Protein 8UCS (pdb70)

Radius of gyration: 39.64 Å; Cα contacts (8 Å, |Δi|>4): 2298; chains: 10; bounding box: 83×97×110 Å

Organism: Clostridium sporogenes (NCBI:txid1509)

Structure (mmCIF, N/CA/C/O backbone):
data_8UCS
#
_entry.id   8UCS
#
_cell.length_a   1.00
_cell.length_b   1.00
_cell.length_c   1.00
_cell.angle_alpha   90.00
_cell.angle_beta   90.00
_cell.angle_gamma   90.00
#
_symmetry.space_group_name_H-M   'P 1'
#
loop_
_entity.id
_entity.type
_entity.pdbx_description
1 polymer 'OmpA family protein'
2 polymer 'Motility protein A'
3 polymer 'Flagellar motor switch protein FliG'
4 water water
#
loop_
_atom_site.group_PDB
_atom_site.id
_atom_site.type_symbol
_atom_site.label_atom_id
_atom_site.label_alt_id
_atom_site.label_comp_id
_atom_site.label_asym_id
_atom_site.label_entity_id
_atom_site.label_seq_id
_atom_site.pdbx_PDB_ins_code
_atom_site.Cartn_x
_atom_site.Cartn_y
_atom_site.Cartn_z
_atom_site.occupancy
_atom_site.B_iso_or_equiv
_atom_site.auth_seq_id
_atom_site.auth_comp_id
_atom_site.auth_asym_id
_atom_site.auth_atom_id
_atom_site.pdbx_PDB_model_num
ATOM 1 N N . GLY A 1 16 ? 161.993 152.178 170.891 1.00 35.33 16 GLY A N 1
ATOM 2 C CA . GLY A 1 16 ? 162.462 151.431 172.043 1.00 35.00 16 GLY A CA 1
ATOM 3 C C . GLY A 1 16 ? 162.021 152.040 173.358 1.00 36.61 16 GLY A C 1
ATOM 4 O O . GLY A 1 16 ? 162.847 152.461 174.167 1.00 31.58 16 GLY A O 1
ATOM 5 N N . ASP A 1 17 ? 160.703 152.089 173.572 1.00 48.07 17 ASP A N 1
ATOM 6 C CA . ASP A 1 17 ? 160.161 152.681 174.789 1.00 36.83 17 ASP A CA 1
ATOM 7 C C . ASP A 1 17 ? 159.062 151.827 175.412 1.00 32.66 17 ASP A C 1
ATOM 8 O O . ASP A 1 17 ? 158.280 152.339 176.223 1.00 33.21 17 ASP A O 1
ATOM 13 N N . GLU A 1 18 ? 158.975 150.543 175.055 1.00 35.20 18 GLU A N 1
ATOM 14 C CA . GLU A 1 18 ? 158.002 149.661 175.692 1.00 36.77 18 GLU A CA 1
ATOM 15 C C . GLU A 1 18 ? 158.324 149.424 177.160 1.00 29.12 18 GLU A C 1
ATOM 16 O O . GLU A 1 18 ? 157.456 148.963 177.908 1.00 32.11 18 GLU A O 1
ATOM 22 N N . TRP A 1 19 ? 159.549 149.735 177.584 1.00 25.53 19 TRP A N 1
ATOM 23 C CA . TRP A 1 19 ? 159.975 149.482 178.952 1.00 22.20 19 TRP A CA 1
ATOM 24 C C . TRP A 1 19 ? 159.422 150.500 179.943 1.00 21.95 19 TRP A C 1
ATOM 25 O O . TRP A 1 19 ? 159.470 150.252 181.151 1.00 21.35 19 TRP A O 1
ATOM 36 N N . LEU A 1 20 ? 158.904 151.638 179.469 1.00 20.12 20 LEU A N 1
ATOM 37 C CA . LEU A 1 20 ? 158.320 152.612 180.387 1.00 16.39 20 LEU A CA 1
ATOM 38 C C . LEU A 1 20 ? 157.077 152.064 181.075 1.00 16.26 20 LEU A C 1
ATOM 39 O O . LEU A 1 20 ? 156.726 152.521 182.168 1.00 17.37 20 LEU A O 1
ATOM 44 N N . ALA A 1 21 ? 156.394 151.103 180.452 1.00 14.49 21 ALA A N 1
ATOM 45 C CA . ALA A 1 21 ? 155.318 150.403 181.144 1.00 11.18 21 ALA A CA 1
ATOM 46 C C . ALA A 1 21 ? 155.857 149.629 182.339 1.00 13.21 21 ALA A C 1
ATOM 47 O O . ALA A 1 21 ? 155.232 149.600 183.405 1.00 13.03 21 ALA A O 1
ATOM 49 N N . THR A 1 22 ? 157.020 148.995 182.176 1.00 13.86 22 THR A N 1
ATOM 50 C CA . THR A 1 22 ? 157.642 148.274 183.280 1.00 11.21 22 THR A CA 1
ATOM 51 C C . THR A 1 22 ? 158.209 149.231 184.322 1.00 10.80 22 THR A C 1
ATOM 52 O O . THR A 1 22 ? 158.255 148.896 185.510 1.00 12.47 22 THR A O 1
ATOM 56 N N . PHE A 1 23 ? 158.635 150.425 183.902 1.00 10.59 23 PHE A N 1
ATOM 57 C CA . PHE A 1 23 ? 159.156 151.399 184.856 1.00 12.78 23 PHE A CA 1
ATOM 58 C C . PHE A 1 23 ? 158.065 151.877 185.805 1.00 10.74 23 PHE A C 1
ATOM 59 O O . PHE A 1 23 ? 158.254 151.885 187.027 1.00 11.57 23 PHE A O 1
ATOM 67 N N . SER A 1 24 ? 156.915 152.280 185.262 1.00 9.58 24 SER A N 1
ATOM 68 C CA . SER A 1 24 ? 155.786 152.625 186.117 1.00 12.94 24 SER A CA 1
ATOM 69 C C . SER A 1 24 ? 155.343 151.429 186.946 1.00 11.98 24 SER A C 1
ATOM 70 O O . SER A 1 24 ? 154.856 151.596 188.069 1.00 13.11 24 SER A O 1
ATOM 73 N N . ASP A 1 25 ? 155.507 150.220 186.407 1.00 11.18 25 ASP A N 1
ATOM 74 C CA . ASP A 1 25 ? 155.251 149.010 187.179 1.00 13.47 25 ASP A CA 1
ATOM 75 C C . ASP A 1 25 ? 156.236 148.870 188.334 1.00 12.47 25 ASP A C 1
ATOM 76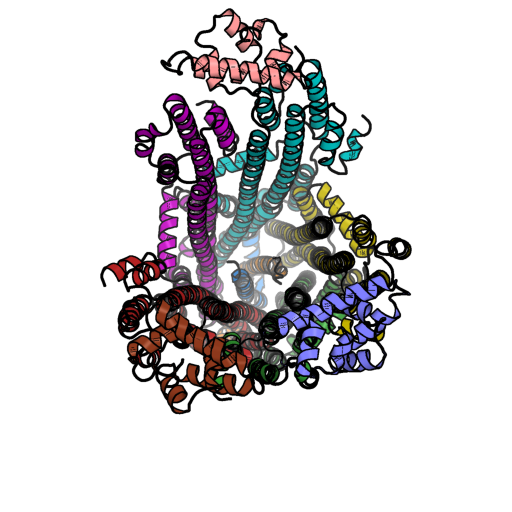 O O . ASP A 1 25 ? 155.842 148.539 189.457 1.00 10.86 25 ASP A O 1
ATOM 81 N N . THR A 1 26 ? 157.522 149.120 188.075 1.00 12.02 26 THR A N 1
ATOM 82 C CA . THR A 1 26 ? 158.532 148.986 189.121 1.00 11.83 26 THR A CA 1
ATOM 83 C C . THR A 1 26 ? 158.436 150.117 190.138 1.00 13.14 26 THR A C 1
ATOM 84 O O . THR A 1 26 ? 158.627 149.894 191.339 1.00 15.77 26 THR A O 1
ATOM 88 N N . ILE A 1 27 ? 158.155 151.339 189.680 1.00 11.23 27 ILE A N 1
ATOM 89 C CA . ILE A 1 27 ? 157.980 152.452 190.610 1.00 10.22 27 ILE A CA 1
ATOM 90 C C . ILE A 1 27 ? 156.761 152.214 191.490 1.00 7.48 27 ILE A C 1
ATOM 91 O O . ILE A 1 27 ? 156.778 152.500 192.693 1.00 9.80 27 ILE A O 1
ATOM 96 N N . THR A 1 28 ? 155.686 151.679 190.908 1.00 8.70 28 THR A N 1
ATOM 97 C CA . THR A 1 28 ? 154.555 151.243 191.719 1.00 7.29 28 THR A CA 1
ATOM 98 C C . THR A 1 28 ? 154.978 150.151 192.691 1.00 10.38 28 THR A C 1
ATOM 99 O O . THR A 1 28 ? 154.530 150.128 193.842 1.00 9.89 28 THR A O 1
ATOM 103 N N . LEU A 1 29 ? 155.849 149.240 192.245 1.00 12.69 29 LEU A N 1
ATOM 104 C CA . LEU A 1 29 ? 156.386 148.222 193.141 1.00 10.50 29 LEU A CA 1
ATOM 105 C C . LEU A 1 29 ? 157.213 148.847 194.257 1.00 10.44 29 LEU A C 1
ATOM 106 O O . LEU A 1 29 ? 157.114 148.432 195.415 1.00 14.67 29 LEU A O 1
ATOM 111 N N . LEU A 1 30 ? 158.035 149.847 193.932 1.00 12.65 30 LEU A N 1
ATOM 112 C CA . LEU A 1 30 ? 158.794 150.538 194.971 1.00 11.42 30 LEU A CA 1
ATOM 113 C C . LEU A 1 30 ? 157.865 151.220 195.965 1.00 11.96 30 LEU A C 1
ATOM 114 O O . LEU A 1 30 ? 158.098 151.177 197.178 1.00 15.45 30 LEU A O 1
ATOM 119 N N . LEU A 1 31 ? 156.804 151.856 195.466 1.00 11.48 31 LEU A N 1
ATOM 120 C CA . LEU A 1 31 ? 155.839 152.514 196.334 1.00 8.99 31 LEU A CA 1
ATOM 121 C C . LEU A 1 31 ? 155.065 151.523 197.195 1.00 16.14 31 LEU A C 1
ATOM 122 O O . LEU A 1 31 ? 154.535 151.916 198.239 1.00 20.99 31 LEU A O 1
ATOM 127 N N . THR A 1 32 ? 155.002 150.249 196.793 1.00 16.54 32 THR A N 1
ATOM 128 C CA . THR A 1 32 ? 154.271 149.255 197.575 1.00 16.87 32 THR A CA 1
ATOM 129 C C . THR A 1 32 ? 154.867 149.106 198.969 1.00 15.76 32 THR A C 1
ATOM 130 O O . THR A 1 32 ? 154.140 149.050 199.966 1.00 18.25 32 THR A O 1
ATOM 134 N N . PHE A 1 33 ? 156.195 149.015 199.055 1.00 16.18 33 PHE A N 1
ATOM 135 C CA A PHE A 1 33 ? 156.846 148.820 200.347 0.63 19.33 33 PHE A CA 1
ATOM 136 C CA B PHE A 1 33 ? 156.819 148.813 200.356 0.37 19.50 33 PHE A CA 1
ATOM 137 C C . PHE A 1 33 ? 156.654 150.030 201.255 1.00 19.92 33 PHE A C 1
ATOM 138 O O . PHE A 1 33 ? 156.414 149.883 202.459 1.00 24.20 33 PHE A O 1
ATOM 153 N N . PHE A 1 34 ? 156.769 151.235 200.697 1.00 16.03 34 PHE A N 1
ATOM 154 C CA . PHE A 1 34 ? 156.739 152.432 201.529 1.00 16.46 34 PHE A CA 1
ATOM 155 C C . PHE A 1 34 ? 155.338 152.761 202.022 1.00 18.27 34 PHE A C 1
ATOM 156 O O . PHE A 1 34 ? 155.187 153.277 203.134 1.00 20.76 34 PHE A O 1
ATOM 164 N N . ILE A 1 35 ? 154.306 152.483 201.224 1.00 18.15 35 ILE A N 1
ATOM 165 C CA . ILE A 1 35 ? 152.951 152.649 201.737 1.00 19.48 35 ILE A CA 1
ATOM 166 C C . ILE A 1 35 ? 152.681 151.629 202.837 1.00 18.44 35 ILE A C 1
ATOM 167 O O . ILE A 1 35 ? 151.962 151.919 203.801 1.00 16.65 35 ILE A O 1
ATOM 172 N N . LEU A 1 36 ? 153.253 150.428 202.719 1.00 16.79 36 LEU A N 1
ATOM 173 C CA . LEU A 1 36 ? 153.136 149.436 203.781 1.00 17.78 36 LEU A CA 1
ATOM 174 C C . LEU A 1 36 ? 153.912 149.859 205.023 1.00 22.02 36 LEU A C 1
ATOM 175 O O . LEU A 1 36 ? 153.417 149.722 206.147 1.00 18.64 36 LEU A O 1
ATOM 180 N N . LEU A 1 37 ? 155.131 150.372 204.838 1.00 24.63 37 LEU A N 1
ATOM 181 C CA . LEU A 1 37 ? 155.931 150.825 205.972 1.00 20.38 37 LEU A CA 1
ATOM 182 C C . LEU A 1 37 ? 155.289 152.024 206.656 1.00 20.34 37 LEU A C 1
ATOM 183 O O . LEU A 1 37 ? 155.342 152.147 207.885 1.00 21.16 37 LEU A O 1
ATOM 188 N N . TYR A 1 38 ? 154.687 152.923 205.874 1.00 17.40 38 TYR A N 1
ATOM 189 C CA . TYR A 1 38 ? 154.066 154.112 206.445 1.00 17.89 38 TYR A CA 1
ATOM 190 C C . TYR A 1 38 ? 152.886 153.757 207.339 1.00 19.98 38 TYR A C 1
ATOM 191 O O . TYR A 1 38 ? 152.577 154.496 208.281 1.00 19.84 38 TYR A O 1
ATOM 200 N N . SER A 1 39 ? 152.216 152.636 207.063 1.00 22.39 39 SER A N 1
ATOM 201 C CA . SER A 1 39 ? 151.092 152.220 207.894 1.00 23.02 39 SER A CA 1
ATOM 202 C C . SER A 1 39 ? 151.544 151.793 209.285 1.00 22.82 39 SER A C 1
ATOM 203 O O . SER A 1 39 ? 150.815 152.003 210.262 1.00 27.74 39 SER A O 1
ATOM 206 N N . PHE A 1 40 ? 152.728 151.193 209.398 1.00 21.50 40 PHE A N 1
ATOM 207 C CA . PHE A 1 40 ? 153.284 150.785 210.682 1.00 23.19 40 PHE A CA 1
ATOM 208 C C . PHE A 1 40 ? 154.161 151.860 211.309 1.00 21.09 40 PHE A C 1
ATOM 209 O O . PHE A 1 40 ? 155.020 151.538 212.137 1.00 26.01 40 PHE A O 1
ATOM 217 N N . SER A 1 41 ? 153.968 153.122 210.941 1.00 17.81 41 SER A N 1
ATOM 218 C CA . SER A 1 41 ? 154.875 154.186 211.335 1.00 20.26 41 SER A CA 1
ATOM 219 C C . SER A 1 41 ? 154.112 155.324 211.994 1.00 24.99 41 SER A C 1
ATOM 220 O O . SER A 1 41 ? 152.919 155.523 211.751 1.00 27.63 41 SER A O 1
ATOM 223 N N . SER A 1 42 ? 154.822 156.066 212.838 1.00 24.58 42 SER A N 1
ATOM 224 C CA . SER A 1 42 ? 154.321 157.292 213.436 1.00 25.52 42 SER A CA 1
ATOM 225 C C . SER A 1 42 ? 155.392 158.364 213.314 1.00 24.48 42 SER A C 1
ATOM 226 O O . SER A 1 42 ? 156.586 158.062 213.237 1.00 27.97 42 SER A O 1
ATOM 229 N N . VAL A 1 43 ? 154.956 159.622 213.286 1.00 24.70 43 VAL A N 1
ATOM 230 C CA . VAL A 1 43 ? 155.888 160.730 213.115 1.00 28.48 43 VAL A CA 1
ATOM 231 C C . VAL A 1 43 ? 156.693 160.917 214.393 1.00 32.77 43 VAL A C 1
ATOM 232 O O . VAL A 1 43 ? 156.133 161.000 215.494 1.00 34.66 43 VAL A O 1
ATOM 236 N N . ASP A 1 44 ? 158.020 160.977 214.251 1.00 31.39 44 ASP A N 1
ATOM 237 C CA . ASP A 1 44 ? 158.886 161.126 215.416 1.00 39.52 44 ASP A CA 1
ATOM 238 C C . ASP A 1 44 ? 158.777 162.515 216.033 1.00 43.83 44 ASP A C 1
ATOM 239 O O . ASP A 1 44 ? 159.071 162.684 217.223 1.00 52.86 44 ASP A O 1
ATOM 244 N N . ALA A 1 45 ? 158.383 163.515 215.244 1.00 39.27 45 ALA A N 1
ATOM 245 C CA . ALA A 1 45 ? 158.216 164.914 215.632 1.00 37.58 45 ALA A CA 1
ATOM 246 C C . ALA A 1 45 ? 159.537 165.597 215.959 1.00 37.92 45 ALA A C 1
ATOM 247 O O . ALA A 1 45 ? 159.544 166.806 216.217 1.00 39.01 45 ALA A O 1
ATOM 249 N N . GLN A 1 46 ? 160.650 164.874 215.953 1.00 38.58 46 GLN A N 1
ATOM 250 C CA . GLN A 1 46 ? 161.983 165.444 216.099 1.00 32.16 46 GLN A CA 1
ATOM 251 C C . GLN A 1 46 ? 162.843 165.223 214.867 1.00 33.58 46 GLN A C 1
ATOM 252 O O . GLN A 1 46 ? 163.544 166.142 214.437 1.00 34.63 46 GLN A O 1
ATOM 258 N N . LYS A 1 47 ? 162.800 164.022 214.284 1.00 34.13 47 LYS A N 1
ATOM 259 C CA . LYS A 1 47 ? 163.401 163.817 212.972 1.00 28.46 47 LYS A CA 1
ATOM 260 C C . LYS A 1 47 ? 162.707 164.661 211.914 1.00 21.42 47 LYS A C 1
ATOM 261 O O . LYS A 1 47 ? 163.337 165.063 210.930 1.00 20.20 47 LYS A O 1
ATOM 267 N N . PHE A 1 48 ? 161.412 164.934 212.096 1.00 20.49 48 PHE A N 1
ATOM 268 C CA . PHE A 1 48 ? 160.705 165.815 211.175 1.00 20.71 48 PHE A CA 1
ATOM 269 C C . PHE A 1 48 ? 161.292 167.219 211.197 1.00 22.83 48 PHE A C 1
ATOM 270 O O . PHE A 1 48 ? 161.469 167.841 210.144 1.00 22.50 48 PHE A O 1
ATOM 278 N N . GLN A 1 49 ? 161.600 167.734 212.389 1.00 27.46 49 GLN A N 1
ATOM 279 C CA . GLN A 1 49 ? 162.203 169.057 212.490 1.00 24.04 49 GLN A CA 1
ATOM 280 C C . GLN A 1 49 ? 163.567 169.092 211.813 1.00 20.14 49 GLN A C 1
ATOM 281 O O . GLN A 1 49 ? 163.918 170.078 211.157 1.00 19.99 49 GLN A O 1
ATOM 287 N N . GLN A 1 50 ? 164.352 168.023 211.966 1.00 23.80 50 GLN A N 1
ATOM 288 C CA . GLN A 1 50 ? 165.643 167.952 211.291 1.00 21.81 50 GLN A CA 1
ATOM 289 C C . GLN A 1 50 ? 165.475 167.930 209.777 1.00 22.23 50 GLN A C 1
ATOM 290 O O . GLN A 1 50 ? 166.212 168.610 209.054 1.00 25.13 50 GLN A O 1
ATOM 296 N N . VAL A 1 51 ? 164.513 167.152 209.279 1.00 18.57 51 VAL A N 1
ATOM 297 C CA . VAL A 1 51 ? 164.277 167.091 207.841 1.00 18.30 51 VAL A CA 1
ATOM 298 C C . VAL A 1 51 ? 163.671 168.397 207.342 1.00 17.15 51 VAL A C 1
ATOM 299 O O . VAL A 1 51 ? 164.053 168.910 206.285 1.00 21.38 51 VAL A O 1
ATOM 303 N N . ALA A 1 52 ? 162.718 168.956 208.093 1.00 16.89 52 ALA A N 1
ATOM 304 C CA . ALA A 1 52 ? 162.092 170.209 207.686 1.00 15.09 52 ALA A CA 1
ATOM 305 C C . ALA A 1 52 ? 163.097 171.353 207.664 1.00 20.72 52 ALA A C 1
ATOM 306 O O . ALA A 1 52 ? 163.095 172.172 206.738 1.00 25.22 52 ALA A O 1
ATOM 308 N N . SER A 1 53 ? 163.958 171.433 208.681 1.00 20.61 53 SER A N 1
ATOM 309 C CA . SER A 1 53 ? 164.958 172.496 208.720 1.00 20.03 53 SER A CA 1
ATOM 310 C C . SER A 1 53 ? 165.962 172.355 207.584 1.00 20.88 53 SER A C 1
ATOM 311 O O . SER A 1 53 ? 166.316 173.344 206.934 1.00 24.00 53 SER A O 1
ATOM 314 N N . ALA A 1 54 ? 166.432 171.133 207.330 1.00 18.97 54 ALA A N 1
ATOM 315 C CA . ALA A 1 54 ? 167.359 170.911 206.229 1.00 19.78 54 ALA A CA 1
ATOM 316 C C . ALA A 1 54 ? 166.681 171.037 204.874 1.00 20.88 54 ALA A C 1
ATOM 317 O O . ALA A 1 54 ? 167.365 171.268 203.872 1.00 22.51 54 ALA A O 1
ATOM 319 N N . MET A 1 55 ? 165.357 170.878 204.821 1.00 22.12 55 MET A N 1
ATOM 320 C CA . MET A 1 55 ? 164.624 171.138 203.588 1.00 18.90 55 MET A CA 1
ATOM 321 C C . MET A 1 55 ? 164.765 172.598 203.178 1.00 22.00 55 MET A C 1
ATOM 322 O O . MET A 1 55 ? 165.014 172.907 202.009 1.00 23.76 55 MET A O 1
ATOM 327 N N . GLN A 1 56 ? 164.607 173.513 204.137 1.00 27.10 56 GLN A N 1
ATOM 328 C CA . GLN A 1 56 ? 164.747 174.935 203.843 1.00 26.73 56 GLN A CA 1
ATOM 329 C C . GLN A 1 56 ? 166.172 175.280 203.430 1.00 27.61 56 GLN A C 1
ATOM 330 O O . GLN A 1 56 ? 166.381 176.076 202.507 1.00 32.76 56 GLN A O 1
ATOM 336 N N . VAL A 1 57 ? 167.163 174.696 204.104 1.00 23.41 57 VAL A N 1
ATOM 337 C CA . VAL A 1 57 ? 168.556 175.031 203.829 1.00 23.78 57 VAL A CA 1
ATOM 338 C C . VAL A 1 57 ? 168.954 174.584 202.427 1.00 26.97 57 VAL A C 1
ATOM 339 O O . VAL A 1 57 ? 169.656 175.304 201.708 1.00 34.45 57 VAL A O 1
ATOM 343 N N . ALA A 1 58 ? 168.517 173.391 202.018 1.00 24.08 58 ALA A N 1
ATOM 344 C CA . ALA A 1 58 ? 168.913 172.862 200.717 1.00 24.58 58 ALA A CA 1
ATOM 345 C C . ALA A 1 58 ? 168.366 173.706 199.572 1.00 29.36 58 ALA A C 1
ATOM 346 O O . ALA A 1 58 ? 169.079 173.976 198.599 1.00 33.38 58 ALA A O 1
ATOM 348 N N . MET A 1 59 ? 167.106 174.134 199.665 1.00 26.75 59 MET A N 1
ATOM 349 C CA . MET A 1 59 ? 166.470 174.848 198.563 1.00 28.20 59 MET A CA 1
ATOM 350 C C . MET A 1 59 ? 166.595 176.362 198.683 1.00 29.73 59 MET A C 1
ATOM 351 O O . MET A 1 59 ? 166.807 177.043 197.675 1.00 33.99 59 MET A O 1
ATOM 356 N N . THR A 1 60 ? 166.467 176.907 199.888 1.00 35.60 60 THR A N 1
ATOM 357 C CA . THR A 1 60 ? 166.591 178.349 200.081 1.00 34.97 60 THR A CA 1
ATOM 358 C C . THR A 1 60 ? 167.986 178.711 200.577 1.00 36.51 60 THR A C 1
ATOM 359 O O . THR A 1 60 ? 168.977 178.101 200.174 1.00 35.60 60 THR A O 1
ATOM 363 N N . GLY B 1 11 ? 149.702 156.164 158.683 1.00 91.92 11 GLY B N 1
ATOM 364 C CA . GLY B 1 11 ? 150.053 155.086 159.589 1.00 92.99 11 GLY B CA 1
ATOM 365 C C . GLY B 1 11 ? 149.886 155.453 161.050 1.00 94.09 11 GLY B C 1
ATOM 366 O O . GLY B 1 11 ? 150.768 155.195 161.870 1.00 92.84 11 GLY B O 1
ATOM 367 N N . ASP B 1 12 ? 148.745 156.057 161.377 1.00 93.62 12 ASP B N 1
ATOM 368 C CA . ASP B 1 12 ? 148.446 156.480 162.745 1.00 88.21 12 ASP B CA 1
ATOM 369 C C . ASP B 1 12 ? 148.041 155.251 163.549 1.00 85.48 12 ASP B C 1
ATOM 370 O O . ASP B 1 12 ? 146.871 154.872 163.605 1.00 83.53 12 ASP B O 1
ATOM 375 N N . GLU B 1 13 ? 149.026 154.616 164.178 1.00 79.22 13 GLU B N 1
ATOM 376 C CA . GLU B 1 13 ? 148.750 153.462 165.021 1.00 72.40 13 GLU B CA 1
ATOM 377 C C . GLU B 1 13 ? 148.092 153.910 166.320 1.00 66.79 13 GLU B C 1
ATOM 378 O O . GLU B 1 13 ? 148.548 154.860 166.963 1.00 66.95 13 GLU B O 1
ATOM 384 N N . ILE B 1 14 ? 147.018 153.228 166.703 1.00 59.97 14 ILE B N 1
ATOM 385 C CA . ILE B 1 14 ? 146.307 153.531 167.939 1.00 53.12 14 ILE B CA 1
ATOM 386 C C . ILE B 1 14 ? 146.940 152.711 169.056 1.00 49.80 14 ILE B C 1
ATOM 387 O O . ILE B 1 14 ? 146.807 151.485 169.092 1.00 47.90 14 ILE B O 1
ATOM 392 N N . ARG B 1 15 ? 147.635 153.386 169.963 1.00 48.75 15 ARG B N 1
ATOM 393 C CA . ARG B 1 15 ? 148.208 152.759 171.144 1.00 48.46 15 ARG B CA 1
ATOM 394 C C . ARG B 1 15 ? 147.520 153.307 172.385 1.00 47.48 15 ARG B C 1
ATOM 395 O O . ARG B 1 15 ? 147.314 154.518 172.510 1.00 52.68 15 ARG B O 1
ATOM 403 N N . GLY B 1 16 ? 147.153 152.411 173.294 1.00 39.97 16 GLY B N 1
ATOM 404 C CA . GLY B 1 16 ? 146.458 152.817 174.497 1.00 36.49 16 GLY B CA 1
ATOM 405 C C . GLY B 1 16 ? 147.384 153.119 175.655 1.00 35.22 16 GLY B C 1
ATOM 406 O O . GLY B 1 16 ? 147.161 152.642 176.771 1.00 33.62 16 GLY B O 1
ATOM 407 N N . ASP B 1 17 ? 148.426 153.915 175.405 1.00 36.47 17 ASP B N 1
ATOM 408 C CA . ASP B 1 17 ? 149.430 154.224 176.417 1.00 29.52 17 ASP B CA 1
ATOM 409 C C . ASP B 1 17 ? 149.500 155.713 176.744 1.00 26.59 17 ASP B C 1
ATOM 410 O O . ASP B 1 17 ? 150.476 156.162 177.352 1.00 30.25 17 ASP B O 1
ATOM 415 N N . GLU B 1 18 ? 148.488 156.491 176.352 1.00 25.72 18 GLU B N 1
ATOM 416 C CA . GLU B 1 18 ? 148.473 157.908 176.704 1.00 26.32 18 GLU B CA 1
ATOM 417 C C . GLU B 1 18 ? 148.349 158.098 178.210 1.00 23.47 18 GLU B C 1
ATOM 418 O O . GLU B 1 18 ? 148.928 159.033 178.775 1.00 26.69 18 GLU B O 1
ATOM 424 N N . TRP B 1 19 ? 147.595 157.219 178.874 1.00 20.33 19 TRP B N 1
ATOM 425 C CA . TRP B 1 19 ? 147.452 157.279 180.324 1.00 16.02 19 TRP B CA 1
ATOM 426 C C . TRP B 1 19 ? 148.768 157.004 181.039 1.00 16.18 19 TRP B C 1
ATOM 427 O O . TRP B 1 19 ? 148.950 157.437 182.182 1.00 15.44 19 TRP B O 1
ATOM 438 N N . LEU B 1 20 ? 149.683 156.282 180.391 1.00 17.71 20 LEU B N 1
ATOM 439 C CA . LEU B 1 20 ? 150.859 155.764 181.083 1.00 15.61 20 LEU B CA 1
ATOM 440 C C . LEU B 1 20 ? 151.765 156.886 181.575 1.00 17.29 20 LEU B C 1
ATOM 441 O O . LEU B 1 20 ? 152.348 156.787 182.661 1.00 17.18 20 LEU B O 1
ATOM 446 N N . ALA B 1 21 ? 151.907 157.954 180.788 1.00 17.29 21 ALA B N 1
ATOM 447 C CA . ALA B 1 21 ? 152.776 159.055 181.191 1.00 15.29 21 ALA B CA 1
ATOM 448 C C . ALA B 1 21 ? 152.269 159.718 182.466 1.00 16.98 21 ALA B C 1
ATOM 449 O O . ALA B 1 21 ? 153.044 159.981 183.392 1.00 17.92 21 ALA B O 1
ATOM 451 N N . THR B 1 22 ? 150.964 159.986 182.537 1.00 16.74 22 THR B N 1
ATOM 452 C CA . THR B 1 22 ? 150.402 160.592 183.740 1.00 15.02 22 THR B CA 1
ATOM 453 C C . THR B 1 22 ? 150.532 159.661 184.939 1.00 15.30 22 THR B C 1
ATOM 454 O O . THR B 1 22 ? 150.903 160.097 186.035 1.00 15.27 22 THR B O 1
ATOM 458 N N . PHE B 1 23 ? 150.241 158.372 184.746 1.00 14.76 23 PHE B N 1
ATOM 459 C CA . PHE B 1 23 ? 150.347 157.413 185.841 1.00 12.44 23 PHE B CA 1
ATOM 460 C C . PHE B 1 23 ? 151.782 157.297 186.337 1.00 12.43 23 PHE B C 1
ATOM 461 O O . PHE B 1 23 ? 152.026 157.255 187.548 1.00 10.63 23 PHE B O 1
ATOM 469 N N . SER B 1 24 ? 152.745 157.245 185.414 1.00 12.26 24 SER B N 1
ATOM 470 C CA . SER B 1 24 ? 154.138 157.050 185.801 1.00 13.86 24 SER B CA 1
ATOM 471 C C . SER B 1 24 ? 154.659 158.223 186.622 1.00 17.15 24 SER B C 1
ATOM 472 O O . SER B 1 24 ? 155.336 158.024 187.637 1.00 18.39 24 SER B O 1
ATOM 475 N N . ASP B 1 25 ? 154.353 159.452 186.203 1.00 17.11 25 ASP B N 1
ATOM 476 C CA . ASP B 1 25 ? 154.827 160.618 186.942 1.00 14.90 25 ASP B CA 1
ATOM 477 C C . ASP B 1 25 ? 154.080 160.790 188.260 1.00 15.61 25 ASP B C 1
ATOM 478 O O . ASP B 1 25 ? 154.677 161.191 189.264 1.00 16.48 25 ASP B O 1
ATOM 483 N N . THR B 1 26 ? 152.777 160.499 188.277 1.00 14.11 26 THR B N 1
ATOM 484 C CA . THR B 1 26 ? 152.008 160.624 189.513 1.00 14.19 26 THR B CA 1
ATOM 485 C C . THR B 1 26 ? 152.496 159.640 190.571 1.00 15.62 26 THR B C 1
ATOM 486 O O . THR B 1 26 ? 152.677 160.008 191.738 1.00 16.00 26 THR B O 1
ATOM 490 N N . ILE B 1 27 ? 152.721 158.385 190.179 1.00 14.87 27 ILE B N 1
ATOM 491 C CA . ILE B 1 27 ? 153.219 157.384 191.115 1.00 13.17 27 ILE B CA 1
ATOM 492 C C . ILE B 1 27 ? 154.642 157.716 191.547 1.00 12.05 27 ILE B C 1
ATOM 493 O O . ILE B 1 27 ? 155.026 157.486 192.699 1.00 12.08 27 ILE B O 1
ATOM 498 N N . THR B 1 28 ? 155.443 158.267 190.632 1.00 12.41 28 THR B N 1
ATOM 499 C CA . THR B 1 28 ? 156.837 158.564 190.942 1.00 12.85 28 THR B CA 1
ATOM 500 C C . THR B 1 28 ? 156.959 159.598 192.056 1.00 12.98 28 THR B C 1
ATOM 501 O O . THR B 1 28 ? 157.766 159.433 192.977 1.00 14.43 28 THR B O 1
ATOM 505 N N . LEU B 1 29 ? 156.173 160.673 191.991 1.00 12.83 29 LEU B N 1
ATOM 506 C CA . LEU B 1 29 ? 156.212 161.658 193.065 1.00 14.65 29 LEU B CA 1
ATOM 507 C C . LEU B 1 29 ? 155.462 161.188 194.304 1.00 12.84 29 LEU B C 1
ATOM 508 O O . LEU B 1 29 ? 155.777 161.631 195.412 1.00 16.61 29 LEU B O 1
ATOM 513 N N . LEU B 1 30 ? 154.475 160.303 194.143 1.00 13.29 30 LEU B N 1
ATOM 514 C CA . LEU B 1 30 ? 153.868 159.664 195.306 1.00 13.17 30 LEU B CA 1
ATOM 515 C C . LEU B 1 30 ? 154.888 158.818 196.056 1.00 14.52 30 LEU B C 1
ATOM 516 O O . LEU B 1 30 ? 154.928 158.827 197.292 1.00 14.27 30 LEU B O 1
ATOM 521 N N . LEU B 1 31 ? 155.713 158.068 195.322 1.00 11.71 31 LEU B N 1
ATOM 522 C CA . LEU B 1 31 ? 156.794 157.317 195.949 1.00 11.10 31 LEU B CA 1
ATOM 523 C C . LEU B 1 31 ? 157.809 158.251 196.590 1.00 14.32 31 LEU B C 1
ATOM 524 O O . LEU B 1 31 ? 158.276 158.004 197.707 1.00 16.72 31 LEU B O 1
ATOM 529 N N . THR B 1 32 ? 158.161 159.332 195.894 1.00 15.58 32 THR B N 1
ATOM 530 C CA . THR B 1 32 ? 159.120 160.288 196.433 1.00 16.51 32 THR B CA 1
ATOM 531 C C . THR B 1 32 ? 158.565 160.974 197.677 1.00 17.60 32 THR B C 1
ATOM 532 O O . THR B 1 32 ? 159.304 161.247 198.630 1.00 18.16 32 THR B O 1
ATOM 536 N N . PHE B 1 33 ? 157.260 161.248 197.686 1.00 17.35 33 PHE B N 1
ATOM 537 C CA . PHE B 1 33 ? 156.626 161.887 198.834 1.00 18.74 33 PHE B CA 1
ATOM 538 C C . PHE B 1 33 ? 156.477 160.927 200.009 1.00 19.98 33 PHE B C 1
ATOM 539 O O . PHE B 1 33 ? 156.567 161.350 201.166 1.00 23.07 33 PHE B O 1
ATOM 547 N N . PHE B 1 34 ? 156.249 159.641 199.737 1.00 19.25 34 PHE B N 1
ATOM 548 C CA . PHE B 1 34 ? 156.126 158.665 200.813 1.00 18.35 34 PHE B CA 1
ATOM 549 C C . PHE B 1 34 ? 157.479 158.288 201.400 1.00 18.59 34 PHE B C 1
ATOM 550 O O . PHE B 1 34 ? 157.557 157.915 202.574 1.00 19.97 34 PHE B O 1
ATOM 558 N N . ILE B 1 35 ? 158.545 158.370 200.602 1.00 17.53 35 ILE B N 1
ATOM 559 C CA . ILE B 1 35 ? 159.890 158.171 201.134 1.00 18.49 35 ILE B CA 1
ATOM 560 C C . ILE B 1 35 ? 160.231 159.280 202.120 1.00 19.64 35 ILE B C 1
ATOM 561 O O . ILE B 1 35 ? 160.905 159.050 203.132 1.00 19.43 35 ILE B O 1
ATOM 566 N N . LEU B 1 36 ? 159.759 160.498 201.847 1.00 21.44 36 LEU B N 1
ATOM 567 C CA . LEU B 1 36 ? 159.984 161.608 202.766 1.00 19.42 36 LEU B CA 1
ATOM 568 C C . LEU B 1 36 ? 159.325 161.353 204.116 1.00 18.44 36 LEU B C 1
ATOM 569 O O . LEU B 1 36 ? 159.933 161.591 205.165 1.00 19.84 36 LEU B O 1
ATOM 574 N N . LEU B 1 37 ? 158.082 160.864 204.109 1.00 18.95 37 LEU B N 1
ATOM 575 C CA . LEU B 1 37 ? 157.393 160.577 205.363 1.00 21.10 37 LEU B CA 1
ATOM 576 C C . LEU B 1 37 ? 158.116 159.497 206.153 1.00 21.44 37 LEU B C 1
ATOM 577 O O . LEU B 1 37 ? 158.247 159.594 207.378 1.00 24.52 37 LEU B O 1
ATOM 582 N N . TYR B 1 38 ? 158.591 158.457 205.467 1.00 19.83 38 TYR B N 1
ATOM 583 C CA . TYR B 1 38 ? 159.321 157.387 206.131 1.00 19.44 38 TYR B CA 1
ATOM 584 C C . TYR B 1 38 ? 160.668 157.857 206.667 1.00 21.82 38 TYR B C 1
ATOM 585 O O . TYR B 1 38 ? 161.194 157.249 207.605 1.00 27.31 38 TYR B O 1
ATOM 594 N N . SER B 1 39 ? 161.230 158.926 206.098 1.00 23.28 39 SER B N 1
ATOM 595 C CA . SER B 1 39 ? 162.524 159.420 206.557 1.00 19.38 39 SER B CA 1
ATOM 596 C C . SER B 1 39 ? 162.451 159.927 207.992 1.00 22.67 39 SER B C 1
ATOM 597 O O . SER B 1 39 ? 163.383 159.719 208.777 1.00 30.51 39 SER B O 1
ATOM 600 N N . PHE B 1 40 ? 161.356 160.593 208.358 1.00 19.86 40 PHE B N 1
ATOM 601 C CA . PHE B 1 40 ? 161.190 161.126 209.705 1.00 23.41 40 PHE B CA 1
ATOM 602 C C . PHE B 1 40 ? 160.123 160.376 210.499 1.00 27.33 40 PHE B C 1
ATOM 603 O O . PHE B 1 40 ? 159.492 160.944 211.393 1.00 28.39 40 PHE B O 1
ATOM 611 N N . SER B 1 41 ? 159.921 159.099 210.194 1.00 26.50 41 SER B N 1
ATOM 612 C CA . SER B 1 41 ? 158.959 158.268 210.898 1.00 29.35 41 SER B CA 1
ATOM 613 C C . SER B 1 41 ? 159.673 157.104 211.571 1.00 32.57 41 SER B C 1
ATOM 614 O O . SER B 1 41 ? 160.772 156.707 211.175 1.00 35.41 41 SER B O 1
ATOM 617 N N . SER B 1 42 ? 159.035 156.565 212.604 1.00 36.42 42 SER B N 1
ATOM 618 C CA . SER B 1 42 ? 159.538 155.405 213.327 1.00 36.47 42 SER B CA 1
ATOM 619 C C . SER B 1 42 ? 158.583 154.241 213.106 1.00 37.32 42 SER B C 1
ATOM 620 O O . SER B 1 42 ? 157.389 154.349 213.405 1.00 39.41 42 SER B O 1
ATOM 623 N N . VAL B 1 43 ? 159.108 153.137 212.588 1.00 39.51 43 VAL B N 1
ATOM 624 C CA . VAL B 1 43 ? 158.301 151.951 212.330 1.00 43.38 43 VAL B CA 1
ATOM 625 C C . VAL B 1 43 ? 158.175 151.140 213.610 1.00 44.66 43 VAL B C 1
ATOM 626 O O . VAL B 1 43 ? 159.130 151.021 214.386 1.00 46.46 43 VAL B O 1
ATOM 630 N N . ASP B 1 44 ? 156.988 150.584 213.840 1.00 46.13 44 ASP B N 1
ATOM 631 C CA . ASP B 1 44 ? 156.781 149.704 214.982 1.00 50.62 44 ASP B CA 1
ATOM 632 C C . ASP B 1 44 ? 157.506 148.385 214.741 1.00 51.29 44 ASP B C 1
ATOM 633 O O . ASP B 1 44 ? 157.221 147.682 213.766 1.00 51.07 44 ASP B O 1
ATOM 638 N N . ALA B 1 45 ? 158.450 148.056 215.625 1.00 51.24 45 ALA B N 1
ATOM 639 C CA . ALA B 1 45 ? 159.273 146.867 215.424 1.00 51.53 45 ALA B CA 1
ATOM 640 C C . ALA B 1 45 ? 158.439 145.593 215.477 1.00 53.56 45 ALA B C 1
ATOM 641 O O . ALA B 1 45 ? 158.650 144.673 214.679 1.00 54.92 45 ALA B O 1
ATOM 643 N N . GLN B 1 46 ? 157.493 145.517 216.415 1.00 53.37 46 GLN B N 1
ATOM 644 C CA . GLN B 1 46 ? 156.672 144.317 216.536 1.00 53.17 46 GLN B CA 1
ATOM 645 C C . GLN B 1 46 ? 155.797 144.114 215.305 1.00 53.82 46 GLN B C 1
ATOM 646 O O . GLN B 1 46 ? 155.657 142.987 214.816 1.00 53.54 46 GLN B O 1
ATOM 652 N N . LYS B 1 47 ? 155.196 145.190 214.794 1.00 53.94 47 LYS B N 1
ATOM 653 C CA . LYS B 1 47 ? 154.359 145.072 213.604 1.00 49.94 47 LYS B CA 1
ATOM 654 C C . LYS B 1 47 ? 155.182 144.667 212.387 1.00 47.70 47 LYS B C 1
ATOM 655 O O . LYS B 1 47 ? 154.731 143.860 211.567 1.00 48.94 47 LYS B O 1
ATOM 661 N N . PHE B 1 48 ? 156.389 145.220 212.249 1.00 48.41 48 PHE B N 1
ATOM 662 C CA . PHE B 1 48 ? 157.237 144.849 211.122 1.00 46.30 48 PHE B CA 1
ATOM 663 C C . PHE B 1 48 ? 157.722 143.410 211.238 1.00 46.55 48 PHE B C 1
ATOM 664 O O . PHE B 1 48 ? 157.843 142.708 210.227 1.00 45.27 48 PHE B O 1
ATOM 672 N N . GLN B 1 49 ? 158.026 142.961 212.458 1.00 48.15 49 GLN B N 1
ATOM 673 C CA . GLN B 1 49 ? 158.531 141.604 212.644 1.00 46.86 49 GLN B CA 1
ATOM 674 C C . GLN B 1 49 ? 157.516 140.573 212.170 1.00 48.53 49 GLN B C 1
ATOM 675 O O . GLN B 1 49 ? 157.888 139.537 211.606 1.00 48.86 49 GLN B O 1
ATOM 681 N N . GLN B 1 50 ? 156.227 140.842 212.387 1.00 46.60 50 GLN B N 1
ATOM 682 C CA . GLN B 1 50 ? 155.186 139.953 211.882 1.00 42.16 50 GLN B CA 1
ATOM 683 C C . GLN B 1 50 ? 155.226 139.874 210.361 1.00 42.64 50 GLN B C 1
ATOM 684 O O . GLN B 1 50 ? 155.146 138.785 209.781 1.00 43.65 50 GLN B O 1
ATOM 690 N N . VAL B 1 51 ? 155.356 141.024 209.698 1.00 42.85 51 VAL B N 1
ATOM 691 C CA . VAL B 1 51 ? 155.355 141.046 208.239 1.00 41.40 51 VAL B CA 1
ATOM 692 C C . VAL B 1 51 ? 156.635 140.428 207.691 1.00 41.09 51 VAL B C 1
ATOM 693 O O . VAL B 1 51 ? 156.601 139.654 206.728 1.00 40.35 51 VAL B O 1
ATOM 697 N N . ALA B 1 52 ? 157.780 140.752 208.296 1.00 42.44 52 ALA B N 1
ATOM 698 C CA . ALA B 1 52 ? 159.051 140.224 207.811 1.00 40.28 52 ALA B CA 1
ATOM 699 C C . ALA B 1 52 ? 159.095 138.704 207.906 1.00 42.47 52 ALA B C 1
ATOM 700 O O . ALA B 1 52 ? 159.558 138.030 206.979 1.00 43.59 52 ALA B O 1
ATOM 702 N N . SER B 1 53 ? 158.616 138.147 209.019 1.00 43.26 53 SER B N 1
ATOM 703 C CA . SER B 1 53 ? 158.608 136.697 209.173 1.00 40.02 53 SER B CA 1
ATOM 704 C C . SER B 1 53 ? 157.586 136.037 208.257 1.00 41.63 53 SER B C 1
ATOM 705 O O . SER B 1 53 ? 157.797 134.904 207.811 1.00 44.19 53 SER B O 1
ATOM 708 N N . ALA B 1 54 ? 156.477 136.721 207.969 1.00 39.53 54 ALA B N 1
ATOM 709 C CA . ALA B 1 54 ? 155.459 136.141 207.101 1.00 36.96 54 ALA B CA 1
ATOM 710 C C . ALA B 1 54 ? 155.939 136.031 205.660 1.00 39.66 54 ALA B C 1
ATOM 711 O O . ALA B 1 54 ? 155.556 135.092 204.954 1.00 40.67 54 ALA B O 1
ATOM 713 N N . MET B 1 55 ? 156.765 136.975 205.202 1.00 37.74 55 MET B N 1
ATOM 714 C CA . MET B 1 55 ? 157.239 136.918 203.824 1.00 39.60 55 MET B CA 1
ATOM 715 C C . MET B 1 55 ? 158.267 135.815 203.622 1.00 42.91 55 MET B C 1
ATOM 716 O O . MET B 1 55 ? 158.375 135.271 202.518 1.00 46.06 55 MET B O 1
ATOM 721 N N . GLN B 1 56 ? 159.035 135.479 204.660 1.00 41.99 56 GLN B N 1
ATOM 722 C CA . GLN B 1 56 ? 159.915 134.320 204.567 1.00 44.06 56 GLN B CA 1
ATOM 723 C C . GLN B 1 56 ? 159.109 133.045 204.367 1.00 44.28 56 GLN B C 1
ATOM 724 O O . GLN B 1 56 ? 159.484 132.182 203.566 1.00 48.93 56 GLN B O 1
ATOM 730 N N . VAL B 1 57 ? 157.995 132.913 205.088 1.00 41.90 57 VAL B N 1
ATOM 731 C CA . VAL B 1 57 ? 157.120 131.758 204.911 1.00 45.31 57 VAL B CA 1
ATOM 732 C C . VAL B 1 57 ? 156.515 131.753 203.513 1.00 44.32 57 VAL B C 1
ATOM 733 O O . VAL B 1 57 ? 156.462 130.712 202.847 1.00 47.41 57 VAL B O 1
ATOM 737 N N . ALA B 1 58 ? 156.057 132.916 203.043 1.00 40.42 58 ALA B N 1
ATOM 738 C CA . ALA B 1 58 ? 155.378 132.981 201.751 1.00 42.06 58 ALA B CA 1
ATOM 739 C C . ALA B 1 58 ? 156.338 132.703 200.600 1.00 45.79 58 ALA B C 1
ATOM 740 O O . ALA B 1 58 ? 156.038 131.899 199.710 1.00 48.87 58 ALA B O 1
ATOM 742 N N . MET B 1 59 ? 157.499 133.362 200.596 1.00 45.80 59 MET B N 1
ATOM 743 C CA . MET B 1 59 ? 158.440 133.184 199.494 1.00 46.00 59 MET B CA 1
ATOM 744 C C . MET B 1 59 ? 159.146 131.836 199.569 1.00 48.30 59 MET B C 1
ATOM 745 O O . MET B 1 59 ? 159.315 131.161 198.547 1.00 53.61 59 MET B O 1
ATOM 750 N N . THR B 1 60 ? 159.567 131.428 200.761 1.00 48.38 60 THR B N 1
ATOM 751 C CA . THR B 1 60 ? 160.270 130.161 200.928 1.00 50.06 60 THR B CA 1
ATOM 752 C C . THR B 1 60 ? 159.344 129.086 201.488 1.00 52.46 60 THR B C 1
ATOM 753 O O . THR B 1 60 ? 159.315 128.846 202.695 1.00 55.44 60 THR B O 1
ATOM 757 N N . LEU C 2 7 ? 141.267 129.886 171.359 1.00 58.46 7 LEU C N 1
ATOM 758 C CA . LEU C 2 7 ? 139.931 130.275 170.921 1.00 62.79 7 LEU C CA 1
ATOM 759 C C . LEU C 2 7 ? 139.439 131.489 171.703 1.00 57.03 7 LEU C C 1
ATOM 760 O O . LEU C 2 7 ? 139.545 131.536 172.928 1.00 56.35 7 LEU C O 1
ATOM 765 N N . THR C 2 8 ? 138.906 132.473 170.978 1.00 58.25 8 THR C N 1
ATOM 766 C CA . THR C 2 8 ? 138.487 133.722 171.612 1.00 56.06 8 THR C CA 1
ATOM 767 C C . THR C 2 8 ? 137.393 133.533 172.657 1.00 54.71 8 THR C C 1
ATOM 768 O O . THR C 2 8 ? 137.541 134.072 173.768 1.00 49.65 8 THR C O 1
ATOM 772 N N . PRO C 2 9 ? 136.287 132.818 172.393 1.00 56.56 9 PRO C N 1
ATOM 773 C CA . PRO C 2 9 ? 135.277 132.657 173.456 1.00 54.05 9 PRO C CA 1
ATOM 774 C C . PRO C 2 9 ? 135.804 131.942 174.689 1.00 51.89 9 PRO C C 1
ATOM 775 O O . PRO C 2 9 ? 135.423 132.293 175.812 1.00 48.93 9 PRO C O 1
ATOM 779 N N . ILE C 2 10 ? 136.676 130.947 174.513 1.00 51.87 10 ILE C N 1
ATOM 780 C CA . ILE C 2 10 ? 137.284 130.296 175.668 1.00 49.09 10 ILE C CA 1
ATOM 781 C C . ILE C 2 10 ? 138.464 131.094 176.205 1.00 47.09 10 ILE C C 1
ATOM 782 O O . ILE C 2 10 ? 138.825 130.937 177.378 1.00 44.44 10 ILE C O 1
ATOM 787 N N . GLY C 2 11 ? 139.072 131.951 175.383 1.00 46.09 11 GLY C N 1
ATOM 788 C CA . GLY C 2 11 ? 140.115 132.828 175.886 1.00 39.09 11 GLY C CA 1
ATOM 789 C C . GLY C 2 11 ? 139.587 133.833 176.889 1.00 36.32 11 GLY C C 1
ATOM 790 O O . GLY C 2 11 ? 140.264 134.162 177.866 1.00 34.66 11 GLY C O 1
ATOM 791 N N . PHE C 2 12 ? 138.373 134.340 176.659 1.00 37.26 12 PHE C N 1
ATOM 792 C CA . PHE C 2 12 ? 137.753 135.251 177.617 1.00 34.33 12 PHE C CA 1
ATOM 793 C C . PHE C 2 12 ? 137.491 134.557 178.945 1.00 34.63 12 PHE C C 1
ATOM 794 O O . PHE C 2 12 ? 137.729 135.131 180.014 1.00 36.84 12 PHE C O 1
ATOM 802 N N . VAL C 2 13 ? 136.988 133.322 178.896 1.00 36.75 13 VAL C N 1
ATOM 803 C CA . VAL C 2 13 ? 136.769 132.554 180.117 1.00 38.02 13 VAL C CA 1
ATOM 804 C C . VAL C 2 13 ? 138.096 132.263 180.803 1.00 36.10 13 VAL C C 1
ATOM 805 O O . VAL C 2 13 ? 138.227 132.404 182.025 1.00 36.05 13 VAL C O 1
ATOM 809 N N . LEU C 2 14 ? 139.102 131.855 180.026 1.00 35.25 14 LEU C N 1
ATOM 810 C CA . LEU C 2 14 ? 140.411 131.560 180.597 1.00 30.68 14 LEU C CA 1
ATOM 811 C C . LEU C 2 14 ? 141.069 132.809 181.170 1.00 31.63 14 LEU C C 1
ATOM 812 O O . LEU C 2 14 ? 141.680 132.754 182.241 1.00 31.74 14 LEU C O 1
ATOM 817 N N . CYS C 2 15 ? 140.957 133.942 180.471 1.00 31.94 15 CYS C N 1
ATOM 818 C CA . CYS C 2 15 ? 141.656 135.150 180.903 1.00 30.50 15 CYS C CA 1
ATOM 819 C C . CYS C 2 15 ? 141.156 135.624 182.259 1.00 31.57 15 CYS C C 1
ATOM 820 O O . CYS C 2 15 ? 141.945 135.828 183.188 1.00 32.97 15 CYS C O 1
ATOM 823 N N . PHE C 2 16 ? 139.841 135.794 182.398 1.00 31.75 16 PHE C N 1
ATOM 824 C CA . PHE C 2 16 ? 139.293 136.206 183.683 1.00 29.71 16 PHE C CA 1
ATOM 825 C C . PHE C 2 16 ? 139.403 135.098 184.720 1.00 30.27 16 PHE C C 1
ATOM 826 O O . PHE C 2 16 ? 139.602 135.382 185.905 1.00 32.87 16 PHE C O 1
ATOM 834 N N . GLY C 2 17 ? 139.283 133.839 184.299 1.00 29.49 17 GLY C N 1
ATOM 835 C CA . GLY C 2 17 ? 139.390 132.741 185.246 1.00 27.47 17 GLY C CA 1
ATOM 836 C C . GLY C 2 17 ? 140.779 132.601 185.839 1.00 28.25 17 GLY C C 1
ATOM 837 O O . GLY C 2 17 ? 140.928 132.363 187.040 1.00 28.81 17 GLY C O 1
ATOM 838 N N . LEU C 2 18 ? 141.814 132.742 185.008 1.00 27.93 18 LEU C N 1
ATOM 839 C CA . LEU C 2 18 ? 143.180 132.608 185.505 1.00 26.20 18 LEU C CA 1
ATOM 840 C C . LEU C 2 18 ? 143.586 133.814 186.343 1.00 25.84 18 LEU C C 1
ATOM 841 O O . LEU C 2 18 ? 144.302 133.671 187.340 1.00 24.85 18 LEU C O 1
ATOM 846 N N . VAL C 2 19 ? 143.148 135.010 185.947 1.00 26.83 19 VAL C N 1
ATOM 847 C CA . VAL C 2 19 ? 143.429 136.204 186.738 1.00 27.48 19 VAL C CA 1
ATOM 848 C C . VAL C 2 19 ? 142.695 136.144 188.072 1.00 28.19 19 VAL C C 1
ATOM 849 O O . VAL C 2 19 ? 143.257 136.482 189.121 1.00 29.19 19 VAL C O 1
ATOM 853 N N . LEU C 2 20 ? 141.433 135.706 188.057 1.00 27.60 20 LEU C N 1
ATOM 854 C CA . LEU C 2 20 ? 140.667 135.600 189.294 1.00 28.67 20 LEU C CA 1
ATOM 855 C C . LEU C 2 20 ? 141.281 134.581 190.245 1.00 29.21 20 LEU C C 1
ATOM 856 O O . LEU C 2 20 ? 141.307 134.796 191.462 1.00 30.71 20 LEU C O 1
ATOM 861 N N . TRP C 2 21 ? 141.768 133.458 189.712 1.00 29.03 21 TRP C N 1
ATOM 862 C CA . TRP C 2 21 ? 142.405 132.460 190.564 1.00 29.51 21 TRP C CA 1
ATOM 863 C C . TRP C 2 21 ? 143.641 133.033 191.245 1.00 32.25 21 TRP C C 1
ATOM 864 O O . TRP C 2 21 ? 143.868 132.793 192.436 1.00 34.74 21 TRP C O 1
ATOM 875 N N . GLY C 2 22 ? 144.454 133.787 190.503 1.00 30.08 22 GLY C N 1
ATOM 876 C CA . GLY C 2 22 ? 145.590 134.455 191.111 1.00 27.72 22 GLY C CA 1
ATOM 877 C C . GLY C 2 22 ? 145.186 135.508 192.123 1.00 30.80 22 GLY C C 1
ATOM 878 O O . GLY C 2 22 ? 145.895 135.735 193.105 1.00 35.63 22 GLY C O 1
ATOM 879 N N . MET C 2 23 ? 144.049 136.169 191.895 1.00 29.06 23 MET C N 1
ATOM 880 C CA . MET C 2 23 ? 143.557 137.159 192.848 1.00 28.63 23 MET C CA 1
ATOM 881 C C . MET C 2 23 ? 143.188 136.516 194.179 1.00 32.47 23 MET C C 1
ATOM 882 O O . MET C 2 23 ? 143.438 137.093 195.243 1.00 37.33 23 MET C O 1
ATOM 887 N N . ALA C 2 24 ? 142.585 135.332 194.143 1.00 32.83 24 ALA C N 1
ATOM 888 C CA . ALA C 2 24 ? 142.129 134.645 195.343 1.00 36.52 24 ALA C CA 1
ATOM 889 C C . ALA C 2 24 ? 143.148 133.652 195.886 1.00 41.86 24 ALA C C 1
ATOM 890 O O . ALA C 2 24 ? 142.846 132.941 196.849 1.00 50.41 24 ALA C O 1
ATOM 892 N N . SER C 2 25 ? 144.342 133.589 195.296 1.00 40.58 25 SER C N 1
ATOM 893 C CA . SER C 2 25 ? 145.289 132.533 195.642 1.00 46.37 25 SER C CA 1
ATOM 894 C C . SER C 2 25 ? 145.788 132.660 197.077 1.00 56.50 25 SER C C 1
ATOM 895 O O . SER C 2 25 ? 145.952 131.650 197.772 1.00 60.86 25 SER C O 1
ATOM 898 N N . GLY C 2 26 ? 146.033 133.879 197.539 1.00 52.00 26 GLY C N 1
ATOM 899 C CA . GLY C 2 26 ? 146.602 134.090 198.852 1.00 56.63 26 GLY C CA 1
ATOM 900 C C . GLY C 2 26 ? 145.622 134.074 200.004 1.00 59.63 26 GLY C C 1
ATOM 901 O O . GLY C 2 26 ? 145.988 134.474 201.114 1.00 56.27 26 GLY C O 1
ATOM 902 N N . GLY C 2 27 ? 144.386 133.636 199.778 1.00 61.21 27 GLY C N 1
ATOM 903 C CA . GLY C 2 27 ? 143.389 133.585 200.823 1.00 58.72 27 GLY C CA 1
ATOM 904 C C . GLY C 2 27 ? 142.637 134.875 201.056 1.00 62.55 27 GLY C C 1
ATOM 905 O O . GLY C 2 27 ? 141.702 134.888 201.866 1.00 65.08 27 GLY C O 1
ATOM 906 N N . SER C 2 28 ? 143.011 135.957 200.379 1.00 60.98 28 SER C N 1
ATOM 907 C CA . SER C 2 28 ? 142.304 137.219 200.531 1.00 58.19 28 SER C CA 1
ATOM 908 C C . SER C 2 28 ? 140.910 137.124 199.926 1.00 57.25 28 SER C C 1
ATOM 909 O O . SER C 2 28 ? 140.698 136.452 198.913 1.00 54.22 28 SER C O 1
ATOM 912 N N . ASN C 2 29 ? 139.954 137.796 200.560 1.00 55.16 29 ASN C N 1
ATOM 913 C CA . ASN C 2 29 ? 138.601 137.841 200.027 1.00 52.82 29 ASN C CA 1
ATOM 914 C C . ASN C 2 29 ? 138.567 138.667 198.748 1.00 51.10 29 ASN C C 1
ATOM 915 O O . ASN C 2 29 ? 139.241 139.693 198.633 1.00 51.79 29 ASN C O 1
ATOM 920 N N . LEU C 2 30 ? 137.776 138.209 197.778 1.00 48.62 30 LEU C N 1
ATOM 921 C CA . LEU C 2 30 ? 137.691 138.878 196.488 1.00 41.57 30 LEU C CA 1
ATOM 922 C C . LEU C 2 30 ? 136.854 140.148 196.527 1.00 42.58 30 LEU C C 1
ATOM 923 O O . LEU C 2 30 ? 136.865 140.905 195.550 1.00 42.07 30 LEU C O 1
ATOM 928 N N . LYS C 2 31 ? 136.132 140.402 197.620 1.00 45.98 31 LYS C N 1
ATOM 929 C CA . LYS C 2 31 ? 135.320 141.609 197.710 1.00 45.10 31 LYS C CA 1
ATOM 930 C C . LYS C 2 31 ? 136.166 142.871 197.809 1.00 41.13 31 LYS C C 1
ATOM 931 O O . LYS C 2 31 ? 135.651 143.966 197.562 1.00 36.93 31 LYS C O 1
ATOM 937 N N . VAL C 2 32 ? 137.449 142.745 198.159 1.00 40.85 32 VAL C N 1
ATOM 938 C CA . VAL C 2 32 ? 138.322 143.910 198.215 1.00 37.65 32 VAL C CA 1
ATOM 939 C C . VAL C 2 32 ? 138.575 144.491 196.829 1.00 35.48 32 VAL C C 1
ATOM 940 O O . VAL C 2 32 ? 138.992 145.648 196.714 1.00 37.41 32 VAL C O 1
ATOM 944 N N . PHE C 2 33 ? 138.336 143.717 195.774 1.00 35.37 33 PHE C N 1
ATOM 945 C CA . PHE C 2 33 ? 138.491 144.184 194.405 1.00 31.23 33 PHE C CA 1
ATOM 946 C C . PHE C 2 33 ? 137.201 144.730 193.813 1.00 29.34 33 PHE C C 1
ATOM 947 O O . PHE C 2 33 ? 137.207 145.179 192.663 1.00 29.26 33 PHE C O 1
ATOM 955 N N . TRP C 2 34 ? 136.102 144.707 194.558 1.00 30.30 34 TRP C N 1
ATOM 956 C CA . TRP C 2 34 ? 134.809 145.139 194.049 1.00 32.05 34 TRP C CA 1
ATOM 957 C C . TRP C 2 34 ? 134.472 146.523 194.585 1.00 34.24 34 TRP C C 1
ATOM 958 O O . TRP C 2 34 ? 134.479 146.745 195.800 1.00 36.94 34 TRP C O 1
ATOM 969 N N . ASP C 2 35 ? 134.175 147.447 193.674 1.00 33.27 35 ASP C N 1
ATOM 970 C CA . ASP C 2 35 ? 133.767 148.798 194.039 1.00 32.23 35 ASP C CA 1
ATOM 971 C C . ASP C 2 35 ? 132.845 149.321 192.951 1.00 36.34 35 ASP C C 1
ATOM 972 O O . ASP C 2 35 ? 133.266 149.463 191.799 1.00 37.95 35 ASP C O 1
ATOM 977 N N . VAL C 2 36 ? 131.592 149.598 193.316 1.00 40.73 36 VAL C N 1
ATOM 978 C CA . VAL C 2 36 ? 130.609 150.055 192.337 1.00 39.61 36 VAL C CA 1
ATOM 979 C C . VAL C 2 36 ? 131.008 151.412 191.771 1.00 37.75 36 VAL C C 1
ATOM 980 O O . VAL C 2 36 ? 130.912 151.649 190.560 1.00 36.68 36 VAL C O 1
ATOM 984 N N . ALA C 2 37 ? 131.468 152.321 192.633 1.00 36.20 37 ALA C N 1
ATOM 985 C CA . ALA C 2 37 ? 131.875 153.643 192.168 1.00 34.48 37 ALA C CA 1
ATOM 986 C C . ALA C 2 37 ? 133.051 153.552 191.205 1.00 33.12 37 ALA C C 1
ATOM 987 O O . ALA C 2 37 ? 133.112 154.293 190.218 1.00 35.76 37 ALA C O 1
ATOM 989 N N . SER C 2 38 ? 134.000 152.655 191.480 1.00 32.22 38 SER C N 1
ATOM 990 C CA . SER C 2 38 ? 135.135 152.479 190.581 1.00 28.29 38 SER C CA 1
ATOM 991 C C . SER C 2 38 ? 134.692 151.934 189.229 1.00 25.44 38 SER C C 1
ATOM 992 O O . SER C 2 38 ? 135.270 152.283 188.194 1.00 22.08 38 SER C O 1
ATOM 995 N N . VAL C 2 39 ? 133.675 151.070 189.220 1.00 27.52 39 VAL C N 1
ATOM 996 C CA . VAL C 2 39 ? 133.158 150.534 187.963 1.00 29.02 39 VAL C CA 1
ATOM 997 C C . VAL C 2 39 ? 132.579 151.654 187.108 1.00 30.71 39 VAL C C 1
ATOM 998 O O . VAL C 2 39 ? 132.842 151.741 185.903 1.00 29.31 39 VAL C O 1
ATOM 1002 N N . PHE C 2 40 ? 131.791 152.538 187.722 1.00 30.58 40 PHE C N 1
ATOM 1003 C CA . PHE C 2 40 ? 131.124 153.588 186.960 1.00 28.88 40 PHE C CA 1
ATOM 1004 C C . PHE C 2 40 ? 132.104 154.641 186.461 1.00 27.32 40 PHE C C 1
ATOM 1005 O O . PHE C 2 40 ? 131.893 155.220 185.391 1.00 29.84 40 PHE C O 1
ATOM 1013 N N . ILE C 2 41 ? 133.165 154.917 187.219 1.00 27.25 41 ILE C N 1
ATOM 1014 C CA . ILE C 2 41 ? 134.159 155.887 186.771 1.00 23.61 41 ILE C CA 1
ATOM 1015 C C . ILE C 2 41 ? 134.935 155.342 185.578 1.00 22.37 41 ILE C C 1
ATOM 1016 O O . ILE C 2 41 ? 135.135 156.037 184.576 1.00 22.03 41 ILE C O 1
ATOM 1021 N N . THR C 2 42 ? 135.378 154.088 185.665 1.00 22.22 42 THR C N 1
ATOM 1022 C CA . THR C 2 42 ? 136.230 153.519 184.626 1.00 17.59 42 THR C CA 1
ATOM 1023 C C . THR C 2 42 ? 135.414 153.050 183.426 1.00 18.61 42 THR C C 1
ATOM 1024 O O . THR C 2 42 ? 135.665 153.467 182.291 1.00 17.33 42 THR C O 1
ATOM 1028 N N . ILE C 2 43 ? 134.441 152.168 183.656 1.00 18.59 43 ILE C N 1
ATOM 1029 C CA . ILE C 2 43 ? 133.636 151.651 182.554 1.00 18.06 43 ILE C CA 1
ATOM 1030 C C . ILE C 2 43 ? 132.740 152.745 181.988 1.00 19.37 43 ILE C C 1
ATOM 1031 O O . ILE C 2 43 ? 132.673 152.945 180.771 1.00 20.54 43 ILE C O 1
ATOM 1036 N N . GLY C 2 44 ? 132.046 153.473 182.863 1.00 19.73 44 GLY C N 1
ATOM 1037 C CA . GLY C 2 44 ? 131.171 154.534 182.394 1.00 15.98 44 GLY C CA 1
ATOM 1038 C C . GLY C 2 44 ? 131.925 155.685 181.757 1.00 17.04 44 GLY C C 1
ATOM 1039 O O . GLY C 2 44 ? 131.506 156.216 180.726 1.00 18.16 44 GLY C O 1
ATOM 1040 N N . GLY C 2 45 ? 133.044 156.087 182.361 1.00 15.36 45 GLY C N 1
ATOM 1041 C CA . GLY C 2 45 ? 133.803 157.204 181.824 1.00 13.35 45 GLY C CA 1
ATOM 1042 C C . GLY C 2 45 ? 134.415 156.907 180.469 1.00 12.24 45 GLY C C 1
ATOM 1043 O O . GLY C 2 45 ? 134.375 157.745 179.564 1.00 10.30 45 GLY C O 1
ATOM 1044 N N . SER C 2 46 ? 134.995 155.716 180.310 1.00 11.98 46 SER C N 1
ATOM 1045 C CA . SER C 2 46 ? 135.544 155.336 179.013 1.00 10.73 46 SER C CA 1
ATOM 1046 C C . SER C 2 46 ? 134.437 155.130 177.987 1.00 12.73 46 SER C C 1
ATOM 1047 O O . SER C 2 46 ? 134.605 155.462 176.810 1.00 11.51 46 SER C O 1
ATOM 1050 N N . MET C 2 47 ? 133.300 154.580 178.418 1.00 13.23 47 MET C N 1
ATOM 1051 C CA . MET C 2 47 ? 132.147 154.449 177.534 1.00 14.03 47 MET C CA 1
ATOM 1052 C C . MET C 2 47 ? 131.645 155.810 177.071 1.00 15.33 47 MET C C 1
ATOM 1053 O O . MET C 2 47 ? 131.323 155.993 175.891 1.00 15.77 47 MET C O 1
ATOM 1058 N N . ALA C 2 48 ? 131.574 156.779 177.984 1.00 14.35 48 ALA C N 1
ATOM 1059 C CA . ALA C 2 48 ? 131.133 158.117 177.609 1.00 11.49 48 ALA C CA 1
ATOM 1060 C C . ALA C 2 48 ? 132.130 158.786 176.670 1.00 11.49 48 ALA C C 1
ATOM 1061 O O . ALA C 2 48 ? 131.733 159.514 175.753 1.00 12.44 48 ALA C O 1
ATOM 1063 N N . ALA C 2 49 ? 133.427 158.558 176.888 1.00 10.55 49 ALA C N 1
ATOM 1064 C CA . ALA C 2 49 ? 134.437 159.087 175.978 1.00 9.29 49 ALA C CA 1
ATOM 1065 C C . ALA C 2 49 ? 134.315 158.464 174.593 1.00 10.86 49 ALA C C 1
ATOM 1066 O O . ALA C 2 49 ? 134.553 159.134 173.582 1.00 11.85 49 ALA C O 1
ATOM 1068 N N . MET C 2 50 ? 133.954 157.180 174.528 1.00 9.98 50 MET C N 1
ATOM 1069 C CA . MET C 2 50 ? 133.731 156.537 173.238 1.00 9.82 50 MET C CA 1
ATOM 1070 C C . MET C 2 50 ? 132.537 157.142 172.511 1.00 11.35 50 MET C C 1
ATOM 1071 O O . MET C 2 50 ? 132.514 157.168 171.277 1.00 12.43 50 MET C O 1
ATOM 1076 N N . LEU C 2 51 ? 131.542 157.630 173.254 1.00 13.03 51 LEU C N 1
ATOM 1077 C CA . LEU C 2 51 ? 130.410 158.299 172.623 1.00 12.64 51 LEU C CA 1
ATOM 1078 C C . LEU C 2 51 ? 130.803 159.659 172.061 1.00 12.85 51 LEU C C 1
ATOM 1079 O O . LEU C 2 51 ? 130.160 160.150 171.128 1.00 17.38 51 LEU C O 1
ATOM 1084 N N . ILE C 2 52 ? 131.839 160.286 172.618 1.00 12.53 52 ILE C N 1
ATOM 1085 C CA . ILE C 2 52 ? 132.370 161.506 172.022 1.00 11.30 52 ILE C CA 1
ATOM 1086 C C . ILE C 2 52 ? 133.080 161.189 170.713 1.00 10.63 52 ILE C C 1
ATOM 1087 O O . ILE C 2 52 ? 132.902 161.887 169.708 1.00 14.99 52 ILE C O 1
ATOM 1092 N N . THR C 2 53 ? 133.894 160.131 170.703 1.00 9.91 53 THR C N 1
ATOM 1093 C CA . THR C 2 53 ? 134.614 159.752 169.492 1.00 9.21 53 THR C CA 1
ATOM 1094 C C . THR C 2 53 ? 133.666 159.235 168.417 1.00 10.84 53 THR C C 1
ATOM 1095 O O . THR C 2 53 ? 133.845 159.528 167.230 1.00 13.72 53 THR C O 1
ATOM 1099 N N . TYR C 2 54 ? 132.658 158.463 168.810 1.00 12.63 54 TYR C N 1
ATOM 1100 C CA . TYR C 2 54 ? 131.736 157.843 167.869 1.00 16.36 54 TYR C CA 1
ATOM 1101 C C . TYR C 2 54 ? 130.308 158.240 168.212 1.00 23.66 54 TYR C C 1
ATOM 1102 O O . TYR C 2 54 ? 129.870 158.023 169.355 1.00 23.81 54 TYR C O 1
ATOM 1111 N N . PRO C 2 55 ? 129.548 158.813 167.281 1.00 35.58 55 PRO C N 1
ATOM 1112 C CA . PRO C 2 55 ? 128.123 159.042 167.541 1.00 41.13 55 PRO C CA 1
ATOM 1113 C C . PRO C 2 55 ? 127.398 157.716 167.706 1.00 44.60 55 PRO C C 1
ATOM 1114 O O . PRO C 2 55 ? 127.801 156.691 167.153 1.00 44.74 55 PRO C O 1
ATOM 1118 N N . MET C 2 56 ? 126.307 157.739 168.474 1.00 51.07 56 MET C N 1
ATOM 1119 C CA . MET C 2 56 ? 125.646 156.488 168.825 1.00 52.64 56 MET C CA 1
ATOM 1120 C C . MET C 2 56 ? 124.758 156.042 167.666 1.00 58.30 56 MET C C 1
ATOM 1121 O O . MET C 2 56 ? 123.590 155.686 167.847 1.00 65.96 56 MET C O 1
ATOM 1126 N N . ASP C 2 57 ? 125.314 156.082 166.469 1.00 54.63 57 ASP C N 1
ATOM 1127 C CA . ASP C 2 57 ? 124.852 155.424 165.255 1.00 53.91 57 ASP C CA 1
ATOM 1128 C C . ASP C 2 57 ? 125.979 154.679 164.563 1.00 53.47 57 ASP C C 1
ATOM 1129 O O . ASP C 2 57 ? 125.758 153.587 164.033 1.00 54.58 57 ASP C O 1
ATOM 1134 N N . GLU C 2 58 ? 127.188 155.244 164.563 1.00 52.66 58 GLU C N 1
ATOM 1135 C CA . GLU C 2 58 ? 128.367 154.530 164.095 1.00 52.46 58 GLU C CA 1
ATOM 1136 C C . GLU C 2 58 ? 128.904 153.586 165.159 1.00 50.14 58 GLU C C 1
ATOM 1137 O O . GLU C 2 58 ? 129.539 152.579 164.828 1.00 47.47 58 GLU C O 1
ATOM 1143 N N . PHE C 2 59 ? 128.672 153.904 166.435 1.00 46.70 59 PHE C N 1
ATOM 1144 C CA . PHE C 2 59 ? 129.043 152.991 167.509 1.00 45.98 59 PHE C CA 1
ATOM 1145 C C . PHE C 2 59 ? 128.269 151.684 167.409 1.00 45.54 59 PHE C C 1
ATOM 1146 O O . PHE C 2 59 ? 128.841 150.598 167.549 1.00 42.38 59 PHE C O 1
ATOM 1154 N N . LYS C 2 60 ? 126.956 151.772 167.174 1.00 52.28 60 LYS C N 1
ATOM 1155 C CA . LYS C 2 60 ? 126.152 150.564 167.020 1.00 52.52 60 LYS C CA 1
ATOM 1156 C C . LYS C 2 60 ? 126.594 149.762 165.805 1.00 49.51 60 LYS C C 1
ATOM 1157 O O . LYS C 2 60 ? 126.741 148.537 165.880 1.00 50.65 60 LYS C O 1
ATOM 1163 N N . ARG C 2 61 ? 126.818 150.439 164.676 1.00 47.31 61 ARG C N 1
ATOM 1164 C CA . ARG C 2 61 ? 127.240 149.743 163.467 1.00 47.61 61 ARG C CA 1
ATOM 1165 C C . ARG C 2 61 ? 128.592 149.070 163.666 1.00 47.06 61 ARG C C 1
ATOM 1166 O O . ARG C 2 61 ? 128.799 147.934 163.226 1.00 47.95 61 ARG C O 1
ATOM 1174 N N . LEU C 2 62 ? 129.523 149.754 164.336 1.00 46.42 62 LEU C N 1
ATOM 1175 C CA . LEU C 2 62 ? 130.818 149.148 164.622 1.00 45.28 62 LEU C CA 1
ATOM 1176 C C . LEU C 2 62 ? 130.691 147.992 165.605 1.00 42.81 62 LEU C C 1
ATOM 1177 O O . LEU C 2 62 ? 131.436 147.012 165.505 1.00 37.88 62 LEU C O 1
ATOM 1182 N N . LEU C 2 63 ? 129.761 148.089 166.559 1.00 45.77 63 LEU C N 1
ATOM 1183 C CA . LEU C 2 63 ? 129.505 146.971 167.461 1.00 43.77 63 LEU C CA 1
ATOM 1184 C C . LEU C 2 63 ? 128.977 145.760 166.702 1.00 46.21 63 LEU C C 1
ATOM 1185 O O . LEU C 2 63 ? 129.368 144.622 166.984 1.00 49.42 63 LEU C O 1
ATOM 1190 N N . ILE C 2 64 ? 128.079 145.986 165.740 1.00 47.23 64 ILE C N 1
ATOM 1191 C CA . ILE C 2 64 ? 127.582 144.893 164.910 1.00 49.54 64 ILE C CA 1
ATOM 1192 C C . ILE C 2 64 ? 128.697 144.345 164.027 1.00 49.07 64 ILE C C 1
ATOM 1193 O O . ILE C 2 64 ? 128.789 143.133 163.799 1.00 49.86 64 ILE C O 1
ATOM 1198 N N . VAL C 2 65 ? 129.568 145.225 163.527 1.00 48.50 65 VAL C N 1
ATOM 1199 C CA . VAL C 2 65 ? 130.694 144.783 162.708 1.00 47.78 65 VAL C CA 1
ATOM 1200 C C . VAL C 2 65 ? 131.599 143.852 163.505 1.00 46.81 65 VAL C C 1
ATOM 1201 O O . VAL C 2 65 ? 132.047 142.816 163.001 1.00 49.51 65 VAL C O 1
ATOM 1205 N N . ILE C 2 66 ? 131.880 144.204 164.762 1.00 44.11 66 ILE C N 1
ATOM 1206 C CA . ILE C 2 66 ? 132.685 143.333 165.615 1.00 43.53 66 ILE C CA 1
ATOM 1207 C C . ILE C 2 66 ? 131.960 142.017 165.868 1.00 48.75 66 ILE C C 1
ATOM 1208 O O . ILE C 2 66 ? 132.564 140.938 165.817 1.00 51.96 66 ILE C O 1
ATOM 1213 N N . ARG C 2 67 ? 130.654 142.083 166.138 1.00 50.12 67 ARG C N 1
ATOM 1214 C CA . ARG C 2 67 ? 129.889 140.869 166.407 1.00 53.81 67 ARG C CA 1
ATOM 1215 C C . ARG C 2 67 ? 129.790 139.974 165.179 1.00 57.58 67 ARG C C 1
ATOM 1216 O O . ARG C 2 67 ? 129.720 138.747 165.314 1.00 59.16 67 ARG C O 1
ATOM 1224 N N . GLN C 2 68 ? 129.774 140.562 163.980 1.00 57.22 68 GLN C N 1
ATOM 1225 C CA . GLN C 2 68 ? 129.679 139.763 162.762 1.00 58.46 68 GLN C CA 1
ATOM 1226 C C . GLN C 2 68 ? 130.910 138.885 162.573 1.00 63.34 68 GLN C C 1
ATOM 1227 O O . GLN C 2 68 ? 130.795 137.715 162.190 1.00 69.51 68 GLN C O 1
ATOM 1233 N N . THR C 2 69 ? 132.099 139.430 162.836 1.00 61.62 69 THR C N 1
ATOM 1234 C CA . THR C 2 69 ? 133.327 138.661 162.664 1.00 63.75 69 THR C CA 1
ATOM 1235 C C . THR C 2 69 ? 133.501 137.589 163.731 1.00 66.17 69 THR C C 1
ATOM 1236 O O . THR C 2 69 ? 134.312 136.676 163.548 1.00 66.71 69 THR C O 1
ATOM 1240 N N . PHE C 2 70 ? 132.765 137.681 164.839 1.00 67.36 70 PHE C N 1
ATOM 1241 C CA . PHE C 2 70 ? 132.959 136.750 165.944 1.00 68.83 70 PHE C CA 1
ATOM 1242 C C . PHE C 2 70 ? 132.353 135.380 165.667 1.00 72.20 70 PHE C C 1
ATOM 1243 O O . PHE C 2 70 ? 132.853 134.374 166.180 1.00 74.46 70 PHE C O 1
ATOM 1251 N N . LYS C 2 71 ? 131.288 135.316 164.867 1.00 73.26 71 LYS C N 1
ATOM 1252 C CA . LYS C 2 71 ? 130.562 134.072 164.658 1.00 77.27 71 LYS C CA 1
ATOM 1253 C C . LYS C 2 71 ? 130.640 133.540 163.234 1.00 79.48 71 LYS C C 1
ATOM 1254 O O . LYS C 2 71 ? 130.168 132.425 162.986 1.00 83.71 71 LYS C O 1
ATOM 1260 N N . ASP C 2 72 ? 131.207 134.295 162.297 1.00 76.85 72 ASP C N 1
ATOM 1261 C CA . ASP C 2 72 ? 131.279 133.828 160.920 1.00 83.09 72 ASP C CA 1
ATOM 1262 C C . ASP C 2 72 ? 132.212 132.627 160.816 1.00 86.27 72 ASP C C 1
ATOM 1263 O O . ASP C 2 72 ? 133.292 132.599 161.414 1.00 83.22 72 ASP C O 1
ATOM 1268 N N . ASN C 2 73 ? 131.774 131.614 160.069 1.00 87.98 73 ASN C N 1
ATOM 1269 C CA . ASN C 2 73 ? 132.519 130.367 159.897 1.00 88.43 73 ASN C CA 1
ATOM 1270 C C . ASN C 2 73 ? 132.569 130.052 158.405 1.00 90.64 73 ASN C C 1
ATOM 1271 O O . ASN C 2 73 ? 131.708 129.340 157.882 1.00 90.76 73 ASN C O 1
ATOM 1276 N N . GLY C 2 74 ? 133.581 130.585 157.723 1.00 87.98 74 GLY C N 1
ATOM 1277 C CA . GLY C 2 74 ? 133.738 130.331 156.309 1.00 83.12 74 GLY C CA 1
ATOM 1278 C C . GLY C 2 74 ? 134.384 128.990 156.028 1.00 81.00 74 GLY C C 1
ATOM 1279 O O . GLY C 2 74 ? 134.850 128.285 156.923 1.00 80.38 74 GLY C O 1
ATOM 1280 N N . MET C 2 75 ? 134.407 128.637 154.746 1.00 78.24 75 MET C N 1
ATOM 1281 C CA . MET C 2 75 ? 135.009 127.382 154.326 1.00 69.56 75 MET C CA 1
ATOM 1282 C C . MET C 2 75 ? 136.528 127.446 154.458 1.00 66.70 75 MET C C 1
ATOM 1283 O O . MET C 2 75 ? 137.136 128.519 154.416 1.00 62.87 75 MET C O 1
ATOM 1288 N N . SER C 2 76 ? 137.136 126.276 154.632 1.00 60.03 76 SER C N 1
ATOM 1289 C CA . SER C 2 76 ? 138.575 126.197 154.818 1.00 53.48 76 SER C CA 1
ATOM 1290 C C . SER C 2 76 ? 139.309 126.513 153.518 1.00 51.18 76 SER C C 1
ATOM 1291 O O . SER C 2 76 ? 138.760 126.407 152.419 1.00 52.80 76 SER C O 1
ATOM 1294 N N . ASN C 2 77 ? 140.574 126.915 153.661 1.00 47.17 77 ASN C N 1
ATOM 1295 C CA . ASN C 2 77 ? 141.404 127.181 152.491 1.00 39.71 77 ASN C CA 1
ATOM 1296 C C . ASN C 2 77 ? 141.652 125.915 151.682 1.00 43.61 77 ASN C C 1
ATOM 1297 O O . ASN C 2 77 ? 141.724 125.973 150.451 1.00 42.94 77 ASN C O 1
ATOM 1302 N N . ILE C 2 78 ? 141.785 124.769 152.351 1.00 46.58 78 ILE C N 1
ATOM 1303 C CA . ILE C 2 78 ? 141.960 123.506 151.641 1.00 44.86 78 ILE C CA 1
ATOM 1304 C C . ILE C 2 78 ? 140.741 123.212 150.776 1.00 47.47 78 ILE C C 1
ATOM 1305 O O . ILE C 2 78 ? 140.867 122.757 149.632 1.00 47.92 78 ILE C O 1
ATOM 1310 N N . ASP C 2 79 ? 139.544 123.471 151.303 1.00 45.48 79 ASP C N 1
ATOM 1311 C CA . ASP C 2 79 ? 138.327 123.259 150.531 1.00 48.36 79 ASP C CA 1
ATOM 1312 C C . ASP C 2 79 ? 138.172 124.269 149.402 1.00 48.03 79 ASP C C 1
ATOM 1313 O O . ASP C 2 79 ? 137.436 124.001 148.447 1.00 47.22 79 ASP C O 1
ATOM 1318 N N . VAL C 2 80 ? 138.840 125.421 149.490 1.00 46.35 80 VAL C N 1
ATOM 1319 C CA . VAL C 2 80 ? 138.850 126.356 148.370 1.00 39.69 80 VAL C CA 1
ATOM 1320 C C . VAL C 2 80 ? 139.597 125.755 147.185 1.00 38.41 80 VAL C C 1
ATOM 1321 O O . VAL C 2 80 ? 139.170 125.895 146.032 1.00 40.33 80 VAL C O 1
ATOM 1325 N N . ILE C 2 81 ? 140.716 125.073 147.446 1.00 36.83 81 ILE C N 1
ATOM 1326 C CA . ILE C 2 81 ? 141.457 124.405 146.376 1.00 36.85 81 ILE C CA 1
ATOM 1327 C C . ILE C 2 81 ? 140.585 123.356 145.701 1.00 36.74 81 ILE C C 1
ATOM 1328 O O . ILE C 2 81 ? 140.528 123.269 144.469 1.00 40.59 81 ILE C O 1
ATOM 1333 N N . GLN C 2 82 ? 139.904 122.532 146.501 1.00 37.80 82 GLN C N 1
ATOM 1334 C CA . GLN C 2 82 ? 139.145 121.416 145.947 1.00 42.86 82 GLN C CA 1
ATOM 1335 C C . GLN C 2 82 ? 137.993 121.901 145.077 1.00 37.59 82 GLN C C 1
ATOM 1336 O O . GLN C 2 82 ? 137.750 121.353 143.996 1.00 39.56 82 GLN C O 1
ATOM 1342 N N . ASN C 2 83 ? 137.269 122.923 145.533 1.00 37.20 83 ASN C N 1
ATOM 1343 C CA . ASN C 2 83 ? 136.174 123.463 144.736 1.00 39.90 83 ASN C CA 1
ATOM 1344 C C . ASN C 2 83 ? 136.683 124.091 143.445 1.00 37.52 83 ASN C C 1
ATOM 1345 O O . ASN C 2 83 ? 136.074 123.920 142.384 1.00 39.35 83 ASN C O 1
ATOM 1350 N N . PHE C 2 84 ? 137.801 124.816 143.513 1.00 32.48 84 PHE C N 1
ATOM 1351 C CA . PHE C 2 84 ? 138.335 125.456 142.316 1.00 32.39 84 PHE C CA 1
ATOM 1352 C C . PHE C 2 84 ? 138.910 124.432 141.346 1.00 36.23 84 PHE C C 1
ATOM 1353 O O . PHE C 2 84 ? 138.784 124.587 140.126 1.00 37.29 84 PHE C O 1
ATOM 1361 N N . VAL C 2 85 ? 139.554 123.387 141.867 1.00 38.66 85 VAL C N 1
ATOM 1362 C CA . VAL C 2 85 ? 140.061 122.326 141.003 1.00 37.42 85 VAL C CA 1
ATOM 1363 C C . VAL C 2 85 ? 138.908 121.577 140.346 1.00 41.08 85 VAL C C 1
ATOM 1364 O O . VAL C 2 85 ? 138.948 121.275 139.148 1.00 44.62 85 VAL C O 1
ATOM 1368 N N . ASP C 2 86 ? 137.860 121.271 141.116 1.00 40.27 86 ASP C N 1
ATOM 1369 C CA . ASP C 2 86 ? 136.697 120.596 140.549 1.00 39.41 86 ASP C CA 1
ATOM 1370 C C . ASP C 2 86 ? 135.998 121.470 139.517 1.00 41.15 86 ASP C C 1
ATOM 1371 O O . ASP C 2 86 ? 135.580 120.983 138.461 1.00 46.28 86 ASP C O 1
ATOM 1376 N N . LEU C 2 87 ? 135.851 122.765 139.810 1.00 40.31 87 LEU C N 1
ATOM 1377 C CA . LEU C 2 87 ? 135.193 123.665 138.869 1.00 37.20 87 LEU C CA 1
ATOM 1378 C C . LEU C 2 87 ? 136.013 123.834 137.596 1.00 38.62 87 LEU C C 1
ATOM 1379 O O . LEU C 2 87 ? 135.452 123.919 136.499 1.00 43.50 87 LEU C O 1
ATOM 1384 N N . SER C 2 88 ? 137.341 123.893 137.722 1.00 39.33 88 SER C N 1
ATOM 1385 C CA . SER C 2 88 ? 138.186 124.036 136.541 1.00 38.45 88 SER C CA 1
ATOM 1386 C C . SER C 2 88 ? 138.141 122.786 135.672 1.00 44.79 88 SER C C 1
ATOM 1387 O O . SER C 2 88 ? 138.159 122.880 134.440 1.00 49.71 88 SER C O 1
ATOM 1390 N N . ARG C 2 89 ? 138.094 121.606 136.295 1.00 44.70 89 ARG C N 1
ATOM 1391 C CA . ARG C 2 89 ? 137.963 120.373 135.527 1.00 49.07 89 ARG C CA 1
ATOM 1392 C C . ARG C 2 89 ? 136.616 120.304 134.820 1.00 53.54 89 ARG C C 1
ATOM 1393 O O . ARG C 2 89 ? 136.538 119.887 133.659 1.00 57.04 89 ARG C O 1
ATOM 1401 N N . LYS C 2 90 ? 135.544 120.709 135.505 1.00 50.69 90 LYS C N 1
ATOM 1402 C CA . LYS C 2 90 ? 134.218 120.679 134.898 1.00 51.38 90 LYS C CA 1
ATOM 1403 C C . LYS C 2 90 ? 134.063 121.746 133.822 1.00 56.29 90 LYS C C 1
ATOM 1404 O O . LYS C 2 90 ? 133.374 121.518 132.821 1.00 60.62 90 LYS C O 1
ATOM 1410 N N . ALA C 2 91 ? 134.688 122.912 134.006 1.00 53.16 91 ALA C N 1
ATOM 1411 C CA . ALA C 2 91 ? 134.591 123.967 133.005 1.00 51.94 91 ALA C CA 1
ATOM 1412 C C . ALA C 2 91 ? 135.321 123.596 131.721 1.00 54.63 91 ALA C C 1
ATOM 1413 O O . ALA C 2 91 ? 134.987 124.111 130.649 1.00 58.47 91 ALA C O 1
ATOM 1415 N N . ARG C 2 92 ? 136.315 122.714 131.805 1.00 55.98 92 ARG C N 1
ATOM 1416 C CA . ARG C 2 92 ? 137.030 122.277 130.614 1.00 58.30 92 ARG C CA 1
ATOM 1417 C C . ARG C 2 92 ? 136.303 121.172 129.862 1.00 62.79 92 ARG C C 1
ATOM 1418 O O . ARG C 2 92 ? 136.756 120.781 128.781 1.00 68.24 92 ARG C O 1
ATOM 1426 N N . ARG C 2 93 ? 135.195 120.664 130.400 1.00 62.10 93 ARG C N 1
ATOM 1427 C CA . ARG C 2 93 ? 134.393 119.641 129.740 1.00 61.00 93 ARG C CA 1
ATOM 1428 C C . ARG C 2 93 ? 133.122 120.205 129.118 1.00 63.54 93 ARG C C 1
ATOM 1429 O O . ARG C 2 93 ? 132.831 119.935 127.950 1.00 71.49 93 ARG C O 1
ATOM 1437 N N . GLU C 2 94 ? 132.353 120.986 129.878 1.00 60.26 94 GLU C N 1
ATOM 1438 C CA . GLU C 2 94 ? 131.068 121.495 129.415 1.00 61.03 94 GLU C CA 1
ATOM 1439 C C . GLU C 2 94 ? 130.998 123.017 129.396 1.00 61.16 94 GLU C C 1
ATOM 1440 O O . GLU C 2 94 ? 129.904 123.572 129.236 1.00 63.94 94 GLU C O 1
ATOM 1446 N N . GLY C 2 95 ? 132.124 123.707 129.554 1.00 56.66 95 GLY C N 1
ATOM 1447 C CA . GLY C 2 95 ? 132.136 125.153 129.480 1.00 52.25 95 GLY C CA 1
ATOM 1448 C C . GLY C 2 95 ? 131.762 125.824 130.789 1.00 55.10 95 GLY C C 1
ATOM 1449 O O . GLY C 2 95 ? 131.453 125.189 131.799 1.00 56.46 95 GLY C O 1
ATOM 1450 N N . LEU C 2 96 ? 131.790 127.159 130.752 1.00 52.66 96 LEU C N 1
ATOM 1451 C CA . LEU C 2 96 ? 131.560 127.946 131.960 1.00 46.59 96 LEU C CA 1
ATOM 1452 C C . LEU C 2 96 ? 130.104 127.888 132.405 1.00 49.49 96 LEU C C 1
ATOM 1453 O O . LEU C 2 96 ? 129.819 127.903 133.608 1.00 54.18 96 LEU C O 1
ATOM 1458 N N . LEU C 2 97 ? 129.165 127.829 131.457 1.00 51.31 97 LEU C N 1
ATOM 1459 C CA . LEU C 2 97 ? 127.753 127.852 131.822 1.00 52.85 97 LEU C CA 1
ATOM 1460 C C . LEU C 2 97 ? 127.319 126.590 132.556 1.00 56.05 97 LEU C C 1
ATOM 1461 O O . LEU C 2 97 ? 126.273 126.600 133.214 1.00 56.71 97 LEU C O 1
ATOM 1466 N N . SER C 2 98 ? 128.094 125.508 132.465 1.00 56.56 98 SER C N 1
ATOM 1467 C CA . SER C 2 98 ? 127.776 124.306 133.226 1.00 56.94 98 SER C CA 1
ATOM 1468 C C . SER C 2 98 ? 128.028 124.483 134.716 1.00 59.09 98 SER C C 1
ATOM 1469 O O . SER C 2 98 ? 127.528 123.686 135.516 1.00 61.83 98 SER C O 1
ATOM 1472 N N . LEU C 2 99 ? 128.785 125.506 135.105 1.00 54.73 99 LEU C N 1
ATOM 1473 C CA . LEU C 2 99 ? 129.097 125.756 136.506 1.00 53.13 99 LEU C CA 1
ATOM 1474 C C . LEU C 2 99 ? 128.002 126.522 137.232 1.00 56.78 99 LEU C C 1
ATOM 1475 O O . LEU C 2 99 ? 128.146 126.777 138.431 1.00 59.58 99 LEU C O 1
ATOM 1480 N N . GLU C 2 100 ? 126.920 126.892 136.542 1.00 58.13 100 GLU C N 1
ATOM 1481 C CA . GLU C 2 100 ? 125.899 127.737 137.153 1.00 57.49 100 GLU C CA 1
ATOM 1482 C C . GLU C 2 100 ? 125.248 127.055 138.350 1.00 59.60 100 GLU C C 1
ATOM 1483 O O . GLU C 2 100 ? 125.020 127.692 139.385 1.00 62.49 100 GLU C O 1
ATOM 1489 N N . ASP C 2 101 ? 124.935 125.764 138.230 1.00 61.79 101 ASP C N 1
ATOM 1490 C CA . ASP C 2 101 ? 124.339 125.051 139.355 1.00 64.98 101 ASP C CA 1
ATOM 1491 C C . ASP C 2 101 ? 125.338 124.883 140.495 1.00 64.52 101 ASP C C 1
ATOM 1492 O O . ASP C 2 101 ? 124.964 124.960 141.671 1.00 65.56 101 ASP C O 1
ATOM 1497 N N . ALA C 2 102 ? 126.612 124.654 140.167 1.00 62.38 102 ALA C N 1
ATOM 1498 C CA . ALA C 2 102 ? 127.630 124.502 141.200 1.00 60.49 102 ALA C CA 1
ATOM 1499 C C . ALA C 2 102 ? 127.908 125.815 141.920 1.00 61.44 102 ALA C C 1
ATOM 1500 O O . ALA C 2 102 ? 128.200 125.811 143.121 1.00 62.60 102 ALA C O 1
ATOM 1502 N N . ILE C 2 103 ? 127.832 126.941 141.207 1.00 58.30 103 ILE C N 1
ATOM 1503 C CA . ILE C 2 103 ? 128.108 128.237 141.821 1.00 58.25 103 ILE C CA 1
ATOM 1504 C C . ILE C 2 103 ? 127.078 128.553 142.898 1.00 61.05 103 ILE C C 1
ATOM 1505 O O . ILE C 2 103 ? 127.423 129.021 143.990 1.00 59.93 103 ILE C O 1
ATOM 1510 N N . ASN C 2 104 ? 125.800 128.294 142.615 1.00 62.94 104 ASN C N 1
ATOM 1511 C CA . ASN C 2 104 ? 124.750 128.577 143.587 1.00 63.76 104 ASN C CA 1
ATOM 1512 C C . ASN C 2 104 ? 124.836 127.685 144.819 1.00 66.33 104 ASN C C 1
ATOM 1513 O O . ASN C 2 104 ? 124.204 127.993 145.834 1.00 69.17 104 ASN C O 1
ATOM 1518 N N . ASN C 2 105 ? 125.599 126.596 144.757 1.00 65.08 105 ASN C N 1
ATOM 1519 C CA . ASN C 2 105 ? 125.788 125.714 145.900 1.00 65.57 105 ASN C CA 1
ATOM 1520 C C . ASN C 2 105 ? 126.925 126.160 146.811 1.00 64.98 105 ASN C C 1
ATOM 1521 O O . ASN C 2 105 ? 127.172 125.510 147.832 1.00 63.98 105 ASN C O 1
ATOM 1526 N N . LEU C 2 106 ? 127.621 127.240 146.469 1.00 63.77 106 LEU C N 1
ATOM 1527 C CA . LEU C 2 106 ? 128.700 127.746 147.299 1.00 62.32 106 LEU C CA 1
ATOM 1528 C C . LEU C 2 106 ? 128.139 128.465 148.525 1.00 61.78 106 LEU C C 1
ATOM 1529 O O . LEU C 2 106 ? 126.953 128.794 148.602 1.00 63.56 106 LEU C O 1
ATOM 1534 N N . THR C 2 107 ? 129.013 128.701 149.500 1.00 61.82 107 THR C N 1
ATOM 1535 C CA . THR C 2 107 ? 128.649 129.342 150.760 1.00 64.52 107 THR C CA 1
ATOM 1536 C C . THR C 2 107 ? 129.671 130.408 151.132 1.00 62.90 107 THR C C 1
ATOM 1537 O O . THR C 2 107 ? 130.122 130.503 152.275 1.00 63.87 107 THR C O 1
ATOM 1541 N N . ASP C 2 108 ? 130.052 131.231 150.161 1.00 56.43 108 ASP C N 1
ATOM 1542 C CA . ASP C 2 108 ? 131.031 132.286 150.388 1.00 50.91 108 ASP C CA 1
ATOM 1543 C C . ASP C 2 108 ? 130.498 133.679 150.095 1.00 50.91 108 ASP C C 1
ATOM 1544 O O . ASP C 2 108 ? 130.789 134.610 150.850 1.00 55.00 108 ASP C O 1
ATOM 1549 N N . ASP C 2 109 ? 129.750 133.843 149.000 1.00 45.03 109 ASP C N 1
ATOM 1550 C CA . ASP C 2 109 ? 129.198 135.115 148.537 1.00 45.68 109 ASP C CA 1
ATOM 1551 C C . ASP C 2 109 ? 130.289 136.020 147.975 1.00 42.26 109 ASP C C 1
ATOM 1552 O O . ASP C 2 109 ? 129.992 137.056 147.372 1.00 46.97 109 ASP C O 1
ATOM 1557 N N . TYR C 2 110 ? 131.548 135.631 148.146 1.00 37.10 110 TYR C N 1
ATOM 1558 C CA . TYR C 2 110 ? 132.673 136.266 147.472 1.00 32.23 110 TYR C CA 1
ATOM 1559 C C . TYR C 2 110 ? 133.223 135.412 146.345 1.00 29.19 110 TYR C C 1
ATOM 1560 O O . TYR C 2 110 ? 133.524 135.932 145.270 1.00 25.43 110 TYR C O 1
ATOM 1569 N N . MET C 2 111 ? 133.366 134.106 146.579 1.00 29.41 111 MET C N 1
ATOM 1570 C CA . MET C 2 111 ? 133.604 133.175 145.484 1.00 30.26 111 MET C CA 1
ATOM 1571 C C . MET C 2 111 ? 132.421 133.160 144.526 1.00 30.19 111 MET C C 1
ATOM 1572 O O . MET C 2 111 ? 132.599 133.118 143.304 1.00 27.86 111 MET C O 1
ATOM 1577 N N . LYS C 2 112 ? 131.203 133.197 145.072 1.00 33.41 112 LYS C N 1
ATOM 1578 C CA . LYS C 2 112 ? 130.003 133.206 144.244 1.00 31.94 112 LYS C CA 1
ATOM 1579 C C . LYS C 2 112 ? 129.934 134.455 143.377 1.00 32.47 112 LYS C C 1
ATOM 1580 O O . LYS C 2 112 ? 129.596 134.379 142.191 1.00 34.79 112 LYS C O 1
ATOM 1586 N N . LYS C 2 113 ? 130.245 135.618 143.954 1.00 29.85 113 LYS C N 1
ATOM 1587 C CA . LYS C 2 113 ? 130.165 136.862 143.198 1.00 28.76 113 LYS C CA 1
ATOM 1588 C C . LYS C 2 113 ? 131.179 136.891 142.061 1.00 29.61 113 LYS C C 1
ATOM 1589 O O . LYS C 2 113 ? 130.851 137.298 140.941 1.00 31.73 113 LYS C O 1
ATOM 1595 N N . GLY C 2 114 ? 132.413 136.464 142.329 1.00 27.62 114 GLY C N 1
ATOM 1596 C CA . GLY C 2 114 ? 133.421 136.447 141.282 1.00 25.55 114 GLY C CA 1
ATOM 1597 C C . GLY C 2 114 ? 133.119 135.441 140.188 1.00 28.15 114 GLY C C 1
ATOM 1598 O O . GLY C 2 114 ? 133.313 135.724 139.003 1.00 28.75 114 GLY C O 1
ATOM 1599 N N . LEU C 2 115 ? 132.642 134.255 140.568 1.00 28.28 115 LEU C N 1
ATOM 1600 C CA . LEU C 2 115 ? 132.361 133.219 139.580 1.00 30.29 115 LEU C CA 1
ATOM 1601 C C . LEU C 2 115 ? 131.126 133.544 138.750 1.00 31.32 115 LEU C C 1
ATOM 1602 O O . LEU C 2 115 ? 131.047 133.144 137.584 1.00 34.67 115 LEU C O 1
ATOM 1607 N N . ARG C 2 116 ? 130.153 134.252 139.328 1.00 31.13 116 ARG C N 1
ATOM 1608 C CA . ARG C 2 116 ? 128.989 134.660 138.550 1.00 31.56 116 ARG C CA 1
ATOM 1609 C C . ARG C 2 116 ? 129.355 135.702 137.502 1.00 32.63 116 ARG C C 1
ATOM 1610 O O . ARG C 2 116 ? 128.759 135.725 136.420 1.00 35.60 116 ARG C O 1
ATOM 1618 N N . MET C 2 117 ? 130.321 136.571 137.802 1.00 32.67 117 MET C N 1
ATOM 1619 C CA . MET C 2 117 ? 130.845 137.466 136.777 1.00 34.22 117 MET C CA 1
ATOM 1620 C C . MET C 2 117 ? 131.630 136.698 135.722 1.00 36.01 117 MET C C 1
ATOM 1621 O O . MET C 2 117 ? 131.703 137.129 134.567 1.00 37.93 117 MET C O 1
ATOM 1626 N N . VAL C 2 118 ? 132.229 135.569 136.102 1.00 35.35 118 VAL C N 1
ATOM 1627 C CA . VAL C 2 118 ? 132.959 134.750 135.142 1.00 34.36 118 VAL C CA 1
ATOM 1628 C C . VAL C 2 118 ? 131.999 134.077 134.169 1.00 36.74 118 VAL C C 1
ATOM 1629 O O . VAL C 2 118 ? 132.255 134.024 132.960 1.00 38.80 118 VAL C O 1
ATOM 1633 N N . VAL C 2 119 ? 130.880 133.554 134.677 1.00 35.57 119 VAL C N 1
ATOM 1634 C CA . VAL C 2 119 ? 129.916 132.868 133.819 1.00 37.20 119 VAL C CA 1
ATOM 1635 C C . VAL C 2 119 ? 129.328 133.838 132.802 1.00 39.17 119 VAL C C 1
ATOM 1636 O O . VAL C 2 119 ? 129.229 133.529 131.608 1.00 43.68 119 VAL C O 1
ATOM 1640 N N . ASP C 2 120 ? 128.940 135.026 133.254 1.00 39.38 120 ASP C N 1
ATOM 1641 C CA . ASP C 2 120 ? 128.555 136.075 132.326 1.00 37.08 120 ASP C CA 1
ATOM 1642 C C . ASP C 2 120 ? 129.793 136.605 131.607 1.00 37.27 120 ASP C C 1
ATOM 1643 O O . ASP C 2 120 ? 130.933 136.298 131.962 1.00 42.41 120 ASP C O 1
ATOM 1648 N N . GLY C 2 121 ? 129.566 137.412 130.579 1.00 39.23 121 GLY C N 1
ATOM 1649 C CA . GLY C 2 121 ? 130.702 137.957 129.868 1.00 41.01 121 GLY C CA 1
ATOM 1650 C C . GLY C 2 121 ? 131.194 139.231 130.516 1.00 43.58 121 GLY C C 1
ATOM 1651 O O . GLY C 2 121 ? 130.692 140.324 130.234 1.00 49.23 121 GLY C O 1
ATOM 1652 N N . ILE C 2 122 ? 132.189 139.093 131.387 1.00 37.85 122 ILE C N 1
ATOM 1653 C CA . ILE C 2 122 ? 132.784 140.210 132.110 1.00 39.85 122 ILE C CA 1
ATOM 1654 C C . ILE C 2 122 ? 134.293 140.064 131.992 1.00 38.33 122 ILE C C 1
ATOM 1655 O O . ILE C 2 122 ? 134.848 139.024 132.365 1.00 42.14 122 ILE C O 1
ATOM 1660 N N . GLU C 2 123 ? 134.953 141.093 131.468 1.00 39.35 123 GLU C N 1
ATOM 1661 C CA . GLU C 2 123 ? 136.372 140.988 131.171 1.00 43.02 123 GLU C CA 1
ATOM 1662 C C . GLU C 2 123 ? 137.187 140.869 132.459 1.00 42.85 123 GLU C C 1
ATOM 1663 O O . GLU C 2 123 ? 136.782 141.373 133.510 1.00 39.93 123 GLU C O 1
ATOM 1669 N N . PRO C 2 124 ? 138.339 140.194 132.405 1.00 43.86 124 PRO C N 1
ATOM 1670 C CA . PRO C 2 124 ? 139.133 139.992 133.630 1.00 41.09 124 PRO C CA 1
ATOM 1671 C C . PRO C 2 124 ? 139.622 141.276 134.270 1.00 39.04 124 PRO C C 1
ATOM 1672 O O . PRO C 2 124 ? 139.940 141.267 135.465 1.00 42.08 124 PRO C O 1
ATOM 1676 N N . GLU C 2 125 ? 139.709 142.374 133.519 1.00 40.33 125 GLU C N 1
ATOM 1677 C CA . GLU C 2 125 ? 140.182 143.626 134.100 1.00 39.89 125 GLU C CA 1
ATOM 1678 C C . GLU C 2 125 ? 139.195 144.160 135.131 1.00 40.03 125 GLU C C 1
ATOM 1679 O O . GLU C 2 125 ? 139.585 144.520 136.248 1.00 39.45 125 GLU C O 1
ATOM 1685 N N . THR C 2 126 ? 137.909 144.219 134.779 1.00 38.54 126 THR C N 1
ATOM 1686 C CA . THR C 2 126 ? 136.918 144.739 135.713 1.00 37.08 126 THR C CA 1
ATOM 1687 C C . THR C 2 126 ? 136.561 143.732 136.799 1.00 34.67 126 THR C C 1
ATOM 1688 O O . THR C 2 126 ? 136.190 144.135 137.905 1.00 35.92 126 THR C O 1
ATOM 1692 N N . ILE C 2 127 ? 136.658 142.431 136.510 1.00 34.63 127 ILE C N 1
ATOM 1693 C CA . ILE C 2 127 ? 136.443 141.430 137.552 1.00 32.43 127 ILE C CA 1
ATOM 1694 C C . ILE C 2 127 ? 137.495 141.572 138.640 1.00 30.39 127 ILE C C 1
ATOM 1695 O O . ILE C 2 127 ? 137.183 141.534 139.836 1.00 28.80 127 ILE C O 1
ATOM 1700 N N . ARG C 2 128 ? 138.756 141.747 138.243 1.00 30.48 128 ARG C N 1
ATOM 1701 C CA . ARG C 2 128 ? 139.830 141.875 139.220 1.00 29.15 128 ARG C CA 1
ATOM 1702 C C . ARG C 2 128 ? 139.623 143.092 140.111 1.00 30.83 128 ARG C C 1
ATOM 1703 O O . ARG C 2 128 ? 139.600 142.976 141.340 1.00 32.69 128 ARG C O 1
ATOM 1711 N N . GLU C 2 129 ? 139.425 144.266 139.507 1.00 32.10 129 GLU C N 1
ATOM 1712 C CA . GLU C 2 129 ? 139.337 145.489 140.298 1.00 32.42 129 GLU C CA 1
ATOM 1713 C C . GLU C 2 129 ? 138.079 145.524 141.159 1.00 29.48 129 GLU C C 1
ATOM 1714 O O . GLU C 2 129 ? 138.075 146.167 142.214 1.00 31.10 129 GLU C O 1
ATOM 1720 N N . ILE C 2 130 ? 137.008 144.854 140.731 1.00 26.94 130 ILE C N 1
ATOM 1721 C CA . ILE C 2 130 ? 135.832 144.726 141.586 1.00 24.95 130 ILE C CA 1
ATOM 1722 C C . ILE C 2 130 ? 136.141 143.835 142.782 1.00 25.02 130 ILE C C 1
ATOM 1723 O O . ILE C 2 130 ? 135.767 144.146 143.920 1.00 23.73 130 ILE C O 1
ATOM 1728 N N . MET C 2 131 ? 136.834 142.718 142.549 1.00 27.06 131 MET C N 1
ATOM 1729 C CA . MET C 2 131 ? 137.111 141.779 143.629 1.00 21.07 131 MET C CA 1
ATOM 1730 C C . MET C 2 131 ? 138.164 142.322 144.588 1.00 22.49 131 MET C C 1
ATOM 1731 O O . MET C 2 131 ? 138.066 142.112 145.802 1.00 22.86 131 MET C O 1
ATOM 1736 N N . GLU C 2 132 ? 139.181 143.017 144.068 1.00 22.37 132 GLU C N 1
ATOM 1737 C CA . GLU C 2 132 ? 140.138 143.676 144.953 1.00 24.11 132 GLU C CA 1
ATOM 1738 C C . GLU C 2 132 ? 139.488 144.808 145.735 1.00 26.56 132 GLU C C 1
ATOM 1739 O O . GLU C 2 132 ? 139.915 145.108 146.855 1.00 27.93 132 GLU C O 1
ATOM 1745 N N . LEU C 2 133 ? 138.470 145.452 145.162 1.00 23.25 133 LEU C N 1
ATOM 1746 C CA . LEU C 2 133 ? 137.726 146.462 145.904 1.00 21.14 133 LEU C CA 1
ATOM 1747 C C . LEU C 2 133 ? 137.008 145.843 147.096 1.00 21.09 133 LEU C C 1
ATOM 1748 O O . LEU C 2 133 ? 136.948 146.443 148.174 1.00 22.93 133 LEU C O 1
ATOM 1753 N N . GLU C 2 134 ? 136.450 144.643 146.917 1.00 20.88 134 GLU C N 1
ATOM 1754 C CA . GLU C 2 134 ? 135.821 143.945 148.033 1.00 20.47 134 GLU C CA 1
ATOM 1755 C C . GLU C 2 134 ? 136.834 143.610 149.119 1.00 22.63 134 GLU C C 1
ATOM 1756 O O . GLU C 2 134 ? 136.535 143.722 150.312 1.00 25.62 134 GLU C O 1
ATOM 1762 N N . ILE C 2 135 ? 138.035 143.184 148.725 1.00 20.37 135 ILE C N 1
ATOM 1763 C CA . ILE C 2 135 ? 139.075 142.884 149.703 1.00 20.18 135 ILE C CA 1
ATOM 1764 C C . ILE C 2 135 ? 139.500 144.147 150.439 1.00 22.94 135 ILE C C 1
ATOM 1765 O O . ILE C 2 135 ? 139.656 144.144 151.666 1.00 22.81 135 ILE C O 1
ATOM 1770 N N . ASP C 2 136 ? 139.700 145.245 149.705 1.00 25.15 136 ASP C N 1
ATOM 1771 C CA . ASP C 2 136 ? 140.144 146.488 150.328 1.00 25.43 136 ASP C CA 1
ATOM 1772 C C . ASP C 2 136 ? 139.096 147.035 151.288 1.00 24.01 136 ASP C C 1
ATOM 1773 O O . ASP C 2 136 ? 139.432 147.512 152.379 1.00 22.62 136 ASP C O 1
ATOM 1778 N N . GLU C 2 137 ? 137.822 146.985 150.899 1.00 20.50 137 GLU C N 1
ATOM 1779 C CA . GLU C 2 137 ? 136.770 147.498 151.767 1.00 19.77 137 GLU C CA 1
ATOM 1780 C C . GLU C 2 137 ? 136.521 146.577 152.954 1.00 22.86 137 GLU C C 1
ATOM 1781 O O . GLU C 2 137 ? 136.150 147.050 154.033 1.00 25.91 137 GLU C O 1
ATOM 1787 N N . MET C 2 138 ? 136.705 145.268 152.773 1.00 23.05 138 MET C N 1
ATOM 1788 C CA . MET C 2 138 ? 136.628 144.345 153.900 1.00 19.20 138 MET C CA 1
ATOM 1789 C C . MET C 2 138 ? 137.725 144.633 154.917 1.00 19.80 138 MET C C 1
ATOM 1790 O O . MET C 2 138 ? 137.478 144.622 156.128 1.00 20.35 138 MET C O 1
ATOM 1795 N N . GLU C 2 139 ? 138.946 144.886 154.442 1.00 18.58 139 GLU C N 1
ATOM 1796 C CA . GLU C 2 139 ? 140.044 145.207 155.346 1.00 18.94 139 GLU C CA 1
ATOM 1797 C C . GLU C 2 139 ? 139.801 146.527 156.067 1.00 19.47 139 GLU C C 1
ATOM 1798 O O . GLU C 2 139 ? 140.106 146.655 157.258 1.00 21.66 139 GLU C O 1
ATOM 1804 N N . LYS C 2 140 ? 139.259 147.520 155.359 1.00 20.82 140 LYS C N 1
ATOM 1805 C CA . LYS C 2 140 ? 138.975 148.809 155.978 1.00 18.42 140 LYS C CA 1
ATOM 1806 C C . LYS C 2 140 ? 137.907 148.680 157.057 1.00 17.81 140 LYS C C 1
ATOM 1807 O O . LYS C 2 140 ? 138.004 149.310 158.116 1.00 20.81 140 LYS C O 1
ATOM 1813 N N . ARG C 2 141 ? 136.878 147.868 156.807 1.00 18.36 141 ARG C N 1
ATOM 1814 C CA . ARG C 2 141 ? 135.831 147.665 157.803 1.00 17.54 141 ARG C CA 1
ATOM 1815 C C . ARG C 2 141 ? 136.371 146.972 159.048 1.00 18.62 141 ARG C C 1
ATOM 1816 O O . ARG C 2 141 ? 136.017 147.341 160.173 1.00 19.77 141 ARG C O 1
ATOM 1824 N N . HIS C 2 142 ? 137.214 145.954 158.866 1.00 19.19 142 HIS C N 1
ATOM 1825 C CA . HIS C 2 142 ? 137.822 145.283 160.009 1.00 18.42 142 HIS C CA 1
ATOM 1826 C C . HIS C 2 142 ? 138.746 146.223 160.771 1.00 16.76 142 HIS C C 1
ATOM 1827 O O . HIS C 2 142 ? 138.773 146.210 162.006 1.00 16.03 142 HIS C O 1
ATOM 1834 N N . LYS C 2 143 ? 139.513 147.041 160.047 1.00 16.82 143 LYS C N 1
ATOM 1835 C CA . LYS C 2 143 ? 140.416 147.986 160.694 1.00 16.18 143 LYS C CA 1
ATOM 1836 C C . LYS C 2 143 ? 139.649 149.001 161.531 1.00 18.22 143 LYS C C 1
ATOM 1837 O O . LYS C 2 143 ? 140.069 149.342 162.642 1.00 18.16 143 LYS C O 1
ATOM 1843 N N . SER C 2 144 ? 138.526 149.500 161.013 1.00 15.51 144 SER C N 1
ATOM 1844 C CA . SER C 2 144 ? 137.741 150.476 161.760 1.00 16.34 144 SER C CA 1
ATOM 1845 C C . SER C 2 144 ? 137.145 149.859 163.021 1.00 17.04 144 SER C C 1
ATOM 1846 O O . SER C 2 144 ? 137.095 150.510 164.070 1.00 18.47 144 SER C O 1
ATOM 1849 N N . GLY C 2 145 ? 136.685 148.610 162.937 1.00 17.80 145 GLY C N 1
ATOM 1850 C CA . GLY C 2 145 ? 136.220 147.925 164.132 1.00 16.12 145 GLY C CA 1
ATOM 1851 C C . GLY C 2 145 ? 137.340 147.649 165.117 1.00 12.94 145 GLY C C 1
ATOM 1852 O O . GLY C 2 145 ? 137.162 147.792 166.329 1.00 11.61 145 GLY C O 1
ATOM 1853 N N . ALA C 2 146 ? 138.506 147.244 164.612 1.00 12.19 146 ALA C N 1
ATOM 1854 C CA . ALA C 2 146 ? 139.660 147.035 165.480 1.00 11.80 146 ALA C CA 1
ATOM 1855 C C . ALA C 2 146 ? 140.150 148.349 166.075 1.00 13.20 146 ALA C C 1
ATOM 1856 O O . ALA C 2 146 ? 140.581 148.388 167.233 1.00 13.36 146 ALA C O 1
ATOM 1858 N N . ASP C 2 147 ? 140.102 149.431 165.296 1.00 14.74 147 ASP C N 1
ATOM 1859 C CA . ASP C 2 147 ? 140.513 150.735 165.807 1.00 12.77 147 ASP C CA 1
ATOM 1860 C C . ASP C 2 147 ? 139.575 151.214 166.907 1.00 12.33 147 ASP C C 1
ATOM 1861 O O . ASP C 2 147 ? 140.009 151.874 167.857 1.00 12.95 147 ASP C O 1
ATOM 1866 N N . MET C 2 148 ? 138.285 150.901 166.785 1.00 11.56 148 MET C N 1
ATOM 1867 C CA . MET C 2 148 ? 137.330 151.236 167.834 1.00 10.16 148 MET C CA 1
ATOM 1868 C C . MET C 2 148 ? 137.649 150.495 169.127 1.00 10.50 148 MET C C 1
ATOM 1869 O O . MET C 2 148 ? 137.559 151.068 170.219 1.00 10.74 148 MET C O 1
ATOM 1874 N N . LEU C 2 149 ? 138.023 149.217 169.025 1.00 11.60 149 LEU C N 1
ATOM 1875 C CA . LEU C 2 149 ? 138.370 148.446 170.215 1.00 10.40 149 LEU C CA 1
ATOM 1876 C C . LEU C 2 149 ? 139.689 148.915 170.818 1.00 9.49 149 LEU C C 1
ATOM 1877 O O . LEU C 2 149 ? 139.832 148.964 172.044 1.00 9.75 149 LEU C O 1
ATOM 1882 N N . LYS C 2 150 ? 140.666 149.251 169.974 1.00 9.29 150 LYS C N 1
ATOM 1883 C CA . LYS C 2 150 ? 141.934 149.767 170.478 1.00 8.67 150 LYS C CA 1
ATOM 1884 C C . LYS C 2 150 ? 141.765 151.133 171.129 1.00 8.43 150 LYS C C 1
ATOM 1885 O O . LYS C 2 150 ? 142.464 151.448 172.097 1.00 9.44 150 LYS C O 1
ATOM 1891 N N . THR C 2 151 ? 140.858 151.957 170.602 1.00 8.80 151 THR C N 1
ATOM 1892 C CA . THR C 2 151 ? 140.581 153.252 171.214 1.00 7.41 151 THR C CA 1
ATOM 1893 C C . THR C 2 151 ? 139.975 153.084 172.602 1.00 7.44 151 THR C C 1
ATOM 1894 O O . THR C 2 151 ? 140.334 153.809 173.537 1.00 7.66 151 THR C O 1
ATOM 1898 N N . TRP C 2 152 ? 139.056 152.128 172.756 1.00 8.12 152 TRP C N 1
ATOM 1899 C CA . TRP C 2 152 ? 138.505 151.832 174.073 1.00 8.11 152 TRP C CA 1
ATOM 1900 C C . TRP C 2 152 ? 139.556 151.231 174.998 1.00 8.02 152 TRP C C 1
ATOM 1901 O O . TRP C 2 152 ? 139.508 151.450 176.212 1.00 8.26 152 TRP C O 1
ATOM 1912 N N . GLY C 2 153 ? 140.509 150.478 174.447 1.00 6.60 153 GLY C N 1
ATOM 1913 C CA . GLY C 2 153 ? 141.603 149.961 175.247 1.00 7.69 153 GLY C CA 1
ATOM 1914 C C . GLY C 2 153 ? 142.535 151.030 175.773 1.00 6.79 153 GLY C C 1
ATOM 1915 O O . GLY C 2 153 ? 143.335 150.752 176.671 1.00 9.54 153 GLY C O 1
ATOM 1916 N N . GLY C 2 154 ? 142.462 152.238 175.225 1.00 5.89 154 GLY C N 1
ATOM 1917 C CA . GLY C 2 154 ? 143.206 153.358 175.758 1.00 5.05 154 GLY C CA 1
ATOM 1918 C C . GLY C 2 154 ? 142.377 154.204 176.698 1.00 5.78 154 GLY C C 1
ATOM 1919 O O . GLY C 2 154 ? 142.902 154.767 177.661 1.00 9.55 154 GLY C O 1
ATOM 1920 N N . TYR C 2 155 ? 141.074 154.298 176.427 1.00 5.85 155 TYR C N 1
ATOM 1921 C CA . TYR C 2 155 ? 140.197 155.114 177.261 1.00 7.39 155 TYR C CA 1
ATOM 1922 C C . TYR C 2 155 ? 140.014 154.506 178.646 1.00 8.29 155 TYR C C 1
ATOM 1923 O O . TYR C 2 155 ? 139.985 155.232 179.645 1.00 9.01 155 TYR C O 1
ATOM 1932 N N . ALA C 2 156 ? 139.868 153.182 178.723 1.00 7.68 156 ALA C N 1
ATOM 1933 C CA . ALA C 2 156 ? 139.584 152.543 180.007 1.00 7.99 156 ALA C CA 1
ATOM 1934 C C . ALA C 2 156 ? 140.701 152.739 181.025 1.00 7.84 156 ALA C C 1
ATOM 1935 O O . ALA C 2 156 ? 140.399 153.132 182.165 1.00 7.77 156 ALA C O 1
ATOM 1937 N N . PRO C 2 157 ? 141.981 152.495 180.712 1.00 8.81 157 PRO C N 1
ATOM 1938 C CA . PRO C 2 157 ? 143.028 152.872 181.673 1.00 8.13 157 PRO C CA 1
ATOM 1939 C C . PRO C 2 157 ? 143.149 154.373 181.870 1.00 8.46 157 PRO C C 1
ATOM 1940 O O . PRO C 2 157 ? 143.571 154.809 182.947 1.00 11.50 157 PRO C O 1
ATOM 1944 N N . ALA C 2 158 ? 142.797 155.177 180.862 1.00 7.89 158 ALA C N 1
ATOM 1945 C CA . ALA C 2 158 ? 142.856 156.627 181.017 1.00 8.70 158 ALA C CA 1
ATOM 1946 C C . ALA C 2 158 ? 141.863 157.113 182.062 1.00 9.53 158 ALA C C 1
ATOM 1947 O O . ALA C 2 158 ? 142.193 157.970 182.889 1.00 12.77 158 ALA C O 1
ATOM 1949 N N . PHE C 2 159 ? 140.642 156.582 182.042 1.00 9.33 159 PHE C N 1
ATOM 1950 C CA . PHE C 2 159 ? 139.659 156.939 183.053 1.00 10.04 159 PHE C CA 1
ATOM 1951 C C . PHE C 2 159 ? 139.846 156.161 184.344 1.00 11.37 159 PHE C C 1
ATOM 1952 O O . PHE C 2 159 ? 139.318 156.572 185.381 1.00 15.72 159 PHE C O 1
ATOM 1960 N N . GLY C 2 160 ? 140.581 155.049 184.303 1.00 12.23 160 GLY C N 1
ATOM 1961 C CA . GLY C 2 160 ? 141.049 154.445 185.536 1.00 11.50 160 GLY C CA 1
ATOM 1962 C C . GLY C 2 160 ? 142.065 155.319 186.243 1.00 12.15 160 GLY C C 1
ATOM 1963 O O . GLY C 2 160 ? 142.102 155.374 187.474 1.00 15.06 160 GLY C O 1
ATOM 1964 N N . MET C 2 161 ? 142.907 156.011 185.471 1.00 13.06 161 MET C N 1
ATOM 1965 C CA . MET C 2 161 ? 143.858 156.952 186.052 1.00 14.77 161 MET C CA 1
ATOM 1966 C C . MET C 2 161 ? 143.151 158.185 186.599 1.00 13.55 161 MET C C 1
ATOM 1967 O O . MET C 2 161 ? 143.519 158.697 187.661 1.00 14.79 161 MET C O 1
ATOM 1972 N N . VAL C 2 162 ? 142.134 158.675 185.886 1.00 11.88 162 VAL C N 1
ATOM 1973 C CA . VAL C 2 162 ? 141.357 159.812 186.372 1.00 11.73 162 VAL C CA 1
ATOM 1974 C C . VAL C 2 162 ? 140.674 159.463 187.688 1.00 12.71 162 VAL C C 1
ATOM 1975 O O . VAL C 2 162 ? 140.679 160.256 188.637 1.00 12.61 162 VAL C O 1
ATOM 1979 N N . GLY C 2 163 ? 140.077 158.272 187.766 1.00 12.23 163 GLY C N 1
ATOM 1980 C CA . GLY C 2 163 ? 139.461 157.840 189.008 1.00 11.51 163 GLY C CA 1
ATOM 1981 C C . GLY C 2 163 ? 140.457 157.648 190.132 1.00 11.07 163 GLY C C 1
ATOM 1982 O O . GLY C 2 163 ? 140.132 157.873 191.299 1.00 14.93 163 GLY C O 1
ATOM 1983 N N . THR C 2 164 ? 141.675 157.213 189.803 1.00 10.62 164 THR C N 1
ATOM 1984 C CA . THR C 2 164 ? 142.711 157.074 190.821 1.00 14.98 164 THR C CA 1
ATOM 1985 C C . THR C 2 164 ? 143.095 158.428 191.404 1.00 17.07 164 THR C C 1
ATOM 1986 O O . THR C 2 164 ? 143.268 158.559 192.621 1.00 18.14 164 THR C O 1
ATOM 1990 N N . LEU C 2 165 ? 143.221 159.449 190.552 1.00 14.46 165 LEU C N 1
ATOM 1991 C CA . LEU C 2 165 ? 143.488 160.796 191.044 1.00 13.67 165 LEU C CA 1
ATOM 1992 C C . LEU C 2 165 ? 142.346 161.295 191.918 1.00 14.71 165 LEU C C 1
ATOM 1993 O O . LEU C 2 165 ? 142.578 161.932 192.951 1.00 19.34 165 LEU C O 1
ATOM 1998 N N . ILE C 2 166 ? 141.104 161.016 191.516 1.00 13.91 166 ILE C N 1
ATOM 1999 C CA . ILE C 2 166 ? 139.954 161.372 192.342 1.00 15.86 166 ILE C CA 1
ATOM 2000 C C . ILE C 2 166 ? 140.045 160.686 193.697 1.00 20.95 166 ILE C C 1
ATOM 2001 O O . ILE C 2 166 ? 139.796 161.303 194.740 1.00 25.63 166 ILE C O 1
ATOM 2006 N N . GLY C 2 167 ? 140.407 159.403 193.705 1.00 19.20 167 GLY C N 1
ATOM 2007 C CA . GLY C 2 167 ? 140.565 158.697 194.964 1.00 18.77 167 GLY C CA 1
ATOM 2008 C C . GLY C 2 167 ? 141.698 159.245 195.807 1.00 21.57 167 GLY C C 1
ATOM 2009 O O . GLY C 2 167 ? 141.546 159.432 197.016 1.00 28.55 167 GLY C O 1
ATOM 2010 N N . LEU C 2 168 ? 142.849 159.511 195.184 1.00 19.73 168 LEU C N 1
ATOM 2011 C CA . LEU C 2 168 ? 143.994 160.035 195.923 1.00 20.96 168 LEU C CA 1
ATOM 2012 C C . LEU C 2 168 ? 143.705 161.416 196.498 1.00 24.05 168 LEU C C 1
ATOM 2013 O O . LEU C 2 168 ? 144.047 161.700 197.651 1.00 29.31 168 LEU C O 1
ATOM 2018 N N . ILE C 2 169 ? 143.080 162.292 195.709 1.00 22.18 169 ILE C N 1
ATOM 2019 C CA . ILE C 2 169 ? 142.761 163.631 196.193 1.00 22.89 169 ILE C CA 1
ATOM 2020 C C . ILE C 2 169 ? 141.747 163.563 197.328 1.00 27.66 169 ILE C C 1
ATOM 2021 O O . ILE C 2 169 ? 141.875 164.270 198.335 1.00 33.59 169 ILE C O 1
ATOM 2026 N N . GLN C 2 170 ? 140.727 162.715 197.185 1.00 27.93 170 GLN C N 1
ATOM 2027 C CA . GLN C 2 170 ? 139.683 162.628 198.202 1.00 29.24 170 GLN C CA 1
ATOM 2028 C C . GLN C 2 170 ? 140.240 162.144 199.536 1.00 35.34 170 GLN C C 1
ATOM 2029 O O . GLN C 2 170 ? 139.902 162.691 200.591 1.00 44.62 170 GLN C O 1
ATOM 2035 N N . MET C 2 171 ? 141.093 161.119 199.511 1.00 29.36 171 MET C N 1
ATOM 2036 C CA . MET C 2 171 ? 141.590 160.556 200.762 1.00 32.59 171 MET C CA 1
ATOM 2037 C C . MET C 2 171 ? 142.672 161.430 201.389 1.00 40.12 171 MET C C 1
ATOM 2038 O O . MET C 2 171 ? 142.742 161.540 202.618 1.00 50.09 171 MET C O 1
ATOM 2043 N N . LEU C 2 172 ? 143.525 162.051 200.571 1.00 38.93 172 LEU C N 1
ATOM 2044 C CA . LEU C 2 172 ? 144.573 162.908 201.118 1.00 36.19 172 LEU C CA 1
ATOM 2045 C C . LEU C 2 172 ? 143.995 164.168 201.747 1.00 39.14 172 LEU C C 1
ATOM 2046 O O . LEU C 2 172 ? 144.620 164.757 202.636 1.00 43.86 172 LEU C O 1
ATOM 2051 N N . ALA C 2 173 ? 142.813 164.598 201.301 1.00 38.51 173 ALA C N 1
ATOM 2052 C CA . ALA C 2 173 ? 142.172 165.758 201.910 1.00 45.79 173 ALA C CA 1
ATOM 2053 C C . ALA C 2 173 ? 141.585 165.416 203.274 1.00 54.97 173 ALA C C 1
ATOM 2054 O O . ALA C 2 173 ? 141.709 166.200 204.222 1.00 60.42 173 ALA C O 1
ATOM 2056 N N . ASN C 2 174 ? 140.944 164.256 203.394 1.00 54.32 174 ASN C N 1
ATOM 2057 C CA . ASN C 2 174 ? 140.311 163.811 204.635 1.00 57.96 174 ASN C CA 1
ATOM 2058 C C . ASN C 2 174 ? 141.044 162.565 205.122 1.00 60.11 174 ASN C C 1
ATOM 2059 O O . ASN C 2 174 ? 140.758 161.449 204.683 1.00 60.73 174 ASN C O 1
ATOM 2064 N N . LEU C 2 175 ? 141.992 162.760 206.034 1.00 61.20 175 LEU C N 1
ATOM 2065 C CA . LEU C 2 175 ? 142.776 161.674 206.599 1.00 66.52 175 LEU C CA 1
ATOM 2066 C C . LEU C 2 175 ? 142.737 161.750 208.119 1.00 75.49 175 LEU C C 1
ATOM 2067 O O . LEU C 2 175 ? 142.611 162.832 208.701 1.00 73.29 175 LEU C O 1
ATOM 2072 N N . THR C 2 176 ? 142.840 160.587 208.759 1.00 74.67 176 THR C N 1
ATOM 2073 C CA . THR C 2 176 ? 142.808 160.500 210.211 1.00 75.02 176 THR C CA 1
ATOM 2074 C C . THR C 2 176 ? 144.037 159.841 210.816 1.00 75.09 176 THR C C 1
ATOM 2075 O O . THR C 2 176 ? 144.363 160.128 211.970 1.00 74.84 176 THR C O 1
ATOM 2079 N N . ASP C 2 177 ? 144.723 158.972 210.078 1.00 70.28 177 ASP C N 1
ATOM 2080 C CA . ASP C 2 177 ? 145.930 158.325 210.574 1.00 70.09 177 ASP C CA 1
ATOM 2081 C C . ASP C 2 177 ? 146.694 157.751 209.390 1.00 63.28 177 ASP C C 1
ATOM 2082 O O . ASP C 2 177 ? 146.184 157.684 208.269 1.00 63.87 177 ASP C O 1
ATOM 2087 N N . SER C 2 178 ? 147.935 157.340 209.656 1.00 63.71 178 SER C N 1
ATOM 2088 C CA . SER C 2 178 ? 148.751 156.732 208.611 1.00 62.50 178 SER C CA 1
ATOM 2089 C C . SER C 2 178 ? 148.177 155.397 208.154 1.00 61.60 178 SER C C 1
ATOM 2090 O O . SER C 2 178 ? 148.427 154.973 207.020 1.00 57.97 178 SER C O 1
ATOM 2093 N N . SER C 2 179 ? 147.415 154.721 209.017 1.00 62.18 179 SER C N 1
ATOM 2094 C CA . SER C 2 179 ? 146.837 153.437 208.637 1.00 60.61 179 SER C CA 1
ATOM 2095 C C . SER C 2 179 ? 145.676 153.615 207.666 1.00 57.02 179 SER C C 1
ATOM 2096 O O . SER C 2 179 ? 145.564 152.873 206.683 1.00 55.96 179 SER C O 1
ATOM 2099 N N . THR C 2 180 ? 144.799 154.590 207.922 1.00 57.15 180 THR C N 1
ATOM 2100 C CA . THR C 2 180 ? 143.691 154.842 207.008 1.00 54.78 180 THR C CA 1
ATOM 2101 C C . THR C 2 180 ? 144.163 155.428 205.684 1.00 49.73 180 THR C C 1
ATOM 2102 O O . THR C 2 180 ? 143.458 155.299 204.678 1.00 46.34 180 THR C O 1
ATOM 2106 N N . ILE C 2 181 ? 145.337 156.062 205.660 1.00 51.52 181 ILE C N 1
ATOM 2107 C CA . ILE C 2 181 ? 145.892 156.546 204.403 1.00 48.26 181 ILE C CA 1
ATOM 2108 C C . ILE C 2 181 ? 146.335 155.375 203.537 1.00 46.08 181 ILE C C 1
ATOM 2109 O O . ILE C 2 181 ? 146.088 155.354 202.326 1.00 42.60 181 ILE C O 1
ATOM 2114 N N . ALA C 2 182 ? 146.979 154.377 204.146 1.00 48.75 182 ALA C N 1
ATOM 2115 C CA . ALA C 2 182 ? 147.469 153.233 203.385 1.00 43.30 182 ALA C CA 1
ATOM 2116 C C . ALA C 2 182 ? 146.328 152.477 202.717 1.00 43.65 182 ALA C C 1
ATOM 2117 O O . ALA C 2 182 ? 146.428 152.099 201.544 1.00 46.34 182 ALA C O 1
ATOM 2119 N N . SER C 2 183 ? 145.231 152.253 203.442 1.00 37.92 183 SER C N 1
ATOM 2120 C CA . SER C 2 183 ? 144.072 151.611 202.838 1.00 39.95 183 SER C CA 1
ATOM 2121 C C . SER C 2 183 ? 143.349 152.532 201.864 1.00 45.33 183 SER C C 1
ATOM 2122 O O . SER C 2 183 ? 142.561 152.050 201.043 1.00 46.43 183 SER C O 1
ATOM 2125 N N . GLY C 2 184 ? 143.591 153.841 201.942 1.00 43.72 184 GLY C N 1
ATOM 2126 C CA . GLY C 2 184 ? 143.022 154.750 200.962 1.00 34.14 184 GLY C CA 1
ATOM 2127 C C . GLY C 2 184 ? 143.612 154.563 199.578 1.00 29.16 184 GLY C C 1
ATOM 2128 O O . GLY C 2 184 ? 142.905 154.673 198.574 1.00 28.05 184 GLY C O 1
ATOM 2129 N N . MET C 2 185 ? 144.918 154.291 199.504 1.00 29.57 185 MET C N 1
ATOM 2130 C CA . MET C 2 185 ? 145.547 154.029 198.213 1.00 30.79 185 MET C CA 1
ATOM 2131 C C . MET C 2 185 ? 144.973 152.779 197.560 1.00 31.65 185 MET C C 1
ATOM 2132 O O . MET C 2 185 ? 144.855 152.712 196.331 1.00 31.52 185 MET C O 1
ATOM 2137 N N . GLY C 2 186 ? 144.625 151.773 198.363 1.00 30.03 186 GLY C N 1
ATOM 2138 C CA . GLY C 2 186 ? 144.059 150.559 197.801 1.00 24.45 186 GLY C CA 1
ATOM 2139 C C . GLY C 2 186 ? 142.740 150.810 197.098 1.00 23.22 186 GLY C C 1
ATOM 2140 O O . GLY C 2 186 ? 142.517 150.338 195.981 1.00 24.94 186 GLY C O 1
ATOM 2141 N N . LYS C 2 187 ? 141.850 151.565 197.742 1.00 22.05 187 LYS C N 1
ATOM 2142 C CA . LYS C 2 187 ? 140.578 151.902 197.114 1.00 23.85 187 LYS C CA 1
ATOM 2143 C C . LYS C 2 187 ? 140.771 152.830 195.922 1.00 21.07 187 LYS C C 1
ATOM 2144 O O . LYS C 2 187 ? 140.015 152.750 194.948 1.00 24.22 187 LYS C O 1
ATOM 2150 N N . ALA C 2 188 ? 141.771 153.712 195.981 1.00 20.01 188 ALA C N 1
ATOM 2151 C CA . ALA C 2 188 ? 142.034 154.614 194.867 1.00 19.84 188 ALA C CA 1
ATOM 2152 C C . ALA C 2 188 ? 142.529 153.866 193.636 1.00 19.78 188 ALA C C 1
ATOM 2153 O O . ALA C 2 188 ? 142.231 154.271 192.507 1.00 19.03 188 ALA C O 1
ATOM 2155 N N . LEU C 2 189 ? 143.278 152.785 193.826 1.00 17.74 189 LEU C N 1
ATOM 2156 C CA . LEU C 2 189 ? 143.875 152.045 192.723 1.00 17.21 189 LEU C CA 1
ATOM 2157 C C . LEU C 2 189 ? 142.939 151.014 192.108 1.00 17.10 189 LEU C C 1
ATOM 2158 O O . LEU C 2 189 ? 143.306 150.389 191.109 1.00 18.43 189 LEU C O 1
ATOM 2163 N N . ILE C 2 190 ? 141.747 150.819 192.675 1.00 16.40 190 ILE C N 1
ATOM 2164 C CA . ILE C 2 190 ? 140.817 149.832 192.137 1.00 15.09 190 ILE C CA 1
ATOM 2165 C C . ILE C 2 190 ? 140.356 150.231 190.739 1.00 14.74 190 ILE C C 1
ATOM 2166 O O . ILE C 2 190 ? 140.245 149.386 189.843 1.00 14.92 190 ILE C O 1
ATOM 2171 N N . THR C 2 191 ? 140.083 151.520 190.530 1.00 14.47 191 THR C N 1
ATOM 2172 C CA . THR C 2 191 ? 139.639 151.981 189.218 1.00 14.81 191 THR C CA 1
ATOM 2173 C C . THR C 2 191 ? 140.738 151.826 188.171 1.00 12.73 191 THR C C 1
ATOM 2174 O O . THR C 2 191 ? 140.454 151.513 187.010 1.00 13.09 191 THR C O 1
ATOM 2178 N N . THR C 2 192 ? 141.996 152.052 188.558 1.00 11.54 192 THR C N 1
ATOM 2179 C CA . THR C 2 192 ? 143.108 151.796 187.647 1.00 11.10 192 THR C CA 1
ATOM 2180 C C . THR C 2 192 ? 143.213 150.311 187.325 1.00 10.90 192 THR C C 1
ATOM 2181 O O . THR C 2 192 ? 143.478 149.930 186.179 1.00 12.72 192 THR C O 1
ATOM 2185 N N . PHE C 2 193 ? 142.988 149.458 188.326 1.00 10.58 193 PHE C N 1
ATOM 2186 C CA . PHE C 2 193 ? 142.963 148.019 188.096 1.00 9.84 193 PHE C CA 1
ATOM 2187 C C . PHE C 2 193 ? 141.854 147.635 187.123 1.00 9.96 193 PHE C C 1
ATOM 2188 O O . PHE C 2 193 ? 142.046 146.768 186.265 1.00 9.01 193 PHE C O 1
ATOM 2196 N N . TYR C 2 194 ? 140.684 148.267 187.247 1.00 9.68 194 TYR C N 1
ATOM 2197 C CA . TYR C 2 194 ? 139.589 147.994 186.321 1.00 9.58 194 TYR C CA 1
ATOM 2198 C C . TYR C 2 194 ? 139.952 148.394 184.896 1.00 11.65 194 TYR C C 1
ATOM 2199 O O . TYR C 2 194 ? 139.694 147.642 183.949 1.00 12.60 194 TYR C O 1
ATOM 2208 N N . GLY C 2 195 ? 140.546 149.576 184.725 1.00 9.85 195 GLY C N 1
ATOM 2209 C CA . GLY C 2 195 ? 140.908 150.023 183.391 1.00 8.22 195 GLY C CA 1
ATOM 2210 C C . GLY C 2 195 ? 141.993 149.173 182.762 1.00 9.82 195 GLY C C 1
ATOM 2211 O O . GLY C 2 195 ? 141.943 148.870 181.568 1.00 11.82 195 GLY C O 1
ATOM 2212 N N . SER C 2 196 ? 142.996 148.789 183.553 1.00 11.05 196 SER C N 1
ATOM 2213 C CA . SER C 2 196 ? 144.055 147.927 183.044 1.00 10.86 196 SER C CA 1
ATOM 2214 C C . SER C 2 196 ? 143.517 146.551 182.670 1.00 12.97 196 SER C C 1
ATOM 2215 O O . SER C 2 196 ? 143.891 145.994 181.632 1.00 13.57 196 SER C O 1
ATOM 2218 N N . LEU C 2 197 ? 142.642 145.988 183.505 1.00 11.29 197 LEU C N 1
ATOM 2219 C CA . LEU C 2 197 ? 142.074 144.677 183.212 1.00 12.34 197 LEU C CA 1
ATOM 2220 C C . LEU C 2 197 ? 141.190 144.717 181.972 1.00 14.47 197 LEU C C 1
ATOM 2221 O O . LEU C 2 197 ? 141.259 143.820 181.126 1.00 16.47 197 LEU C O 1
ATOM 2226 N N . MET C 2 198 ? 140.352 145.747 181.846 1.00 14.78 198 MET C N 1
ATOM 2227 C CA . MET C 2 198 ? 139.473 145.845 180.686 1.00 13.07 198 MET C CA 1
ATOM 2228 C C . MET C 2 198 ? 140.269 146.039 179.403 1.00 13.36 198 MET C C 1
ATOM 2229 O O . MET C 2 198 ? 139.908 145.497 178.353 1.00 13.90 198 MET C O 1
ATOM 2234 N N . ALA C 2 199 ? 141.353 146.813 179.466 1.00 12.85 199 ALA C N 1
ATOM 2235 C CA . ALA C 2 199 ? 142.181 147.027 178.285 1.00 11.04 199 ALA C CA 1
ATOM 2236 C C . ALA C 2 199 ? 142.902 145.749 177.874 1.00 12.16 199 ALA C C 1
ATOM 2237 O O . ALA C 2 199 ? 142.864 145.351 176.706 1.00 12.60 199 ALA C O 1
ATOM 2239 N N . ASN C 2 200 ? 143.551 145.082 178.827 1.00 12.48 200 ASN C N 1
ATOM 2240 C CA . ASN C 2 200 ? 144.449 143.979 178.515 1.00 10.98 200 ASN C CA 1
ATOM 2241 C C . ASN C 2 200 ? 143.743 142.642 178.357 1.00 11.96 200 ASN C C 1
ATOM 2242 O O . ASN C 2 200 ? 144.299 141.738 177.726 1.00 15.98 200 ASN C O 1
ATOM 2247 N N . ALA C 2 201 ? 142.541 142.488 178.906 1.00 12.85 201 ALA C N 1
ATOM 2248 C CA . ALA C 2 201 ? 141.831 141.222 178.806 1.00 12.00 201 ALA C CA 1
ATOM 2249 C C . ALA C 2 201 ? 140.679 141.248 177.813 1.00 14.50 201 ALA C C 1
ATOM 2250 O O . ALA C 2 201 ? 140.240 140.179 177.379 1.00 18.36 201 ALA C O 1
ATOM 2252 N N . VAL C 2 202 ? 140.177 142.426 177.445 1.00 13.52 202 VAL C N 1
ATOM 2253 C CA . VAL C 2 202 ? 139.015 142.501 176.567 1.00 14.07 202 VAL C CA 1
ATOM 2254 C C . VAL C 2 202 ? 139.314 143.317 175.315 1.00 12.50 202 VAL C C 1
ATOM 2255 O O . VAL C 2 202 ? 139.297 142.785 174.202 1.00 15.23 202 VAL C O 1
ATOM 2259 N N . PHE C 2 203 ? 139.612 144.607 175.487 1.00 13.79 203 PHE C N 1
ATOM 2260 C CA . PHE C 2 203 ? 139.602 145.525 174.350 1.00 10.08 203 PHE C CA 1
ATOM 2261 C C . PHE C 2 203 ? 140.805 145.314 173.437 1.00 8.91 203 PHE C C 1
ATOM 2262 O O . PHE C 2 203 ? 140.647 145.128 172.226 1.00 10.75 203 PHE C O 1
ATOM 2270 N N . ASN C 2 204 ? 142.014 145.360 173.993 1.00 8.82 204 ASN C N 1
ATOM 2271 C CA . ASN C 2 204 ? 143.208 145.195 173.163 1.00 9.94 204 ASN C CA 1
ATOM 2272 C C . ASN C 2 204 ? 143.292 143.824 172.502 1.00 9.41 204 ASN C C 1
ATOM 2273 O O . ASN C 2 204 ? 143.558 143.769 171.289 1.00 10.09 204 ASN C O 1
ATOM 2278 N N . PRO C 2 205 ? 143.108 142.697 173.204 1.00 10.77 205 PRO C N 1
ATOM 2279 C CA . PRO C 2 205 ? 143.132 141.406 172.495 1.00 9.55 205 PRO C CA 1
ATOM 2280 C C . PRO C 2 205 ? 142.030 141.254 171.460 1.00 9.85 205 PRO C C 1
ATOM 2281 O O . PRO C 2 205 ? 142.247 140.592 170.439 1.00 11.81 205 PRO C O 1
ATOM 2285 N N . MET C 2 206 ? 140.852 141.840 171.688 1.00 10.57 206 MET C N 1
ATOM 2286 C CA . MET C 2 206 ? 139.794 141.772 170.685 1.00 12.14 206 MET C CA 1
ATOM 2287 C C . MET C 2 206 ? 140.129 142.622 169.467 1.00 13.34 206 MET C C 1
ATOM 2288 O O . MET C 2 206 ? 139.817 142.241 168.334 1.00 17.72 206 MET C O 1
ATOM 2293 N N . GLY C 2 207 ? 140.750 143.782 169.681 1.00 10.51 207 GLY C N 1
ATOM 2294 C CA . GLY C 2 207 ? 141.167 144.601 168.557 1.00 13.06 207 GLY C CA 1
ATOM 2295 C C . GLY C 2 207 ? 142.232 143.928 167.715 1.00 13.31 207 GLY C C 1
ATOM 2296 O O . GLY C 2 207 ? 142.199 143.998 166.484 1.00 15.01 207 GLY C O 1
ATOM 2297 N N . ALA C 2 208 ? 143.192 143.270 168.365 1.00 12.28 208 ALA C N 1
ATOM 2298 C CA . ALA C 2 208 ? 144.207 142.526 167.630 1.00 10.89 208 ALA C CA 1
ATOM 2299 C C . ALA C 2 208 ? 143.624 141.279 166.980 1.00 12.55 208 ALA C C 1
ATOM 2300 O O . ALA C 2 208 ? 144.125 140.832 165.942 1.00 12.99 208 ALA C O 1
ATOM 2302 N N . ASN C 2 209 ? 142.578 140.703 167.577 1.00 10.52 209 ASN C N 1
ATOM 2303 C CA . ASN C 2 209 ? 141.902 139.567 166.961 1.00 11.53 209 ASN C CA 1
ATOM 2304 C C . ASN C 2 209 ? 141.247 139.965 165.644 1.00 14.46 209 ASN C C 1
ATOM 2305 O O . ASN C 2 209 ? 141.293 139.211 164.666 1.00 15.63 209 ASN C O 1
ATOM 2310 N N . LEU C 2 210 ? 140.627 141.146 165.603 1.00 16.56 210 LEU C N 1
ATOM 2311 C CA . LEU C 2 210 ? 140.029 141.630 164.363 1.00 14.33 210 LEU C CA 1
ATOM 2312 C C . LEU C 2 210 ? 141.091 141.880 163.300 1.00 15.36 210 LEU C C 1
ATOM 2313 O O . LEU C 2 210 ? 140.881 141.580 162.120 1.00 18.11 210 LEU C O 1
ATOM 2318 N N . MET C 2 211 ? 142.233 142.441 163.700 1.00 13.90 211 MET C N 1
ATOM 2319 C CA . MET C 2 211 ? 143.324 142.662 162.758 1.00 12.16 211 MET C CA 1
ATOM 2320 C C . MET C 2 211 ? 143.855 141.346 162.207 1.00 13.53 211 MET C C 1
ATOM 2321 O O . MET C 2 211 ? 144.151 141.240 161.012 1.00 20.35 211 MET C O 1
ATOM 2326 N N . PHE C 2 212 ? 143.991 140.333 163.065 1.00 12.90 212 PHE C N 1
ATOM 2327 C CA . PHE C 2 212 ? 144.448 139.030 162.597 1.00 12.98 212 PHE C CA 1
ATOM 2328 C C . PHE C 2 212 ? 143.422 138.379 161.677 1.00 15.00 212 PHE C C 1
ATOM 2329 O O . PHE C 2 212 ? 143.787 137.773 160.664 1.00 15.80 212 PHE C O 1
ATOM 2337 N N . LYS C 2 213 ? 142.136 138.485 162.017 1.00 14.07 213 LYS C N 1
ATOM 2338 C CA . LYS C 2 213 ? 141.096 137.907 161.174 1.00 14.16 213 LYS C CA 1
ATOM 2339 C C . LYS C 2 213 ? 141.024 138.597 159.819 1.00 17.98 213 LYS C C 1
ATOM 2340 O O . LYS C 2 213 ? 140.725 137.948 158.811 1.00 21.49 213 LYS C O 1
ATOM 2346 N N . SER C 2 214 ? 141.281 139.905 159.777 1.00 18.56 214 SER C N 1
ATOM 2347 C CA . SER C 2 214 ? 141.272 140.625 158.510 1.00 18.26 214 SER C CA 1
ATOM 2348 C C . SER C 2 214 ? 142.355 140.107 157.573 1.00 19.85 214 SER C C 1
ATOM 2349 O O . SER C 2 214 ? 142.116 139.934 156.373 1.00 23.26 214 SER C O 1
ATOM 2352 N N . GLY C 2 215 ? 143.554 139.862 158.102 1.00 18.12 215 GLY C N 1
ATOM 2353 C CA . GLY C 2 215 ? 144.623 139.333 157.273 1.00 14.64 215 GLY C CA 1
ATOM 2354 C C . GLY C 2 215 ? 144.352 137.920 156.795 1.00 16.01 215 GLY C C 1
ATOM 2355 O O . GLY C 2 215 ? 144.697 137.561 155.667 1.00 21.57 215 GLY C O 1
ATOM 2356 N N . VAL C 2 216 ? 143.742 137.098 157.649 1.00 16.08 216 VAL C N 1
ATOM 2357 C CA . VAL C 2 216 ? 143.430 135.723 157.271 1.00 17.27 216 VAL C CA 1
ATOM 2358 C C . VAL C 2 216 ? 142.393 135.700 156.155 1.00 19.55 216 VAL C C 1
ATOM 2359 O O . VAL C 2 216 ? 142.534 134.969 155.168 1.00 22.41 216 VAL C O 1
ATOM 2363 N N . GLU C 2 217 ? 141.338 136.506 156.292 1.00 20.77 217 GLU C N 1
ATOM 2364 C CA . GLU C 2 217 ? 140.309 136.563 155.260 1.00 21.32 217 GLU C CA 1
ATOM 2365 C C . GLU C 2 217 ? 140.827 137.219 153.986 1.00 20.46 217 GLU C C 1
ATOM 2366 O O . GLU C 2 217 ? 140.415 136.841 152.884 1.00 21.16 217 GLU C O 1
ATOM 2372 N N . ALA C 2 218 ? 141.730 138.194 154.112 1.00 16.86 218 ALA C N 1
ATOM 2373 C CA . ALA C 2 218 ? 142.321 138.814 152.931 1.00 18.62 218 ALA C CA 1
ATOM 2374 C C . ALA C 2 218 ? 143.149 137.812 152.137 1.00 21.44 218 ALA C C 1
ATOM 2375 O O . ALA C 2 218 ? 143.143 137.832 150.901 1.00 23.56 218 ALA C O 1
ATOM 2377 N N . THR C 2 219 ? 143.883 136.938 152.830 1.00 21.12 219 THR C N 1
ATOM 2378 C CA . THR C 2 219 ? 144.636 135.894 152.145 1.00 19.98 219 THR C CA 1
ATOM 2379 C C . THR C 2 219 ? 143.704 134.928 151.424 1.00 19.82 219 THR C C 1
ATOM 2380 O O . THR C 2 219 ? 143.969 134.530 150.284 1.00 23.01 219 THR C O 1
ATOM 2384 N N . THR C 2 220 ? 142.602 134.546 152.073 1.00 18.98 220 THR C N 1
ATOM 2385 C CA . THR C 2 220 ? 141.632 133.658 151.443 1.00 18.47 220 THR C CA 1
ATOM 2386 C C . THR C 2 220 ? 140.990 134.313 150.225 1.00 17.71 220 THR C C 1
ATOM 2387 O O . THR C 2 220 ? 140.758 133.653 149.206 1.00 18.85 220 THR C O 1
ATOM 2391 N N . ARG C 2 221 ? 140.696 135.611 150.311 1.00 18.64 221 ARG C N 1
ATOM 2392 C CA . ARG C 2 221 ? 140.019 136.289 149.211 1.00 17.62 221 ARG C CA 1
ATOM 2393 C C . ARG C 2 221 ? 140.963 136.532 148.039 1.00 19.77 221 ARG C C 1
ATOM 2394 O O . ARG C 2 221 ? 140.552 136.435 146.878 1.00 19.36 221 ARG C O 1
ATOM 2402 N N . GLU C 2 222 ? 142.225 136.863 148.319 1.00 19.26 222 GLU C N 1
ATOM 2403 C CA . GLU C 2 222 ? 143.221 136.928 147.254 1.00 20.19 222 GLU C CA 1
ATOM 2404 C C . GLU C 2 222 ? 143.423 135.555 146.629 1.00 20.79 222 GLU C C 1
ATOM 2405 O O . GLU C 2 222 ? 143.632 135.433 145.417 1.00 24.71 222 GLU C O 1
ATOM 2411 N N . MET C 2 223 ? 143.376 134.513 147.456 1.00 20.07 223 MET C N 1
ATOM 2412 C CA . MET C 2 223 ? 143.393 133.142 146.964 1.00 19.69 223 MET C CA 1
ATOM 2413 C C . MET C 2 223 ? 142.180 132.842 146.091 1.00 20.53 223 MET C C 1
ATOM 2414 O O . MET C 2 223 ? 142.304 132.194 145.046 1.00 22.90 223 MET C O 1
ATOM 2419 N N . VAL C 2 224 ? 140.995 133.288 146.510 1.00 20.17 224 VAL C N 1
ATOM 2420 C CA . VAL C 2 224 ? 139.788 133.022 145.733 1.00 21.06 224 VAL C CA 1
ATOM 2421 C C . VAL C 2 224 ? 139.802 133.815 144.432 1.00 21.04 224 VAL C C 1
ATOM 2422 O O . VAL C 2 224 ? 139.431 133.299 143.372 1.00 24.33 224 VAL C O 1
ATOM 2426 N N . LEU C 2 225 ? 140.232 135.077 144.487 1.00 20.97 225 LEU C N 1
ATOM 2427 C CA . LEU C 2 225 ? 140.318 135.884 143.275 1.00 22.33 225 LEU C CA 1
ATOM 2428 C C . LEU C 2 225 ? 141.325 135.294 142.295 1.00 26.14 225 LEU C C 1
ATOM 2429 O O . LEU C 2 225 ? 141.050 135.180 141.096 1.00 26.88 225 LEU C O 1
ATOM 2434 N N . GLU C 2 226 ? 142.496 134.905 142.790 1.00 28.63 226 GLU C N 1
ATOM 2435 C CA . GLU C 2 226 ? 143.491 134.220 141.969 1.00 27.79 226 GLU C CA 1
ATOM 2436 C C . GLU C 2 226 ? 143.059 132.766 141.862 1.00 28.45 226 GLU C C 1
ATOM 2437 O O . GLU C 2 226 ? 143.493 131.906 142.625 1.00 39.74 226 GLU C O 1
ATOM 2443 N N . GLY C 2 227 ? 142.212 132.485 140.880 1.00 25.21 227 GLY C N 1
ATOM 2444 C CA . GLY C 2 227 ? 141.546 131.203 140.786 1.00 24.87 227 GLY C CA 1
ATOM 2445 C C . GLY C 2 227 ? 140.131 131.361 140.273 1.00 29.36 227 GLY C C 1
ATOM 2446 O O . GLY C 2 227 ? 139.616 130.477 139.587 1.00 33.03 227 GLY C O 1
ATOM 2447 N N . VAL C 2 228 ? 139.492 132.486 140.596 1.00 28.61 228 VAL C N 1
ATOM 2448 C CA . VAL C 2 228 ? 138.323 132.909 139.833 1.00 28.37 228 VAL C CA 1
ATOM 2449 C C . VAL C 2 228 ? 138.752 133.367 138.446 1.00 25.98 228 VAL C C 1
ATOM 2450 O O . VAL C 2 228 ? 138.103 133.056 137.441 1.00 27.57 228 VAL C O 1
ATOM 2454 N N . LEU C 2 229 ? 139.868 134.095 138.370 1.00 24.47 229 LEU C N 1
ATOM 2455 C CA . LEU C 2 229 ? 140.400 134.517 137.080 1.00 26.53 229 LEU C CA 1
ATOM 2456 C C . LEU C 2 229 ? 141.008 133.350 136.314 1.00 31.39 229 LEU C C 1
ATOM 2457 O O . LEU C 2 229 ? 141.056 133.381 135.080 1.00 34.87 229 LEU C O 1
ATOM 2462 N N . ALA C 2 230 ? 141.476 132.319 137.021 1.00 30.86 230 ALA C N 1
ATOM 2463 C CA . ALA C 2 230 ? 142.020 131.146 136.347 1.00 30.15 230 ALA C CA 1
ATOM 2464 C C . ALA C 2 230 ? 140.921 130.284 135.737 1.00 32.80 230 ALA C C 1
ATOM 2465 O O . ALA C 2 230 ? 141.161 129.593 134.741 1.00 35.85 230 ALA C O 1
ATOM 2467 N N . ILE C 2 231 ? 139.721 130.300 136.322 1.00 30.11 231 ILE C N 1
ATOM 2468 C CA . ILE C 2 231 ? 138.605 129.550 135.750 1.00 32.09 231 ILE C CA 1
ATOM 2469 C C . ILE C 2 231 ? 138.230 130.114 134.387 1.00 35.75 231 ILE C C 1
ATOM 2470 O O . ILE C 2 231 ? 138.027 129.370 133.419 1.00 42.47 231 ILE C O 1
ATOM 2475 N N . GLN C 2 232 ? 138.133 131.438 134.288 1.00 34.60 232 GLN C N 1
ATOM 2476 C CA . GLN C 2 232 ? 137.729 132.061 133.037 1.00 38.39 232 GLN C CA 1
ATOM 2477 C C . GLN C 2 232 ? 138.883 132.220 132.058 1.00 40.24 232 GLN C C 1
ATOM 2478 O O . GLN C 2 232 ? 138.640 132.426 130.864 1.00 41.23 232 GLN C O 1
ATOM 2484 N N . SER C 2 233 ? 140.126 132.118 132.527 1.00 37.51 233 SER C N 1
ATOM 2485 C CA . SER C 2 233 ? 141.272 132.111 131.631 1.00 36.06 233 SER C CA 1
ATOM 2486 C C . SER C 2 233 ? 141.557 130.730 131.059 1.00 40.77 233 SER C C 1
ATOM 2487 O O . SER C 2 233 ? 142.427 130.605 130.190 1.00 45.93 233 SER C O 1
ATOM 2490 N N . GLY C 2 234 ? 140.852 129.702 131.521 1.00 38.98 234 GLY C N 1
ATOM 2491 C CA . GLY C 2 234 ? 141.020 128.361 130.985 1.00 40.28 234 GLY C CA 1
ATOM 2492 C C . GLY C 2 234 ? 142.378 127.746 131.238 1.00 45.00 234 GLY C C 1
ATOM 2493 O O . GLY C 2 234 ? 142.927 127.077 130.354 1.00 53.07 234 GLY C O 1
ATOM 2494 N N . VAL C 2 235 ? 142.938 127.954 132.428 1.00 46.14 235 VAL C N 1
ATOM 2495 C CA . VAL C 2 235 ? 144.219 127.346 132.761 1.00 46.07 235 VAL C CA 1
ATOM 2496 C C . VAL C 2 235 ? 144.023 125.867 133.077 1.00 49.53 235 VAL C C 1
ATOM 2497 O O . VAL C 2 235 ? 142.915 125.400 133.355 1.00 52.48 235 VAL C O 1
ATOM 2501 N N . ASN C 2 236 ? 145.120 125.122 133.022 1.00 50.87 236 ASN C N 1
ATOM 2502 C CA . ASN C 2 236 ? 145.071 123.701 133.329 1.00 52.18 236 ASN C CA 1
ATOM 2503 C C . ASN C 2 236 ? 144.740 123.494 134.806 1.00 50.08 236 ASN C C 1
ATOM 2504 O O . ASN C 2 236 ? 145.208 124.255 135.659 1.00 49.51 236 ASN C O 1
ATOM 2509 N N . PRO C 2 237 ? 143.929 122.487 135.138 1.00 51.54 237 PRO C N 1
ATOM 2510 C CA . PRO C 2 237 ? 143.642 122.222 136.557 1.00 49.16 237 PRO C CA 1
ATOM 2511 C C . PRO C 2 237 ? 144.880 121.932 137.385 1.00 48.68 237 PRO C C 1
ATOM 2512 O O . PRO C 2 237 ? 144.902 122.256 138.578 1.00 50.99 237 PRO C O 1
ATOM 2516 N N . ARG C 2 238 ? 145.912 121.324 136.797 1.00 49.22 238 ARG C N 1
ATOM 2517 C CA . ARG C 2 238 ? 147.151 121.117 137.538 1.00 50.94 238 ARG C CA 1
ATOM 2518 C C . ARG C 2 238 ? 147.873 122.438 137.772 1.00 46.72 238 ARG C C 1
ATOM 2519 O O . ARG C 2 238 ? 148.399 122.681 138.864 1.00 47.20 238 ARG C O 1
ATOM 2527 N N . ILE C 2 239 ? 147.911 123.301 136.755 1.00 45.13 239 ILE C N 1
ATOM 2528 C CA . ILE C 2 239 ? 148.532 124.612 136.912 1.00 44.18 239 ILE C CA 1
ATOM 2529 C C . ILE C 2 239 ? 147.745 125.455 137.906 1.00 42.44 239 ILE C C 1
ATOM 2530 O O . ILE C 2 239 ? 148.325 126.181 138.723 1.00 42.98 239 ILE C O 1
ATOM 2535 N N . MET C 2 240 ? 146.414 125.374 137.854 1.00 45.29 240 MET C N 1
ATOM 2536 C CA . MET C 2 240 ? 145.587 126.077 138.828 1.00 40.60 240 MET C CA 1
ATOM 2537 C C . MET C 2 240 ? 145.881 125.593 140.241 1.00 37.80 240 MET C C 1
ATOM 2538 O O . MET C 2 240 ? 146.038 126.397 141.166 1.00 34.97 240 MET C O 1
ATOM 2543 N N . GLU C 2 241 ? 145.972 124.274 140.421 1.00 38.48 241 GLU C N 1
ATOM 2544 C CA . GLU C 2 241 ? 146.281 123.726 141.736 1.00 39.03 241 GLU C CA 1
ATOM 2545 C C . GLU C 2 241 ? 147.677 124.134 142.188 1.00 40.58 241 GLU C C 1
ATOM 2546 O O . GLU C 2 241 ? 147.885 124.464 143.360 1.00 41.43 241 GLU C O 1
ATOM 2552 N N . GLU C 2 242 ? 148.645 124.130 141.268 1.00 40.57 242 GLU C N 1
ATOM 2553 C CA . GLU C 2 242 ? 150.009 124.508 141.623 1.00 39.26 242 GLU C CA 1
ATOM 2554 C C . GLU C 2 242 ? 150.075 125.947 142.117 1.00 36.64 242 GLU C C 1
ATOM 2555 O O . GLU C 2 242 ? 150.756 126.243 143.105 1.00 40.94 242 GLU C O 1
ATOM 2561 N N . LYS C 2 243 ? 149.378 126.859 141.439 1.00 35.37 243 LYS C N 1
ATOM 2562 C CA . LYS C 2 243 ? 149.347 128.248 141.883 1.00 34.18 243 LYS C CA 1
ATOM 2563 C C . LYS C 2 243 ? 148.516 128.404 143.151 1.00 35.78 243 LYS C C 1
ATOM 2564 O O . LYS C 2 243 ? 148.849 129.213 144.025 1.00 37.89 243 LYS C O 1
ATOM 2570 N N . LEU C 2 244 ? 147.439 127.628 143.276 1.00 34.63 244 LEU C N 1
ATOM 2571 C CA . LEU C 2 244 ? 146.544 127.778 144.418 1.00 30.83 244 LEU C CA 1
ATOM 2572 C C . LEU C 2 244 ? 147.176 127.258 145.704 1.00 34.04 244 LEU C C 1
ATOM 2573 O O . LEU C 2 244 ? 147.001 127.858 146.770 1.00 35.65 244 LEU C O 1
ATOM 2578 N N . VAL C 2 245 ? 147.910 126.143 145.631 1.00 34.52 245 VAL C N 1
ATOM 2579 C CA . VAL C 2 245 ? 148.543 125.597 146.826 1.00 34.72 245 VAL C CA 1
ATOM 2580 C C . VAL C 2 245 ? 149.682 126.463 147.336 1.00 36.40 245 VAL C C 1
ATOM 2581 O O . VAL C 2 245 ? 150.169 126.230 148.446 1.00 43.50 245 VAL C O 1
ATOM 2585 N N . SER C 2 246 ? 150.120 127.458 146.563 1.00 34.05 246 SER C N 1
ATOM 2586 C CA . SER C 2 246 ? 151.107 128.403 147.068 1.00 34.05 246 SER C CA 1
ATOM 2587 C C . SER C 2 246 ? 150.417 129.494 147.874 1.00 36.95 246 SER C C 1
ATOM 2588 O O . SER C 2 246 ? 150.732 130.679 147.736 1.00 43.10 246 SER C O 1
ATOM 2591 N N . TYR C 2 247 ? 149.479 129.089 148.725 1.00 37.30 247 TYR C N 1
ATOM 2592 C CA . TYR C 2 247 ? 148.832 129.958 149.696 1.00 34.99 247 TYR C CA 1
ATOM 2593 C C . TYR C 2 247 ? 148.710 129.304 151.058 1.00 38.99 247 TYR C C 1
ATOM 2594 O O . TYR C 2 247 ? 148.412 130.001 152.032 1.00 41.67 247 TYR C O 1
ATOM 2603 N N . LEU C 2 248 ? 148.929 127.999 151.159 1.00 38.50 248 LEU C N 1
ATOM 2604 C CA . LEU C 2 248 ? 148.710 127.235 152.374 1.00 45.03 248 LEU C CA 1
ATOM 2605 C C . LEU C 2 248 ? 150.023 127.016 153.109 1.00 48.24 248 LEU C C 1
ATOM 2606 O O . LEU C 2 248 ? 151.094 126.946 152.501 1.00 50.29 248 LEU C O 1
ATOM 2611 N N . SER C 2 249 ? 149.928 126.905 154.429 1.00 52.52 249 SER C N 1
ATOM 2612 C CA . SER C 2 249 ? 151.076 126.531 155.227 1.00 56.22 249 SER C CA 1
ATOM 2613 C C . SER C 2 249 ? 151.476 125.093 154.908 1.00 58.57 249 SER C C 1
ATOM 2614 O O . SER C 2 249 ? 150.651 124.297 154.453 1.00 58.43 249 SER C O 1
ATOM 2617 N N . PRO C 2 250 ? 152.742 124.743 155.116 1.00 63.11 250 PRO C N 1
ATOM 2618 C CA . PRO C 2 250 ? 153.198 123.373 154.831 1.00 64.16 250 PRO C CA 1
ATOM 2619 C C . PRO C 2 250 ? 152.380 122.324 155.570 1.00 63.94 250 PRO C C 1
ATOM 2620 O O . PRO C 2 250 ? 152.157 121.233 155.024 1.00 63.83 250 PRO C O 1
ATOM 2624 N N . PRO C 2 251 ? 151.922 122.583 156.807 1.00 64.44 251 PRO C N 1
ATOM 2625 C CA . PRO C 2 251 ? 150.946 121.648 157.399 1.00 65.36 251 PRO C CA 1
ATOM 2626 C C . PRO C 2 251 ? 149.676 121.497 156.579 1.00 62.31 251 PRO C C 1
ATOM 2627 O O . PRO C 2 251 ? 149.115 120.397 156.512 1.00 63.93 251 PRO C O 1
ATOM 2631 N N . GLU C 2 252 ? 149.199 122.576 155.957 1.00 62.27 252 GLU C N 1
ATOM 2632 C CA . GLU C 2 252 ? 148.011 122.488 155.114 1.00 57.33 252 GLU C CA 1
ATOM 2633 C C . GLU C 2 252 ? 148.308 121.831 153.773 1.00 57.57 252 GLU C C 1
ATOM 2634 O O . GLU C 2 252 ? 147.418 121.209 153.183 1.00 57.36 252 GLU C O 1
ATOM 2640 N N . ARG C 2 253 ? 149.537 121.970 153.272 1.00 60.20 253 ARG C N 1
ATOM 2641 C CA . ARG C 2 253 ? 149.882 121.395 151.976 1.00 57.72 253 ARG C CA 1
ATOM 2642 C C . ARG C 2 253 ? 149.856 119.872 152.016 1.00 62.07 253 ARG C C 1
ATOM 2643 O O . ARG C 2 253 ? 149.384 119.230 151.071 1.00 64.09 253 ARG C O 1
ATOM 2651 N N . GLN C 2 254 ? 150.363 119.274 153.097 1.00 62.50 254 GLN C N 1
ATOM 2652 C CA . GLN C 2 254 ? 150.324 117.821 153.212 1.00 66.13 254 GLN C CA 1
ATOM 2653 C C . GLN C 2 254 ? 148.914 117.319 153.495 1.00 67.97 254 GLN C C 1
ATOM 2654 O O . GLN C 2 254 ? 148.547 116.226 153.049 1.00 71.13 254 GLN C O 1
ATOM 2660 N N . ALA C 2 255 ? 148.115 118.093 154.234 1.00 65.05 255 ALA C N 1
ATOM 2661 C CA . ALA C 2 255 ? 146.727 117.710 154.468 1.00 64.71 255 ALA C CA 1
ATOM 2662 C C . ALA C 2 255 ? 145.917 117.725 153.179 1.00 66.44 255 ALA C C 1
ATOM 2663 O O . ALA C 2 255 ? 144.998 116.915 153.017 1.00 71.54 255 ALA C O 1
ATOM 2665 N N . TYR C 2 256 ? 146.232 118.639 152.259 1.00 62.59 256 TYR C N 1
ATOM 2666 C CA . TYR C 2 256 ? 145.563 118.642 150.963 1.00 61.66 256 TYR C CA 1
ATOM 2667 C C . TYR C 2 256 ? 146.063 117.512 150.072 1.00 65.81 256 TYR C C 1
ATOM 2668 O O . TYR C 2 256 ? 145.315 117.019 149.221 1.00 65.22 256 TYR C O 1
ATOM 2677 N N . SER C 2 257 ? 147.318 117.094 150.247 1.00 68.35 257 SER C N 1
ATOM 2678 C CA . SER C 2 257 ? 147.866 116.022 149.422 1.00 70.14 257 SER C CA 1
ATOM 2679 C C . SER C 2 257 ? 147.168 114.696 149.695 1.00 72.91 257 SER C C 1
ATOM 2680 O O . SER C 2 257 ? 146.915 113.919 148.767 1.00 77.02 257 SER C O 1
ATOM 2683 N N . LYS C 2 258 ? 146.851 114.417 150.959 1.00 74.43 258 LYS C N 1
ATOM 2684 C CA . LYS C 2 258 ? 146.219 113.156 151.324 1.00 77.97 258 LYS C CA 1
ATOM 2685 C C . LYS C 2 258 ? 144.717 113.144 151.075 1.00 78.06 258 LYS C C 1
ATOM 2686 O O . LYS C 2 258 ? 144.100 112.078 151.178 1.00 81.43 258 LYS C O 1
ATOM 2692 N N . VAL C 2 259 ? 144.118 114.285 150.755 1.00 75.91 259 VAL C N 1
ATOM 2693 C CA . VAL C 2 259 ? 142.684 114.349 150.509 1.00 76.25 259 VAL C CA 1
ATOM 2694 C C . VAL C 2 259 ? 142.408 114.374 149.011 1.00 75.33 259 VAL C C 1
ATOM 2695 O O . VAL C 2 259 ? 143.314 114.173 148.202 1.00 77.70 259 VAL C O 1
ATOM 2699 N N . LYS D 2 3 ? 171.894 127.882 158.781 1.00 94.21 3 LYS D N 1
ATOM 2700 C CA . LYS D 2 3 ? 173.263 128.172 158.372 1.00 94.28 3 LYS D CA 1
ATOM 2701 C C . LYS D 2 3 ? 174.207 128.130 159.568 1.00 91.94 3 LYS D C 1
ATOM 2702 O O . LYS D 2 3 ? 175.234 128.811 159.581 1.00 89.29 3 LYS D O 1
ATOM 2708 N N . ARG D 2 4 ? 173.847 127.322 160.566 1.00 92.01 4 ARG D N 1
ATOM 2709 C CA . ARG D 2 4 ? 174.610 127.188 161.807 1.00 87.61 4 ARG D CA 1
ATOM 2710 C C . ARG D 2 4 ? 174.805 128.551 162.475 1.00 82.23 4 ARG D C 1
ATOM 2711 O O . ARG D 2 4 ? 175.923 129.036 162.659 1.00 78.41 4 ARG D O 1
ATOM 2719 N N . ASP D 2 5 ? 173.683 129.174 162.827 1.00 75.55 5 ASP D N 1
ATOM 2720 C CA . ASP D 2 5 ? 173.720 130.438 163.547 1.00 67.75 5 ASP D CA 1
ATOM 2721 C C . ASP D 2 5 ? 174.054 130.177 165.011 1.00 63.50 5 ASP D C 1
ATOM 2722 O O . ASP D 2 5 ? 173.482 129.281 165.640 1.00 63.57 5 ASP D O 1
ATOM 2727 N N . ILE D 2 6 ? 175.001 130.942 165.543 1.00 58.13 6 ILE D N 1
ATOM 2728 C CA . ILE D 2 6 ? 175.472 130.738 166.905 1.00 54.89 6 ILE D CA 1
ATOM 2729 C C . ILE D 2 6 ? 175.125 131.894 167.832 1.00 47.85 6 ILE D C 1
ATOM 2730 O O . ILE D 2 6 ? 175.173 131.713 169.058 1.00 48.21 6 ILE D O 1
ATOM 2735 N N . LEU D 2 7 ? 174.780 133.069 167.299 1.00 45.39 7 LEU D N 1
ATOM 2736 C CA . LEU D 2 7 ? 174.460 134.202 168.161 1.00 41.71 7 LEU D CA 1
ATOM 2737 C C . LEU D 2 7 ? 173.211 133.935 168.991 1.00 36.93 7 LEU D C 1
ATOM 2738 O O . LEU D 2 7 ? 173.174 134.249 170.186 1.00 39.44 7 LEU D O 1
ATOM 2743 N N . THR D 2 8 ? 172.175 133.368 168.375 1.00 37.85 8 THR D N 1
ATOM 2744 C CA . THR D 2 8 ? 170.941 133.096 169.110 1.00 40.81 8 THR D CA 1
ATOM 2745 C C . THR D 2 8 ? 171.129 132.068 170.221 1.00 42.24 8 THR D C 1
ATOM 2746 O O . THR D 2 8 ? 170.689 132.335 171.352 1.00 37.53 8 THR D O 1
ATOM 2750 N N . PRO D 2 9 ? 171.742 130.896 169.993 1.00 46.16 9 PRO D N 1
ATOM 2751 C CA . PRO D 2 9 ? 171.988 129.992 171.132 1.00 42.01 9 PRO D CA 1
ATOM 2752 C C . PRO D 2 9 ? 172.885 130.599 172.194 1.00 35.59 9 PRO D C 1
ATOM 2753 O O . PRO D 2 9 ? 172.665 130.371 173.390 1.00 36.87 9 PRO D O 1
ATOM 2757 N N . ILE D 2 10 ? 173.896 131.369 171.790 1.00 35.64 10 ILE D N 1
ATOM 2758 C CA . ILE D 2 10 ? 174.774 132.007 172.764 1.00 36.95 10 ILE D CA 1
ATOM 2759 C C . ILE D 2 10 ? 174.027 133.101 173.514 1.00 35.98 10 ILE D C 1
ATOM 2760 O O . ILE D 2 10 ? 174.153 133.232 174.736 1.00 34.79 10 ILE D O 1
ATOM 2765 N N . GLY D 2 11 ? 173.221 133.889 172.799 1.00 36.60 11 GLY D N 1
ATOM 2766 C CA . GLY D 2 11 ? 172.472 134.951 173.449 1.00 27.97 11 GLY D CA 1
ATOM 2767 C C . GLY D 2 11 ? 171.519 134.435 174.508 1.00 28.15 11 GLY D C 1
ATOM 2768 O O . GLY D 2 11 ? 171.387 135.030 175.578 1.00 29.75 11 GLY D O 1
ATOM 2769 N N . PHE D 2 12 ? 170.843 133.319 174.227 1.00 29.97 12 PHE D N 1
ATOM 2770 C CA . PHE D 2 12 ? 169.923 132.745 175.203 1.00 26.45 12 PHE D CA 1
ATOM 2771 C C . PHE D 2 12 ? 170.660 132.235 176.435 1.00 29.71 12 PHE D C 1
ATOM 2772 O O . PHE D 2 12 ? 170.184 132.406 177.563 1.00 34.24 12 PHE D O 1
ATOM 2780 N N . VAL D 2 13 ? 171.816 131.598 176.240 1.00 30.48 13 VAL D N 1
ATOM 2781 C CA . VAL D 2 13 ? 172.568 131.058 177.370 1.00 31.48 13 VAL D CA 1
ATOM 2782 C C . VAL D 2 13 ? 173.051 132.185 178.275 1.00 31.38 13 VAL D C 1
ATOM 2783 O O . VAL D 2 13 ? 172.914 132.122 179.502 1.00 33.62 13 VAL D O 1
ATOM 2787 N N . LEU D 2 14 ? 173.624 133.235 177.683 1.00 30.53 14 LEU D N 1
ATOM 2788 C CA . LEU D 2 14 ? 174.086 134.365 178.483 1.00 29.25 14 LEU D CA 1
ATOM 2789 C C . LEU D 2 14 ? 172.920 135.120 179.109 1.00 29.94 14 LEU D C 1
ATOM 2790 O O . LEU D 2 14 ? 173.017 135.576 180.253 1.00 31.28 14 LEU D O 1
ATOM 2795 N N . CYS D 2 15 ? 171.816 135.271 178.374 1.00 29.13 15 CYS D N 1
ATOM 2796 C CA . CYS D 2 15 ? 170.688 136.042 178.888 1.00 29.84 15 CYS D CA 1
ATOM 2797 C C . CYS D 2 15 ? 170.101 135.395 180.134 1.00 32.19 15 CYS D C 1
ATOM 2798 O O . CYS D 2 15 ? 169.963 136.042 181.178 1.00 33.97 15 CYS D O 1
ATOM 2801 N N . PHE D 2 16 ? 169.760 134.111 180.048 1.00 31.22 16 PHE D N 1
ATOM 2802 C CA . PHE D 2 16 ? 169.215 133.421 181.208 1.00 27.80 16 PHE D CA 1
ATOM 2803 C C . PHE D 2 16 ? 170.300 133.046 182.206 1.00 27.51 16 PHE D C 1
ATOM 2804 O O . PHE D 2 16 ? 170.022 132.950 183.405 1.00 28.98 16 PHE D O 1
ATOM 2812 N N . GLY D 2 17 ? 171.531 132.839 181.737 1.00 27.32 17 GLY D N 1
ATOM 2813 C CA . GLY D 2 17 ? 172.626 132.583 182.657 1.00 25.00 17 GLY D CA 1
ATOM 2814 C C . GLY D 2 17 ? 172.930 133.775 183.544 1.00 26.98 17 GLY D C 1
ATOM 2815 O O . GLY D 2 17 ? 173.250 133.614 184.724 1.00 26.85 17 GLY D O 1
ATOM 2816 N N . LEU D 2 18 ? 172.841 134.985 182.989 1.00 28.73 18 LEU D N 1
ATOM 2817 C CA . LEU D 2 18 ? 173.046 136.183 183.796 1.00 27.14 18 LEU D CA 1
ATOM 2818 C C . LEU D 2 18 ? 171.865 136.430 184.725 1.00 24.66 18 LEU D C 1
ATOM 2819 O O . LEU D 2 18 ? 172.049 136.853 185.871 1.00 28.18 18 LEU D O 1
ATOM 2824 N N . VAL D 2 19 ? 170.645 136.180 184.246 1.00 24.95 19 VAL D N 1
ATOM 2825 C CA . VAL D 2 19 ? 169.468 136.316 185.099 1.00 24.13 19 VAL D CA 1
ATOM 2826 C C . VAL D 2 19 ? 169.517 135.298 186.231 1.00 24.68 19 VAL D C 1
ATOM 2827 O O . VAL D 2 19 ? 169.266 135.625 187.396 1.00 22.71 19 VAL D O 1
ATOM 2831 N N . LEU D 2 20 ? 169.855 134.048 185.905 1.00 24.36 20 LEU D N 1
ATOM 2832 C CA . LEU D 2 20 ? 169.978 133.021 186.935 1.00 22.14 20 LEU D CA 1
ATOM 2833 C C . LEU D 2 20 ? 171.092 133.356 187.918 1.00 24.09 20 LEU D C 1
ATOM 2834 O O . LEU D 2 20 ? 170.948 133.145 189.127 1.00 25.22 20 LEU D O 1
ATOM 2839 N N . TRP D 2 21 ? 172.216 133.870 187.414 1.00 22.82 21 TRP D N 1
ATOM 2840 C CA . TRP D 2 21 ? 173.306 134.277 188.294 1.00 22.21 21 TRP D CA 1
ATOM 2841 C C . TRP D 2 21 ? 172.875 135.416 189.209 1.00 24.73 21 TRP D C 1
ATOM 2842 O O . TRP D 2 21 ? 173.250 135.452 190.387 1.00 26.25 21 TRP D O 1
ATOM 2853 N N . GLY D 2 22 ? 172.089 136.358 188.685 1.00 24.29 22 GLY D N 1
ATOM 2854 C CA . GLY D 2 22 ? 171.551 137.412 189.528 1.00 21.76 22 GLY D CA 1
ATOM 2855 C C . GLY D 2 22 ? 170.583 136.892 190.573 1.00 24.92 22 GLY D C 1
ATOM 2856 O O . GLY D 2 22 ? 170.599 137.340 191.722 1.00 30.70 22 GLY D O 1
ATOM 2857 N N . MET D 2 23 ? 169.721 135.947 190.189 1.00 24.35 23 MET D N 1
ATOM 2858 C CA . MET D 2 23 ? 168.798 135.347 191.149 1.00 19.50 23 MET D CA 1
ATOM 2859 C C . MET D 2 23 ? 169.546 134.604 192.249 1.00 26.16 23 MET D C 1
ATOM 2860 O O . MET D 2 23 ? 169.205 134.725 193.431 1.00 30.10 23 MET D O 1
ATOM 2865 N N . ALA D 2 24 ? 170.562 133.830 191.883 1.00 26.65 24 ALA D N 1
ATOM 2866 C CA . ALA D 2 24 ? 171.366 133.099 192.860 1.00 28.87 24 ALA D CA 1
ATOM 2867 C C . ALA D 2 24 ? 172.592 133.898 193.287 1.00 36.18 24 ALA D C 1
ATOM 2868 O O . ALA D 2 24 ? 173.717 133.403 193.275 1.00 45.84 24 ALA D O 1
ATOM 2870 N N . SER D 2 25 ? 172.378 135.149 193.682 1.00 37.45 25 SER D N 1
ATOM 2871 C CA . SER D 2 25 ? 173.447 136.035 194.121 1.00 37.01 25 SER D CA 1
ATOM 2872 C C . SER D 2 25 ? 173.366 136.200 195.630 1.00 47.14 25 SER D C 1
ATOM 2873 O O . SER D 2 25 ? 172.301 136.520 196.169 1.00 44.44 25 SER D O 1
ATOM 2876 N N . GLY D 2 26 ? 174.484 135.988 196.300 1.00 56.73 26 GLY D N 1
ATOM 2877 C CA . GLY D 2 26 ? 174.509 135.964 197.763 1.00 55.04 26 GLY D CA 1
ATOM 2878 C C . GLY D 2 26 ? 174.216 134.563 198.303 1.00 60.62 26 GLY D C 1
ATOM 2879 O O . GLY D 2 26 ? 175.030 133.659 198.148 1.00 65.10 26 GLY D O 1
ATOM 2880 N N . GLY D 2 27 ? 173.054 134.405 198.926 1.00 56.20 27 GLY D N 1
ATOM 2881 C CA . GLY D 2 27 ? 172.629 133.108 199.412 1.00 59.12 27 GLY D CA 1
ATOM 2882 C C . GLY D 2 27 ? 171.148 132.877 199.201 1.00 56.73 27 GLY D C 1
ATOM 2883 O O . GLY D 2 27 ? 170.527 132.083 199.914 1.00 59.17 27 GLY D O 1
ATOM 2884 N N . SER D 2 28 ? 170.573 133.570 198.222 1.00 52.79 28 SER D N 1
ATOM 2885 C CA . SER D 2 28 ? 169.141 133.481 197.980 1.00 50.54 28 SER D CA 1
ATOM 2886 C C . SER D 2 28 ? 168.770 132.097 197.464 1.00 47.09 28 SER D C 1
ATOM 2887 O O . SER D 2 28 ? 169.422 131.560 196.563 1.00 45.41 28 SER D O 1
ATOM 2890 N N . ASN D 2 29 ? 167.721 131.521 198.042 1.00 45.33 29 ASN D N 1
ATOM 2891 C CA . ASN D 2 29 ? 167.190 130.251 197.572 1.00 37.87 29 ASN D CA 1
ATOM 2892 C C . ASN D 2 29 ? 166.249 130.503 196.400 1.00 34.27 29 ASN D C 1
ATOM 2893 O O . ASN D 2 29 ? 165.401 131.398 196.455 1.00 35.78 29 ASN D O 1
ATOM 2898 N N . LEU D 2 30 ? 166.405 129.713 195.336 1.00 30.89 30 LEU D N 1
ATOM 2899 C CA . LEU D 2 30 ? 165.725 129.984 194.074 1.00 28.86 30 LEU D CA 1
ATOM 2900 C C . LEU D 2 30 ? 164.212 129.840 194.159 1.00 28.33 30 LEU D C 1
ATOM 2901 O O . LEU D 2 30 ? 163.518 130.283 193.238 1.00 24.49 30 LEU D O 1
ATOM 2906 N N . LYS D 2 31 ? 163.685 129.236 195.225 1.00 30.72 31 LYS D N 1
ATOM 2907 C CA . LYS D 2 31 ? 162.241 129.083 195.359 1.00 28.96 31 LYS D CA 1
ATOM 2908 C C . LYS D 2 31 ? 161.526 130.415 195.542 1.00 24.80 31 LYS D C 1
ATOM 2909 O O . LYS D 2 31 ? 160.325 130.498 195.268 1.00 25.90 31 LYS D O 1
ATOM 2915 N N . VAL D 2 32 ? 162.229 131.453 196.003 1.00 24.88 32 VAL D N 1
ATOM 2916 C CA . VAL D 2 32 ? 161.589 132.746 196.215 1.00 21.24 32 VAL D CA 1
ATOM 2917 C C . VAL D 2 32 ? 161.146 133.379 194.903 1.00 19.42 32 VAL D C 1
ATOM 2918 O O . VAL D 2 32 ? 160.263 134.243 194.906 1.00 23.03 32 VAL D O 1
ATOM 2922 N N . PHE D 2 33 ? 161.729 132.970 193.781 1.00 18.90 33 PHE D N 1
ATOM 2923 C CA . PHE D 2 33 ? 161.334 133.469 192.473 1.00 16.92 33 PHE D CA 1
ATOM 2924 C C . PHE D 2 33 ? 160.216 132.652 191.843 1.00 16.41 33 PHE D C 1
ATOM 2925 O O . PHE D 2 33 ? 159.775 132.982 190.739 1.00 17.29 33 PHE D O 1
ATOM 2933 N N . TRP D 2 34 ? 159.750 131.603 192.512 1.00 18.28 34 TRP D N 1
ATOM 2934 C CA . TRP D 2 34 ? 158.632 130.804 192.036 1.00 17.61 34 TRP D CA 1
ATOM 2935 C C . TRP D 2 34 ? 157.377 131.169 192.816 1.00 17.68 34 TRP D C 1
ATOM 2936 O O . TRP D 2 34 ? 157.371 131.124 194.050 1.00 21.27 34 TRP D O 1
ATOM 2947 N N . ASP D 2 35 ? 156.320 131.528 192.093 1.00 15.97 35 ASP D N 1
ATOM 2948 C CA . ASP D 2 35 ? 155.039 131.875 192.696 1.00 17.22 35 ASP D CA 1
ATOM 2949 C C . ASP D 2 35 ? 153.932 131.380 191.782 1.00 17.47 35 ASP D C 1
ATOM 2950 O O . ASP D 2 35 ? 153.820 131.840 190.642 1.00 20.56 35 ASP D O 1
ATOM 2955 N N . VAL D 2 36 ? 153.123 130.444 192.281 1.00 19.92 36 VAL D N 1
ATOM 2956 C CA . VAL D 2 36 ? 152.057 129.863 191.468 1.00 19.40 36 VAL D CA 1
ATOM 2957 C C . VAL D 2 36 ? 151.022 130.920 191.105 1.00 16.21 36 VAL D C 1
ATOM 2958 O O . VAL D 2 36 ? 150.546 130.977 189.965 1.00 15.23 36 VAL D O 1
ATOM 2962 N N . ALA D 2 37 ? 150.658 131.772 192.066 1.00 16.92 37 ALA D N 1
ATOM 2963 C CA . ALA D 2 37 ? 149.702 132.840 191.790 1.00 13.73 37 ALA D CA 1
ATOM 2964 C C . ALA D 2 37 ? 150.222 133.779 190.711 1.00 17.10 37 ALA D C 1
ATOM 2965 O O . ALA D 2 37 ? 149.454 134.251 189.865 1.00 17.64 37 ALA D O 1
ATOM 2967 N N . SER D 2 38 ? 151.523 134.076 190.736 1.00 16.75 38 SER D N 1
ATOM 2968 C CA . SER D 2 38 ? 152.111 134.915 189.699 1.00 12.71 38 SER D CA 1
ATOM 2969 C C . SER D 2 38 ? 152.053 134.235 188.338 1.00 15.03 38 SER D C 1
ATOM 2970 O O . SER D 2 38 ? 151.766 134.886 187.329 1.00 16.74 38 SER D O 1
ATOM 2973 N N . VAL D 2 39 ? 152.318 132.927 188.289 1.00 14.02 39 VAL D N 1
ATOM 2974 C CA . VAL D 2 39 ? 152.252 132.199 187.024 1.00 14.78 39 VAL D CA 1
ATOM 2975 C C . VAL D 2 39 ? 150.856 132.302 186.422 1.00 14.57 39 VAL D C 1
ATOM 2976 O O . VAL D 2 39 ? 150.697 132.491 185.210 1.00 16.81 39 VAL D O 1
ATOM 2980 N N . PHE D 2 40 ? 149.824 132.188 187.258 1.00 14.56 40 PHE D N 1
ATOM 2981 C CA . PHE D 2 40 ? 148.454 132.259 186.765 1.00 16.23 40 PHE D CA 1
ATOM 2982 C C . PHE D 2 40 ? 148.104 133.647 186.245 1.00 13.72 40 PHE D C 1
ATOM 2983 O O . PHE D 2 40 ? 147.281 133.774 185.332 1.00 15.59 40 PHE D O 1
ATOM 2991 N N . ILE D 2 41 ? 148.711 134.694 186.801 1.00 14.18 41 ILE D N 1
ATOM 2992 C CA . ILE D 2 41 ? 148.303 136.051 186.457 1.00 13.78 41 ILE D CA 1
ATOM 2993 C C . ILE D 2 41 ? 148.980 136.521 185.175 1.00 14.09 41 ILE D C 1
ATOM 2994 O O . ILE D 2 41 ? 148.313 136.971 184.238 1.00 15.18 41 ILE D O 1
ATOM 2999 N N . THR D 2 42 ? 150.308 136.436 185.107 1.00 12.39 42 THR D N 1
ATOM 3000 C CA . THR D 2 42 ? 150.995 136.984 183.942 1.00 14.00 42 THR D CA 1
ATOM 3001 C C . THR D 2 42 ? 151.220 135.938 182.854 1.00 15.47 42 THR D C 1
ATOM 3002 O O . THR D 2 42 ? 150.916 136.189 181.686 1.00 16.32 42 THR D O 1
ATOM 3006 N N . ILE D 2 43 ? 151.753 134.768 183.206 1.00 14.26 43 ILE D N 1
ATOM 3007 C CA . ILE D 2 43 ? 151.958 133.729 182.202 1.00 12.74 43 ILE D CA 1
ATOM 3008 C C . ILE D 2 43 ? 150.619 133.183 181.723 1.00 14.78 43 ILE D C 1
ATOM 3009 O O . ILE D 2 43 ? 150.374 133.064 180.518 1.00 21.15 43 ILE D O 1
ATOM 3014 N N . GLY D 2 44 ? 149.734 132.843 182.660 1.00 14.75 44 GLY D N 1
ATOM 3015 C CA . GLY D 2 44 ? 148.415 132.369 182.278 1.00 10.78 44 GLY D CA 1
ATOM 3016 C C . GLY D 2 44 ? 147.551 133.455 181.668 1.00 12.92 44 GLY D C 1
ATOM 3017 O O . GLY D 2 44 ? 146.838 133.215 180.691 1.00 17.52 44 GLY D O 1
ATOM 3018 N N . GLY D 2 45 ? 147.597 134.660 182.238 1.00 11.85 45 GLY D N 1
ATOM 3019 C CA . GLY D 2 45 ? 146.756 135.739 181.742 1.00 9.37 45 GLY D CA 1
ATOM 3020 C C . GLY D 2 45 ? 147.130 136.199 180.346 1.00 8.59 45 GLY D C 1
ATOM 3021 O O . GLY D 2 45 ? 146.256 136.448 179.512 1.00 9.43 45 GLY D O 1
ATOM 3022 N N . SER D 2 46 ? 148.429 136.333 180.074 1.00 8.83 46 SER D N 1
ATOM 3023 C CA . SER D 2 46 ? 148.856 136.762 178.747 1.00 9.06 46 SER D CA 1
ATOM 3024 C C . SER D 2 46 ? 148.648 135.659 177.715 1.00 10.66 46 SER D C 1
ATOM 3025 O O . SER D 2 46 ? 148.324 135.941 176.557 1.00 11.57 46 SER D O 1
ATOM 3028 N N . MET D 2 47 ? 148.834 134.399 178.114 1.00 9.76 47 MET D N 1
ATOM 3029 C CA . MET D 2 47 ? 148.550 133.290 177.209 1.00 12.67 47 MET D CA 1
ATOM 3030 C C . MET D 2 47 ? 147.066 133.222 176.872 1.00 11.91 47 MET D C 1
ATOM 3031 O O . MET D 2 47 ? 146.693 132.947 175.726 1.00 13.01 47 MET D O 1
ATOM 3036 N N . ALA D 2 48 ? 146.204 133.464 177.860 1.00 10.51 48 ALA D N 1
ATOM 3037 C CA . ALA D 2 48 ? 144.769 133.466 177.602 1.00 9.81 48 ALA D CA 1
ATOM 3038 C C . ALA D 2 48 ? 144.362 134.656 176.742 1.00 9.27 48 ALA D C 1
ATOM 3039 O O . ALA D 2 48 ? 143.451 134.547 175.914 1.00 10.32 48 ALA D O 1
ATOM 3041 N N . ALA D 2 49 ? 145.020 135.802 176.927 1.00 9.20 49 ALA D N 1
ATOM 3042 C CA . ALA D 2 49 ? 144.803 136.931 176.030 1.00 9.56 49 ALA D CA 1
ATOM 3043 C C . ALA D 2 49 ? 145.304 136.626 174.625 1.00 9.53 49 ALA D C 1
ATOM 3044 O O . ALA D 2 49 ? 144.752 137.140 173.646 1.00 9.22 49 ALA D O 1
ATOM 3046 N N . MET D 2 50 ? 146.349 135.804 174.508 1.00 8.71 50 MET D N 1
ATOM 3047 C CA . MET D 2 50 ? 146.804 135.356 173.197 1.00 9.48 50 MET D CA 1
ATOM 3048 C C . MET D 2 50 ? 145.751 134.489 172.518 1.00 12.05 50 MET D C 1
ATOM 3049 O O . MET D 2 50 ? 145.598 134.534 171.293 1.00 12.81 50 MET D O 1
ATOM 3054 N N . LEU D 2 51 ? 145.019 133.691 173.297 1.00 12.55 51 LEU D N 1
ATOM 3055 C CA . LEU D 2 51 ? 143.954 132.870 172.737 1.00 13.20 51 LEU D CA 1
ATOM 3056 C C . LEU D 2 51 ? 142.749 133.698 172.313 1.00 13.22 51 LEU D C 1
ATOM 3057 O O . LEU D 2 51 ? 141.987 133.256 171.447 1.00 19.15 51 LEU D O 1
ATOM 3062 N N . ILE D 2 52 ? 142.551 134.876 172.907 1.00 11.47 52 ILE D N 1
ATOM 3063 C CA . ILE D 2 52 ? 141.523 135.787 172.417 1.00 9.97 52 ILE D CA 1
ATOM 3064 C C . ILE D 2 52 ? 141.927 136.364 171.067 1.00 11.13 52 ILE D C 1
ATOM 3065 O O . ILE D 2 52 ? 141.119 136.427 170.134 1.00 15.98 52 ILE D O 1
ATOM 3070 N N . THR D 2 53 ? 143.185 136.791 170.941 1.00 11.15 53 THR D N 1
ATOM 3071 C CA . THR D 2 53 ? 143.665 137.356 169.685 1.00 11.82 53 THR D CA 1
ATOM 3072 C C . THR D 2 53 ? 143.750 136.295 168.597 1.00 13.89 53 THR D C 1
ATOM 3073 O O . THR D 2 53 ? 143.325 136.521 167.458 1.00 15.67 53 THR D O 1
ATOM 3077 N N . TYR D 2 54 ? 144.300 135.132 168.928 1.00 15.27 54 TYR D N 1
ATOM 3078 C CA . TYR D 2 54 ? 144.548 134.075 167.958 1.00 16.96 54 TYR D CA 1
ATOM 3079 C C . TYR D 2 54 ? 143.716 132.853 168.312 1.00 23.66 54 TYR D C 1
ATOM 3080 O O . TYR D 2 54 ? 143.846 132.326 169.431 1.00 23.24 54 TYR D O 1
ATOM 3089 N N . PRO D 2 55 ? 142.854 132.374 167.418 1.00 34.06 55 PRO D N 1
ATOM 3090 C CA . PRO D 2 55 ? 142.144 131.119 167.683 1.00 36.21 55 PRO D CA 1
ATOM 3091 C C . PRO D 2 55 ? 143.125 129.970 167.846 1.00 38.38 55 PRO D C 1
ATOM 3092 O O . PRO D 2 55 ? 144.212 129.965 167.263 1.00 39.48 55 PRO D O 1
ATOM 3096 N N . MET D 2 56 ? 142.730 128.994 168.668 1.00 40.67 56 MET D N 1
ATOM 3097 C CA . MET D 2 56 ? 143.632 127.903 169.025 1.00 43.30 56 MET D CA 1
ATOM 3098 C C . MET D 2 56 ? 144.142 127.172 167.789 1.00 45.97 56 MET D C 1
ATOM 3099 O O . MET D 2 56 ? 145.304 126.751 167.745 1.00 47.24 56 MET D O 1
ATOM 3104 N N . ASP D 2 57 ? 143.290 127.014 166.774 1.00 46.20 57 ASP D N 1
ATOM 3105 C CA . ASP D 2 57 ? 143.729 126.387 165.532 1.00 46.69 57 ASP D CA 1
ATOM 3106 C C . ASP D 2 57 ? 144.812 127.216 164.853 1.00 45.68 57 ASP D C 1
ATOM 3107 O O . ASP D 2 57 ? 145.839 126.684 164.419 1.00 46.01 57 ASP D O 1
ATOM 3112 N N . GLU D 2 58 ? 144.597 128.530 164.755 1.00 46.65 58 GLU D N 1
ATOM 3113 C CA . GLU D 2 58 ? 145.602 129.400 164.154 1.00 47.27 58 GLU D CA 1
ATOM 3114 C C . GLU D 2 58 ? 146.774 129.638 165.096 1.00 44.05 58 GLU D C 1
ATOM 3115 O O . GLU D 2 58 ? 147.897 129.874 164.637 1.00 43.32 58 GLU D O 1
ATOM 3121 N N . PHE D 2 59 ? 146.533 129.590 166.408 1.00 40.77 59 PHE D N 1
ATOM 3122 C CA . PHE D 2 59 ? 147.629 129.693 167.366 1.00 37.06 59 PHE D CA 1
ATOM 3123 C C . PHE D 2 59 ? 148.597 128.527 167.216 1.00 41.33 59 PHE D C 1
ATOM 3124 O O . PHE D 2 59 ? 149.818 128.713 167.268 1.00 37.32 59 PHE D O 1
ATOM 3132 N N . LYS D 2 60 ? 148.068 127.313 167.034 1.00 47.18 60 LYS D N 1
ATOM 3133 C CA . LYS D 2 60 ? 148.922 126.157 166.783 1.00 45.60 60 LYS D CA 1
ATOM 3134 C C . LYS D 2 60 ? 149.681 126.306 165.471 1.00 43.94 60 LYS D C 1
ATOM 3135 O O . LYS D 2 60 ? 150.863 125.955 165.385 1.00 42.45 60 LYS D O 1
ATOM 3141 N N . ARG D 2 61 ? 149.011 126.819 164.436 1.00 42.12 61 ARG D N 1
ATOM 3142 C CA . ARG D 2 61 ? 149.656 126.992 163.138 1.00 44.63 61 ARG D CA 1
ATOM 3143 C C . ARG D 2 61 ? 150.844 127.939 163.230 1.00 41.73 61 ARG D C 1
ATOM 3144 O O . ARG D 2 61 ? 151.920 127.660 162.690 1.00 42.76 61 ARG D O 1
ATOM 3152 N N . LEU D 2 62 ? 150.663 129.074 163.908 1.00 42.03 62 LEU D N 1
ATOM 3153 C CA . LEU D 2 62 ? 151.740 130.052 164.012 1.00 39.40 62 LEU D CA 1
ATOM 3154 C C . LEU D 2 62 ? 152.888 129.523 164.861 1.00 39.25 62 LEU D C 1
ATOM 3155 O O . LEU D 2 62 ? 154.056 129.817 164.586 1.00 39.83 62 LEU D O 1
ATOM 3160 N N . LEU D 2 63 ? 152.577 128.742 165.897 1.00 40.10 63 LEU D N 1
ATOM 3161 C CA . LEU D 2 63 ? 153.628 128.107 166.685 1.00 39.38 63 LEU D CA 1
ATOM 3162 C C . LEU D 2 63 ? 154.433 127.131 165.836 1.00 43.44 63 LEU D C 1
ATOM 3163 O O . LEU D 2 63 ? 155.659 127.042 165.970 1.00 43.91 63 LEU D O 1
ATOM 3168 N N . ILE D 2 64 ? 153.756 126.384 164.961 1.00 46.48 64 ILE D N 1
ATOM 3169 C CA . ILE D 2 64 ? 154.453 125.499 164.033 1.00 46.19 64 ILE D CA 1
ATOM 3170 C C . ILE D 2 64 ? 155.298 126.310 163.059 1.00 47.13 64 ILE D C 1
ATOM 3171 O O . ILE D 2 64 ? 156.435 125.941 162.742 1.00 49.97 64 ILE D O 1
ATOM 3176 N N . VAL D 2 65 ? 154.757 127.431 162.575 1.00 42.26 65 VAL D N 1
ATOM 3177 C CA . VAL D 2 65 ? 155.506 128.295 161.667 1.00 44.18 65 VAL D CA 1
ATOM 3178 C C . VAL D 2 65 ? 156.760 128.826 162.351 1.00 46.59 65 VAL D C 1
ATOM 3179 O O . VAL D 2 65 ? 157.842 128.870 161.752 1.00 50.21 65 VAL D O 1
ATOM 3183 N N . ILE D 2 66 ? 156.634 129.240 163.613 1.00 44.24 66 ILE D N 1
ATOM 3184 C CA . ILE D 2 66 ? 157.793 129.723 164.358 1.00 43.97 66 ILE D CA 1
ATOM 3185 C C . ILE D 2 66 ? 158.810 128.605 164.547 1.00 49.82 66 ILE D C 1
ATOM 3186 O O . ILE D 2 66 ? 160.012 128.798 164.333 1.00 52.36 66 ILE D O 1
ATOM 3191 N N . ARG D 2 67 ? 158.344 127.415 164.933 1.00 52.00 67 ARG D N 1
ATOM 3192 C CA . ARG D 2 67 ? 159.259 126.309 165.200 1.00 53.33 67 ARG D CA 1
ATOM 3193 C C . ARG D 2 67 ? 160.019 125.895 163.945 1.00 56.92 67 ARG D C 1
ATOM 3194 O O . ARG D 2 67 ? 161.228 125.643 163.999 1.00 58.96 67 ARG D O 1
ATOM 3202 N N . GLN D 2 68 ? 159.329 125.822 162.804 1.00 55.96 68 GLN D N 1
ATOM 3203 C CA . GLN D 2 68 ? 159.972 125.360 161.578 1.00 59.39 68 GLN D CA 1
ATOM 3204 C C . GLN D 2 68 ? 161.037 126.333 161.087 1.00 61.80 68 GLN D C 1
ATOM 3205 O O . GLN D 2 68 ? 162.045 125.904 160.512 1.00 68.20 68 GLN D O 1
ATOM 3211 N N . THR D 2 69 ? 160.838 127.635 161.300 1.00 58.14 69 THR D N 1
ATOM 3212 C CA . THR D 2 69 ? 161.799 128.621 160.815 1.00 58.35 69 THR D CA 1
ATOM 3213 C C . THR D 2 69 ? 163.143 128.507 161.524 1.00 60.65 69 THR D C 1
ATOM 3214 O O . THR D 2 69 ? 164.174 128.891 160.960 1.00 63.21 69 THR D O 1
ATOM 3218 N N . PHE D 2 70 ? 163.154 127.997 162.751 1.00 59.24 70 PHE D N 1
ATOM 3219 C CA . PHE D 2 70 ? 164.374 127.902 163.537 1.00 58.56 70 PHE D CA 1
ATOM 3220 C C . PHE D 2 70 ? 165.066 126.555 163.392 1.00 64.92 70 PHE D C 1
ATOM 3221 O O . PHE D 2 70 ? 166.073 126.315 164.066 1.00 67.11 70 PHE D O 1
ATOM 3229 N N . LYS D 2 71 ? 164.551 125.678 162.537 1.00 71.05 71 LYS D N 1
ATOM 3230 C CA . LYS D 2 71 ? 165.212 124.416 162.262 1.00 78.58 71 LYS D CA 1
ATOM 3231 C C . LYS D 2 71 ? 166.462 124.650 161.414 1.00 86.10 71 LYS D C 1
ATOM 3232 O O . LYS D 2 71 ? 166.723 125.753 160.925 1.00 85.11 71 LYS D O 1
ATOM 3238 N N . ASP D 2 72 ? 167.248 123.586 161.247 1.00 92.20 72 ASP D N 1
ATOM 3239 C CA . ASP D 2 72 ? 168.456 123.671 160.437 1.00 97.95 72 ASP D CA 1
ATOM 3240 C C . ASP D 2 72 ? 168.159 123.801 158.950 1.00 101.33 72 ASP D C 1
ATOM 3241 O O . ASP D 2 72 ? 169.091 124.033 158.173 1.00 103.05 72 ASP D O 1
ATOM 3246 N N . ASN D 2 73 ? 166.903 123.641 158.546 1.00 99.96 73 ASN D N 1
ATOM 3247 C CA . ASN D 2 73 ? 166.478 123.722 157.143 1.00 100.70 73 ASN D CA 1
ATOM 3248 C C . ASN D 2 73 ? 167.186 122.606 156.369 1.00 102.63 73 ASN D C 1
ATOM 3249 O O . ASN D 2 73 ? 167.453 121.528 156.915 1.00 100.66 73 ASN D O 1
ATOM 3254 N N . GLY D 2 74 ? 167.494 122.849 155.099 1.00 105.04 74 GLY D N 1
ATOM 3255 C CA . GLY D 2 74 ? 168.152 121.850 154.282 1.00 101.31 74 GLY D CA 1
ATOM 3256 C C . GLY D 2 74 ? 169.631 122.112 154.091 1.00 100.92 74 GLY D C 1
ATOM 3257 O O . GLY D 2 74 ? 170.441 121.832 154.980 1.00 100.36 74 GLY D O 1
ATOM 3258 N N . MET D 2 75 ? 169.992 122.651 152.932 1.00 98.66 75 MET D N 1
ATOM 3259 C CA . MET D 2 75 ? 171.378 122.895 152.571 1.00 90.21 75 MET D CA 1
ATOM 3260 C C . MET D 2 75 ? 171.624 124.386 152.370 1.00 83.83 75 MET D C 1
ATOM 3261 O O . MET D 2 75 ? 170.698 125.169 152.138 1.00 82.14 75 MET D O 1
ATOM 3266 N N . SER D 2 76 ? 172.894 124.765 152.469 1.00 81.01 76 SER D N 1
ATOM 3267 C CA . SER D 2 76 ? 173.293 126.162 152.477 1.00 77.40 76 SER D CA 1
ATOM 3268 C C . SER D 2 76 ? 173.234 126.763 151.075 1.00 75.51 76 SER D C 1
ATOM 3269 O O . SER D 2 76 ? 172.992 126.078 150.077 1.00 78.44 76 SER D O 1
ATOM 3272 N N . ASN D 2 77 ? 173.460 128.078 151.014 1.00 70.76 77 ASN D N 1
ATOM 3273 C CA . ASN D 2 77 ? 173.537 128.773 149.736 1.00 68.03 77 ASN D CA 1
ATOM 3274 C C . ASN D 2 77 ? 174.707 128.291 148.891 1.00 70.01 77 ASN D C 1
ATOM 3275 O O . ASN D 2 77 ? 174.685 128.456 147.667 1.00 72.15 77 ASN D O 1
ATOM 3280 N N . ILE D 2 78 ? 175.738 127.720 149.515 1.00 73.19 78 ILE D N 1
ATOM 3281 C CA . ILE D 2 78 ? 176.845 127.156 148.753 1.00 73.76 78 ILE D CA 1
ATOM 3282 C C . ILE D 2 78 ? 176.406 125.887 148.034 1.00 71.90 78 ILE D C 1
ATOM 3283 O O . ILE D 2 78 ? 176.729 125.680 146.859 1.00 73.69 78 ILE D O 1
ATOM 3288 N N . ASP D 2 79 ? 175.653 125.026 148.722 1.00 72.72 79 ASP D N 1
ATOM 3289 C CA . ASP D 2 79 ? 175.312 123.726 148.155 1.00 75.16 79 ASP D CA 1
ATOM 3290 C C . ASP D 2 79 ? 174.293 123.851 147.028 1.00 74.62 79 ASP D C 1
ATOM 3291 O O . ASP D 2 79 ? 174.344 123.088 146.056 1.00 75.08 79 ASP D O 1
ATOM 3296 N N . VAL D 2 80 ? 173.357 124.796 147.138 1.00 69.97 80 VAL D N 1
ATOM 3297 C CA . VAL D 2 80 ? 172.338 124.941 146.102 1.00 69.36 80 VAL D CA 1
ATOM 3298 C C . VAL D 2 80 ? 172.971 125.372 144.784 1.00 67.25 80 VAL D C 1
ATOM 3299 O O . VAL D 2 80 ? 172.545 124.939 143.707 1.00 68.68 80 VAL D O 1
ATOM 3303 N N . ILE D 2 81 ? 173.989 126.232 144.842 1.00 63.49 81 ILE D N 1
ATOM 3304 C CA . ILE D 2 81 ? 174.709 126.601 143.627 1.00 61.36 81 ILE D CA 1
ATOM 3305 C C . ILE D 2 81 ? 175.474 125.403 143.080 1.00 63.05 81 ILE D C 1
ATOM 3306 O O . ILE D 2 81 ? 175.504 125.170 141.866 1.00 64.68 81 ILE D O 1
ATOM 3311 N N . GLN D 2 82 ? 176.104 124.625 143.962 1.00 65.40 82 GLN D N 1
ATOM 3312 C CA . GLN D 2 82 ? 176.764 123.401 143.524 1.00 67.21 82 GLN D CA 1
ATOM 3313 C C . GLN D 2 82 ? 175.757 122.400 142.974 1.00 68.44 82 GLN D C 1
ATOM 3314 O O . GLN D 2 82 ? 176.029 121.717 141.980 1.00 71.14 82 GLN D O 1
ATOM 3320 N N . ASN D 2 83 ? 174.590 122.293 143.613 1.00 68.86 83 ASN D N 1
ATOM 3321 C CA . ASN D 2 83 ? 173.557 121.390 143.117 1.00 66.24 83 ASN D CA 1
ATOM 3322 C C . ASN D 2 83 ? 173.026 121.844 141.763 1.00 61.76 83 ASN D C 1
ATOM 3323 O O . ASN D 2 83 ? 172.821 121.022 140.864 1.00 63.54 83 ASN D O 1
ATOM 3328 N N . PHE D 2 84 ? 172.795 123.149 141.601 1.00 58.13 84 PHE D N 1
ATOM 3329 C CA . PHE D 2 84 ? 172.279 123.656 140.334 1.00 56.81 84 PHE D CA 1
ATOM 3330 C C . PHE D 2 84 ? 173.299 123.496 139.214 1.00 61.59 84 PHE D C 1
ATOM 3331 O O . PHE D 2 84 ? 172.935 123.165 138.080 1.00 62.26 84 PHE D O 1
ATOM 3339 N N . VAL D 2 85 ? 174.579 123.734 139.510 1.00 67.97 85 VAL D N 1
ATOM 3340 C CA . VAL D 2 85 ? 175.621 123.564 138.501 1.00 64.22 85 VAL D CA 1
ATOM 3341 C C . VAL D 2 85 ? 175.726 122.102 138.086 1.00 63.33 85 VAL D C 1
ATOM 3342 O O . VAL D 2 85 ? 175.851 121.786 136.897 1.00 65.35 85 VAL D O 1
ATOM 3346 N N . ASP D 2 86 ? 175.669 121.187 139.057 1.00 62.17 86 ASP D N 1
ATOM 3347 C CA . ASP D 2 86 ? 175.672 119.764 138.730 1.00 65.44 86 ASP D CA 1
ATOM 3348 C C . ASP D 2 86 ? 174.428 119.380 137.940 1.00 65.99 86 ASP D C 1
ATOM 3349 O O . ASP D 2 86 ? 174.493 118.543 137.032 1.00 68.75 86 ASP D O 1
ATOM 3354 N N . LEU D 2 87 ? 173.282 119.974 138.279 1.00 65.82 87 LEU D N 1
ATOM 3355 C CA . LEU D 2 87 ? 172.067 119.735 137.506 1.00 62.73 87 LEU D CA 1
ATOM 3356 C C . LEU D 2 87 ? 172.203 120.273 136.088 1.00 62.89 87 LEU D C 1
ATOM 3357 O O . LEU D 2 87 ? 171.736 119.646 135.131 1.00 66.36 87 LEU D O 1
ATOM 3362 N N . SER D 2 88 ? 172.839 121.438 135.935 1.00 60.06 88 SER D N 1
ATOM 3363 C CA . SER D 2 88 ? 173.002 122.029 134.611 1.00 59.77 88 SER D CA 1
ATOM 3364 C C . SER D 2 88 ? 173.845 121.140 133.706 1.00 67.14 88 SER D C 1
ATOM 3365 O O . SER D 2 88 ? 173.546 120.995 132.516 1.00 68.73 88 SER D O 1
ATOM 3368 N N . ARG D 2 89 ? 174.911 120.546 134.249 1.00 67.57 89 ARG D N 1
ATOM 3369 C CA . ARG D 2 89 ? 175.732 119.638 133.455 1.00 66.46 89 ARG D CA 1
ATOM 3370 C C . ARG D 2 89 ? 174.930 118.426 133.001 1.00 71.55 89 ARG D C 1
ATOM 3371 O O . ARG D 2 89 ? 175.025 118.007 131.841 1.00 76.91 89 ARG D O 1
ATOM 3379 N N . LYS D 2 90 ? 174.134 117.849 133.901 1.00 69.05 90 LYS D N 1
ATOM 3380 C CA . LYS D 2 90 ? 173.353 116.668 133.550 1.00 71.34 90 LYS D CA 1
ATOM 3381 C C . LYS D 2 90 ? 172.188 117.028 132.635 1.00 71.84 90 LYS D C 1
ATOM 3382 O O . LYS D 2 90 ? 171.828 116.251 131.743 1.00 74.21 90 LYS D O 1
ATOM 3388 N N . ALA D 2 91 ? 171.590 118.205 132.835 1.00 72.17 91 ALA D N 1
ATOM 3389 C CA . ALA D 2 91 ? 170.466 118.613 131.999 1.00 69.50 91 ALA D CA 1
ATOM 3390 C C . ALA D 2 91 ? 170.918 119.052 130.612 1.00 71.66 91 ALA D C 1
ATOM 3391 O O . ALA D 2 91 ? 170.138 118.973 129.657 1.00 76.02 91 ALA D O 1
ATOM 3393 N N . ARG D 2 92 ? 172.155 119.521 130.477 1.00 70.73 92 ARG D N 1
ATOM 3394 C CA . ARG D 2 92 ? 172.664 119.963 129.186 1.00 73.02 92 ARG D CA 1
ATOM 3395 C C . ARG D 2 92 ? 173.234 118.825 128.352 1.00 76.69 92 ARG D C 1
ATOM 3396 O O . ARG D 2 92 ? 173.648 119.058 127.212 1.00 78.14 92 ARG D O 1
ATOM 3404 N N . ARG D 2 93 ? 173.269 117.608 128.887 1.00 76.33 93 ARG D N 1
ATOM 3405 C CA . ARG D 2 93 ? 173.732 116.438 128.153 1.00 77.16 93 ARG D CA 1
ATOM 3406 C C . ARG D 2 93 ? 172.629 115.433 127.873 1.00 79.97 93 ARG D C 1
ATOM 3407 O O . ARG D 2 93 ? 172.544 114.913 126.758 1.00 84.92 93 ARG D O 1
ATOM 3415 N N . GLU D 2 94 ? 171.780 115.145 128.858 1.00 77.80 94 GLU D N 1
ATOM 3416 C CA . GLU D 2 94 ? 170.664 114.225 128.693 1.00 79.32 94 GLU D CA 1
ATOM 3417 C C . GLU D 2 94 ? 169.332 114.942 128.515 1.00 80.12 94 GLU D C 1
ATOM 3418 O O . GLU D 2 94 ? 168.280 114.297 128.571 1.00 81.89 94 GLU D O 1
ATOM 3424 N N . GLY D 2 95 ? 169.350 116.256 128.308 1.00 78.43 95 GLY D N 1
ATOM 3425 C CA . GLY D 2 95 ? 168.124 117.017 128.184 1.00 77.06 95 GLY D CA 1
ATOM 3426 C C . GLY D 2 95 ? 167.520 117.347 129.535 1.00 76.28 95 GLY D C 1
ATOM 3427 O O . GLY D 2 95 ? 168.006 116.944 130.593 1.00 76.78 95 GLY D O 1
ATOM 3428 N N . LEU D 2 96 ? 166.421 118.106 129.488 1.00 74.81 96 LEU D N 1
ATOM 3429 C CA . LEU D 2 96 ? 165.732 118.481 130.719 1.00 69.51 96 LEU D CA 1
ATOM 3430 C C . LEU D 2 96 ? 165.196 117.260 131.451 1.00 71.52 96 LEU D C 1
ATOM 3431 O O . LEU D 2 96 ? 165.148 117.249 132.686 1.00 73.79 96 LEU D O 1
ATOM 3436 N N . LEU D 2 97 ? 164.793 116.228 130.715 1.00 76.72 97 LEU D N 1
ATOM 3437 C CA . LEU D 2 97 ? 164.361 114.988 131.336 1.00 76.58 97 LEU D CA 1
ATOM 3438 C C . LEU D 2 97 ? 165.568 114.235 131.891 1.00 79.01 97 LEU D C 1
ATOM 3439 O O . LEU D 2 97 ? 166.706 114.715 131.860 1.00 78.50 97 LEU D O 1
ATOM 3444 N N . SER D 2 98 ? 165.300 113.043 132.432 1.00 79.46 98 SER D N 1
ATOM 3445 C CA . SER D 2 98 ? 166.292 112.211 133.110 1.00 81.45 98 SER D CA 1
ATOM 3446 C C . SER D 2 98 ? 166.768 112.878 134.396 1.00 82.84 98 SER D C 1
ATOM 3447 O O . SER D 2 98 ? 167.607 112.326 135.115 1.00 81.88 98 SER D O 1
ATOM 3450 N N . LEU D 2 99 ? 166.238 114.062 134.689 1.00 81.92 99 LEU D N 1
ATOM 3451 C CA . LEU D 2 99 ? 166.492 114.764 135.937 1.00 77.76 99 LEU D CA 1
ATOM 3452 C C . LEU D 2 99 ? 165.520 114.362 137.034 1.00 80.77 99 LEU D C 1
ATOM 3453 O O . LEU D 2 99 ? 165.672 114.815 138.172 1.00 85.83 99 LEU D O 1
ATOM 3458 N N . GLU D 2 100 ? 164.533 113.518 136.717 1.00 80.90 100 GLU D N 1
ATOM 3459 C CA . GLU D 2 100 ? 163.501 113.173 137.689 1.00 83.83 100 GLU D CA 1
ATOM 3460 C C . GLU D 2 100 ? 164.099 112.503 138.918 1.00 85.78 100 GLU D C 1
ATOM 3461 O O . GLU D 2 100 ? 163.707 112.807 140.050 1.00 85.56 100 GLU D O 1
ATOM 3467 N N . ASP D 2 101 ? 165.049 111.588 138.717 1.00 86.31 101 ASP D N 1
ATOM 3468 C CA . ASP D 2 101 ? 165.709 110.950 139.852 1.00 87.82 101 ASP D CA 1
ATOM 3469 C C . ASP D 2 101 ? 166.482 111.968 140.683 1.00 88.14 101 ASP D C 1
ATOM 3470 O O . ASP D 2 101 ? 166.459 111.918 141.918 1.00 89.00 101 ASP D O 1
ATOM 3475 N N . ALA D 2 102 ? 167.171 112.900 140.021 1.00 86.10 102 ALA D N 1
ATOM 3476 C CA . ALA D 2 102 ? 167.951 113.899 140.743 1.00 84.00 102 ALA D CA 1
ATOM 3477 C C . ALA D 2 102 ? 167.062 114.885 141.491 1.00 83.97 102 ALA D C 1
ATOM 3478 O O . ALA D 2 102 ? 167.426 115.338 142.581 1.00 84.95 102 ALA D O 1
ATOM 3480 N N . ILE D 2 103 ? 165.905 115.234 140.928 1.00 82.88 103 ILE D N 1
ATOM 3481 C CA . ILE D 2 103 ? 165.017 116.218 141.535 1.00 81.39 103 ILE D CA 1
ATOM 3482 C C . ILE D 2 103 ? 163.951 115.569 142.412 1.00 85.23 103 ILE D C 1
ATOM 3483 O O . ILE D 2 103 ? 163.002 116.241 142.824 1.00 83.80 103 ILE D O 1
ATOM 3488 N N . ASN D 2 104 ? 164.082 114.274 142.708 1.00 86.02 104 ASN D N 1
ATOM 3489 C CA . ASN D 2 104 ? 163.141 113.601 143.592 1.00 86.89 104 ASN D CA 1
ATOM 3490 C C . ASN D 2 104 ? 163.739 113.197 144.930 1.00 88.14 104 ASN D C 1
ATOM 3491 O O . ASN D 2 104 ? 162.983 112.973 145.880 1.00 87.69 104 ASN D O 1
ATOM 3496 N N . ASN D 2 105 ? 165.062 113.099 145.033 1.00 87.96 105 ASN D N 1
ATOM 3497 C CA . ASN D 2 105 ? 165.715 112.824 146.304 1.00 89.61 105 ASN D CA 1
ATOM 3498 C C . ASN D 2 105 ? 166.067 114.095 147.065 1.00 90.95 105 ASN D C 1
ATOM 3499 O O . ASN D 2 105 ? 166.650 114.011 148.151 1.00 92.14 105 ASN D O 1
ATOM 3504 N N . LEU D 2 106 ? 165.732 115.261 146.520 1.00 88.63 106 LEU D N 1
ATOM 3505 C CA . LEU D 2 106 ? 165.990 116.522 147.194 1.00 87.82 106 LEU D CA 1
ATOM 3506 C C . LEU D 2 106 ? 165.055 116.694 148.387 1.00 87.38 106 LEU D C 1
ATOM 3507 O O . LEU D 2 106 ? 163.998 116.063 148.483 1.00 87.15 106 LEU D O 1
ATOM 3512 N N . THR D 2 107 ? 165.463 117.566 149.311 1.00 85.70 107 THR D N 1
ATOM 3513 C CA . THR D 2 107 ? 164.693 117.842 150.518 1.00 87.96 107 THR D CA 1
ATOM 3514 C C . THR D 2 107 ? 164.306 119.313 150.628 1.00 85.38 107 THR D C 1
ATOM 3515 O O . THR D 2 107 ? 163.997 119.789 151.725 1.00 87.76 107 THR D O 1
ATOM 3519 N N . ASP D 2 108 ? 164.314 120.043 149.512 1.00 77.72 108 ASP D N 1
ATOM 3520 C CA . ASP D 2 108 ? 164.018 121.470 149.552 1.00 70.19 108 ASP D CA 1
ATOM 3521 C C . ASP D 2 108 ? 162.516 121.732 149.548 1.00 69.42 108 ASP D C 1
ATOM 3522 O O . ASP D 2 108 ? 162.029 122.590 150.293 1.00 71.78 108 ASP D O 1
ATOM 3527 N N . ASP D 2 109 ? 161.778 121.024 148.686 1.00 65.53 109 ASP D N 1
ATOM 3528 C CA . ASP D 2 109 ? 160.330 121.146 148.522 1.00 64.46 109 ASP D CA 1
ATOM 3529 C C . ASP D 2 109 ? 159.958 122.464 147.853 1.00 56.73 109 ASP D C 1
ATOM 3530 O O . ASP D 2 109 ? 158.793 122.687 147.510 1.00 62.18 109 ASP D O 1
ATOM 3535 N N . TYR D 2 110 ? 160.939 123.339 147.659 1.00 51.05 110 TYR D N 1
ATOM 3536 C CA . TYR D 2 110 ? 160.790 124.535 146.842 1.00 44.74 110 TYR D CA 1
ATOM 3537 C C . TYR D 2 110 ? 161.608 124.463 145.566 1.00 44.31 110 TYR D C 1
ATOM 3538 O O . TYR D 2 110 ? 161.140 124.893 144.510 1.00 40.91 110 TYR D O 1
ATOM 3547 N N . MET D 2 111 ? 162.826 123.924 145.648 1.00 47.62 111 MET D N 1
ATOM 3548 C CA . MET D 2 111 ? 163.556 123.552 144.442 1.00 45.74 111 MET D CA 1
ATOM 3549 C C . MET D 2 111 ? 162.823 122.455 143.685 1.00 44.98 111 MET D C 1
ATOM 3550 O O . MET D 2 111 ? 162.760 122.475 142.451 1.00 47.81 111 MET D O 1
ATOM 3555 N N . LYS D 2 112 ? 162.264 121.485 144.414 1.00 49.78 112 LYS D N 1
ATOM 3556 C CA . LYS D 2 112 ? 161.535 120.393 143.777 1.00 48.21 112 LYS D CA 1
ATOM 3557 C C . LYS D 2 112 ? 160.317 120.905 143.021 1.00 44.33 112 LYS D C 1
ATOM 3558 O O . LYS D 2 112 ? 160.044 120.465 141.898 1.00 44.96 112 LYS D O 1
ATOM 3564 N N . LYS D 2 113 ? 159.570 121.831 143.624 1.00 43.43 113 LYS D N 1
ATOM 3565 C CA . LYS D 2 113 ? 158.358 122.338 142.990 1.00 39.58 113 LYS D CA 1
ATOM 3566 C C . LYS D 2 113 ? 158.679 123.065 141.690 1.00 40.07 113 LYS D C 1
ATOM 3567 O O . LYS D 2 113 ? 158.025 122.845 140.664 1.00 42.71 113 LYS D O 1
ATOM 3573 N N . GLY D 2 114 ? 159.687 123.936 141.714 1.00 38.22 114 GLY D N 1
ATOM 3574 C CA . GLY D 2 114 ? 160.054 124.659 140.508 1.00 34.67 114 GLY D CA 1
ATOM 3575 C C . GLY D 2 114 ? 160.655 123.763 139.443 1.00 38.51 114 GLY D C 1
ATOM 3576 O O . GLY D 2 114 ? 160.368 123.922 138.253 1.00 39.46 114 GLY D O 1
ATOM 3577 N N . LEU D 2 115 ? 161.503 122.816 139.850 1.00 37.57 115 LEU D N 1
ATOM 3578 C CA . LEU D 2 115 ? 162.157 121.944 138.881 1.00 38.85 115 LEU D CA 1
ATOM 3579 C C . LEU D 2 115 ? 161.180 120.957 138.259 1.00 42.41 115 LEU D C 1
ATOM 3580 O O . LEU D 2 115 ? 161.339 120.586 137.092 1.00 46.65 115 LEU D O 1
ATOM 3585 N N . ARG D 2 116 ? 160.176 120.512 139.019 1.00 42.80 116 ARG D N 1
ATOM 3586 C CA . ARG D 2 116 ? 159.162 119.629 138.455 1.00 42.49 116 ARG D CA 1
ATOM 3587 C C . ARG D 2 116 ? 158.367 120.334 137.364 1.00 43.69 116 ARG D C 1
ATOM 3588 O O . ARG D 2 116 ? 158.048 119.735 136.331 1.00 49.88 116 ARG D O 1
ATOM 3596 N N . MET D 2 117 ? 158.033 121.608 137.578 1.00 41.25 117 MET D N 1
ATOM 3597 C CA . MET D 2 117 ? 157.384 122.387 136.531 1.00 41.24 117 MET D CA 1
ATOM 3598 C C . MET D 2 117 ? 158.302 122.576 135.331 1.00 44.24 117 MET D C 1
ATOM 3599 O O . MET D 2 117 ? 157.830 122.617 134.189 1.00 45.83 117 MET D O 1
ATOM 3604 N N . VAL D 2 118 ? 159.609 122.700 135.569 1.00 44.82 118 VAL D N 1
ATOM 3605 C CA . VAL D 2 118 ? 160.566 122.832 134.474 1.00 44.92 118 VAL D CA 1
ATOM 3606 C C . VAL D 2 118 ? 160.597 121.558 133.639 1.00 47.44 118 VAL D C 1
ATOM 3607 O O . VAL D 2 118 ? 160.579 121.602 132.403 1.00 47.97 118 VAL D O 1
ATOM 3611 N N . VAL D 2 119 ? 160.639 120.403 134.304 1.00 48.16 119 VAL D N 1
ATOM 3612 C CA . VAL D 2 119 ? 160.705 119.130 133.593 1.00 51.04 119 VAL D CA 1
ATOM 3613 C C . VAL D 2 119 ? 159.412 118.875 132.827 1.00 53.39 119 VAL D C 1
ATOM 3614 O O . VAL D 2 119 ? 159.433 118.368 131.698 1.00 59.26 119 VAL D O 1
ATOM 3618 N N . ASP D 2 120 ? 158.270 119.235 133.418 1.00 51.90 120 ASP D N 1
ATOM 3619 C CA . ASP D 2 120 ? 156.988 119.010 132.757 1.00 47.95 120 ASP D CA 1
ATOM 3620 C C . ASP D 2 120 ? 156.848 119.843 131.491 1.00 50.01 120 ASP D C 1
ATOM 3621 O O . ASP D 2 120 ? 156.166 119.425 130.548 1.00 63.08 120 ASP D O 1
ATOM 3626 N N . GLY D 2 121 ? 157.474 121.015 131.446 1.00 45.86 121 GLY D N 1
ATOM 3627 C CA . GLY D 2 121 ? 157.387 121.865 130.277 1.00 42.81 121 GLY D CA 1
ATOM 3628 C C . GLY D 2 121 ? 156.441 123.035 130.449 1.00 48.70 121 GLY D C 1
ATOM 3629 O O . GLY D 2 121 ? 155.671 123.360 129.541 1.00 56.13 121 GLY D O 1
ATOM 3630 N N . ILE D 2 122 ? 156.490 123.671 131.610 1.00 47.87 122 ILE D N 1
ATOM 3631 C CA . ILE D 2 122 ? 155.675 124.843 131.902 1.00 44.63 122 ILE D CA 1
ATOM 3632 C C . ILE D 2 122 ? 156.448 126.087 131.493 1.00 45.15 122 ILE D C 1
ATOM 3633 O O . ILE D 2 122 ? 157.671 126.157 131.662 1.00 50.09 122 ILE D O 1
ATOM 3638 N N . GLU D 2 123 ? 155.738 127.069 130.940 1.00 43.32 123 GLU D N 1
ATOM 3639 C CA . GLU D 2 123 ? 156.387 128.272 130.444 1.00 45.63 123 GLU D CA 1
ATOM 3640 C C . GLU D 2 123 ? 157.042 129.034 131.596 1.00 47.72 123 GLU D C 1
ATOM 3641 O O . GLU D 2 123 ? 156.548 129.010 132.728 1.00 45.28 123 GLU D O 1
ATOM 3647 N N . PRO D 2 124 ? 158.165 129.710 131.336 1.00 51.88 124 PRO D N 1
ATOM 3648 C CA . PRO D 2 124 ? 158.861 130.422 132.422 1.00 46.36 124 PRO D CA 1
ATOM 3649 C C . PRO D 2 124 ? 158.016 131.480 133.107 1.00 46.08 124 PRO D C 1
ATOM 3650 O O . PRO D 2 124 ? 158.184 131.703 134.312 1.00 47.17 124 PRO D O 1
ATOM 3654 N N . GLU D 2 125 ? 157.122 132.150 132.377 1.00 47.28 125 GLU D N 1
ATOM 3655 C CA . GLU D 2 125 ? 156.295 133.181 132.997 1.00 49.52 125 GLU D CA 1
ATOM 3656 C C . GLU D 2 125 ? 155.363 132.586 134.045 1.00 47.50 125 GLU D C 1
ATOM 3657 O O . GLU D 2 125 ? 155.186 133.160 135.126 1.00 49.60 125 GLU D O 1
ATOM 3663 N N . THR D 2 126 ? 154.752 131.439 133.742 1.00 43.11 126 THR D N 1
ATOM 3664 C CA . THR D 2 126 ? 153.919 130.765 134.732 1.00 43.84 126 THR D CA 1
ATOM 3665 C C . THR D 2 126 ? 154.750 130.284 135.915 1.00 42.28 126 THR D C 1
ATOM 3666 O O . THR D 2 126 ? 154.329 130.413 137.070 1.00 42.35 126 THR D O 1
ATOM 3670 N N . ILE D 2 127 ? 155.936 129.732 135.647 1.00 42.38 127 ILE D N 1
ATOM 3671 C CA . ILE D 2 127 ? 156.799 129.255 136.723 1.00 37.51 127 ILE D CA 1
ATOM 3672 C C . ILE D 2 127 ? 157.233 130.412 137.612 1.00 37.74 127 ILE D C 1
ATOM 3673 O O . ILE D 2 127 ? 157.210 130.310 138.845 1.00 38.81 127 ILE D O 1
ATOM 3678 N N . ARG D 2 128 ? 157.632 131.530 137.004 1.00 36.10 128 ARG D N 1
ATOM 3679 C CA . ARG D 2 128 ? 158.100 132.670 137.784 1.00 35.85 128 ARG D CA 1
ATOM 3680 C C . ARG D 2 128 ? 156.998 133.226 138.675 1.00 38.80 128 ARG D C 1
ATOM 3681 O O . ARG D 2 128 ? 157.239 133.544 139.845 1.00 41.31 128 ARG D O 1
ATOM 3689 N N . GLU D 2 129 ? 155.779 133.346 138.145 1.00 40.23 129 GLU D N 1
ATOM 3690 C CA . GLU D 2 129 ? 154.689 133.901 138.941 1.00 39.71 129 GLU D CA 1
ATOM 3691 C C . GLU D 2 129 ? 154.251 132.944 140.044 1.00 37.15 129 GLU D C 1
ATOM 3692 O O . GLU D 2 129 ? 153.846 133.391 141.122 1.00 36.62 129 GLU D O 1
ATOM 3698 N N . ILE D 2 130 ? 154.323 131.633 139.799 1.00 35.45 130 ILE D N 1
ATOM 3699 C CA . ILE D 2 130 ? 153.973 130.668 140.836 1.00 29.99 130 ILE D CA 1
ATOM 3700 C C . ILE D 2 130 ? 155.032 130.652 141.930 1.00 31.06 130 ILE D C 1
ATOM 3701 O O . ILE D 2 130 ? 154.712 130.637 143.124 1.00 28.61 130 ILE D O 1
ATOM 3706 N N . MET D 2 131 ? 156.309 130.665 141.542 1.00 35.78 131 MET D N 1
ATOM 3707 C CA . MET D 2 131 ? 157.385 130.583 142.522 1.00 31.19 131 MET D CA 1
ATOM 3708 C C . MET D 2 131 ? 157.558 131.889 143.286 1.00 28.13 131 MET D C 1
ATOM 3709 O O . MET D 2 131 ? 157.926 131.868 144.464 1.00 29.25 131 MET D O 1
ATOM 3714 N N . GLU D 2 132 ? 157.311 133.029 142.637 1.00 30.86 132 GLU D N 1
ATOM 3715 C CA . GLU D 2 132 ? 157.326 134.297 143.357 1.00 29.43 132 GLU D CA 1
ATOM 3716 C C . GLU D 2 132 ? 156.132 134.417 144.292 1.00 29.45 132 GLU D C 1
ATOM 3717 O O . GLU D 2 132 ? 156.206 135.123 145.304 1.00 34.54 132 GLU D O 1
ATOM 3723 N N . LEU D 2 133 ? 155.025 133.748 143.965 1.00 28.79 133 LEU D N 1
ATOM 3724 C CA . LEU D 2 133 ? 153.889 133.699 144.877 1.00 25.21 133 LEU D CA 1
ATOM 3725 C C . LEU D 2 133 ? 154.210 132.875 146.116 1.00 25.36 133 LEU D C 1
ATOM 3726 O O . LEU D 2 133 ? 153.720 133.184 147.208 1.00 27.05 133 LEU D O 1
ATOM 3731 N N . GLU D 2 134 ? 155.024 131.826 145.968 1.00 26.58 134 GLU D N 1
ATOM 3732 C CA . GLU D 2 134 ? 155.471 131.061 147.127 1.00 24.52 134 GLU D CA 1
ATOM 3733 C C . GLU D 2 134 ? 156.302 131.923 148.068 1.00 24.82 134 GLU D C 1
ATOM 3734 O O . GLU D 2 134 ? 156.167 131.826 149.292 1.00 30.31 134 GLU D O 1
ATOM 3740 N N . ILE D 2 135 ? 157.176 132.765 147.513 1.00 23.89 135 ILE D N 1
ATOM 3741 C CA . ILE D 2 135 ? 158.016 133.623 148.342 1.00 27.13 135 ILE D CA 1
ATOM 3742 C C . ILE D 2 135 ? 157.169 134.652 149.080 1.00 27.31 135 ILE D C 1
ATOM 3743 O O . ILE D 2 135 ? 157.370 134.899 150.275 1.00 26.31 135 ILE D O 1
ATOM 3748 N N . ASP D 2 136 ? 156.212 135.269 148.384 1.00 27.77 136 ASP D N 1
ATOM 3749 C CA . ASP D 2 136 ? 155.386 136.298 149.008 1.00 27.96 136 ASP D CA 1
ATOM 3750 C C . ASP D 2 136 ? 154.529 135.723 150.128 1.00 28.53 136 ASP D C 1
ATOM 3751 O O . ASP D 2 136 ? 154.380 136.344 151.185 1.00 31.73 136 ASP D O 1
ATOM 3756 N N . GLU D 2 137 ? 153.956 134.538 149.915 1.00 25.72 137 GLU D N 1
ATOM 3757 C CA . GLU D 2 137 ? 153.102 133.944 150.936 1.00 25.22 137 GLU D CA 1
ATOM 3758 C C . GLU D 2 137 ? 153.913 133.397 152.103 1.00 24.42 137 GLU D C 1
ATOM 3759 O O . GLU D 2 137 ? 153.442 133.416 153.244 1.00 24.48 137 GLU D O 1
ATOM 3765 N N . MET D 2 138 ? 155.123 132.899 151.839 1.00 24.90 138 MET D N 1
ATOM 3766 C CA . MET D 2 138 ? 155.988 132.445 152.924 1.00 20.32 138 MET D CA 1
ATOM 3767 C C . MET D 2 138 ? 156.401 133.604 153.823 1.00 22.45 138 MET D C 1
ATOM 3768 O O . MET D 2 138 ? 156.474 133.452 155.047 1.00 22.72 138 MET D O 1
ATOM 3773 N N . GLU D 2 139 ? 156.683 134.767 153.232 1.00 23.16 139 GLU D N 1
ATOM 3774 C CA . GLU D 2 139 ? 157.022 135.939 154.029 1.00 21.86 139 GLU D CA 1
ATOM 3775 C C . GLU D 2 139 ? 155.832 136.406 154.857 1.00 22.81 139 GLU D C 1
ATOM 3776 O O . GLU D 2 139 ? 156.000 136.866 155.992 1.00 24.75 139 GLU D O 1
ATOM 3782 N N . LYS D 2 140 ? 154.622 136.309 154.301 1.00 24.10 140 LYS D N 1
ATOM 3783 C CA . LYS D 2 140 ? 153.427 136.652 155.064 1.00 21.90 140 LYS D CA 1
ATOM 3784 C C . LYS D 2 140 ? 153.238 135.707 156.243 1.00 20.36 140 LYS D C 1
ATOM 3785 O O . LYS D 2 140 ? 152.837 136.134 157.332 1.00 24.59 140 LYS D O 1
ATOM 3791 N N . ARG D 2 141 ? 153.510 134.417 156.042 1.00 19.24 141 ARG D N 1
ATOM 3792 C CA . ARG D 2 141 ? 153.427 133.464 157.144 1.00 18.64 141 ARG D CA 1
ATOM 3793 C C . ARG D 2 141 ? 154.462 133.771 158.217 1.00 19.71 141 ARG D C 1
ATOM 3794 O O . ARG D 2 141 ? 154.161 133.716 159.415 1.00 23.10 141 ARG D O 1
ATOM 3802 N N . HIS D 2 142 ? 155.690 134.092 157.806 1.00 19.99 142 HIS D N 1
ATOM 3803 C CA . HIS D 2 142 ? 156.735 134.417 158.769 1.00 18.79 142 HIS D CA 1
ATOM 3804 C C . HIS D 2 142 ? 156.427 135.715 159.503 1.00 19.05 142 HIS D C 1
ATOM 3805 O O . HIS D 2 142 ? 156.676 135.826 160.709 1.00 20.07 142 HIS D O 1
ATOM 3812 N N . LYS D 2 143 ? 155.891 136.709 158.793 1.00 18.58 143 LYS D N 1
ATOM 3813 C CA . LYS D 2 143 ? 155.498 137.953 159.445 1.00 16.41 143 LYS D CA 1
ATOM 3814 C C . LYS D 2 143 ? 154.382 137.716 160.452 1.00 20.55 143 LYS D C 1
ATOM 3815 O O . LYS D 2 143 ? 154.358 138.333 161.522 1.00 25.33 143 LYS D O 1
ATOM 3821 N N . SER D 2 144 ? 153.444 136.827 160.122 1.00 18.03 144 SER D N 1
ATOM 3822 C CA . SER D 2 144 ? 152.363 136.512 161.047 1.00 18.05 144 SER D CA 1
ATOM 3823 C C . SER D 2 144 ? 152.897 135.849 162.313 1.00 16.01 144 SER D C 1
ATOM 3824 O O . SER D 2 144 ? 152.425 136.134 163.419 1.00 16.15 144 SER D O 1
ATOM 3827 N N . GLY D 2 145 ? 153.876 134.954 162.169 1.00 15.09 145 GLY D N 1
ATOM 3828 C CA . GLY D 2 145 ? 154.472 134.330 163.338 1.00 17.51 145 GLY D CA 1
ATOM 3829 C C . GLY D 2 145 ? 155.274 135.301 164.184 1.00 16.88 145 GLY D C 1
ATOM 3830 O O . GLY D 2 145 ? 155.229 135.248 165.415 1.00 18.76 145 GLY D O 1
ATOM 3831 N N . ALA D 2 146 ? 156.030 136.190 163.537 1.00 16.77 146 ALA D N 1
ATOM 3832 C CA . ALA D 2 146 ? 156.797 137.187 164.277 1.00 16.10 146 ALA D CA 1
ATOM 3833 C C . ALA D 2 146 ? 155.882 138.205 164.943 1.00 15.43 146 ALA D C 1
ATOM 3834 O O . ALA D 2 146 ? 156.147 138.643 166.067 1.00 17.19 146 ALA D O 1
ATOM 3836 N N . ASP D 2 147 ? 154.805 138.602 164.260 1.00 15.81 147 ASP D N 1
ATOM 3837 C CA . ASP D 2 147 ? 153.837 139.506 164.869 1.00 15.58 147 ASP D CA 1
ATOM 3838 C C . ASP D 2 147 ? 153.155 138.864 166.067 1.00 15.70 147 ASP D C 1
ATOM 3839 O O . ASP D 2 147 ? 152.774 139.562 167.013 1.00 16.28 147 ASP D O 1
ATOM 3844 N N . MET D 2 148 ? 152.984 137.542 166.041 1.00 15.02 148 MET D N 1
ATOM 3845 C CA . MET D 2 148 ? 152.384 136.849 167.173 1.00 12.68 148 MET D CA 1
ATOM 3846 C C . MET D 2 148 ? 153.311 136.873 168.383 1.00 14.82 148 MET D C 1
ATOM 3847 O O . MET D 2 148 ? 152.856 137.061 169.516 1.00 14.51 148 MET D O 1
ATOM 3852 N N . LEU D 2 149 ? 154.616 136.696 168.159 1.00 14.10 149 LEU D N 1
ATOM 3853 C CA . LEU D 2 149 ? 155.579 136.781 169.253 1.00 12.67 149 LEU D CA 1
ATOM 3854 C C . LEU D 2 149 ? 155.640 138.188 169.833 1.00 10.81 149 LEU D C 1
ATOM 3855 O O . LEU D 2 149 ? 155.761 138.359 171.050 1.00 12.99 149 LEU D O 1
ATOM 3860 N N . LYS D 2 150 ? 155.571 139.209 168.975 1.00 12.12 150 LYS D N 1
ATOM 3861 C CA . LYS D 2 150 ? 155.572 140.584 169.460 1.00 11.17 150 LYS D CA 1
ATOM 3862 C C . LYS D 2 150 ? 154.284 140.919 170.201 1.00 9.45 150 LYS D C 1
ATOM 3863 O O . LYS D 2 150 ? 154.304 141.721 171.141 1.00 12.18 150 LYS D O 1
ATOM 3869 N N . THR D 2 151 ? 153.161 140.332 169.785 1.00 10.88 151 THR D N 1
ATOM 3870 C CA . THR D 2 151 ? 151.911 140.515 170.515 1.00 9.87 151 THR D CA 1
ATOM 3871 C C . THR D 2 151 ? 152.011 139.941 171.923 1.00 9.51 151 THR D C 1
ATOM 3872 O O . THR D 2 151 ? 151.567 140.569 172.891 1.00 9.67 151 THR D O 1
ATOM 3876 N N . TRP D 2 152 ? 152.599 138.751 172.056 1.00 8.54 152 TRP D N 1
ATOM 3877 C CA . TRP D 2 152 ? 152.827 138.180 173.378 1.00 8.76 152 TRP D CA 1
ATOM 3878 C C . TRP D 2 152 ? 153.846 138.991 174.168 1.00 9.64 152 TRP D C 1
ATOM 3879 O O . TRP D 2 152 ? 153.754 139.072 175.397 1.00 9.12 152 TRP D O 1
ATOM 3890 N N . GLY D 2 153 ? 154.819 139.597 173.484 1.00 9.61 153 GLY D N 1
ATOM 3891 C CA . GLY D 2 153 ? 155.786 140.448 174.150 1.00 7.83 153 GLY D CA 1
ATOM 3892 C C . GLY D 2 153 ? 155.196 141.715 174.727 1.00 8.39 153 GLY D C 1
ATOM 3893 O O . GLY D 2 153 ? 155.840 142.363 175.556 1.00 13.99 153 GLY D O 1
ATOM 3894 N N . GLY D 2 154 ? 153.995 142.090 174.299 1.00 7.39 154 GLY D N 1
ATOM 3895 C CA . GLY D 2 154 ? 153.295 143.210 174.890 1.00 7.32 154 GLY D CA 1
ATOM 3896 C C . GLY D 2 154 ? 152.279 142.774 175.924 1.00 7.54 154 GLY D C 1
ATOM 3897 O O . GLY D 2 154 ? 151.958 143.527 176.846 1.00 11.53 154 GLY D O 1
ATOM 3898 N N . TYR D 2 155 ? 151.767 141.550 175.780 1.00 7.84 155 TYR D N 1
ATOM 3899 C CA . TYR D 2 155 ? 150.748 141.058 176.703 1.00 7.64 155 TYR D CA 1
ATOM 3900 C C . TYR D 2 155 ? 151.347 140.692 178.055 1.00 9.09 155 TYR D C 1
ATOM 3901 O O . TYR D 2 155 ? 150.745 140.969 179.098 1.00 10.69 155 TYR D O 1
ATOM 3910 N N . ALA D 2 156 ? 152.519 140.056 178.058 1.00 8.72 156 ALA D N 1
ATOM 3911 C CA . ALA D 2 156 ? 153.109 139.594 179.313 1.00 8.50 156 ALA D CA 1
ATOM 3912 C C . ALA D 2 156 ? 153.457 140.733 180.266 1.00 10.09 156 ALA D C 1
ATOM 3913 O O . ALA D 2 156 ? 153.090 140.645 181.450 1.00 11.10 156 ALA D O 1
ATOM 3915 N N . PRO D 2 157 ? 154.151 141.802 179.854 1.00 10.16 157 PRO D N 1
ATOM 3916 C CA . PRO D 2 157 ? 154.329 142.931 180.781 1.00 8.11 157 PRO D CA 1
ATOM 3917 C C . PRO D 2 157 ? 153.026 143.617 181.148 1.00 9.01 157 PRO D C 1
ATOM 3918 O O . PRO D 2 157 ? 152.915 144.163 182.251 1.00 12.18 157 PRO D O 1
ATOM 3922 N N . ALA D 2 158 ? 152.036 143.613 180.251 1.00 9.38 158 ALA D N 1
ATOM 3923 C CA . ALA D 2 158 ? 150.743 144.206 180.577 1.00 9.63 158 ALA D CA 1
ATOM 3924 C C . ALA D 2 158 ? 150.051 143.440 181.697 1.00 9.40 158 ALA D C 1
ATOM 3925 O O . ALA D 2 158 ? 149.467 144.046 182.601 1.00 11.38 158 ALA D O 1
ATOM 3927 N N . PHE D 2 159 ? 150.102 142.108 181.653 1.00 8.24 159 PHE D N 1
ATOM 3928 C CA . PHE D 2 159 ? 149.542 141.304 182.730 1.00 10.22 159 PHE D CA 1
ATOM 3929 C C . PHE D 2 159 ? 150.441 141.262 183.955 1.00 10.55 159 PHE D C 1
ATOM 3930 O O . PHE D 2 159 ? 149.956 140.968 185.052 1.00 12.18 159 PHE D O 1
ATOM 3938 N N . GLY D 2 160 ? 151.735 141.539 183.793 1.00 9.67 160 GLY D N 1
ATOM 3939 C CA . GLY D 2 160 ? 152.592 141.714 184.953 1.00 7.90 160 GLY D CA 1
ATOM 3940 C C . GLY D 2 160 ? 152.224 142.948 185.752 1.00 9.72 160 GLY D C 1
ATOM 3941 O O . GLY D 2 160 ? 152.331 142.958 186.981 1.00 12.55 160 GLY D O 1
ATOM 3942 N N . MET D 2 161 ? 151.792 144.008 185.065 1.00 10.82 161 MET D N 1
ATOM 3943 C CA . MET D 2 161 ? 151.316 145.202 185.751 1.00 9.94 161 MET D CA 1
ATOM 3944 C C . MET D 2 161 ? 149.956 144.965 186.397 1.00 12.47 161 MET D C 1
ATOM 3945 O O . MET D 2 161 ? 149.666 145.534 187.455 1.00 13.89 161 MET D O 1
ATOM 3950 N N . VAL D 2 162 ? 149.118 144.125 185.784 1.00 10.18 162 VAL D N 1
ATOM 3951 C CA . VAL D 2 162 ? 147.850 143.747 186.404 1.00 10.29 162 VAL D CA 1
ATOM 3952 C C . VAL D 2 162 ? 148.101 143.048 187.734 1.00 11.85 162 VAL D C 1
ATOM 3953 O O . VAL D 2 162 ? 147.421 143.317 188.731 1.00 13.45 162 VAL D O 1
ATOM 3957 N N . GLY D 2 163 ? 149.082 142.143 187.769 1.00 8.95 163 GLY D N 1
ATOM 3958 C CA . GLY D 2 163 ? 149.407 141.460 189.008 1.00 9.11 163 GLY D CA 1
ATOM 3959 C C . GLY D 2 163 ? 149.977 142.379 190.066 1.00 10.57 163 GLY D C 1
ATOM 3960 O O . GLY D 2 163 ? 149.865 142.098 191.262 1.00 11.16 163 GLY D O 1
ATOM 3961 N N . THR D 2 164 ? 150.607 143.477 189.648 1.00 11.86 164 THR D N 1
ATOM 3962 C CA . THR D 2 164 ? 151.066 144.480 190.601 1.00 11.71 164 THR D CA 1
ATOM 3963 C C . THR D 2 164 ? 149.888 145.163 191.282 1.00 13.02 164 THR D C 1
ATOM 3964 O O . THR D 2 164 ? 149.873 145.324 192.508 1.00 16.27 164 THR D O 1
ATOM 3968 N N . LEU D 2 165 ? 148.888 145.568 190.498 1.00 12.57 165 LEU D N 1
ATOM 3969 C CA . LEU D 2 165 ? 147.699 146.185 191.074 1.00 13.75 165 LEU D CA 1
ATOM 3970 C C . LEU D 2 165 ? 146.940 145.200 191.950 1.00 13.80 165 LEU D C 1
ATOM 3971 O O . LEU D 2 165 ? 146.411 145.574 193.002 1.00 17.75 165 LEU D O 1
ATOM 3976 N N . ILE D 2 166 ? 146.875 143.934 191.533 1.00 10.24 166 ILE D N 1
ATOM 3977 C CA . ILE D 2 166 ? 146.231 142.910 192.350 1.00 11.37 166 ILE D CA 1
ATOM 3978 C C . ILE D 2 166 ? 146.952 142.771 193.684 1.00 16.51 166 ILE D C 1
ATOM 3979 O O . ILE D 2 166 ? 146.324 142.703 194.747 1.00 18.53 166 ILE D O 1
ATOM 3984 N N . GLY D 2 167 ? 148.285 142.733 193.645 1.00 16.04 167 GLY D N 1
ATOM 3985 C CA . GLY D 2 167 ? 149.050 142.575 194.870 1.00 12.10 167 GLY D CA 1
ATOM 3986 C C . GLY D 2 167 ? 148.940 143.762 195.807 1.00 15.27 167 GLY D C 1
ATOM 3987 O O . GLY D 2 167 ? 148.765 143.592 197.015 1.00 19.87 167 GLY D O 1
ATOM 3988 N N . LEU D 2 168 ? 149.049 144.980 195.268 1.00 14.76 168 LEU D N 1
ATOM 3989 C CA . LEU D 2 168 ? 148.951 146.172 196.106 1.00 17.02 168 LEU D CA 1
ATOM 3990 C C . LEU D 2 168 ? 147.556 146.338 196.692 1.00 18.96 168 LEU D C 1
ATOM 3991 O O . LEU D 2 168 ? 147.412 146.707 197.862 1.00 22.57 168 LEU D O 1
ATOM 3996 N N . ILE D 2 169 ? 146.515 146.082 195.897 1.00 16.70 169 ILE D N 1
ATOM 3997 C CA . ILE D 2 169 ? 145.155 146.162 196.421 1.00 16.41 169 ILE D CA 1
ATOM 3998 C C . ILE D 2 169 ? 144.958 145.128 197.521 1.00 18.51 169 ILE D C 1
ATOM 3999 O O . ILE D 2 169 ? 144.356 145.414 198.563 1.00 22.37 169 ILE D O 1
ATOM 4004 N N . GLN D 2 170 ? 145.471 143.915 197.311 1.00 19.74 170 GLN D N 1
ATOM 4005 C CA . GLN D 2 170 ? 145.422 142.886 198.344 1.00 20.10 170 GLN D CA 1
ATOM 4006 C C . GLN D 2 170 ? 146.184 143.317 199.590 1.00 24.65 170 GLN D C 1
ATOM 4007 O O . GLN D 2 170 ? 145.705 143.149 200.717 1.00 28.70 170 GLN D O 1
ATOM 4013 N N . MET D 2 171 ? 147.386 143.866 199.403 1.00 23.80 171 MET D N 1
ATOM 4014 C CA . MET D 2 171 ? 148.220 144.245 200.538 1.00 22.51 171 MET D CA 1
ATOM 4015 C C . MET D 2 171 ? 147.581 145.361 201.353 1.00 26.37 171 MET D C 1
ATOM 4016 O O . MET D 2 171 ? 147.588 145.321 202.588 1.00 32.02 171 MET D O 1
ATOM 4021 N N . LEU D 2 172 ? 147.024 146.367 200.680 1.00 26.42 172 LEU D N 1
ATOM 4022 C CA . LEU D 2 172 ? 146.477 147.526 201.372 1.00 24.52 172 LEU D CA 1
ATOM 4023 C C . LEU D 2 172 ? 145.113 147.260 201.992 1.00 27.84 172 LEU D C 1
ATOM 4024 O O . LEU D 2 172 ? 144.702 148.007 202.886 1.00 35.19 172 LEU D O 1
ATOM 4029 N N . ALA D 2 173 ? 144.407 146.223 201.550 1.00 26.01 173 ALA D N 1
ATOM 4030 C CA . ALA D 2 173 ? 143.101 145.896 202.101 1.00 27.54 173 ALA D CA 1
ATOM 4031 C C . ALA D 2 173 ? 143.168 144.917 203.265 1.00 35.11 173 ALA D C 1
ATOM 4032 O O . ALA D 2 173 ? 142.143 144.678 203.912 1.00 37.83 173 ALA D O 1
ATOM 4034 N N . ASN D 2 174 ? 144.337 144.350 203.547 1.00 36.04 174 ASN D N 1
ATOM 4035 C CA . ASN D 2 174 ? 144.528 143.377 204.619 1.00 38.09 174 ASN D CA 1
ATOM 4036 C C . ASN D 2 174 ? 145.776 143.716 205.423 1.00 40.20 174 ASN D C 1
ATOM 4037 O O . ASN D 2 174 ? 146.628 142.866 205.688 1.00 44.65 174 ASN D O 1
ATOM 4042 N N . LEU D 2 175 ? 145.898 144.983 205.821 1.00 38.80 175 LEU D N 1
ATOM 4043 C CA . LEU D 2 175 ? 147.086 145.442 206.529 1.00 40.65 175 LEU D CA 1
ATOM 4044 C C . LEU D 2 175 ? 147.214 144.860 207.931 1.00 47.86 175 LEU D C 1
ATOM 4045 O O . LEU D 2 175 ? 148.278 145.000 208.543 1.00 53.32 175 LEU D O 1
ATOM 4050 N N . THR D 2 176 ? 146.170 144.221 208.455 1.00 47.51 176 THR D N 1
ATOM 4051 C CA . THR D 2 176 ? 146.245 143.565 209.753 1.00 49.68 176 THR D CA 1
ATOM 4052 C C . THR D 2 176 ? 146.628 142.094 209.660 1.00 51.90 176 THR D C 1
ATOM 4053 O O . THR D 2 176 ? 146.844 141.461 210.699 1.00 54.32 176 THR D O 1
ATOM 4057 N N . ASP D 2 177 ? 146.721 141.536 208.454 1.00 50.32 177 ASP D N 1
ATOM 4058 C CA . ASP D 2 177 ? 147.063 140.132 208.248 1.00 48.67 177 ASP D CA 1
ATOM 4059 C C . ASP D 2 177 ? 148.399 140.072 207.519 1.00 41.01 177 ASP D C 1
ATOM 4060 O O . ASP D 2 177 ? 148.486 140.440 206.343 1.00 40.63 177 ASP D O 1
ATOM 4065 N N . SER D 2 178 ? 149.437 139.601 208.216 1.00 40.37 178 SER D N 1
ATOM 4066 C CA . SER D 2 178 ? 150.775 139.585 207.634 1.00 38.55 178 SER D CA 1
ATOM 4067 C C . SER D 2 178 ? 150.900 138.554 206.518 1.00 34.83 178 SER D C 1
ATOM 4068 O O . SER D 2 178 ? 151.650 138.772 205.561 1.00 29.59 178 SER D O 1
ATOM 4071 N N . SER D 2 179 ? 150.189 137.429 206.626 1.00 37.80 179 SER D N 1
ATOM 4072 C CA . SER D 2 179 ? 150.247 136.415 205.577 1.00 35.43 179 SER D CA 1
ATOM 4073 C C . SER D 2 179 ? 149.645 136.928 204.275 1.00 34.27 179 SER D C 1
ATOM 4074 O O . SER D 2 179 ? 150.183 136.670 203.192 1.00 32.00 179 SER D O 1
ATOM 4077 N N . THR D 2 180 ? 148.524 137.649 204.356 1.00 34.26 180 THR D N 1
ATOM 4078 C CA . THR D 2 180 ? 147.940 138.238 203.156 1.00 34.78 180 THR D CA 1
ATOM 4079 C C . THR D 2 180 ? 148.817 139.360 202.613 1.00 30.43 180 THR D C 1
ATOM 4080 O O . THR D 2 180 ? 148.907 139.552 201.395 1.00 28.84 180 THR D O 1
ATOM 4084 N N . ILE D 2 181 ? 149.467 140.114 203.502 1.00 28.34 181 ILE D N 1
ATOM 4085 C CA . ILE D 2 181 ? 150.417 141.132 203.062 1.00 28.65 181 ILE D CA 1
ATOM 4086 C C . ILE D 2 181 ? 151.561 140.485 202.294 1.00 25.01 181 ILE D C 1
ATOM 4087 O O . ILE D 2 181 ? 151.956 140.952 201.219 1.00 23.95 181 ILE D O 1
ATOM 4092 N N . ALA D 2 182 ? 152.105 139.393 202.835 1.00 26.15 182 ALA D N 1
ATOM 4093 C CA . ALA D 2 182 ? 153.209 138.704 202.177 1.00 21.54 182 ALA D CA 1
ATOM 4094 C C . ALA D 2 182 ? 152.779 138.113 200.841 1.00 21.00 182 ALA D C 1
ATOM 4095 O O . ALA D 2 182 ? 153.514 138.199 199.850 1.00 21.07 182 ALA D O 1
ATOM 4097 N N . SER D 2 183 ? 151.593 137.504 200.797 1.00 22.56 183 SER D N 1
ATOM 4098 C CA . SER D 2 183 ? 151.102 136.924 199.552 1.00 19.39 183 SER D CA 1
ATOM 4099 C C . SER D 2 183 ? 150.852 137.995 198.499 1.00 20.37 183 SER D C 1
ATOM 4100 O O . SER D 2 183 ? 151.186 137.807 197.324 1.00 20.57 183 SER D O 1
ATOM 4103 N N . GLY D 2 184 ? 150.257 139.120 198.897 1.00 21.06 184 GLY D N 1
ATOM 4104 C CA . GLY D 2 184 ? 149.991 140.179 197.938 1.00 18.06 184 GLY D CA 1
ATOM 4105 C C . GLY D 2 184 ? 151.261 140.788 197.379 1.00 18.92 184 GLY D C 1
ATOM 4106 O O . GLY D 2 184 ? 151.387 140.998 196.171 1.00 20.64 184 GLY D O 1
ATOM 4107 N N . MET D 2 185 ? 152.226 141.072 198.253 1.00 20.53 185 MET D N 1
ATOM 4108 C CA . MET D 2 185 ? 153.472 141.679 197.800 1.00 20.59 185 MET D CA 1
ATOM 4109 C C . MET D 2 185 ? 154.289 140.713 196.950 1.00 21.02 185 MET D C 1
ATOM 4110 O O . MET D 2 185 ? 154.936 141.127 195.981 1.00 22.33 185 MET D O 1
ATOM 4115 N N . GLY D 2 186 ? 154.279 139.425 197.297 1.00 20.35 186 GLY D N 1
ATOM 4116 C CA . GLY D 2 186 ? 154.944 138.444 196.458 1.00 16.48 186 GLY D CA 1
ATOM 4117 C C . GLY D 2 186 ? 154.305 138.328 195.088 1.00 15.72 186 GLY D C 1
ATOM 4118 O O . GLY D 2 186 ? 154.994 138.144 194.083 1.00 15.22 186 GLY D O 1
ATOM 4119 N N . LYS D 2 187 ? 152.975 138.431 195.032 1.00 15.36 187 LYS D N 1
ATOM 4120 C CA . LYS D 2 187 ? 152.274 138.432 193.754 1.00 13.89 187 LYS D CA 1
ATOM 4121 C C . LYS D 2 187 ? 152.700 139.614 192.894 1.00 13.76 187 LYS D C 1
ATOM 4122 O O . LYS D 2 187 ? 153.027 139.454 191.713 1.00 14.23 187 LYS D O 1
ATOM 4128 N N . ALA D 2 188 ? 152.701 140.814 193.477 1.00 13.33 188 ALA D N 1
ATOM 4129 C CA . ALA D 2 188 ? 152.987 142.021 192.709 1.00 12.51 188 ALA D CA 1
ATOM 4130 C C . ALA D 2 188 ? 154.415 142.024 192.180 1.00 13.28 188 ALA D C 1
ATOM 4131 O O . ALA D 2 188 ? 154.656 142.416 191.033 1.00 14.70 188 ALA D O 1
ATOM 4133 N N . LEU D 2 189 ? 155.372 141.588 192.999 1.00 12.71 189 LEU D N 1
ATOM 4134 C CA . LEU D 2 189 ? 156.772 141.622 192.592 1.00 12.54 189 LEU D CA 1
ATOM 4135 C C . LEU D 2 189 ? 157.073 140.581 191.521 1.00 11.83 189 LEU D C 1
ATOM 4136 O O . LEU D 2 189 ? 157.814 140.856 190.571 1.00 13.48 189 LEU D O 1
ATOM 4141 N N . ILE D 2 190 ? 156.508 139.383 191.653 1.00 10.56 190 ILE D N 1
ATOM 4142 C CA . ILE D 2 190 ? 156.906 138.286 190.780 1.00 11.21 190 ILE D CA 1
ATOM 4143 C C . ILE D 2 190 ? 156.124 138.302 189.467 1.00 11.07 190 ILE D C 1
ATOM 4144 O O . ILE D 2 190 ? 156.620 137.821 188.442 1.00 10.38 190 ILE D O 1
ATOM 4149 N N . THR D 2 191 ? 154.916 138.873 189.456 1.00 9.82 191 THR D N 1
ATOM 4150 C CA . THR D 2 191 ? 154.189 139.019 188.198 1.00 9.64 191 THR D CA 1
ATOM 4151 C C . THR D 2 191 ? 154.942 139.925 187.232 1.00 9.68 191 THR D C 1
ATOM 4152 O O . THR D 2 191 ? 155.005 139.647 186.029 1.00 10.28 191 THR D O 1
ATOM 4156 N N . THR D 2 192 ? 155.512 141.018 187.741 1.00 9.62 192 THR D N 1
ATOM 4157 C CA . THR D 2 192 ? 156.319 141.897 186.903 1.00 7.88 192 THR D CA 1
ATOM 4158 C C . THR D 2 192 ? 157.608 141.212 186.470 1.00 8.87 192 THR D C 1
ATOM 4159 O O . THR D 2 192 ? 158.050 141.372 185.327 1.00 9.29 192 THR D O 1
ATOM 4163 N N . PHE D 2 193 ? 158.220 140.441 187.371 1.00 8.37 193 PHE D N 1
ATOM 4164 C CA . PHE D 2 193 ? 159.442 139.718 187.036 1.00 7.42 193 PHE D CA 1
ATOM 4165 C C . PHE D 2 193 ? 159.204 138.718 185.910 1.00 8.87 193 PHE D C 1
ATOM 4166 O O . PHE D 2 193 ? 160.023 138.600 184.992 1.00 7.67 193 PHE D O 1
ATOM 4174 N N . TYR D 2 194 ? 158.089 137.986 185.966 1.00 9.41 194 TYR D N 1
ATOM 4175 C CA . TYR D 2 194 ? 157.765 137.046 184.898 1.00 8.28 194 TYR D CA 1
ATOM 4176 C C . TYR D 2 194 ? 157.454 137.772 183.595 1.00 9.46 194 TYR D C 1
ATOM 4177 O O . TYR D 2 194 ? 157.934 137.373 182.529 1.00 8.98 194 TYR D O 1
ATOM 4186 N N . GLY D 2 195 ? 156.654 138.837 183.663 1.00 9.65 195 GLY D N 1
ATOM 4187 C CA . GLY D 2 195 ? 156.271 139.543 182.453 1.00 7.72 195 GLY D CA 1
ATOM 4188 C C . GLY D 2 195 ? 157.444 140.205 181.757 1.00 9.18 195 GLY D C 1
ATOM 4189 O O . GLY D 2 195 ? 157.506 140.242 180.526 1.00 11.13 195 GLY D O 1
ATOM 4190 N N . SER D 2 196 ? 158.389 140.740 182.532 1.00 10.42 196 SER D N 1
ATOM 4191 C CA . SER D 2 196 ? 159.553 141.381 181.932 1.00 9.15 196 SER D CA 1
ATOM 4192 C C . SER D 2 196 ? 160.530 140.358 181.368 1.00 10.05 196 SER D C 1
ATOM 4193 O O . SER D 2 196 ? 161.210 140.638 180.376 1.00 13.00 196 SER D O 1
ATOM 4196 N N . LEU D 2 197 ? 160.613 139.174 181.977 1.00 10.53 197 LEU D N 1
ATOM 4197 C CA . LEU D 2 197 ? 161.471 138.124 181.436 1.00 10.52 197 LEU D CA 1
ATOM 4198 C C . LEU D 2 197 ? 160.928 137.595 180.115 1.00 11.74 197 LEU D C 1
ATOM 4199 O O . LEU D 2 197 ? 161.681 137.414 179.153 1.00 15.10 197 LEU D O 1
ATOM 4204 N N . MET D 2 198 ? 159.622 137.333 180.052 1.00 11.54 198 MET D N 1
ATOM 4205 C CA . MET D 2 198 ? 159.038 136.816 178.819 1.00 12.10 198 MET D CA 1
ATOM 4206 C C . MET D 2 198 ? 159.165 137.821 177.682 1.00 15.38 198 MET D C 1
ATOM 4207 O O . MET D 2 198 ? 159.494 137.449 176.550 1.00 15.63 198 MET D O 1
ATOM 4212 N N . ALA D 2 199 ? 158.908 139.099 177.963 1.00 13.99 199 ALA D N 1
ATOM 4213 C CA . ALA D 2 199 ? 158.948 140.109 176.913 1.00 12.46 199 ALA D CA 1
ATOM 4214 C C . ALA D 2 199 ? 160.374 140.371 176.443 1.00 14.12 199 ALA D C 1
ATOM 4215 O O . ALA D 2 199 ? 160.654 140.349 175.240 1.00 15.38 199 ALA D O 1
ATOM 4217 N N . ASN D 2 200 ? 161.294 140.596 177.376 1.00 12.48 200 ASN D N 1
ATOM 4218 C CA . ASN D 2 200 ? 162.605 141.119 177.022 1.00 12.37 200 ASN D CA 1
ATOM 4219 C C . ASN D 2 200 ? 163.646 140.040 176.777 1.00 14.03 200 ASN D C 1
ATOM 4220 O O . ASN D 2 200 ? 164.616 140.292 176.055 1.00 18.94 200 ASN D O 1
ATOM 4225 N N . ALA D 2 201 ? 163.482 138.853 177.353 1.00 15.22 201 ALA D N 1
ATOM 4226 C CA . ALA D 2 201 ? 164.431 137.778 177.116 1.00 16.40 201 ALA D CA 1
ATOM 4227 C C . ALA D 2 201 ? 163.964 136.780 176.068 1.00 16.63 201 ALA D C 1
ATOM 4228 O O . ALA D 2 201 ? 164.801 136.068 175.504 1.00 16.69 201 ALA D O 1
ATOM 4230 N N . VAL D 2 202 ? 162.662 136.701 175.794 1.00 16.27 202 VAL D N 1
ATOM 4231 C CA . VAL D 2 202 ? 162.170 135.715 174.839 1.00 16.73 202 VAL D CA 1
ATOM 4232 C C . VAL D 2 202 ? 161.390 136.366 173.702 1.00 16.08 202 VAL D C 1
ATOM 4233 O O . VAL D 2 202 ? 161.852 136.382 172.559 1.00 16.44 202 VAL D O 1
ATOM 4237 N N . PHE D 2 203 ? 160.229 136.947 174.012 1.00 15.44 203 PHE D N 1
ATOM 4238 C CA . PHE D 2 203 ? 159.244 137.228 172.967 1.00 12.13 203 PHE D CA 1
ATOM 4239 C C . PHE D 2 203 ? 159.708 138.328 172.020 1.00 13.95 203 PHE D C 1
ATOM 4240 O O . PHE D 2 203 ? 159.676 138.155 170.796 1.00 15.68 203 PHE D O 1
ATOM 4248 N N . ASN D 2 204 ? 160.121 139.473 172.560 1.00 14.78 204 ASN D N 1
ATOM 4249 C CA . ASN D 2 204 ? 160.554 140.574 171.700 1.00 13.34 204 ASN D CA 1
ATOM 4250 C C . ASN D 2 204 ? 161.818 140.250 170.913 1.00 11.80 204 ASN D C 1
ATOM 4251 O O . ASN D 2 204 ? 161.833 140.492 169.693 1.00 16.14 204 ASN D O 1
ATOM 4256 N N . PRO D 2 205 ? 162.898 139.734 171.512 1.00 12.55 205 PRO D N 1
ATOM 4257 C CA . PRO D 2 205 ? 164.066 139.370 170.693 1.00 11.62 205 PRO D CA 1
ATOM 4258 C C . PRO D 2 205 ? 163.783 138.279 169.674 1.00 13.92 205 PRO D C 1
ATOM 4259 O O . PRO D 2 205 ? 164.361 138.305 168.580 1.00 14.66 205 PRO D O 1
ATOM 4263 N N . MET D 2 206 ? 162.915 137.317 169.997 1.00 13.33 206 MET D N 1
ATOM 4264 C CA . MET D 2 206 ? 162.759 136.157 169.129 1.00 15.69 206 MET D CA 1
ATOM 4265 C C . MET D 2 206 ? 161.941 136.515 167.895 1.00 16.50 206 MET D C 1
ATOM 4266 O O . MET D 2 206 ? 162.209 136.014 166.799 1.00 20.13 206 MET D O 1
ATOM 4271 N N . GLY D 2 207 ? 160.934 137.374 168.068 1.00 14.09 207 GLY D N 1
ATOM 4272 C CA . GLY D 2 207 ? 160.141 137.818 166.935 1.00 13.80 207 GLY D CA 1
ATOM 4273 C C . GLY D 2 207 ? 160.950 138.626 165.940 1.00 17.53 207 GLY D C 1
ATOM 4274 O O . GLY D 2 207 ? 160.792 138.473 164.726 1.00 23.28 207 GLY D O 1
ATOM 4275 N N . ALA D 2 208 ? 161.824 139.502 166.440 1.00 15.87 208 ALA D N 1
ATOM 4276 C CA . ALA D 2 208 ? 162.748 140.212 165.562 1.00 16.25 208 ALA D CA 1
ATOM 4277 C C . ALA D 2 208 ? 163.716 139.247 164.891 1.00 16.96 208 ALA D C 1
ATOM 4278 O O . ALA D 2 208 ? 164.079 139.430 163.724 1.00 21.78 208 ALA D O 1
ATOM 4280 N N . ASN D 2 209 ? 164.154 138.218 165.621 1.00 16.01 209 ASN D N 1
ATOM 4281 C CA . ASN D 2 209 ? 165.004 137.189 165.033 1.00 17.15 209 ASN D CA 1
ATOM 4282 C C . ASN D 2 209 ? 164.286 136.459 163.905 1.00 20.54 209 ASN D C 1
ATOM 4283 O O . ASN D 2 209 ? 164.905 136.089 162.901 1.00 20.67 209 ASN D O 1
ATOM 4288 N N . LEU D 2 210 ? 162.978 136.237 164.058 1.00 20.97 210 LEU D N 1
ATOM 4289 C CA . LEU D 2 210 ? 162.191 135.613 162.998 1.00 18.68 210 LEU D CA 1
ATOM 4290 C C . LEU D 2 210 ? 162.199 136.448 161.724 1.00 19.04 210 LEU D C 1
ATOM 4291 O O . LEU D 2 210 ? 162.230 135.899 160.618 1.00 20.64 210 LEU D O 1
ATOM 4296 N N . MET D 2 211 ? 162.163 137.774 161.857 1.00 17.80 211 MET D N 1
ATOM 4297 C CA . MET D 2 211 ? 162.119 138.629 160.676 1.00 17.31 211 MET D CA 1
ATOM 4298 C C . MET D 2 211 ? 163.430 138.591 159.903 1.00 21.02 211 MET D C 1
ATOM 4299 O O . MET D 2 211 ? 163.428 138.634 158.667 1.00 25.62 211 MET D O 1
ATOM 4304 N N . PHE D 2 212 ? 164.560 138.517 160.606 1.00 18.45 212 PHE D N 1
ATOM 4305 C CA . PHE D 2 212 ? 165.843 138.417 159.918 1.00 20.36 212 PHE D CA 1
ATOM 4306 C C . PHE D 2 212 ? 165.995 137.071 159.222 1.00 17.20 212 PHE D C 1
ATOM 4307 O O . PHE D 2 212 ? 166.535 136.997 158.113 1.00 23.69 212 PHE D O 1
ATOM 4315 N N . LYS D 2 213 ? 165.529 135.995 159.858 1.00 17.16 213 LYS D N 1
ATOM 4316 C CA . LYS D 2 213 ? 165.585 134.681 159.228 1.00 19.11 213 LYS D CA 1
ATOM 4317 C C . LYS D 2 213 ? 164.654 134.593 158.027 1.00 20.83 213 LYS D C 1
ATOM 4318 O O . LYS D 2 213 ? 164.966 133.900 157.053 1.00 22.09 213 LYS D O 1
ATOM 4324 N N . SER D 2 214 ? 163.507 135.272 158.082 1.00 19.17 214 SER D N 1
ATOM 4325 C CA . SER D 2 214 ? 162.593 135.286 156.946 1.00 19.05 214 SER D CA 1
ATOM 4326 C C . SER D 2 214 ? 163.215 135.980 155.741 1.00 22.23 214 SER D C 1
ATOM 4327 O O . SER D 2 214 ? 163.064 135.517 154.605 1.00 25.75 214 SER D O 1
ATOM 4330 N N . GLY D 2 215 ? 163.908 137.097 155.967 1.00 20.66 215 GLY D N 1
ATOM 4331 C CA . GLY D 2 215 ? 164.544 137.797 154.864 1.00 18.78 215 GLY D CA 1
ATOM 4332 C C . GLY D 2 215 ? 165.670 137.000 154.235 1.00 20.95 215 GLY D C 1
ATOM 4333 O O . GLY D 2 215 ? 165.847 137.016 153.015 1.00 26.66 215 GLY D O 1
ATOM 4334 N N . VAL D 2 216 ? 166.453 136.302 155.059 1.00 18.53 216 VAL D N 1
ATOM 4335 C CA . VAL D 2 216 ? 167.517 135.452 154.535 1.00 21.17 216 VAL D CA 1
ATOM 4336 C C . VAL D 2 216 ? 166.929 134.307 153.722 1.00 24.30 216 VAL D C 1
ATOM 4337 O O . VAL D 2 216 ? 167.425 133.972 152.639 1.00 28.69 216 VAL D O 1
ATOM 4341 N N . GLU D 2 217 ? 165.858 133.693 154.230 1.00 24.52 217 GLU D N 1
ATOM 4342 C CA . GLU D 2 217 ? 165.220 132.590 153.520 1.00 24.85 217 GLU D CA 1
ATOM 4343 C C . GLU D 2 217 ? 164.587 133.063 152.217 1.00 24.14 217 GLU D C 1
ATOM 4344 O O . GLU D 2 217 ? 164.610 132.344 151.212 1.00 25.59 217 GLU D O 1
ATOM 4350 N N . ALA D 2 218 ? 164.017 134.270 152.215 1.00 20.68 218 ALA D N 1
ATOM 4351 C CA . ALA D 2 218 ? 163.447 134.819 150.990 1.00 22.63 218 ALA D CA 1
ATOM 4352 C C . ALA D 2 218 ? 164.516 135.022 149.924 1.00 27.64 218 ALA D C 1
ATOM 4353 O O . ALA D 2 218 ? 164.281 134.757 148.740 1.00 28.01 218 ALA D O 1
ATOM 4355 N N . THR D 2 219 ? 165.696 135.499 150.326 1.00 28.78 219 THR D N 1
ATOM 4356 C CA . THR D 2 219 ? 166.797 135.658 149.381 1.00 27.76 219 THR D CA 1
ATOM 4357 C C . THR D 2 219 ? 167.251 134.311 148.833 1.00 25.46 219 THR D C 1
ATOM 4358 O O . THR D 2 219 ? 167.565 134.188 147.644 1.00 31.59 219 THR D O 1
ATOM 4362 N N . THR D 2 220 ? 167.291 133.287 149.688 1.00 23.45 220 THR D N 1
ATOM 4363 C CA . THR D 2 220 ? 167.653 131.950 149.229 1.00 27.38 220 THR D CA 1
ATOM 4364 C C . THR D 2 220 ? 166.646 131.424 148.214 1.00 29.18 220 THR D C 1
ATOM 4365 O O . THR D 2 220 ? 167.022 130.783 147.226 1.00 31.26 220 THR D O 1
ATOM 4369 N N . ARG D 2 221 ? 165.359 131.685 148.440 1.00 26.89 221 ARG D N 1
ATOM 4370 C CA . ARG D 2 221 ? 164.343 131.242 147.494 1.00 26.58 221 ARG D CA 1
ATOM 4371 C C . ARG D 2 221 ? 164.354 132.086 146.226 1.00 27.93 221 ARG D C 1
ATOM 4372 O O . ARG D 2 221 ? 163.976 131.597 145.156 1.00 29.19 221 ARG D O 1
ATOM 4380 N N . GLU D 2 222 ? 164.779 133.348 146.325 1.00 28.81 222 GLU D N 1
ATOM 4381 C CA . GLU D 2 222 ? 164.856 134.198 145.142 1.00 28.61 222 GLU D CA 1
ATOM 4382 C C . GLU D 2 222 ? 165.919 133.703 144.171 1.00 35.61 222 GLU D C 1
ATOM 4383 O O . GLU D 2 222 ? 165.744 133.794 142.951 1.00 43.86 222 GLU D O 1
ATOM 4389 N N . MET D 2 223 ? 167.027 133.173 144.688 1.00 32.33 223 MET D N 1
ATOM 4390 C CA . MET D 2 223 ? 168.083 132.683 143.816 1.00 36.89 223 MET D CA 1
ATOM 4391 C C . MET D 2 223 ? 167.881 131.232 143.411 1.00 35.27 223 MET D C 1
ATOM 4392 O O . MET D 2 223 ? 168.441 130.803 142.397 1.00 40.13 223 MET D O 1
ATOM 4397 N N . VAL D 2 224 ? 167.103 130.471 144.179 1.00 33.07 224 VAL D N 1
ATOM 4398 C CA . VAL D 2 224 ? 166.697 129.143 143.737 1.00 33.62 224 VAL D CA 1
ATOM 4399 C C . VAL D 2 224 ? 165.791 129.253 142.519 1.00 33.83 224 VAL D C 1
ATOM 4400 O O . VAL D 2 224 ? 165.869 128.439 141.590 1.00 35.07 224 VAL D O 1
ATOM 4404 N N . LEU D 2 225 ? 164.931 130.274 142.494 1.00 31.37 225 LEU D N 1
ATOM 4405 C CA . LEU D 2 225 ? 164.087 130.513 141.330 1.00 34.18 225 LEU D CA 1
ATOM 4406 C C . LEU D 2 225 ? 164.925 130.817 140.094 1.00 38.03 225 LEU D C 1
ATOM 4407 O O . LEU D 2 225 ? 164.627 130.328 138.999 1.00 40.42 225 LEU D O 1
ATOM 4412 N N . GLU D 2 226 ? 165.977 131.624 140.250 1.00 39.54 226 GLU D N 1
ATOM 4413 C CA . GLU D 2 226 ? 166.854 131.918 139.121 1.00 36.97 226 GLU D CA 1
ATOM 4414 C C . GLU D 2 226 ? 167.568 130.663 138.635 1.00 36.61 226 GLU D C 1
ATOM 4415 O O . GLU D 2 226 ? 167.724 130.457 137.427 1.00 43.33 226 GLU D O 1
ATOM 4421 N N . GLY D 2 227 ? 168.016 129.814 139.562 1.00 34.35 227 GLY D N 1
ATOM 4422 C CA . GLY D 2 227 ? 168.606 128.548 139.168 1.00 37.88 227 GLY D CA 1
ATOM 4423 C C . GLY D 2 227 ? 167.617 127.617 138.499 1.00 42.85 227 GLY D C 1
ATOM 4424 O O . GLY D 2 227 ? 167.984 126.861 137.596 1.00 46.36 227 GLY D O 1
ATOM 4425 N N . VAL D 2 228 ? 166.357 127.646 138.938 1.00 43.77 228 VAL D N 1
ATOM 4426 C CA . VAL D 2 228 ? 165.321 126.839 138.302 1.00 40.10 228 VAL D CA 1
ATOM 4427 C C . VAL D 2 228 ? 165.031 127.349 136.896 1.00 36.67 228 VAL D C 1
ATOM 4428 O O . VAL D 2 228 ? 164.953 126.568 135.941 1.00 41.25 228 VAL D O 1
ATOM 4432 N N . LEU D 2 229 ? 164.876 128.666 136.744 1.00 34.11 229 LEU D N 1
ATOM 4433 C CA . LEU D 2 229 ? 164.545 129.225 135.438 1.00 36.41 229 LEU D CA 1
ATOM 4434 C C . LEU D 2 229 ? 165.702 129.096 134.457 1.00 44.94 229 LEU D C 1
ATOM 4435 O O . LEU D 2 229 ? 165.475 128.973 133.249 1.00 49.96 229 LEU D O 1
ATOM 4440 N N . ALA D 2 230 ? 166.941 129.128 134.948 1.00 47.08 230 ALA D N 1
ATOM 4441 C CA . ALA D 2 230 ? 168.088 128.973 134.064 1.00 43.51 230 ALA D CA 1
ATOM 4442 C C . ALA D 2 230 ? 168.276 127.529 133.619 1.00 46.06 230 ALA D C 1
ATOM 4443 O O . ALA D 2 230 ? 168.819 127.288 132.537 1.00 54.42 230 ALA D O 1
ATOM 4445 N N . ILE D 2 231 ? 167.853 126.562 134.434 1.00 43.10 231 ILE D N 1
ATOM 4446 C CA . ILE D 2 231 ? 167.866 125.171 133.992 1.00 46.05 231 ILE D CA 1
ATOM 4447 C C . ILE D 2 231 ? 166.890 124.972 132.839 1.00 51.02 231 ILE D C 1
ATOM 4448 O O . ILE D 2 231 ? 167.212 124.320 131.839 1.00 55.50 231 ILE D O 1
ATOM 4453 N N . GLN D 2 232 ? 165.686 125.535 132.958 1.00 47.13 232 GLN D N 1
ATOM 4454 C CA . GLN D 2 232 ? 164.692 125.409 131.897 1.00 49.78 232 GLN D CA 1
ATOM 4455 C C . GLN D 2 232 ? 165.160 126.096 130.621 1.00 51.66 232 GLN D C 1
ATOM 4456 O O . GLN D 2 232 ? 165.087 125.521 129.529 1.00 53.24 232 GLN D O 1
ATOM 4462 N N . SER D 2 233 ? 165.642 127.334 130.739 1.00 50.67 233 SER D N 1
ATOM 4463 C CA . SER D 2 233 ? 166.257 128.037 129.614 1.00 50.97 233 SER D CA 1
ATOM 4464 C C . SER D 2 233 ? 167.730 127.643 129.581 1.00 51.63 233 SER D C 1
ATOM 4465 O O . SER D 2 233 ? 168.620 128.393 129.986 1.00 53.17 233 SER D O 1
ATOM 4468 N N . GLY D 2 234 ? 167.976 126.434 129.076 1.00 52.50 234 GLY D N 1
ATOM 4469 C CA . GLY D 2 234 ? 169.262 125.768 129.174 1.00 54.27 234 GLY D CA 1
ATOM 4470 C C . GLY D 2 234 ? 170.483 126.608 128.871 1.00 61.60 234 GLY D C 1
ATOM 4471 O O . GLY D 2 234 ? 170.675 127.065 127.740 1.00 69.49 234 GLY D O 1
ATOM 4472 N N . VAL D 2 235 ? 171.319 126.816 129.888 1.00 63.20 235 VAL D N 1
ATOM 4473 C CA . VAL D 2 235 ? 172.569 127.549 129.753 1.00 66.26 235 VAL D CA 1
ATOM 4474 C C . VAL D 2 235 ? 173.680 126.736 130.402 1.00 69.18 235 VAL D C 1
ATOM 4475 O O . VAL D 2 235 ? 173.446 125.920 131.296 1.00 69.56 235 VAL D O 1
ATOM 4479 N N . ASN D 2 236 ? 174.902 126.970 129.934 1.00 70.24 236 ASN D N 1
ATOM 4480 C CA . ASN D 2 236 ? 176.050 126.240 130.444 1.00 70.75 236 ASN D CA 1
ATOM 4481 C C . ASN D 2 236 ? 176.336 126.640 131.892 1.00 71.16 236 ASN D C 1
ATOM 4482 O O . ASN D 2 236 ? 176.022 127.757 132.310 1.00 73.57 236 ASN D O 1
ATOM 4487 N N . PRO D 2 237 ? 176.938 125.737 132.686 1.00 70.70 237 PRO D N 1
ATOM 4488 C CA . PRO D 2 237 ? 177.150 125.988 134.118 1.00 71.04 237 PRO D CA 1
ATOM 4489 C C . PRO D 2 237 ? 178.298 126.950 134.418 1.00 75.62 237 PRO D C 1
ATOM 4490 O O . PRO D 2 237 ? 179.126 126.705 135.297 1.00 76.94 237 PRO D O 1
ATOM 4494 N N . ARG D 2 238 ? 178.346 128.058 133.681 1.00 75.45 238 ARG D N 1
ATOM 4495 C CA . ARG D 2 238 ? 179.274 129.136 133.990 1.00 76.25 238 ARG D CA 1
ATOM 4496 C C . ARG D 2 238 ? 178.509 130.451 134.039 1.00 74.85 238 ARG D C 1
ATOM 4497 O O . ARG D 2 238 ? 178.895 131.376 134.761 1.00 75.36 238 ARG D O 1
ATOM 4505 N N . ILE D 2 239 ? 177.419 130.542 133.274 1.00 74.32 239 ILE D N 1
ATOM 4506 C CA . ILE D 2 239 ? 176.522 131.680 133.419 1.00 76.56 239 ILE D CA 1
ATOM 4507 C C . ILE D 2 239 ? 175.535 131.442 134.554 1.00 75.69 239 ILE D C 1
ATOM 4508 O O . ILE D 2 239 ? 175.044 132.399 135.159 1.00 73.42 239 ILE D O 1
ATOM 4513 N N . MET D 2 240 ? 175.225 130.178 134.859 1.00 73.79 240 MET D N 1
ATOM 4514 C CA . MET D 2 240 ? 174.446 129.880 136.056 1.00 68.61 240 MET D CA 1
ATOM 4515 C C . MET D 2 240 ? 175.195 130.297 137.312 1.00 70.26 240 MET D C 1
ATOM 4516 O O . MET D 2 240 ? 174.664 131.032 138.153 1.00 72.34 240 MET D O 1
ATOM 4521 N N . GLU D 2 241 ? 176.441 129.843 137.453 1.00 71.01 241 GLU D N 1
ATOM 4522 C CA . GLU D 2 241 ? 177.247 130.240 138.598 1.00 71.31 241 GLU D CA 1
ATOM 4523 C C . GLU D 2 241 ? 177.628 131.713 138.554 1.00 70.68 241 GLU D C 1
ATOM 4524 O O . GLU D 2 241 ? 178.132 132.233 139.553 1.00 75.92 241 GLU D O 1
ATOM 4530 N N . GLU D 2 242 ? 177.414 132.388 137.424 1.00 68.24 242 GLU D N 1
ATOM 4531 C CA . GLU D 2 242 ? 177.625 133.829 137.366 1.00 72.12 242 GLU D CA 1
ATOM 4532 C C . GLU D 2 242 ? 176.502 134.591 138.059 1.00 70.68 242 GLU D C 1
ATOM 4533 O O . GLU D 2 242 ? 176.761 135.561 138.780 1.00 70.28 242 GLU D O 1
ATOM 4539 N N . LYS D 2 243 ? 175.251 134.174 137.853 1.00 70.53 243 LYS D N 1
ATOM 4540 C CA . LYS D 2 243 ? 174.115 134.886 138.425 1.00 69.74 243 LYS D CA 1
ATOM 4541 C C . LYS D 2 243 ? 173.735 134.383 139.810 1.00 67.32 243 LYS D C 1
ATOM 4542 O O . LYS D 2 243 ? 173.181 135.149 140.605 1.00 67.60 243 LYS D O 1
ATOM 4548 N N . LEU D 2 244 ? 174.009 133.113 140.114 1.00 61.53 244 LEU D N 1
ATOM 4549 C CA . LEU D 2 244 ? 173.671 132.587 141.432 1.00 62.77 244 LEU D CA 1
ATOM 4550 C C . LEU D 2 244 ? 174.535 133.214 142.520 1.00 65.96 244 LEU D C 1
ATOM 4551 O O . LEU D 2 244 ? 174.045 133.502 143.618 1.00 66.34 244 LEU D O 1
ATOM 4556 N N . VAL D 2 245 ? 175.822 133.436 142.237 1.00 70.13 245 VAL D N 1
ATOM 4557 C CA . VAL D 2 245 ? 176.695 134.059 143.225 1.00 69.98 245 VAL D CA 1
ATOM 4558 C C . VAL D 2 245 ? 176.367 135.532 143.417 1.00 68.95 245 VAL D C 1
ATOM 4559 O O . VAL D 2 245 ? 176.784 136.129 144.415 1.00 73.08 245 VAL D O 1
ATOM 4563 N N . SER D 2 246 ? 175.634 136.141 142.482 1.00 65.98 246 SER D N 1
ATOM 4564 C CA . SER D 2 246 ? 175.228 137.531 142.658 1.00 68.81 246 SER D CA 1
ATOM 4565 C C . SER D 2 246 ? 174.251 137.686 143.816 1.00 70.20 246 SER D C 1
ATOM 4566 O O . SER D 2 246 ? 174.184 138.756 144.430 1.00 74.77 246 SER D O 1
ATOM 4569 N N . TYR D 2 247 ? 173.488 136.637 144.125 1.00 67.70 247 TYR D N 1
ATOM 4570 C CA . TYR D 2 247 ? 172.567 136.675 145.253 1.00 66.01 247 TYR D CA 1
ATOM 4571 C C . TYR D 2 247 ? 173.257 136.418 146.584 1.00 69.23 247 TYR D C 1
ATOM 4572 O O . TYR D 2 247 ? 172.665 136.689 147.634 1.00 71.15 247 TYR D O 1
ATOM 4581 N N . LEU D 2 248 ? 174.484 135.904 146.564 1.00 71.00 248 LEU D N 1
ATOM 4582 C CA . LEU D 2 248 ? 175.196 135.612 147.798 1.00 77.33 248 LEU D CA 1
ATOM 4583 C C . LEU D 2 248 ? 175.502 136.896 148.561 1.00 84.84 248 LEU D C 1
ATOM 4584 O O . LEU D 2 248 ? 175.668 137.970 147.977 1.00 84.23 248 LEU D O 1
ATOM 4589 N N . SER D 2 249 ? 175.567 136.774 149.883 1.00 90.11 249 SER D N 1
ATOM 4590 C CA . SER D 2 249 ? 175.912 137.913 150.715 1.00 94.86 249 SER D CA 1
ATOM 4591 C C . SER D 2 249 ? 177.369 138.311 150.476 1.00 97.47 249 SER D C 1
ATOM 4592 O O . SER D 2 249 ? 178.180 137.488 150.044 1.00 96.35 249 SER D O 1
ATOM 4595 N N . PRO D 2 250 ? 177.716 139.571 150.723 1.00 99.84 250 PRO D N 1
ATOM 4596 C CA . PRO D 2 250 ? 179.097 140.030 150.495 1.00 99.55 250 PRO D CA 1
ATOM 4597 C C . PRO D 2 250 ? 180.124 139.193 151.245 1.00 100.62 250 PRO D C 1
ATOM 4598 O O . PRO D 2 250 ? 181.210 138.938 150.705 1.00 101.36 250 PRO D O 1
ATOM 4602 N N . PRO D 2 251 ? 179.851 138.742 152.476 1.00 99.72 251 PRO D N 1
ATOM 4603 C CA . PRO D 2 251 ? 180.775 137.791 153.110 1.00 98.97 251 PRO D CA 1
ATOM 4604 C C . PRO D 2 251 ? 180.621 136.354 152.635 1.00 100.41 251 PRO D C 1
ATOM 4605 O O . PRO D 2 251 ? 181.310 135.474 153.162 1.00 99.96 251 PRO D O 1
ATOM 4609 N N . GLU D 2 252 ? 179.744 136.087 151.667 1.00 99.81 252 GLU D N 1
ATOM 4610 C CA . GLU D 2 252 ? 179.541 134.742 151.142 1.00 96.50 252 GLU D CA 1
ATOM 4611 C C . GLU D 2 252 ? 180.055 134.555 149.724 1.00 95.68 252 GLU D C 1
ATOM 4612 O O . GLU D 2 252 ? 180.407 133.433 149.354 1.00 95.24 252 GLU D O 1
ATOM 4618 N N . ARG D 2 253 ? 180.106 135.623 148.924 1.00 95.62 253 ARG D N 1
ATOM 4619 C CA . ARG D 2 253 ? 180.542 135.494 147.537 1.00 94.80 253 ARG D CA 1
ATOM 4620 C C . ARG D 2 253 ? 181.991 135.028 147.448 1.00 100.64 253 ARG D C 1
ATOM 4621 O O . ARG D 2 253 ? 182.324 134.169 146.624 1.00 100.31 253 ARG D O 1
ATOM 4629 N N . GLN D 2 254 ? 182.867 135.584 148.288 1.00 104.02 254 GLN D N 1
ATOM 4630 C CA . GLN D 2 254 ? 184.271 135.189 148.260 1.00 107.26 254 GLN D CA 1
ATOM 4631 C C . GLN D 2 254 ? 184.491 133.796 148.834 1.00 108.56 254 GLN D C 1
ATOM 4632 O O . GLN D 2 254 ? 185.482 133.146 148.483 1.00 110.15 254 GLN D O 1
ATOM 4638 N N . ALA D 2 255 ? 183.597 133.325 149.708 1.00 107.09 255 ALA D N 1
ATOM 4639 C CA . ALA D 2 255 ? 183.709 131.962 150.216 1.00 106.97 255 ALA D CA 1
ATOM 4640 C C . ALA D 2 255 ? 183.514 130.943 149.102 1.00 108.75 255 ALA D C 1
ATOM 4641 O O . ALA D 2 255 ? 184.216 129.926 149.051 1.00 111.18 255 ALA D O 1
ATOM 4643 N N . TYR D 2 256 ? 182.563 131.198 148.200 1.00 106.09 256 TYR D N 1
ATOM 4644 C CA . TYR D 2 256 ? 182.341 130.292 147.079 1.00 105.65 256 TYR D CA 1
ATOM 4645 C C . TYR D 2 256 ? 183.500 130.323 146.091 1.00 108.60 256 TYR D C 1
ATOM 4646 O O . TYR D 2 256 ? 183.742 129.334 145.391 1.00 108.98 256 TYR D O 1
ATOM 4655 N N . SER D 2 257 ? 184.222 131.444 146.019 1.00 108.91 257 SER D N 1
ATOM 4656 C CA . SER D 2 257 ? 185.332 131.560 145.081 1.00 111.50 257 SER D CA 1
ATOM 4657 C C . SER D 2 257 ? 186.464 130.592 145.398 1.00 115.33 257 SER D C 1
ATOM 4658 O O . SER D 2 257 ? 187.241 130.250 144.500 1.00 116.93 257 SER D O 1
ATOM 4661 N N . LYS D 2 258 ? 186.575 130.143 146.646 1.00 114.90 258 LYS D N 1
ATOM 4662 C CA . LYS D 2 258 ? 187.598 129.183 147.036 1.00 117.37 258 LYS D CA 1
ATOM 4663 C C . LYS D 2 258 ? 187.135 127.738 146.909 1.00 118.33 258 LYS D C 1
ATOM 4664 O O . LYS D 2 258 ? 187.938 126.830 147.148 1.00 118.45 258 LYS D O 1
ATOM 4670 N N . VAL D 2 259 ? 185.875 127.517 146.531 1.00 118.96 259 VAL D N 1
ATOM 4671 C CA . VAL D 2 259 ? 185.252 126.194 146.386 1.00 119.97 259 VAL D CA 1
ATOM 4672 C C . VAL D 2 259 ? 185.733 125.184 147.425 1.00 120.59 259 VAL D C 1
ATOM 4673 O O . VAL D 2 259 ? 185.792 125.484 148.617 1.00 119.24 259 VAL D O 1
ATOM 4677 N N . LEU E 2 7 ? 182.626 162.758 164.389 1.00 69.15 7 LEU E N 1
ATOM 4678 C CA . LEU E 2 7 ? 182.177 163.231 165.693 1.00 67.27 7 LEU E CA 1
ATOM 4679 C C . LEU E 2 7 ? 183.197 162.913 166.780 1.00 66.56 7 LEU E C 1
ATOM 4680 O O . LEU E 2 7 ? 183.542 161.753 167.001 1.00 65.87 7 LEU E O 1
ATOM 4685 N N . THR E 2 8 ? 183.681 163.952 167.453 1.00 65.12 8 THR E N 1
ATOM 4686 C CA . THR E 2 8 ? 184.596 163.754 168.562 1.00 62.61 8 THR E CA 1
ATOM 4687 C C . THR E 2 8 ? 183.847 163.180 169.765 1.00 60.18 8 THR E C 1
ATOM 4688 O O . THR E 2 8 ? 182.663 163.466 169.963 1.00 58.43 8 THR E O 1
ATOM 4692 N N . PRO E 2 9 ? 184.517 162.359 170.588 1.00 58.68 9 PRO E N 1
ATOM 4693 C CA . PRO E 2 9 ? 183.889 161.794 171.790 1.00 51.56 9 PRO E CA 1
ATOM 4694 C C . PRO E 2 9 ? 183.911 162.742 172.987 1.00 48.05 9 PRO E C 1
ATOM 4695 O O . PRO E 2 9 ? 184.216 162.345 174.113 1.00 49.11 9 PRO E O 1
ATOM 4699 N N . ILE E 2 10 ? 183.578 164.007 172.742 1.00 48.27 10 ILE E N 1
ATOM 4700 C CA . ILE E 2 10 ? 183.499 164.979 173.825 1.00 44.48 10 ILE E CA 1
ATOM 4701 C C . ILE E 2 10 ? 182.092 165.042 174.412 1.00 41.08 10 ILE E C 1
ATOM 4702 O O . ILE E 2 10 ? 181.925 165.420 175.576 1.00 41.05 10 ILE E O 1
ATOM 4707 N N . GLY E 2 11 ? 181.072 164.680 173.632 1.00 37.12 11 GLY E N 1
ATOM 4708 C CA . GLY E 2 11 ? 179.731 164.599 174.181 1.00 30.06 11 GLY E CA 1
ATOM 4709 C C . GLY E 2 11 ? 179.600 163.500 175.215 1.00 31.56 11 GLY E C 1
ATOM 4710 O O . GLY E 2 11 ? 178.888 163.654 176.209 1.00 32.50 11 GLY E O 1
ATOM 4711 N N . PHE E 2 12 ? 180.281 162.373 174.992 1.00 31.39 12 PHE E N 1
ATOM 4712 C CA . PHE E 2 12 ? 180.265 161.286 175.965 1.00 29.29 12 PHE E CA 1
ATOM 4713 C C . PHE E 2 12 ? 180.924 161.709 177.271 1.00 30.18 12 PHE E C 1
ATOM 4714 O O . PHE E 2 12 ? 180.409 161.431 178.360 1.00 30.97 12 PHE E O 1
ATOM 4722 N N . VAL E 2 13 ? 182.072 162.382 177.180 1.00 33.40 13 VAL E N 1
ATOM 4723 C CA . VAL E 2 13 ? 182.746 162.868 178.379 1.00 32.36 13 VAL E CA 1
ATOM 4724 C C . VAL E 2 13 ? 181.896 163.923 179.075 1.00 28.66 13 VAL E C 1
ATOM 4725 O O . VAL E 2 13 ? 181.769 163.925 180.305 1.00 30.63 13 VAL E O 1
ATOM 4729 N N . LEU E 2 14 ? 181.306 164.837 178.304 1.00 28.24 14 LEU E N 1
ATOM 4730 C CA . LEU E 2 14 ? 180.431 165.842 178.897 1.00 28.13 14 LEU E CA 1
ATOM 4731 C C . LEU E 2 14 ? 179.187 165.208 179.507 1.00 25.89 14 LEU E C 1
ATOM 4732 O O . LEU E 2 14 ? 178.778 165.577 180.612 1.00 26.35 14 LEU E O 1
ATOM 4737 N N . CYS E 2 15 ? 178.576 164.249 178.809 1.00 25.97 15 CYS E N 1
ATOM 4738 C CA . CYS E 2 15 ? 177.329 163.665 179.295 1.00 25.82 15 CYS E CA 1
ATOM 4739 C C . CYS E 2 15 ? 177.535 162.958 180.627 1.00 26.95 15 CYS E C 1
ATOM 4740 O O . CYS E 2 15 ? 176.809 163.207 181.595 1.00 26.94 15 CYS E O 1
ATOM 4743 N N . PHE E 2 16 ? 178.530 162.075 180.699 1.00 26.16 16 PHE E N 1
ATOM 4744 C CA . PHE E 2 16 ? 178.797 161.381 181.952 1.00 23.55 16 PHE E CA 1
ATOM 4745 C C . PHE E 2 16 ? 179.384 162.326 182.990 1.00 25.93 16 PHE E C 1
ATOM 4746 O O . PHE E 2 16 ? 179.071 162.219 184.180 1.00 26.47 16 PHE E O 1
ATOM 4754 N N . GLY E 2 17 ? 180.232 163.262 182.557 1.00 24.89 17 GLY E N 1
ATOM 4755 C CA . GLY E 2 17 ? 180.841 164.189 183.496 1.00 22.13 17 GLY E CA 1
ATOM 4756 C C . GLY E 2 17 ? 179.844 165.140 184.132 1.00 22.84 17 GLY E C 1
ATOM 4757 O O . GLY E 2 17 ? 179.901 165.392 185.338 1.00 24.59 17 GLY E O 1
ATOM 4758 N N . LEU E 2 18 ? 178.926 165.690 183.333 1.00 23.90 18 LEU E N 1
ATOM 4759 C CA . LEU E 2 18 ? 177.952 166.633 183.876 1.00 23.37 18 LEU E CA 1
ATOM 4760 C C . LEU E 2 18 ? 176.946 165.931 184.777 1.00 21.05 18 LEU E C 1
ATOM 4761 O O . LEU E 2 18 ? 176.532 166.483 185.802 1.00 21.91 18 LEU E O 1
ATOM 4766 N N . VAL E 2 19 ? 176.536 164.716 184.407 1.00 22.30 19 VAL E N 1
ATOM 4767 C CA . VAL E 2 19 ? 175.639 163.944 185.261 1.00 22.00 19 VAL E CA 1
ATOM 4768 C C . VAL E 2 19 ? 176.350 163.532 186.545 1.00 22.73 19 VAL E C 1
ATOM 4769 O O . VAL E 2 19 ? 175.773 163.597 187.636 1.00 24.94 19 VAL E O 1
ATOM 4773 N N . LEU E 2 20 ? 177.615 163.117 186.439 1.00 21.22 20 LEU E N 1
ATOM 4774 C CA . LEU E 2 20 ? 178.378 162.745 187.626 1.00 21.86 20 LEU E CA 1
ATOM 4775 C C . LEU E 2 20 ? 178.562 163.924 188.571 1.00 24.32 20 LEU E C 1
ATOM 4776 O O . LEU E 2 20 ? 178.598 163.737 189.792 1.00 25.09 20 LEU E O 1
ATOM 4781 N N . TRP E 2 21 ? 178.699 165.139 188.033 1.00 24.70 21 TRP E N 1
ATOM 4782 C CA . TRP E 2 21 ? 178.799 166.311 188.895 1.00 25.67 21 TRP E CA 1
ATOM 4783 C C . TRP E 2 21 ? 177.502 166.530 189.663 1.00 28.23 21 TRP E C 1
ATOM 4784 O O . TRP E 2 21 ? 177.526 166.900 190.842 1.00 31.50 21 TRP E O 1
ATOM 4795 N N . GLY E 2 22 ? 176.361 166.324 189.003 1.00 24.81 22 GLY E N 1
ATOM 4796 C CA . GLY E 2 22 ? 175.085 166.458 189.684 1.00 22.55 22 GLY E CA 1
ATOM 4797 C C . GLY E 2 22 ? 174.871 165.397 190.746 1.00 24.78 22 GLY E C 1
ATOM 4798 O O . GLY E 2 22 ? 174.258 165.662 191.782 1.00 31.58 22 GLY E O 1
ATOM 4799 N N . MET E 2 23 ? 175.360 164.179 190.498 1.00 23.10 23 MET E N 1
ATOM 4800 C CA . MET E 2 23 ? 175.244 163.115 191.491 1.00 24.64 23 MET E CA 1
ATOM 4801 C C . MET E 2 23 ? 176.010 163.455 192.763 1.00 29.26 23 MET E C 1
ATOM 4802 O O . MET E 2 23 ? 175.530 163.199 193.873 1.00 32.11 23 MET E O 1
ATOM 4807 N N . ALA E 2 24 ? 177.198 164.035 192.623 1.00 29.10 24 ALA E N 1
ATOM 4808 C CA . ALA E 2 24 ? 178.072 164.331 193.748 1.00 30.80 24 ALA E CA 1
ATOM 4809 C C . ALA E 2 24 ? 177.859 165.726 194.322 1.00 38.89 24 ALA E C 1
ATOM 4810 O O . ALA E 2 24 ? 178.613 166.137 195.208 1.00 46.16 24 ALA E O 1
ATOM 4812 N N . SER E 2 25 ? 176.850 166.456 193.845 1.00 36.29 25 SER E N 1
ATOM 4813 C CA . SER E 2 25 ? 176.721 167.870 194.184 1.00 37.92 25 SER E CA 1
ATOM 4814 C C . SER E 2 25 ? 176.420 168.072 195.665 1.00 50.40 25 SER E C 1
ATOM 4815 O O . SER E 2 25 ? 177.185 168.728 196.382 1.00 56.78 25 SER E O 1
ATOM 4818 N N . GLY E 2 26 ? 175.312 167.516 196.145 1.00 50.14 26 GLY E N 1
ATOM 4819 C CA . GLY E 2 26 ? 174.868 167.797 197.497 1.00 49.58 26 GLY E CA 1
ATOM 4820 C C . GLY E 2 26 ? 175.619 167.053 198.581 1.00 55.15 26 GLY E C 1
ATOM 4821 O O . GLY E 2 26 ? 175.004 166.516 199.507 1.00 59.60 26 GLY E O 1
ATOM 4822 N N . GLY E 2 27 ? 176.945 167.027 198.486 1.00 51.98 27 GLY E N 1
ATOM 4823 C CA . GLY E 2 27 ? 177.755 166.319 199.465 1.00 52.28 27 GLY E CA 1
ATOM 4824 C C . GLY E 2 27 ? 177.413 164.850 199.580 1.00 55.20 27 GLY E C 1
ATOM 4825 O O . GLY E 2 27 ? 177.393 164.302 200.689 1.00 57.68 27 GLY E O 1
ATOM 4826 N N . SER E 2 28 ? 177.142 164.199 198.455 1.00 53.89 28 SER E N 1
ATOM 4827 C CA . SER E 2 28 ? 176.695 162.814 198.436 1.00 53.28 28 SER E CA 1
ATOM 4828 C C . SER E 2 28 ? 177.835 161.909 197.989 1.00 52.08 28 SER E C 1
ATOM 4829 O O . SER E 2 28 ? 178.502 162.189 196.988 1.00 49.81 28 SER E O 1
ATOM 4832 N N . ASN E 2 29 ? 178.053 160.830 198.735 1.00 49.00 29 ASN E N 1
ATOM 4833 C CA . ASN E 2 29 ? 179.112 159.888 198.402 1.00 46.86 29 ASN E CA 1
ATOM 4834 C C . ASN E 2 29 ? 178.725 159.080 197.169 1.00 45.21 29 ASN E C 1
ATOM 4835 O O . ASN E 2 29 ? 177.611 158.556 197.080 1.00 44.69 29 ASN E O 1
ATOM 4840 N N . LEU E 2 30 ? 179.651 158.981 196.216 1.00 42.42 30 LEU E N 1
ATOM 4841 C CA . LEU E 2 30 ? 179.361 158.357 194.932 1.00 37.43 30 LEU E CA 1
ATOM 4842 C C . LEU E 2 30 ? 179.430 156.836 194.966 1.00 38.90 30 LEU E C 1
ATOM 4843 O O . LEU E 2 30 ? 179.012 156.199 193.994 1.00 39.75 30 LEU E O 1
ATOM 4848 N N . LYS E 2 31 ? 179.942 156.236 196.044 1.00 40.97 31 LYS E N 1
ATOM 4849 C CA . LYS E 2 31 ? 180.052 154.782 196.088 1.00 38.10 31 LYS E CA 1
ATOM 4850 C C . LYS E 2 31 ? 178.692 154.101 196.174 1.00 39.15 31 LYS E C 1
ATOM 4851 O O . LYS E 2 31 ? 178.589 152.911 195.858 1.00 36.54 31 LYS E O 1
ATOM 4857 N N . VAL E 2 32 ? 177.647 154.825 196.583 1.00 38.22 32 VAL E N 1
ATOM 4858 C CA . VAL E 2 32 ? 176.302 154.263 196.596 1.00 32.76 32 VAL E CA 1
ATOM 4859 C C . VAL E 2 32 ? 175.739 154.073 195.197 1.00 31.86 32 VAL E C 1
ATOM 4860 O O . VAL E 2 32 ? 174.679 153.459 195.044 1.00 38.62 32 VAL E O 1
ATOM 4864 N N . PHE E 2 33 ? 176.419 154.589 194.175 1.00 29.39 33 PHE E N 1
ATOM 4865 C CA . PHE E 2 33 ? 176.003 154.429 192.791 1.00 24.94 33 PHE E CA 1
ATOM 4866 C C . PHE E 2 33 ? 176.840 153.411 192.034 1.00 24.35 33 PHE E C 1
ATOM 4867 O O . PHE E 2 33 ? 176.571 153.165 190.854 1.00 25.03 33 PHE E O 1
ATOM 4875 N N . TRP E 2 34 ? 177.842 152.813 192.670 1.00 26.40 34 TRP E N 1
ATOM 4876 C CA . TRP E 2 34 ? 178.721 151.854 192.019 1.00 26.38 34 TRP E CA 1
ATOM 4877 C C . TRP E 2 34 ? 178.381 150.443 192.476 1.00 28.29 34 TRP E C 1
ATOM 4878 O O . TRP E 2 34 ? 178.292 150.177 193.679 1.00 31.95 34 TRP E O 1
ATOM 4889 N N . ASP E 2 35 ? 178.194 149.547 191.511 1.00 27.41 35 ASP E N 1
ATOM 4890 C CA . ASP E 2 35 ? 177.937 148.140 191.797 1.00 25.37 35 ASP E CA 1
ATOM 4891 C C . ASP E 2 35 ? 178.400 147.342 190.588 1.00 27.53 35 ASP E C 1
ATOM 4892 O O . ASP E 2 35 ? 177.794 147.436 189.516 1.00 27.19 35 ASP E O 1
ATOM 4897 N N . VAL E 2 36 ? 179.475 146.570 190.761 1.00 30.80 36 VAL E N 1
ATOM 4898 C CA . VAL E 2 36 ? 180.052 145.824 189.646 1.00 28.62 36 VAL E CA 1
ATOM 4899 C C . VAL E 2 36 ? 179.057 144.800 189.112 1.00 28.43 36 VAL E C 1
ATOM 4900 O O . VAL E 2 36 ? 178.888 144.653 187.896 1.00 28.63 36 VAL E O 1
ATOM 4904 N N . ALA E 2 37 ? 178.376 144.084 190.012 1.00 28.22 37 ALA E N 1
ATOM 4905 C CA . ALA E 2 37 ? 177.398 143.091 189.583 1.00 25.27 37 ALA E CA 1
ATOM 4906 C C . ALA E 2 37 ? 176.238 143.729 188.831 1.00 24.56 37 ALA E C 1
ATOM 4907 O O . ALA E 2 37 ? 175.634 143.089 187.964 1.00 26.79 37 ALA E O 1
ATOM 4909 N N . SER E 2 38 ? 175.914 144.984 189.147 1.00 24.40 38 SER E N 1
ATOM 4910 C CA . SER E 2 38 ? 174.840 145.677 188.446 1.00 21.14 38 SER E CA 1
ATOM 4911 C C . SER E 2 38 ? 175.192 145.938 186.988 1.00 19.09 38 SER E C 1
ATOM 4912 O O . SER E 2 38 ? 174.302 145.950 186.131 1.00 18.58 38 SER E O 1
ATOM 4915 N N . VAL E 2 39 ? 176.472 146.162 186.690 1.00 20.99 39 VAL E N 1
ATOM 4916 C CA . VAL E 2 39 ? 176.888 146.392 185.310 1.00 21.97 39 VAL E CA 1
ATOM 4917 C C . VAL E 2 39 ? 176.668 145.142 184.465 1.00 21.68 39 VAL E C 1
ATOM 4918 O O . VAL E 2 39 ? 176.183 145.224 183.330 1.00 20.99 39 VAL E O 1
ATOM 4922 N N . PHE E 2 40 ? 177.023 143.970 184.997 1.00 23.27 40 PHE E N 1
ATOM 4923 C CA . PHE E 2 40 ? 176.842 142.731 184.245 1.00 22.28 40 PHE E CA 1
ATOM 4924 C C . PHE E 2 40 ? 175.370 142.455 183.970 1.00 20.13 40 PHE E C 1
ATOM 4925 O O . PHE E 2 40 ? 175.012 141.998 182.880 1.00 21.79 40 PHE E O 1
ATOM 4933 N N . ILE E 2 41 ? 174.504 142.712 184.949 1.00 19.80 41 ILE E N 1
ATOM 4934 C CA . ILE E 2 41 ? 173.077 142.471 184.758 1.00 19.85 41 ILE E CA 1
ATOM 4935 C C . ILE E 2 41 ? 172.529 143.368 183.655 1.00 18.59 41 ILE E C 1
ATOM 4936 O O . ILE E 2 41 ? 171.794 142.917 182.769 1.00 18.28 41 ILE E O 1
ATOM 4941 N N . THR E 2 42 ? 172.892 144.650 183.683 1.00 15.35 42 THR E N 1
ATOM 4942 C CA . THR E 2 42 ? 172.328 145.609 182.741 1.00 14.74 42 THR E CA 1
ATOM 4943 C C . THR E 2 42 ? 172.991 145.510 181.371 1.00 14.95 42 THR E C 1
ATOM 4944 O O . THR E 2 42 ? 172.319 145.290 180.359 1.00 12.90 42 THR E O 1
ATOM 4948 N N . ILE E 2 43 ? 174.311 145.687 181.320 1.00 16.89 43 ILE E N 1
ATOM 4949 C CA . ILE E 2 43 ? 175.011 145.669 180.039 1.00 16.40 43 ILE E CA 1
ATOM 4950 C C . ILE E 2 43 ? 175.014 144.264 179.450 1.00 17.99 43 ILE E C 1
ATOM 4951 O O . ILE E 2 43 ? 174.698 144.068 178.271 1.00 18.00 43 ILE E O 1
ATOM 4956 N N . GLY E 2 44 ? 175.364 143.267 180.263 1.00 16.60 44 GLY E N 1
ATOM 4957 C CA . GLY E 2 44 ? 175.419 141.904 179.762 1.00 15.25 44 GLY E CA 1
ATOM 4958 C C . GLY E 2 44 ? 174.054 141.356 179.392 1.00 16.48 44 GLY E C 1
ATOM 4959 O O . GLY E 2 44 ? 173.909 140.661 178.383 1.00 18.81 44 GLY E O 1
ATOM 4960 N N . GLY E 2 45 ? 173.039 141.653 180.205 1.00 13.99 45 GLY E N 1
ATOM 4961 C CA . GLY E 2 45 ? 171.704 141.163 179.912 1.00 11.25 45 GLY E CA 1
ATOM 4962 C C . GLY E 2 45 ? 171.136 141.737 178.629 1.00 11.42 45 GLY E C 1
ATOM 4963 O O . GLY E 2 45 ? 170.523 141.020 177.835 1.00 12.22 45 GLY E O 1
ATOM 4964 N N . SER E 2 46 ? 171.330 143.038 178.408 1.00 10.78 46 SER E N 1
ATOM 4965 C CA . SER E 2 46 ? 170.828 143.658 177.187 1.00 10.73 46 SER E CA 1
ATOM 4966 C C . SER E 2 46 ? 171.671 143.278 175.976 1.00 12.00 46 SER E C 1
ATOM 4967 O O . SER E 2 46 ? 171.153 143.224 174.857 1.00 13.03 46 SER E O 1
ATOM 4970 N N . MET E 2 47 ? 172.965 143.022 176.176 1.00 11.90 47 MET E N 1
ATOM 4971 C CA . MET E 2 47 ? 173.805 142.560 175.077 1.00 14.57 47 MET E CA 1
ATOM 4972 C C . MET E 2 47 ? 173.426 141.148 174.650 1.00 16.04 47 MET E C 1
ATOM 4973 O O . MET E 2 47 ? 173.430 140.832 173.455 1.00 16.94 47 MET E O 1
ATOM 4978 N N . ALA E 2 48 ? 173.096 140.284 175.613 1.00 15.67 48 ALA E N 1
ATOM 4979 C CA . ALA E 2 48 ? 172.671 138.929 175.280 1.00 13.52 48 ALA E CA 1
ATOM 4980 C C . ALA E 2 48 ? 171.342 138.935 174.535 1.00 13.38 48 ALA E C 1
ATOM 4981 O O . ALA E 2 48 ? 171.118 138.104 173.648 1.00 14.75 48 ALA E O 1
ATOM 4983 N N . ALA E 2 49 ? 170.446 139.859 174.888 1.00 13.40 49 ALA E N 1
ATOM 4984 C CA . ALA E 2 49 ? 169.210 140.015 174.134 1.00 11.60 49 ALA E CA 1
ATOM 4985 C C . ALA E 2 49 ? 169.475 140.536 172.728 1.00 14.26 49 ALA E C 1
ATOM 4986 O O . ALA E 2 49 ? 168.759 140.172 171.789 1.00 15.10 49 ALA E O 1
ATOM 4988 N N . MET E 2 50 ? 170.484 141.395 172.566 1.00 11.50 50 MET E N 1
ATOM 4989 C CA . MET E 2 50 ? 170.840 141.879 171.237 1.00 11.66 50 MET E CA 1
ATOM 4990 C C . MET E 2 50 ? 171.396 140.754 170.373 1.00 15.06 50 MET E C 1
ATOM 4991 O O . MET E 2 50 ? 171.171 140.728 169.158 1.00 17.87 50 MET E O 1
ATOM 4996 N N . LEU E 2 51 ? 172.129 139.819 170.983 1.00 16.96 51 LEU E N 1
ATOM 4997 C CA . LEU E 2 51 ? 172.626 138.664 170.243 1.00 15.30 51 LEU E CA 1
ATOM 4998 C C . LEU E 2 51 ? 171.478 137.798 169.742 1.00 15.31 51 LEU E C 1
ATOM 4999 O O . LEU E 2 51 ? 171.528 137.272 168.625 1.00 20.88 51 LEU E O 1
ATOM 5004 N N . ILE E 2 52 ? 170.441 137.628 170.563 1.00 14.94 52 ILE E N 1
ATOM 5005 C CA . ILE E 2 52 ? 169.246 136.920 170.121 1.00 14.27 52 ILE E CA 1
ATOM 5006 C C . ILE E 2 52 ? 168.545 137.694 169.012 1.00 13.72 52 ILE E C 1
ATOM 5007 O O . ILE E 2 52 ? 168.076 137.111 168.028 1.00 17.96 52 ILE E O 1
ATOM 5012 N N . THR E 2 53 ? 168.466 139.017 169.151 1.00 14.52 53 THR E N 1
ATOM 5013 C CA . THR E 2 53 ? 167.703 139.828 168.209 1.00 14.21 53 THR E CA 1
ATOM 5014 C C . THR E 2 53 ? 168.385 139.911 166.847 1.00 16.87 53 THR E C 1
ATOM 5015 O O . THR E 2 53 ? 167.718 139.822 165.810 1.00 18.92 53 THR E O 1
ATOM 5019 N N . TYR E 2 54 ? 169.708 140.071 166.824 1.00 15.98 54 TYR E N 1
ATOM 5020 C CA . TYR E 2 54 ? 170.374 140.418 165.581 1.00 18.92 54 TYR E CA 1
ATOM 5021 C C . TYR E 2 54 ? 171.375 139.349 165.163 1.00 23.42 54 TYR E C 1
ATOM 5022 O O . TYR E 2 54 ? 172.042 138.753 166.014 1.00 22.50 54 TYR E O 1
ATOM 5031 N N . PRO E 2 55 ? 171.496 139.086 163.866 1.00 26.99 55 PRO E N 1
ATOM 5032 C CA . PRO E 2 55 ? 172.504 138.140 163.381 1.00 28.25 55 PRO E CA 1
ATOM 5033 C C . PRO E 2 55 ? 173.897 138.762 163.364 1.00 32.83 55 PRO E C 1
ATOM 5034 O O . PRO E 2 55 ? 174.085 139.956 163.594 1.00 34.19 55 PRO E O 1
ATOM 5038 N N . MET E 2 56 ? 174.882 137.909 163.074 1.00 36.54 56 MET E N 1
ATOM 5039 C CA . MET E 2 56 ? 176.279 138.333 163.117 1.00 39.30 56 MET E CA 1
ATOM 5040 C C . MET E 2 56 ? 176.570 139.419 162.089 1.00 41.14 56 MET E C 1
ATOM 5041 O O . MET E 2 56 ? 177.309 140.368 162.372 1.00 42.09 56 MET E O 1
ATOM 5046 N N . ASP E 2 57 ? 176.004 139.292 160.886 1.00 42.31 57 ASP E N 1
ATOM 5047 C CA . ASP E 2 57 ? 176.294 140.254 159.827 1.00 42.33 57 ASP E CA 1
ATOM 5048 C C . ASP E 2 57 ? 175.785 141.646 160.182 1.00 40.34 57 ASP E C 1
ATOM 5049 O O . ASP E 2 57 ? 176.413 142.651 159.829 1.00 40.21 57 ASP E O 1
ATOM 5054 N N . GLU E 2 58 ? 174.644 141.725 160.871 1.00 39.74 58 GLU E N 1
ATOM 5055 C CA . GLU E 2 58 ? 174.115 143.023 161.279 1.00 36.63 58 GLU E CA 1
ATOM 5056 C C . GLU E 2 58 ? 175.062 143.728 162.242 1.00 34.93 58 GLU E C 1
ATOM 5057 O O . GLU E 2 58 ? 175.258 144.945 162.151 1.00 33.26 58 GLU E O 1
ATOM 5063 N N . PHE E 2 59 ? 175.651 142.980 163.178 1.00 35.45 59 PHE E N 1
ATOM 5064 C CA . PHE E 2 59 ? 176.628 143.568 164.089 1.00 32.30 59 PHE E CA 1
ATOM 5065 C C . PHE E 2 59 ? 177.857 144.059 163.337 1.00 33.78 59 PHE E C 1
ATOM 5066 O O . PHE E 2 59 ? 178.393 145.131 163.642 1.00 34.52 59 PHE E O 1
ATOM 5074 N N . LYS E 2 60 ? 178.323 143.284 162.355 1.00 37.12 60 LYS E N 1
ATOM 5075 C CA . LYS E 2 60 ? 179.474 143.702 161.562 1.00 37.84 60 LYS E CA 1
ATOM 5076 C C . LYS E 2 60 ? 179.172 144.973 160.780 1.00 36.13 60 LYS E C 1
ATOM 5077 O O . LYS E 2 60 ? 180.017 145.870 160.688 1.00 38.03 60 LYS E O 1
ATOM 5083 N N . ARG E 2 61 ? 177.972 145.065 160.204 1.00 34.97 61 ARG E N 1
ATOM 5084 C CA . ARG E 2 61 ? 177.578 146.283 159.505 1.00 33.78 61 ARG E CA 1
ATOM 5085 C C . ARG E 2 61 ? 177.460 147.457 160.468 1.00 33.66 61 ARG E C 1
ATOM 5086 O O . ARG E 2 61 ? 177.810 148.590 160.119 1.00 35.97 61 ARG E O 1
ATOM 5094 N N . LEU E 2 62 ? 176.958 147.207 161.681 1.00 34.79 62 LEU E N 1
ATOM 5095 C CA . LEU E 2 62 ? 176.851 148.268 162.677 1.00 29.56 62 LEU E CA 1
ATOM 5096 C C . LEU E 2 62 ? 178.223 148.803 163.066 1.00 33.21 62 LEU E C 1
ATOM 5097 O O . LEU E 2 62 ? 178.403 150.015 163.228 1.00 37.45 62 LEU E O 1
ATOM 5102 N N . LEU E 2 63 ? 179.204 147.912 163.228 1.00 34.32 63 LEU E N 1
ATOM 5103 C CA . LEU E 2 63 ? 180.550 148.354 163.572 1.00 36.46 63 LEU E CA 1
ATOM 5104 C C . LEU E 2 63 ? 181.162 149.202 162.465 1.00 41.29 63 LEU E C 1
ATOM 5105 O O . LEU E 2 63 ? 181.961 150.103 162.743 1.00 44.93 63 LEU E O 1
ATOM 5110 N N . ILE E 2 64 ? 180.799 148.935 161.209 1.00 37.84 64 ILE E N 1
ATOM 5111 C CA . ILE E 2 64 ? 181.373 149.680 160.093 1.00 37.67 64 ILE E CA 1
ATOM 5112 C C . ILE E 2 64 ? 180.888 151.126 160.101 1.00 41.13 64 ILE E C 1
ATOM 5113 O O . ILE E 2 64 ? 181.685 152.064 159.980 1.00 44.60 64 ILE E O 1
ATOM 5118 N N . VAL E 2 65 ? 179.576 151.333 160.247 1.00 37.88 65 VAL E N 1
ATOM 5119 C CA . VAL E 2 65 ? 179.038 152.691 160.211 1.00 39.79 65 VAL E CA 1
ATOM 5120 C C . VAL E 2 65 ? 179.461 153.474 161.449 1.00 41.57 65 VAL E C 1
ATOM 5121 O O . VAL E 2 65 ? 179.730 154.678 161.373 1.00 45.34 65 VAL E O 1
ATOM 5125 N N . ILE E 2 66 ? 179.512 152.813 162.607 1.00 39.03 66 ILE E N 1
ATOM 5126 C CA . ILE E 2 66 ? 179.932 153.493 163.829 1.00 41.45 66 ILE E CA 1
ATOM 5127 C C . ILE E 2 66 ? 181.390 153.920 163.726 1.00 44.35 66 ILE E C 1
ATOM 5128 O O . ILE E 2 66 ? 181.760 155.021 164.149 1.00 47.60 66 ILE E O 1
ATOM 5133 N N . ARG E 2 67 ? 182.239 153.061 163.161 1.00 46.10 67 ARG E N 1
ATOM 5134 C CA . ARG E 2 67 ? 183.636 153.429 162.957 1.00 47.53 67 ARG E CA 1
ATOM 5135 C C . ARG E 2 67 ? 183.757 154.611 162.003 1.00 51.77 67 ARG E C 1
ATOM 5136 O O . ARG E 2 67 ? 184.614 155.482 162.186 1.00 57.88 67 ARG E O 1
ATOM 5144 N N . GLN E 2 68 ? 182.907 154.653 160.975 1.00 50.24 68 GLN E N 1
ATOM 5145 C CA . GLN E 2 68 ? 182.946 155.753 160.017 1.00 51.89 68 GLN E CA 1
ATOM 5146 C C . GLN E 2 68 ? 182.561 157.078 160.665 1.00 53.98 68 GLN E C 1
ATOM 5147 O O . GLN E 2 68 ? 183.173 158.114 160.380 1.00 62.11 68 GLN E O 1
ATOM 5153 N N . THR E 2 69 ? 181.550 157.069 161.537 1.00 52.78 69 THR E N 1
ATOM 5154 C CA . THR E 2 69 ? 181.023 158.311 162.091 1.00 53.97 69 THR E CA 1
ATOM 5155 C C . THR E 2 69 ? 181.984 158.997 163.052 1.00 57.67 69 THR E C 1
ATOM 5156 O O . THR E 2 69 ? 181.755 160.161 163.397 1.00 64.91 69 THR E O 1
ATOM 5160 N N . PHE E 2 70 ? 183.044 158.322 163.490 1.00 56.11 70 PHE E N 1
ATOM 5161 C CA . PHE E 2 70 ? 184.003 158.910 164.413 1.00 62.34 70 PHE E CA 1
ATOM 5162 C C . PHE E 2 70 ? 185.241 159.464 163.722 1.00 67.61 70 PHE E C 1
ATOM 5163 O O . PHE E 2 70 ? 186.144 159.957 164.403 1.00 70.62 70 PHE E O 1
ATOM 5171 N N . LYS E 2 71 ? 185.307 159.399 162.393 1.00 70.25 71 LYS E N 1
ATOM 5172 C CA . LYS E 2 71 ? 186.391 160.015 161.641 1.00 77.34 71 LYS E CA 1
ATOM 5173 C C . LYS E 2 71 ? 185.890 161.167 160.781 1.00 84.75 71 LYS E C 1
ATOM 5174 O O . LYS E 2 71 ? 186.357 162.300 160.932 1.00 88.21 71 LYS E O 1
ATOM 5180 N N . ASP E 2 72 ? 184.932 160.902 159.888 1.00 86.29 72 ASP E N 1
ATOM 5181 C CA . ASP E 2 72 ? 184.263 161.933 159.087 1.00 93.86 72 ASP E CA 1
ATOM 5182 C C . ASP E 2 72 ? 185.256 162.849 158.374 1.00 96.66 72 ASP E C 1
ATOM 5183 O O . ASP E 2 72 ? 184.980 164.028 158.143 1.00 96.81 72 ASP E O 1
ATOM 5188 N N . ASN E 2 73 ? 186.421 162.314 158.016 1.00 96.42 73 ASN E N 1
ATOM 5189 C CA . ASN E 2 73 ? 187.442 163.095 157.318 1.00 98.06 73 ASN E CA 1
ATOM 5190 C C . ASN E 2 73 ? 187.195 163.057 155.809 1.00 99.39 73 ASN E C 1
ATOM 5191 O O . ASN E 2 73 ? 188.031 162.631 155.013 1.00 99.23 73 ASN E O 1
ATOM 5196 N N . GLY E 2 74 ? 186.008 163.521 155.427 1.00 97.54 74 GLY E N 1
ATOM 5197 C CA . GLY E 2 74 ? 185.590 163.480 154.041 1.00 92.92 74 GLY E CA 1
ATOM 5198 C C . GLY E 2 74 ? 185.806 164.779 153.295 1.00 90.91 74 GLY E C 1
ATOM 5199 O O . GLY E 2 74 ? 186.888 165.371 153.358 1.00 90.35 74 GLY E O 1
ATOM 5200 N N . MET E 2 75 ? 184.776 165.234 152.585 1.00 88.22 75 MET E N 1
ATOM 5201 C CA . MET E 2 75 ? 184.863 166.411 151.734 1.00 79.60 75 MET E CA 1
ATOM 5202 C C . MET E 2 75 ? 183.771 167.394 152.126 1.00 73.54 75 MET E C 1
ATOM 5203 O O . MET E 2 75 ? 182.602 167.013 152.242 1.00 68.68 75 MET E O 1
ATOM 5208 N N . SER E 2 76 ? 184.153 168.653 152.326 1.00 70.71 76 SER E N 1
ATOM 5209 C CA . SER E 2 76 ? 183.189 169.678 152.696 1.00 63.36 76 SER E CA 1
ATOM 5210 C C . SER E 2 76 ? 182.288 170.022 151.515 1.00 62.46 76 SER E C 1
ATOM 5211 O O . SER E 2 76 ? 182.683 169.919 150.351 1.00 65.38 76 SER E O 1
ATOM 5214 N N . ASN E 2 77 ? 181.059 170.438 151.830 1.00 58.81 77 ASN E N 1
ATOM 5215 C CA . ASN E 2 77 ? 180.108 170.797 150.782 1.00 52.10 77 ASN E CA 1
ATOM 5216 C C . ASN E 2 77 ? 180.584 172.011 149.995 1.00 51.58 77 ASN E C 1
ATOM 5217 O O . ASN E 2 77 ? 180.393 172.083 148.776 1.00 52.58 77 ASN E O 1
ATOM 5222 N N . ILE E 2 78 ? 181.202 172.978 150.675 1.00 53.66 78 ILE E N 1
ATOM 5223 C CA . ILE E 2 78 ? 181.781 174.125 149.982 1.00 53.61 78 ILE E CA 1
ATOM 5224 C C . ILE E 2 78 ? 182.921 173.675 149.077 1.00 56.36 78 ILE E C 1
ATOM 5225 O O . ILE E 2 78 ? 183.116 174.214 147.981 1.00 59.00 78 ILE E O 1
ATOM 5230 N N . ASP E 2 79 ? 183.686 172.674 149.515 1.00 58.18 79 ASP E N 1
ATOM 5231 C CA . ASP E 2 79 ? 184.748 172.134 148.673 1.00 58.01 79 ASP E CA 1
ATOM 5232 C C . ASP E 2 79 ? 184.180 171.424 147.449 1.00 56.09 79 ASP E C 1
ATOM 5233 O O . ASP E 2 79 ? 184.760 171.500 146.360 1.00 57.74 79 ASP E O 1
ATOM 5238 N N . VAL E 2 80 ? 183.056 170.723 147.610 1.00 54.49 80 VAL E N 1
ATOM 5239 C CA . VAL E 2 80 ? 182.474 169.975 146.497 1.00 51.22 80 VAL E CA 1
ATOM 5240 C C . VAL E 2 80 ? 182.083 170.918 145.365 1.00 51.71 80 VAL E C 1
ATOM 5241 O O . VAL E 2 80 ? 182.415 170.685 144.198 1.00 55.58 80 VAL E O 1
ATOM 5245 N N . ILE E 2 81 ? 181.370 171.998 145.692 1.00 50.11 81 ILE E N 1
ATOM 5246 C CA . ILE E 2 81 ? 180.962 172.946 144.660 1.00 50.00 81 ILE E CA 1
ATOM 5247 C C . ILE E 2 81 ? 182.173 173.682 144.102 1.00 51.74 81 ILE E C 1
ATOM 5248 O O . ILE E 2 81 ? 182.244 173.964 142.901 1.00 57.25 81 ILE E O 1
ATOM 5253 N N . GLN E 2 82 ? 183.150 173.990 144.958 1.00 53.17 82 GLN E N 1
ATOM 5254 C CA . GLN E 2 82 ? 184.326 174.726 144.510 1.00 55.82 82 GLN E CA 1
ATOM 5255 C C . GLN E 2 82 ? 185.082 173.959 143.432 1.00 57.97 82 GLN E C 1
ATOM 5256 O O . GLN E 2 82 ? 185.509 174.542 142.430 1.00 61.45 82 GLN E O 1
ATOM 5262 N N . ASN E 2 83 ? 185.253 172.649 143.617 1.00 56.33 83 ASN E N 1
ATOM 5263 C CA . ASN E 2 83 ? 185.903 171.835 142.597 1.00 56.00 83 ASN E CA 1
ATOM 5264 C C . ASN E 2 83 ? 184.979 171.519 141.428 1.00 55.27 83 ASN E C 1
ATOM 5265 O O . ASN E 2 83 ? 185.447 171.408 140.291 1.00 60.43 83 ASN E O 1
ATOM 5270 N N . PHE E 2 84 ? 183.676 171.366 141.679 1.00 52.95 84 PHE E N 1
ATOM 5271 C CA . PHE E 2 84 ? 182.739 171.138 140.583 1.00 49.95 84 PHE E CA 1
ATOM 5272 C C . PHE E 2 84 ? 182.654 172.352 139.667 1.00 53.51 84 PHE E C 1
ATOM 5273 O O . PHE E 2 84 ? 182.519 172.207 138.447 1.00 53.29 84 PHE E O 1
ATOM 5281 N N . VAL E 2 85 ? 182.717 173.557 140.237 1.00 53.76 85 VAL E N 1
ATOM 5282 C CA . VAL E 2 85 ? 182.702 174.765 139.420 1.00 55.90 85 VAL E CA 1
ATOM 5283 C C . VAL E 2 85 ? 184.000 174.888 138.631 1.00 59.49 85 VAL E C 1
ATOM 5284 O O . VAL E 2 85 ? 183.994 175.276 137.456 1.00 63.16 85 VAL E O 1
ATOM 5288 N N . ASP E 2 86 ? 185.131 174.557 139.259 1.00 58.39 86 ASP E N 1
ATOM 5289 C CA . ASP E 2 86 ? 186.405 174.565 138.546 1.00 59.62 86 ASP E CA 1
ATOM 5290 C C . ASP E 2 86 ? 186.414 173.539 137.420 1.00 59.78 86 ASP E C 1
ATOM 5291 O O . ASP E 2 86 ? 186.923 173.810 136.327 1.00 62.67 86 ASP E O 1
ATOM 5296 N N . LEU E 2 87 ? 185.858 172.351 137.669 1.00 57.93 87 LEU E N 1
ATOM 5297 C CA . LEU E 2 87 ? 185.781 171.343 136.618 1.00 58.26 87 LEU E CA 1
ATOM 5298 C C . LEU E 2 87 ? 184.866 171.784 135.483 1.00 61.35 87 LEU E C 1
ATOM 5299 O O . LEU E 2 87 ? 185.076 171.387 134.332 1.00 66.07 87 LEU E O 1
ATOM 5304 N N . SER E 2 88 ? 183.845 172.589 135.788 1.00 59.66 88 SER E N 1
ATOM 5305 C CA . SER E 2 88 ? 182.983 173.125 134.740 1.00 57.80 88 SER E CA 1
ATOM 5306 C C . SER E 2 88 ? 183.763 174.023 133.790 1.00 60.95 88 SER E C 1
ATOM 5307 O O . SER E 2 88 ? 183.571 173.966 132.570 1.00 61.24 88 SER E O 1
ATOM 5310 N N . ARG E 2 89 ? 184.639 174.868 134.335 1.00 59.97 89 ARG E N 1
ATOM 5311 C CA . ARG E 2 89 ? 185.421 175.770 133.498 1.00 63.94 89 ARG E CA 1
ATOM 5312 C C . ARG E 2 89 ? 186.359 174.996 132.580 1.00 70.07 89 ARG E C 1
ATOM 5313 O O . ARG E 2 89 ? 186.464 175.303 131.387 1.00 73.21 89 ARG E O 1
ATOM 5321 N N . LYS E 2 90 ? 187.044 173.984 133.117 1.00 68.72 90 LYS E N 1
ATOM 5322 C CA . LYS E 2 90 ? 187.963 173.195 132.303 1.00 68.59 90 LYS E CA 1
ATOM 5323 C C . LYS E 2 90 ? 187.211 172.351 131.281 1.00 69.34 90 LYS E C 1
ATOM 5324 O O . LYS E 2 90 ? 187.668 172.194 130.143 1.00 73.82 90 LYS E O 1
ATOM 5330 N N . ALA E 2 91 ? 186.058 171.799 131.665 1.00 66.22 91 ALA E N 1
ATOM 5331 C CA . ALA E 2 91 ? 185.233 171.067 130.712 1.00 68.67 91 ALA E CA 1
ATOM 5332 C C . ALA E 2 91 ? 184.695 171.968 129.611 1.00 72.04 91 ALA E C 1
ATOM 5333 O O . ALA E 2 91 ? 184.294 171.468 128.555 1.00 75.20 91 ALA E O 1
ATOM 5335 N N . ARG E 2 92 ? 184.675 173.278 129.839 1.00 71.24 92 ARG E N 1
ATOM 5336 C CA . ARG E 2 92 ? 184.269 174.262 128.845 1.00 71.31 92 ARG E CA 1
ATOM 5337 C C . ARG E 2 92 ? 185.454 174.864 128.105 1.00 75.56 92 ARG E C 1
ATOM 5338 O O . ARG E 2 92 ? 185.387 175.062 126.889 1.00 75.87 92 ARG E O 1
ATOM 5346 N N . ARG E 2 93 ? 186.541 175.155 128.821 1.00 76.12 93 ARG E N 1
ATOM 5347 C CA . ARG E 2 93 ? 187.718 175.755 128.205 1.00 75.68 93 ARG E CA 1
ATOM 5348 C C . ARG E 2 93 ? 188.510 174.746 127.382 1.00 78.31 93 ARG E C 1
ATOM 5349 O O . ARG E 2 93 ? 188.981 175.071 126.287 1.00 80.09 93 ARG E O 1
ATOM 5357 N N . GLU E 2 94 ? 188.668 173.521 127.889 1.00 78.79 94 GLU E N 1
ATOM 5358 C CA . GLU E 2 94 ? 189.562 172.546 127.277 1.00 77.74 94 GLU E CA 1
ATOM 5359 C C . GLU E 2 94 ? 188.872 171.236 126.914 1.00 78.33 94 GLU E C 1
ATOM 5360 O O . GLU E 2 94 ? 189.560 170.253 126.617 1.00 82.58 94 GLU E O 1
ATOM 5366 N N . GLY E 2 95 ? 187.547 171.188 126.932 1.00 76.64 95 GLY E N 1
ATOM 5367 C CA . GLY E 2 95 ? 186.825 169.998 126.537 1.00 76.72 95 GLY E CA 1
ATOM 5368 C C . GLY E 2 95 ? 186.626 169.017 127.680 1.00 81.01 95 GLY E C 1
ATOM 5369 O O . GLY E 2 95 ? 187.262 169.094 128.731 1.00 80.42 95 GLY E O 1
ATOM 5370 N N . LEU E 2 96 ? 185.715 168.068 127.452 1.00 84.22 96 LEU E N 1
ATOM 5371 C CA . LEU E 2 96 ? 185.393 167.082 128.477 1.00 82.21 96 LEU E CA 1
ATOM 5372 C C . LEU E 2 96 ? 186.480 166.022 128.611 1.00 86.44 96 LEU E C 1
ATOM 5373 O O . LEU E 2 96 ? 186.729 165.530 129.717 1.00 86.28 96 LEU E O 1
ATOM 5378 N N . LEU E 2 97 ? 187.135 165.659 127.505 1.00 90.37 97 LEU E N 1
ATOM 5379 C CA . LEU E 2 97 ? 188.155 164.615 127.547 1.00 90.64 97 LEU E CA 1
ATOM 5380 C C . LEU E 2 97 ? 189.365 165.012 128.381 1.00 90.34 97 LEU E C 1
ATOM 5381 O O . LEU E 2 97 ? 190.068 164.130 128.885 1.00 90.82 97 LEU E O 1
ATOM 5386 N N . SER E 2 98 ? 189.625 166.311 128.540 1.00 89.27 98 SER E N 1
ATOM 5387 C CA . SER E 2 98 ? 190.734 166.756 129.374 1.00 89.01 98 SER E CA 1
ATOM 5388 C C . SER E 2 98 ? 190.503 166.480 130.853 1.00 90.23 98 SER E C 1
ATOM 5389 O O . SER E 2 98 ? 191.445 166.605 131.643 1.00 92.96 98 SER E O 1
ATOM 5392 N N . LEU E 2 99 ? 189.283 166.112 131.246 1.00 89.37 99 LEU E N 1
ATOM 5393 C CA . LEU E 2 99 ? 188.967 165.810 132.641 1.00 88.77 99 LEU E CA 1
ATOM 5394 C C . LEU E 2 99 ? 189.345 164.359 132.945 1.00 91.74 99 LEU E C 1
ATOM 5395 O O . LEU E 2 99 ? 188.504 163.486 133.161 1.00 90.84 99 LEU E O 1
ATOM 5400 N N . GLU E 2 100 ? 190.648 164.110 132.945 1.00 94.21 100 GLU E N 1
ATOM 5401 C CA . GLU E 2 100 ? 191.184 162.810 133.329 1.00 94.18 100 GLU E CA 1
ATOM 5402 C C . GLU E 2 100 ? 192.215 162.897 134.440 1.00 96.04 100 GLU E C 1
ATOM 5403 O O . GLU E 2 100 ? 192.216 162.054 135.340 1.00 96.27 100 GLU E O 1
ATOM 5409 N N . ASP E 2 101 ? 193.096 163.898 134.403 1.00 97.59 101 ASP E N 1
ATOM 5410 C CA . ASP E 2 101 ? 194.060 164.072 135.484 1.00 98.74 101 ASP E CA 1
ATOM 5411 C C . ASP E 2 101 ? 193.395 164.651 136.726 1.00 99.68 101 ASP E C 1
ATOM 5412 O O . ASP E 2 101 ? 193.695 164.230 137.849 1.00 99.27 101 ASP E O 1
ATOM 5417 N N . ALA E 2 102 ? 192.490 165.616 136.544 1.00 99.94 102 ALA E N 1
ATOM 5418 C CA . ALA E 2 102 ? 191.817 166.227 137.685 1.00 98.62 102 ALA E CA 1
ATOM 5419 C C . ALA E 2 102 ? 190.905 165.239 138.399 1.00 97.20 102 ALA E C 1
ATOM 5420 O O . ALA E 2 102 ? 190.679 165.369 139.607 1.00 97.49 102 ALA E O 1
ATOM 5422 N N . ILE E 2 103 ? 190.366 164.259 137.672 1.00 94.31 103 ILE E N 1
ATOM 5423 C CA . ILE E 2 103 ? 189.529 163.241 138.299 1.00 93.21 103 ILE E CA 1
ATOM 5424 C C . ILE E 2 103 ? 190.354 162.385 139.253 1.00 96.75 103 ILE E C 1
ATOM 5425 O O . ILE E 2 103 ? 189.941 162.113 140.386 1.00 96.04 103 ILE E O 1
ATOM 5430 N N . ASN E 2 104 ? 191.539 161.962 138.816 1.00 97.83 104 ASN E N 1
ATOM 5431 C CA . ASN E 2 104 ? 192.348 161.034 139.593 1.00 98.89 104 ASN E CA 1
ATOM 5432 C C . ASN E 2 104 ? 193.145 161.709 140.702 1.00 100.44 104 ASN E C 1
ATOM 5433 O O . ASN E 2 104 ? 193.786 161.008 141.492 1.00 101.81 104 ASN E O 1
ATOM 5438 N N . ASN E 2 105 ? 193.128 163.038 140.783 1.00 100.48 105 ASN E N 1
ATOM 5439 C CA . ASN E 2 105 ? 193.873 163.760 141.805 1.00 102.38 105 ASN E CA 1
ATOM 5440 C C . ASN E 2 105 ? 193.026 164.143 143.011 1.00 102.11 105 ASN E C 1
ATOM 5441 O O . ASN E 2 105 ? 193.536 164.805 143.920 1.00 102.12 105 ASN E O 1
ATOM 5446 N N . LEU E 2 106 ? 191.756 163.751 143.046 1.00 101.22 106 LEU E N 1
ATOM 5447 C CA . LEU E 2 106 ? 190.885 164.023 144.178 1.00 99.57 106 LEU E CA 1
ATOM 5448 C C . LEU E 2 106 ? 190.625 162.739 144.957 1.00 99.59 106 LEU E C 1
ATOM 5449 O O . LEU E 2 106 ? 190.817 161.629 144.453 1.00 98.19 106 LEU E O 1
ATOM 5454 N N . THR E 2 107 ? 190.190 162.905 146.206 1.00 99.31 107 THR E N 1
ATOM 5455 C CA . THR E 2 107 ? 189.917 161.787 147.110 1.00 98.06 107 THR E CA 1
ATOM 5456 C C . THR E 2 107 ? 188.502 161.953 147.658 1.00 95.83 107 THR E C 1
ATOM 5457 O O . THR E 2 107 ? 188.303 162.551 148.719 1.00 97.62 107 THR E O 1
ATOM 5461 N N . ASP E 2 108 ? 187.520 161.421 146.930 1.00 91.54 108 ASP E N 1
ATOM 5462 C CA . ASP E 2 108 ? 186.132 161.471 147.372 1.00 86.97 108 ASP E CA 1
ATOM 5463 C C . ASP E 2 108 ? 185.510 160.081 147.355 1.00 83.65 108 ASP E C 1
ATOM 5464 O O . ASP E 2 108 ? 184.649 159.771 148.186 1.00 82.00 108 ASP E O 1
ATOM 5469 N N . ASP E 2 109 ? 185.926 159.251 146.398 1.00 82.08 109 ASP E N 1
ATOM 5470 C CA . ASP E 2 109 ? 185.480 157.876 146.179 1.00 80.05 109 ASP E CA 1
ATOM 5471 C C . ASP E 2 109 ? 184.033 157.797 145.707 1.00 76.60 109 ASP E C 1
ATOM 5472 O O . ASP E 2 109 ? 183.562 156.703 145.375 1.00 76.38 109 ASP E O 1
ATOM 5477 N N . TYR E 2 110 ? 183.319 158.912 145.654 1.00 73.67 110 TYR E N 1
ATOM 5478 C CA . TYR E 2 110 ? 181.986 158.994 145.073 1.00 65.27 110 TYR E CA 1
ATOM 5479 C C . TYR E 2 110 ? 181.916 160.011 143.949 1.00 64.02 110 TYR E C 1
ATOM 5480 O O . TYR E 2 110 ? 181.200 159.795 142.967 1.00 61.68 110 TYR E O 1
ATOM 5489 N N . MET E 2 111 ? 182.648 161.120 144.074 1.00 64.59 111 MET E N 1
ATOM 5490 C CA . MET E 2 111 ? 182.827 162.025 142.945 1.00 64.89 111 MET E CA 1
ATOM 5491 C C . MET E 2 111 ? 183.540 161.325 141.797 1.00 64.35 111 MET E C 1
ATOM 5492 O O . MET E 2 111 ? 183.135 161.450 140.636 1.00 63.04 111 MET E O 1
ATOM 5497 N N . LYS E 2 112 ? 184.598 160.571 142.108 1.00 68.45 112 LYS E N 1
ATOM 5498 C CA . LYS E 2 112 ? 185.384 159.910 141.071 1.00 68.18 112 LYS E CA 1
ATOM 5499 C C . LYS E 2 112 ? 184.557 158.884 140.308 1.00 62.41 112 LYS E C 1
ATOM 5500 O O . LYS E 2 112 ? 184.642 158.799 139.079 1.00 63.46 112 LYS E O 1
ATOM 5506 N N . LYS E 2 113 ? 183.758 158.088 141.021 1.00 63.30 113 LYS E N 1
ATOM 5507 C CA . LYS E 2 113 ? 182.952 157.070 140.356 1.00 63.36 113 LYS E CA 1
ATOM 5508 C C . LYS E 2 113 ? 181.944 157.700 139.404 1.00 64.80 113 LYS E C 1
ATOM 5509 O O . LYS E 2 113 ? 181.767 157.228 138.275 1.00 64.32 113 LYS E O 1
ATOM 5515 N N . GLY E 2 114 ? 181.271 158.765 139.842 1.00 63.20 114 GLY E N 1
ATOM 5516 C CA . GLY E 2 114 ? 180.364 159.470 138.952 1.00 57.79 114 GLY E CA 1
ATOM 5517 C C . GLY E 2 114 ? 181.084 160.203 137.836 1.00 58.93 114 GLY E C 1
ATOM 5518 O O . GLY E 2 114 ? 180.632 160.200 136.688 1.00 56.91 114 GLY E O 1
ATOM 5519 N N . LEU E 2 115 ? 182.211 160.844 138.157 1.00 57.27 115 LEU E N 1
ATOM 5520 C CA . LEU E 2 115 ? 182.942 161.609 137.151 1.00 57.35 115 LEU E CA 1
ATOM 5521 C C . LEU E 2 115 ? 183.564 160.697 136.101 1.00 65.59 115 LEU E C 1
ATOM 5522 O O . LEU E 2 115 ? 183.579 161.033 134.911 1.00 68.74 115 LEU E O 1
ATOM 5527 N N . ARG E 2 116 ? 184.093 159.545 136.521 1.00 67.70 116 ARG E N 1
ATOM 5528 C CA . ARG E 2 116 ? 184.648 158.599 135.559 1.00 66.14 116 ARG E CA 1
ATOM 5529 C C . ARG E 2 116 ? 183.571 158.052 134.634 1.00 65.00 116 ARG E C 1
ATOM 5530 O O . ARG E 2 116 ? 183.849 157.748 133.470 1.00 68.93 116 ARG E O 1
ATOM 5538 N N . MET E 2 117 ? 182.341 157.914 135.132 1.00 62.81 117 MET E N 1
ATOM 5539 C CA . MET E 2 117 ? 181.235 157.525 134.264 1.00 65.88 117 MET E CA 1
ATOM 5540 C C . MET E 2 117 ? 180.958 158.594 133.215 1.00 69.18 117 MET E C 1
ATOM 5541 O O . MET E 2 117 ? 180.626 158.276 132.067 1.00 71.31 117 MET E O 1
ATOM 5546 N N . VAL E 2 118 ? 181.082 159.868 133.593 1.00 69.13 118 VAL E N 1
ATOM 5547 C CA . VAL E 2 118 ? 180.819 160.958 132.657 1.00 70.05 118 VAL E CA 1
ATOM 5548 C C . VAL E 2 118 ? 181.828 160.933 131.515 1.00 69.65 118 VAL E C 1
ATOM 5549 O O . VAL E 2 118 ? 181.466 161.058 130.339 1.00 69.63 118 VAL E O 1
ATOM 5553 N N . VAL E 2 119 ? 183.112 160.754 131.844 1.00 70.10 119 VAL E N 1
ATOM 5554 C CA . VAL E 2 119 ? 184.159 160.734 130.823 1.00 71.69 119 VAL E CA 1
ATOM 5555 C C . VAL E 2 119 ? 184.245 159.406 130.091 1.00 71.57 119 VAL E C 1
ATOM 5556 O O . VAL E 2 119 ? 185.114 159.246 129.225 1.00 72.44 119 VAL E O 1
ATOM 5560 N N . ASP E 2 120 ? 183.376 158.448 130.409 1.00 70.88 120 ASP E N 1
ATOM 5561 C CA . ASP E 2 120 ? 183.343 157.164 129.724 1.00 71.02 120 ASP E CA 1
ATOM 5562 C C . ASP E 2 120 ? 182.104 156.997 128.853 1.00 73.59 120 ASP E C 1
ATOM 5563 O O . ASP E 2 120 ? 181.866 155.901 128.336 1.00 77.28 120 ASP E O 1
ATOM 5568 N N . GLY E 2 121 ? 181.311 158.052 128.681 1.00 74.29 121 GLY E N 1
ATOM 5569 C CA . GLY E 2 121 ? 180.165 158.000 127.795 1.00 74.94 121 GLY E CA 1
ATOM 5570 C C . GLY E 2 121 ? 179.057 157.080 128.262 1.00 76.37 121 GLY E C 1
ATOM 5571 O O . GLY E 2 121 ? 178.806 156.040 127.647 1.00 79.87 121 GLY E O 1
ATOM 5572 N N . ILE E 2 122 ? 178.388 157.449 129.351 1.00 75.28 122 ILE E N 1
ATOM 5573 C CA . ILE E 2 122 ? 177.293 156.670 129.914 1.00 74.97 122 ILE E CA 1
ATOM 5574 C C . ILE E 2 122 ? 176.065 157.566 130.013 1.00 75.13 122 ILE E C 1
ATOM 5575 O O . ILE E 2 122 ? 176.179 158.759 130.313 1.00 74.64 122 ILE E O 1
ATOM 5580 N N . GLU E 2 123 ? 174.897 156.988 129.740 1.00 76.34 123 GLU E N 1
ATOM 5581 C CA . GLU E 2 123 ? 173.664 157.757 129.646 1.00 77.28 123 GLU E CA 1
ATOM 5582 C C . GLU E 2 123 ? 173.365 158.462 130.969 1.00 77.57 123 GLU E C 1
ATOM 5583 O O . GLU E 2 123 ? 173.602 157.895 132.043 1.00 75.71 123 GLU E O 1
ATOM 5589 N N . PRO E 2 124 ? 172.864 159.704 130.930 1.00 78.96 124 PRO E N 1
ATOM 5590 C CA . PRO E 2 124 ? 172.532 160.399 132.188 1.00 77.40 124 PRO E CA 1
ATOM 5591 C C . PRO E 2 124 ? 171.543 159.644 133.058 1.00 75.30 124 PRO E C 1
ATOM 5592 O O . PRO E 2 124 ? 171.663 159.668 134.289 1.00 72.96 124 PRO E O 1
ATOM 5596 N N . GLU E 2 125 ? 170.559 158.979 132.450 1.00 77.07 125 GLU E N 1
ATOM 5597 C CA . GLU E 2 125 ? 169.626 158.170 133.226 1.00 78.01 125 GLU E CA 1
ATOM 5598 C C . GLU E 2 125 ? 170.333 156.979 133.861 1.00 77.20 125 GLU E C 1
ATOM 5599 O O . GLU E 2 125 ? 170.011 156.584 134.988 1.00 75.16 125 GLU E O 1
ATOM 5605 N N . THR E 2 126 ? 171.292 156.387 133.146 1.00 77.62 126 THR E N 1
ATOM 5606 C CA . THR E 2 126 ? 172.065 155.286 133.711 1.00 74.88 126 THR E CA 1
ATOM 5607 C C . THR E 2 126 ? 172.912 155.753 134.889 1.00 72.27 126 THR E C 1
ATOM 5608 O O . THR E 2 126 ? 173.006 155.059 135.908 1.00 70.95 126 THR E O 1
ATOM 5612 N N . ILE E 2 127 ? 173.542 156.924 134.766 1.00 72.79 127 ILE E N 1
ATOM 5613 C CA . ILE E 2 127 ? 174.354 157.451 135.860 1.00 70.61 127 ILE E CA 1
ATOM 5614 C C . ILE E 2 127 ? 173.484 157.749 137.072 1.00 66.41 127 ILE E C 1
ATOM 5615 O O . ILE E 2 127 ? 173.851 157.437 138.212 1.00 62.61 127 ILE E O 1
ATOM 5620 N N . ARG E 2 128 ? 172.315 158.353 136.846 1.00 66.57 128 ARG E N 1
ATOM 5621 C CA . ARG E 2 128 ? 171.395 158.620 137.946 1.00 63.22 128 ARG E CA 1
ATOM 5622 C C . ARG E 2 128 ? 170.939 157.331 138.615 1.00 65.54 128 ARG E C 1
ATOM 5623 O O . ARG E 2 128 ? 170.751 157.299 139.835 1.00 67.33 128 ARG E O 1
ATOM 5631 N N . GLU E 2 129 ? 170.768 156.258 137.840 1.00 67.32 129 GLU E N 1
ATOM 5632 C CA . GLU E 2 129 ? 170.367 154.978 138.416 1.00 67.78 129 GLU E CA 1
ATOM 5633 C C . GLU E 2 129 ? 171.442 154.430 139.348 1.00 64.53 129 GLU E C 1
ATOM 5634 O O . GLU E 2 129 ? 171.144 153.987 140.463 1.00 61.50 129 GLU E O 1
ATOM 5640 N N . ILE E 2 130 ? 172.699 154.449 138.904 1.00 62.15 130 ILE E N 1
ATOM 5641 C CA . ILE E 2 130 ? 173.784 153.899 139.710 1.00 59.17 130 ILE E CA 1
ATOM 5642 C C . ILE E 2 130 ? 174.048 154.752 140.946 1.00 60.15 130 ILE E C 1
ATOM 5643 O O . ILE E 2 130 ? 174.186 154.219 142.053 1.00 60.57 130 ILE E O 1
ATOM 5648 N N . MET E 2 131 ? 174.120 156.074 140.786 1.00 60.33 131 MET E N 1
ATOM 5649 C CA . MET E 2 131 ? 174.476 156.943 141.902 1.00 55.35 131 MET E CA 1
ATOM 5650 C C . MET E 2 131 ? 173.368 157.011 142.946 1.00 53.08 131 MET E C 1
ATOM 5651 O O . MET E 2 131 ? 173.650 157.054 144.148 1.00 52.65 131 MET E O 1
ATOM 5656 N N . GLU E 2 132 ? 172.105 157.028 142.513 1.00 51.95 132 GLU E N 1
ATOM 5657 C CA . GLU E 2 132 ? 171.006 157.072 143.471 1.00 51.98 132 GLU E CA 1
ATOM 5658 C C . GLU E 2 132 ? 170.862 155.756 144.222 1.00 51.81 132 GLU E C 1
ATOM 5659 O O . GLU E 2 132 ? 170.477 155.755 145.396 1.00 52.72 132 GLU E O 1
ATOM 5665 N N . LEU E 2 133 ? 171.152 154.632 143.564 1.00 53.10 133 LEU E N 1
ATOM 5666 C CA . LEU E 2 133 ? 171.124 153.347 144.253 1.00 51.88 133 LEU E CA 1
ATOM 5667 C C . LEU E 2 133 ? 172.215 153.270 145.311 1.00 48.10 133 LEU E C 1
ATOM 5668 O O . LEU E 2 133 ? 172.009 152.692 146.384 1.00 45.40 133 LEU E O 1
ATOM 5673 N N . GLU E 2 134 ? 173.385 153.845 145.023 1.00 46.55 134 GLU E N 1
ATOM 5674 C CA . GLU E 2 134 ? 174.456 153.887 146.012 1.00 44.61 134 GLU E CA 1
ATOM 5675 C C . GLU E 2 134 ? 174.056 154.726 147.219 1.00 45.33 134 GLU E C 1
ATOM 5676 O O . GLU E 2 134 ? 174.406 154.396 148.358 1.00 47.70 134 GLU E O 1
ATOM 5682 N N . ILE E 2 135 ? 173.329 155.822 146.988 1.00 43.54 135 ILE E N 1
ATOM 5683 C CA . ILE E 2 135 ? 172.838 156.640 148.094 1.00 41.54 135 ILE E CA 1
ATOM 5684 C C . ILE E 2 135 ? 171.865 155.844 148.953 1.00 41.86 135 ILE E C 1
ATOM 5685 O O . ILE E 2 135 ? 171.934 155.876 150.188 1.00 40.63 135 ILE E O 1
ATOM 5690 N N . ASP E 2 136 ? 170.945 155.116 148.316 1.00 42.15 136 ASP E N 1
ATOM 5691 C CA . ASP E 2 136 ? 169.976 154.325 149.066 1.00 42.90 136 ASP E CA 1
ATOM 5692 C C . ASP E 2 136 ? 170.649 153.210 149.854 1.00 41.17 136 ASP E C 1
ATOM 5693 O O . ASP E 2 136 ? 170.184 152.851 150.941 1.00 40.62 136 ASP E O 1
ATOM 5698 N N . GLU E 2 137 ? 171.732 152.643 149.320 1.00 40.03 137 GLU E N 1
ATOM 5699 C CA . GLU E 2 137 ? 172.484 151.640 150.065 1.00 40.02 137 GLU E CA 1
ATOM 5700 C C . GLU E 2 137 ? 173.109 152.242 151.317 1.00 40.00 137 GLU E C 1
ATOM 5701 O O . GLU E 2 137 ? 173.107 151.616 152.383 1.00 41.80 137 GLU E O 1
ATOM 5707 N N . MET E 2 138 ? 173.657 153.454 151.204 1.00 39.40 138 MET E N 1
ATOM 5708 C CA . MET E 2 138 ? 174.252 154.114 152.361 1.00 34.83 138 MET E CA 1
ATOM 5709 C C . MET E 2 138 ? 173.201 154.433 153.419 1.00 32.32 138 MET E C 1
ATOM 5710 O O . MET E 2 138 ? 173.444 154.246 154.616 1.00 31.41 138 MET E O 1
ATOM 5715 N N . GLU E 2 139 ? 172.030 154.917 152.998 1.00 31.48 139 GLU E N 1
ATOM 5716 C CA . GLU E 2 139 ? 170.969 155.216 153.955 1.00 30.06 139 GLU E CA 1
ATOM 5717 C C . GLU E 2 139 ? 170.477 153.953 154.649 1.00 28.13 139 GLU E C 1
ATOM 5718 O O . GLU E 2 139 ? 170.177 153.972 155.847 1.00 32.26 139 GLU E O 1
ATOM 5724 N N . LYS E 2 140 ? 170.375 152.849 153.906 1.00 31.16 140 LYS E N 1
ATOM 5725 C CA . LYS E 2 140 ? 169.934 151.592 154.501 1.00 30.74 140 LYS E CA 1
ATOM 5726 C C . LYS E 2 140 ? 170.926 151.097 155.546 1.00 27.34 140 LYS E C 1
ATOM 5727 O O . LYS E 2 140 ? 170.527 150.601 156.605 1.00 25.39 140 LYS E O 1
ATOM 5733 N N . ARG E 2 141 ? 172.225 151.226 155.265 1.00 28.28 141 ARG E N 1
ATOM 5734 C CA . ARG E 2 141 ? 173.238 150.818 156.233 1.00 26.85 141 ARG E CA 1
ATOM 5735 C C . ARG E 2 141 ? 173.143 151.639 157.512 1.00 25.49 141 ARG E C 1
ATOM 5736 O O . ARG E 2 141 ? 173.253 151.097 158.618 1.00 26.71 141 ARG E O 1
ATOM 5744 N N . HIS E 2 142 ? 172.944 152.952 157.381 1.00 24.33 142 HIS E N 1
ATOM 5745 C CA . HIS E 2 142 ? 172.843 153.808 158.557 1.00 22.12 142 HIS E CA 1
ATOM 5746 C C . HIS E 2 142 ? 171.547 153.560 159.316 1.00 21.15 142 HIS E C 1
ATOM 5747 O O . HIS E 2 142 ? 171.538 153.548 160.551 1.00 19.73 142 HIS E O 1
ATOM 5754 N N . LYS E 2 143 ? 170.441 153.373 158.594 1.00 19.68 143 LYS E N 1
ATOM 5755 C CA . LYS E 2 143 ? 169.157 153.153 159.251 1.00 18.56 143 LYS E CA 1
ATOM 5756 C C . LYS E 2 143 ? 169.157 151.854 160.045 1.00 20.35 143 LYS E C 1
ATOM 5757 O O . LYS E 2 143 ? 168.648 151.806 161.170 1.00 23.38 143 LYS E O 1
ATOM 5763 N N . SER E 2 144 ? 169.723 150.788 159.476 1.00 21.58 144 SER E N 1
ATOM 5764 C CA . SER E 2 144 ? 169.787 149.522 160.197 1.00 21.50 144 SER E CA 1
ATOM 5765 C C . SER E 2 144 ? 170.731 149.617 161.389 1.00 18.65 144 SER E C 1
ATOM 5766 O O . SER E 2 144 ? 170.479 149.010 162.436 1.00 18.49 144 SER E O 1
ATOM 5769 N N . GLY E 2 145 ? 171.825 150.366 161.248 1.00 16.58 145 GLY E N 1
ATOM 5770 C CA . GLY E 2 145 ? 172.707 150.583 162.382 1.00 16.55 145 GLY E CA 1
ATOM 5771 C C . GLY E 2 145 ? 172.055 151.400 163.480 1.00 14.44 145 GLY E C 1
ATOM 5772 O O . GLY E 2 145 ? 172.214 151.102 164.666 1.00 13.86 145 GLY E O 1
ATOM 5773 N N . ALA E 2 146 ? 171.313 152.443 163.101 1.00 15.82 146 ALA E N 1
ATOM 5774 C CA . ALA E 2 146 ? 170.605 153.252 164.087 1.00 13.01 146 ALA E CA 1
ATOM 5775 C C . ALA E 2 146 ? 169.516 152.447 164.785 1.00 14.95 146 ALA E C 1
ATOM 5776 O O . ALA E 2 146 ? 169.302 152.603 165.992 1.00 16.09 146 ALA E O 1
ATOM 5778 N N . ASP E 2 147 ? 168.814 151.589 164.040 1.00 15.68 147 ASP E N 1
ATOM 5779 C CA . ASP E 2 147 ? 167.790 150.744 164.646 1.00 14.75 147 ASP E CA 1
ATOM 5780 C C . ASP E 2 147 ? 168.394 149.791 165.668 1.00 14.74 147 ASP E C 1
ATOM 5781 O O . ASP E 2 147 ? 167.793 149.533 166.717 1.00 14.01 147 ASP E O 1
ATOM 5786 N N . MET E 2 148 ? 169.578 149.252 165.373 1.00 12.83 148 MET E N 1
ATOM 5787 C CA . MET E 2 148 ? 170.255 148.372 166.320 1.00 11.28 148 MET E CA 1
ATOM 5788 C C . MET E 2 148 ? 170.578 149.100 167.619 1.00 11.46 148 MET E C 1
ATOM 5789 O O . MET E 2 148 ? 170.374 148.557 168.710 1.00 10.95 148 MET E O 1
ATOM 5794 N N . LEU E 2 149 ? 171.087 150.330 167.520 1.00 10.72 149 LEU E N 1
ATOM 5795 C CA . LEU E 2 149 ? 171.414 151.098 168.717 1.00 9.56 149 LEU E CA 1
ATOM 5796 C C . LEU E 2 149 ? 170.157 151.520 169.466 1.00 9.48 149 LEU E C 1
ATOM 5797 O O . LEU E 2 149 ? 170.153 151.571 170.701 1.00 10.34 149 LEU E O 1
ATOM 5802 N N . LYS E 2 150 ? 169.085 151.836 168.738 1.00 9.90 150 LYS E N 1
ATOM 5803 C CA . LYS E 2 150 ? 167.825 152.173 169.391 1.00 8.96 150 LYS E CA 1
ATOM 5804 C C . LYS E 2 150 ? 167.214 150.954 170.067 1.00 10.94 150 LYS E C 1
ATOM 5805 O O . LYS E 2 150 ? 166.599 151.071 171.132 1.00 13.21 150 LYS E O 1
ATOM 5811 N N . THR E 2 151 ? 167.365 149.777 169.456 1.00 10.39 151 THR E N 1
ATOM 5812 C CA . THR E 2 151 ? 166.923 148.544 170.098 1.00 9.75 151 THR E CA 1
ATOM 5813 C C . THR E 2 151 ? 167.706 148.285 171.379 1.00 8.88 151 THR E C 1
ATOM 5814 O O . THR E 2 151 ? 167.129 147.898 172.401 1.00 9.42 151 THR E O 1
ATOM 5818 N N . TRP E 2 152 ? 169.023 148.496 171.342 1.00 9.05 152 TRP E N 1
ATOM 5819 C CA . TRP E 2 152 ? 169.829 148.372 172.550 1.00 8.43 152 TRP E CA 1
ATOM 5820 C C . TRP E 2 152 ? 169.464 149.437 173.577 1.00 8.49 152 TRP E C 1
ATOM 5821 O O . TRP E 2 152 ? 169.579 149.199 174.783 1.00 8.99 152 TRP E O 1
ATOM 5832 N N . GLY E 2 153 ? 169.020 150.610 173.121 1.00 9.39 153 GLY E N 1
ATOM 5833 C CA . GLY E 2 153 ? 168.558 151.637 174.035 1.00 9.46 153 GLY E CA 1
ATOM 5834 C C . GLY E 2 153 ? 167.244 151.312 174.710 1.00 9.74 153 GLY E C 1
ATOM 5835 O O . GLY E 2 153 ? 166.888 151.966 175.693 1.00 15.03 153 GLY E O 1
ATOM 5836 N N . GLY E 2 154 ? 166.512 150.329 174.197 1.00 6.96 154 GLY E N 1
ATOM 5837 C CA . GLY E 2 154 ? 165.317 149.850 174.859 1.00 6.85 154 GLY E CA 1
ATOM 5838 C C . GLY E 2 154 ? 165.595 148.635 175.721 1.00 9.23 154 GLY E C 1
ATOM 5839 O O . GLY E 2 154 ? 164.906 148.401 176.717 1.00 12.21 154 GLY E O 1
ATOM 5840 N N . TYR E 2 155 ? 166.611 147.856 175.344 1.00 8.42 155 TYR E N 1
ATOM 5841 C CA . TYR E 2 155 ? 166.941 146.649 176.095 1.00 8.29 155 TYR E CA 1
ATOM 5842 C C . TYR E 2 155 ? 167.633 146.978 177.412 1.00 9.30 155 TYR E C 1
ATOM 5843 O O . TYR E 2 155 ? 167.376 146.327 178.430 1.00 9.06 155 TYR E O 1
ATOM 5852 N N . ALA E 2 156 ? 168.525 147.970 177.408 1.00 10.30 156 ALA E N 1
ATOM 5853 C CA . ALA E 2 156 ? 169.307 148.268 178.607 1.00 8.20 156 ALA E CA 1
ATOM 5854 C C . ALA E 2 156 ? 168.442 148.699 179.787 1.00 8.22 156 ALA E C 1
ATOM 5855 O O . ALA E 2 156 ? 168.640 148.162 180.891 1.00 8.98 156 ALA E O 1
ATOM 5857 N N . PRO E 2 157 ? 167.498 149.638 179.653 1.00 9.23 157 PRO E N 1
ATOM 5858 C CA . PRO E 2 157 ? 166.580 149.887 180.777 1.00 8.64 157 PRO E CA 1
ATOM 5859 C C . PRO E 2 157 ? 165.718 148.688 181.128 1.00 8.83 157 PRO E C 1
ATOM 5860 O O . PRO E 2 157 ? 165.373 148.508 182.301 1.00 12.16 157 PRO E O 1
ATOM 5864 N N . ALA E 2 158 ? 165.358 147.860 180.145 1.00 9.01 158 ALA E N 1
ATOM 5865 C CA . ALA E 2 158 ? 164.524 146.693 180.418 1.00 9.19 158 ALA E CA 1
ATOM 5866 C C . ALA E 2 158 ? 165.250 145.689 181.307 1.00 8.07 158 ALA E C 1
ATOM 5867 O O . ALA E 2 158 ? 164.675 145.166 182.267 1.00 8.97 158 ALA E O 1
ATOM 5869 N N . PHE E 2 159 ? 166.516 145.407 181.002 1.00 8.21 159 PHE E N 1
ATOM 5870 C CA . PHE E 2 159 ? 167.286 144.478 181.817 1.00 8.68 159 PHE E CA 1
ATOM 5871 C C . PHE E 2 159 ? 167.811 145.116 183.094 1.00 10.47 159 PHE E C 1
ATOM 5872 O O . PHE E 2 159 ? 168.135 144.394 184.042 1.00 12.17 159 PHE E O 1
ATOM 5880 N N . GLY E 2 160 ? 167.908 146.445 183.137 1.00 10.42 160 GLY E N 1
ATOM 5881 C CA . GLY E 2 160 ? 168.164 147.114 184.398 1.00 8.87 160 GLY E CA 1
ATOM 5882 C C . GLY E 2 160 ? 167.013 146.973 185.371 1.00 8.71 160 GLY E C 1
ATOM 5883 O O . GLY E 2 160 ? 167.225 146.873 186.581 1.00 8.90 160 GLY E O 1
ATOM 5884 N N . MET E 2 161 ? 165.782 146.966 184.862 1.00 9.29 161 MET E N 1
ATOM 5885 C CA . MET E 2 161 ? 164.628 146.768 185.729 1.00 9.53 161 MET E CA 1
ATOM 5886 C C . MET E 2 161 ? 164.489 145.315 186.156 1.00 8.12 161 MET E C 1
ATOM 5887 O O . MET E 2 161 ? 163.991 145.040 187.251 1.00 9.64 161 MET E O 1
ATOM 5892 N N . VAL E 2 162 ? 164.919 144.376 185.310 1.00 8.19 162 VAL E N 1
ATOM 5893 C CA . VAL E 2 162 ? 164.940 142.972 185.708 1.00 7.89 162 VAL E CA 1
ATOM 5894 C C . VAL E 2 162 ? 165.871 142.779 186.897 1.00 8.36 162 VAL E C 1
ATOM 5895 O O . VAL E 2 162 ? 165.538 142.075 187.857 1.00 9.01 162 VAL E O 1
ATOM 5899 N N . GLY E 2 163 ? 167.047 143.409 186.855 1.00 7.42 163 GLY E N 1
ATOM 5900 C CA . GLY E 2 163 ? 167.954 143.353 187.986 1.00 6.68 163 GLY E CA 1
ATOM 5901 C C . GLY E 2 163 ? 167.407 144.028 189.226 1.00 7.77 163 GLY E C 1
ATOM 5902 O O . GLY E 2 163 ? 167.675 143.584 190.346 1.00 9.11 163 GLY E O 1
ATOM 5903 N N . THR E 2 164 ? 166.654 145.115 189.051 1.00 6.87 164 THR E N 1
ATOM 5904 C CA . THR E 2 164 ? 166.008 145.756 190.190 1.00 7.68 164 THR E CA 1
ATOM 5905 C C . THR E 2 164 ? 164.960 144.842 190.812 1.00 8.14 164 THR E C 1
ATOM 5906 O O . THR E 2 164 ? 164.881 144.726 192.039 1.00 8.91 164 THR E O 1
ATOM 5910 N N . LEU E 2 165 ? 164.161 144.172 189.978 1.00 8.05 165 LEU E N 1
ATOM 5911 C CA . LEU E 2 165 ? 163.154 143.248 190.488 1.00 8.67 165 LEU E CA 1
ATOM 5912 C C . LEU E 2 165 ? 163.796 142.081 191.227 1.00 8.90 165 LEU E C 1
ATOM 5913 O O . LEU E 2 165 ? 163.298 141.651 192.272 1.00 11.61 165 LEU E O 1
ATOM 5918 N N . ILE E 2 166 ? 164.901 141.554 190.695 1.00 7.62 166 ILE E N 1
ATOM 5919 C CA . ILE E 2 166 ? 165.610 140.473 191.371 1.00 7.77 166 ILE E CA 1
ATOM 5920 C C . ILE E 2 166 ? 166.103 140.934 192.736 1.00 11.04 166 ILE E C 1
ATOM 5921 O O . ILE E 2 166 ? 165.971 140.217 193.735 1.00 14.21 166 ILE E O 1
ATOM 5926 N N . GLY E 2 167 ? 166.669 142.141 192.802 1.00 10.98 167 GLY E N 1
ATOM 5927 C CA . GLY E 2 167 ? 167.113 142.673 194.079 1.00 9.64 167 GLY E CA 1
ATOM 5928 C C . GLY E 2 167 ? 165.976 142.895 195.057 1.00 10.96 167 GLY E C 1
ATOM 5929 O O . GLY E 2 167 ? 166.113 142.628 196.252 1.00 15.58 167 GLY E O 1
ATOM 5930 N N . LEU E 2 168 ? 164.842 143.403 194.568 1.00 10.45 168 LEU E N 1
ATOM 5931 C CA . LEU E 2 168 ? 163.688 143.605 195.438 1.00 10.26 168 LEU E CA 1
ATOM 5932 C C . LEU E 2 168 ? 163.144 142.281 195.957 1.00 13.48 168 LEU E C 1
ATOM 5933 O O . LEU E 2 168 ? 162.763 142.174 197.128 1.00 18.97 168 LEU E O 1
ATOM 5938 N N . ILE E 2 169 ? 163.091 141.262 195.097 1.00 12.66 169 ILE E N 1
ATOM 5939 C CA . ILE E 2 169 ? 162.591 139.956 195.514 1.00 12.57 169 ILE E CA 1
ATOM 5940 C C . ILE E 2 169 ? 163.536 139.318 196.528 1.00 16.10 169 ILE E C 1
ATOM 5941 O O . ILE E 2 169 ? 163.093 138.712 197.511 1.00 20.94 169 ILE E O 1
ATOM 5946 N N . GLN E 2 170 ? 164.847 139.448 196.315 1.00 15.34 170 GLN E N 1
ATOM 5947 C CA . GLN E 2 170 ? 165.810 138.852 197.237 1.00 18.71 170 GLN E CA 1
ATOM 5948 C C . GLN E 2 170 ? 165.808 139.555 198.589 1.00 21.16 170 GLN E C 1
ATOM 5949 O O . GLN E 2 170 ? 165.850 138.898 199.634 1.00 31.37 170 GLN E O 1
ATOM 5955 N N . MET E 2 171 ? 165.774 140.889 198.590 1.00 19.96 171 MET E N 1
ATOM 5956 C CA . MET E 2 171 ? 165.754 141.627 199.850 1.00 25.29 171 MET E CA 1
ATOM 5957 C C . MET E 2 171 ? 164.497 141.308 200.648 1.00 30.72 171 MET E C 1
ATOM 5958 O O . MET E 2 171 ? 164.548 141.140 201.871 1.00 36.89 171 MET E O 1
ATOM 5963 N N . LEU E 2 172 ? 163.360 141.215 199.962 1.00 27.91 172 LEU E N 1
ATOM 5964 C CA . LEU E 2 172 ? 162.095 140.930 200.624 1.00 30.13 172 LEU E CA 1
ATOM 5965 C C . LEU E 2 172 ? 162.044 139.526 201.207 1.00 33.06 172 LEU E C 1
ATOM 5966 O O . LEU E 2 172 ? 161.290 139.277 202.154 1.00 38.63 172 LEU E O 1
ATOM 5971 N N . ALA E 2 173 ? 162.826 138.599 200.663 1.00 34.04 173 ALA E N 1
ATOM 5972 C CA . ALA E 2 173 ? 162.878 137.258 201.225 1.00 33.69 173 ALA E CA 1
ATOM 5973 C C . ALA E 2 173 ? 163.668 137.194 202.526 1.00 39.02 173 ALA E C 1
ATOM 5974 O O . 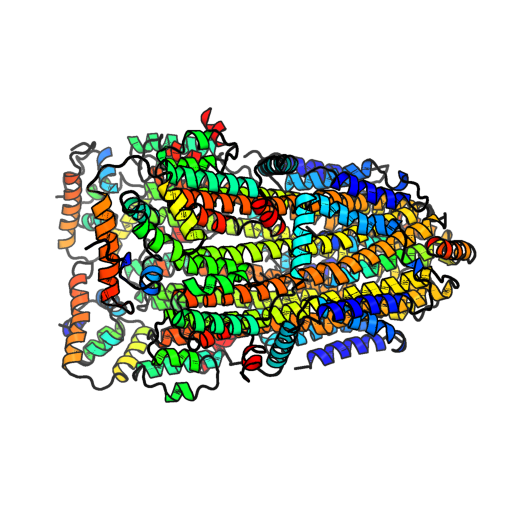ALA E 2 173 ? 163.522 136.221 203.271 1.00 46.15 173 ALA E O 1
ATOM 5976 N N . ASN E 2 174 ? 164.505 138.192 202.810 1.00 36.55 174 ASN E N 1
ATOM 5977 C CA . ASN E 2 174 ? 165.359 138.194 203.997 1.00 41.01 174 ASN E CA 1
ATOM 5978 C C . ASN E 2 174 ? 165.374 139.571 204.658 1.00 47.71 174 ASN E C 1
ATOM 5979 O O . ASN E 2 174 ? 166.434 140.130 204.943 1.00 53.99 174 ASN E O 1
ATOM 5984 N N . LEU E 2 175 ? 164.195 140.149 204.901 1.00 45.87 175 LEU E N 1
ATOM 5985 C CA . LEU E 2 175 ? 164.140 141.514 205.418 1.00 51.80 175 LEU E CA 1
ATOM 5986 C C . LEU E 2 175 ? 164.798 141.648 206.789 1.00 60.00 175 LEU E C 1
ATOM 5987 O O . LEU E 2 175 ? 165.874 142.242 206.914 1.00 62.76 175 LEU E O 1
ATOM 5992 N N . THR E 2 176 ? 164.152 141.095 207.816 1.00 59.77 176 THR E N 1
ATOM 5993 C CA . THR E 2 176 ? 164.716 140.881 209.148 1.00 61.62 176 THR E CA 1
ATOM 5994 C C . THR E 2 176 ? 165.279 142.121 209.842 1.00 65.48 176 THR E C 1
ATOM 5995 O O . THR E 2 176 ? 165.847 141.998 210.932 1.00 71.86 176 THR E O 1
ATOM 5999 N N . ASP E 2 177 ? 165.144 143.310 209.258 1.00 63.64 177 ASP E N 1
ATOM 6000 C CA . ASP E 2 177 ? 165.800 144.421 209.948 1.00 63.96 177 ASP E CA 1
ATOM 6001 C C . ASP E 2 177 ? 164.930 145.657 210.135 1.00 64.07 177 ASP E C 1
ATOM 6002 O O . ASP E 2 177 ? 165.006 146.291 211.190 1.00 65.47 177 ASP E O 1
ATOM 6007 N N . SER E 2 178 ? 164.125 146.022 209.136 1.00 60.02 178 SER E N 1
ATOM 6008 C CA . SER E 2 178 ? 163.338 147.254 209.054 1.00 57.34 178 SER E CA 1
ATOM 6009 C C . SER E 2 178 ? 164.198 148.503 208.918 1.00 59.57 178 SER E C 1
ATOM 6010 O O . SER E 2 178 ? 163.649 149.594 208.725 1.00 62.98 178 SER E O 1
ATOM 6013 N N . SER E 2 179 ? 165.522 148.388 209.002 1.00 58.99 179 SER E N 1
ATOM 6014 C CA . SER E 2 179 ? 166.414 149.523 208.839 1.00 56.80 179 SER E CA 1
ATOM 6015 C C . SER E 2 179 ? 167.345 149.382 207.648 1.00 55.17 179 SER E C 1
ATOM 6016 O O . SER E 2 179 ? 168.021 150.355 207.295 1.00 57.51 179 SER E O 1
ATOM 6019 N N . THR E 2 180 ? 167.405 148.206 207.027 1.00 49.52 180 THR E N 1
ATOM 6020 C CA . THR E 2 180 ? 168.178 147.987 205.814 1.00 43.28 180 THR E CA 1
ATOM 6021 C C . THR E 2 180 ? 167.301 147.955 204.570 1.00 36.36 180 THR E C 1
ATOM 6022 O O . THR E 2 180 ? 167.800 147.669 203.478 1.00 38.79 180 THR E O 1
ATOM 6026 N N . ILE E 2 181 ? 166.004 148.231 204.713 1.00 34.30 181 ILE E N 1
ATOM 6027 C CA . ILE E 2 181 ? 165.103 148.196 203.565 1.00 35.24 181 ILE E CA 1
ATOM 6028 C C . ILE E 2 181 ? 165.440 149.312 202.587 1.00 31.97 181 ILE E C 1
ATOM 6029 O O . ILE E 2 181 ? 165.577 149.080 201.381 1.00 33.41 181 ILE E O 1
ATOM 6034 N N . ALA E 2 182 ? 165.586 150.538 203.093 1.00 30.10 182 ALA E N 1
ATOM 6035 C CA . ALA E 2 182 ? 165.861 151.671 202.217 1.00 26.18 182 ALA E CA 1
ATOM 6036 C C . ALA E 2 182 ? 167.195 151.504 201.505 1.00 25.06 182 ALA E C 1
ATOM 6037 O O . ALA E 2 182 ? 167.302 151.767 200.302 1.00 24.12 182 ALA E O 1
ATOM 6039 N N . SER E 2 183 ? 168.222 151.059 202.230 1.00 24.79 183 SER E N 1
ATOM 6040 C CA . SER E 2 183 ? 169.510 150.794 201.600 1.00 25.04 183 SER E CA 1
ATOM 6041 C C . SER E 2 183 ? 169.406 149.654 200.594 1.00 26.64 183 SER E C 1
ATOM 6042 O O . SER E 2 183 ? 170.038 149.694 199.532 1.00 25.85 183 SER E O 1
ATOM 6045 N N . GLY E 2 184 ? 168.616 148.627 200.912 1.00 24.99 184 GLY E N 1
ATOM 6046 C CA . GLY E 2 184 ? 168.417 147.540 199.969 1.00 21.51 184 GLY E CA 1
ATOM 6047 C C . GLY E 2 184 ? 167.670 147.972 198.722 1.00 19.26 184 GLY E C 1
ATOM 6048 O O . GLY E 2 184 ? 168.016 147.567 197.610 1.00 22.21 184 GLY E O 1
ATOM 6049 N N . MET E 2 185 ? 166.630 148.791 198.889 1.00 20.61 185 MET E N 1
ATOM 6050 C CA . MET E 2 185 ? 165.906 149.317 197.736 1.00 19.95 185 MET E CA 1
ATOM 6051 C C . MET E 2 185 ? 166.789 150.226 196.892 1.00 19.94 185 MET E C 1
ATOM 6052 O O . MET E 2 185 ? 166.746 150.174 195.658 1.00 19.52 185 MET E O 1
ATOM 6057 N N . GLY E 2 186 ? 167.589 151.074 197.539 1.00 20.30 186 GLY E N 1
ATOM 6058 C CA . GLY E 2 186 ? 168.513 151.913 196.797 1.00 15.94 186 GLY E CA 1
ATOM 6059 C C . GLY E 2 186 ? 169.549 151.104 196.042 1.00 18.06 186 GLY E C 1
ATOM 6060 O O . GLY E 2 186 ? 169.916 151.445 194.915 1.00 21.89 186 GLY E O 1
ATOM 6061 N N . LYS E 2 187 ? 170.037 150.024 196.656 1.00 16.19 187 LYS E N 1
ATOM 6062 C CA . LYS E 2 187 ? 170.985 149.146 195.980 1.00 15.61 187 LYS E CA 1
ATOM 6063 C C . LYS E 2 187 ? 170.345 148.453 194.783 1.00 15.96 187 LYS E C 1
ATOM 6064 O O . LYS E 2 187 ? 170.979 148.309 193.731 1.00 16.77 187 LYS E O 1
ATOM 6070 N N . ALA E 2 188 ? 169.093 148.012 194.925 1.00 15.37 188 ALA E N 1
ATOM 6071 C CA . ALA E 2 188 ? 168.414 147.342 193.821 1.00 12.91 188 ALA E CA 1
ATOM 6072 C C . ALA E 2 188 ? 168.117 148.302 192.677 1.00 12.77 188 ALA E C 1
ATOM 6073 O O . ALA E 2 188 ? 168.079 147.885 191.514 1.00 10.82 188 ALA E O 1
ATOM 6075 N N . LEU E 2 189 ? 167.916 149.584 192.983 1.00 13.16 189 LEU E N 1
ATOM 6076 C CA . LEU E 2 189 ? 167.615 150.590 191.973 1.00 11.64 189 LEU E CA 1
ATOM 6077 C C . LEU E 2 189 ? 168.809 150.930 191.090 1.00 11.79 189 LEU E C 1
ATOM 6078 O O . LEU E 2 189 ? 168.631 151.629 190.088 1.00 12.86 189 LEU E O 1
ATOM 6083 N N . ILE E 2 190 ? 170.008 150.455 191.432 1.00 11.67 190 ILE E N 1
ATOM 6084 C CA . ILE E 2 190 ? 171.208 150.837 190.694 1.00 10.42 190 ILE E CA 1
ATOM 6085 C C . ILE E 2 190 ? 171.171 150.287 189.271 1.00 12.52 190 ILE E C 1
ATOM 6086 O O . ILE E 2 190 ? 171.603 150.957 188.325 1.00 12.18 190 ILE E O 1
ATOM 6091 N N . THR E 2 191 ? 170.656 149.067 189.094 1.00 12.08 191 THR E N 1
ATOM 6092 C CA . THR E 2 191 ? 170.589 148.480 187.757 1.00 10.11 191 THR E CA 1
ATOM 6093 C C . THR E 2 191 ? 169.689 149.294 186.835 1.00 8.04 191 THR E C 1
ATOM 6094 O O . THR E 2 191 ? 170.012 149.492 185.659 1.00 8.64 191 THR E O 1
ATOM 6098 N N . THR E 2 192 ? 168.549 149.761 187.345 1.00 7.57 192 THR E N 1
ATOM 6099 C CA . THR E 2 192 ? 167.671 150.604 186.541 1.00 8.44 192 THR E CA 1
ATOM 6100 C C . THR E 2 192 ? 168.351 151.920 186.185 1.00 9.63 192 THR E C 1
ATOM 6101 O O . THR E 2 192 ? 168.211 152.418 185.062 1.00 12.39 192 THR E O 1
ATOM 6105 N N . PHE E 2 193 ? 169.092 152.496 187.132 1.00 8.05 193 PHE E N 1
ATOM 6106 C CA . PHE E 2 193 ? 169.838 153.716 186.854 1.00 8.22 193 PHE E CA 1
ATOM 6107 C C . PHE E 2 193 ? 170.901 153.482 185.785 1.00 8.30 193 PHE E C 1
ATOM 6108 O O . PHE E 2 193 ? 171.115 154.334 184.917 1.00 10.74 193 PHE E O 1
ATOM 6116 N N . TYR E 2 194 ? 171.580 152.332 185.837 1.00 8.36 194 TYR E N 1
ATOM 6117 C CA . TYR E 2 194 ? 172.557 152.000 184.803 1.00 9.12 194 TYR E CA 1
ATOM 6118 C C . TYR E 2 194 ? 171.896 151.858 183.439 1.00 10.53 194 TYR E C 1
ATOM 6119 O O . TYR E 2 194 ? 172.432 152.329 182.430 1.00 11.18 194 TYR E O 1
ATOM 6128 N N . GLY E 2 195 ? 170.735 151.202 183.387 1.00 9.58 195 GLY E N 1
ATOM 6129 C CA . GLY E 2 195 ? 170.052 151.025 182.118 1.00 7.53 195 GLY E CA 1
ATOM 6130 C C . GLY E 2 195 ? 169.581 152.332 181.513 1.00 10.20 195 GLY E C 1
ATOM 6131 O O . GLY E 2 195 ? 169.708 152.548 180.306 1.00 12.09 195 GLY E O 1
ATOM 6132 N N . SER E 2 196 ? 169.021 153.215 182.341 1.00 11.13 196 SER E N 1
ATOM 6133 C CA . SER E 2 196 ? 168.590 154.519 181.850 1.00 12.52 196 SER E CA 1
ATOM 6134 C C . SER E 2 196 ? 169.777 155.368 181.417 1.00 12.09 196 SER E C 1
ATOM 6135 O O . SER E 2 196 ? 169.709 156.063 180.398 1.00 11.63 196 SER E O 1
ATOM 6138 N N . LEU E 2 197 ? 170.869 155.332 182.183 1.00 12.17 197 LEU E N 1
ATOM 6139 C CA . LEU E 2 197 ? 172.042 156.127 181.837 1.00 12.23 197 LEU E CA 1
ATOM 6140 C C . LEU E 2 197 ? 172.666 155.660 180.527 1.00 12.89 197 LEU E C 1
ATOM 6141 O O . LEU E 2 197 ? 173.042 156.482 179.687 1.00 15.58 197 LEU E O 1
ATOM 6146 N N . MET E 2 198 ? 172.782 154.345 180.333 1.00 12.01 198 MET E N 1
ATOM 6147 C CA . MET E 2 198 ? 173.371 153.836 179.099 1.00 12.09 198 MET E CA 1
ATOM 6148 C C . MET E 2 198 ? 172.465 154.095 177.902 1.00 14.26 198 MET E C 1
ATOM 6149 O O . MET E 2 198 ? 172.950 154.353 176.795 1.00 16.60 198 MET E O 1
ATOM 6154 N N . ALA E 2 199 ? 171.149 154.025 178.101 1.00 12.58 199 ALA E N 1
ATOM 6155 C CA . ALA E 2 199 ? 170.223 154.306 177.011 1.00 11.42 199 ALA E CA 1
ATOM 6156 C C . ALA E 2 199 ? 170.278 155.774 176.603 1.00 11.87 199 ALA E C 1
ATOM 6157 O O . ALA E 2 199 ? 170.389 156.095 175.416 1.00 12.49 199 ALA E O 1
ATOM 6159 N N . ASN E 2 200 ? 170.214 156.679 177.580 1.00 13.42 200 ASN E N 1
ATOM 6160 C CA . ASN E 2 200 ? 170.065 158.097 177.286 1.00 11.86 200 ASN E CA 1
ATOM 6161 C C . ASN E 2 200 ? 171.387 158.795 176.999 1.00 11.93 200 ASN E C 1
ATOM 6162 O O . ASN E 2 200 ? 171.387 159.832 176.330 1.00 14.16 200 ASN E O 1
ATOM 6167 N N . ALA E 2 201 ? 172.507 158.261 177.479 1.00 13.02 201 ALA E N 1
ATOM 6168 C CA . ALA E 2 201 ? 173.797 158.895 177.252 1.00 12.17 201 ALA E CA 1
ATOM 6169 C C . ALA E 2 201 ? 174.636 158.204 176.187 1.00 13.16 201 ALA E C 1
ATOM 6170 O O . ALA E 2 201 ? 175.586 158.812 175.686 1.00 17.62 201 ALA E O 1
ATOM 6172 N N . VAL E 2 202 ? 174.319 156.961 175.831 1.00 13.02 202 VAL E N 1
ATOM 6173 C CA . VAL E 2 202 ? 175.125 156.236 174.855 1.00 14.93 202 VAL E CA 1
ATOM 6174 C C . VAL E 2 202 ? 174.275 155.771 173.680 1.00 14.04 202 VAL E C 1
ATOM 6175 O O . VAL E 2 202 ? 174.493 156.198 172.543 1.00 19.11 202 VAL E O 1
ATOM 6179 N N . PHE E 2 203 ? 173.289 154.912 173.945 1.00 12.82 203 PHE E N 1
ATOM 6180 C CA . PHE E 2 203 ? 172.641 154.166 172.868 1.00 10.30 203 PHE E CA 1
ATOM 6181 C C . PHE E 2 203 ? 171.732 155.056 172.028 1.00 9.83 203 PHE E C 1
ATOM 6182 O O . PHE E 2 203 ? 171.885 155.137 170.804 1.00 10.18 203 PHE E O 1
ATOM 6190 N N . ASN E 2 204 ? 170.764 155.715 172.662 1.00 10.50 204 ASN E N 1
ATOM 6191 C CA . ASN E 2 204 ? 169.835 156.559 171.912 1.00 9.26 204 ASN E CA 1
ATOM 6192 C C . ASN E 2 204 ? 170.517 157.739 171.228 1.00 10.02 204 ASN E C 1
ATOM 6193 O O . ASN E 2 204 ? 170.227 157.983 170.044 1.00 9.05 204 ASN E O 1
ATOM 6198 N N . PRO E 2 205 ? 171.390 158.516 171.883 1.00 12.47 205 PRO E N 1
ATOM 6199 C CA . PRO E 2 205 ? 172.080 159.589 171.145 1.00 10.81 205 PRO E CA 1
ATOM 6200 C C . PRO E 2 205 ? 172.971 159.088 170.020 1.00 10.10 205 PRO E C 1
ATOM 6201 O O . PRO E 2 205 ? 173.126 159.792 169.016 1.00 12.70 205 PRO E O 1
ATOM 6205 N N . MET E 2 206 ? 173.566 157.900 170.153 1.00 10.13 206 MET E N 1
ATOM 6206 C CA . MET E 2 206 ? 174.376 157.361 169.064 1.00 11.00 206 MET E CA 1
ATOM 6207 C C . MET E 2 206 ? 173.507 156.902 167.900 1.00 11.62 206 MET E C 1
ATOM 6208 O O . MET E 2 206 ? 173.895 157.047 166.736 1.00 12.55 206 MET E O 1
ATOM 6213 N N . GLY E 2 207 ? 172.339 156.330 168.194 1.00 9.77 207 GLY E N 1
ATOM 6214 C CA . GLY E 2 207 ? 171.425 155.958 167.128 1.00 10.69 207 GLY E CA 1
ATOM 6215 C C . GLY E 2 207 ? 170.907 157.163 166.368 1.00 12.46 207 GLY E C 1
ATOM 6216 O O . GLY E 2 207 ? 170.803 157.138 165.140 1.00 14.21 207 GLY E O 1
ATOM 6217 N N . ALA E 2 208 ? 170.576 158.234 167.089 1.00 10.85 208 ALA E N 1
ATOM 6218 C CA . ALA E 2 208 ? 170.192 159.477 166.434 1.00 10.53 208 ALA E CA 1
ATOM 6219 C C . ALA E 2 208 ? 171.367 160.100 165.691 1.00 11.36 208 ALA E C 1
ATOM 6220 O O . ALA E 2 208 ? 171.168 160.776 164.677 1.00 11.90 208 ALA E O 1
ATOM 6222 N N . ASN E 2 209 ? 172.591 159.888 166.181 1.00 9.78 209 ASN E N 1
ATOM 6223 C CA . ASN E 2 209 ? 173.772 160.375 165.477 1.00 9.78 209 ASN E CA 1
ATOM 6224 C C . ASN E 2 209 ? 173.919 159.712 164.112 1.00 14.20 209 ASN E C 1
ATOM 6225 O O . ASN E 2 209 ? 174.241 160.379 163.122 1.00 14.27 209 ASN E O 1
ATOM 6230 N N . LEU E 2 210 ? 173.694 158.398 164.041 1.00 14.85 210 LEU E N 1
ATOM 6231 C CA . LEU E 2 210 ? 173.775 157.698 162.763 1.00 12.40 210 LEU E CA 1
ATOM 6232 C C . LEU E 2 210 ? 172.692 158.169 161.802 1.00 14.11 210 LEU E C 1
ATOM 6233 O O . LEU E 2 210 ? 172.940 158.310 160.600 1.00 17.48 210 LEU E O 1
ATOM 6238 N N . MET E 2 211 ? 171.481 158.405 162.312 1.00 12.39 211 MET E N 1
ATOM 6239 C CA . MET E 2 211 ? 170.402 158.895 161.463 1.00 12.39 211 MET E CA 1
ATOM 6240 C C . MET E 2 211 ? 170.709 160.286 160.925 1.00 15.25 211 MET E C 1
ATOM 6241 O O . MET E 2 211 ? 170.452 160.576 159.751 1.00 22.12 211 MET E O 1
ATOM 6246 N N . PHE E 2 212 ? 171.252 161.164 161.771 1.00 12.64 212 PHE E N 1
ATOM 6247 C CA . PHE E 2 212 ? 171.611 162.501 161.318 1.00 10.51 212 PHE E CA 1
ATOM 6248 C C . PHE E 2 212 ? 172.763 162.459 160.323 1.00 12.24 212 PHE E C 1
ATOM 6249 O O . PHE E 2 212 ? 172.766 163.203 159.337 1.00 13.47 212 PHE E O 1
ATOM 6257 N N . LYS E 2 213 ? 173.757 161.605 160.575 1.00 13.27 213 LYS E N 1
ATOM 6258 C CA . LYS E 2 213 ? 174.884 161.487 159.658 1.00 14.55 213 LYS E CA 1
ATOM 6259 C C . LYS E 2 213 ? 174.441 160.958 158.300 1.00 17.80 213 LYS E C 1
ATOM 6260 O O . LYS E 2 213 ? 174.998 161.351 157.269 1.00 20.53 213 LYS E O 1
ATOM 6266 N N . SER E 2 214 ? 173.434 160.083 158.281 1.00 17.34 214 SER E N 1
ATOM 6267 C CA . SER E 2 214 ? 172.908 159.577 157.019 1.00 17.95 214 SER E CA 1
ATOM 6268 C C . SER E 2 214 ? 172.321 160.699 156.171 1.00 19.29 214 SER E C 1
ATOM 6269 O O . SER E 2 214 ? 172.548 160.752 154.958 1.00 25.02 214 SER E O 1
ATOM 6272 N N . GLY E 2 215 ? 171.561 161.601 156.792 1.00 17.34 215 GLY E N 1
ATOM 6273 C CA . GLY E 2 215 ? 170.978 162.703 156.046 1.00 15.75 215 GLY E CA 1
ATOM 6274 C C . GLY E 2 215 ? 172.017 163.677 155.526 1.00 17.68 215 GLY E C 1
ATOM 6275 O O . GLY E 2 215 ? 171.879 164.214 154.424 1.00 24.98 215 GLY E O 1
ATOM 6276 N N . VAL E 2 216 ? 173.063 163.928 156.314 1.00 14.24 216 VAL E N 1
ATOM 6277 C CA . VAL E 2 216 ? 174.127 164.824 155.877 1.00 17.26 216 VAL E CA 1
ATOM 6278 C C . VAL E 2 216 ? 174.863 164.235 154.678 1.00 21.00 216 VAL E C 1
ATOM 6279 O O . VAL E 2 216 ? 175.151 164.938 153.703 1.00 24.14 216 VAL E O 1
ATOM 6283 N N . GLU E 2 217 ? 175.173 162.937 154.728 1.00 21.50 217 GLU E N 1
ATOM 6284 C CA . GLU E 2 217 ? 175.853 162.295 153.609 1.00 25.05 217 GLU E CA 1
ATOM 6285 C C . GLU E 2 217 ? 174.937 162.162 152.398 1.00 24.39 217 GLU E C 1
ATOM 6286 O O . GLU E 2 217 ? 175.405 162.250 151.258 1.00 27.64 217 GLU E O 1
ATOM 6292 N N . ALA E 2 218 ? 173.638 161.958 152.622 1.00 20.57 218 ALA E N 1
ATOM 6293 C CA . ALA E 2 218 ? 172.700 161.892 151.507 1.00 22.46 218 ALA E CA 1
ATOM 6294 C C . ALA E 2 218 ? 172.627 163.223 150.769 1.00 25.79 218 ALA E C 1
ATOM 6295 O O . ALA E 2 218 ? 172.546 163.254 149.537 1.00 30.87 218 ALA E O 1
ATOM 6297 N N . THR E 2 219 ? 172.646 164.334 151.509 1.00 22.72 219 THR E N 1
ATOM 6298 C CA . THR E 2 219 ? 172.665 165.649 150.877 1.00 24.22 219 THR E CA 1
ATOM 6299 C C . THR E 2 219 ? 173.954 165.869 150.093 1.00 26.38 219 THR E C 1
ATOM 6300 O O . THR E 2 219 ? 173.924 166.397 148.976 1.00 30.07 219 THR E O 1
ATOM 6304 N N . THR E 2 220 ? 175.094 165.474 150.663 1.00 25.68 220 THR E N 1
ATOM 6305 C CA . THR E 2 220 ? 176.367 165.627 149.964 1.00 25.78 220 THR E CA 1
ATOM 6306 C C . THR E 2 220 ? 176.405 164.784 148.696 1.00 27.58 220 THR E C 1
ATOM 6307 O O . THR E 2 220 ? 176.922 165.223 147.663 1.00 29.96 220 THR E O 1
ATOM 6311 N N . ARG E 2 221 ? 175.865 163.567 148.756 1.00 29.22 221 ARG E N 1
ATOM 6312 C CA . ARG E 2 221 ? 175.875 162.695 147.588 1.00 29.11 221 ARG E CA 1
ATOM 6313 C C . ARG E 2 221 ? 174.881 163.165 146.533 1.00 28.29 221 ARG E C 1
ATOM 6314 O O . ARG E 2 221 ? 175.141 163.039 145.331 1.00 30.48 221 ARG E O 1
ATOM 6322 N N . GLU E 2 222 ? 173.733 163.697 146.959 1.00 29.27 222 GLU E N 1
ATOM 6323 C CA . GLU E 2 222 ? 172.800 164.295 146.010 1.00 28.08 222 GLU E CA 1
ATOM 6324 C C . GLU E 2 222 ? 173.412 165.522 145.348 1.00 28.43 222 GLU E C 1
ATOM 6325 O O . GLU E 2 222 ? 173.187 165.776 144.159 1.00 32.57 222 GLU E O 1
ATOM 6331 N N . MET E 2 223 ? 174.180 166.300 146.110 1.00 25.29 223 MET E N 1
ATOM 6332 C CA . MET E 2 223 ? 174.891 167.440 145.547 1.00 27.49 223 MET E CA 1
ATOM 6333 C C . MET E 2 223 ? 175.913 166.996 144.509 1.00 30.19 223 MET E C 1
ATOM 6334 O O . MET E 2 223 ? 176.048 167.622 143.451 1.00 30.43 223 MET E O 1
ATOM 6339 N N . VAL E 2 224 ? 176.648 165.920 144.799 1.00 32.47 224 VAL E N 1
ATOM 6340 C CA . VAL E 2 224 ? 177.649 165.420 143.863 1.00 33.63 224 VAL E CA 1
ATOM 6341 C C . VAL E 2 224 ? 176.983 164.880 142.603 1.00 32.15 224 VAL E C 1
ATOM 6342 O O . VAL E 2 224 ? 177.477 165.085 141.488 1.00 34.61 224 VAL E O 1
ATOM 6346 N N . LEU E 2 225 ? 175.853 164.188 142.758 1.00 30.57 225 LEU E N 1
ATOM 6347 C CA . LEU E 2 225 ? 175.140 163.668 141.597 1.00 32.57 225 LEU E CA 1
ATOM 6348 C C . LEU E 2 225 ? 174.665 164.798 140.691 1.00 39.89 225 LEU E C 1
ATOM 6349 O O . LEU E 2 225 ? 174.736 164.689 139.461 1.00 43.37 225 LEU E O 1
ATOM 6354 N N . GLU E 2 226 ? 174.171 165.889 141.280 1.00 39.19 226 GLU E N 1
ATOM 6355 C CA . GLU E 2 226 ? 173.774 167.044 140.482 1.00 36.33 226 GLU E CA 1
ATOM 6356 C C . GLU E 2 226 ? 174.969 167.649 139.757 1.00 37.43 226 GLU E C 1
ATOM 6357 O O . GLU E 2 226 ? 174.867 168.023 138.583 1.00 43.00 226 GLU E O 1
ATOM 6363 N N . GLY E 2 227 ? 176.107 167.763 140.442 1.00 34.51 227 GLY E N 1
ATOM 6364 C CA . GLY E 2 227 ? 177.297 168.289 139.796 1.00 35.18 227 GLY E CA 1
ATOM 6365 C C . GLY E 2 227 ? 177.832 167.370 138.716 1.00 41.92 227 GLY E C 1
ATOM 6366 O O . GLY E 2 227 ? 178.323 167.832 137.683 1.00 44.58 227 GLY E O 1
ATOM 6367 N N . VAL E 2 228 ? 177.758 166.057 138.944 1.00 42.94 228 VAL E N 1
ATOM 6368 C CA . VAL E 2 228 ? 178.238 165.094 137.955 1.00 43.94 228 VAL E CA 1
ATOM 6369 C C . VAL E 2 228 ? 177.400 165.173 136.685 1.00 42.32 228 VAL E C 1
ATOM 6370 O O . VAL E 2 228 ? 177.935 165.188 135.570 1.00 45.98 228 VAL E O 1
ATOM 6374 N N . LEU E 2 229 ? 176.076 165.235 136.833 1.00 41.07 229 LEU E N 1
ATOM 6375 C CA . LEU E 2 229 ? 175.207 165.362 135.669 1.00 43.37 229 LEU E CA 1
ATOM 6376 C C . LEU E 2 229 ? 175.377 166.712 134.984 1.00 46.46 229 LEU E C 1
ATOM 6377 O O . LEU E 2 229 ? 175.215 166.809 133.762 1.00 49.12 229 LEU E O 1
ATOM 6382 N N . ALA E 2 230 ? 175.694 167.761 135.746 1.00 44.74 230 ALA E N 1
ATOM 6383 C CA . ALA E 2 230 ? 175.914 169.073 135.148 1.00 42.51 230 ALA E CA 1
ATOM 6384 C C . ALA E 2 230 ? 177.178 169.091 134.298 1.00 46.30 230 ALA E C 1
ATOM 6385 O O . ALA E 2 230 ? 177.213 169.737 133.244 1.00 49.24 230 ALA E O 1
ATOM 6387 N N . ILE E 2 231 ? 178.228 168.399 134.743 1.00 48.75 231 ILE E N 1
ATOM 6388 C CA . ILE E 2 231 ? 179.455 168.321 133.957 1.00 48.93 231 ILE E CA 1
ATOM 6389 C C . ILE E 2 231 ? 179.217 167.536 132.674 1.00 51.72 231 ILE E C 1
ATOM 6390 O O . ILE E 2 231 ? 179.755 167.874 131.612 1.00 52.90 231 ILE E O 1
ATOM 6395 N N . GLN E 2 232 ? 178.403 166.481 132.749 1.00 50.94 232 GLN E N 1
ATOM 6396 C CA . GLN E 2 232 ? 178.121 165.671 131.570 1.00 52.05 232 GLN E CA 1
ATOM 6397 C C . GLN E 2 232 ? 177.405 166.481 130.498 1.00 54.65 232 GLN E C 1
ATOM 6398 O O . GLN E 2 232 ? 177.708 166.352 129.306 1.00 58.85 232 GLN E O 1
ATOM 6404 N N . SER E 2 233 ? 176.455 167.322 130.899 1.00 53.38 233 SER E N 1
ATOM 6405 C CA . SER E 2 233 ? 175.709 168.145 129.956 1.00 50.70 233 SER E CA 1
ATOM 6406 C C . SER E 2 233 ? 176.431 169.435 129.591 1.00 52.06 233 SER E C 1
ATOM 6407 O O . SER E 2 233 ? 175.927 170.189 128.752 1.00 56.12 233 SER E O 1
ATOM 6410 N N . GLY E 2 234 ? 177.587 169.703 130.189 1.00 50.55 234 GLY E N 1
ATOM 6411 C CA . GLY E 2 234 ? 178.362 170.882 129.837 1.00 51.22 234 GLY E CA 1
ATOM 6412 C C . GLY E 2 234 ? 177.684 172.194 130.163 1.00 53.89 234 GLY E C 1
ATOM 6413 O O . GLY E 2 234 ? 177.713 173.124 129.346 1.00 56.61 234 GLY E O 1
ATOM 6414 N N . VAL E 2 235 ? 177.070 172.295 131.344 1.00 51.87 235 VAL E N 1
ATOM 6415 C CA . VAL E 2 235 ? 176.396 173.532 131.715 1.00 51.88 235 VAL E CA 1
ATOM 6416 C C . VAL E 2 235 ? 177.417 174.647 131.921 1.00 52.39 235 VAL E C 1
ATOM 6417 O O . VAL E 2 235 ? 178.621 174.417 132.081 1.00 54.65 235 VAL E O 1
ATOM 6421 N N . ASN E 2 236 ? 176.917 175.875 131.908 1.00 52.47 236 ASN E N 1
ATOM 6422 C CA . ASN E 2 236 ? 177.756 177.029 132.181 1.00 54.20 236 ASN E CA 1
ATOM 6423 C C . ASN E 2 236 ? 178.304 176.929 133.604 1.00 53.18 236 ASN E C 1
ATOM 6424 O O . ASN E 2 236 ? 177.598 176.463 134.505 1.00 50.78 236 ASN E O 1
ATOM 6429 N N . PRO E 2 237 ? 179.557 177.327 133.841 1.00 52.90 237 PRO E N 1
ATOM 6430 C CA . PRO E 2 237 ? 180.052 177.364 135.226 1.00 52.67 237 PRO E CA 1
ATOM 6431 C C . PRO E 2 237 ? 179.200 178.216 136.149 1.00 53.30 237 PRO E C 1
ATOM 6432 O O . PRO E 2 237 ? 179.147 177.943 137.355 1.00 51.34 237 PRO E O 1
ATOM 6436 N N . ARG E 2 238 ? 178.536 179.247 135.624 1.00 54.76 238 ARG E N 1
ATOM 6437 C CA . ARG E 2 238 ? 177.590 180.003 136.435 1.00 50.88 238 ARG E CA 1
ATO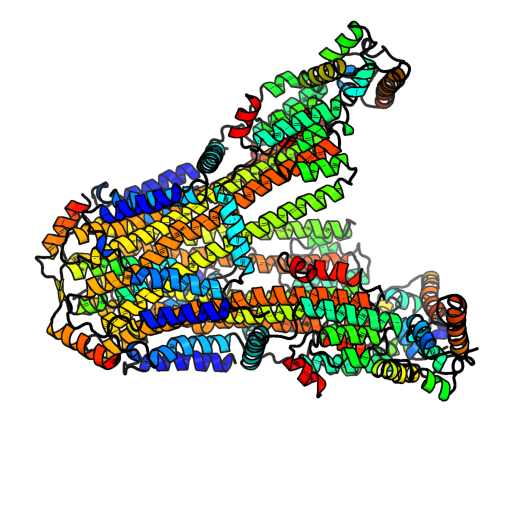M 6438 C C . ARG E 2 238 ? 176.335 179.193 136.736 1.00 46.59 238 ARG E C 1
ATOM 6439 O O . ARG E 2 238 ? 175.753 179.337 137.816 1.00 45.61 238 ARG E O 1
ATOM 6447 N N . ILE E 2 239 ? 175.907 178.341 135.802 1.00 45.99 239 ILE E N 1
ATOM 6448 C CA . ILE E 2 239 ? 174.682 177.569 136.000 1.00 45.41 239 ILE E CA 1
ATOM 6449 C C . ILE E 2 239 ? 174.869 176.542 137.111 1.00 47.29 239 ILE E C 1
ATOM 6450 O O . ILE E 2 239 ? 174.029 176.418 138.010 1.00 48.66 239 ILE E O 1
ATOM 6455 N N . MET E 2 240 ? 175.969 175.786 137.065 1.00 46.07 240 MET E N 1
ATOM 6456 C CA . MET E 2 240 ? 176.202 174.777 138.093 1.00 42.51 240 MET E CA 1
ATOM 6457 C C . MET E 2 240 ? 176.504 175.412 139.443 1.00 41.19 240 MET E C 1
ATOM 6458 O O . MET E 2 240 ? 176.145 174.847 140.483 1.00 39.40 240 MET E O 1
ATOM 6463 N N . GLU E 2 241 ? 177.141 176.585 139.452 1.00 40.89 241 GLU E N 1
ATOM 6464 C CA . GLU E 2 241 ? 177.408 177.266 140.715 1.00 40.51 241 GLU E CA 1
ATOM 6465 C C . GLU E 2 241 ? 176.113 177.565 141.460 1.00 42.38 241 GLU E C 1
ATOM 6466 O O . GLU E 2 241 ? 175.952 177.180 142.623 1.00 45.48 241 GLU E O 1
ATOM 6472 N N . GLU E 2 242 ? 175.162 178.224 140.796 1.00 40.69 242 GLU E N 1
ATOM 6473 C CA . GLU E 2 242 ? 173.905 178.553 141.457 1.00 42.89 242 GLU E CA 1
ATOM 6474 C C . GLU E 2 242 ? 173.019 177.333 141.652 1.00 39.45 242 GLU E C 1
ATOM 6475 O O . GLU E 2 242 ? 172.136 177.357 142.515 1.00 45.13 242 GLU E O 1
ATOM 6481 N N . LYS E 2 243 ? 173.230 176.273 140.873 1.00 37.44 243 LYS E N 1
ATOM 6482 C CA . LYS E 2 243 ? 172.514 175.027 141.121 1.00 36.94 243 LYS E CA 1
ATOM 6483 C C . LYS E 2 243 ? 173.059 174.317 142.354 1.00 38.03 243 LYS E C 1
ATOM 6484 O O . LYS E 2 243 ? 172.298 173.709 143.115 1.00 40.48 243 LYS E O 1
ATOM 6490 N N . LEU E 2 244 ? 174.374 174.384 142.570 1.00 37.26 244 LEU E N 1
ATOM 6491 C CA . LEU E 2 244 ? 174.984 173.746 143.730 1.00 34.80 244 LEU E CA 1
ATOM 6492 C C . LEU E 2 244 ? 174.975 174.635 144.966 1.00 36.29 244 LEU E C 1
ATOM 6493 O O . LEU E 2 244 ? 175.030 174.113 146.083 1.00 37.71 244 LEU E O 1
ATOM 6498 N N . VAL E 2 245 ? 174.914 175.959 144.793 1.00 39.07 245 VAL E N 1
ATOM 6499 C CA . VAL E 2 245 ? 174.745 176.851 145.936 1.00 38.36 245 VAL E CA 1
ATOM 6500 C C . VAL E 2 245 ? 173.432 176.558 146.648 1.00 38.46 245 VAL E C 1
ATOM 6501 O O . VAL E 2 245 ? 173.329 176.716 147.871 1.00 41.28 245 VAL E O 1
ATOM 6505 N N . SER E 2 246 ? 172.428 176.072 145.918 1.00 37.20 246 SER E N 1
ATOM 6506 C CA . SER E 2 246 ? 171.177 175.680 146.551 1.00 36.10 246 SER E CA 1
ATOM 6507 C C . SER E 2 246 ? 171.312 174.301 147.177 1.00 41.34 246 SER E C 1
ATOM 6508 O O . SER E 2 246 ? 170.444 173.440 147.011 1.00 45.82 246 SER E O 1
ATOM 6511 N N . TYR E 2 247 ? 172.412 174.094 147.895 1.00 41.97 247 TYR E N 1
ATOM 6512 C CA . TYR E 2 247 ? 172.603 172.951 148.771 1.00 37.49 247 TYR E CA 1
ATOM 6513 C C . TYR E 2 247 ? 173.281 173.366 150.064 1.00 40.46 247 TYR E C 1
ATOM 6514 O O . TYR E 2 247 ? 173.493 172.516 150.934 1.00 47.05 247 TYR E O 1
ATOM 6523 N N . LEU E 2 248 ? 173.628 174.639 150.211 1.00 38.27 248 LEU E N 1
ATOM 6524 C CA . LEU E 2 248 ? 174.389 175.149 151.336 1.00 45.21 248 LEU E CA 1
ATOM 6525 C C . LEU E 2 248 ? 173.494 175.979 152.243 1.00 48.80 248 LEU E C 1
ATOM 6526 O O . LEU E 2 248 ? 172.558 176.641 151.785 1.00 49.28 248 LEU E O 1
ATOM 6531 N N . SER E 2 249 ? 173.791 175.935 153.537 1.00 53.23 249 SER E N 1
ATOM 6532 C CA . SER E 2 249 ? 173.135 176.814 154.482 1.00 54.34 249 SER E CA 1
ATOM 6533 C C . SER E 2 249 ? 173.579 178.254 154.238 1.00 59.05 249 SER E C 1
ATOM 6534 O O . SER E 2 249 ? 174.635 178.494 153.648 1.00 59.87 249 SER E O 1
ATOM 6537 N N . PRO E 2 250 ? 172.779 179.228 154.661 1.00 62.94 250 PRO E N 1
ATOM 6538 C CA . PRO E 2 250 ? 173.174 180.636 154.513 1.00 61.96 250 PRO E CA 1
ATOM 6539 C C . PRO E 2 250 ? 174.515 180.932 155.168 1.00 62.34 250 PRO E C 1
ATOM 6540 O O . PRO E 2 250 ? 175.273 181.768 154.654 1.00 62.37 250 PRO E O 1
ATOM 6544 N N . PRO E 2 251 ? 174.855 180.300 156.305 1.00 62.45 251 PRO E N 1
ATOM 6545 C CA . PRO E 2 251 ? 176.248 180.411 156.774 1.00 63.13 251 PRO E CA 1
ATOM 6546 C C . PRO E 2 251 ? 177.269 179.896 155.774 1.00 61.17 251 PRO E C 1
ATOM 6547 O O . PRO E 2 251 ? 178.360 180.467 155.660 1.00 61.79 251 PRO E O 1
ATOM 6551 N N . GLU E 2 252 ? 176.950 178.824 155.047 1.00 58.45 252 GLU E N 1
ATOM 6552 C CA . GLU E 2 252 ? 177.885 178.292 154.062 1.00 56.67 252 GLU E CA 1
ATOM 6553 C C . GLU E 2 252 ? 177.937 179.144 152.801 1.00 59.52 252 GLU E C 1
ATOM 6554 O O . GLU E 2 252 ? 178.987 179.221 152.155 1.00 62.41 252 GLU E O 1
ATOM 6560 N N . ARG E 2 253 ? 176.822 179.778 152.431 1.00 59.94 253 ARG E N 1
ATOM 6561 C CA . ARG E 2 253 ? 176.802 180.583 151.214 1.00 57.73 253 ARG E CA 1
ATOM 6562 C C . ARG E 2 253 ? 177.662 181.831 151.357 1.00 62.47 253 ARG E C 1
ATOM 6563 O O . ARG E 2 253 ? 178.357 182.223 150.413 1.00 64.75 253 ARG E O 1
ATOM 6571 N N . GLN E 2 254 ? 177.626 182.474 152.526 1.00 63.46 254 GLN E N 1
ATOM 6572 C CA . GLN E 2 254 ? 178.475 183.641 152.741 1.00 66.38 254 GLN E CA 1
ATOM 6573 C C . GLN E 2 254 ? 179.941 183.248 152.860 1.00 69.82 254 GLN E C 1
ATOM 6574 O O . GLN E 2 254 ? 180.823 184.025 152.476 1.00 74.11 254 GLN E O 1
ATOM 6580 N N . ALA E 2 255 ? 180.222 182.053 153.384 1.00 67.58 255 ALA E N 1
ATOM 6581 C CA . ALA E 2 255 ? 181.599 181.577 153.448 1.00 65.77 255 ALA E CA 1
ATOM 6582 C C . ALA E 2 255 ? 182.122 181.214 152.065 1.00 68.05 255 ALA E C 1
ATOM 6583 O O . ALA E 2 255 ? 183.306 181.415 151.770 1.00 74.58 255 ALA E O 1
ATOM 6585 N N . TYR E 2 256 ? 181.258 180.671 151.206 1.00 64.18 256 TYR E N 1
ATOM 6586 C CA . TYR E 2 256 ? 181.688 180.286 149.866 1.00 63.95 256 TYR E CA 1
ATOM 6587 C C . TYR E 2 256 ? 181.922 181.506 148.985 1.00 68.61 256 TYR E C 1
ATOM 6588 O O . TYR E 2 256 ? 182.851 181.520 148.170 1.00 69.94 256 TYR E O 1
ATOM 6597 N N . SER E 2 257 ? 181.087 182.538 149.130 1.00 69.95 257 SER E N 1
ATOM 6598 C CA . SER E 2 257 ? 181.241 183.734 148.309 1.00 70.61 257 SER E CA 1
ATOM 6599 C C . SER E 2 257 ? 182.489 184.517 148.696 1.00 75.19 257 SER E C 1
ATOM 6600 O O . SER E 2 257 ? 183.168 185.081 147.830 1.00 75.62 257 SER E O 1
ATOM 6603 N N . LYS E 2 258 ? 182.809 184.565 149.991 1.00 75.06 258 LYS E N 1
ATOM 6604 C CA . LYS E 2 258 ? 183.993 185.283 150.444 1.00 78.05 258 LYS E CA 1
ATOM 6605 C C . LYS E 2 258 ? 185.291 184.585 150.063 1.00 79.36 258 LYS E C 1
ATOM 6606 O O . LYS E 2 258 ? 186.360 185.188 150.200 1.00 80.14 258 LYS E O 1
ATOM 6612 N N . VAL E 2 259 ? 185.228 183.343 149.594 1.00 79.36 259 VAL E N 1
ATOM 6613 C CA . VAL E 2 259 ? 186.418 182.627 149.153 1.00 80.96 259 VAL E CA 1
ATOM 6614 C C . VAL E 2 259 ? 186.410 182.482 147.637 1.00 78.69 259 VAL E C 1
ATOM 6615 O O . VAL E 2 259 ? 185.720 183.222 146.936 1.00 76.06 259 VAL E O 1
ATOM 6619 N N . LYS F 2 3 ? 149.852 189.438 159.017 1.00 92.45 3 LYS F N 1
ATOM 6620 C CA . LYS F 2 3 ? 151.082 190.174 158.754 1.00 92.34 3 LYS F CA 1
ATOM 6621 C C . LYS F 2 3 ? 152.181 189.791 159.740 1.00 86.44 3 LYS F C 1
ATOM 6622 O O . LYS F 2 3 ? 153.146 189.118 159.379 1.00 85.63 3 LYS F O 1
ATOM 6628 N N . ARG F 2 4 ? 152.025 190.225 160.986 1.00 81.24 4 ARG F N 1
ATOM 6629 C CA . ARG F 2 4 ? 153.020 190.004 162.027 1.00 78.06 4 ARG F CA 1
ATOM 6630 C C . ARG F 2 4 ? 152.637 188.790 162.862 1.00 71.74 4 ARG F C 1
ATOM 6631 O O . ARG F 2 4 ? 151.485 188.660 163.289 1.00 69.82 4 ARG F O 1
ATOM 6639 N N . ASP F 2 5 ? 153.605 187.907 163.091 1.00 66.28 5 ASP F N 1
ATOM 6640 C CA . ASP F 2 5 ? 153.399 186.736 163.932 1.00 58.17 5 ASP F CA 1
ATOM 6641 C C . ASP F 2 5 ? 153.472 187.155 165.396 1.00 54.92 5 ASP F C 1
ATOM 6642 O O . ASP F 2 5 ? 154.538 187.544 165.885 1.00 55.80 5 ASP F O 1
ATOM 6647 N N . ILE F 2 6 ? 152.341 187.079 166.092 1.00 50.92 6 ILE F N 1
ATOM 6648 C CA . ILE F 2 6 ? 152.258 187.549 167.470 1.00 50.99 6 ILE F CA 1
ATOM 6649 C C . ILE F 2 6 ? 151.785 186.427 168.385 1.00 44.25 6 ILE F C 1
ATOM 6650 O O . ILE F 2 6 ? 151.726 186.596 169.607 1.00 44.69 6 ILE F O 1
ATOM 6655 N N . LEU F 2 7 ? 151.451 185.275 167.805 1.00 43.63 7 LEU F N 1
ATOM 6656 C CA . LEU F 2 7 ? 150.931 184.174 168.610 1.00 39.56 7 LEU F CA 1
ATOM 6657 C C . LEU F 2 7 ? 152.016 183.558 169.485 1.00 38.57 7 LEU F C 1
ATOM 6658 O O . LEU F 2 7 ? 151.798 183.320 170.678 1.00 37.27 7 LEU F O 1
ATOM 6663 N N . THR F 2 8 ? 153.191 183.287 168.915 1.00 38.27 8 THR F N 1
ATOM 6664 C CA . THR F 2 8 ? 154.234 182.623 169.695 1.00 37.45 8 THR F CA 1
ATOM 6665 C C . THR F 2 8 ? 154.899 183.528 170.731 1.00 36.84 8 THR F C 1
ATOM 6666 O O . THR F 2 8 ? 155.290 183.010 171.792 1.00 33.38 8 THR F O 1
ATOM 6670 N N . PRO F 2 9 ? 155.072 184.845 170.525 1.00 42.24 9 PRO F N 1
ATOM 6671 C CA . PRO F 2 9 ? 155.529 185.660 171.663 1.00 38.01 9 PRO F CA 1
ATOM 6672 C C . PRO F 2 9 ? 154.484 185.761 172.757 1.00 31.97 9 PRO F C 1
ATOM 6673 O O . PRO F 2 9 ? 154.830 185.787 173.944 1.00 33.62 9 PRO F O 1
ATOM 6677 N N . ILE F 2 10 ? 153.205 185.816 172.383 1.00 32.69 10 ILE F N 1
ATOM 6678 C CA . ILE F 2 10 ? 152.133 185.779 173.373 1.00 34.03 10 ILE F CA 1
ATOM 6679 C C . ILE F 2 10 ? 152.147 184.448 174.112 1.00 32.33 10 ILE F C 1
ATOM 6680 O O . ILE F 2 10 ? 151.990 184.399 175.338 1.00 31.60 10 ILE F O 1
ATOM 6685 N N . GLY F 2 11 ? 152.340 183.351 173.379 1.00 31.81 11 GLY F N 1
ATOM 6686 C CA . GLY F 2 11 ? 152.394 182.047 174.016 1.00 27.18 11 GLY F CA 1
ATOM 6687 C C . GLY F 2 11 ? 153.553 181.914 174.984 1.00 26.57 11 GLY F C 1
ATOM 6688 O O . GLY F 2 11 ? 153.394 181.385 176.084 1.00 29.10 11 GLY F O 1
ATOM 6689 N N . PHE F 2 12 ? 154.734 182.396 174.589 1.00 27.06 12 PHE F N 1
ATOM 6690 C CA . PHE F 2 12 ? 155.896 182.322 175.471 1.00 27.70 12 PHE F CA 1
ATOM 6691 C C . PHE F 2 12 ? 155.700 183.164 176.724 1.00 29.25 12 PHE F C 1
ATOM 6692 O O . PHE F 2 12 ? 156.034 182.730 177.832 1.00 29.59 12 PHE F O 1
ATOM 6700 N N . VAL F 2 13 ? 155.167 184.378 176.568 1.00 28.67 13 VAL F N 1
ATOM 6701 C CA . VAL F 2 13 ? 154.914 185.230 177.726 1.00 31.56 13 VAL F CA 1
ATOM 6702 C C . VAL F 2 13 ? 153.864 184.598 178.630 1.00 30.43 13 VAL F C 1
ATOM 6703 O O . VAL F 2 13 ? 154.008 184.582 179.858 1.00 32.61 13 VAL F O 1
ATOM 6707 N N . LEU F 2 14 ? 152.796 184.063 178.038 1.00 28.56 14 LEU F N 1
ATOM 6708 C CA . LEU F 2 14 ? 151.754 183.429 178.836 1.00 27.58 14 LEU F CA 1
ATOM 6709 C C . LEU F 2 14 ? 152.246 182.135 179.474 1.00 29.16 14 LEU F C 1
ATOM 6710 O O . LEU F 2 14 ? 151.937 181.856 180.637 1.00 32.74 14 LEU F O 1
ATOM 6715 N N . CYS F 2 15 ? 153.008 181.330 178.729 1.00 27.92 15 CYS F N 1
ATOM 6716 C CA . CYS F 2 15 ? 153.429 180.030 179.243 1.00 31.96 15 CYS F CA 1
ATOM 6717 C C . CYS F 2 15 ? 154.389 180.182 180.414 1.00 32.70 15 CYS F C 1
ATOM 6718 O O . CYS F 2 15 ? 154.185 179.587 181.478 1.00 34.43 15 CYS F O 1
ATOM 6721 N N . PHE F 2 16 ? 155.438 180.983 180.242 1.00 33.73 16 PHE F N 1
ATOM 6722 C CA . PHE F 2 16 ? 156.408 181.164 181.311 1.00 31.63 16 PHE F CA 1
ATOM 6723 C C . PHE F 2 16 ? 155.944 182.169 182.353 1.00 30.75 16 PHE F C 1
ATOM 6724 O O . PHE F 2 16 ? 156.415 182.118 183.493 1.00 35.24 16 PHE F O 1
ATOM 6732 N N . GLY F 2 17 ? 155.036 183.076 181.990 1.00 29.81 17 GLY F N 1
ATOM 6733 C CA . GLY F 2 17 ? 154.431 183.938 182.990 1.00 28.38 17 GLY F CA 1
ATOM 6734 C C . GLY F 2 17 ? 153.526 183.177 183.939 1.00 29.32 17 GLY F C 1
ATOM 6735 O O . GLY F 2 17 ? 153.521 183.435 185.145 1.00 31.08 17 GLY F O 1
ATOM 6736 N N . LEU F 2 18 ? 152.745 182.232 183.409 1.00 29.47 18 LEU F N 1
ATOM 6737 C CA . LEU F 2 18 ? 151.863 181.434 184.256 1.00 29.99 18 LEU F CA 1
ATOM 6738 C C . LEU F 2 18 ? 152.655 180.473 185.132 1.00 30.02 18 LEU F C 1
ATOM 6739 O O . LEU F 2 18 ? 152.305 180.256 186.297 1.00 33.35 18 LEU F O 1
ATOM 6744 N N . VAL F 2 19 ? 153.715 179.876 184.586 1.00 28.17 19 VAL F N 1
ATOM 6745 C CA . VAL F 2 19 ? 154.561 178.999 185.388 1.00 30.03 19 VAL F CA 1
ATOM 6746 C C . VAL F 2 19 ? 155.260 179.793 186.485 1.00 31.72 19 VAL F C 1
ATOM 6747 O O . VAL F 2 19 ? 155.327 179.355 187.639 1.00 29.83 19 VAL F O 1
ATOM 6751 N N . LEU F 2 20 ? 155.781 180.975 186.146 1.00 32.10 20 LEU F N 1
ATOM 6752 C CA . LEU F 2 20 ? 156.389 181.834 187.156 1.00 30.35 20 LEU F CA 1
ATOM 6753 C C . LEU F 2 20 ? 155.361 182.285 188.184 1.00 32.76 20 LEU F C 1
ATOM 6754 O O . LEU F 2 20 ? 155.664 182.373 189.379 1.00 36.25 20 LEU F O 1
ATOM 6759 N N . TRP F 2 21 ? 154.140 182.587 187.736 1.00 31.22 21 TRP F N 1
ATOM 6760 C CA . TRP F 2 21 ? 153.086 182.983 188.663 1.00 30.27 21 TRP F CA 1
ATOM 6761 C C . TRP F 2 21 ? 152.749 181.854 189.629 1.00 32.02 21 TRP F C 1
ATOM 6762 O O . TRP F 2 21 ? 152.537 182.092 190.823 1.00 35.49 21 TRP F O 1
ATOM 6773 N N . GLY F 2 22 ? 152.689 180.619 189.130 1.00 30.46 22 GLY F N 1
ATOM 6774 C CA . GLY F 2 22 ? 152.472 179.485 190.013 1.00 29.86 22 GLY F CA 1
ATOM 6775 C C . GLY F 2 22 ? 153.636 179.247 190.956 1.00 34.57 22 GLY F C 1
ATOM 6776 O O . GLY F 2 22 ? 153.443 178.838 192.103 1.00 39.65 22 GLY F O 1
ATOM 6777 N N . MET F 2 23 ? 154.860 179.494 190.484 1.00 36.68 23 MET F N 1
ATOM 6778 C CA . MET F 2 23 ? 156.040 179.299 191.321 1.00 31.88 23 MET F CA 1
ATOM 6779 C C . MET F 2 23 ? 156.057 180.268 192.497 1.00 37.28 23 MET F C 1
ATOM 6780 O O . MET F 2 23 ? 156.469 179.902 193.603 1.00 39.59 23 MET F O 1
ATOM 6785 N N . ALA F 2 24 ? 155.616 181.505 192.280 1.00 37.45 24 ALA F N 1
ATOM 6786 C CA . ALA F 2 24 ? 155.578 182.522 193.321 1.00 42.01 24 ALA F CA 1
ATOM 6787 C C . ALA F 2 24 ? 154.190 182.697 193.922 1.00 49.45 24 ALA F C 1
ATOM 6788 O O . ALA F 2 24 ? 153.953 183.681 194.629 1.00 60.02 24 ALA F O 1
ATOM 6790 N N . SER F 2 25 ? 153.270 181.765 193.657 1.00 47.61 25 SER F N 1
ATOM 6791 C CA . SER F 2 25 ? 151.885 181.936 194.086 1.00 51.70 25 SER F CA 1
ATOM 6792 C C . SER F 2 25 ? 151.766 181.979 195.605 1.00 60.70 25 SER F C 1
ATOM 6793 O O . SER F 2 25 ? 151.004 182.785 196.152 1.00 67.30 25 SER F O 1
ATOM 6796 N N . GLY F 2 26 ? 152.507 181.125 196.302 1.00 58.87 26 GLY F N 1
ATOM 6797 C CA . GLY F 2 26 ? 152.412 181.051 197.743 1.00 65.45 26 GLY F CA 1
ATOM 6798 C C . GLY F 2 26 ? 153.260 182.040 198.505 1.00 66.95 26 GLY F C 1
ATOM 6799 O O . GLY F 2 26 ? 153.426 181.891 199.718 1.00 69.85 26 GLY F O 1
ATOM 6800 N N . GLY F 2 27 ? 153.800 183.053 197.833 1.00 65.29 27 GLY F N 1
ATOM 6801 C CA . GLY F 2 27 ? 154.725 183.963 198.479 1.00 64.31 27 GLY F CA 1
ATOM 6802 C C . GLY F 2 27 ? 156.029 183.315 198.879 1.00 67.28 27 GLY F C 1
ATOM 6803 O O . GLY F 2 27 ? 156.619 183.696 199.895 1.00 68.31 27 GLY F O 1
ATOM 6804 N N . SER F 2 28 ? 156.496 182.343 198.105 1.00 62.37 28 SER F N 1
ATOM 6805 C CA . SER F 2 28 ? 157.727 181.625 198.390 1.00 59.24 28 SER F CA 1
ATOM 6806 C C . SER F 2 28 ? 158.861 182.144 197.515 1.00 56.62 28 SER F C 1
ATOM 6807 O O . SER F 2 28 ? 158.643 182.755 196.466 1.00 54.81 28 SER F O 1
ATOM 6810 N N . ASN F 2 29 ? 160.085 181.892 197.968 1.00 51.65 29 ASN F N 1
ATOM 6811 C CA . ASN F 2 29 ? 161.260 182.314 197.223 1.00 46.54 29 ASN F CA 1
ATOM 6812 C C . ASN F 2 29 ? 161.413 181.488 195.953 1.00 42.67 29 ASN F C 1
ATOM 6813 O O . ASN F 2 29 ? 161.276 180.262 195.970 1.00 42.64 29 ASN F O 1
ATOM 6818 N N . LEU F 2 30 ? 161.699 182.169 194.842 1.00 40.74 30 LEU F N 1
ATOM 6819 C CA . LEU F 2 30 ? 161.955 181.476 193.586 1.00 38.04 30 LEU F CA 1
ATOM 6820 C C . LEU F 2 30 ? 163.265 180.702 193.605 1.00 36.16 30 LEU F C 1
ATOM 6821 O O . LEU F 2 30 ? 163.511 179.911 192.689 1.00 34.50 30 LEU F O 1
ATOM 6826 N N . LYS F 2 31 ? 164.106 180.918 194.618 1.00 37.65 31 LYS F N 1
ATOM 6827 C CA . LYS F 2 31 ? 165.352 180.177 194.755 1.00 33.58 31 LYS F CA 1
ATOM 6828 C C . LYS F 2 31 ? 165.118 178.692 195.005 1.00 29.96 31 LYS F C 1
ATOM 6829 O O . LYS F 2 31 ? 166.002 177.881 194.713 1.00 28.59 31 LYS F O 1
ATOM 6835 N N . VAL F 2 32 ? 163.947 178.317 195.528 1.00 29.33 32 VAL F N 1
ATOM 6836 C CA . VAL F 2 32 ? 163.675 176.913 195.811 1.00 28.57 32 VAL F CA 1
ATOM 6837 C C . VAL F 2 32 ? 163.548 176.097 194.533 1.00 26.01 32 VAL F C 1
ATOM 6838 O O . VAL F 2 32 ? 163.717 174.873 194.565 1.00 28.20 32 VAL F O 1
ATOM 6842 N N . PHE F 2 33 ? 163.257 176.741 193.408 1.00 25.17 33 PHE F N 1
ATOM 6843 C CA . PHE F 2 33 ? 163.167 176.068 192.122 1.00 23.29 33 PHE F CA 1
ATOM 6844 C C . PHE F 2 33 ? 164.500 176.022 191.392 1.00 20.09 33 PHE F C 1
ATOM 6845 O O . PHE F 2 33 ? 164.561 175.499 190.276 1.00 20.28 33 PHE F O 1
ATOM 6853 N N . TRP F 2 34 ? 165.560 176.554 191.992 1.00 22.80 34 TRP F N 1
ATOM 6854 C CA . TRP F 2 34 ? 166.891 176.542 191.406 1.00 21.26 34 TRP F CA 1
ATOM 6855 C C . TRP F 2 34 ? 167.822 175.701 192.265 1.00 21.63 34 TRP F C 1
ATOM 6856 O O . TRP F 2 34 ? 167.946 175.939 193.470 1.00 27.63 34 TRP F O 1
ATOM 6867 N N . ASP F 2 35 ? 168.465 174.716 191.645 1.00 19.92 35 ASP F N 1
ATOM 6868 C CA . ASP F 2 35 ? 169.602 174.038 192.248 1.00 22.28 35 ASP F CA 1
ATOM 6869 C C . ASP F 2 35 ? 170.498 173.542 191.126 1.00 18.09 35 ASP F C 1
ATOM 6870 O O . ASP F 2 35 ? 170.013 173.030 190.116 1.00 19.24 35 ASP F O 1
ATOM 6875 N N . VAL F 2 36 ? 171.809 173.704 191.315 1.00 20.16 36 VAL F N 1
ATOM 6876 C CA . VAL F 2 36 ? 172.759 173.432 190.242 1.00 19.11 36 VAL F CA 1
ATOM 6877 C C . VAL F 2 36 ? 172.805 171.950 189.899 1.00 14.16 36 VAL F C 1
ATOM 6878 O O . VAL F 2 36 ? 173.060 171.585 188.746 1.00 16.41 36 VAL F O 1
ATOM 6882 N N . ALA F 2 37 ? 172.570 171.074 190.880 1.00 15.06 37 ALA F N 1
ATOM 6883 C CA . ALA F 2 37 ? 172.622 169.638 190.622 1.00 13.65 37 ALA F CA 1
ATOM 6884 C C . ALA F 2 37 ? 171.589 169.225 189.582 1.00 13.45 37 ALA F C 1
ATOM 6885 O O . ALA F 2 37 ? 171.884 168.428 188.685 1.00 12.63 37 ALA F O 1
ATOM 6887 N N . SER F 2 38 ? 170.372 169.758 189.687 1.00 14.54 38 SER F N 1
ATOM 6888 C CA . SER F 2 38 ? 169.344 169.442 188.704 1.00 12.33 38 SER F CA 1
ATOM 6889 C C . SER F 2 38 ? 169.630 170.096 187.359 1.00 13.58 38 SER F C 1
ATOM 6890 O O . SER F 2 38 ? 169.319 169.516 186.314 1.00 14.41 38 SER F O 1
ATOM 6893 N N . VAL F 2 39 ? 170.207 171.300 187.364 1.00 13.59 39 VAL F N 1
ATOM 6894 C CA . VAL F 2 39 ? 170.632 171.927 186.115 1.00 13.05 39 VAL F CA 1
ATOM 6895 C C . VAL F 2 39 ? 171.687 171.071 185.429 1.00 13.63 39 VAL F C 1
ATOM 6896 O O . VAL F 2 39 ? 171.637 170.847 184.214 1.00 15.23 39 VAL F O 1
ATOM 6900 N N . PHE F 2 40 ? 172.652 170.573 186.201 1.00 11.89 40 PHE F N 1
ATOM 6901 C CA . PHE F 2 40 ? 173.746 169.793 185.637 1.00 12.87 40 PHE F CA 1
ATOM 6902 C C . PHE F 2 40 ? 173.264 168.452 185.099 1.00 12.27 40 PHE F C 1
ATOM 6903 O O . PHE F 2 40 ? 173.810 167.950 184.111 1.00 15.43 40 PHE F O 1
ATOM 6911 N N . ILE F 2 41 ? 172.248 167.863 185.728 1.00 13.34 41 ILE F N 1
ATOM 6912 C CA . ILE F 2 41 ? 171.768 166.550 185.312 1.00 10.30 41 ILE F CA 1
ATOM 6913 C C . ILE F 2 41 ? 170.853 166.664 184.099 1.00 10.18 41 ILE F C 1
ATOM 6914 O O . ILE F 2 41 ? 171.071 166.007 183.076 1.00 10.34 41 ILE F O 1
ATOM 6919 N N . THR F 2 42 ? 169.820 167.501 184.188 1.00 8.92 42 THR F N 1
ATOM 6920 C CA . THR F 2 42 ? 168.813 167.549 183.133 1.00 9.56 42 THR F CA 1
ATOM 6921 C C . THR F 2 42 ? 169.252 168.442 181.979 1.00 11.76 42 THR F C 1
ATOM 6922 O O . THR F 2 42 ? 169.338 167.993 180.832 1.00 13.47 42 THR F O 1
ATOM 6926 N N . ILE F 2 43 ? 169.522 169.716 182.262 1.00 11.74 43 ILE F N 1
ATOM 6927 C CA . ILE F 2 43 ? 169.925 170.637 181.205 1.00 11.79 43 ILE F CA 1
ATOM 6928 C C . ILE F 2 43 ? 171.311 170.276 180.685 1.00 12.02 43 ILE F C 1
ATOM 6929 O O . ILE F 2 43 ? 171.538 170.211 179.473 1.00 15.55 43 ILE F O 1
ATOM 6934 N N . GLY F 2 44 ? 172.256 170.034 181.594 1.00 11.91 44 GLY F N 1
ATOM 6935 C CA . GLY F 2 44 ? 173.595 169.666 181.169 1.00 9.91 44 GLY F CA 1
ATOM 6936 C C . GLY F 2 44 ? 173.650 168.310 180.492 1.00 11.93 44 GLY F C 1
ATOM 6937 O O . GLY F 2 44 ? 174.321 168.145 179.471 1.00 14.12 44 GLY F O 1
ATOM 6938 N N . GLY F 2 45 ? 172.950 167.321 181.052 1.00 10.21 45 GLY F N 1
ATOM 6939 C CA . GLY F 2 45 ? 172.981 165.986 180.478 1.00 7.85 45 GLY F CA 1
ATOM 6940 C C . GLY F 2 45 ? 172.329 165.907 179.111 1.00 7.32 45 GLY F C 1
ATOM 6941 O O . GLY F 2 45 ? 172.864 165.278 178.196 1.00 7.19 45 GLY F O 1
ATOM 6942 N N . SER F 2 46 ? 171.164 166.539 178.953 1.00 7.44 46 SER F N 1
ATOM 6943 C CA . SER F 2 46 ? 170.473 166.493 177.669 1.00 6.79 46 SER F CA 1
ATOM 6944 C C . SER F 2 46 ? 171.211 167.303 176.610 1.00 9.04 46 SER F C 1
ATOM 6945 O O . SER F 2 46 ? 171.235 166.919 175.436 1.00 10.26 46 SER F O 1
ATOM 6948 N N . MET F 2 47 ? 171.814 168.428 177.000 1.00 8.35 47 MET F N 1
ATOM 6949 C CA . MET F 2 47 ? 172.595 169.211 176.049 1.00 11.29 47 MET F CA 1
ATOM 6950 C C . MET F 2 47 ? 173.841 168.455 175.605 1.00 10.43 47 MET F C 1
ATOM 6951 O O . MET F 2 47 ? 174.217 168.499 174.428 1.00 11.60 47 MET F O 1
ATOM 6956 N N . ALA F 2 48 ? 174.493 167.751 176.532 1.00 10.64 48 ALA F N 1
ATOM 6957 C CA . ALA F 2 48 ? 175.655 166.950 176.168 1.00 8.57 48 ALA F CA 1
ATOM 6958 C C . ALA F 2 48 ? 175.263 165.740 175.329 1.00 8.58 48 ALA F C 1
ATOM 6959 O O . ALA F 2 48 ? 176.041 165.302 174.476 1.00 9.57 48 ALA F O 1
ATOM 6961 N N . ALA F 2 49 ? 174.071 165.184 175.559 1.00 7.31 49 ALA F N 1
ATOM 6962 C CA . ALA F 2 49 ? 173.566 164.136 174.682 1.00 6.82 49 ALA F CA 1
ATOM 6963 C C . ALA F 2 49 ? 173.271 164.675 173.289 1.00 8.47 49 ALA F C 1
ATOM 6964 O O . ALA F 2 49 ? 173.426 163.951 172.300 1.00 9.51 49 ALA F O 1
ATOM 6966 N N . MET F 2 50 ? 172.841 165.936 173.196 1.00 8.15 50 MET F N 1
ATOM 6967 C CA . MET F 2 50 ? 172.652 166.570 171.897 1.00 8.03 50 MET F CA 1
ATOM 6968 C C . MET F 2 50 ? 173.970 166.720 171.150 1.00 8.75 50 MET F C 1
ATOM 6969 O O . MET F 2 50 ? 173.989 166.667 169.916 1.00 10.46 50 MET F O 1
ATOM 6974 N N . LEU F 2 51 ? 175.075 166.905 171.874 1.00 10.56 51 LEU F N 1
ATOM 6975 C CA . LEU F 2 51 ? 176.384 166.989 171.239 1.00 11.23 51 LEU F CA 1
ATOM 6976 C C . LEU F 2 51 ? 176.875 165.637 170.740 1.00 10.10 51 LEU F C 1
ATOM 6977 O O . LEU F 2 51 ? 177.715 165.595 169.837 1.00 17.57 51 LEU F O 1
ATOM 6982 N N . ILE F 2 52 ? 176.388 164.538 171.317 1.00 9.46 52 ILE F N 1
ATOM 6983 C CA . ILE F 2 52 ? 176.679 163.220 170.763 1.00 9.26 52 ILE F CA 1
ATOM 6984 C C . ILE F 2 52 ? 175.943 163.030 169.443 1.00 8.71 52 ILE F C 1
ATOM 6985 O O . ILE F 2 52 ? 176.511 162.533 168.464 1.00 11.93 52 ILE F O 1
ATOM 6990 N N . THR F 2 53 ? 174.669 163.422 169.396 1.00 8.50 53 THR F N 1
ATOM 6991 C CA . THR F 2 53 ? 173.885 163.281 168.173 1.00 9.50 53 THR F CA 1
ATOM 6992 C C . THR F 2 53 ? 174.375 164.231 167.088 1.00 10.84 53 THR F C 1
ATOM 6993 O O . THR F 2 53 ? 174.541 163.835 165.929 1.00 13.09 53 THR F O 1
ATOM 6997 N N . TYR F 2 54 ? 174.612 165.489 167.446 1.00 10.68 54 TYR F N 1
ATOM 6998 C CA . TYR F 2 54 ? 174.963 166.523 166.484 1.00 14.00 54 TYR F CA 1
ATOM 6999 C C . TYR F 2 54 ? 176.372 167.023 166.758 1.00 20.62 54 TYR F C 1
ATOM 7000 O O . TYR F 2 54 ? 176.656 167.473 167.881 1.00 21.60 54 TYR F O 1
ATOM 7009 N N . PRO F 2 55 ? 177.284 166.960 165.789 1.00 30.75 55 PRO F N 1
ATOM 7010 C CA . PRO F 2 55 ? 178.600 167.578 165.980 1.00 33.44 55 PRO F CA 1
ATOM 7011 C C . PRO F 2 55 ? 178.469 169.085 166.132 1.00 35.91 55 PRO F C 1
ATOM 7012 O O . PRO F 2 55 ? 177.526 169.700 165.630 1.00 37.44 55 PRO F O 1
ATOM 7016 N N . MET F 2 56 ? 179.432 169.676 166.847 1.00 39.53 56 MET F N 1
ATOM 7017 C CA . MET F 2 56 ? 179.352 171.096 167.176 1.00 40.97 56 MET F CA 1
ATOM 7018 C C . MET F 2 56 ? 179.240 171.958 165.925 1.00 44.68 56 MET F C 1
ATOM 7019 O O . MET F 2 56 ? 178.503 172.951 165.914 1.00 44.02 56 MET F O 1
ATOM 7024 N N . ASP F 2 57 ? 179.963 171.598 164.863 1.00 43.05 57 ASP F N 1
ATOM 7025 C CA . ASP F 2 57 ? 179.865 172.349 163.615 1.00 44.87 57 ASP F CA 1
ATOM 7026 C C . ASP F 2 57 ? 178.451 172.292 163.052 1.00 45.76 57 ASP F C 1
ATOM 7027 O O . ASP F 2 57 ? 177.894 173.314 162.636 1.00 48.45 57 ASP F O 1
ATOM 7032 N N . GLU F 2 58 ? 177.850 171.101 163.036 1.00 45.27 58 GLU F N 1
ATOM 7033 C CA . GLU F 2 58 ? 176.484 170.961 162.546 1.00 44.00 58 GLU F CA 1
ATOM 7034 C C . GLU F 2 58 ? 175.455 171.435 163.565 1.00 42.25 58 GLU F C 1
ATOM 7035 O O . GLU F 2 58 ? 174.390 171.926 163.177 1.00 41.54 58 GLU F O 1
ATOM 7041 N N . PHE F 2 59 ? 175.742 171.281 164.860 1.00 38.93 59 PHE F N 1
ATOM 7042 C CA . PHE F 2 59 ? 174.820 171.762 165.883 1.00 38.46 59 PHE F CA 1
ATOM 7043 C C . PHE F 2 59 ? 174.704 173.282 165.847 1.00 40.66 59 PHE F C 1
ATOM 7044 O O . PHE F 2 59 ? 173.599 173.830 165.938 1.00 37.94 59 PHE F O 1
ATOM 7052 N N . LYS F 2 60 ? 175.836 173.979 165.719 1.00 44.93 60 LYS F N 1
ATOM 7053 C CA . LYS F 2 60 ? 175.804 175.431 165.577 1.00 42.35 60 LYS F CA 1
ATOM 7054 C C . LYS F 2 60 ? 175.139 175.841 164.271 1.00 39.95 60 LYS F C 1
ATOM 7055 O O . LYS F 2 60 ? 174.428 176.850 164.218 1.00 38.29 60 LYS F O 1
ATOM 7061 N N . ARG F 2 61 ? 175.373 175.075 163.203 1.00 39.82 61 ARG F N 1
ATOM 7062 C CA . ARG F 2 61 ? 174.763 175.382 161.915 1.00 40.12 61 ARG F CA 1
ATOM 7063 C C . ARG F 2 61 ? 173.244 175.291 161.987 1.00 37.26 61 ARG F C 1
ATOM 7064 O O . ARG F 2 61 ? 172.537 176.144 161.439 1.00 38.00 61 ARG F O 1
ATOM 7072 N N . LEU F 2 62 ? 172.722 174.262 162.657 1.00 38.13 62 LEU F N 1
ATOM 7073 C CA . LEU F 2 62 ? 171.277 174.133 162.796 1.00 37.53 62 LEU F CA 1
ATOM 7074 C C . LEU F 2 62 ? 170.707 175.192 163.731 1.00 35.84 62 LEU F C 1
ATOM 7075 O O . LEU F 2 62 ? 169.543 175.580 163.587 1.00 34.43 62 LEU F O 1
ATOM 7080 N N . LEU F 2 63 ? 171.505 175.667 164.690 1.00 35.24 63 LEU F N 1
ATOM 7081 C CA . LEU F 2 63 ? 171.054 176.743 165.567 1.00 36.49 63 LEU F CA 1
ATOM 7082 C C . LEU F 2 63 ? 170.833 178.035 164.791 1.00 39.31 63 LEU F C 1
ATOM 7083 O O . LEU F 2 63 ? 169.876 178.770 165.060 1.00 36.07 63 LEU F O 1
ATOM 7088 N N . ILE F 2 64 ? 171.713 178.333 163.833 1.00 40.07 64 ILE F N 1
ATOM 7089 C CA . ILE F 2 64 ? 171.547 179.530 163.014 1.00 39.69 64 ILE F CA 1
ATOM 7090 C C . ILE F 2 64 ? 170.330 179.392 162.108 1.00 40.20 64 ILE F C 1
ATOM 7091 O O . ILE F 2 64 ? 169.596 180.361 161.879 1.00 44.51 64 ILE F O 1
ATOM 7096 N N . VAL F 2 65 ? 170.094 178.188 161.582 1.00 36.96 65 VAL F N 1
ATOM 7097 C CA . VAL F 2 65 ? 168.910 177.953 160.760 1.00 39.21 65 VAL F CA 1
ATOM 7098 C C . VAL F 2 65 ? 167.646 178.181 161.577 1.00 41.21 65 VAL F C 1
ATOM 7099 O O . VAL F 2 65 ? 166.681 178.791 161.100 1.00 44.33 65 VAL F O 1
ATOM 7103 N N . ILE F 2 66 ? 167.631 177.700 162.822 1.00 38.69 66 ILE F N 1
ATOM 7104 C CA . ILE F 2 66 ? 166.492 177.940 163.703 1.00 38.80 66 ILE F CA 1
ATOM 7105 C C . ILE F 2 66 ? 166.343 179.431 163.982 1.00 44.87 66 ILE F C 1
ATOM 7106 O O . ILE F 2 66 ? 165.241 179.988 163.910 1.00 48.18 66 ILE F O 1
ATOM 7111 N N . ARG F 2 67 ? 167.453 180.103 164.295 1.00 46.22 67 ARG F N 1
ATOM 7112 C CA . ARG F 2 67 ? 167.390 181.525 164.619 1.00 47.68 67 ARG F CA 1
ATOM 7113 C C . ARG F 2 67 ? 166.961 182.355 163.414 1.00 54.01 67 ARG F C 1
ATOM 7114 O O . ARG F 2 67 ? 166.195 183.315 163.557 1.00 58.75 67 ARG F O 1
ATOM 7122 N N . GLN F 2 68 ? 167.447 182.005 162.222 1.00 53.36 68 GLN F N 1
ATOM 7123 C CA . GLN F 2 68 ? 167.094 182.764 161.027 1.00 56.71 68 GLN F CA 1
ATOM 7124 C C . GLN F 2 68 ? 165.631 182.576 160.647 1.00 58.32 68 GLN F C 1
ATOM 7125 O O . GLN F 2 68 ? 165.016 183.492 160.089 1.00 66.15 68 GLN F O 1
ATOM 7131 N N . THR F 2 69 ? 165.060 181.404 160.931 1.00 55.15 69 THR F N 1
ATOM 7132 C CA . THR F 2 69 ? 163.673 181.148 160.559 1.00 55.97 69 THR F CA 1
ATOM 7133 C C . THR F 2 69 ? 162.703 182.000 161.367 1.00 58.83 69 THR F C 1
ATOM 7134 O O . THR F 2 69 ? 161.646 182.386 160.856 1.00 62.50 69 THR F O 1
ATOM 7138 N N . PHE F 2 70 ? 163.037 182.306 162.618 1.00 59.34 70 PHE F N 1
ATOM 7139 C CA . PHE F 2 70 ? 162.161 183.085 163.482 1.00 60.74 70 PHE F CA 1
ATOM 7140 C C . PHE F 2 70 ? 162.508 184.566 163.496 1.00 67.79 70 PHE F C 1
ATOM 7141 O O . PHE F 2 70 ? 161.875 185.330 164.230 1.00 70.68 70 PHE F O 1
ATOM 7149 N N . LYS F 2 71 ? 163.488 184.987 162.700 1.00 71.80 71 LYS F N 1
ATOM 7150 C CA . LYS F 2 71 ? 163.857 186.393 162.552 1.00 77.42 71 LYS F CA 1
ATOM 7151 C C . LYS F 2 71 ? 163.354 186.965 161.234 1.00 83.83 71 LYS F C 1
ATOM 7152 O O . LYS F 2 71 ? 164.050 187.742 160.576 1.00 89.36 71 LYS F O 1
ATOM 7158 N N . ASP F 2 72 ? 162.148 186.580 160.820 1.00 83.44 72 ASP F N 1
ATOM 7159 C CA . ASP F 2 72 ? 161.604 187.004 159.533 1.00 90.71 72 ASP F CA 1
ATOM 7160 C C . ASP F 2 72 ? 161.296 188.497 159.559 1.00 95.38 72 ASP F C 1
ATOM 7161 O O . ASP F 2 72 ? 160.375 188.943 160.252 1.00 92.11 72 ASP F O 1
ATOM 7166 N N . ASN F 2 73 ? 162.079 189.275 158.814 1.00 96.93 73 ASN F N 1
ATOM 7167 C CA . ASN F 2 73 ? 161.862 190.708 158.666 1.00 98.24 73 ASN F CA 1
ATOM 7168 C C . ASN F 2 73 ? 161.567 191.102 157.225 1.00 100.63 73 ASN F C 1
ATOM 7169 O O . ASN F 2 73 ? 161.566 192.296 156.905 1.00 101.25 73 ASN F O 1
ATOM 7174 N N . GLY F 2 74 ? 161.316 190.129 156.348 1.00 101.24 74 GLY F N 1
ATOM 7175 C CA . GLY F 2 74 ? 161.112 190.419 154.947 1.00 99.70 74 GLY F CA 1
ATOM 7176 C C . GLY F 2 74 ? 159.737 190.985 154.644 1.00 100.06 74 GLY F C 1
ATOM 7177 O O . GLY F 2 74 ? 158.834 191.009 155.480 1.00 98.93 74 GLY F O 1
ATOM 7178 N N . MET F 2 75 ? 159.590 191.450 153.407 1.00 95.52 75 MET F N 1
ATOM 7179 C CA . MET F 2 75 ? 158.334 192.030 152.959 1.00 89.64 75 MET F CA 1
ATOM 7180 C C . MET F 2 75 ? 157.262 190.955 152.792 1.00 83.99 75 MET F C 1
ATOM 7181 O O . MET F 2 75 ? 157.548 189.801 152.460 1.00 83.07 75 MET F O 1
ATOM 7186 N N . SER F 2 76 ? 156.016 191.350 153.042 1.00 81.39 76 SER F N 1
ATOM 7187 C CA . SER F 2 76 ? 154.903 190.415 153.084 1.00 79.67 76 SER F CA 1
ATOM 7188 C C . SER F 2 76 ? 154.555 189.915 151.683 1.00 77.69 76 SER F C 1
ATOM 7189 O O . SER F 2 76 ? 155.023 190.437 150.669 1.00 80.16 76 SER F O 1
ATOM 7192 N N . ASN F 2 77 ? 153.701 188.887 151.645 1.00 73.26 77 ASN F N 1
ATOM 7193 C CA . ASN F 2 77 ? 153.325 188.267 150.377 1.00 70.61 77 ASN F CA 1
ATOM 7194 C C . ASN F 2 77 ? 152.647 189.265 149.447 1.00 73.27 77 ASN F C 1
ATOM 7195 O O . ASN F 2 77 ? 152.851 189.225 148.229 1.00 73.50 77 ASN F O 1
ATOM 7200 N N . ILE F 2 78 ? 151.825 190.158 150.001 1.00 77.16 78 ILE F N 1
ATOM 7201 C CA . ILE F 2 78 ? 151.201 191.199 149.189 1.00 75.37 78 ILE F CA 1
ATOM 7202 C C . ILE F 2 78 ? 152.264 192.114 148.596 1.00 74.04 78 ILE F C 1
ATOM 7203 O O . ILE F 2 78 ? 152.203 192.480 147.415 1.00 73.83 78 ILE F O 1
ATOM 7208 N N . ASP F 2 79 ? 153.260 192.488 149.402 1.00 74.14 79 ASP F N 1
ATOM 7209 C CA . ASP F 2 79 ? 154.302 193.392 148.927 1.00 76.67 79 ASP F CA 1
ATOM 7210 C C . ASP F 2 79 ? 155.133 192.763 147.815 1.00 75.83 79 ASP F C 1
ATOM 7211 O O . ASP F 2 79 ? 155.598 193.471 146.915 1.00 76.71 79 ASP F O 1
ATOM 7216 N N . VAL F 2 80 ? 155.340 191.444 147.859 1.00 74.05 80 VAL F N 1
ATOM 7217 C CA . VAL F 2 80 ? 156.041 190.774 146.767 1.00 70.65 80 VAL F CA 1
ATOM 7218 C C . VAL F 2 80 ? 155.226 190.859 145.484 1.00 68.69 80 VAL F C 1
ATOM 7219 O O . VAL F 2 80 ? 155.766 191.126 144.404 1.00 70.80 80 VAL F O 1
ATOM 7223 N N . ILE F 2 81 ? 153.916 190.620 145.579 1.00 66.76 81 ILE F N 1
ATOM 7224 C CA . ILE F 2 81 ? 153.055 190.693 144.402 1.00 65.49 81 ILE F CA 1
ATOM 7225 C C . ILE F 2 81 ? 153.043 192.107 143.837 1.00 64.36 81 ILE F C 1
ATOM 7226 O O . ILE F 2 81 ? 153.139 192.307 142.620 1.00 64.65 81 ILE F O 1
ATOM 7231 N N . GLN F 2 82 ? 152.928 193.112 144.708 1.00 66.38 82 GLN F N 1
ATOM 7232 C CA . GLN F 2 82 ? 152.975 194.493 144.246 1.00 70.39 82 GLN F CA 1
ATOM 7233 C C . GLN F 2 82 ? 154.345 194.868 143.698 1.00 70.06 82 GLN F C 1
ATOM 7234 O O . GLN F 2 82 ? 154.442 195.796 142.889 1.00 73.41 82 GLN F O 1
ATOM 7240 N N . ASN F 2 83 ? 155.402 194.172 144.119 1.00 69.81 83 ASN F N 1
ATOM 7241 C CA . ASN F 2 83 ? 156.723 194.400 143.546 1.00 68.95 83 ASN F CA 1
ATOM 7242 C C . ASN F 2 83 ? 156.867 193.750 142.177 1.00 65.15 83 ASN F C 1
ATOM 7243 O O . ASN F 2 83 ? 157.568 194.287 141.312 1.00 65.50 83 ASN F O 1
ATOM 7248 N N . PHE F 2 84 ? 156.221 192.602 141.965 1.00 62.80 84 PHE F N 1
ATOM 7249 C CA . PHE F 2 84 ? 156.327 191.917 140.682 1.00 58.22 84 PHE F CA 1
ATOM 7250 C C . PHE F 2 84 ? 155.559 192.653 139.592 1.00 62.17 84 PHE F C 1
ATOM 7251 O O . PHE F 2 84 ? 156.033 192.754 138.455 1.00 65.45 84 PHE F O 1
ATOM 7259 N N . VAL F 2 85 ? 154.367 193.162 139.914 1.00 66.16 85 VAL F N 1
ATOM 7260 C CA . VAL F 2 85 ? 153.606 193.925 138.930 1.00 65.50 85 VAL F CA 1
ATOM 7261 C C . VAL F 2 85 ? 154.314 195.233 138.603 1.00 65.24 85 VAL F C 1
ATOM 7262 O O . VAL F 2 85 ? 154.257 195.709 137.463 1.00 66.50 85 VAL F O 1
ATOM 7266 N N . ASP F 2 86 ? 154.980 195.840 139.589 1.00 62.31 86 ASP F N 1
ATOM 7267 C CA . ASP F 2 86 ? 155.803 197.014 139.320 1.00 63.84 86 ASP F CA 1
ATOM 7268 C C . ASP F 2 86 ? 156.959 196.650 138.397 1.00 64.71 86 ASP F C 1
ATOM 7269 O O . ASP F 2 86 ? 157.263 197.385 137.450 1.00 65.48 86 ASP F O 1
ATOM 7274 N N . LEU F 2 87 ? 157.610 195.513 138.653 1.00 66.23 87 LEU F N 1
ATOM 7275 C CA . LEU F 2 87 ? 158.699 195.068 137.790 1.00 61.63 87 LEU F CA 1
ATOM 7276 C C . LEU F 2 87 ? 158.193 194.703 136.401 1.00 61.33 87 LEU F C 1
ATOM 7277 O O . LEU F 2 87 ? 158.842 195.017 135.397 1.00 62.69 87 LEU F O 1
ATOM 7282 N N . SER F 2 88 ? 157.039 194.036 136.324 1.00 60.46 88 SER F N 1
ATOM 7283 C CA . SER F 2 88 ? 156.483 193.663 135.028 1.00 59.45 88 SER F CA 1
ATOM 7284 C C . SER F 2 88 ? 156.091 194.887 134.210 1.00 67.45 88 SER F C 1
ATOM 7285 O O . SER F 2 88 ? 156.197 194.866 132.979 1.00 69.02 88 SER F O 1
ATOM 7288 N N . ARG F 2 89 ? 155.631 195.953 134.870 1.00 68.10 89 ARG F N 1
ATOM 7289 C CA . ARG F 2 89 ? 155.321 197.186 134.155 1.00 66.87 89 ARG F CA 1
ATOM 7290 C C . ARG F 2 89 ? 156.568 197.775 133.509 1.00 70.21 89 ARG F C 1
ATOM 7291 O O . ARG F 2 89 ? 156.533 198.205 132.350 1.00 74.35 89 ARG F O 1
ATOM 7299 N N . LYS F 2 90 ? 157.682 197.803 134.244 1.00 67.77 90 LYS F N 1
ATOM 7300 C CA . LYS F 2 90 ? 158.919 198.338 133.688 1.00 69.54 90 LYS F CA 1
ATOM 7301 C C . LYS F 2 90 ? 159.551 197.375 132.691 1.00 70.49 90 LYS F C 1
ATOM 7302 O O . LYS F 2 90 ? 160.297 197.806 131.805 1.00 72.34 90 LYS F O 1
ATOM 7308 N N . ALA F 2 91 ? 159.271 196.076 132.821 1.00 69.36 91 ALA F N 1
ATOM 7309 C CA . ALA F 2 91 ? 159.845 195.099 131.900 1.00 66.91 91 ALA F CA 1
ATOM 7310 C C . ALA F 2 91 ? 159.340 195.308 130.479 1.00 69.82 91 ALA F C 1
ATOM 7311 O O . ALA F 2 91 ? 160.121 195.259 129.522 1.00 74.37 91 ALA F O 1
ATOM 7313 N N . ARG F 2 92 ? 158.040 195.542 130.318 1.00 70.16 92 ARG F N 1
ATOM 7314 C CA . ARG F 2 92 ? 157.442 195.701 129.000 1.00 74.74 92 ARG F CA 1
ATOM 7315 C C . ARG F 2 92 ? 157.542 197.123 128.466 1.00 74.53 92 ARG F C 1
ATOM 7316 O O . ARG F 2 92 ? 157.128 197.373 127.330 1.00 73.17 92 ARG F O 1
ATOM 7324 N N . ARG F 2 93 ? 158.078 198.055 129.249 1.00 74.90 93 ARG F N 1
ATOM 7325 C CA . ARG F 2 93 ? 158.226 199.440 128.822 1.00 77.61 93 ARG F CA 1
ATOM 7326 C C . ARG F 2 93 ? 159.662 199.800 128.468 1.00 77.83 93 ARG F C 1
ATOM 7327 O O . ARG F 2 93 ? 159.894 200.491 127.470 1.00 78.71 93 ARG F O 1
ATOM 7335 N N . GLU F 2 94 ? 160.635 199.337 129.252 1.00 75.38 94 GLU F N 1
ATOM 7336 C CA . GLU F 2 94 ? 162.037 199.644 129.009 1.00 75.81 94 GLU F CA 1
ATOM 7337 C C . GLU F 2 94 ? 162.879 198.418 128.687 1.00 74.03 94 GLU F C 1
ATOM 7338 O O . GLU F 2 94 ? 164.067 198.568 128.379 1.00 74.59 94 GLU F O 1
ATOM 7344 N N . GLY F 2 95 ? 162.311 197.220 128.747 1.00 71.72 95 GLY F N 1
ATOM 7345 C CA . GLY F 2 95 ? 163.049 196.009 128.467 1.00 69.06 95 GLY F CA 1
ATOM 7346 C C . GLY F 2 95 ? 163.449 195.269 129.735 1.00 67.91 95 GLY F C 1
ATOM 7347 O O . GLY F 2 95 ? 163.422 195.804 130.846 1.00 67.85 95 GLY F O 1
ATOM 7348 N N . LEU F 2 96 ? 163.829 194.001 129.553 1.00 64.98 96 LEU F N 1
ATOM 7349 C CA . LEU F 2 96 ? 164.233 193.174 130.686 1.00 61.43 96 LEU F CA 1
ATOM 7350 C C . LEU F 2 96 ? 165.546 193.647 131.296 1.00 62.78 96 LEU F C 1
ATOM 7351 O O . LEU F 2 96 ? 165.743 193.524 132.509 1.00 62.93 96 LEU F O 1
ATOM 7356 N N . LEU F 2 97 ? 166.453 194.181 130.476 1.00 64.14 97 LEU F N 1
ATOM 7357 C CA . LEU F 2 97 ? 167.742 194.637 130.981 1.00 66.49 97 LEU F CA 1
ATOM 7358 C C . LEU F 2 97 ? 167.607 195.861 131.879 1.00 68.84 97 LEU F C 1
ATOM 7359 O O . LEU F 2 97 ? 168.504 196.126 132.685 1.00 68.98 97 LEU F O 1
ATOM 7364 N N . SER F 2 98 ? 166.498 196.596 131.775 1.00 69.89 98 SER F N 1
ATOM 7365 C CA . SER F 2 98 ? 166.285 197.778 132.601 1.00 71.12 98 SER F CA 1
ATOM 7366 C C . SER F 2 98 ? 166.028 197.447 134.064 1.00 70.47 98 SER F C 1
ATOM 7367 O O . SER F 2 98 ? 166.095 198.350 134.904 1.00 72.41 98 SER F O 1
ATOM 7370 N N . LEU F 2 99 ? 165.740 196.189 134.390 1.00 66.86 99 LEU F N 1
ATOM 7371 C CA . LEU F 2 99 ? 165.478 195.794 135.768 1.00 66.19 99 LEU F CA 1
ATOM 7372 C C . LEU F 2 99 ? 166.750 195.529 136.561 1.00 70.57 99 LEU F C 1
ATOM 7373 O O . LEU F 2 99 ? 166.658 195.201 137.748 1.00 73.40 99 LEU F O 1
ATOM 7378 N N . GLU F 2 100 ? 167.924 195.669 135.941 1.00 71.85 100 GLU F N 1
ATOM 7379 C CA . GLU F 2 100 ? 169.175 195.369 136.631 1.00 74.20 100 GLU F CA 1
ATOM 7380 C C . GLU F 2 100 ? 169.349 196.236 137.871 1.00 75.96 100 GLU F C 1
ATOM 7381 O O . GLU F 2 100 ? 169.787 195.750 138.920 1.00 77.82 100 GLU F O 1
ATOM 7387 N N . A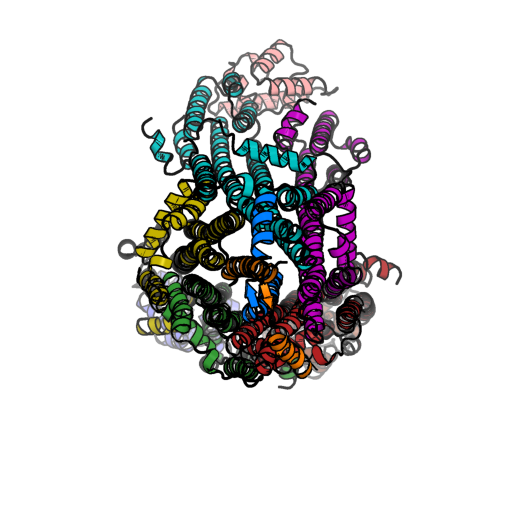SP F 2 101 ? 169.017 197.524 137.771 1.00 79.12 101 ASP F N 1
ATOM 7388 C CA . ASP F 2 101 ? 169.126 198.403 138.931 1.00 82.10 101 ASP F CA 1
ATOM 7389 C C . ASP F 2 101 ? 168.066 198.076 139.977 1.00 78.06 101 ASP F C 1
ATOM 7390 O O . ASP F 2 101 ? 168.351 198.079 141.180 1.00 76.62 101 ASP F O 1
ATOM 7395 N N . ALA F 2 102 ? 166.837 197.794 139.537 1.00 75.76 102 ALA F N 1
ATOM 7396 C CA . ALA F 2 102 ? 165.761 197.498 140.477 1.00 72.66 102 ALA F CA 1
ATOM 7397 C C . ALA F 2 102 ? 165.996 196.177 141.201 1.00 74.01 102 ALA F C 1
ATOM 7398 O O . ALA F 2 102 ? 165.690 196.053 142.392 1.00 72.91 102 ALA F O 1
ATOM 7400 N N . ILE F 2 103 ? 166.529 195.177 140.495 1.00 71.82 103 ILE F N 1
ATOM 7401 C CA . ILE F 2 103 ? 166.741 193.866 141.100 1.00 68.64 103 ILE F CA 1
ATOM 7402 C C . ILE F 2 103 ? 167.801 193.938 142.191 1.00 72.07 103 ILE F C 1
ATOM 7403 O O . ILE F 2 103 ? 167.642 193.350 143.268 1.00 72.94 103 ILE F O 1
ATOM 7408 N N . ASN F 2 104 ? 168.893 194.662 141.940 1.00 72.84 104 ASN F N 1
ATOM 7409 C CA . ASN F 2 104 ? 169.979 194.733 142.912 1.00 75.04 104 ASN F CA 1
ATOM 7410 C C . ASN F 2 104 ? 169.572 195.451 144.192 1.00 77.26 104 ASN F C 1
ATOM 7411 O O . ASN F 2 104 ? 170.276 195.335 145.201 1.00 77.93 104 ASN F O 1
ATOM 7416 N N . ASN F 2 105 ? 168.462 196.184 144.178 1.00 77.79 105 ASN F N 1
ATOM 7417 C CA . ASN F 2 105 ? 167.962 196.861 145.365 1.00 78.27 105 ASN F CA 1
ATOM 7418 C C . ASN F 2 105 ? 166.977 196.015 146.160 1.00 76.45 105 ASN F C 1
ATOM 7419 O O . ASN F 2 105 ? 166.472 196.479 147.187 1.00 76.57 105 ASN F O 1
ATOM 7424 N N . LEU F 2 106 ? 166.692 194.794 145.715 1.00 74.17 106 LEU F N 1
ATOM 7425 C CA . LEU F 2 106 ? 165.771 193.928 146.431 1.00 71.94 106 LEU F CA 1
ATOM 7426 C C . LEU F 2 106 ? 166.429 193.356 147.684 1.00 73.04 106 LEU F C 1
ATOM 7427 O O . LEU F 2 106 ? 167.654 193.262 147.792 1.00 73.36 106 LEU F O 1
ATOM 7432 N N . THR F 2 107 ? 165.586 192.967 148.642 1.00 70.62 107 THR F N 1
ATOM 7433 C CA . THR F 2 107 ? 166.055 192.373 149.886 1.00 72.31 107 THR F CA 1
ATOM 7434 C C . THR F 2 107 ? 165.929 190.856 149.914 1.00 69.36 107 THR F C 1
ATOM 7435 O O . THR F 2 107 ? 166.672 190.204 150.657 1.00 70.33 107 THR F O 1
ATOM 7439 N N . ASP F 2 108 ? 165.018 190.282 149.132 1.00 64.63 108 ASP F N 1
ATOM 7440 C CA . ASP F 2 108 ? 164.825 188.837 149.100 1.00 58.54 108 ASP F CA 1
ATOM 7441 C C . ASP F 2 108 ? 165.887 188.215 148.203 1.00 54.39 108 ASP F C 1
ATOM 7442 O O . ASP F 2 108 ? 165.889 188.436 146.989 1.00 55.82 108 ASP F O 1
ATOM 7447 N N . ASP F 2 109 ? 166.788 187.431 148.800 1.00 55.19 109 ASP F N 1
ATOM 7448 C CA . ASP F 2 109 ? 167.853 186.800 148.026 1.00 52.83 109 ASP F CA 1
ATOM 7449 C C . ASP F 2 109 ? 167.304 185.772 147.046 1.00 44.14 109 ASP F C 1
ATOM 7450 O O . ASP F 2 109 ? 167.865 185.592 145.960 1.00 42.17 109 ASP F O 1
ATOM 7455 N N . TYR F 2 110 ? 166.222 185.085 147.415 1.00 41.48 110 TYR F N 1
ATOM 7456 C CA . TYR F 2 110 ? 165.596 184.135 146.501 1.00 36.21 110 TYR F CA 1
ATOM 7457 C C . TYR F 2 110 ? 165.025 184.841 145.278 1.00 35.72 110 TYR F C 1
ATOM 7458 O O . TYR F 2 110 ? 165.134 184.338 144.153 1.00 31.88 110 TYR F O 1
ATOM 7467 N N . MET F 2 111 ? 164.403 186.005 145.480 1.00 39.85 111 MET F N 1
ATOM 7468 C CA . MET F 2 111 ? 163.839 186.758 144.364 1.00 40.12 111 MET F CA 1
ATOM 7469 C C . MET F 2 111 ? 164.925 187.247 143.414 1.00 39.32 111 MET F C 1
ATOM 7470 O O . MET F 2 111 ? 164.779 187.143 142.191 1.00 38.14 111 MET F O 1
ATOM 7475 N N . LYS F 2 112 ? 166.020 187.786 143.958 1.00 39.45 112 LYS F N 1
ATOM 7476 C CA . LYS F 2 112 ? 167.103 188.279 143.113 1.00 40.09 112 LYS F CA 1
ATOM 7477 C C . LYS F 2 112 ? 167.746 187.150 142.319 1.00 38.20 112 LYS F C 1
ATOM 7478 O O . LYS F 2 112 ? 168.105 187.331 141.150 1.00 40.91 112 LYS F O 1
ATOM 7484 N N . LYS F 2 113 ? 167.908 185.981 142.940 1.00 33.30 113 LYS F N 1
ATOM 7485 C CA . LYS F 2 113 ? 168.551 184.860 142.263 1.00 33.91 113 LYS F CA 1
ATOM 7486 C C . LYS F 2 113 ? 167.766 184.439 141.027 1.00 36.84 113 LYS F C 1
ATOM 7487 O O . LYS F 2 113 ? 168.343 184.215 139.957 1.00 38.61 113 LYS F O 1
ATOM 7493 N N . GLY F 2 114 ? 166.444 184.327 141.156 1.00 35.60 114 GLY F N 1
ATOM 7494 C CA . GLY F 2 114 ? 165.625 183.988 140.004 1.00 30.69 114 GLY F CA 1
ATOM 7495 C C . GLY F 2 114 ? 165.571 185.098 138.972 1.00 35.36 114 GLY F C 1
ATOM 7496 O O . GLY F 2 114 ? 165.561 184.836 137.767 1.00 38.90 114 GLY F O 1
ATOM 7497 N N . LEU F 2 115 ? 165.524 186.351 139.428 1.00 36.28 115 LEU F N 1
ATOM 7498 C CA . LEU F 2 115 ? 165.405 187.473 138.503 1.00 37.54 115 LEU F CA 1
ATOM 7499 C C . LEU F 2 115 ? 166.693 187.691 137.722 1.00 38.82 115 LEU F C 1
ATOM 7500 O O . LEU F 2 115 ? 166.653 188.022 136.532 1.00 41.58 115 LEU F O 1
ATOM 7505 N N . ARG F 2 116 ? 167.845 187.521 138.375 1.00 40.08 116 ARG F N 1
ATOM 7506 C CA . ARG F 2 116 ? 169.119 187.690 137.684 1.00 39.09 116 ARG F CA 1
ATOM 7507 C C . ARG F 2 116 ? 169.287 186.658 136.576 1.00 40.96 116 ARG F C 1
ATOM 7508 O O . ARG F 2 116 ? 169.822 186.969 135.505 1.00 45.83 116 ARG F O 1
ATOM 7516 N N . MET F 2 117 ? 168.843 185.424 136.815 1.00 38.44 117 MET F N 1
ATOM 7517 C CA . MET F 2 117 ? 168.880 184.410 135.767 1.00 37.87 117 MET F CA 1
ATOM 7518 C C . MET F 2 117 ? 167.994 184.804 134.592 1.00 40.04 117 MET F C 1
ATOM 7519 O O . MET F 2 117 ? 168.346 184.566 133.431 1.00 39.25 117 MET F O 1
ATOM 7524 N N . VAL F 2 118 ? 166.834 185.400 134.876 1.00 42.39 118 VAL F N 1
ATOM 7525 C CA . VAL F 2 118 ? 165.929 185.835 133.817 1.00 42.82 118 VAL F CA 1
ATOM 7526 C C . VAL F 2 118 ? 166.567 186.940 132.983 1.00 42.99 118 VAL F C 1
ATOM 7527 O O . VAL F 2 118 ? 166.476 186.937 131.749 1.00 43.32 118 VAL F O 1
ATOM 7531 N N . VAL F 2 119 ? 167.221 187.901 133.640 1.00 41.37 119 VAL F N 1
ATOM 7532 C CA . VAL F 2 119 ? 167.860 189.000 132.920 1.00 44.50 119 VAL F CA 1
ATOM 7533 C C . VAL F 2 119 ? 168.974 188.477 132.023 1.00 46.26 119 VAL F C 1
ATOM 7534 O O . VAL F 2 119 ? 169.120 188.907 130.872 1.00 52.48 119 VAL F O 1
ATOM 7538 N N . ASP F 2 120 ? 169.770 187.535 132.528 1.00 48.19 120 ASP F N 1
ATOM 7539 C CA . ASP F 2 120 ? 170.866 186.963 131.758 1.00 43.62 120 ASP F CA 1
ATOM 7540 C C . ASP F 2 120 ? 170.397 186.009 130.668 1.00 43.67 120 ASP F C 1
ATOM 7541 O O . ASP F 2 120 ? 171.221 185.566 129.862 1.00 49.55 120 ASP F O 1
ATOM 7546 N N . GLY F 2 121 ? 169.110 185.683 130.623 1.00 41.67 121 GLY F N 1
ATOM 7547 C CA . GLY F 2 121 ? 168.579 184.857 129.560 1.00 40.07 121 GLY F CA 1
ATOM 7548 C C . GLY F 2 121 ? 168.674 183.367 129.770 1.00 42.29 121 GLY F C 1
ATOM 7549 O O . GLY F 2 121 ? 168.663 182.619 128.786 1.00 46.14 121 GLY F O 1
ATOM 7550 N N . ILE F 2 122 ? 168.774 182.906 131.016 1.00 41.83 122 ILE F N 1
ATOM 7551 C CA . ILE F 2 122 ? 168.809 181.475 131.282 1.00 39.74 122 ILE F CA 1
ATOM 7552 C C . ILE F 2 122 ? 167.467 180.865 130.901 1.00 40.55 122 ILE F C 1
ATOM 7553 O O . ILE F 2 122 ? 166.411 181.496 131.045 1.00 45.84 122 ILE F O 1
ATOM 7558 N N . GLU F 2 123 ? 167.506 179.637 130.389 1.00 44.22 123 GLU F N 1
ATOM 7559 C CA . GLU F 2 123 ? 166.323 178.994 129.845 1.00 45.56 123 GLU F CA 1
ATOM 7560 C C . GLU F 2 123 ? 165.247 178.840 130.920 1.00 46.29 123 GLU F C 1
ATOM 7561 O O . GLU F 2 123 ? 165.559 178.657 132.101 1.00 46.20 123 GLU F O 1
ATOM 7567 N N . PRO F 2 124 ? 163.968 178.928 130.538 1.00 50.23 124 PRO F N 1
ATOM 7568 C CA . PRO F 2 124 ? 162.894 178.865 131.547 1.00 47.59 124 PRO F CA 1
ATOM 7569 C C . PRO F 2 124 ? 162.877 177.584 132.363 1.00 44.36 124 PRO F C 1
ATOM 7570 O O . PRO F 2 124 ? 162.606 177.636 133.569 1.00 44.52 124 PRO F O 1
ATOM 7574 N N . GLU F 2 125 ? 163.151 176.431 131.750 1.00 43.74 125 GLU F N 1
ATOM 7575 C CA . GLU F 2 125 ? 163.141 175.188 132.512 1.00 45.34 125 GLU F CA 1
ATOM 7576 C C . GLU F 2 125 ? 164.391 175.016 133.363 1.00 45.39 125 GLU F C 1
ATOM 7577 O O . GLU F 2 125 ? 164.374 174.220 134.308 1.00 45.66 125 GLU F O 1
ATOM 7583 N N . THR F 2 126 ? 165.469 175.736 133.053 1.00 44.17 126 THR F N 1
ATOM 7584 C CA . THR F 2 126 ? 166.629 175.739 133.937 1.00 40.45 126 THR F CA 1
ATOM 7585 C C . THR F 2 126 ? 166.366 176.577 135.182 1.00 40.76 126 THR F C 1
ATOM 7586 O O . THR F 2 126 ? 166.777 176.204 136.287 1.00 41.80 126 THR F O 1
ATOM 7590 N N . ILE F 2 127 ? 165.683 177.714 135.024 1.00 38.45 127 ILE F N 1
ATOM 7591 C CA . ILE F 2 127 ? 165.354 178.555 136.173 1.00 35.76 127 ILE F CA 1
ATOM 7592 C C . ILE F 2 127 ? 164.406 177.820 137.112 1.00 36.52 127 ILE F C 1
ATOM 7593 O O . ILE F 2 127 ? 164.591 177.819 138.334 1.00 37.22 127 ILE F O 1
ATOM 7598 N N . ARG F 2 128 ? 163.380 177.177 136.551 1.00 35.36 128 ARG F N 1
ATOM 7599 C CA . ARG F 2 128 ? 162.427 176.442 137.376 1.00 35.67 128 ARG F CA 1
ATOM 7600 C C . ARG F 2 128 ? 163.106 175.293 138.110 1.00 36.69 128 ARG F C 1
ATOM 7601 O O . ARG F 2 128 ? 162.823 175.046 139.288 1.00 38.12 128 ARG F O 1
ATOM 7609 N N . GLU F 2 129 ? 164.009 174.582 137.432 1.00 37.77 129 GLU F N 1
ATOM 7610 C CA . GLU F 2 129 ? 164.722 173.482 138.073 1.00 38.63 129 GLU F CA 1
ATOM 7611 C C . GLU F 2 129 ? 165.588 173.975 139.226 1.00 35.89 129 GLU F C 1
ATOM 7612 O O . GLU F 2 129 ? 165.626 173.353 140.294 1.00 36.49 129 GLU F O 1
ATOM 7618 N N . ILE F 2 130 ? 166.293 175.090 139.030 1.00 32.39 130 ILE F N 1
ATOM 7619 C CA . ILE F 2 130 ? 167.150 175.623 140.084 1.00 30.56 130 ILE F CA 1
ATOM 7620 C C . ILE F 2 130 ? 166.313 176.185 141.226 1.00 30.55 130 ILE F C 1
ATOM 7621 O O . ILE F 2 130 ? 166.616 175.962 142.404 1.00 30.80 130 ILE F O 1
ATOM 7626 N N . MET F 2 131 ? 165.248 176.922 140.899 1.00 31.84 131 MET F N 1
ATOM 7627 C CA . MET F 2 131 ? 164.414 177.526 141.934 1.00 28.51 131 MET F CA 1
ATOM 7628 C C . MET F 2 131 ? 163.681 176.469 142.750 1.00 29.50 131 MET F C 1
ATOM 7629 O O . MET F 2 131 ? 163.510 176.625 143.964 1.00 28.16 131 MET F O 1
ATOM 7634 N N . GLU F 2 132 ? 163.225 175.396 142.101 1.00 29.74 132 GLU F N 1
ATOM 7635 C CA . GLU F 2 132 ? 162.583 174.310 142.836 1.00 28.93 132 GLU F CA 1
ATOM 7636 C C . GLU F 2 132 ? 163.568 173.621 143.770 1.00 28.92 132 GLU F C 1
ATOM 7637 O O . GLU F 2 132 ? 163.211 173.250 144.894 1.00 30.96 132 GLU F O 1
ATOM 7643 N N . LEU F 2 133 ? 164.810 173.432 143.318 1.00 28.27 133 LEU F N 1
ATOM 7644 C CA . LEU F 2 133 ? 165.837 172.858 144.179 1.00 24.13 133 LEU F CA 1
ATOM 7645 C C . LEU F 2 133 ? 166.161 173.778 145.349 1.00 23.94 133 LEU F C 1
ATOM 7646 O O . LEU F 2 133 ? 166.495 173.300 146.437 1.00 25.56 133 LEU F O 1
ATOM 7651 N N . GLU F 2 134 ? 166.068 175.094 145.144 1.00 23.63 134 GLU F N 1
ATOM 7652 C CA . GLU F 2 134 ? 166.223 176.030 146.252 1.00 23.29 134 GLU F CA 1
ATOM 7653 C C . GLU F 2 134 ? 165.151 175.809 147.311 1.00 23.92 134 GLU F C 1
ATOM 7654 O O . GLU F 2 134 ? 165.441 175.828 148.512 1.00 27.71 134 GLU F O 1
ATOM 7660 N N . ILE F 2 135 ? 163.905 175.603 146.884 1.00 22.43 135 ILE F N 1
ATOM 7661 C CA . ILE F 2 135 ? 162.813 175.391 147.829 1.00 23.72 135 ILE F CA 1
ATOM 7662 C C . ILE F 2 135 ? 162.964 174.047 148.529 1.00 22.44 135 ILE F C 1
ATOM 7663 O O . ILE F 2 135 ? 162.818 173.946 149.752 1.00 23.80 135 ILE F O 1
ATOM 7668 N N . ASP F 2 136 ? 163.254 172.993 147.762 1.00 23.93 136 ASP F N 1
ATOM 7669 C CA . ASP F 2 136 ? 163.321 171.652 148.336 1.00 25.90 136 ASP F CA 1
ATOM 7670 C C . ASP F 2 136 ? 164.437 171.539 149.365 1.00 23.58 136 ASP F C 1
ATOM 7671 O O . ASP F 2 136 ? 164.249 170.944 150.431 1.00 24.31 136 ASP F O 1
ATOM 7676 N N . GLU F 2 137 ? 165.609 172.101 149.063 1.00 22.94 137 GLU F N 1
ATOM 7677 C CA . GLU F 2 137 ? 166.719 172.038 150.006 1.00 22.56 137 GLU F CA 1
ATOM 7678 C C . GLU F 2 137 ? 166.478 172.923 151.221 1.00 22.13 137 GLU F C 1
ATOM 7679 O O . GLU F 2 137 ? 166.928 172.593 152.323 1.00 23.76 137 GLU F O 1
ATOM 7685 N N . MET F 2 138 ? 165.788 174.051 151.041 1.00 21.50 138 MET F N 1
ATOM 7686 C CA . MET F 2 138 ? 165.466 174.908 152.176 1.00 20.11 138 MET F CA 1
ATOM 7687 C C . MET F 2 138 ? 164.459 174.239 153.103 1.00 20.68 138 MET F C 1
ATOM 7688 O O . MET F 2 138 ? 164.544 174.382 154.328 1.00 22.34 138 MET F O 1
ATOM 7693 N N . GLU F 2 139 ? 163.496 173.510 152.537 1.00 21.34 139 GLU F N 1
ATOM 7694 C CA . GLU F 2 139 ? 162.561 172.751 153.359 1.00 19.41 139 GLU F CA 1
ATOM 7695 C C . GLU F 2 139 ? 163.278 171.655 154.134 1.00 18.99 139 GLU F C 1
ATOM 7696 O O . GLU F 2 139 ? 162.967 171.404 155.304 1.00 20.05 139 GLU F O 1
ATOM 7702 N N . LYS F 2 140 ? 164.237 170.984 153.491 1.00 20.62 140 LYS F N 1
ATOM 7703 C CA . LYS F 2 140 ? 165.007 169.947 154.169 1.00 18.30 140 LYS F CA 1
ATOM 7704 C C . LYS F 2 140 ? 165.842 170.532 155.302 1.00 17.69 140 LYS F C 1
ATOM 7705 O O . LYS F 2 140 ? 165.971 169.920 156.368 1.00 18.65 140 LYS F O 1
ATOM 7711 N N . ARG F 2 141 ? 166.421 171.715 155.086 1.00 17.76 141 ARG F N 1
ATOM 7712 C CA . ARG F 2 141 ? 167.205 172.362 156.132 1.00 17.71 141 ARG F CA 1
ATOM 7713 C C . ARG F 2 141 ? 166.338 172.729 157.328 1.00 19.13 141 ARG F C 1
ATOM 7714 O O . ARG F 2 141 ? 166.751 172.557 158.481 1.00 20.71 141 ARG F O 1
ATOM 7722 N N . HIS F 2 142 ? 165.135 173.249 157.074 1.00 19.25 142 HIS F N 1
ATOM 7723 C CA . HIS F 2 142 ? 164.229 173.591 158.163 1.00 17.89 142 HIS F CA 1
ATOM 7724 C C . HIS F 2 142 ? 163.789 172.349 158.925 1.00 18.39 142 HIS F C 1
ATOM 7725 O O . HIS F 2 142 ? 163.659 172.382 160.153 1.00 21.02 142 HIS F O 1
ATOM 7732 N N . LYS F 2 143 ? 163.548 171.247 158.213 1.00 18.08 143 LYS F N 1
ATOM 7733 C CA . LYS F 2 143 ? 163.152 170.011 158.878 1.00 17.42 143 LYS F CA 1
ATOM 7734 C C . LYS F 2 143 ? 164.264 169.488 159.778 1.00 18.28 143 LYS F C 1
ATOM 7735 O O . LYS F 2 143 ? 163.996 168.929 160.846 1.00 21.80 143 LYS F O 1
ATOM 7741 N N . SER F 2 144 ? 165.520 169.656 159.359 1.00 17.30 144 SER F N 1
ATOM 7742 C CA . SER F 2 144 ? 166.642 169.248 160.197 1.00 16.06 144 SER F CA 1
ATOM 7743 C C . SER F 2 144 ? 166.706 170.075 161.475 1.00 17.50 144 SER F C 1
ATOM 7744 O O . SER F 2 144 ? 167.011 169.548 162.550 1.00 17.66 144 SER F O 1
ATOM 7747 N N . GLY F 2 145 ? 166.435 171.377 161.374 1.00 16.34 145 GLY F N 1
ATOM 7748 C CA . GLY F 2 145 ? 166.412 172.213 162.563 1.00 17.36 145 GLY F CA 1
ATOM 7749 C C . GLY F 2 145 ? 165.276 171.865 163.506 1.00 16.53 145 GLY F C 1
ATOM 7750 O O . GLY F 2 145 ? 165.451 171.861 164.727 1.00 16.54 145 GLY F O 1
ATOM 7751 N N . ALA F 2 146 ? 164.094 171.582 162.956 1.00 15.76 146 ALA F N 1
ATOM 7752 C CA . ALA F 2 146 ? 162.959 171.210 163.795 1.00 16.38 146 ALA F CA 1
ATOM 7753 C C . ALA F 2 146 ? 163.162 169.841 164.429 1.00 14.75 146 ALA F C 1
ATOM 7754 O O . ALA F 2 146 ? 162.799 169.632 165.592 1.00 18.32 146 ALA F O 1
ATOM 7756 N N . ASP F 2 147 ? 163.730 168.894 163.679 1.00 15.97 147 ASP F N 1
ATOM 7757 C CA . ASP F 2 147 ? 164.020 167.580 164.240 1.00 14.92 147 ASP F CA 1
ATOM 7758 C C . ASP F 2 147 ? 165.060 167.669 165.345 1.00 12.16 147 ASP F C 1
ATOM 7759 O O . ASP F 2 147 ? 165.026 166.881 166.296 1.00 14.04 147 ASP F O 1
ATOM 7764 N N . MET F 2 148 ? 165.991 168.615 165.232 1.00 12.15 148 MET F N 1
ATOM 7765 C CA . MET F 2 148 ? 166.959 168.848 166.297 1.00 9.84 148 MET F CA 1
ATOM 7766 C C . MET F 2 148 ? 166.269 169.291 167.582 1.00 12.55 148 MET F C 1
ATOM 7767 O O . MET F 2 148 ? 166.636 168.849 168.676 1.00 11.76 148 MET F O 1
ATOM 7772 N N . LEU F 2 149 ? 165.265 170.164 167.468 1.00 12.66 149 LEU F N 1
ATOM 7773 C CA . LEU F 2 149 ? 164.538 170.620 168.647 1.00 9.88 149 LEU F CA 1
ATOM 7774 C C . LEU F 2 149 ? 163.678 169.509 169.234 1.00 11.08 149 LEU F C 1
ATOM 7775 O O . LEU F 2 149 ? 163.531 169.412 170.457 1.00 12.70 149 LEU F O 1
ATOM 7780 N N . LYS F 2 150 ? 163.089 168.671 168.378 1.00 11.71 150 LYS F N 1
ATOM 7781 C CA . LYS F 2 150 ? 162.312 167.538 168.868 1.00 10.11 150 LYS F CA 1
ATOM 7782 C C . LYS F 2 150 ? 163.202 166.495 169.529 1.00 9.17 150 LYS F C 1
ATOM 7783 O O . LYS F 2 150 ? 162.778 165.839 170.486 1.00 10.71 150 LYS F O 1
ATOM 7789 N N . THR F 2 151 ? 164.426 166.322 169.028 1.00 9.32 151 THR F N 1
ATOM 7790 C CA . THR F 2 151 ? 165.379 165.430 169.680 1.00 8.76 151 THR F CA 1
ATOM 7791 C C . THR F 2 151 ? 165.722 165.927 171.078 1.00 8.71 151 THR F C 1
ATOM 7792 O O . THR F 2 151 ? 165.804 165.136 172.024 1.00 7.83 151 THR F O 1
ATOM 7796 N N . TRP F 2 152 ? 165.925 167.237 171.227 1.00 8.49 152 TRP F N 1
ATOM 7797 C CA . TRP F 2 152 ? 166.160 167.806 172.549 1.00 9.28 152 TRP F CA 1
ATOM 7798 C C . TRP F 2 152 ? 164.912 167.734 173.419 1.00 9.76 152 TRP F C 1
ATOM 7799 O O . TRP F 2 152 ? 165.019 167.625 174.645 1.00 10.79 152 TRP F O 1
ATOM 7810 N N . GLY F 2 153 ? 163.729 167.790 172.810 1.00 9.44 153 GLY F N 1
ATOM 7811 C CA . GLY F 2 153 ? 162.493 167.675 173.558 1.00 8.56 153 GLY F CA 1
ATOM 7812 C C . GLY F 2 153 ? 162.222 166.293 174.107 1.00 8.80 153 GLY F C 1
ATOM 7813 O O . GLY F 2 153 ? 161.335 166.146 174.953 1.00 12.10 153 GLY F O 1
ATOM 7814 N N . GLY F 2 154 ? 162.949 165.283 173.640 1.00 8.59 154 GLY F N 1
ATOM 7815 C CA . GLY F 2 154 ? 162.863 163.955 174.209 1.00 5.67 154 GLY F CA 1
ATOM 7816 C C . GLY F 2 154 ? 164.005 163.677 175.162 1.00 6.55 154 GLY F C 1
ATOM 7817 O O . GLY F 2 154 ? 163.851 162.924 176.127 1.00 11.08 154 GLY F O 1
ATOM 7818 N N . TYR F 2 155 ? 165.163 164.287 174.897 1.00 6.52 155 TYR F N 1
ATOM 7819 C CA . TYR F 2 155 ? 166.326 164.088 175.755 1.00 6.18 155 TYR F CA 1
ATOM 7820 C C . TYR F 2 155 ? 166.112 164.689 177.139 1.00 7.79 155 TYR F C 1
ATOM 7821 O O . TYR F 2 155 ? 166.467 164.072 178.148 1.00 8.97 155 TYR F O 1
ATOM 7830 N N . ALA F 2 156 ? 165.549 165.896 177.206 1.00 8.54 156 ALA F N 1
ATOM 7831 C CA . ALA F 2 156 ? 165.417 166.582 178.490 1.00 8.18 156 ALA F CA 1
ATOM 7832 C C . ALA F 2 156 ? 164.518 165.841 179.475 1.00 9.66 156 ALA F C 1
ATOM 7833 O O . ALA F 2 156 ? 164.934 165.661 180.633 1.00 10.75 156 ALA F O 1
ATOM 7835 N N . PRO F 2 157 ? 163.304 165.401 179.118 1.00 11.10 157 PRO F N 1
ATOM 7836 C CA . PRO F 2 157 ? 162.545 164.567 180.064 1.00 8.72 157 PRO F CA 1
ATOM 7837 C C . PRO F 2 157 ? 163.219 163.242 180.378 1.00 8.57 157 PRO F C 1
ATOM 7838 O O . PRO F 2 157 ? 163.057 162.727 181.490 1.00 11.71 157 PRO F O 1
ATOM 7842 N N . ALA F 2 158 ? 163.960 162.668 179.426 1.00 7.96 158 ALA F N 1
ATOM 7843 C CA . ALA F 2 158 ? 164.669 161.420 179.692 1.00 8.33 158 ALA F CA 1
ATOM 7844 C C . ALA F 2 158 ? 165.752 161.613 180.744 1.00 8.24 158 ALA F C 1
ATOM 7845 O O . ALA F 2 158 ? 165.928 160.764 181.624 1.00 10.95 158 ALA F O 1
ATOM 7847 N N . PHE F 2 159 ? 166.490 162.721 180.670 1.00 7.54 159 PHE F N 1
ATOM 7848 C CA . PHE F 2 159 ? 167.490 163.022 181.684 1.00 7.88 159 PHE F CA 1
ATOM 7849 C C . PHE F 2 159 ? 166.873 163.552 182.969 1.00 7.91 159 PHE F C 1
ATOM 7850 O O . PHE F 2 159 ? 167.539 163.543 184.009 1.00 11.15 159 PHE F O 1
ATOM 7858 N N . GLY F 2 160 ? 165.623 164.015 182.922 1.00 8.04 160 GLY F N 1
ATOM 7859 C CA . GLY F 2 160 ? 164.926 164.359 184.146 1.00 8.10 160 GLY F CA 1
ATOM 7860 C C . GLY F 2 160 ? 164.471 163.142 184.922 1.00 9.04 160 GLY F C 1
ATOM 7861 O O . GLY F 2 160 ? 164.296 163.209 186.141 1.00 11.26 160 GLY F O 1
ATOM 7862 N N . MET F 2 161 ? 164.264 162.020 184.231 1.00 8.24 161 MET F N 1
ATOM 7863 C CA . MET F 2 161 ? 163.973 160.766 184.912 1.00 9.54 161 MET F CA 1
ATOM 7864 C C . MET F 2 161 ? 165.241 160.118 185.456 1.00 10.14 161 MET F C 1
ATOM 7865 O O . MET F 2 161 ? 165.198 159.458 186.500 1.00 9.82 161 MET F O 1
ATOM 7870 N N . VAL F 2 162 ? 166.369 160.298 184.766 1.00 8.44 162 VAL F N 1
ATOM 7871 C CA . VAL F 2 162 ? 167.656 159.885 185.320 1.00 7.30 162 VAL F CA 1
ATOM 7872 C C . VAL F 2 162 ? 167.928 160.628 186.621 1.00 7.47 162 VAL F C 1
ATOM 7873 O O . VAL F 2 162 ? 168.422 160.048 187.595 1.00 9.11 162 VAL F O 1
ATOM 7877 N N . GLY F 2 163 ? 167.604 161.923 186.660 1.00 6.39 163 GLY F N 1
ATOM 7878 C CA . GLY F 2 163 ? 167.736 162.678 187.893 1.00 6.01 163 GLY F CA 1
ATOM 7879 C C . GLY F 2 163 ? 166.818 162.185 188.992 1.00 7.03 163 GLY F C 1
ATOM 7880 O O . GLY F 2 163 ? 167.167 162.250 190.173 1.00 8.23 163 GLY F O 1
ATOM 7881 N N . THR F 2 164 ? 165.629 161.702 188.627 1.00 8.08 164 THR F N 1
ATOM 7882 C CA . THR F 2 164 ? 164.751 161.083 189.612 1.00 8.02 164 THR F CA 1
ATOM 7883 C C . THR F 2 164 ? 165.374 159.814 190.180 1.00 9.12 164 THR F C 1
ATOM 7884 O O . THR F 2 164 ? 165.323 159.576 191.391 1.00 10.18 164 THR F O 1
ATOM 7888 N N . LEU F 2 165 ? 165.970 158.989 189.317 1.00 8.49 165 LEU F N 1
ATOM 7889 C CA . LEU F 2 165 ? 166.672 157.801 189.790 1.00 8.48 165 LEU F CA 1
ATOM 7890 C C . LEU F 2 165 ? 167.854 158.179 190.672 1.00 9.09 165 LEU F C 1
ATOM 7891 O O . LEU F 2 165 ? 168.111 157.527 191.690 1.00 13.35 165 LEU F O 1
ATOM 7896 N N . ILE F 2 166 ? 168.588 159.227 190.293 1.00 7.66 166 ILE F N 1
ATOM 7897 C CA . ILE F 2 166 ? 169.711 159.689 191.103 1.00 6.52 166 ILE F CA 1
ATOM 7898 C C . ILE F 2 166 ? 169.221 160.156 192.467 1.00 9.44 166 ILE F C 1
ATOM 7899 O O . ILE F 2 166 ? 169.798 159.814 193.505 1.00 9.81 166 ILE F O 1
ATOM 7904 N N . GLY F 2 167 ? 168.142 160.941 192.482 1.00 9.47 167 GLY F N 1
ATOM 7905 C CA . GLY F 2 167 ? 167.615 161.436 193.741 1.00 7.60 167 GLY F CA 1
ATOM 7906 C C . GLY F 2 167 ? 167.082 160.334 194.634 1.00 10.84 167 GLY F C 1
ATOM 7907 O O . GLY F 2 167 ? 167.289 160.356 195.849 1.00 13.88 167 GLY F O 1
ATOM 7908 N N . LEU F 2 168 ? 166.385 159.357 194.048 1.00 11.24 168 LEU F N 1
ATOM 7909 C CA . LEU F 2 168 ? 165.842 158.255 194.835 1.00 10.41 168 LEU F CA 1
ATOM 7910 C C . LEU F 2 168 ? 166.954 157.407 195.441 1.00 11.20 168 LEU F C 1
ATOM 7911 O O . LEU F 2 168 ? 166.927 157.096 196.636 1.00 15.43 168 LEU F O 1
ATOM 7916 N N . ILE F 2 169 ? 167.947 157.032 194.632 1.00 9.81 169 ILE F N 1
ATOM 7917 C CA . ILE F 2 169 ? 169.050 156.218 195.135 1.00 10.67 169 ILE F CA 1
ATOM 7918 C C . ILE F 2 169 ? 169.817 156.974 196.209 1.00 13.88 169 ILE F C 1
ATOM 7919 O O . ILE F 2 169 ? 170.179 156.413 197.250 1.00 18.62 169 ILE F O 1
ATOM 7924 N N . GLN F 2 170 ? 170.073 158.261 195.974 1.00 14.46 170 GLN F N 1
ATOM 7925 C CA . GLN F 2 170 ? 170.762 159.079 196.964 1.00 15.48 170 GLN F CA 1
ATOM 7926 C C . GLN F 2 170 ? 169.957 159.178 198.256 1.00 17.71 170 GLN F C 1
ATOM 7927 O O . GLN F 2 170 ? 170.515 159.070 199.353 1.00 22.60 170 GLN F O 1
ATOM 7933 N N . MET F 2 171 ? 168.641 159.368 198.144 1.00 16.91 171 MET F N 1
ATOM 7934 C CA . MET F 2 171 ? 167.789 159.410 199.329 1.00 15.98 171 MET F CA 1
ATOM 7935 C C . MET F 2 171 ? 167.760 158.068 200.051 1.00 18.17 171 MET F C 1
ATOM 7936 O O . MET F 2 171 ? 167.836 158.018 201.283 1.00 24.22 171 MET F O 1
ATOM 7941 N N . LEU F 2 172 ? 167.651 156.968 199.303 1.00 17.44 172 LEU F N 1
ATOM 7942 C CA . LEU F 2 172 ? 167.493 155.659 199.927 1.00 16.12 172 LEU F CA 1
ATOM 7943 C C . LEU F 2 172 ? 168.778 155.180 200.587 1.00 18.73 172 LEU F C 1
ATOM 7944 O O . LEU F 2 172 ? 168.726 154.462 201.591 1.00 23.48 172 LEU F O 1
ATOM 7949 N N . ALA F 2 173 ? 169.936 155.563 200.046 1.00 22.07 173 ALA F N 1
ATOM 7950 C CA . ALA F 2 173 ? 171.201 155.090 200.594 1.00 23.82 173 ALA F CA 1
ATOM 7951 C C . ALA F 2 173 ? 171.518 155.729 201.939 1.00 29.59 173 ALA F C 1
ATOM 7952 O O . ALA F 2 173 ? 172.217 155.124 202.759 1.00 37.13 173 ALA F O 1
ATOM 7954 N N . ASN F 2 174 ? 171.027 156.940 202.184 1.00 26.82 174 ASN F N 1
ATOM 7955 C CA . ASN F 2 174 ? 171.351 157.707 203.383 1.00 29.21 174 ASN F CA 1
ATOM 7956 C C . ASN F 2 174 ? 170.088 158.303 203.993 1.00 32.77 174 ASN F C 1
ATOM 7957 O O . ASN F 2 174 ? 170.012 159.497 204.289 1.00 37.69 174 ASN F O 1
ATOM 7962 N N . LEU F 2 175 ? 169.071 157.469 204.188 1.00 29.41 175 LEU F N 1
ATOM 7963 C CA . LEU F 2 175 ? 167.782 157.939 204.696 1.00 31.41 175 LEU F CA 1
ATOM 7964 C C . LEU F 2 175 ? 167.823 158.360 206.170 1.00 34.32 175 LEU F C 1
ATOM 7965 O O . LEU F 2 175 ? 166.761 158.649 206.733 1.00 36.16 175 LEU F O 1
ATOM 7970 N N . THR F 2 176 ? 168.986 158.407 206.821 1.00 39.32 176 THR F N 1
ATOM 7971 C CA . THR F 2 176 ? 169.096 158.896 208.191 1.00 40.81 176 THR F CA 1
ATOM 7972 C C . THR F 2 176 ? 170.031 160.097 208.293 1.00 42.22 176 THR F C 1
ATOM 7973 O O . THR F 2 176 ? 170.473 160.443 209.393 1.00 48.54 176 THR F O 1
ATOM 7977 N N . ASP F 2 177 ? 170.341 160.740 207.168 1.00 40.24 177 ASP F N 1
ATOM 7978 C CA . ASP F 2 177 ? 171.231 161.894 207.137 1.00 44.09 177 ASP F CA 1
ATOM 7979 C C . ASP F 2 177 ? 170.490 163.219 207.237 1.00 43.08 177 ASP F C 1
ATOM 7980 O O . ASP F 2 177 ? 170.996 164.157 207.862 1.00 47.82 177 ASP F O 1
ATOM 7985 N N . SER F 2 178 ? 169.322 163.316 206.598 1.00 40.31 178 SER F N 1
ATOM 7986 C CA . SER F 2 178 ? 168.429 164.473 206.628 1.00 37.95 178 SER F CA 1
ATOM 7987 C C . SER F 2 178 ? 168.966 165.643 205.814 1.00 32.78 178 SER F C 1
ATOM 7988 O O . SER F 2 178 ? 168.231 166.591 205.532 1.00 36.37 178 SER F O 1
ATOM 7991 N N . SER F 2 179 ? 170.221 165.565 205.384 1.00 35.41 179 SER F N 1
ATOM 7992 C CA . SER F 2 179 ? 170.782 166.512 204.430 1.00 33.82 179 SER F CA 1
ATOM 7993 C C . SER F 2 179 ? 170.973 165.879 203.065 1.00 32.56 179 SER F C 1
ATOM 7994 O O . SER F 2 179 ? 170.762 166.534 202.041 1.00 31.50 179 SER F O 1
ATOM 7997 N N . THR F 2 180 ? 171.373 164.608 203.045 1.00 32.23 180 THR F N 1
ATOM 7998 C CA . THR F 2 180 ? 171.289 163.816 201.828 1.00 33.77 180 THR F CA 1
ATOM 7999 C C . THR F 2 180 ? 169.840 163.626 201.402 1.00 27.32 180 THR F C 1
ATOM 8000 O O . THR F 2 180 ? 169.543 163.582 200.203 1.00 24.45 180 THR F O 1
ATOM 8004 N N . ILE F 2 181 ? 168.926 163.518 202.370 1.00 28.85 181 ILE F N 1
ATOM 8005 C CA . ILE F 2 181 ? 167.506 163.399 202.051 1.00 25.29 181 ILE F CA 1
ATOM 8006 C C . ILE F 2 181 ? 167.018 164.651 201.337 1.00 23.78 181 ILE F C 1
ATOM 8007 O O . ILE F 2 181 ? 166.348 164.575 200.302 1.00 23.35 181 ILE F O 1
ATOM 8012 N N . ALA F 2 182 ? 167.353 165.825 201.878 1.00 25.65 182 ALA F N 1
ATOM 8013 C CA . ALA F 2 182 ? 166.935 167.075 201.253 1.00 21.68 182 ALA F CA 1
ATOM 8014 C C . ALA F 2 182 ? 167.587 167.257 199.889 1.00 21.90 182 ALA F C 1
ATOM 8015 O O . ALA F 2 182 ? 166.930 167.675 198.929 1.00 22.99 182 ALA F O 1
ATOM 8017 N N . SER F 2 183 ? 168.883 166.954 199.786 1.00 20.49 183 SER F N 1
ATOM 8018 C CA . SER F 2 183 ? 169.571 167.061 198.505 1.00 21.24 183 SER F CA 1
ATOM 8019 C C . SER F 2 183 ? 169.020 166.062 197.494 1.00 22.04 183 SER F C 1
ATOM 8020 O O . SER F 2 183 ? 168.805 166.407 196.327 1.00 19.44 183 SER F O 1
ATOM 8023 N N . GLY F 2 184 ? 168.785 164.821 197.923 1.00 22.67 184 GLY F N 1
ATOM 8024 C CA . GLY F 2 184 ? 168.191 163.840 197.030 1.00 17.97 184 GLY F CA 1
ATOM 8025 C C . GLY F 2 184 ? 166.756 164.171 196.669 1.00 16.68 184 GLY F C 1
ATOM 8026 O O . GLY F 2 184 ? 166.323 163.942 195.537 1.00 16.02 184 GLY F O 1
ATOM 8027 N N . MET F 2 185 ? 165.998 164.707 197.627 1.00 19.17 185 MET F N 1
ATOM 8028 C CA . MET F 2 185 ? 164.611 165.077 197.365 1.00 18.48 185 MET F CA 1
ATOM 8029 C C . MET F 2 185 ? 164.524 166.160 196.298 1.00 20.67 185 MET F C 1
ATOM 8030 O O . MET F 2 185 ? 163.680 166.092 195.397 1.00 21.49 185 MET F O 1
ATOM 8035 N N . GLY F 2 186 ? 165.388 167.172 196.391 1.00 20.19 186 GLY F N 1
ATOM 8036 C CA . GLY F 2 186 ? 165.384 168.231 195.397 1.00 15.95 186 GLY F CA 1
ATOM 8037 C C . GLY F 2 186 ? 165.841 167.759 194.031 1.00 13.50 186 GLY F C 1
ATOM 8038 O O . GLY F 2 186 ? 165.305 168.190 193.008 1.00 17.07 186 GLY F O 1
ATOM 8039 N N . LYS F 2 187 ? 166.841 166.876 193.993 1.00 13.98 187 LYS F N 1
ATOM 8040 C CA . LYS F 2 187 ? 167.335 166.374 192.716 1.00 12.33 187 LYS F CA 1
ATOM 8041 C C . LYS F 2 187 ? 166.247 165.631 191.954 1.00 13.26 187 LYS F C 1
ATOM 8042 O O . LYS F 2 187 ? 166.083 165.826 190.746 1.00 12.03 187 LYS F O 1
ATOM 8048 N N . ALA F 2 188 ? 165.492 164.776 192.644 1.00 12.71 188 ALA F N 1
ATOM 8049 C CA 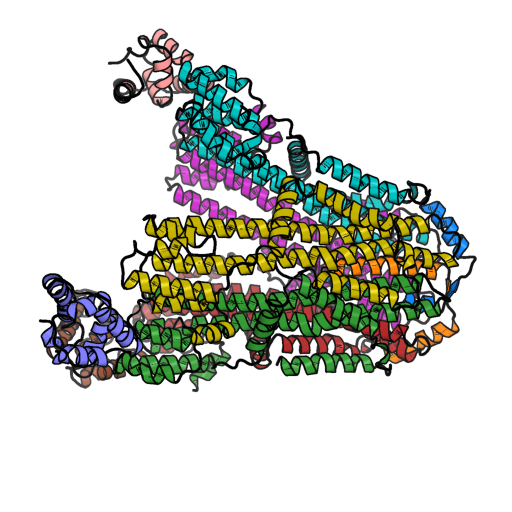. ALA F 2 188 ? 164.474 163.978 191.969 1.00 10.85 188 ALA F CA 1
ATOM 8050 C C . ALA F 2 188 ? 163.359 164.854 191.410 1.00 10.83 188 ALA F C 1
ATOM 8051 O O . ALA F 2 188 ? 162.939 164.682 190.261 1.00 14.86 188 ALA F O 1
ATOM 8053 N N . LEU F 2 189 ? 162.866 165.801 192.209 1.00 12.72 189 LEU F N 1
ATOM 8054 C CA . LEU F 2 189 ? 161.728 166.612 191.788 1.00 13.06 189 LEU F CA 1
ATOM 8055 C C . LEU F 2 189 ? 162.117 167.670 190.762 1.00 12.26 189 LEU F C 1
ATOM 8056 O O . LEU F 2 189 ? 161.398 167.872 189.778 1.00 13.34 189 LEU F O 1
ATOM 8061 N N . ILE F 2 190 ? 163.244 168.350 190.967 1.00 12.65 190 ILE F N 1
ATOM 8062 C CA . ILE F 2 190 ? 163.561 169.502 190.130 1.00 11.80 190 ILE F CA 1
ATOM 8063 C C . ILE F 2 190 ? 164.145 169.073 188.784 1.00 10.37 190 ILE F C 1
ATOM 8064 O O . ILE F 2 190 ? 163.997 169.788 187.787 1.00 10.62 190 ILE F O 1
ATOM 8069 N N . THR F 2 191 ? 164.789 167.906 188.715 1.00 11.16 191 THR F N 1
ATOM 8070 C CA . THR F 2 191 ? 165.199 167.379 187.415 1.00 9.19 191 THR F CA 1
ATOM 8071 C C . THR F 2 191 ? 163.989 167.106 186.532 1.00 9.77 191 THR F C 1
ATOM 8072 O O . THR F 2 191 ? 164.006 167.404 185.333 1.00 11.06 191 THR F O 1
ATOM 8076 N N . THR F 2 192 ? 162.933 166.530 187.109 1.00 9.47 192 THR F N 1
ATOM 8077 C CA . THR F 2 192 ? 161.697 166.326 186.364 1.00 8.04 192 THR F CA 1
ATOM 8078 C C . THR F 2 192 ? 161.050 167.656 186.003 1.00 10.31 192 THR F C 1
ATOM 8079 O O . THR F 2 192 ? 160.509 167.813 184.904 1.00 11.56 192 THR F O 1
ATOM 8083 N N . PHE F 2 193 ? 161.099 168.622 186.922 1.00 10.40 193 PHE F N 1
ATOM 8084 C CA . PHE F 2 193 ? 160.535 169.941 186.662 1.00 8.98 193 PHE F CA 1
ATOM 8085 C C . PHE F 2 193 ? 161.233 170.616 185.486 1.00 8.96 193 PHE F C 1
ATOM 8086 O O . PHE F 2 193 ? 160.580 171.175 184.599 1.00 9.92 193 PHE F O 1
ATOM 8094 N N . TYR F 2 194 ? 162.567 170.565 185.460 1.00 9.22 194 TYR F N 1
ATOM 8095 C CA . TYR F 2 194 ? 163.309 171.144 184.345 1.00 9.83 194 TYR F CA 1
ATOM 8096 C C . TYR F 2 194 ? 163.036 170.397 183.045 1.00 10.85 194 TYR F C 1
ATOM 8097 O O . TYR F 2 194 ? 162.856 171.019 181.993 1.00 11.20 194 TYR F O 1
ATOM 8106 N N . GLY F 2 195 ? 163.000 169.064 183.101 1.00 9.33 195 GLY F N 1
ATOM 8107 C CA . GLY F 2 195 ? 162.841 168.283 181.886 1.00 8.74 195 GLY F CA 1
ATOM 8108 C C . GLY F 2 195 ? 161.491 168.476 181.223 1.00 10.56 195 GLY F C 1
ATOM 8109 O O . GLY F 2 195 ? 161.397 168.529 179.994 1.00 11.12 195 GLY F O 1
ATOM 8110 N N . SER F 2 196 ? 160.426 168.576 182.022 1.00 10.81 196 SER F N 1
ATOM 8111 C CA . SER F 2 196 ? 159.100 168.775 181.449 1.00 10.88 196 SER F CA 1
ATOM 8112 C C . SER F 2 196 ? 158.917 170.197 180.936 1.00 12.15 196 SER F C 1
ATOM 8113 O O . SER F 2 196 ? 158.181 170.413 179.968 1.00 16.75 196 SER F O 1
ATOM 8116 N N . LEU F 2 197 ? 159.568 171.175 181.568 1.00 12.58 197 LEU F N 1
ATOM 8117 C CA . LEU F 2 197 ? 159.500 172.543 181.067 1.00 12.14 197 LEU F CA 1
ATOM 8118 C C . LEU F 2 197 ? 160.233 172.684 179.740 1.00 13.28 197 LEU F C 1
ATOM 8119 O O . LEU F 2 197 ? 159.734 173.334 178.816 1.00 16.51 197 LEU F O 1
ATOM 8124 N N . MET F 2 198 ? 161.420 172.085 179.627 1.00 12.94 198 MET F N 1
ATOM 8125 C CA . MET F 2 198 ? 162.162 172.153 178.374 1.00 11.45 198 MET F CA 1
ATOM 8126 C C . MET F 2 198 ? 161.401 171.470 177.246 1.00 14.32 198 MET F C 1
ATOM 8127 O O . MET F 2 198 ? 161.339 171.988 176.126 1.00 15.34 198 MET F O 1
ATOM 8132 N N . ALA F 2 199 ? 160.816 170.305 177.524 1.00 14.92 199 ALA F N 1
ATOM 8133 C CA . ALA F 2 199 ? 160.121 169.556 176.484 1.00 11.29 199 ALA F CA 1
ATOM 8134 C C . ALA F 2 199 ? 158.837 170.254 176.056 1.00 13.28 199 ALA F C 1
ATOM 8135 O O . ALA F 2 199 ? 158.606 170.470 174.862 1.00 14.98 199 ALA F O 1
ATOM 8137 N N . ASN F 2 200 ? 158.003 170.642 177.017 1.00 13.33 200 ASN F N 1
ATOM 8138 C CA . ASN F 2 200 ? 156.634 171.032 176.716 1.00 13.70 200 ASN F CA 1
ATOM 8139 C C . ASN F 2 200 ? 156.430 172.534 176.597 1.00 14.02 200 ASN F C 1
ATOM 8140 O O . ASN F 2 200 ? 155.438 172.958 175.998 1.00 14.89 200 ASN F O 1
ATOM 8145 N N . ALA F 2 201 ? 157.332 173.344 177.141 1.00 15.62 201 ALA F N 1
ATOM 8146 C CA . ALA F 2 201 ? 157.216 174.787 177.006 1.00 17.10 201 ALA F CA 1
ATOM 8147 C C . ALA F 2 201 ? 158.167 175.373 175.974 1.00 18.43 201 ALA F C 1
ATOM 8148 O O . ALA F 2 201 ? 157.909 176.474 175.478 1.00 19.50 201 ALA F O 1
ATOM 8150 N N . VAL F 2 202 ? 159.249 174.675 175.635 1.00 14.35 202 VAL F N 1
ATOM 8151 C CA . VAL F 2 202 ? 160.231 175.239 174.717 1.00 15.45 202 VAL F CA 1
ATOM 8152 C C . VAL F 2 202 ? 160.426 174.357 173.492 1.00 14.08 202 VAL F C 1
ATOM 8153 O O . VAL F 2 202 ? 160.063 174.744 172.380 1.00 15.05 202 VAL F O 1
ATOM 8157 N N . PHE F 2 203 ? 160.954 173.149 173.687 1.00 14.54 203 PHE F N 1
ATOM 8158 C CA . PHE F 2 203 ? 161.539 172.413 172.570 1.00 11.93 203 PHE F CA 1
ATOM 8159 C C . PHE F 2 203 ? 160.473 171.864 171.628 1.00 13.17 203 PHE F C 1
ATOM 8160 O O . PHE F 2 203 ? 160.498 172.136 170.422 1.00 14.20 203 PHE F O 1
ATOM 8168 N N . ASN F 2 204 ? 159.539 171.072 172.151 1.00 11.47 204 ASN F N 1
ATOM 8169 C CA . ASN F 2 204 ? 158.516 170.484 171.288 1.00 12.74 204 ASN F CA 1
ATOM 8170 C C . ASN F 2 204 ? 157.626 171.531 170.629 1.00 11.77 204 ASN F C 1
ATOM 8171 O O . ASN F 2 204 ? 157.379 171.417 169.416 1.00 16.08 204 ASN F O 1
ATOM 8176 N N . PRO F 2 205 ? 157.097 172.540 171.334 1.00 12.31 205 PRO F N 1
ATOM 8177 C CA . PRO F 2 205 ? 156.340 173.583 170.622 1.00 12.17 205 PRO F CA 1
ATOM 8178 C C . PRO F 2 205 ? 157.164 174.350 169.601 1.00 12.51 205 PRO F C 1
ATOM 8179 O O . PRO F 2 205 ? 156.627 174.732 168.555 1.00 14.84 205 PRO F O 1
ATOM 8183 N N . MET F 2 206 ? 158.453 174.586 169.867 1.00 13.56 206 MET F N 1
ATOM 8184 C CA . MET F 2 206 ? 159.278 175.339 168.926 1.00 14.07 206 MET F CA 1
ATOM 8185 C C . MET F 2 206 ? 159.518 174.546 167.649 1.00 16.95 206 MET F C 1
ATOM 8186 O O . MET F 2 206 ? 159.508 175.110 166.549 1.00 21.99 206 MET F O 1
ATOM 8191 N N . GLY F 2 207 ? 159.748 173.237 167.777 1.00 12.45 207 GLY F N 1
ATOM 8192 C CA . GLY F 2 207 ? 159.977 172.415 166.600 1.00 14.01 207 GLY F CA 1
ATOM 8193 C C . GLY F 2 207 ? 158.770 172.351 165.686 1.00 17.75 207 GLY F C 1
ATOM 8194 O O . GLY F 2 207 ? 158.898 172.447 164.464 1.00 22.07 207 GLY F O 1
ATOM 8195 N N . ALA F 2 208 ? 157.580 172.185 166.266 1.00 16.70 208 ALA F N 1
ATOM 8196 C CA . ALA F 2 208 ? 156.360 172.216 165.468 1.00 17.33 208 ALA F CA 1
ATOM 8197 C C . ALA F 2 208 ? 156.130 173.598 164.870 1.00 18.32 208 ALA F C 1
ATOM 8198 O O . ALA F 2 208 ? 155.713 173.721 163.714 1.00 20.53 208 ALA F O 1
ATOM 8200 N N . ASN F 2 209 ? 156.401 174.649 165.647 1.00 17.32 209 ASN F N 1
ATOM 8201 C CA . ASN F 2 209 ? 156.285 176.012 165.137 1.00 17.23 209 ASN F CA 1
ATOM 8202 C C . ASN F 2 209 ? 157.197 176.225 163.936 1.00 22.85 209 ASN F C 1
ATOM 8203 O O . ASN F 2 209 ? 156.824 176.906 162.974 1.00 22.75 209 ASN F O 1
ATOM 8208 N N . LEU F 2 210 ? 158.398 175.645 163.978 1.00 21.62 210 LEU F N 1
ATOM 8209 C CA . LEU F 2 210 ? 159.359 175.819 162.895 1.00 18.53 210 LEU F CA 1
ATOM 8210 C C . LEU F 2 210 ? 158.845 175.221 161.590 1.00 21.17 210 LEU F C 1
ATOM 8211 O O . LEU F 2 210 ? 159.018 175.814 160.519 1.00 24.65 210 LEU F O 1
ATOM 8216 N N . MET F 2 211 ? 158.221 174.042 161.657 1.00 20.00 211 MET F N 1
ATOM 8217 C CA . MET F 2 211 ? 157.711 173.404 160.447 1.00 18.08 211 MET F CA 1
ATOM 8218 C C . MET F 2 211 ? 156.575 174.198 159.816 1.00 20.96 211 MET F C 1
ATOM 8219 O O . MET F 2 211 ? 156.459 174.233 158.586 1.00 23.98 211 MET F O 1
ATOM 8224 N N . PHE F 2 212 ? 155.725 174.826 160.629 1.00 20.03 212 PHE F N 1
ATOM 8225 C CA . PHE F 2 212 ? 154.664 175.661 160.077 1.00 19.15 212 PHE F CA 1
ATOM 8226 C C . PHE F 2 212 ? 155.234 176.884 159.373 1.00 19.62 212 PHE F C 1
ATOM 8227 O O . PHE F 2 212 ? 154.740 177.283 158.312 1.00 23.96 212 PHE F O 1
ATOM 8235 N N . LYS F 2 213 ? 156.267 177.498 159.950 1.00 17.71 213 LYS F N 1
ATOM 8236 C CA . LYS F 2 213 ? 156.910 178.630 159.294 1.00 18.21 213 LYS F CA 1
ATOM 8237 C C . LYS F 2 213 ? 157.624 178.203 158.019 1.00 21.51 213 LYS F C 1
ATOM 8238 O O . LYS F 2 213 ? 157.666 178.968 157.050 1.00 22.73 213 LYS F O 1
ATOM 8244 N N . SER F 2 214 ? 158.190 176.995 158.005 1.00 20.84 214 SER F N 1
ATOM 8245 C CA . SER F 2 214 ? 158.836 176.489 156.799 1.00 18.56 214 SER F CA 1
ATOM 8246 C C . SER F 2 214 ? 157.831 176.304 155.669 1.00 20.20 214 SER F C 1
ATOM 8247 O O . SER F 2 214 ? 158.114 176.648 154.515 1.00 23.24 214 SER F O 1
ATOM 8250 N N . GLY F 2 215 ? 156.653 175.759 155.980 1.00 20.72 215 GLY F N 1
ATOM 8251 C CA . GLY F 2 215 ? 155.642 175.571 154.954 1.00 18.41 215 GLY F CA 1
ATOM 8252 C C . GLY F 2 215 ? 155.121 176.881 154.397 1.00 20.60 215 GLY F C 1
ATOM 8253 O O . GLY F 2 215 ? 154.841 176.990 153.200 1.00 24.63 215 GLY F O 1
ATOM 8254 N N . VAL F 2 216 ? 154.970 177.888 155.257 1.00 19.84 216 VAL F N 1
ATOM 8255 C CA . VAL F 2 216 ? 154.556 179.207 154.793 1.00 22.17 216 VAL F CA 1
ATOM 8256 C C . VAL F 2 216 ? 155.626 179.815 153.897 1.00 24.89 216 VAL F C 1
ATOM 8257 O O . VAL F 2 216 ? 155.325 180.381 152.840 1.00 28.68 216 VAL F O 1
ATOM 8261 N N . GLU F 2 217 ? 156.892 179.702 154.302 1.00 25.25 217 GLU F N 1
ATOM 8262 C CA . GLU F 2 217 ? 157.982 180.264 153.514 1.00 24.74 217 GLU F CA 1
ATOM 8263 C C . GLU F 2 217 ? 158.150 179.531 152.187 1.00 26.07 217 GLU F C 1
ATOM 8264 O O . GLU F 2 217 ? 158.511 180.150 151.180 1.00 26.16 217 GLU F O 1
ATOM 8270 N N . ALA F 2 218 ? 157.887 178.222 152.164 1.00 21.17 218 ALA F N 1
ATOM 8271 C CA . ALA F 2 218 ? 157.920 177.482 150.908 1.00 23.50 218 ALA F CA 1
ATOM 8272 C C . ALA F 2 218 ? 156.836 177.964 149.952 1.00 28.23 218 ALA F C 1
ATOM 8273 O O . ALA F 2 218 ? 157.070 178.080 148.744 1.00 30.17 218 ALA F O 1
ATOM 8275 N N . THR F 2 219 ? 155.639 178.242 150.476 1.00 28.40 219 THR F N 1
ATOM 8276 C CA . THR F 2 219 ? 154.557 178.755 149.640 1.00 27.73 219 THR F CA 1
ATOM 8277 C C . THR F 2 219 ? 154.906 180.124 149.067 1.00 26.92 219 THR F C 1
ATOM 8278 O O . THR F 2 219 ? 154.613 180.412 147.901 1.00 30.51 219 THR F O 1
ATOM 8282 N N . THR F 2 220 ? 155.544 180.977 149.871 1.00 25.92 220 THR F N 1
ATOM 8283 C CA . THR F 2 220 ? 155.986 182.277 149.376 1.00 27.62 220 THR F CA 1
ATOM 8284 C C . THR F 2 220 ? 157.005 182.120 148.254 1.00 29.50 220 THR F C 1
ATOM 8285 O O . THR F 2 220 ? 156.948 182.835 147.247 1.00 31.08 220 THR F O 1
ATOM 8289 N N . ARG F 2 221 ? 157.942 181.182 148.407 1.00 26.66 221 ARG F N 1
ATOM 8290 C CA . ARG F 2 221 ? 158.944 180.955 147.372 1.00 25.31 221 ARG F CA 1
ATOM 8291 C C . ARG F 2 221 ? 158.316 180.404 146.099 1.00 28.31 221 ARG F C 1
ATOM 8292 O O . ARG F 2 221 ? 158.724 180.770 144.992 1.00 28.42 221 ARG F O 1
ATOM 8300 N N . GLU F 2 222 ? 157.330 179.514 146.237 1.00 31.02 222 GLU F N 1
ATOM 8301 C CA . GLU F 2 222 ? 156.656 178.968 145.064 1.00 30.97 222 GLU F CA 1
ATOM 8302 C C . GLU F 2 222 ? 155.934 180.054 144.279 1.00 35.44 222 GLU F C 1
ATOM 8303 O O . GLU F 2 222 ? 155.849 179.979 143.049 1.00 39.66 222 GLU F O 1
ATOM 8309 N N . MET F 2 223 ? 155.406 181.065 144.968 1.00 32.12 223 MET F N 1
ATOM 8310 C CA . MET F 2 223 ? 154.775 182.185 144.284 1.00 35.77 223 MET F CA 1
ATOM 8311 C C . MET F 2 223 ? 155.806 183.139 143.692 1.00 34.56 223 MET F C 1
ATOM 8312 O O . MET F 2 223 ? 155.568 183.718 142.627 1.00 40.54 223 MET F O 1
ATOM 8317 N N . VAL F 2 224 ? 156.953 183.303 144.354 1.00 33.00 224 VAL F N 1
ATOM 8318 C CA . VAL F 2 224 ? 158.031 184.111 143.793 1.00 32.67 224 VAL F CA 1
ATOM 8319 C C . VAL F 2 224 ? 158.571 183.470 142.519 1.00 31.32 224 VAL F C 1
ATOM 8320 O O . VAL F 2 224 ? 158.943 184.165 141.566 1.00 33.36 224 VAL F O 1
ATOM 8324 N N . LEU F 2 225 ? 158.618 182.136 142.479 1.00 28.57 225 LEU F N 1
ATOM 8325 C CA . LEU F 2 225 ? 159.083 181.449 141.278 1.00 31.38 225 LEU F CA 1
ATOM 8326 C C . LEU F 2 225 ? 158.168 181.728 140.091 1.00 37.34 225 LEU F C 1
ATOM 8327 O O . LEU F 2 225 ? 158.645 182.008 138.986 1.00 38.46 225 LEU F O 1
ATOM 8332 N N . GLU F 2 226 ? 156.851 181.662 140.298 1.00 37.89 226 GLU F N 1
ATOM 8333 C CA . GLU F 2 226 ? 155.922 181.956 139.211 1.00 38.24 226 GLU F CA 1
ATOM 8334 C C . GLU F 2 226 ? 155.992 183.423 138.805 1.00 39.01 226 GLU F C 1
ATOM 8335 O O . GLU F 2 226 ? 155.867 183.750 137.620 1.00 45.52 226 GLU F O 1
ATOM 8341 N N . GLY F 2 227 ? 156.176 184.319 139.774 1.00 36.06 227 GLY F N 1
ATOM 8342 C CA . GLY F 2 227 ? 156.375 185.718 139.437 1.00 38.78 227 GLY F CA 1
ATOM 8343 C C . GLY F 2 227 ? 157.643 185.946 138.640 1.00 42.64 227 GLY F C 1
ATOM 8344 O O . GLY F 2 227 ? 157.667 186.757 137.711 1.00 47.97 227 GLY F O 1
ATOM 8345 N N . VAL F 2 228 ? 158.717 185.239 138.995 1.00 43.75 228 VAL F N 1
ATOM 8346 C CA . VAL F 2 228 ? 159.969 185.349 138.253 1.00 40.45 228 VAL F CA 1
ATOM 8347 C C . VAL F 2 228 ? 159.803 184.801 136.841 1.00 39.43 228 VAL F C 1
ATOM 8348 O O . VAL F 2 228 ? 160.251 185.414 135.864 1.00 41.04 228 VAL F O 1
ATOM 8352 N N . LEU F 2 229 ? 159.149 183.645 136.708 1.00 37.21 229 LEU F N 1
ATOM 8353 C CA . LEU F 2 229 ? 158.975 183.030 135.399 1.00 38.31 229 LEU F CA 1
ATOM 8354 C C . LEU F 2 229 ? 158.018 183.812 134.510 1.00 46.11 229 LEU F C 1
ATOM 8355 O O . LEU F 2 229 ? 158.078 183.673 133.285 1.00 48.35 229 LEU F O 1
ATOM 8360 N N . ALA F 2 230 ? 157.136 184.623 135.096 1.00 48.86 230 ALA F N 1
ATOM 8361 C CA . ALA F 2 230 ? 156.235 185.437 134.291 1.00 46.22 230 ALA F CA 1
ATOM 8362 C C . ALA F 2 230 ? 156.913 186.698 133.770 1.00 47.92 230 ALA F C 1
ATOM 8363 O O . ALA F 2 230 ? 156.501 187.230 132.734 1.00 55.39 230 ALA F O 1
ATOM 8365 N N . ILE F 2 231 ? 157.937 187.195 134.468 1.00 44.51 231 ILE F N 1
ATOM 8366 C CA . ILE F 2 231 ? 158.749 188.278 133.919 1.00 44.94 231 ILE F CA 1
ATOM 8367 C C . ILE F 2 231 ? 159.482 187.808 132.670 1.00 51.34 231 ILE F C 1
ATOM 8368 O O . ILE F 2 231 ? 159.585 188.540 131.678 1.00 56.67 231 ILE F O 1
ATOM 8373 N N . GLN F 2 232 ? 160.012 186.585 132.704 1.00 49.39 232 GLN F N 1
ATOM 8374 C CA . GLN F 2 232 ? 160.763 186.063 131.568 1.00 50.15 232 GLN F CA 1
ATOM 8375 C C . GLN F 2 232 ? 159.868 185.897 130.346 1.00 53.03 232 GLN F C 1
ATOM 8376 O O . GLN F 2 232 ? 160.225 186.315 129.238 1.00 53.08 232 GLN F O 1
ATOM 8382 N N . SER F 2 233 ? 158.699 185.279 130.528 1.00 52.63 233 SER F N 1
ATOM 8383 C CA . SER F 2 233 ? 157.772 185.113 129.413 1.00 53.77 233 SER F CA 1
ATOM 8384 C C . SER F 2 233 ? 157.261 186.459 128.916 1.00 58.17 233 SER F C 1
ATOM 8385 O O . SER F 2 233 ? 157.178 186.690 127.704 1.00 61.58 233 SER F O 1
ATOM 8388 N N . GLY F 2 234 ? 156.911 187.354 129.834 1.00 57.84 234 GLY F N 1
ATOM 8389 C CA . GLY F 2 234 ? 156.454 188.678 129.470 1.00 58.49 234 GLY F CA 1
ATOM 8390 C C . GLY F 2 234 ? 154.946 188.788 129.504 1.00 64.92 234 GLY F C 1
ATOM 8391 O O . GLY F 2 234 ? 154.267 188.385 128.555 1.00 69.09 234 GLY F O 1
ATOM 8392 N N . VAL F 2 235 ? 154.409 189.335 130.589 1.00 66.90 235 VAL F N 1
ATOM 8393 C CA . VAL F 2 235 ? 152.970 189.481 130.762 1.00 72.05 235 VAL F CA 1
ATOM 8394 C C . VAL F 2 235 ? 152.694 190.842 131.381 1.00 74.49 235 VAL F C 1
ATOM 8395 O O . VAL F 2 235 ? 153.458 191.317 132.228 1.00 78.79 235 VAL F O 1
ATOM 8399 N N . ASN F 2 236 ? 151.607 191.474 130.947 1.00 73.78 236 ASN F N 1
ATOM 8400 C CA . ASN F 2 236 ? 151.181 192.722 131.550 1.00 74.43 236 ASN F CA 1
ATOM 8401 C C . ASN F 2 236 ? 150.750 192.474 132.992 1.00 74.17 236 ASN F C 1
ATOM 8402 O O . ASN F 2 236 ? 150.364 191.359 133.351 1.00 73.13 236 ASN F O 1
ATOM 8407 N N . PRO F 2 237 ? 150.808 193.499 133.846 1.00 73.58 237 PRO F N 1
ATOM 8408 C CA . PRO F 2 237 ? 150.449 193.292 135.256 1.00 74.37 237 PRO F CA 1
ATOM 8409 C C . PRO F 2 237 ? 148.952 193.124 135.467 1.00 76.41 237 PRO F C 1
ATOM 8410 O O . PRO F 2 237 ? 148.364 193.744 136.359 1.00 77.33 237 PRO F O 1
ATOM 8414 N N . ARG F 2 238 ? 148.335 192.285 134.652 1.00 77.93 238 ARG F N 1
ATOM 8415 C CA . ARG F 2 238 ? 146.951 191.850 134.795 1.00 79.75 238 ARG F CA 1
ATOM 8416 C C . ARG F 2 238 ? 146.827 190.336 134.808 1.00 77.53 238 ARG F C 1
ATOM 8417 O O . ARG F 2 238 ? 146.028 189.796 135.576 1.00 77.99 238 ARG F O 1
ATOM 8425 N N . ILE F 2 239 ? 147.602 189.638 133.976 1.00 75.99 239 ILE F N 1
ATOM 8426 C CA . ILE F 2 239 ? 147.674 188.185 134.067 1.00 78.62 239 ILE F CA 1
ATOM 8427 C C . ILE F 2 239 ? 148.641 187.771 135.170 1.00 79.04 239 ILE F C 1
ATOM 8428 O O . ILE F 2 239 ? 148.440 186.742 135.825 1.00 77.88 239 ILE F O 1
ATOM 8433 N N . MET F 2 240 ? 149.694 188.561 135.396 1.00 77.92 240 MET F N 1
ATOM 8434 C CA . MET F 2 240 ? 150.591 188.314 136.520 1.00 74.61 240 MET F CA 1
ATOM 8435 C C . MET F 2 240 ? 149.864 188.428 137.851 1.00 76.90 240 MET F C 1
ATOM 8436 O O . MET F 2 240 ? 150.070 187.607 138.753 1.00 77.23 240 MET F O 1
ATOM 8441 N N . GLU F 2 241 ? 149.017 189.446 137.997 1.00 77.10 241 GLU F N 1
ATOM 8442 C CA . GLU F 2 241 ? 148.355 189.677 139.276 1.00 75.77 241 GLU F CA 1
ATOM 8443 C C . GLU F 2 241 ? 147.409 188.534 139.623 1.00 75.59 241 GLU F C 1
ATOM 8444 O O . GLU F 2 241 ? 147.309 188.139 140.790 1.00 77.16 241 GLU F O 1
ATOM 8450 N N . GLU F 2 242 ? 146.709 187.987 138.626 1.00 73.52 242 GLU F N 1
ATOM 8451 C CA . GLU F 2 242 ? 145.730 186.941 138.904 1.00 77.13 242 GLU F CA 1
ATOM 8452 C C . GLU F 2 242 ? 146.403 185.617 139.252 1.00 76.12 242 GLU F C 1
ATOM 8453 O O . GLU F 2 242 ? 145.897 184.864 140.092 1.00 77.38 242 GLU F O 1
ATOM 8459 N N . LYS F 2 243 ? 147.538 185.308 138.621 1.00 74.14 243 LYS F N 1
ATOM 8460 C CA . LYS F 2 243 ? 148.213 184.047 138.912 1.00 74.26 243 LYS F CA 1
ATOM 8461 C C . LYS F 2 243 ? 148.972 184.096 140.231 1.00 70.71 243 LYS F C 1
ATOM 8462 O O . LYS F 2 243 ? 149.073 183.076 140.920 1.00 68.41 243 LYS F O 1
ATOM 8468 N N . LEU F 2 244 ? 149.510 185.262 140.595 1.00 69.77 244 LEU F N 1
ATOM 8469 C CA . LEU F 2 244 ? 150.273 185.373 141.833 1.00 67.39 244 LEU F CA 1
ATOM 8470 C C . LEU F 2 244 ? 149.379 185.225 143.057 1.00 70.11 244 LEU F C 1
ATOM 8471 O O . LEU F 2 244 ? 149.770 184.591 144.044 1.00 70.63 244 LEU F O 1
ATOM 8476 N N . VAL F 2 245 ? 148.172 185.798 143.013 1.00 74.85 245 VAL F N 1
ATOM 8477 C CA . VAL F 2 245 ? 147.293 185.789 144.182 1.00 75.87 245 VAL F CA 1
ATOM 8478 C C . VAL F 2 245 ? 146.633 184.444 144.427 1.00 75.09 245 VAL F C 1
ATOM 8479 O O . VAL F 2 245 ? 146.023 184.254 145.486 1.00 78.04 245 VAL F O 1
ATOM 8483 N N . SER F 2 246 ? 146.725 183.507 143.481 1.00 72.85 246 SER F N 1
ATOM 8484 C CA . SER F 2 246 ? 146.232 182.160 143.743 1.00 72.69 246 SER F CA 1
ATOM 8485 C C . SER F 2 246 ? 147.015 181.498 144.869 1.00 74.32 246 SER F C 1
ATOM 8486 O O . SER F 2 246 ? 146.481 180.631 145.571 1.00 76.93 246 SER F O 1
ATOM 8489 N N . TYR F 2 247 ? 148.276 181.891 145.054 1.00 72.65 247 TYR F N 1
ATOM 8490 C CA . TYR F 2 247 ? 149.080 181.393 146.162 1.00 71.65 247 TYR F CA 1
ATOM 8491 C C . TYR F 2 247 ? 148.741 182.069 147.483 1.00 74.67 247 TYR F C 1
ATOM 8492 O O . TYR F 2 247 ? 149.114 181.551 148.541 1.00 72.54 247 TYR F O 1
ATOM 8501 N N . LEU F 2 248 ? 148.051 183.206 147.445 1.00 76.63 248 LEU F N 1
ATOM 8502 C CA . LEU F 2 248 ? 147.737 183.936 148.664 1.00 82.29 248 LEU F CA 1
ATOM 8503 C C . LEU F 2 248 ? 146.770 183.144 149.535 1.00 89.35 248 LEU F C 1
ATOM 8504 O O . LEU F 2 248 ? 145.868 182.466 149.035 1.00 88.40 248 LEU F O 1
ATOM 8509 N N . SER F 2 249 ? 146.968 183.233 150.847 1.00 94.69 249 SER F N 1
ATOM 8510 C CA . SER F 2 249 ? 146.070 182.581 151.782 1.00 97.07 249 SER F CA 1
ATOM 8511 C C . SER F 2 249 ? 144.693 183.242 151.732 1.00 99.74 249 SER F C 1
ATOM 8512 O O . SER F 2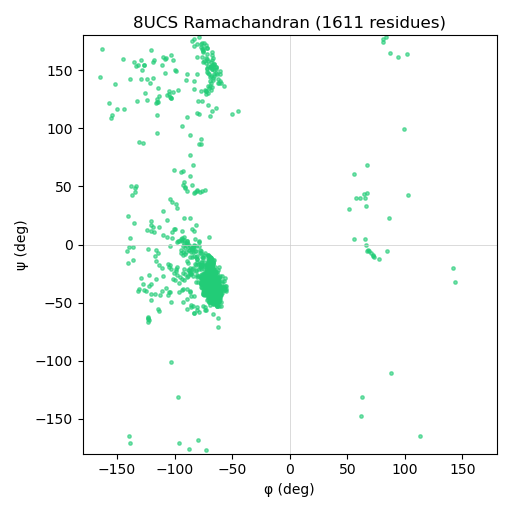 249 ? 144.575 184.417 151.372 1.00 98.97 249 SER F O 1
ATOM 8515 N N . PRO F 2 250 ? 143.635 182.503 152.059 1.00 101.62 250 PRO F N 1
ATOM 8516 C CA . PRO F 2 250 ? 142.278 183.068 152.001 1.00 101.63 250 PRO F CA 1
ATOM 8517 C C . PRO F 2 250 ? 142.134 184.324 152.846 1.00 102.14 250 PRO F C 1
ATOM 8518 O O . PRO F 2 250 ? 141.460 185.272 152.416 1.00 102.90 250 PRO F O 1
ATOM 8522 N N . PRO F 2 251 ? 142.734 184.397 154.045 1.00 102.65 251 PRO F N 1
ATOM 8523 C CA . PRO F 2 251 ? 142.755 185.699 154.735 1.00 102.10 251 PRO F CA 1
ATOM 8524 C C . PRO F 2 251 ? 143.502 186.775 153.967 1.00 102.61 251 PRO F C 1
ATOM 8525 O O . PRO F 2 251 ? 143.148 187.956 154.069 1.00 102.08 251 PRO F O 1
ATOM 8529 N N . GLU F 2 252 ? 144.526 186.402 153.199 1.00 101.50 252 GLU F N 1
ATOM 8530 C CA . GLU F 2 252 ? 145.330 187.367 152.462 1.00 98.98 252 GLU F CA 1
ATOM 8531 C C . GLU F 2 252 ? 144.792 187.665 151.069 1.00 100.24 252 GLU F C 1
ATOM 8532 O O . GLU F 2 252 ? 145.220 188.649 150.455 1.00 100.53 252 GLU F O 1
ATOM 8538 N N . ARG F 2 253 ? 143.869 186.845 150.558 1.00 100.32 253 ARG F N 1
ATOM 8539 C CA . ARG F 2 253 ? 143.412 187.008 149.181 1.00 101.68 253 ARG F CA 1
ATOM 8540 C C . ARG F 2 253 ? 142.659 188.320 148.997 1.00 103.50 253 ARG F C 1
ATOM 8541 O O . ARG F 2 253 ? 142.957 189.098 148.083 1.00 102.11 253 ARG F O 1
ATOM 8549 N N . GLN F 2 254 ? 141.679 188.586 149.856 1.00 106.41 254 GLN F N 1
ATOM 8550 C CA . GLN F 2 254 ? 140.929 189.834 149.800 1.00 108.28 254 GLN F CA 1
ATOM 8551 C C . GLN F 2 254 ? 141.508 190.907 150.711 1.00 109.17 254 GLN F C 1
ATOM 8552 O O . GLN F 2 254 ? 140.929 191.993 150.809 1.00 110.64 254 GLN F O 1
ATOM 8558 N N . ALA F 2 255 ? 142.627 190.626 151.382 1.00 108.55 255 ALA F N 1
ATOM 8559 C CA . ALA F 2 255 ? 143.268 191.643 152.209 1.00 108.16 255 ALA F CA 1
ATOM 8560 C C . ALA F 2 255 ? 143.757 192.813 151.364 1.00 108.47 255 ALA F C 1
ATOM 8561 O O . ALA F 2 255 ? 143.620 193.975 151.762 1.00 110.19 255 ALA F O 1
ATOM 8563 N N . TYR F 2 256 ? 144.329 192.528 150.196 1.00 106.61 256 TYR F N 1
ATOM 8564 C CA . TYR F 2 256 ? 144.824 193.567 149.304 1.00 107.38 256 TYR F CA 1
ATOM 8565 C C . TYR F 2 256 ? 143.785 194.015 148.283 1.00 109.57 256 TYR F C 1
ATOM 8566 O O . TYR F 2 256 ? 144.100 194.847 147.425 1.00 109.16 256 TYR F O 1
ATOM 8575 N N . SER F 2 257 ? 142.559 193.489 148.360 1.00 111.11 257 SER F N 1
ATOM 8576 C CA . SER F 2 257 ? 141.560 193.725 147.322 1.00 111.96 257 SER F CA 1
ATOM 8577 C C . SER F 2 257 ? 141.206 195.198 147.167 1.00 112.49 257 SER F C 1
ATOM 8578 O O . SER F 2 257 ? 140.657 195.583 146.129 1.00 111.25 257 SER F O 1
ATOM 8581 N N . LYS F 2 258 ? 141.498 196.026 148.171 1.00 113.45 258 LYS F N 1
ATOM 8582 C CA . LYS F 2 258 ? 141.232 197.456 148.068 1.00 113.74 258 LYS F CA 1
ATOM 8583 C C . LYS F 2 258 ? 142.089 198.136 147.006 1.00 113.02 258 LYS F C 1
ATOM 8584 O O . LYS F 2 258 ? 141.708 199.202 146.512 1.00 109.44 258 LYS F O 1
ATOM 8590 N N . VAL F 2 259 ? 143.230 197.551 146.650 1.00 114.22 259 VAL F N 1
ATOM 8591 C CA . VAL F 2 259 ? 144.127 198.149 145.666 1.00 114.05 259 VAL F CA 1
ATOM 8592 C C . VAL F 2 259 ? 144.423 197.157 144.546 1.00 110.86 259 VAL F C 1
ATOM 8593 O O . VAL F 2 259 ? 144.596 195.965 144.788 1.00 109.31 259 VAL F O 1
ATOM 8597 N N . THR G 2 8 ? 126.738 165.399 168.693 1.00 60.09 8 THR G N 1
ATOM 8598 C CA . THR G 2 8 ? 125.875 165.454 169.868 1.00 63.13 8 THR G CA 1
ATOM 8599 C C . THR G 2 8 ? 126.703 165.494 171.150 1.00 61.61 8 THR G C 1
ATOM 8600 O O . THR G 2 8 ? 127.610 164.682 171.335 1.00 60.09 8 THR G O 1
ATOM 8604 N N . PRO G 2 9 ? 126.388 166.441 172.039 1.00 58.19 9 PRO G N 1
ATOM 8605 C CA . PRO G 2 9 ? 127.146 166.563 173.292 1.00 55.69 9 PRO G CA 1
ATOM 8606 C C . PRO G 2 9 ? 126.698 165.573 174.356 1.00 51.01 9 PRO G C 1
ATOM 8607 O O . PRO G 2 9 ? 127.000 165.754 175.540 1.00 50.10 9 PRO G O 1
ATOM 8611 N N . ILE G 2 10 ? 125.966 164.533 173.952 1.00 50.61 10 ILE G N 1
ATOM 8612 C CA . ILE G 2 10 ? 125.520 163.520 174.906 1.00 50.23 10 ILE G CA 1
ATOM 8613 C C . ILE G 2 10 ? 126.717 162.823 175.543 1.00 47.93 10 ILE G C 1
ATOM 8614 O O . ILE G 2 10 ? 126.698 162.493 176.735 1.00 46.85 10 ILE G O 1
ATOM 8619 N N . GLY G 2 11 ? 127.775 162.592 174.765 1.00 44.41 11 GLY G N 1
ATOM 8620 C CA . GLY G 2 11 ? 128.974 161.994 175.328 1.00 38.01 11 GLY G CA 1
ATOM 8621 C C . GLY G 2 11 ? 129.662 162.901 176.329 1.00 39.80 11 GLY G C 1
ATOM 8622 O O . GLY G 2 11 ? 130.171 162.436 177.352 1.00 38.44 11 GLY G O 1
ATOM 8623 N N . PHE G 2 12 ? 129.696 164.205 176.044 1.00 40.79 12 PHE G N 1
ATOM 8624 C CA . PHE G 2 12 ? 130.313 165.154 176.967 1.00 35.49 12 PHE G CA 1
ATOM 8625 C C . PHE G 2 12 ? 129.545 165.232 178.280 1.00 37.20 12 PHE G C 1
ATOM 8626 O O . PHE G 2 12 ? 130.151 165.276 179.357 1.00 38.47 12 PHE G O 1
ATOM 8634 N N . VAL G 2 13 ? 128.213 165.259 178.210 1.00 41.12 13 VAL G N 1
ATOM 8635 C CA . VAL G 2 13 ? 127.400 165.319 179.422 1.00 42.17 13 VAL G CA 1
ATOM 8636 C C . VAL G 2 13 ? 127.604 164.066 180.263 1.00 37.99 13 VAL G C 1
ATOM 8637 O O . VAL G 2 13 ? 127.766 164.140 181.487 1.00 38.77 13 VAL G O 1
ATOM 8641 N N . LEU G 2 14 ? 127.599 162.897 179.621 1.00 37.04 14 LEU G N 1
ATOM 8642 C CA . LEU G 2 14 ? 127.837 161.653 180.345 1.00 37.82 14 LEU G CA 1
ATOM 8643 C C . LEU G 2 14 ? 129.253 161.596 180.902 1.00 37.64 14 LEU G C 1
ATOM 8644 O O . LEU G 2 14 ? 129.465 161.115 182.020 1.00 39.25 14 LEU G O 1
ATOM 8649 N N . CYS G 2 15 ? 130.234 162.081 180.138 1.00 36.97 15 CYS G N 1
ATOM 8650 C CA . CYS G 2 15 ? 131.624 162.012 180.579 1.00 36.31 15 CYS G CA 1
ATOM 8651 C C . CYS G 2 15 ? 131.848 162.847 181.831 1.00 37.91 15 CYS G C 1
ATOM 8652 O O . CYS G 2 15 ? 132.397 162.362 182.826 1.00 39.18 15 CYS G O 1
ATOM 8655 N N . PHE G 2 16 ? 131.426 164.110 181.802 1.00 38.87 16 PHE G N 1
ATOM 8656 C CA . PHE G 2 16 ? 131.589 164.964 182.969 1.00 34.94 16 PHE G CA 1
ATOM 8657 C C . PHE G 2 16 ? 130.586 164.632 184.063 1.00 38.19 16 PHE G C 1
ATOM 8658 O O . PHE G 2 16 ? 130.883 164.829 185.245 1.00 39.82 16 PHE G O 1
ATOM 8666 N N . GLY G 2 17 ? 129.406 164.133 183.694 1.00 37.50 17 GLY G N 1
ATOM 8667 C CA . GLY G 2 17 ? 128.436 163.740 184.702 1.00 33.39 17 GLY G CA 1
ATOM 8668 C C . GLY G 2 17 ? 128.898 162.558 185.531 1.00 36.74 17 GLY G C 1
ATOM 8669 O O . GLY G 2 17 ? 128.759 162.558 186.756 1.00 41.87 17 GLY G O 1
ATOM 8670 N N . LEU G 2 18 ? 129.448 161.532 184.878 1.00 36.42 18 LEU G N 1
ATOM 8671 C CA . LEU G 2 18 ? 129.973 160.388 185.618 1.00 39.50 18 LEU G CA 1
ATOM 8672 C C . LEU G 2 18 ? 131.194 160.776 186.441 1.00 38.81 18 LEU G C 1
ATOM 8673 O O . LEU G 2 18 ? 131.365 160.298 187.568 1.00 43.54 18 LEU G O 1
ATOM 8678 N N . VAL G 2 19 ? 132.058 161.631 185.892 1.00 38.31 19 VAL G N 1
ATOM 8679 C CA . VAL G 2 19 ? 133.223 162.096 186.640 1.00 43.72 19 VAL G CA 1
ATOM 8680 C C . VAL G 2 19 ? 132.783 162.923 187.842 1.00 43.76 19 VAL G C 1
ATOM 8681 O O . VAL G 2 19 ? 133.270 162.732 188.962 1.00 44.32 19 VAL G O 1
ATOM 8685 N N . LEU G 2 20 ? 131.845 163.849 187.628 1.00 40.57 20 LEU G N 1
ATOM 8686 C CA . LEU G 2 20 ? 131.341 164.662 188.730 1.00 41.58 20 LEU G CA 1
ATOM 8687 C C . LEU G 2 20 ? 130.650 163.789 189.770 1.00 46.18 20 LEU G C 1
ATOM 8688 O O . LEU G 2 20 ? 130.783 164.024 190.976 1.00 51.11 20 LEU G O 1
ATOM 8693 N N . TRP G 2 21 ? 129.909 162.775 189.319 1.00 45.38 21 TRP G N 1
ATOM 8694 C CA . TRP G 2 21 ? 129.290 161.838 190.249 1.00 44.99 21 TRP G CA 1
ATOM 8695 C C . TRP G 2 21 ? 130.344 161.088 191.053 1.00 48.63 21 TRP G C 1
ATOM 8696 O O . TRP G 2 21 ? 130.152 160.821 192.245 1.00 53.79 21 TRP G O 1
ATOM 8707 N N . GLY G 2 22 ? 131.460 160.730 190.414 1.00 48.29 22 GLY G N 1
ATOM 8708 C CA . GLY G 2 22 ? 132.513 160.020 191.122 1.00 47.69 22 GLY G CA 1
ATOM 8709 C C . GLY G 2 22 ? 133.137 160.845 192.231 1.00 49.45 22 GLY G C 1
ATOM 8710 O O . GLY G 2 22 ? 133.393 160.338 193.325 1.00 54.75 22 GLY G O 1
ATOM 8711 N N . MET G 2 23 ? 133.400 162.125 191.961 1.00 48.73 23 MET G N 1
ATOM 8712 C CA . MET G 2 23 ? 133.903 163.009 193.008 1.00 50.07 23 MET G CA 1
ATOM 8713 C C . MET G 2 23 ? 132.881 163.174 194.125 1.00 56.41 23 MET G C 1
ATOM 8714 O O . MET G 2 23 ? 133.237 163.175 195.309 1.00 60.42 23 MET G O 1
ATOM 8719 N N . ALA G 2 24 ? 131.604 163.319 193.767 1.00 55.45 24 ALA G N 1
ATOM 8720 C CA . ALA G 2 24 ? 130.551 163.444 194.765 1.00 54.92 24 ALA G CA 1
ATOM 8721 C C . ALA G 2 24 ? 130.207 162.118 195.427 1.00 59.08 24 ALA G C 1
ATOM 8722 O O . ALA G 2 24 ? 129.577 162.120 196.490 1.00 66.20 24 ALA G O 1
ATOM 8724 N N . SER G 2 25 ? 130.597 160.993 194.823 1.00 59.17 25 SER G N 1
ATOM 8725 C CA . SER G 2 25 ? 130.316 159.694 195.426 1.00 62.97 25 SER G CA 1
ATOM 8726 C C . SER G 2 25 ? 130.999 159.559 196.780 1.00 65.52 25 SER G C 1
ATOM 8727 O O . SER G 2 25 ? 130.398 159.065 197.742 1.00 72.38 25 SER G O 1
ATOM 8730 N N . GLY G 2 26 ? 132.253 159.991 196.875 1.00 64.11 26 GLY G N 1
ATOM 8731 C CA . GLY G 2 26 ? 132.914 160.037 198.163 1.00 69.19 26 GLY G CA 1
ATOM 8732 C C . GLY G 2 26 ? 132.312 161.101 199.061 1.00 75.96 26 GLY G C 1
ATOM 8733 O O . GLY G 2 26 ? 131.765 162.104 198.603 1.00 75.36 26 GLY G O 1
ATOM 8734 N N . GLY G 2 27 ? 132.417 160.872 200.369 1.00 79.19 27 GLY G N 1
ATOM 8735 C CA . GLY G 2 27 ? 131.842 161.791 201.336 1.00 77.88 27 GLY G CA 1
ATOM 8736 C C . GLY G 2 27 ? 132.477 163.165 201.357 1.00 81.18 27 GLY G C 1
ATOM 8737 O O . GLY G 2 27 ? 131.909 164.080 201.963 1.00 84.14 27 GLY G O 1
ATOM 8738 N N . SER G 2 28 ? 133.633 163.329 200.721 1.00 80.88 28 SER G N 1
ATOM 8739 C CA . SER G 2 28 ? 134.302 164.619 200.693 1.00 80.07 28 SER G CA 1
ATOM 8740 C C . SER G 2 28 ? 133.519 165.624 199.855 1.00 77.10 28 SER G C 1
ATOM 8741 O O . SER G 2 28 ? 132.901 165.280 198.844 1.00 75.79 28 SER G O 1
ATOM 8744 N N . ASN G 2 29 ? 133.552 166.880 200.291 1.00 73.84 29 ASN G N 1
ATOM 8745 C CA . ASN G 2 29 ? 132.909 167.951 199.546 1.00 71.93 29 ASN G CA 1
ATOM 8746 C C . ASN G 2 29 ? 133.636 168.196 198.228 1.00 69.99 29 ASN G C 1
ATOM 8747 O O . ASN G 2 29 ? 134.834 167.933 198.093 1.00 67.17 29 ASN G O 1
ATOM 8752 N N . LEU G 2 30 ? 132.893 168.709 197.247 1.00 67.93 30 LEU G N 1
ATOM 8753 C CA . LEU G 2 30 ? 133.458 168.977 195.930 1.00 62.69 30 LEU G CA 1
ATOM 8754 C C . LEU G 2 30 ? 134.462 170.122 195.935 1.00 60.26 30 LEU G C 1
ATOM 8755 O O . LEU G 2 30 ? 135.157 170.313 194.931 1.00 57.65 30 LEU G O 1
ATOM 8760 N N . LYS G 2 31 ? 134.552 170.887 197.026 1.00 62.97 31 LYS G N 1
ATOM 8761 C CA . LYS G 2 31 ? 135.488 172.003 197.081 1.00 58.80 31 LYS G CA 1
ATOM 8762 C C . LYS G 2 31 ? 136.940 171.544 197.110 1.00 53.85 31 LYS G C 1
ATOM 8763 O O . LYS G 2 31 ? 137.826 172.317 196.734 1.00 51.36 31 LYS G O 1
ATOM 8769 N N . VAL G 2 32 ? 137.206 170.312 197.553 1.00 53.60 32 VAL G N 1
ATOM 8770 C CA . VAL G 2 32 ? 138.576 169.816 197.569 1.00 49.96 32 VAL G CA 1
ATOM 8771 C C . VAL G 2 32 ? 139.101 169.578 196.160 1.00 45.66 32 VAL G C 1
ATOM 8772 O O . VAL G 2 32 ? 140.318 169.499 195.962 1.00 47.06 32 VAL G O 1
ATOM 8776 N N . PHE G 2 33 ? 138.215 169.457 195.176 1.00 41.96 33 PHE G N 1
ATOM 8777 C CA . PHE G 2 33 ? 138.606 169.296 193.785 1.00 37.64 33 PHE G CA 1
ATOM 8778 C C . PHE G 2 33 ? 138.656 170.615 193.030 1.00 32.86 33 PHE G C 1
ATOM 8779 O O . PHE G 2 33 ? 139.064 170.629 191.865 1.00 30.59 33 PHE G O 1
ATOM 8787 N N . TRP G 2 34 ? 138.259 171.715 193.659 1.00 36.84 34 TRP G N 1
ATOM 8788 C CA . TRP G 2 34 ? 138.220 173.015 193.006 1.00 34.13 34 TRP G CA 1
ATOM 8789 C C . TRP G 2 34 ? 139.426 173.842 193.429 1.00 34.36 34 TRP G C 1
ATOM 8790 O O . TRP G 2 34 ? 139.730 173.947 194.621 1.00 38.38 34 TRP G O 1
ATOM 8801 N N . ASP G 2 35 ? 140.107 174.421 192.445 1.00 33.45 35 ASP G N 1
ATOM 8802 C CA . ASP G 2 35 ? 141.268 175.267 192.696 1.00 30.63 35 ASP G CA 1
ATOM 8803 C C . ASP G 2 35 ? 141.401 176.204 191.505 1.00 34.32 35 ASP G C 1
ATOM 8804 O O . ASP G 2 35 ? 141.765 175.764 190.411 1.00 35.17 35 ASP G O 1
ATOM 8809 N N . VAL G 2 36 ? 141.096 177.485 191.718 1.00 37.62 36 VAL G N 1
ATOM 8810 C CA . VAL G 2 36 ? 141.110 178.447 190.619 1.00 37.41 36 VAL G CA 1
ATOM 8811 C C . VAL G 2 36 ? 142.517 178.586 190.051 1.00 34.76 36 VAL G C 1
ATOM 8812 O O . VAL G 2 36 ? 142.705 178.659 188.830 1.00 36.39 36 VAL G O 1
ATOM 8816 N N . ALA G 2 37 ? 143.525 178.624 190.924 1.00 34.00 37 ALA G N 1
ATOM 8817 C CA . ALA G 2 37 ? 144.907 178.718 190.464 1.00 30.26 37 ALA G CA 1
ATOM 8818 C C . ALA G 2 37 ? 145.313 177.498 189.648 1.00 30.63 37 ALA G C 1
ATOM 8819 O O . ALA G 2 37 ? 146.092 177.620 188.696 1.00 30.16 37 ALA G O 1
ATOM 8821 N N . SER G 2 38 ? 144.806 176.316 190.007 1.00 30.72 38 SER G N 1
ATOM 8822 C CA . SER G 2 38 ? 145.129 175.110 189.254 1.00 27.10 38 SER G CA 1
ATOM 8823 C C . SER G 2 38 ? 144.587 175.169 187.832 1.00 25.10 38 SER G C 1
ATOM 8824 O O . SER G 2 38 ? 145.193 174.602 186.917 1.00 24.16 38 SER G O 1
ATOM 8827 N N . VAL G 2 39 ? 143.452 175.839 187.630 1.00 23.22 39 VAL G N 1
ATOM 8828 C CA . VAL G 2 39 ? 142.881 175.959 186.293 1.00 24.72 39 VAL G CA 1
ATOM 8829 C C . VAL G 2 39 ? 143.804 176.768 185.388 1.00 26.96 39 VAL G C 1
ATOM 8830 O O . VAL G 2 39 ? 144.037 176.405 184.230 1.00 27.51 39 VAL G O 1
ATOM 8834 N N . PHE G 2 40 ? 144.344 177.876 185.901 1.00 29.50 40 PHE G N 1
ATOM 8835 C CA . PHE G 2 40 ? 145.246 178.695 185.097 1.00 28.18 40 PHE G CA 1
ATOM 8836 C C . PHE G 2 40 ? 146.521 177.943 184.743 1.00 25.08 40 PHE G C 1
ATOM 8837 O O . PHE G 2 40 ? 147.017 178.051 183.617 1.00 28.34 40 PHE G O 1
ATOM 8845 N N . ILE G 2 41 ? 147.072 177.187 185.692 1.00 23.46 41 ILE G N 1
ATOM 8846 C CA . ILE G 2 41 ? 148.316 176.468 185.434 1.00 24.43 41 ILE G CA 1
ATOM 8847 C C . ILE G 2 41 ? 148.109 175.401 184.367 1.00 22.73 41 ILE G C 1
ATOM 8848 O O . ILE G 2 41 ? 148.932 175.243 183.457 1.00 24.27 41 ILE G O 1
ATOM 8853 N N . THR G 2 42 ? 147.007 174.657 184.454 1.00 21.61 42 THR G N 1
ATOM 8854 C CA . THR G 2 42 ? 146.787 173.545 183.535 1.00 17.71 42 THR G CA 1
ATOM 8855 C C . THR G 2 42 ? 146.200 174.022 182.211 1.00 17.67 42 THR G C 1
ATOM 8856 O O . THR G 2 42 ? 146.785 173.798 181.147 1.00 15.50 42 THR G O 1
ATOM 8860 N N . ILE G 2 43 ? 145.037 174.674 182.258 1.00 18.12 43 ILE G N 1
ATOM 8861 C CA . ILE G 2 43 ? 144.390 175.123 181.028 1.00 18.97 43 ILE G CA 1
ATOM 8862 C C . ILE G 2 43 ? 145.206 176.225 180.365 1.00 19.58 43 ILE G C 1
ATOM 8863 O O . ILE G 2 43 ? 145.497 176.167 179.166 1.00 21.79 43 ILE G O 1
ATOM 8868 N N . GLY G 2 44 ? 145.592 177.241 181.137 1.00 18.29 44 GLY G N 1
ATOM 8869 C CA . GLY G 2 44 ? 146.345 178.345 180.567 1.00 16.17 44 GLY G CA 1
ATOM 8870 C C . GLY G 2 44 ? 147.740 177.944 180.132 1.00 17.40 44 GLY G C 1
ATOM 8871 O O . GLY G 2 44 ? 148.243 178.423 179.112 1.00 20.18 44 GLY G O 1
ATOM 8872 N N . GLY G 2 45 ? 148.391 177.072 180.904 1.00 15.75 45 GLY G N 1
ATOM 8873 C CA . GLY G 2 45 ? 149.716 176.613 180.524 1.00 11.26 45 GLY G CA 1
ATOM 8874 C C . GLY G 2 45 ? 149.711 175.808 179.239 1.00 11.07 45 GLY G C 1
ATOM 8875 O O . GLY G 2 45 ? 150.558 176.011 178.367 1.00 11.14 45 GLY G O 1
ATOM 8876 N N . SER G 2 46 ? 148.756 174.886 179.103 1.00 11.37 46 SER G N 1
ATOM 8877 C CA . SER G 2 46 ? 148.675 174.084 177.887 1.00 9.67 46 SER G CA 1
ATOM 8878 C C . SER G 2 46 ? 148.172 174.902 176.704 1.00 13.63 46 SER G C 1
ATOM 8879 O O . SER G 2 46 ? 148.575 174.650 175.564 1.00 13.23 46 SER G O 1
ATOM 8882 N N . MET G 2 47 ? 147.288 175.871 176.951 1.00 12.93 47 MET G N 1
ATOM 8883 C CA . MET G 2 47 ? 146.837 176.753 175.880 1.00 14.34 47 MET G CA 1
ATOM 8884 C C . MET G 2 47 ? 147.972 177.637 175.380 1.00 14.84 47 MET G C 1
ATOM 8885 O O . MET G 2 47 ? 148.085 177.892 174.176 1.00 17.67 47 MET G O 1
ATOM 8890 N N . ALA G 2 48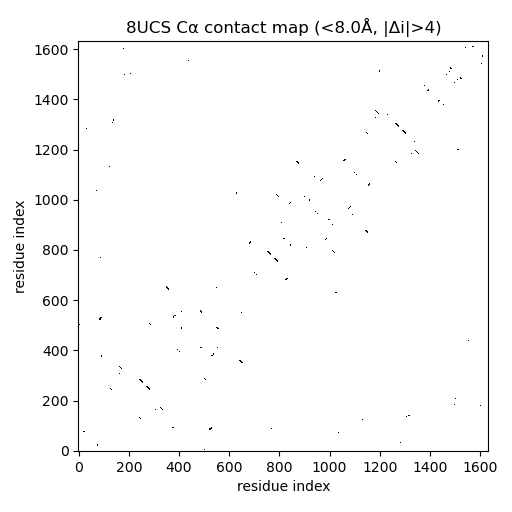 ? 148.817 178.118 176.293 1.00 15.41 48 ALA G N 1
ATOM 8891 C CA . ALA G 2 48 ? 149.945 178.951 175.895 1.00 12.25 48 ALA G CA 1
ATOM 8892 C C . ALA G 2 48 ? 150.962 178.159 175.084 1.00 13.49 48 ALA G C 1
ATOM 8893 O O . ALA G 2 48 ? 151.580 178.697 174.158 1.00 16.23 48 ALA G O 1
ATOM 8895 N N . ALA G 2 49 ? 151.158 176.883 175.421 1.00 11.94 49 ALA G N 1
ATOM 8896 C CA . ALA G 2 49 ? 152.027 176.036 174.611 1.00 12.59 49 ALA G CA 1
ATOM 8897 C C . ALA G 2 49 ? 151.419 175.762 173.243 1.00 13.35 49 ALA G C 1
ATOM 8898 O O . ALA G 2 49 ? 152.152 175.593 172.264 1.00 14.88 49 ALA G O 1
ATOM 8900 N N . MET G 2 50 ? 150.087 175.705 173.158 1.00 11.39 50 MET G N 1
ATOM 8901 C CA . MET G 2 50 ? 149.435 175.555 171.863 1.00 10.53 50 MET G CA 1
ATOM 8902 C C . MET G 2 50 ? 149.589 176.809 171.010 1.00 14.35 50 MET G C 1
ATOM 8903 O O . MET G 2 50 ? 149.689 176.711 169.783 1.00 16.94 50 MET G O 1
ATOM 8908 N N . LEU G 2 51 ? 149.599 177.988 171.636 1.00 15.82 51 LEU G N 1
ATOM 8909 C CA . LEU G 2 51 ? 149.838 179.221 170.892 1.00 15.21 51 LEU G CA 1
ATOM 8910 C C . LEU G 2 51 ? 151.242 179.244 170.306 1.00 15.09 51 LEU G C 1
ATOM 8911 O O . LEU G 2 51 ? 151.446 179.709 169.179 1.00 21.35 51 LEU G O 1
ATOM 8916 N N . ILE G 2 52 ? 152.228 178.758 171.063 1.00 14.10 52 ILE G N 1
ATOM 8917 C CA . ILE G 2 52 ? 153.575 178.608 170.525 1.00 12.56 52 ILE G CA 1
ATOM 8918 C C . ILE G 2 52 ? 153.591 177.567 169.413 1.00 13.36 52 ILE G C 1
ATOM 8919 O O . ILE G 2 52 ? 154.258 177.741 168.388 1.00 16.88 52 ILE G O 1
ATOM 8924 N N . THR G 2 53 ? 152.858 176.469 169.601 1.00 13.66 53 THR G N 1
ATOM 8925 C CA . THR G 2 53 ? 152.925 175.354 168.663 1.00 11.42 53 THR G CA 1
ATOM 8926 C C . THR G 2 53 ? 152.237 175.679 167.343 1.00 14.40 53 THR G C 1
ATOM 8927 O O . THR G 2 53 ? 152.751 175.339 166.272 1.00 16.76 53 THR G O 1
ATOM 8931 N N . TYR G 2 54 ? 151.079 176.336 167.392 1.00 14.85 54 TYR G N 1
ATOM 8932 C CA . TYR G 2 54 ? 150.279 176.466 166.190 1.00 15.79 54 TYR G CA 1
ATOM 8933 C C . TYR G 2 54 ? 150.036 177.926 165.835 1.00 18.98 54 TYR G C 1
ATOM 8934 O O . TYR G 2 54 ? 149.783 178.749 166.720 1.00 20.31 54 TYR G O 1
ATOM 8943 N N . PRO G 2 55 ? 150.108 178.274 164.555 1.00 25.04 55 PRO G N 1
ATOM 8944 C CA . PRO G 2 55 ? 149.765 179.632 164.125 1.00 26.68 55 PRO G CA 1
ATOM 8945 C C . PRO G 2 55 ? 148.256 179.843 164.115 1.00 30.32 55 PRO G C 1
ATOM 8946 O O . PRO G 2 55 ? 147.463 178.909 164.241 1.00 31.10 55 PRO G O 1
ATOM 8950 N N . MET G 2 56 ? 147.870 181.112 163.955 1.00 35.69 56 MET G N 1
ATOM 8951 C CA . MET G 2 56 ? 146.458 181.475 164.016 1.00 37.64 56 MET G CA 1
ATOM 8952 C C . MET G 2 56 ? 145.655 180.827 162.896 1.00 37.17 56 MET G C 1
ATOM 8953 O O . MET G 2 56 ? 144.460 180.562 163.063 1.00 40.16 56 MET G O 1
ATOM 8958 N N . ASP G 2 57 ? 146.290 180.564 161.752 1.00 38.55 57 ASP G N 1
ATOM 8959 C CA . ASP G 2 57 ? 145.584 179.938 160.638 1.00 38.98 57 ASP G CA 1
ATOM 8960 C C . ASP G 2 57 ? 145.140 178.521 160.983 1.00 38.29 57 ASP G C 1
ATOM 8961 O O . ASP G 2 57 ? 144.040 178.102 160.605 1.00 38.36 57 ASP G O 1
ATOM 8966 N N . GLU G 2 58 ? 145.981 177.766 161.695 1.00 36.07 58 GLU G N 1
ATOM 8967 C CA . GLU G 2 58 ? 145.608 176.407 162.078 1.00 33.50 58 GLU G CA 1
ATOM 8968 C C . GLU G 2 58 ? 144.453 176.408 163.072 1.00 32.45 58 GLU G C 1
ATOM 8969 O O . GLU G 2 58 ? 143.597 175.517 163.035 1.00 34.91 58 GLU G O 1
ATOM 8975 N N . PHE G 2 59 ? 144.416 177.392 163.973 1.00 29.02 59 PHE G N 1
ATOM 8976 C CA . PHE G 2 59 ? 143.317 177.477 164.930 1.00 30.86 59 PHE G CA 1
ATOM 8977 C C . PHE G 2 59 ? 141.992 177.758 164.234 1.00 33.74 59 PHE G C 1
ATOM 8978 O O . PHE G 2 59 ? 140.959 177.185 164.600 1.00 36.05 59 PHE G O 1
ATOM 8986 N N . LYS G 2 60 ? 141.997 178.648 163.239 1.00 35.38 60 LYS G N 1
ATOM 8987 C CA . LYS G 2 60 ? 140.776 178.932 162.492 1.00 34.03 60 LYS G CA 1
ATOM 8988 C C . LYS G 2 60 ? 140.315 177.714 161.703 1.00 35.84 60 LYS G C 1
ATOM 8989 O O . LYS G 2 60 ? 139.114 177.427 161.640 1.00 39.46 60 LYS G O 1
ATOM 8995 N N . ARG G 2 61 ? 141.252 176.989 161.091 1.00 32.66 61 ARG G N 1
ATOM 8996 C CA . ARG G 2 61 ? 140.889 175.775 160.369 1.00 32.49 61 ARG G CA 1
ATOM 8997 C C . ARG G 2 61 ? 140.377 174.699 161.318 1.00 34.26 61 ARG G C 1
ATOM 8998 O O . ARG G 2 61 ? 139.455 173.950 160.976 1.00 35.58 61 ARG G O 1
ATOM 9006 N N . LEU G 2 62 ? 140.968 174.602 162.512 1.00 34.04 62 LEU G N 1
ATOM 9007 C CA . LEU G 2 62 ? 140.477 173.652 163.504 1.00 26.98 62 LEU G CA 1
ATOM 9008 C C . LEU G 2 62 ? 139.055 173.988 163.933 1.00 31.54 62 LEU G C 1
ATOM 9009 O O . LEU G 2 62 ? 138.207 173.096 164.049 1.00 34.37 62 LEU G O 1
ATOM 9014 N N . LEU G 2 63 ? 138.772 175.271 164.165 1.00 32.83 63 LEU G N 1
ATOM 9015 C CA . LEU G 2 63 ? 137.431 175.669 164.578 1.00 37.52 63 LEU G CA 1
ATOM 9016 C C . LEU G 2 63 ? 136.404 175.355 163.496 1.00 39.60 63 LEU G C 1
ATOM 9017 O O . LEU G 2 63 ? 135.277 174.947 163.799 1.00 43.09 63 LEU G O 1
ATOM 9022 N N . ILE G 2 64 ? 136.774 175.547 162.228 1.00 34.47 64 ILE G N 1
ATOM 9023 C CA . ILE G 2 64 ? 135.873 175.212 161.129 1.00 38.69 64 ILE G CA 1
ATOM 9024 C C . ILE G 2 64 ? 135.593 173.715 161.102 1.00 42.03 64 ILE G C 1
ATOM 9025 O O . ILE G 2 64 ? 134.442 173.286 160.959 1.00 44.88 64 ILE G O 1
ATOM 9030 N N . VAL G 2 65 ? 136.637 172.895 161.246 1.00 41.86 65 VAL G N 1
ATOM 9031 C CA . VAL G 2 65 ? 136.454 171.449 161.167 1.00 41.63 65 VAL G CA 1
ATOM 9032 C C . VAL G 2 65 ? 135.717 170.921 162.393 1.00 43.71 65 VAL G C 1
ATOM 9033 O O . VAL G 2 65 ? 135.045 169.886 162.321 1.00 48.38 65 VAL G O 1
ATOM 9037 N N . ILE G 2 66 ? 135.823 171.610 163.533 1.00 39.88 66 ILE G N 1
ATOM 9038 C CA . ILE G 2 66 ? 135.053 171.213 164.708 1.00 43.48 66 ILE G CA 1
ATOM 9039 C C . ILE G 2 66 ? 133.571 171.485 164.487 1.00 50.00 66 ILE G C 1
ATOM 9040 O O . ILE G 2 66 ? 132.715 170.660 164.829 1.00 56.76 66 ILE G O 1
ATOM 9045 N N . ARG G 2 67 ? 133.243 172.644 163.911 1.00 48.80 67 ARG G N 1
ATOM 9046 C CA . ARG G 2 67 ? 131.847 172.973 163.644 1.00 53.38 67 ARG G CA 1
ATOM 9047 C C . ARG G 2 67 ? 131.239 172.049 162.598 1.00 60.09 67 ARG G C 1
ATOM 9048 O O . ARG G 2 67 ? 130.039 171.759 162.653 1.00 66.51 67 ARG G O 1
ATOM 9056 N N . GLN G 2 68 ? 132.044 171.582 161.639 1.00 57.88 68 GLN G N 1
ATOM 9057 C CA . GLN G 2 68 ? 131.540 170.644 160.641 1.00 63.59 68 GLN G CA 1
ATOM 9058 C C . GLN G 2 68 ? 131.097 169.338 161.286 1.00 65.77 68 GLN G C 1
ATOM 9059 O O . GLN G 2 68 ? 130.110 168.729 160.859 1.00 71.73 68 GLN G O 1
ATOM 9065 N N . THR G 2 69 ? 131.821 168.889 162.313 1.00 60.66 69 THR G N 1
ATOM 9066 C CA . THR G 2 69 ? 131.495 167.620 162.956 1.00 62.74 69 THR G CA 1
ATOM 9067 C C . THR G 2 69 ? 130.099 167.646 163.566 1.00 67.68 69 THR G C 1
ATOM 9068 O O . THR G 2 69 ? 129.326 166.694 163.404 1.00 72.65 69 THR G O 1
ATOM 9072 N N . PHE G 2 70 ? 129.754 168.729 164.260 1.00 67.55 70 PHE G N 1
ATOM 9073 C CA . PHE G 2 70 ? 128.464 168.808 164.932 1.00 69.86 70 PHE G CA 1
ATOM 9074 C C . PHE G 2 70 ? 127.320 169.157 163.989 1.00 75.39 70 PHE G C 1
ATOM 9075 O O . PHE G 2 70 ? 126.156 168.950 164.351 1.00 78.57 70 PHE G O 1
ATOM 9083 N N . LYS G 2 71 ? 127.614 169.678 162.798 1.00 75.43 71 LYS G N 1
ATOM 9084 C CA . LYS G 2 71 ? 126.581 170.118 161.868 1.00 76.47 71 LYS G CA 1
ATOM 9085 C C . LYS G 2 71 ? 126.552 169.286 160.592 1.00 80.40 71 LYS G C 1
ATOM 9086 O O . LYS G 2 71 ? 125.508 168.725 160.247 1.00 85.84 71 LYS G O 1
ATOM 9092 N N . ASP G 2 72 ? 127.672 169.190 159.879 1.00 81.11 72 ASP G N 1
ATOM 9093 C CA . ASP G 2 72 ? 127.708 168.473 158.608 1.00 83.20 72 ASP G CA 1
ATOM 9094 C C . ASP G 2 72 ? 127.495 166.985 158.859 1.00 88.79 72 ASP G C 1
ATOM 9095 O O . ASP G 2 72 ? 128.326 166.326 159.491 1.00 87.26 72 ASP G O 1
ATOM 9100 N N . ASN G 2 73 ? 126.377 166.456 158.364 1.00 91.87 73 ASN G N 1
ATOM 9101 C CA . ASN G 2 73 ? 126.021 165.059 158.569 1.00 93.74 73 ASN G CA 1
ATOM 9102 C C . ASN G 2 73 ? 126.660 164.145 157.528 1.00 93.82 73 ASN G C 1
ATOM 9103 O O . ASN G 2 73 ? 127.342 163.178 157.881 1.00 91.05 73 ASN G O 1
ATOM 9108 N N . GLY G 2 74 ? 126.453 164.441 156.255 1.00 91.79 74 GLY G N 1
ATOM 9109 C CA . GLY G 2 74 ? 126.891 163.590 155.173 1.00 84.17 74 GLY G CA 1
ATOM 9110 C C . GLY G 2 74 ? 125.722 162.981 154.425 1.00 89.44 74 GLY G C 1
ATOM 9111 O O . GLY G 2 74 ? 124.571 163.412 154.539 1.00 89.17 74 GLY G O 1
ATOM 9112 N N . MET G 2 75 ? 126.032 161.952 153.640 1.00 86.61 75 MET G N 1
ATOM 9113 C CA . MET G 2 75 ? 125.026 161.232 152.874 1.00 78.04 75 MET G CA 1
ATOM 9114 C C . MET G 2 75 ? 125.165 159.741 153.132 1.00 69.80 75 MET G C 1
ATOM 9115 O O . MET G 2 75 ? 126.279 159.225 153.264 1.00 64.11 75 MET G O 1
ATOM 9120 N N . SER G 2 76 ? 124.028 159.055 153.208 1.00 68.93 76 SER G N 1
ATOM 9121 C CA . SER G 2 76 ? 124.032 157.621 153.458 1.00 61.28 76 SER G CA 1
ATOM 9122 C C . SER G 2 76 ? 124.598 156.871 152.259 1.00 59.84 76 SER G C 1
ATOM 9123 O O . SER G 2 76 ? 124.309 157.200 151.106 1.00 63.09 76 SER G O 1
ATOM 9126 N N . ASN G 2 77 ? 125.415 155.854 152.542 1.00 55.92 77 ASN G N 1
ATOM 9127 C CA . ASN G 2 77 ? 125.998 155.055 151.470 1.00 50.01 77 ASN G CA 1
ATOM 9128 C C . ASN G 2 77 ? 124.940 154.243 150.733 1.00 50.59 77 ASN G C 1
ATOM 9129 O O . ASN G 2 77 ? 125.123 153.915 149.556 1.00 50.21 77 ASN G O 1
ATOM 9134 N N . ILE G 2 78 ? 123.837 153.908 151.403 1.00 54.62 78 ILE G N 1
ATOM 9135 C CA . ILE G 2 78 ? 122.741 153.220 150.728 1.00 52.84 78 ILE G CA 1
ATOM 9136 C C . ILE G 2 78 ? 122.089 154.138 149.702 1.00 56.16 78 ILE G C 1
ATOM 9137 O O . ILE G 2 78 ? 121.674 153.694 148.626 1.00 59.93 78 ILE G O 1
ATOM 9142 N N . ASP G 2 79 ? 121.979 155.430 150.019 1.00 58.89 79 ASP G N 1
ATOM 9143 C CA . ASP G 2 79 ? 121.423 156.378 149.061 1.00 58.55 79 ASP G CA 1
ATOM 9144 C C . ASP G 2 79 ? 122.375 156.631 147.900 1.00 57.42 79 ASP G C 1
ATOM 9145 O O . ASP G 2 79 ? 121.925 156.867 146.773 1.00 59.13 79 ASP G O 1
ATOM 9150 N N . VAL G 2 80 ? 123.685 156.598 148.152 1.00 53.92 80 VAL G N 1
ATOM 9151 C CA . VAL G 2 80 ? 124.656 156.839 147.087 1.00 51.23 80 VAL G CA 1
ATOM 9152 C C . VAL G 2 80 ? 124.552 155.758 146.018 1.00 53.09 80 VAL G C 1
ATOM 9153 O O . VAL G 2 80 ? 124.521 156.048 144.816 1.00 56.04 80 VAL G O 1
ATOM 9157 N N . ILE G 2 81 ? 124.498 154.493 146.439 1.00 51.42 81 ILE G N 1
ATOM 9158 C CA . ILE G 2 81 ? 124.372 153.403 145.476 1.00 51.53 81 ILE G CA 1
ATOM 9159 C C . ILE G 2 81 ? 122.995 153.418 144.821 1.00 53.07 81 ILE G C 1
ATOM 9160 O O . ILE G 2 81 ? 122.859 153.118 143.630 1.00 55.50 81 ILE G O 1
ATOM 9165 N N . GLN G 2 82 ? 121.954 153.769 145.581 1.00 53.79 82 GLN G N 1
ATOM 9166 C CA . GLN G 2 82 ? 120.609 153.806 145.017 1.00 54.76 82 GLN G CA 1
ATOM 9167 C C . GLN G 2 82 ? 120.488 154.877 143.941 1.00 57.56 82 GLN G C 1
ATOM 9168 O O . GLN G 2 82 ? 119.833 154.665 142.914 1.00 59.25 82 GLN G O 1
ATOM 9174 N N . ASN G 2 83 ? 121.109 156.037 144.161 1.00 57.37 83 ASN G N 1
ATOM 9175 C CA . ASN G 2 83 ? 121.048 157.106 143.169 1.00 54.76 83 ASN G CA 1
ATOM 9176 C C . ASN G 2 83 ? 121.900 156.781 141.949 1.00 53.73 83 ASN G C 1
ATOM 9177 O O . ASN G 2 83 ? 121.474 157.008 140.811 1.00 57.97 83 ASN G O 1
ATOM 9182 N N . PHE G 2 84 ? 123.107 156.255 142.166 1.00 51.83 84 PHE G N 1
ATOM 9183 C CA . PHE G 2 84 ? 124.002 155.963 141.051 1.00 49.85 84 PHE G CA 1
ATOM 9184 C C . PHE G 2 84 ? 123.464 154.833 140.182 1.00 52.24 84 PHE G C 1
ATOM 9185 O O . PHE G 2 84 ? 123.625 154.856 138.957 1.00 54.15 84 PHE G O 1
ATOM 9193 N N . VAL G 2 85 ? 122.836 153.830 140.798 1.00 54.84 85 VAL G N 1
ATOM 9194 C CA . VAL G 2 85 ? 122.275 152.720 140.032 1.00 56.18 85 VAL G CA 1
ATOM 9195 C C . VAL G 2 85 ? 121.149 153.212 139.133 1.00 60.92 85 VAL G C 1
ATOM 9196 O O . VAL G 2 85 ? 121.058 152.830 137.959 1.00 63.14 85 VAL G O 1
ATOM 9200 N N . ASP G 2 86 ? 120.274 154.068 139.667 1.00 59.92 86 ASP G N 1
ATOM 9201 C CA . ASP G 2 86 ? 119.227 154.667 138.847 1.00 60.76 86 ASP G CA 1
ATOM 9202 C C . ASP G 2 86 ? 119.817 155.573 137.773 1.00 61.62 86 ASP G C 1
ATOM 9203 O O . ASP G 2 86 ? 119.341 155.584 136.632 1.00 63.75 86 ASP G O 1
ATOM 9208 N N . LEU G 2 87 ? 120.846 156.347 138.122 1.00 60.72 87 LEU G N 1
ATOM 9209 C CA . LEU G 2 87 ? 121.488 157.215 137.141 1.00 61.95 87 LEU G CA 1
ATOM 9210 C C . LEU G 2 87 ? 122.170 156.405 136.046 1.00 63.94 87 LEU G C 1
ATOM 9211 O O . LEU G 2 87 ? 122.126 156.782 134.870 1.00 70.63 87 LEU G O 1
ATOM 9216 N N . SER G 2 88 ? 122.816 155.297 136.414 1.00 62.81 88 SER G N 1
ATOM 9217 C CA . SER G 2 88 ? 123.375 154.402 135.407 1.00 62.51 88 SER G CA 1
ATOM 9218 C C . SER G 2 88 ? 122.276 153.797 134.546 1.00 64.26 88 SER G C 1
ATOM 9219 O O . SER G 2 88 ? 122.430 153.668 133.326 1.00 65.55 88 SER G O 1
ATOM 9222 N N . ARG G 2 89 ? 121.161 153.414 135.168 1.00 64.55 89 ARG G N 1
ATOM 9223 C CA . ARG G 2 89 ? 120.045 152.848 134.419 1.00 65.32 89 ARG G CA 1
ATOM 9224 C C . ARG G 2 89 ? 119.446 153.876 133.468 1.00 72.63 89 ARG G C 1
ATOM 9225 O O . ARG G 2 89 ? 119.210 153.585 132.291 1.00 77.97 89 ARG G O 1
ATOM 9233 N N . LYS G 2 90 ? 119.205 155.094 133.961 1.00 72.05 90 LYS G N 1
ATOM 9234 C CA . LYS G 2 90 ? 118.620 156.133 133.118 1.00 71.80 90 LYS G CA 1
ATOM 9235 C C . LYS G 2 90 ? 119.561 156.525 131.986 1.00 74.67 90 LYS G C 1
ATOM 9236 O O . LYS G 2 90 ? 119.116 156.770 130.859 1.00 79.95 90 LYS G O 1
ATOM 9242 N N . ALA G 2 91 ? 120.865 156.591 132.262 1.00 72.13 91 ALA G N 1
ATOM 9243 C CA . ALA G 2 91 ? 121.835 156.907 131.222 1.00 73.86 91 ALA G CA 1
ATOM 9244 C C . ALA G 2 91 ? 122.004 155.779 130.214 1.00 77.40 91 ALA G C 1
ATOM 9245 O O . ALA G 2 91 ? 122.666 155.981 129.190 1.00 79.98 91 ALA G O 1
ATOM 9247 N N . ARG G 2 92 ? 121.439 154.603 130.481 1.00 75.91 92 ARG G N 1
ATOM 9248 C CA . ARG G 2 92 ? 121.466 153.498 129.532 1.00 77.84 92 ARG G CA 1
ATOM 9249 C C . ARG G 2 92 ? 120.269 153.540 128.588 1.00 80.78 92 ARG G C 1
ATOM 9250 O O . ARG G 2 92 ? 120.429 153.392 127.372 1.00 81.05 92 ARG G O 1
ATOM 9258 N N . ARG G 2 93 ? 119.066 153.743 129.131 1.00 80.42 93 ARG G N 1
ATOM 9259 C CA . ARG G 2 93 ? 117.884 153.866 128.284 1.00 82.98 93 ARG G CA 1
ATOM 9260 C C . ARG G 2 93 ? 117.953 155.127 127.432 1.00 85.02 93 ARG G C 1
ATOM 9261 O O . ARG G 2 93 ? 117.757 155.078 126.212 1.00 85.81 93 ARG G O 1
ATOM 9269 N N . GLU G 2 94 ? 118.232 156.265 128.058 1.00 84.42 94 GLU G N 1
ATOM 9270 C CA . GLU G 2 94 ? 118.410 157.527 127.364 1.00 83.02 94 GLU G CA 1
ATOM 9271 C C . GLU G 2 94 ? 119.899 157.764 127.120 1.00 83.16 94 GLU G C 1
ATOM 9272 O O . GLU G 2 94 ? 120.734 156.880 127.329 1.00 85.01 94 GLU G O 1
ATOM 9278 N N . GLY G 2 95 ? 120.241 158.966 126.666 1.00 82.16 95 GLY G N 1
ATOM 9279 C CA . GLY G 2 95 ? 121.629 159.305 126.447 1.00 84.04 95 GLY G CA 1
ATOM 9280 C C . GLY G 2 95 ? 122.319 159.795 127.705 1.00 87.53 95 GLY G C 1
ATOM 9281 O O . GLY G 2 95 ? 121.712 159.963 128.762 1.00 87.74 95 GLY G O 1
ATOM 9282 N N . LEU G 2 96 ? 123.628 160.023 127.578 1.00 89.57 96 LEU G N 1
ATOM 9283 C CA . LEU G 2 96 ? 124.391 160.567 128.696 1.00 88.66 96 LEU G CA 1
ATOM 9284 C C . LEU G 2 96 ? 123.989 162.007 128.986 1.00 91.98 96 LEU G C 1
ATOM 9285 O O . LEU G 2 96 ? 123.957 162.427 130.149 1.00 91.45 96 LEU G O 1
ATOM 9290 N N . LEU G 2 97 ? 123.678 162.776 127.947 1.00 95.21 97 LEU G N 1
ATOM 9291 C CA . LEU G 2 97 ? 123.237 164.162 128.103 1.00 95.73 97 LEU G CA 1
ATOM 9292 C C . LEU G 2 97 ? 121.735 164.242 128.360 1.00 95.46 97 LEU G C 1
ATOM 9293 O O . LEU G 2 97 ? 121.004 164.972 127.693 1.00 96.71 97 LEU G O 1
ATOM 9298 N N . SER G 2 98 ? 121.266 163.476 129.345 1.00 94.64 98 SER G N 1
ATOM 9299 C CA . SER G 2 98 ? 119.861 163.486 129.722 1.00 95.04 98 SER G CA 1
ATOM 9300 C C . SER G 2 98 ? 119.647 163.449 131.228 1.00 95.67 98 SER G C 1
ATOM 9301 O O . SER G 2 98 ? 118.496 163.351 131.664 1.00 95.54 98 SER G O 1
ATOM 9304 N N . LEU G 2 99 ? 120.706 163.521 132.030 1.00 95.05 99 LEU G N 1
ATOM 9305 C CA . LEU G 2 99 ? 120.605 163.468 133.480 1.00 95.20 99 LEU G CA 1
ATOM 9306 C C . LEU G 2 99 ? 120.688 164.846 134.123 1.00 98.34 99 LEU G C 1
ATOM 9307 O O . LEU G 2 99 ? 120.860 164.937 135.342 1.00 99.84 99 LEU G O 1
ATOM 9312 N N . GLU G 2 100 ? 120.567 165.916 133.333 1.00 98.17 100 GLU G N 1
ATOM 9313 C CA . GLU G 2 100 ? 120.691 167.263 133.883 1.00 97.32 100 GLU G CA 1
ATOM 9314 C C . GLU G 2 100 ? 119.628 167.529 134.939 1.00 98.54 100 GLU G C 1
ATOM 9315 O O . GLU G 2 100 ? 119.911 168.145 135.973 1.00 100.23 100 GLU G O 1
ATOM 9321 N N . ASP G 2 101 ? 118.397 167.075 134.697 1.00 98.66 101 ASP G N 1
ATOM 9322 C CA . ASP G 2 101 ? 117.351 167.209 135.706 1.00 100.72 101 ASP G CA 1
ATOM 9323 C C . ASP G 2 101 ? 117.710 166.442 136.972 1.00 102.16 101 ASP G C 1
ATOM 9324 O O . ASP G 2 101 ? 117.511 166.940 138.087 1.00 101.15 101 ASP G O 1
ATOM 9329 N N . ALA G 2 102 ? 118.242 165.227 136.821 1.00 102.14 102 ALA G N 1
ATOM 9330 C CA . ALA G 2 102 ? 118.626 164.438 137.986 1.00 99.55 102 ALA G CA 1
ATOM 9331 C C . ALA G 2 102 ? 119.886 164.979 138.648 1.00 97.98 102 ALA G C 1
ATOM 9332 O O . ALA G 2 102 ? 120.014 164.911 139.875 1.00 96.63 102 ALA G O 1
ATOM 9334 N N . ILE G 2 103 ? 120.823 165.512 137.860 1.00 96.96 103 ILE G N 1
ATOM 9335 C CA . ILE G 2 103 ? 122.070 166.027 138.421 1.00 96.40 103 ILE G CA 1
ATOM 9336 C C . ILE G 2 103 ? 121.794 167.216 139.334 1.00 97.43 103 ILE G C 1
ATOM 9337 O O . ILE G 2 103 ? 122.328 167.306 140.445 1.00 97.63 103 ILE G O 1
ATOM 9342 N N . ASN G 2 104 ? 120.946 168.142 138.881 1.00 99.72 104 ASN G N 1
ATOM 9343 C CA . ASN G 2 104 ? 120.670 169.340 139.668 1.00 101.34 104 ASN G CA 1
ATOM 9344 C C . ASN G 2 104 ? 119.862 169.026 140.921 1.00 102.90 104 ASN G C 1
ATOM 9345 O O . ASN G 2 104 ? 120.004 169.719 141.935 1.00 101.64 104 ASN G O 1
ATOM 9350 N N . ASN G 2 105 ? 119.018 167.997 140.877 1.00 102.04 105 ASN G N 1
ATOM 9351 C CA . ASN G 2 105 ? 118.158 167.654 142.003 1.00 102.38 105 ASN G CA 1
ATOM 9352 C C . ASN G 2 105 ? 118.864 166.818 143.064 1.00 101.83 105 ASN G C 1
ATOM 9353 O O . ASN G 2 105 ? 118.212 166.388 144.022 1.00 103.05 105 ASN G O 1
ATOM 9358 N N . LEU G 2 106 ? 120.164 166.576 142.923 1.00 99.81 106 LEU G N 1
ATOM 9359 C CA . LEU G 2 106 ? 120.908 165.808 143.914 1.00 98.63 106 LEU G CA 1
ATOM 9360 C C . LEU G 2 106 ? 121.172 166.680 145.135 1.00 100.00 106 LEU G C 1
ATOM 9361 O O . LEU G 2 106 ? 121.765 167.757 145.020 1.00 96.73 106 LEU G O 1
ATOM 9366 N N . THR G 2 107 ? 120.734 166.217 146.302 1.00 102.85 107 THR G N 1
ATOM 9367 C CA . THR G 2 107 ? 120.957 166.940 147.554 1.00 101.10 107 THR G CA 1
ATOM 9368 C C . THR G 2 107 ? 122.242 166.482 148.238 1.00 98.20 107 THR G C 1
ATOM 9369 O O . THR G 2 107 ? 122.249 166.097 149.406 1.00 98.09 107 THR G O 1
ATOM 9373 N N . ASP G 2 108 ? 123.348 166.525 147.499 1.00 95.67 108 ASP G N 1
ATOM 9374 C CA . ASP G 2 108 ? 124.639 166.093 148.028 1.00 92.24 108 ASP G CA 1
ATOM 9375 C C . ASP G 2 108 ? 125.738 166.768 147.226 1.00 87.91 108 ASP G C 1
ATOM 9376 O O . ASP G 2 108 ? 125.804 166.600 146.004 1.00 85.39 108 ASP G O 1
ATOM 9381 N N . ASP G 2 109 ? 126.594 167.526 147.905 1.00 88.41 109 ASP G N 1
ATOM 9382 C CA . ASP G 2 109 ? 127.730 168.142 147.242 1.00 85.29 109 ASP G CA 1
ATOM 9383 C C . ASP G 2 109 ? 128.772 167.086 146.883 1.00 81.05 109 ASP G C 1
ATOM 9384 O O . ASP G 2 109 ? 128.731 165.946 147.357 1.00 81.17 109 ASP G O 1
ATOM 9389 N N . TYR G 2 110 ? 129.690 167.477 145.994 1.00 73.13 110 TYR G N 1
ATOM 9390 C CA . TYR G 2 110 ? 130.792 166.650 145.506 1.00 68.42 110 TYR G CA 1
ATOM 9391 C C . TYR G 2 110 ? 130.280 165.571 144.557 1.00 64.95 110 TYR G C 1
ATOM 9392 O O . TYR G 2 110 ? 131.065 164.934 143.848 1.00 58.50 110 TYR G O 1
ATOM 9401 N N . MET G 2 111 ? 128.962 165.407 144.482 1.00 68.68 111 MET G N 1
ATOM 9402 C CA . MET G 2 111 ? 128.351 164.450 143.570 1.00 65.64 111 MET G CA 1
ATOM 9403 C C . MET G 2 111 ? 127.739 165.125 142.353 1.00 72.30 111 MET G C 1
ATOM 9404 O O . MET G 2 111 ? 127.872 164.614 141.238 1.00 72.85 111 MET G O 1
ATOM 9409 N N . LYS G 2 112 ? 127.068 166.265 142.544 1.00 75.02 112 LYS G N 1
ATOM 9410 C CA . LYS G 2 112 ? 126.692 167.091 141.402 1.00 72.82 112 LYS G CA 1
ATOM 9411 C C . LYS G 2 112 ? 127.927 167.605 140.678 1.00 69.95 112 LYS G C 1
ATOM 9412 O O . LYS G 2 112 ? 127.981 167.596 139.444 1.00 74.56 112 LYS G O 1
ATOM 9418 N N . LYS G 2 113 ? 128.930 168.057 141.434 1.00 64.23 113 LYS G N 1
ATOM 9419 C CA . LYS G 2 113 ? 130.155 168.548 140.816 1.00 67.48 113 LYS G CA 1
ATOM 9420 C C . LYS G 2 113 ? 130.865 167.440 140.053 1.00 70.31 113 LYS G C 1
ATOM 9421 O O . LYS G 2 113 ? 131.337 167.653 138.931 1.00 74.76 113 LYS G O 1
ATOM 9427 N N . GLY G 2 114 ? 130.940 166.244 140.639 1.00 68.40 114 GLY G N 1
ATOM 9428 C CA . GLY G 2 114 ? 131.566 165.133 139.943 1.00 63.50 114 GLY G CA 1
ATOM 9429 C C . GLY G 2 114 ? 130.803 164.718 138.701 1.00 62.66 114 GLY G C 1
ATOM 9430 O O . GLY G 2 114 ? 131.400 164.431 137.661 1.00 62.18 114 GLY G O 1
ATOM 9431 N N . LEU G 2 115 ? 129.473 164.685 138.791 1.00 64.08 115 LEU G N 1
ATOM 9432 C CA . LEU G 2 115 ? 128.659 164.317 137.640 1.00 64.71 115 LEU G CA 1
ATOM 9433 C C . LEU G 2 115 ? 128.635 165.417 136.587 1.00 72.18 115 LEU G C 1
ATOM 9434 O O . LEU G 2 115 ? 128.443 165.130 135.400 1.00 74.46 115 LEU G O 1
ATOM 9439 N N . ARG G 2 116 ? 128.819 166.676 136.996 1.00 73.78 116 ARG G N 1
ATOM 9440 C CA . ARG G 2 116 ? 128.782 167.776 136.038 1.00 73.02 116 ARG G CA 1
ATOM 9441 C C . ARG G 2 116 ? 129.990 167.769 135.110 1.00 75.15 116 ARG G C 1
ATOM 9442 O O . ARG G 2 116 ? 129.861 168.124 133.934 1.00 78.75 116 ARG G O 1
ATOM 9450 N N . MET G 2 117 ? 131.164 167.375 135.601 1.00 72.40 117 MET G N 1
ATOM 9451 C CA . MET G 2 117 ? 132.300 167.249 134.697 1.00 76.82 117 MET G CA 1
ATOM 9452 C C . MET G 2 117 ? 132.261 165.964 133.883 1.00 76.79 117 MET G C 1
ATOM 9453 O O . MET G 2 117 ? 133.155 165.741 133.062 1.00 79.80 117 MET G O 1
ATOM 9458 N N . VAL G 2 118 ? 131.252 165.123 134.087 1.00 76.16 118 VAL G N 1
ATOM 9459 C CA . VAL G 2 118 ? 131.039 163.968 133.223 1.00 76.31 118 VAL G CA 1
ATOM 9460 C C . VAL G 2 118 ? 130.215 164.350 132.000 1.00 79.15 118 VAL G C 1
ATOM 9461 O O . VAL G 2 118 ? 130.544 163.964 130.876 1.00 81.08 118 VAL G O 1
ATOM 9465 N N . VAL G 2 119 ? 129.144 165.122 132.202 1.00 77.73 119 VAL G N 1
ATOM 9466 C CA . VAL G 2 119 ? 128.323 165.574 131.087 1.00 83.77 119 VAL G CA 1
ATOM 9467 C C . VAL G 2 119 ? 129.005 166.678 130.290 1.00 84.93 119 VAL G C 1
ATOM 9468 O O . VAL G 2 119 ? 128.581 166.977 129.168 1.00 88.11 119 VAL G O 1
ATOM 9472 N N . ASP G 2 120 ? 130.048 167.297 130.839 1.00 82.40 120 ASP G N 1
ATOM 9473 C CA . ASP G 2 120 ? 130.772 168.361 130.159 1.00 83.05 120 ASP G CA 1
ATOM 9474 C C . ASP G 2 120 ? 131.978 167.850 129.379 1.00 82.96 120 ASP G C 1
ATOM 9475 O O . ASP G 2 120 ? 132.738 168.658 128.837 1.00 87.48 120 ASP G O 1
ATOM 9480 N N . GLY G 2 121 ? 132.168 166.536 129.315 1.00 79.84 121 GLY G N 1
ATOM 9481 C CA . GLY G 2 121 ? 133.179 165.946 128.453 1.00 82.33 121 GLY G CA 1
ATOM 9482 C C . GLY G 2 121 ? 134.624 166.231 128.802 1.00 82.77 121 GLY G C 1
ATOM 9483 O O . GLY G 2 121 ? 135.423 166.535 127.907 1.00 82.31 121 GLY G O 1
ATOM 9484 N N . ILE G 2 122 ? 134.984 166.143 130.078 1.00 83.25 122 ILE G N 1
ATOM 9485 C CA . ILE G 2 122 ? 136.379 166.213 130.500 1.00 83.82 122 ILE G CA 1
ATOM 9486 C C . ILE G 2 122 ? 136.890 164.795 130.718 1.00 80.93 122 ILE G C 1
ATOM 9487 O O . ILE G 2 122 ? 136.134 163.886 131.081 1.00 79.23 122 ILE G O 1
ATOM 9492 N N . GLU G 2 123 ? 138.187 164.607 130.481 1.00 80.05 123 GLU G N 1
ATOM 9493 C CA . GLU G 2 123 ? 138.765 163.272 130.423 1.00 81.40 123 GLU G CA 1
ATOM 9494 C C . GLU G 2 123 ? 138.593 162.550 131.758 1.00 82.79 123 GLU G C 1
ATOM 9495 O O . GLU G 2 123 ? 138.748 163.163 132.822 1.00 81.86 123 GLU G O 1
ATOM 9501 N N . PRO G 2 124 ? 138.260 161.253 131.739 1.00 84.05 124 PRO G N 1
ATOM 9502 C CA . PRO G 2 124 ? 138.035 160.532 133.006 1.00 80.21 124 PRO G CA 1
ATOM 9503 C C . PRO G 2 124 ? 139.224 160.553 133.949 1.00 77.72 124 PRO G C 1
ATOM 9504 O O . PRO G 2 124 ? 139.036 160.617 135.170 1.00 77.13 124 PRO G O 1
ATOM 9508 N N . GLU G 2 125 ? 140.448 160.489 133.421 1.00 77.53 125 GLU G N 1
ATOM 9509 C CA . GLU G 2 125 ? 141.622 160.521 134.287 1.00 79.77 125 GLU G CA 1
ATOM 9510 C C . GLU G 2 125 ? 141.745 161.864 134.996 1.00 78.29 125 GLU G C 1
ATOM 9511 O O . GLU G 2 125 ? 142.118 161.919 136.173 1.00 77.20 125 GLU G O 1
ATOM 9517 N N . THR G 2 126 ? 141.439 162.958 134.295 1.00 78.13 126 THR G N 1
ATOM 9518 C CA . THR G 2 126 ? 141.425 164.266 134.935 1.00 76.98 126 THR G CA 1
ATOM 9519 C C . THR G 2 126 ? 140.300 164.395 135.952 1.00 72.27 126 THR G C 1
ATOM 9520 O O . THR G 2 126 ? 140.465 165.103 136.951 1.00 72.46 126 THR G O 1
ATOM 9524 N N . ILE G 2 127 ? 139.164 163.734 135.719 1.00 73.13 127 ILE G N 1
ATOM 9525 C CA . ILE G 2 127 ? 138.084 163.747 136.700 1.00 71.27 127 ILE G CA 1
ATOM 9526 C C . ILE G 2 127 ? 138.532 163.077 137.991 1.00 66.13 127 ILE G C 1
ATOM 9527 O O . ILE G 2 127 ? 138.262 163.573 139.091 1.00 63.88 127 ILE G O 1
ATOM 9532 N N . ARG G 2 128 ? 139.224 161.941 137.879 1.00 66.41 128 ARG G N 1
ATOM 9533 C CA . ARG G 2 128 ? 139.722 161.262 139.068 1.00 64.26 128 ARG G CA 1
ATOM 9534 C C . ARG G 2 128 ? 140.720 162.132 139.822 1.00 64.42 128 ARG G C 1
ATOM 9535 O O . ARG G 2 128 ? 140.654 162.238 141.051 1.00 65.14 128 ARG G O 1
ATOM 9543 N N . GLU G 2 129 ? 141.641 162.776 139.102 1.00 68.04 129 GLU G N 1
ATOM 9544 C CA . GLU G 2 129 ? 142.643 163.611 139.759 1.00 66.77 129 GLU G CA 1
ATOM 9545 C C . GLU G 2 129 ? 142.006 164.819 140.436 1.00 63.43 129 GLU G C 1
ATOM 9546 O O . GLU G 2 129 ? 142.412 165.207 141.538 1.00 60.50 129 GLU G O 1
ATOM 9552 N N . ILE G 2 130 ? 141.015 165.434 139.789 1.00 58.86 130 ILE G N 1
ATOM 9553 C CA . ILE G 2 130 ? 140.358 166.597 140.377 1.00 56.21 130 ILE G CA 1
ATOM 9554 C C . ILE G 2 130 ? 139.604 166.205 141.643 1.00 58.90 130 ILE G C 1
ATOM 9555 O O . ILE G 2 130 ? 139.665 166.907 142.660 1.00 61.19 130 ILE G O 1
ATOM 9560 N N . MET G 2 131 ? 138.892 165.079 141.610 1.00 59.68 131 MET G N 1
ATOM 9561 C CA . MET G 2 131 ? 138.072 164.679 142.745 1.00 54.73 131 MET G CA 1
ATOM 9562 C C . MET G 2 131 ? 138.826 163.845 143.771 1.00 49.68 131 MET G C 1
ATOM 9563 O O . MET G 2 131 ? 138.341 163.696 144.897 1.00 49.88 131 MET G O 1
ATOM 9568 N N . GLU G 2 132 ? 139.993 163.300 143.421 1.00 50.08 132 GLU G N 1
ATOM 9569 C CA . GLU G 2 132 ? 140.847 162.696 144.437 1.00 50.25 132 GLU G CA 1
ATOM 9570 C C . GLU G 2 132 ? 141.570 163.755 145.254 1.00 53.54 132 GLU G C 1
ATOM 9571 O O . GLU G 2 132 ? 141.833 163.544 146.443 1.00 55.01 132 GLU G O 1
ATOM 9577 N N . LEU G 2 133 ? 141.904 164.889 144.634 1.00 53.65 133 LEU G N 1
ATOM 9578 C CA . LEU G 2 133 ? 142.505 165.993 145.371 1.00 50.29 133 LEU G CA 1
ATOM 9579 C C . LEU G 2 133 ? 141.520 166.586 146.369 1.00 47.11 133 LEU G C 1
ATOM 9580 O O . LEU G 2 133 ? 141.913 167.013 147.459 1.00 48.02 133 LEU G O 1
ATOM 9585 N N . GLU G 2 134 ? 140.235 166.626 146.008 1.00 44.10 134 GLU G N 1
ATOM 9586 C CA . GLU G 2 134 ? 139.219 167.094 146.944 1.00 44.91 134 GLU G CA 1
ATOM 9587 C C . GLU G 2 134 ? 139.109 166.159 148.143 1.00 46.62 134 GLU G C 1
ATOM 9588 O O . GLU G 2 134 ? 138.857 166.605 149.268 1.00 47.35 134 GLU G O 1
ATOM 9594 N N . ILE G 2 135 ? 139.285 164.856 147.920 1.00 43.35 135 ILE G N 1
ATOM 9595 C CA . ILE G 2 135 ? 139.343 163.916 149.034 1.00 40.61 135 ILE G CA 1
ATOM 9596 C C . ILE G 2 135 ? 140.568 164.192 149.895 1.00 39.35 135 ILE G C 1
ATOM 9597 O O . ILE G 2 135 ? 140.498 164.165 151.130 1.00 36.26 135 ILE G O 1
ATOM 9602 N N . ASP G 2 136 ? 141.709 164.464 149.256 1.00 40.33 136 ASP G N 1
ATOM 9603 C CA . ASP G 2 136 ? 142.953 164.661 149.994 1.00 40.92 136 ASP G CA 1
ATOM 9604 C C . ASP G 2 136 ? 142.891 165.891 150.891 1.00 40.82 136 ASP G C 1
ATOM 9605 O O . ASP G 2 136 ? 143.364 165.857 152.033 1.00 39.20 136 ASP G O 1
ATOM 9610 N N . GLU G 2 137 ? 142.323 166.993 150.393 1.00 39.73 137 GLU G N 1
ATOM 9611 C CA . GLU G 2 137 ? 142.243 168.199 151.211 1.00 37.00 137 GLU G CA 1
ATOM 9612 C C . GLU G 2 137 ? 141.274 168.023 152.372 1.00 37.39 137 GLU G C 1
ATOM 9613 O O . GLU G 2 137 ? 141.498 168.582 153.451 1.00 41.52 137 GLU G O 1
ATOM 9619 N N . MET G 2 138 ? 140.192 167.267 152.170 1.00 37.09 138 MET G N 1
ATOM 9620 C CA . MET G 2 138 ? 139.307 166.937 153.282 1.00 33.90 138 MET G CA 1
ATOM 9621 C C . MET G 2 138 ? 140.038 166.110 154.331 1.00 30.19 138 MET G C 1
ATOM 9622 O O . MET G 2 138 ? 139.907 166.362 155.534 1.00 30.08 138 MET G O 1
ATOM 9627 N N . GLU G 2 139 ? 140.812 165.115 153.893 1.00 27.40 139 GLU G N 1
ATOM 9628 C CA . GLU G 2 139 ? 141.588 164.308 154.827 1.00 28.38 139 GLU G CA 1
ATOM 9629 C C . GLU G 2 139 ? 142.659 165.138 155.521 1.00 28.59 139 GLU G C 1
ATOM 9630 O O . GLU G 2 139 ? 142.892 164.980 156.725 1.00 32.19 139 GLU G O 1
ATOM 9636 N N . LYS G 2 140 ? 143.331 166.018 154.775 1.00 31.38 140 LYS G N 1
ATOM 9637 C CA . LYS G 2 140 ? 144.372 166.855 155.362 1.00 31.21 140 LYS G CA 1
ATOM 9638 C C . LYS G 2 140 ? 143.795 167.824 156.385 1.00 28.48 140 LYS G C 1
ATOM 9639 O O . LYS G 2 140 ? 144.407 168.066 157.431 1.00 26.44 140 LYS G O 1
ATOM 9645 N N . ARG G 2 141 ? 142.623 168.396 156.096 1.00 28.30 141 ARG G N 1
ATOM 9646 C CA . ARG G 2 141 ? 141.992 169.314 157.038 1.00 28.03 141 ARG G CA 1
ATOM 9647 C C . ARG G 2 141 ? 141.627 168.611 158.339 1.00 27.13 141 ARG G C 1
ATOM 9648 O O . ARG G 2 141 ? 141.832 169.158 159.428 1.00 30.83 141 ARG G O 1
ATOM 9656 N N . HIS G 2 142 ? 141.079 167.399 158.244 1.00 27.33 142 HIS G N 1
ATOM 9657 C CA . HIS G 2 142 ? 140.689 166.669 159.444 1.00 25.76 142 HIS G CA 1
ATOM 9658 C C . HIS G 2 142 ? 141.907 166.198 160.227 1.00 22.42 142 HIS G C 1
ATOM 9659 O O . HIS G 2 142 ? 141.917 166.255 161.461 1.00 20.23 142 HIS G O 1
ATOM 9666 N N . LYS G 2 143 ? 142.938 165.722 159.527 1.00 21.42 143 LYS G N 1
ATOM 9667 C CA . LYS G 2 143 ? 144.142 165.260 160.207 1.00 18.96 143 LYS G CA 1
ATOM 9668 C C . LYS G 2 143 ? 144.832 166.401 160.943 1.00 20.53 143 LYS G C 1
ATOM 9669 O O . LYS G 2 143 ? 145.338 166.215 162.055 1.00 24.26 143 LYS G O 1
ATOM 9675 N N . SER G 2 144 ? 144.869 167.588 160.335 1.00 21.57 144 SER G N 1
ATOM 9676 C CA . SER G 2 144 ? 145.489 168.735 160.988 1.00 23.08 144 SER G CA 1
ATOM 9677 C C . SER G 2 144 ? 144.727 169.136 162.243 1.00 18.97 144 SER G C 1
ATOM 9678 O O . SER G 2 144 ? 145.333 169.411 163.285 1.00 18.84 144 SER G O 1
ATOM 9681 N N . GLY G 2 145 ? 143.396 169.184 162.162 1.00 17.73 145 GLY G N 1
ATOM 9682 C CA . GLY G 2 145 ? 142.606 169.498 163.340 1.00 17.33 145 GLY G CA 1
ATOM 9683 C C . GLY G 2 145 ? 142.716 168.434 164.413 1.00 13.05 145 GLY G C 1
ATOM 9684 O O . GLY G 2 145 ? 142.758 168.744 165.606 1.00 14.95 145 GLY G O 1
ATOM 9685 N N . ALA G 2 146 ? 142.757 167.164 164.004 1.00 15.54 146 ALA G N 1
ATOM 9686 C CA . ALA G 2 146 ? 142.911 166.075 164.961 1.00 13.28 146 ALA G CA 1
ATOM 9687 C C . ALA G 2 146 ? 144.267 166.131 165.655 1.00 13.41 146 ALA G C 1
ATOM 9688 O O . ALA G 2 146 ? 144.361 165.882 166.861 1.00 14.72 146 ALA G O 1
ATOM 9690 N N . ASP G 2 147 ? 145.327 166.446 164.906 1.00 14.44 147 ASP G N 1
ATOM 9691 C CA . ASP G 2 147 ? 146.655 166.548 165.501 1.00 13.23 147 ASP G CA 1
ATOM 9692 C C . ASP G 2 147 ? 146.726 167.688 166.508 1.00 12.31 147 ASP G C 1
ATOM 9693 O O . ASP G 2 147 ? 147.408 167.578 167.532 1.00 11.79 147 ASP G O 1
ATOM 9698 N N . MET G 2 148 ? 146.036 168.796 166.229 1.00 11.87 148 MET G N 1
ATOM 9699 C CA . MET G 2 148 ? 145.997 169.903 167.179 1.00 10.16 148 MET G CA 1
ATOM 9700 C C . MET G 2 148 ? 145.344 169.481 168.489 1.00 10.16 148 MET G C 1
ATOM 9701 O O . MET G 2 148 ? 145.848 169.797 169.572 1.00 11.11 148 MET G O 1
ATOM 9706 N N . LEU G 2 149 ? 144.223 168.761 168.409 1.00 10.86 149 LEU G N 1
ATOM 9707 C CA . LEU G 2 149 ? 143.540 168.311 169.617 1.00 9.02 149 LEU G CA 1
ATOM 9708 C C . LEU G 2 149 ? 144.357 167.262 170.357 1.00 8.25 149 LEU G C 1
ATOM 9709 O O . LEU G 2 149 ? 144.376 167.239 171.592 1.00 8.49 149 LEU G O 1
ATOM 9714 N N . LYS G 2 150 ? 145.033 166.381 169.619 1.00 9.50 150 LYS G N 1
ATOM 9715 C CA . LYS G 2 150 ? 145.890 165.388 170.255 1.00 8.72 150 LYS G CA 1
ATOM 9716 C C . LYS G 2 150 ? 147.112 166.040 170.887 1.00 8.68 150 LYS G C 1
ATOM 9717 O O . LYS G 2 150 ? 147.594 165.585 171.931 1.00 13.76 150 LYS G O 1
ATOM 9723 N N . THR G 2 151 ? 147.636 167.095 170.260 1.00 8.34 151 THR G N 1
ATOM 9724 C CA . THR G 2 151 ? 148.735 167.843 170.860 1.00 7.75 151 THR G CA 1
ATOM 9725 C C . THR G 2 151 ? 148.294 168.517 172.152 1.00 8.50 151 THR G C 1
ATOM 9726 O O . THR G 2 151 ? 149.017 168.490 173.154 1.00 9.14 151 THR G O 1
ATOM 9730 N N . TRP G 2 152 ? 147.104 169.121 172.150 1.00 7.04 152 TRP G N 1
ATOM 9731 C CA . TRP G 2 152 ? 146.557 169.680 173.380 1.00 7.11 152 TRP G CA 1
ATOM 9732 C C . TRP G 2 152 ? 146.264 168.590 174.403 1.00 8.64 152 TRP G C 1
ATOM 9733 O O . TRP G 2 152 ? 146.384 168.826 175.610 1.00 9.09 152 TRP G O 1
ATOM 9744 N N . GLY G 2 153 ? 145.884 167.396 173.943 1.00 7.37 153 GLY G N 1
ATOM 9745 C CA . GLY G 2 153 ? 145.695 166.274 174.842 1.00 7.97 153 GLY G CA 1
ATOM 9746 C C . GLY G 2 153 ? 146.974 165.780 175.481 1.00 8.51 153 GLY G C 1
ATOM 9747 O O . GLY G 2 153 ? 146.916 165.071 176.489 1.00 13.03 153 GLY G O 1
ATOM 9748 N N . GLY G 2 154 ? 148.124 166.125 174.911 1.00 8.08 154 GLY G N 1
ATOM 9749 C CA . GLY G 2 154 ? 149.396 165.825 175.532 1.00 8.25 154 GLY G CA 1
ATOM 9750 C C . GLY G 2 154 ? 149.897 166.971 176.387 1.00 9.68 154 GLY G C 1
ATOM 9751 O O . GLY G 2 154 ? 150.597 166.755 177.379 1.00 14.17 154 GLY G O 1
ATOM 9752 N N . TYR G 2 155 ? 149.536 168.199 176.009 1.00 9.04 155 TYR G N 1
ATOM 9753 C CA . TYR G 2 155 ? 149.990 169.371 176.752 1.00 8.38 155 TYR G CA 1
ATOM 9754 C C . TYR G 2 155 ? 149.291 169.486 178.100 1.00 10.28 155 TYR G C 1
ATOM 9755 O O . TYR G 2 155 ? 149.924 169.830 179.103 1.00 13.28 155 TYR G O 1
ATOM 9764 N N . ALA G 2 156 ? 147.984 169.221 178.139 1.00 9.12 156 ALA G N 1
ATOM 9765 C CA . ALA G 2 156 ? 147.218 169.448 179.363 1.00 8.20 156 ALA G CA 1
ATOM 9766 C C . ALA G 2 156 ? 147.706 168.608 180.537 1.00 8.23 156 ALA G C 1
ATOM 9767 O O . ALA G 2 156 ? 147.903 169.173 181.626 1.00 9.40 156 ALA G O 1
ATOM 9769 N N . PRO G 2 157 ? 147.920 167.291 180.413 1.00 11.12 157 PRO G N 1
ATOM 9770 C CA . PRO G 2 157 ? 148.502 166.562 181.550 1.00 9.21 157 PRO G CA 1
ATOM 9771 C C . PRO G 2 157 ? 149.949 166.932 181.823 1.00 8.08 157 PRO G C 1
ATOM 9772 O O . PRO G 2 157 ? 150.381 166.867 182.980 1.00 13.46 157 PRO G O 1
ATOM 9776 N N . ALA G 2 158 ? 150.713 167.317 180.798 1.00 7.70 158 ALA G N 1
ATOM 9777 C CA . ALA G 2 158 ? 152.101 167.709 181.018 1.00 8.87 158 ALA G CA 1
ATOM 9778 C C . ALA G 2 158 ? 152.196 168.973 181.864 1.00 8.40 158 ALA G C 1
ATOM 9779 O O . ALA G 2 158 ? 153.026 169.055 182.776 1.00 10.24 158 ALA G O 1
ATOM 9781 N N . PHE G 2 159 ? 151.355 169.968 181.580 1.00 7.62 159 PHE G N 1
ATOM 9782 C CA . PHE G 2 159 ? 151.362 171.193 182.371 1.00 7.52 159 PHE G CA 1
ATOM 9783 C C . PHE G 2 159 ? 150.676 171.009 183.716 1.00 9.33 159 PHE G C 1
ATOM 9784 O O . PHE G 2 159 ? 150.994 171.728 184.668 1.00 11.37 159 PHE G O 1
ATOM 9792 N N . GLY G 2 160 ? 149.733 170.071 183.811 1.00 9.37 160 GLY G N 1
ATOM 9793 C CA . GLY G 2 160 ? 149.211 169.698 185.114 1.00 8.70 160 GLY G CA 1
ATOM 9794 C C . GLY G 2 160 ? 150.268 169.050 185.986 1.00 10.35 160 GLY G C 1
ATOM 9795 O O . GLY G 2 160 ? 150.319 169.283 187.195 1.00 11.44 160 GLY G O 1
ATOM 9796 N N . MET G 2 161 ? 151.125 168.224 185.382 1.00 10.86 161 MET G N 1
ATOM 9797 C CA . MET G 2 161 ? 152.255 167.658 186.110 1.00 10.13 161 MET G CA 1
ATOM 9798 C C . MET G 2 161 ? 153.228 168.745 186.549 1.00 10.50 161 MET G C 1
ATOM 9799 O O . MET G 2 161 ? 153.796 168.675 187.644 1.00 12.29 161 MET G O 1
ATOM 9804 N N . VAL G 2 162 ? 153.441 169.754 185.701 1.00 9.92 162 VAL G N 1
ATOM 9805 C CA . VAL G 2 162 ? 154.305 170.871 186.073 1.00 10.51 162 VAL G CA 1
ATOM 9806 C C . VAL G 2 162 ? 153.720 171.619 187.264 1.00 10.49 162 VAL G C 1
ATOM 9807 O O . VAL G 2 162 ? 154.438 171.976 188.206 1.00 12.60 162 VAL G O 1
ATOM 9811 N N . GLY G 2 163 ? 152.408 171.860 187.245 1.00 9.48 163 GLY G N 1
ATOM 9812 C CA . GLY G 2 163 ? 151.767 172.503 188.380 1.00 8.42 163 GLY G CA 1
ATOM 9813 C C . GLY G 2 163 ? 151.812 171.656 189.636 1.00 11.02 163 GLY G C 1
ATOM 9814 O O . GLY G 2 163 ? 151.919 172.181 190.747 1.00 13.21 163 GLY G O 1
ATOM 9815 N N . THR G 2 164 ? 151.712 170.336 189.481 1.00 10.30 164 THR G N 1
ATOM 9816 C CA . THR G 2 164 ? 151.858 169.445 190.627 1.00 11.16 164 THR G CA 1
ATOM 9817 C C . THR G 2 164 ? 153.270 169.507 191.195 1.00 11.74 164 THR G C 1
ATOM 9818 O O . THR G 2 164 ? 153.451 169.558 192.416 1.00 13.14 164 THR G O 1
ATOM 9822 N N . LEU G 2 165 ? 154.280 169.520 190.323 1.00 11.55 165 LEU G N 1
ATOM 9823 C CA . LEU G 2 165 ? 155.663 169.618 190.781 1.00 11.79 165 LEU G CA 1
ATOM 9824 C C . LEU G 2 165 ? 155.909 170.932 191.509 1.00 10.58 165 LEU G C 1
ATOM 9825 O O . LEU G 2 165 ? 156.623 170.967 192.518 1.00 13.79 165 LEU G O 1
ATOM 9830 N N . ILE G 2 166 ? 155.328 172.024 191.010 1.00 11.07 166 ILE G N 1
ATOM 9831 C CA . ILE G 2 166 ? 155.478 173.320 191.664 1.00 10.68 166 ILE G CA 1
ATOM 9832 C C . ILE G 2 166 ? 154.894 173.279 193.069 1.00 11.99 166 ILE G C 1
ATOM 9833 O O . ILE G 2 166 ? 155.495 173.788 194.022 1.00 17.40 166 ILE G O 1
ATOM 9838 N N . GLY G 2 167 ? 153.718 172.668 193.221 1.00 13.17 167 GLY G N 1
ATOM 9839 C CA . GLY G 2 167 ? 153.117 172.556 194.539 1.00 12.10 167 GLY G CA 1
ATOM 9840 C C . GLY G 2 167 ? 153.933 171.699 195.488 1.00 17.12 167 GLY G C 1
ATOM 9841 O O . GLY G 2 167 ? 154.043 172.006 196.676 1.00 20.80 167 GLY G O 1
ATOM 9842 N N . LEU G 2 168 ? 154.507 170.607 194.978 1.00 16.05 168 LEU G N 1
ATOM 9843 C CA . LEU G 2 168 ? 155.350 169.755 195.811 1.00 15.56 168 LEU G CA 1
ATOM 9844 C C . LEU G 2 168 ? 156.628 170.471 196.228 1.00 18.42 168 LEU G C 1
ATOM 9845 O O . LEU G 2 168 ? 157.039 170.391 197.390 1.00 21.71 168 LEU G O 1
ATOM 9850 N N . ILE G 2 169 ? 157.274 171.166 195.289 1.00 17.15 169 ILE G N 1
ATOM 9851 C CA . ILE G 2 169 ? 158.516 171.868 195.599 1.00 15.63 169 ILE G CA 1
ATOM 9852 C C . ILE G 2 169 ? 158.258 172.983 196.605 1.00 20.10 169 ILE G C 1
ATOM 9853 O O . ILE G 2 169 ? 159.044 173.194 197.536 1.00 26.55 169 ILE G O 1
ATOM 9858 N N . GLN G 2 170 ? 157.149 173.706 196.440 1.00 19.94 170 GLN G N 1
ATOM 9859 C CA . GLN G 2 170 ? 156.793 174.753 197.392 1.00 20.74 170 GLN G CA 1
ATOM 9860 C C . GLN G 2 170 ? 156.527 174.178 198.778 1.00 25.39 170 GLN G C 1
ATOM 9861 O O . GLN G 2 170 ? 156.891 174.786 199.791 1.00 32.15 170 GLN G O 1
ATOM 9867 N N . MET G 2 171 ? 155.875 173.016 198.841 1.00 25.59 171 MET G N 1
ATOM 9868 C CA . MET G 2 171 ? 155.563 172.404 200.129 1.00 26.74 171 MET G CA 1
ATOM 9869 C C . MET G 2 171 ? 156.829 172.002 200.875 1.00 30.56 171 MET G C 1
ATOM 9870 O O . MET G 2 171 ? 156.922 172.179 202.095 1.00 33.93 171 MET G O 1
ATOM 9875 N N . LEU G 2 172 ? 157.812 171.450 200.159 1.00 29.65 172 LEU G N 1
ATOM 9876 C CA . LEU G 2 172 ? 159.057 171.034 200.796 1.00 27.81 172 LEU G CA 1
ATOM 9877 C C . LEU G 2 172 ? 159.823 172.226 201.353 1.00 28.94 172 LEU G C 1
ATOM 9878 O O . LEU G 2 172 ? 160.434 172.132 202.424 1.00 35.59 172 LEU G O 1
ATOM 9883 N N . ALA G 2 173 ? 159.820 173.348 200.631 1.00 28.82 173 ALA G N 1
ATOM 9884 C CA . ALA G 2 173 ? 160.497 174.543 201.122 1.00 33.64 173 ALA G CA 1
ATOM 9885 C C . ALA G 2 173 ? 159.859 175.053 202.408 1.00 36.62 173 ALA G C 1
ATOM 9886 O O . ALA G 2 173 ? 160.563 175.412 203.358 1.00 43.11 173 ALA G O 1
ATOM 9888 N N . ASN G 2 174 ? 158.533 175.102 202.453 1.00 36.75 174 ASN G N 1
ATOM 9889 C CA . ASN G 2 174 ? 157.808 175.539 203.647 1.00 39.03 174 ASN G CA 1
ATOM 9890 C C . ASN G 2 174 ? 157.284 174.338 204.433 1.00 44.52 174 ASN G C 1
ATOM 9891 O O . ASN G 2 174 ? 156.081 174.136 204.589 1.00 53.32 174 ASN G O 1
ATOM 9896 N N . LEU G 2 175 ? 158.215 173.534 204.938 1.00 43.90 175 LEU G N 1
ATOM 9897 C CA . LEU G 2 175 ? 157.875 172.338 205.707 1.00 45.08 175 LEU G CA 1
ATOM 9898 C C . LEU G 2 175 ? 157.856 172.711 207.184 1.00 52.69 175 LEU G C 1
ATOM 9899 O O . LEU G 2 175 ? 158.906 172.841 207.818 1.00 55.04 175 LEU G O 1
ATOM 9904 N N . THR G 2 176 ? 156.659 172.899 207.734 1.00 57.43 176 THR G N 1
ATOM 9905 C CA . THR G 2 176 ? 156.501 173.299 209.127 1.00 57.40 176 THR G CA 1
ATOM 9906 C C . THR G 2 176 ? 155.701 172.297 209.942 1.00 57.69 176 THR G C 1
ATOM 9907 O O . THR G 2 176 ? 156.124 171.923 211.042 1.00 65.27 176 THR G O 1
ATOM 9911 N N . ASP G 2 177 ? 154.555 171.852 209.438 1.00 56.82 177 ASP G N 1
ATOM 9912 C CA . ASP G 2 177 ? 153.676 170.936 210.152 1.00 53.77 177 ASP G CA 1
ATOM 9913 C C . ASP G 2 177 ? 153.633 169.601 209.422 1.00 51.97 177 ASP G C 1
ATOM 9914 O O . ASP G 2 177 ? 153.378 169.558 208.214 1.00 54.45 177 ASP G O 1
ATOM 9919 N N . SER G 2 178 ? 153.884 168.515 210.156 1.00 51.19 178 SER G N 1
ATOM 9920 C CA . SER G 2 178 ? 153.871 167.187 209.559 1.00 51.12 178 SER G CA 1
ATOM 9921 C C . SER G 2 178 ? 152.462 166.666 209.313 1.00 49.91 178 SER G C 1
ATOM 9922 O O . SER G 2 178 ? 152.293 165.724 208.531 1.00 47.67 178 SER G O 1
ATOM 9925 N N . SER G 2 179 ? 151.453 167.252 209.956 1.00 53.90 179 SER G N 1
ATOM 9926 C CA . SER G 2 179 ? 150.073 166.835 209.751 1.00 52.96 179 SER G CA 1
ATOM 9927 C C . SER G 2 179 ? 149.437 167.469 208.521 1.00 49.68 179 SER G C 1
ATOM 9928 O O . SER G 2 179 ? 148.337 167.060 208.135 1.00 51.56 179 SER G O 1
ATOM 9931 N N . THR G 2 180 ? 150.092 168.449 207.902 1.00 46.86 180 THR G N 1
ATOM 9932 C CA . THR G 2 180 ? 149.584 169.095 206.699 1.00 46.07 180 THR G CA 1
ATOM 9933 C C . THR G 2 180 ? 150.354 168.689 205.449 1.00 41.66 180 THR G C 1
ATOM 9934 O O . THR G 2 180 ? 150.120 169.255 204.377 1.00 40.66 180 THR G O 1
ATOM 9938 N N . ILE G 2 181 ? 151.271 167.727 205.561 1.00 41.97 181 ILE G N 1
ATOM 9939 C CA . ILE G 2 181 ? 152.052 167.306 204.403 1.00 41.93 181 ILE G CA 1
ATOM 9940 C C . ILE G 2 181 ? 151.162 166.591 203.394 1.00 35.33 181 ILE G C 1
ATOM 9941 O O . ILE G 2 181 ? 151.226 166.853 202.188 1.00 35.87 181 ILE G O 1
ATOM 9946 N N . ALA G 2 182 ? 150.316 165.677 203.873 1.00 36.87 182 ALA G N 1
ATOM 9947 C CA . ALA G 2 182 ? 149.440 164.941 202.970 1.00 27.91 182 ALA G CA 1
ATOM 9948 C C . ALA G 2 182 ? 148.325 165.822 202.420 1.00 32.81 182 ALA G C 1
ATOM 9949 O O . ALA G 2 182 ? 147.855 165.593 201.300 1.00 32.46 182 ALA G O 1
ATOM 9951 N N . SER G 2 183 ? 147.881 166.820 203.187 1.00 32.21 183 SER G N 1
ATOM 9952 C CA . SER G 2 183 ? 146.895 167.762 202.668 1.00 28.77 183 SER G CA 1
ATOM 9953 C C . SER G 2 183 ? 147.457 168.551 201.491 1.00 35.71 183 SER G C 1
ATOM 9954 O O . SER G 2 183 ? 146.769 168.750 200.483 1.00 34.72 183 SER G O 1
ATOM 9957 N N . GLY G 2 184 ? 148.705 169.009 201.601 1.00 32.74 184 GLY G N 1
ATOM 9958 C CA . GLY G 2 184 ? 149.362 169.639 200.471 1.00 25.77 184 GLY G CA 1
ATOM 9959 C C . GLY G 2 184 ? 149.686 168.677 199.350 1.00 27.34 184 GLY G C 1
ATOM 9960 O O . GLY G 2 184 ? 149.791 169.100 198.195 1.00 30.55 184 GLY G O 1
ATOM 9961 N N . MET G 2 185 ? 149.854 167.393 199.671 1.00 29.04 185 MET G N 1
ATOM 9962 C CA . MET G 2 185 ? 150.012 166.371 198.642 1.00 26.35 185 MET G CA 1
ATOM 9963 C C . MET G 2 185 ? 148.797 166.323 197.725 1.00 27.75 185 MET G C 1
ATOM 9964 O O . MET G 2 185 ? 148.930 166.341 196.496 1.00 29.18 185 MET G O 1
ATOM 9969 N N . GLY G 2 186 ? 147.598 166.264 198.309 1.00 27.15 186 GLY G N 1
ATOM 9970 C CA . GLY G 2 186 ? 146.393 166.172 197.505 1.00 21.44 186 GLY G CA 1
ATOM 9971 C C . GLY G 2 186 ? 146.029 167.469 196.816 1.00 24.25 186 GLY G C 1
ATOM 9972 O O . GLY G 2 186 ? 145.440 167.453 195.731 1.00 27.75 186 GLY G O 1
ATOM 9973 N N . LYS G 2 187 ? 146.362 168.604 197.432 1.00 21.93 187 LYS G N 1
ATOM 9974 C CA . LYS G 2 187 ? 146.086 169.893 196.808 1.00 22.52 187 LYS G CA 1
ATOM 9975 C C . LYS G 2 187 ? 146.957 170.108 195.576 1.00 21.99 187 LYS G C 1
ATOM 9976 O O . LYS G 2 187 ? 146.502 170.680 194.580 1.00 22.30 187 LYS G O 1
ATOM 9982 N N . ALA G 2 188 ? 148.213 169.660 195.625 1.00 21.41 188 ALA G N 1
ATOM 9983 C CA . ALA G 2 188 ? 149.092 169.782 194.469 1.00 17.22 188 ALA G CA 1
ATOM 9984 C C . ALA G 2 188 ? 148.693 168.842 193.340 1.00 17.38 188 ALA G C 1
ATOM 9985 O O . ALA G 2 188 ? 149.022 169.111 192.181 1.00 14.51 188 ALA G O 1
ATOM 9987 N N . LEU G 2 189 ? 147.984 167.757 193.649 1.00 17.55 189 LEU G N 1
ATOM 9988 C CA . LEU G 2 189 ? 147.546 166.803 192.641 1.00 14.26 189 LEU G CA 1
ATOM 9989 C C . LEU G 2 189 ? 146.351 167.290 191.833 1.00 14.93 189 LEU G C 1
ATOM 9990 O O . LEU G 2 189 ? 145.973 166.626 190.863 1.00 17.81 189 LEU G O 1
ATOM 9995 N N . ILE G 2 190 ? 145.750 168.421 192.209 1.00 14.77 190 ILE G N 1
ATOM 9996 C CA . ILE G 2 190 ? 144.577 168.920 191.497 1.00 13.10 190 ILE G CA 1
ATOM 9997 C C . ILE G 2 190 ? 144.936 169.301 190.065 1.00 12.05 190 ILE G C 1
ATOM 9998 O O . ILE G 2 190 ? 144.147 169.092 189.136 1.00 12.83 190 ILE G O 1
ATOM 10003 N N . THR G 2 191 ? 146.131 169.864 189.863 1.00 11.23 191 THR G N 1
ATOM 10004 C CA . THR G 2 191 ? 146.553 170.246 188.518 1.00 10.48 191 THR G CA 1
ATOM 10005 C C . THR G 2 191 ? 146.646 169.034 187.600 1.00 9.72 191 THR G C 1
ATOM 10006 O O . THR G 2 191 ? 146.223 169.092 186.440 1.00 10.62 191 THR G O 1
ATOM 10010 N N . THR G 2 192 ? 147.207 167.931 188.099 1.00 8.87 192 THR G N 1
ATOM 10011 C CA . THR G 2 192 ? 147.290 166.712 187.301 1.00 10.13 192 THR G CA 1
ATOM 10012 C C . THR G 2 192 ? 145.903 166.156 187.006 1.00 9.95 192 THR G C 1
ATOM 10013 O O . THR G 2 192 ? 145.640 165.671 185.899 1.00 11.50 192 THR G O 1
ATOM 10017 N N . PHE G 2 193 ? 145.000 166.223 187.985 1.00 9.27 193 PHE G N 1
ATOM 10018 C CA . PHE G 2 193 ? 143.630 165.777 187.765 1.00 8.74 193 PHE G CA 1
ATOM 10019 C C . PHE G 2 193 ? 142.944 166.612 186.689 1.00 9.53 193 PHE G C 1
ATOM 10020 O O . PHE G 2 193 ? 142.218 166.075 185.846 1.00 10.80 193 PHE G O 1
ATOM 10028 N N . TYR G 2 194 ? 143.163 167.930 186.701 1.00 9.14 194 TYR G N 1
ATOM 10029 C CA . TYR G 2 194 ? 142.609 168.784 185.655 1.00 9.52 194 TYR G CA 1
ATOM 10030 C C . TYR G 2 194 ? 143.191 168.440 184.290 1.00 10.16 194 TYR G C 1
ATOM 10031 O O . TYR G 2 194 ? 142.466 168.400 183.291 1.00 9.59 194 TYR G O 1
ATOM 10040 N N . GLY G 2 195 ? 144.503 168.202 184.228 1.00 9.37 195 GLY G N 1
ATOM 10041 C CA . GLY G 2 195 ? 145.133 167.909 182.952 1.00 7.33 195 GLY G CA 1
ATOM 10042 C C . GLY G 2 195 ? 144.679 166.593 182.352 1.00 9.33 195 GLY G C 1
ATOM 10043 O O . GLY G 2 195 ? 144.418 166.508 181.150 1.00 11.18 195 GLY G O 1
ATOM 10044 N N . SER G 2 196 ? 144.583 165.549 183.177 1.00 11.96 196 SER G N 1
ATOM 10045 C CA . SER G 2 196 ? 144.130 164.257 182.678 1.00 10.44 196 SER G CA 1
ATOM 10046 C C . SER G 2 196 ? 142.643 164.272 182.349 1.00 10.72 196 SER G C 1
ATOM 10047 O O . SER G 2 196 ? 142.212 163.593 181.412 1.00 11.98 196 SER G O 1
ATOM 10050 N N . LEU G 2 197 ? 141.847 165.032 183.104 1.00 10.38 197 LEU G N 1
ATOM 10051 C CA . LEU G 2 197 ? 140.421 165.122 182.815 1.00 13.60 197 LEU G CA 1
ATOM 10052 C C . LEU G 2 197 ? 140.165 165.855 181.504 1.00 13.21 197 LEU G C 1
ATOM 10053 O O . LEU G 2 197 ? 139.307 165.446 180.716 1.00 16.57 197 LEU G O 1
ATOM 10058 N N . MET G 2 198 ? 140.897 166.941 181.255 1.00 13.33 198 MET G N 1
ATOM 10059 C CA . MET G 2 198 ? 140.718 167.674 180.007 1.00 13.18 198 MET G CA 1
ATOM 10060 C C . MET G 2 198 ? 141.243 166.888 178.814 1.00 13.50 198 MET G C 1
ATOM 10061 O O . MET G 2 198 ? 140.678 166.975 177.719 1.00 14.45 198 MET G O 1
ATOM 10066 N N . ALA G 2 199 ? 142.319 166.124 179.002 1.00 11.12 199 ALA G N 1
ATOM 10067 C CA . ALA G 2 199 ? 142.857 165.320 177.912 1.00 9.98 199 ALA G CA 1
ATOM 10068 C C . ALA G 2 199 ? 141.922 164.170 177.557 1.00 10.16 199 ALA G C 1
ATOM 10069 O O . ALA G 2 199 ? 141.621 163.942 176.381 1.00 12.57 199 ALA G O 1
ATOM 10071 N N . ASN G 2 200 ? 141.439 163.445 178.564 1.00 11.72 200 ASN G N 1
ATOM 10072 C CA . ASN G 2 200 ? 140.710 162.206 178.332 1.00 12.00 200 ASN G CA 1
ATOM 10073 C C . ASN G 2 200 ? 139.221 162.408 178.101 1.00 13.50 200 ASN G C 1
ATOM 10074 O O . ASN G 2 200 ? 138.574 161.522 177.532 1.00 20.50 200 ASN G O 1
ATOM 10079 N N . ALA G 2 201 ? 138.659 163.541 178.519 1.00 12.11 201 ALA G N 1
ATOM 10080 C CA . ALA G 2 201 ? 137.245 163.805 178.308 1.00 11.72 201 ALA G CA 1
ATOM 10081 C C . ALA G 2 201 ? 136.964 164.820 177.211 1.00 15.08 201 ALA G C 1
ATOM 10082 O O . ALA G 2 201 ? 135.825 164.888 176.741 1.00 19.21 201 ALA G O 1
ATOM 10084 N N . VAL G 2 202 ? 137.956 165.604 176.791 1.00 12.68 202 VAL G N 1
ATOM 10085 C CA . VAL G 2 202 ? 137.721 166.616 175.767 1.00 14.30 202 VAL G CA 1
ATOM 10086 C C . VAL G 2 202 ? 138.647 166.418 174.574 1.00 12.36 202 VAL G C 1
ATOM 10087 O O . VAL G 2 202 ? 138.190 166.126 173.466 1.00 16.78 202 VAL G O 1
ATOM 10091 N N . PHE G 2 203 ? 139.955 166.553 174.794 1.00 11.39 203 PHE G N 1
ATOM 10092 C CA . PHE G 2 203 ? 140.879 166.722 173.676 1.00 9.73 203 PHE G CA 1
ATOM 10093 C C . PHE G 2 203 ? 141.116 165.418 172.922 1.00 9.97 203 PHE G C 1
ATOM 10094 O O . PHE G 2 203 ? 140.968 165.371 171.697 1.00 11.11 203 PHE G O 1
ATOM 10102 N N . ASN G 2 204 ? 141.501 164.358 173.630 1.00 9.04 204 ASN G N 1
ATOM 10103 C CA . ASN G 2 204 ? 141.772 163.088 172.958 1.00 10.06 204 ASN G CA 1
ATOM 10104 C C . ASN G 2 204 ? 140.536 162.490 172.295 1.00 9.90 204 ASN G C 1
ATOM 10105 O O . ASN G 2 204 ? 140.634 162.080 171.126 1.00 9.21 204 ASN G O 1
ATOM 10110 N N . PRO G 2 205 ? 139.373 162.387 172.952 1.00 8.97 205 PRO G N 1
ATOM 10111 C CA . PRO G 2 205 ? 138.197 161.861 172.239 1.00 8.09 205 PRO G CA 1
ATOM 10112 C C . PRO G 2 205 ? 137.752 162.719 171.066 1.00 8.66 205 PRO G C 1
ATOM 10113 O O . PRO G 2 205 ? 137.251 162.174 170.076 1.00 10.96 205 PRO G O 1
ATOM 10117 N N . MET G 2 206 ? 137.913 164.043 171.142 1.00 8.66 206 MET G N 1
ATOM 10118 C CA . MET G 2 206 ? 137.516 164.893 170.023 1.00 9.79 206 MET G CA 1
ATOM 10119 C C . MET G 2 206 ? 138.495 164.776 168.862 1.00 10.26 206 MET G C 1
ATOM 10120 O O . MET G 2 206 ? 138.094 164.855 167.696 1.00 12.29 206 MET G O 1
ATOM 10125 N N . GLY G 2 207 ? 139.783 164.605 169.161 1.00 7.54 207 GLY G N 1
ATOM 10126 C CA . GLY G 2 207 ? 140.752 164.384 168.103 1.00 8.41 207 GLY G CA 1
ATOM 10127 C C . GLY G 2 207 ? 140.544 163.060 167.394 1.00 10.49 207 GLY G C 1
ATOM 10128 O O . GLY G 2 207 ? 140.663 162.975 166.169 1.00 12.84 207 GLY G O 1
ATOM 10129 N N . ALA G 2 208 ? 140.240 162.006 168.155 1.00 11.04 208 ALA G N 1
ATOM 10130 C CA . ALA G 2 208 ? 139.901 160.726 167.547 1.00 9.13 208 ALA G CA 1
ATOM 10131 C C . ALA G 2 208 ? 138.581 160.800 166.792 1.00 8.31 208 ALA G C 1
ATOM 10132 O O . ALA G 2 208 ? 138.392 160.083 165.804 1.00 9.55 208 ALA G O 1
ATOM 10134 N N . ASN G 2 209 ? 137.662 161.654 167.245 1.00 8.57 209 ASN G N 1
ATOM 10135 C CA . ASN G 2 209 ? 136.403 161.845 166.535 1.00 8.36 209 ASN G CA 1
ATOM 10136 C C . ASN G 2 209 ? 136.636 162.412 165.139 1.00 13.40 209 ASN G C 1
ATOM 10137 O O . ASN G 2 209 ? 135.999 161.978 164.172 1.00 13.90 209 ASN G O 1
ATOM 10142 N N . LEU G 2 210 ? 137.542 163.385 165.015 1.00 12.95 210 LEU G N 1
ATOM 10143 C CA . LEU G 2 210 ? 137.862 163.943 163.705 1.00 11.90 210 LEU G CA 1
ATOM 10144 C C . LEU G 2 210 ? 138.522 162.906 162.805 1.00 14.49 210 LEU G C 1
ATOM 10145 O O . LEU G 2 210 ? 138.243 162.855 161.603 1.00 18.19 210 LEU G O 1
ATOM 10150 N N . MET G 2 211 ? 139.412 162.085 163.366 1.00 12.26 211 MET G N 1
ATOM 10151 C CA . MET G 2 211 ? 140.083 161.064 162.569 1.00 11.91 211 MET G CA 1
ATOM 10152 C C . MET G 2 211 ? 139.096 160.027 162.052 1.00 15.72 211 MET G C 1
ATOM 10153 O O . MET G 2 211 ? 139.188 159.594 160.898 1.00 23.35 211 MET G O 1
ATOM 10158 N N . PHE G 2 212 ? 138.150 159.609 162.894 1.00 15.26 212 PHE G N 1
ATOM 10159 C CA . PHE G 2 212 ? 137.147 158.647 162.455 1.00 14.84 212 PHE G CA 1
ATOM 10160 C C . PHE G 2 212 ? 136.199 159.264 161.435 1.00 15.25 212 PHE G C 1
ATOM 10161 O O . PHE G 2 212 ? 135.828 158.614 160.451 1.00 17.67 212 PHE G O 1
ATOM 10169 N N . LYS G 2 213 ? 135.786 160.511 161.662 1.00 15.94 213 LYS G N 1
ATOM 10170 C CA . LYS G 2 213 ? 134.884 161.176 160.730 1.00 18.87 213 LYS G CA 1
ATOM 10171 C C . LYS G 2 213 ? 135.551 161.404 159.378 1.00 22.89 213 LYS G C 1
ATOM 10172 O O . LYS G 2 213 ? 134.878 161.371 158.342 1.00 25.51 213 LYS G O 1
ATOM 10178 N N . SER G 2 214 ? 136.868 161.617 159.369 1.00 21.81 214 SER G N 1
ATOM 10179 C CA . SER G 2 214 ? 137.596 161.738 158.111 1.00 22.75 214 SER G CA 1
ATOM 10180 C C . SER G 2 214 ? 137.533 160.446 157.306 1.00 23.99 214 SER G C 1
ATOM 10181 O O . SER G 2 214 ? 137.313 160.473 156.090 1.00 25.32 214 SER G O 1
ATOM 10184 N N . GLY G 2 215 ? 137.729 159.304 157.968 1.00 22.16 215 GLY G N 1
ATOM 10185 C CA . GLY G 2 215 ? 137.702 158.034 157.262 1.00 18.64 215 GLY G CA 1
ATOM 10186 C C . GLY G 2 215 ? 136.331 157.696 156.710 1.00 19.40 215 GLY G C 1
ATOM 10187 O O . GLY G 2 215 ? 136.213 157.129 155.621 1.00 24.24 215 GLY G O 1
ATOM 10188 N N . VAL G 2 216 ? 135.277 158.029 157.457 1.00 19.19 216 VAL G N 1
ATOM 10189 C CA . VAL G 2 216 ? 133.920 157.798 156.973 1.00 23.00 216 VAL G CA 1
ATOM 10190 C C . VAL G 2 216 ? 133.644 158.651 155.743 1.00 26.76 216 VAL G C 1
ATOM 10191 O O . VAL G 2 216 ? 133.061 158.179 154.759 1.00 29.39 216 VAL G O 1
ATOM 10195 N N . GLU G 2 217 ? 134.055 159.919 155.779 1.00 27.84 217 GLU G N 1
ATOM 10196 C CA . GLU G 2 217 ? 133.870 160.791 154.625 1.00 28.89 217 GLU G CA 1
ATOM 10197 C C . GLU G 2 217 ? 134.689 160.315 153.433 1.00 27.58 217 GLU G C 1
ATOM 10198 O O . GLU G 2 217 ? 134.194 160.294 152.302 1.00 27.29 217 GLU G O 1
ATOM 10204 N N . ALA G 2 218 ? 135.940 159.913 153.670 1.00 24.14 218 ALA G N 1
ATOM 10205 C CA . ALA G 2 218 ? 136.806 159.491 152.574 1.00 26.86 218 ALA G CA 1
ATOM 10206 C C . ALA G 2 218 ? 136.241 158.271 151.855 1.00 29.20 218 ALA G C 1
ATOM 10207 O O . ALA G 2 218 ? 136.348 158.160 150.629 1.00 30.13 218 ALA G O 1
ATOM 10209 N N . THR G 2 219 ? 135.648 157.339 152.604 1.00 26.94 219 THR G N 1
ATOM 10210 C CA . THR G 2 219 ? 135.030 156.174 151.981 1.00 27.14 219 THR G CA 1
ATOM 10211 C C . THR G 2 219 ? 133.847 156.578 151.109 1.00 24.63 219 THR G C 1
ATOM 10212 O O . THR G 2 219 ? 133.684 156.065 149.996 1.00 28.32 219 THR G O 1
ATOM 10216 N N . THR G 2 220 ? 133.014 157.498 151.597 1.00 25.10 220 THR G N 1
ATOM 10217 C CA . THR G 2 220 ? 131.864 157.946 150.819 1.00 26.19 220 THR G CA 1
ATOM 10218 C C . THR G 2 220 ? 132.295 158.710 149.572 1.00 27.81 220 THR G C 1
ATOM 10219 O O . THR G 2 220 ? 131.703 158.540 148.500 1.00 27.90 220 THR G O 1
ATOM 10223 N N . ARG G 2 221 ? 133.317 159.561 149.690 1.00 29.00 221 ARG G N 1
ATOM 10224 C CA . ARG G 2 221 ? 133.797 160.301 148.527 1.00 29.52 221 ARG G CA 1
ATOM 10225 C C . ARG G 2 221 ? 134.379 159.362 147.479 1.00 28.62 221 ARG G C 1
ATOM 10226 O O . ARG G 2 221 ? 134.155 159.545 146.278 1.00 31.76 221 ARG G O 1
ATOM 10234 N N . GLU G 2 222 ? 135.139 158.355 147.916 1.00 29.40 222 GLU G N 1
ATOM 10235 C CA . GLU G 2 222 ? 135.681 157.373 146.982 1.00 28.08 222 GLU G CA 1
ATOM 10236 C C . GLU G 2 222 ? 134.568 156.559 146.335 1.00 27.10 222 GLU G C 1
ATOM 10237 O O . GLU G 2 222 ? 134.647 156.216 145.150 1.00 32.23 222 GLU G O 1
ATOM 10243 N N . MET G 2 223 ? 133.530 156.229 147.104 1.00 22.76 223 MET G N 1
ATOM 10244 C CA . MET G 2 223 ? 132.373 155.543 146.542 1.00 22.85 223 MET G CA 1
ATOM 10245 C C . MET G 2 223 ? 131.668 156.411 145.508 1.00 27.20 223 MET G C 1
ATOM 10246 O O . MET G 2 223 ? 131.249 155.919 144.454 1.00 28.96 223 MET G O 1
ATOM 10251 N N . VAL G 2 224 ? 131.523 157.706 145.794 1.00 31.54 224 VAL G N 1
ATOM 10252 C CA . VAL G 2 224 ? 130.906 158.621 144.838 1.00 31.76 224 VAL G CA 1
ATOM 10253 C C . VAL G 2 224 ? 131.788 158.781 143.605 1.00 30.29 224 VAL G C 1
ATOM 10254 O O . VAL G 2 224 ? 131.296 158.799 142.471 1.00 33.93 224 VAL G O 1
ATOM 10258 N N . LEU G 2 225 ? 133.103 158.896 143.805 1.00 27.78 225 LEU G N 1
ATOM 10259 C CA . LEU G 2 225 ? 134.020 159.002 142.675 1.00 30.01 225 LEU G CA 1
ATOM 10260 C C . LEU G 2 225 ? 133.971 157.748 141.812 1.00 36.33 225 LEU G C 1
ATOM 10261 O O . LEU G 2 225 ? 134.027 157.831 140.580 1.00 41.06 225 LEU G O 1
ATOM 10266 N N . GLU G 2 226 ? 133.869 156.578 142.443 1.00 39.84 226 GLU G N 1
ATOM 10267 C CA . GLU G 2 226 ? 133.758 155.333 141.691 1.00 36.57 226 GLU G CA 1
ATOM 10268 C C . GLU G 2 226 ? 132.480 155.303 140.861 1.00 36.24 226 GLU G C 1
ATOM 10269 O O . GLU G 2 226 ? 132.491 154.863 139.706 1.00 42.71 226 GLU G O 1
ATOM 10275 N N . GLY G 2 227 ? 131.368 155.762 141.435 1.00 31.29 227 GLY G N 1
ATOM 10276 C CA . GLY G 2 227 ? 130.128 155.822 140.679 1.00 34.09 227 GLY G CA 1
ATOM 10277 C C . GLY G 2 227 ? 130.171 156.843 139.559 1.00 40.93 227 GLY G C 1
ATOM 10278 O O . GLY G 2 227 ? 129.632 156.610 138.475 1.00 44.73 227 GLY G O 1
ATOM 10279 N N . VAL G 2 228 ? 130.802 157.993 139.808 1.00 42.91 228 VAL G N 1
ATOM 10280 C CA . VAL G 2 228 ? 130.890 159.037 138.789 1.00 43.70 228 VAL G CA 1
ATOM 10281 C C . VAL G 2 228 ? 131.708 158.552 137.598 1.00 42.02 228 VAL G C 1
ATOM 10282 O O . VAL G 2 228 ? 131.333 158.767 136.439 1.00 44.15 228 VAL G O 1
ATOM 10286 N N . LEU G 2 229 ? 132.833 157.883 137.863 1.00 42.31 229 LEU G N 1
ATOM 10287 C CA . LEU G 2 229 ? 133.663 157.369 136.780 1.00 43.55 229 LEU G CA 1
ATOM 10288 C C . LEU G 2 229 ? 132.958 156.264 136.003 1.00 48.43 229 LEU G C 1
ATOM 10289 O O . LEU G 2 229 ? 133.159 156.137 134.791 1.00 53.52 229 LEU G O 1
ATOM 10294 N N . ALA G 2 230 ? 132.140 155.456 136.678 1.00 44.32 230 ALA G N 1
ATOM 10295 C CA . ALA G 2 230 ? 131.397 154.407 135.994 1.00 42.87 230 ALA G CA 1
ATOM 10296 C C . ALA G 2 230 ? 130.253 154.959 135.154 1.00 46.76 230 ALA G C 1
ATOM 10297 O O . ALA G 2 230 ? 129.831 154.301 134.198 1.00 51.27 230 ALA G O 1
ATOM 10299 N N . ILE G 2 231 ? 129.733 156.140 135.495 1.00 48.78 231 ILE G N 1
ATOM 10300 C CA . ILE G 2 231 ? 128.711 156.767 134.664 1.00 50.70 231 ILE G CA 1
ATOM 10301 C C . ILE G 2 231 ? 129.315 157.257 133.354 1.00 54.02 231 ILE G C 1
ATOM 10302 O O . ILE G 2 231 ? 128.734 157.072 132.278 1.00 55.92 231 ILE G O 1
ATOM 10307 N N . GLN G 2 232 ? 130.488 157.890 133.424 1.00 54.16 232 GLN G N 1
ATOM 10308 C CA . GLN G 2 232 ? 131.143 158.394 132.222 1.00 58.21 232 GLN G CA 1
ATOM 10309 C C . GLN G 2 232 ? 131.489 157.255 131.272 1.00 59.97 232 GLN G C 1
ATOM 10310 O O . GLN G 2 232 ? 130.979 157.186 130.148 1.00 64.71 232 GLN G O 1
ATOM 10316 N N . SER G 2 233 ? 132.360 156.349 131.709 1.00 56.78 233 SER G N 1
ATOM 10317 C CA . SER G 2 233 ? 132.635 155.121 130.968 1.00 54.90 233 SER G CA 1
ATOM 10318 C C . SER G 2 233 ? 131.462 154.186 131.217 1.00 53.83 233 SER G C 1
ATOM 10319 O O . SER G 2 233 ? 131.485 153.355 132.124 1.00 57.35 233 SER G O 1
ATOM 10322 N N . GLY G 2 234 ? 130.420 154.337 130.402 1.00 50.37 234 GLY G N 1
ATOM 10323 C CA . GLY G 2 234 ? 129.148 153.677 130.626 1.00 49.70 234 GLY G CA 1
ATOM 10324 C C . GLY G 2 234 ? 129.228 152.189 130.891 1.00 54.82 234 GLY G C 1
ATOM 10325 O O . GLY G 2 234 ? 129.589 151.405 130.008 1.00 60.30 234 GLY G O 1
ATOM 10326 N N . VAL G 2 235 ? 128.894 151.794 132.115 1.00 54.54 235 VAL G N 1
ATOM 10327 C CA . VAL G 2 235 ? 128.856 150.395 132.507 1.00 52.56 235 VAL G CA 1
ATOM 10328 C C . VAL G 2 235 ? 127.403 149.992 132.708 1.00 53.64 235 VAL G C 1
ATOM 10329 O O . VAL G 2 235 ? 126.511 150.830 132.870 1.00 55.51 235 VAL G O 1
ATOM 10333 N N . ASN G 2 236 ? 127.168 148.685 132.684 1.00 50.70 236 ASN G N 1
ATOM 10334 C CA . ASN G 2 236 ? 125.833 148.169 132.927 1.00 52.93 236 ASN G CA 1
ATOM 10335 C C . ASN G 2 236 ? 125.411 148.472 134.364 1.00 52.12 236 ASN G C 1
ATOM 10336 O O . ASN G 2 236 ? 126.250 148.512 135.269 1.00 51.18 236 ASN G O 1
ATOM 10341 N N . PRO G 2 237 ? 124.118 148.712 134.598 1.00 52.88 237 PRO G N 1
ATOM 10342 C CA . PRO G 2 237 ? 123.657 148.924 135.979 1.00 51.18 237 PRO G CA 1
ATOM 10343 C C . PRO G 2 237 ? 123.982 147.770 136.909 1.00 50.15 237 PRO G C 1
ATOM 10344 O O . PRO G 2 237 ? 124.194 147.995 138.107 1.00 54.59 237 PRO G O 1
ATOM 10348 N N . ARG G 2 238 ? 124.018 146.537 136.399 1.00 51.81 238 ARG G N 1
ATOM 10349 C CA . ARG G 2 238 ? 124.440 145.409 137.222 1.00 50.18 238 ARG G CA 1
ATOM 10350 C C . ARG G 2 238 ? 125.895 145.555 137.650 1.00 47.80 238 ARG G C 1
ATOM 10351 O O . ARG G 2 238 ? 126.240 145.287 138.806 1.00 48.53 238 ARG G O 1
ATOM 10359 N N . ILE G 2 239 ? 126.763 145.975 136.728 1.00 46.09 239 ILE G N 1
ATOM 10360 C CA . ILE G 2 239 ? 128.172 146.154 137.061 1.00 45.96 239 ILE G CA 1
ATOM 10361 C C . ILE G 2 239 ? 128.353 147.337 138.003 1.00 46.76 239 ILE G C 1
ATOM 10362 O O . ILE G 2 239 ? 129.151 147.281 138.946 1.00 48.44 239 ILE G O 1
ATOM 10367 N N . MET G 2 240 ? 127.614 148.424 137.768 1.00 49.70 240 MET G N 1
ATOM 10368 C CA . MET G 2 240 ? 127.692 149.580 138.655 1.00 44.79 240 MET G CA 1
ATOM 10369 C C . MET G 2 240 ? 127.258 149.222 140.070 1.00 43.89 240 MET G C 1
ATOM 10370 O O . MET G 2 240 ? 127.914 149.608 141.044 1.00 43.75 240 MET G O 1
ATOM 10375 N N . GLU G 2 241 ? 126.154 148.484 140.204 1.00 42.19 241 GLU G N 1
ATOM 10376 C CA . GLU G 2 241 ? 125.711 148.061 141.527 1.00 43.65 241 GLU G CA 1
ATOM 10377 C C . GLU G 2 241 ? 126.726 147.130 142.174 1.00 45.01 241 GLU G C 1
ATOM 10378 O O . GLU G 2 241 ? 127.080 147.304 143.345 1.00 46.72 241 GLU G O 1
ATOM 10384 N N . GLU G 2 242 ? 127.224 146.150 141.418 1.00 45.63 242 GLU G N 1
ATOM 10385 C CA . GLU G 2 242 ? 128.172 145.191 141.973 1.00 42.54 242 GLU G CA 1
ATOM 10386 C C . GLU G 2 242 ? 129.465 145.875 142.398 1.00 38.42 242 GLU G C 1
ATOM 10387 O O . GLU G 2 242 ? 130.062 145.509 143.416 1.00 40.32 242 GLU G O 1
ATOM 10393 N N . LYS G 2 243 ? 129.911 146.866 141.626 1.00 41.04 243 LYS G N 1
ATOM 10394 C CA . LYS G 2 243 ? 131.104 147.620 141.994 1.00 36.20 243 LYS G CA 1
ATOM 10395 C C . LYS G 2 243 ? 130.880 148.439 143.261 1.00 37.72 243 LYS G C 1
ATOM 10396 O O . LYS G 2 243 ? 131.762 148.508 144.125 1.00 36.87 243 LYS G O 1
ATOM 10402 N N . LEU G 2 244 ? 129.709 149.068 143.389 1.00 37.15 244 LEU G N 1
ATOM 10403 C CA . LEU G 2 244 ? 129.440 149.946 144.521 1.00 32.42 244 LEU G CA 1
ATOM 10404 C C . LEU G 2 244 ? 128.968 149.198 145.761 1.00 34.70 244 LEU G C 1
ATOM 10405 O O . LEU G 2 244 ? 129.057 149.747 146.864 1.00 38.88 244 LEU G O 1
ATOM 10410 N N . VAL G 2 245 ? 128.462 147.971 145.609 1.00 35.62 245 VAL G N 1
ATOM 10411 C CA . VAL G 2 245 ? 128.067 147.172 146.766 1.00 33.78 245 VAL G CA 1
ATOM 10412 C C . VAL G 2 245 ? 129.270 146.874 147.650 1.00 32.31 245 VAL G C 1
ATOM 10413 O O . VAL G 2 245 ? 129.137 146.745 148.874 1.00 35.34 245 VAL G O 1
ATOM 10417 N N . SER G 2 246 ? 130.465 146.800 147.057 1.00 30.99 246 SER G N 1
ATOM 10418 C CA . SER G 2 246 ? 131.667 146.474 147.819 1.00 31.55 246 SER G CA 1
ATOM 10419 C C . SER G 2 246 ? 131.915 147.463 148.951 1.00 34.39 246 SER G C 1
ATOM 10420 O O . SER G 2 246 ? 132.528 147.105 149.962 1.00 41.39 246 SER G O 1
ATOM 10423 N N . TYR G 2 247 ? 131.447 148.704 148.809 1.00 35.60 247 TYR G N 1
ATOM 10424 C CA . TYR G 2 247 ? 131.652 149.698 149.854 1.00 30.50 247 TYR G CA 1
ATOM 10425 C C . TYR G 2 247 ? 130.729 149.489 151.046 1.00 32.86 247 TYR G C 1
ATOM 10426 O O . TYR G 2 247 ? 130.978 150.061 152.112 1.00 37.37 247 TYR G O 1
ATOM 10435 N N . LEU G 2 248 ? 129.683 148.685 150.896 1.00 33.83 248 LEU G N 1
ATOM 10436 C CA . LEU G 2 248 ? 128.718 148.467 151.961 1.00 36.66 248 LEU G CA 1
ATOM 10437 C C . LEU G 2 248 ? 129.138 147.304 152.851 1.00 40.42 248 LEU G C 1
ATOM 10438 O O . LEU G 2 248 ? 129.743 146.331 152.395 1.00 43.61 248 LEU G O 1
ATOM 10443 N N . SER G 2 249 ? 128.811 147.421 154.134 1.00 47.20 249 SER G N 1
ATOM 10444 C CA . SER G 2 249 ? 128.996 146.322 155.061 1.00 49.95 249 SER G CA 1
ATOM 10445 C C . SER G 2 249 ? 127.946 145.243 154.800 1.00 51.24 249 SER G C 1
ATOM 10446 O O . SER G 2 249 ? 126.923 145.504 154.164 1.00 52.68 249 SER G O 1
ATOM 10449 N N . PRO G 2 250 ? 128.189 144.018 155.260 1.00 54.51 250 PRO G N 1
ATOM 10450 C CA . PRO G 2 250 ? 127.207 142.940 155.067 1.00 56.88 250 PRO G CA 1
ATOM 10451 C C . PRO G 2 250 ? 125.833 143.297 155.613 1.00 57.53 250 PRO G C 1
ATOM 10452 O O . PRO G 2 250 ? 124.822 142.957 154.981 1.00 57.65 250 PRO G O 1
ATOM 10456 N N . PRO G 2 251 ? 125.725 143.966 156.775 1.00 58.44 251 PRO G N 1
ATOM 10457 C CA . PRO G 2 251 ? 124.391 144.453 157.175 1.00 58.97 251 PRO G CA 1
ATOM 10458 C C . PRO G 2 251 ? 123.788 145.447 156.197 1.00 59.54 251 PRO G C 1
ATOM 10459 O O . PRO G 2 251 ? 122.569 145.438 155.986 1.00 61.86 251 PRO G O 1
ATOM 10463 N N . GLU G 2 252 ? 124.608 146.311 155.594 1.00 56.55 252 GLU G N 1
ATOM 10464 C CA . GLU G 2 252 ? 124.080 147.303 154.663 1.00 54.89 252 GLU G CA 1
ATOM 10465 C C . GLU G 2 252 ? 123.617 146.668 153.360 1.00 56.16 252 GLU G C 1
ATOM 10466 O O . GLU G 2 252 ? 122.690 147.178 152.721 1.00 62.10 252 GLU G O 1
ATOM 10472 N N . ARG G 2 253 ? 124.253 145.570 152.945 1.00 54.33 253 ARG G N 1
ATOM 10473 C CA . ARG G 2 253 ? 123.870 144.919 151.697 1.00 54.10 253 ARG G CA 1
ATOM 10474 C C . ARG G 2 253 ? 122.457 144.356 151.774 1.00 61.54 253 ARG G C 1
ATOM 10475 O O . ARG G 2 253 ? 121.695 144.440 150.804 1.00 64.63 253 ARG G O 1
ATOM 10483 N N . GLN G 2 254 ? 122.090 143.767 152.915 1.00 64.20 254 GLN G N 1
ATOM 10484 C CA . GLN G 2 254 ? 120.728 143.269 153.081 1.00 64.46 254 GLN G CA 1
ATOM 10485 C C . GLN G 2 254 ? 119.718 144.407 153.051 1.00 68.55 254 GLN G C 1
ATOM 10486 O O . GLN G 2 254 ? 118.645 144.279 152.450 1.00 72.84 254 GLN G O 1
ATOM 10492 N N . ALA G 2 255 ? 120.039 145.529 153.700 1.00 65.93 255 ALA G N 1
ATOM 10493 C CA . ALA G 2 255 ? 119.145 146.681 153.671 1.00 67.97 255 ALA G CA 1
ATOM 10494 C C . ALA G 2 255 ? 118.989 147.219 152.255 1.00 70.80 255 ALA G C 1
ATOM 10495 O O . ALA G 2 255 ? 117.886 147.597 151.843 1.00 77.01 255 ALA G O 1
ATOM 10497 N N . TYR G 2 256 ? 120.085 147.266 151.496 1.00 65.97 256 TYR G N 1
ATOM 10498 C CA . TYR G 2 256 ? 120.009 147.718 150.111 1.00 67.56 256 TYR G CA 1
ATOM 10499 C C . TYR G 2 256 ? 119.261 146.726 149.230 1.00 71.62 256 TYR G C 1
ATOM 10500 O O . TYR G 2 256 ? 118.568 147.136 148.292 1.00 73.64 256 TYR G O 1
ATOM 10509 N N . SER G 2 257 ? 119.389 145.427 149.510 1.00 71.00 257 SER G N 1
ATOM 10510 C CA . SER G 2 257 ? 118.788 144.417 148.645 1.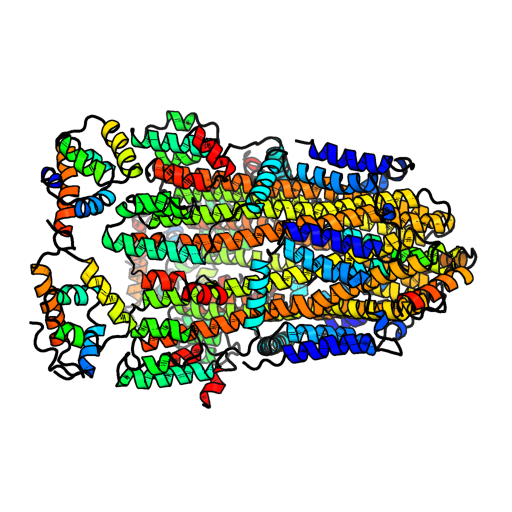00 73.11 257 SER G CA 1
ATOM 10511 C C . SER G 2 257 ? 117.267 144.508 148.649 1.00 78.48 257 SER G C 1
ATOM 10512 O O . SER G 2 257 ? 116.622 144.261 147.622 1.00 81.24 257 SER G O 1
ATOM 10515 N N . LYS G 2 258 ? 116.674 144.847 149.796 1.00 78.20 258 LYS G N 1
ATOM 10516 C CA . LYS G 2 258 ? 115.220 144.964 149.870 1.00 79.70 258 LYS G CA 1
ATOM 10517 C C . LYS G 2 258 ? 114.711 146.069 148.953 1.00 81.82 258 LYS G C 1
ATOM 10518 O O . LYS G 2 258 ? 113.767 145.866 148.180 1.00 81.42 258 LYS G O 1
ATOM 10524 N N . VAL G 2 259 ? 115.324 147.252 149.026 1.00 83.12 259 VAL G N 1
ATOM 10525 C CA . VAL G 2 259 ? 114.917 148.350 148.156 1.00 83.61 259 VAL G CA 1
ATOM 10526 C C . VAL G 2 259 ? 115.333 148.079 146.716 1.00 83.60 259 VAL G C 1
ATOM 10527 O O . VAL G 2 259 ? 114.550 148.278 145.781 1.00 82.92 259 VAL G O 1
ATOM 10531 N N . GLN G 2 260 ? 116.564 147.620 146.514 1.00 83.68 260 GLN G N 1
ATOM 10532 C CA . GLN G 2 260 ? 117.075 147.361 145.174 1.00 80.40 260 GLN G CA 1
ATOM 10533 C C . GLN G 2 260 ? 117.878 146.066 145.133 1.00 78.38 260 GLN G C 1
ATOM 10534 O O . GLN G 2 260 ? 118.550 145.772 144.144 1.00 76.89 260 GLN G O 1
ATOM 10540 N N . VAL H 3 13 ? 172.753 188.869 106.499 1.00 54.41 239 VAL H N 1
ATOM 10541 C CA . VAL H 3 13 ? 173.652 190.016 106.491 1.00 60.77 239 VAL H CA 1
ATOM 10542 C C . VAL H 3 13 ? 174.056 190.363 107.920 1.00 64.53 239 VAL H C 1
ATOM 10543 O O . VAL H 3 13 ? 173.207 190.646 108.765 1.00 65.37 239 VAL H O 1
ATOM 10547 N N . PHE H 3 14 ? 175.359 190.330 108.186 1.00 62.98 240 PHE H N 1
ATOM 10548 C CA . PHE H 3 14 ? 175.875 190.637 109.510 1.00 61.89 240 PHE H CA 1
ATOM 10549 C C . PHE H 3 14 ? 176.108 192.141 109.645 1.00 63.24 240 PHE H C 1
ATOM 10550 O O . PHE H 3 14 ? 175.794 192.931 108.750 1.00 63.07 240 PHE H O 1
ATOM 10558 N N . GLU H 3 15 ? 176.656 192.542 110.794 1.00 60.71 241 GLU H N 1
ATOM 10559 C CA . GLU H 3 15 ? 177.001 193.919 111.139 1.00 61.75 241 GLU H CA 1
ATOM 10560 C C . GLU H 3 15 ? 175.786 194.831 111.248 1.00 52.75 241 GLU H C 1
ATOM 10561 O O . GLU H 3 15 ? 175.949 196.043 111.443 1.00 53.52 241 GLU H O 1
ATOM 10567 N N . ASP H 3 16 ? 174.574 194.292 111.132 1.00 51.05 242 ASP H N 1
ATOM 10568 C CA . ASP H 3 16 ? 173.366 195.079 111.342 1.00 53.75 242 ASP H CA 1
ATOM 10569 C C . ASP H 3 16 ? 172.979 195.177 112.811 1.00 48.99 242 ASP H C 1
ATOM 10570 O O . ASP H 3 16 ? 172.002 195.862 113.132 1.00 44.85 242 ASP H O 1
ATOM 10575 N N . ILE H 3 17 ? 173.713 194.505 113.701 1.00 42.89 243 ILE H N 1
ATOM 10576 C CA . ILE H 3 17 ? 173.434 194.603 115.131 1.00 36.57 243 ILE H CA 1
ATOM 10577 C C . ILE H 3 17 ? 173.685 196.022 115.623 1.00 37.74 243 ILE H C 1
ATOM 10578 O O . ILE H 3 17 ? 172.888 196.584 116.385 1.00 33.50 243 ILE H O 1
ATOM 10583 N N . ILE H 3 18 ? 174.790 196.630 115.185 1.00 41.68 244 ILE H N 1
ATOM 10584 C CA . ILE H 3 18 ? 175.139 197.973 115.631 1.00 46.51 244 ILE H CA 1
ATOM 10585 C C . ILE H 3 18 ? 174.159 199.020 115.116 1.00 45.81 244 ILE H C 1
ATOM 10586 O O . ILE H 3 18 ? 174.122 200.139 115.643 1.00 46.56 244 ILE H O 1
ATOM 10591 N N . THR H 3 19 ? 173.360 198.691 114.100 1.00 44.17 245 THR H N 1
ATOM 10592 C CA . THR H 3 19 ? 172.409 199.645 113.542 1.00 42.36 245 THR H CA 1
ATOM 10593 C C . THR H 3 19 ? 171.063 199.626 114.253 1.00 44.73 245 THR H C 1
ATOM 10594 O O . THR H 3 19 ? 170.367 200.648 114.269 1.00 50.88 245 THR H O 1
ATOM 10598 N N . LEU H 3 20 ? 170.682 198.496 114.840 1.00 43.59 246 LEU H N 1
ATOM 10599 C CA . LEU H 3 20 ? 169.403 198.389 115.521 1.00 32.06 246 LEU H CA 1
ATOM 10600 C C . LEU H 3 20 ? 169.453 199.098 116.874 1.00 28.72 246 LEU H C 1
ATOM 10601 O O . LEU H 3 20 ? 170.517 199.466 117.380 1.00 27.45 246 LEU H O 1
ATOM 10606 N N . ASP H 3 21 ? 168.274 199.292 117.460 1.00 29.32 247 ASP H N 1
ATOM 10607 C CA . ASP H 3 21 ? 168.173 199.956 118.749 1.00 26.32 247 ASP H CA 1
ATOM 10608 C C . ASP H 3 21 ? 168.620 199.020 119.873 1.00 26.01 247 ASP H C 1
ATOM 10609 O O . ASP H 3 21 ? 168.778 197.810 119.693 1.00 31.07 247 ASP H O 1
ATOM 10614 N N . ASP H 3 22 ? 168.826 199.609 121.054 1.00 25.03 248 ASP H N 1
ATOM 10615 C CA . ASP H 3 22 ? 169.374 198.858 122.180 1.00 30.14 248 ASP H CA 1
ATOM 10616 C C . ASP H 3 22 ? 168.426 197.757 122.640 1.00 17.64 248 ASP H C 1
ATOM 10617 O O . ASP H 3 22 ? 168.868 196.662 123.004 1.00 19.48 248 ASP H O 1
ATOM 10622 N N . VAL H 3 23 ? 167.120 198.032 122.643 1.00 20.20 249 VAL H N 1
ATOM 10623 C CA . VAL H 3 23 ? 166.153 197.041 123.111 1.00 21.39 249 VAL H CA 1
ATOM 10624 C C . VAL H 3 23 ? 166.179 195.806 122.219 1.00 20.90 249 VAL H C 1
ATOM 10625 O O . VAL H 3 23 ? 166.141 194.669 122.707 1.00 21.03 249 VAL H O 1
ATOM 10629 N N . ALA H 3 24 ? 166.249 196.006 120.900 1.00 19.90 250 ALA H N 1
ATOM 10630 C CA . ALA H 3 24 ? 166.329 194.871 119.986 1.00 23.95 250 ALA H CA 1
ATOM 10631 C C . ALA H 3 24 ? 167.603 194.066 120.214 1.00 23.07 250 ALA H C 1
ATOM 10632 O O . ALA H 3 24 ? 167.575 192.830 120.197 1.00 28.13 250 ALA H O 1
ATOM 10634 N N . ILE H 3 25 ? 168.729 194.749 120.427 1.00 17.75 251 ILE H N 1
ATOM 10635 C CA . ILE H 3 25 ? 169.978 194.047 120.715 1.00 12.95 251 ILE H CA 1
ATOM 10636 C C . ILE H 3 25 ? 169.897 193.343 122.062 1.00 14.33 251 ILE H C 1
ATOM 10637 O O . ILE H 3 25 ? 170.420 192.236 122.230 1.00 21.14 251 ILE H O 1
ATOM 10642 N N . GLN H 3 26 ? 169.239 193.968 123.040 1.00 19.95 252 GLN H N 1
ATOM 10643 C CA . GLN H 3 26 ? 169.083 193.333 124.344 1.00 12.73 252 GLN H CA 1
ATOM 10644 C C . GLN H 3 26 ? 168.280 192.044 124.235 1.00 7.82 252 GLN H C 1
ATOM 10645 O O . GLN H 3 26 ? 168.610 191.043 124.882 1.00 5.00 252 GLN H O 1
ATOM 10651 N N . ARG H 3 27 ? 167.222 192.046 123.421 1.00 8.08 253 ARG H N 1
ATOM 10652 C CA . ARG H 3 27 ? 166.430 190.833 123.246 1.00 10.08 253 ARG H CA 1
ATOM 10653 C C . ARG H 3 27 ? 167.217 189.752 122.514 1.00 15.09 253 ARG H C 1
ATOM 10654 O O . ARG H 3 27 ? 167.202 188.587 122.925 1.00 20.61 253 ARG H O 1
ATOM 10662 N N . VAL H 3 28 ? 167.907 190.112 121.428 1.00 19.09 254 VAL H N 1
ATOM 10663 C CA . VAL H 3 28 ? 168.657 189.104 120.684 1.00 14.02 254 VAL H CA 1
ATOM 10664 C C . VAL H 3 28 ? 169.888 188.662 121.464 1.00 14.11 254 VAL H C 1
ATOM 10665 O O . VAL H 3 28 ? 170.405 187.560 121.245 1.00 13.99 254 VAL H O 1
ATOM 10669 N N . LEU H 3 29 ? 170.385 189.497 122.372 1.00 12.27 255 LEU H N 1
ATOM 10670 C CA . LEU H 3 29 ? 171.446 189.074 123.286 1.00 13.97 255 LEU H CA 1
ATOM 10671 C C . LEU H 3 29 ? 170.855 188.513 124.575 1.00 15.66 255 LEU H C 1
ATOM 10672 O O . LEU H 3 29 ? 171.235 188.886 125.683 1.00 19.85 255 LEU H O 1
ATOM 10677 N N . ARG H 3 30 ? 169.898 187.600 124.418 1.00 17.37 256 ARG H N 1
ATOM 10678 C CA . ARG H 3 30 ? 169.291 186.914 125.547 1.00 14.34 256 ARG H CA 1
ATOM 10679 C C . ARG H 3 30 ? 169.019 185.445 125.254 1.00 20.75 256 ARG H C 1
ATOM 10680 O O . ARG H 3 30 ? 168.617 184.714 126.165 1.00 21.57 256 ARG H O 1
ATOM 10688 N N . GLU H 3 31 ? 169.242 184.986 124.021 1.00 18.01 257 GLU H N 1
ATOM 10689 C CA . GLU H 3 31 ? 169.057 183.588 123.664 1.00 21.63 257 GLU H CA 1
ATOM 10690 C C . GLU H 3 31 ? 170.182 183.027 122.809 1.00 20.50 257 GLU H C 1
ATOM 10691 O O . GLU H 3 31 ? 170.141 181.838 122.476 1.00 21.86 257 GLU H O 1
ATOM 10697 N N . VAL H 3 32 ? 171.170 183.834 122.435 1.00 20.62 258 VAL H N 1
ATOM 10698 C CA . VAL H 3 32 ? 172.340 183.328 121.730 1.00 23.40 258 VAL H CA 1
ATOM 10699 C C . VAL H 3 32 ? 173.297 182.707 122.738 1.00 22.75 258 VAL H C 1
ATOM 10700 O O . VAL H 3 32 ? 173.397 183.145 123.890 1.00 23.16 258 VAL H O 1
ATOM 10704 N N . GLU H 3 33 ? 173.994 181.660 122.309 1.00 21.35 259 GLU H N 1
ATOM 10705 C CA . GLU H 3 33 ? 174.980 181.028 123.170 1.00 25.42 259 GLU H CA 1
ATOM 10706 C C . GLU H 3 33 ? 176.186 181.943 123.352 1.00 24.14 259 GLU H C 1
ATOM 10707 O O . GLU H 3 33 ? 176.562 182.699 122.454 1.00 28.98 259 GLU H O 1
ATOM 10713 N N . THR H 3 34 ? 176.789 181.875 124.538 1.00 26.83 260 THR H N 1
ATOM 10714 C CA . THR H 3 34 ? 177.938 182.719 124.836 1.00 24.11 260 THR H CA 1
ATOM 10715 C C . THR H 3 34 ? 179.211 182.253 124.141 1.00 38.21 260 THR H C 1
ATOM 10716 O O . THR H 3 34 ? 180.213 182.976 124.178 1.00 37.43 260 THR H O 1
ATOM 10720 N N . LYS H 3 35 ? 179.201 181.077 123.514 1.00 40.80 261 LYS H N 1
ATOM 10721 C CA . LYS H 3 35 ? 180.387 180.561 122.838 1.00 33.77 261 LYS H CA 1
ATOM 10722 C C . LYS H 3 35 ? 180.449 181.014 121.381 1.00 36.97 261 LYS H C 1
ATOM 10723 O O . LYS H 3 35 ? 181.445 181.606 120.953 1.00 40.73 261 LYS H O 1
ATOM 10729 N N . ASP H 3 36 ? 179.395 180.738 120.607 1.00 37.72 262 ASP H N 1
ATOM 10730 C CA . ASP H 3 36 ? 179.393 181.152 119.206 1.00 42.41 262 ASP H CA 1
ATOM 10731 C C . ASP H 3 36 ? 179.346 182.668 119.069 1.00 34.38 262 ASP H C 1
ATOM 10732 O O . ASP H 3 36 ? 179.910 183.219 118.117 1.00 41.83 262 ASP H O 1
ATOM 10737 N N . LEU H 3 37 ? 178.675 183.355 119.997 1.00 26.21 263 LEU H N 1
ATOM 10738 C CA . LEU H 3 37 ? 178.717 184.813 120.005 1.00 30.25 263 LEU H CA 1
ATOM 10739 C C . LEU H 3 37 ? 180.137 185.310 120.238 1.00 32.91 263 LEU H C 1
ATOM 10740 O O . LEU H 3 37 ? 180.578 186.278 119.606 1.00 36.98 263 LEU H O 1
ATOM 10745 N N . ALA H 3 38 ? 180.870 184.659 121.144 1.00 25.50 264 ALA H N 1
ATOM 10746 C CA . ALA H 3 38 ? 182.292 184.949 121.291 1.00 25.99 264 ALA H CA 1
ATOM 10747 C C . ALA H 3 38 ? 183.054 184.575 120.027 1.00 33.07 264 ALA H C 1
ATOM 10748 O O . ALA H 3 38 ? 183.999 185.269 119.633 1.00 37.25 264 ALA H O 1
ATOM 10750 N N . LEU H 3 39 ? 182.660 183.474 119.382 1.00 40.74 265 LEU H N 1
ATOM 10751 C CA . LEU H 3 39 ? 183.282 183.085 118.121 1.00 39.22 265 LEU H CA 1
ATOM 10752 C C . LEU H 3 39 ? 183.010 184.107 117.026 1.00 39.52 265 LEU H C 1
ATOM 10753 O O . LEU H 3 39 ? 183.843 184.297 116.134 1.00 55.97 265 LEU H O 1
ATOM 10758 N N . ALA H 3 40 ? 181.859 184.773 117.078 1.00 29.96 266 ALA H N 1
ATOM 10759 C CA . ALA H 3 40 ? 181.492 185.781 116.095 1.00 32.52 266 ALA H CA 1
ATOM 10760 C C . ALA H 3 40 ? 181.967 187.178 116.469 1.00 28.44 266 ALA H C 1
ATOM 10761 O O . ALA H 3 40 ? 181.673 188.132 115.741 1.00 34.46 266 ALA H O 1
ATOM 10763 N N . LEU H 3 41 ? 182.688 187.325 117.581 1.00 30.77 267 LEU H N 1
ATOM 10764 C CA . LEU H 3 41 ? 183.174 188.622 118.024 1.00 34.57 267 LEU H CA 1
ATOM 10765 C C . LEU H 3 41 ? 184.690 188.742 118.042 1.00 46.62 267 LEU H C 1
ATOM 10766 O O . LEU H 3 41 ? 185.198 189.865 118.145 1.00 51.92 267 LEU H O 1
ATOM 10771 N N . LYS H 3 42 ? 185.426 187.631 117.956 1.00 47.96 268 LYS H N 1
ATOM 10772 C CA . LYS H 3 42 ? 186.883 187.710 117.993 1.00 57.62 268 LYS H CA 1
ATOM 10773 C C . LYS H 3 42 ? 187.429 188.450 116.777 1.00 60.32 268 LYS H C 1
ATOM 10774 O O . LYS H 3 42 ? 188.381 189.230 116.896 1.00 64.13 268 LYS H O 1
ATOM 10780 N N . GLY H 3 43 ? 186.843 188.220 115.603 1.00 56.39 269 GLY H N 1
ATOM 10781 C CA . GLY H 3 43 ? 187.250 188.919 114.402 1.00 62.12 269 GLY H CA 1
ATOM 10782 C C . GLY H 3 43 ? 186.610 190.269 114.185 1.00 61.67 269 GLY H C 1
ATOM 10783 O O . GLY H 3 43 ? 187.043 191.014 113.301 1.00 58.05 269 GLY H O 1
ATOM 10784 N N . SER H 3 44 ? 185.590 190.607 114.969 1.00 57.24 270 SER H N 1
ATOM 10785 C CA . SER H 3 44 ? 184.902 191.878 114.815 1.00 54.37 270 SER H CA 1
ATOM 10786 C C . SER H 3 44 ? 185.680 193.000 115.498 1.00 55.01 270 SER H C 1
ATOM 10787 O O . SER H 3 44 ? 186.539 192.770 116.354 1.00 53.10 270 SER H O 1
ATOM 10790 N N . SER H 3 45 ? 185.362 194.232 115.106 1.00 57.86 271 SER H N 1
ATOM 10791 C CA . SER H 3 45 ? 186.042 195.405 115.629 1.00 56.79 271 SER H CA 1
ATOM 10792 C C . SER H 3 45 ? 185.505 195.763 117.015 1.00 52.07 271 SER H C 1
ATOM 10793 O O . SER H 3 45 ? 184.600 195.117 117.550 1.00 49.27 271 SER H O 1
ATOM 10796 N N . GLU H 3 46 ? 186.077 196.815 117.605 1.00 55.26 272 GLU H N 1
ATOM 10797 C CA . GLU H 3 46 ? 185.685 197.215 118.953 1.00 53.11 272 GLU H CA 1
ATOM 10798 C C . GLU H 3 46 ? 184.304 197.857 118.980 1.00 49.95 272 GLU H C 1
ATOM 10799 O O . GLU H 3 46 ? 183.577 197.711 119.969 1.00 49.27 272 GLU H O 1
ATOM 10805 N N . GLU H 3 47 ? 183.928 198.575 117.918 1.00 53.05 273 GLU H N 1
ATOM 10806 C CA . GLU H 3 47 ? 182.606 199.194 117.882 1.00 47.51 273 GLU H CA 1
ATOM 10807 C C . GLU H 3 47 ? 181.505 198.141 117.893 1.00 43.10 273 GLU H C 1
ATOM 10808 O O . GLU H 3 47 ? 180.452 198.339 118.510 1.00 43.76 273 GLU H O 1
ATOM 10814 N N . VAL H 3 48 ? 181.728 197.015 117.212 1.00 43.80 274 VAL H N 1
ATOM 10815 C CA . VAL H 3 48 ? 180.775 195.912 117.277 1.00 41.81 274 VAL H CA 1
ATOM 10816 C C . VAL H 3 48 ? 180.775 195.293 118.668 1.00 39.38 274 VAL H C 1
ATOM 10817 O O . VAL H 3 48 ? 179.727 194.887 119.183 1.00 33.66 274 VAL H O 1
ATOM 10821 N N . ALA H 3 49 ? 181.949 195.203 119.296 1.00 44.97 275 ALA H N 1
ATOM 10822 C CA . ALA H 3 49 ? 182.022 194.686 120.658 1.00 35.20 275 ALA H CA 1
ATOM 10823 C C . ALA H 3 49 ? 181.353 195.633 121.646 1.00 31.14 275 ALA H C 1
ATOM 10824 O O . ALA H 3 49 ? 180.729 195.187 122.616 1.00 28.21 275 ALA H O 1
ATOM 10826 N N . ASN H 3 50 ? 181.479 196.944 121.421 1.00 34.61 276 ASN H N 1
ATOM 10827 C CA . ASN H 3 50 ? 180.904 197.914 122.348 1.00 32.02 276 ASN H CA 1
ATOM 10828 C C . ASN H 3 50 ? 179.384 197.816 122.389 1.00 24.54 276 ASN H C 1
ATOM 10829 O O . ASN H 3 50 ? 178.782 197.872 123.467 1.00 21.04 276 ASN H O 1
ATOM 10834 N N . VAL H 3 51 ? 178.744 197.666 121.226 1.00 28.18 277 VAL H N 1
ATOM 10835 C CA . VAL H 3 51 ? 177.290 197.569 121.189 1.00 23.27 277 VAL H CA 1
ATOM 10836 C C . VAL H 3 51 ? 176.801 196.254 121.781 1.00 19.73 277 VAL H C 1
ATOM 10837 O O . VAL H 3 51 ? 175.614 196.123 122.101 1.00 28.05 277 VAL H O 1
ATOM 10841 N N . ILE H 3 52 ? 177.687 195.276 121.942 1.00 22.97 278 ILE H N 1
ATOM 10842 C CA . ILE H 3 52 ? 177.315 193.999 122.542 1.00 18.95 278 ILE H CA 1
ATOM 10843 C C . ILE H 3 52 ? 177.432 194.045 124.060 1.00 15.74 278 ILE H C 1
ATOM 10844 O O . ILE H 3 52 ? 176.569 193.526 124.772 1.00 14.05 278 ILE H O 1
ATOM 10849 N N . PHE H 3 53 ? 178.488 194.678 124.576 1.00 19.24 279 PHE H N 1
ATOM 10850 C CA . PHE H 3 53 ? 178.754 194.633 126.010 1.00 15.58 279 PHE H CA 1
ATOM 10851 C C . PHE H 3 53 ? 177.756 195.474 126.798 1.00 18.45 279 PHE H C 1
ATOM 10852 O O . PHE H 3 53 ? 177.276 195.045 127.854 1.00 24.67 279 PHE H O 1
ATOM 10860 N N . ARG H 3 54 ? 177.432 196.672 126.310 1.00 17.43 280 ARG H N 1
ATOM 10861 C CA . ARG H 3 54 ? 176.547 197.559 127.055 1.00 19.50 280 ARG H CA 1
ATOM 10862 C C . ARG H 3 54 ? 175.072 197.210 126.892 1.00 17.49 280 ARG H C 1
ATOM 10863 O O . ARG H 3 54 ? 174.246 197.728 127.652 1.00 14.99 280 ARG H O 1
ATOM 10871 N N . ASN H 3 55 ? 174.719 196.352 125.933 1.00 14.30 281 ASN H N 1
ATOM 10872 C CA . ASN H 3 55 ? 173.361 195.838 125.800 1.00 18.01 281 ASN H CA 1
ATOM 10873 C C . ASN H 3 55 ? 173.212 194.456 126.424 1.00 13.02 281 ASN H C 1
ATOM 10874 O O . ASN H 3 55 ? 172.412 193.641 125.952 1.00 13.88 281 ASN H O 1
ATOM 10879 N N . GLN H 3 56 ? 173.972 194.178 127.480 1.00 14.31 282 GLN H N 1
ATOM 10880 C CA . GLN H 3 56 ? 173.942 192.892 128.155 1.00 8.16 282 GLN H CA 1
ATOM 10881 C C . GLN H 3 56 ? 174.149 193.111 129.645 1.00 5.49 282 GLN H C 1
ATOM 10882 O O . GLN H 3 56 ? 174.666 194.144 130.077 1.00 7.07 282 GLN H O 1
ATOM 10888 N N . SER H 3 57 ? 173.736 192.121 130.431 1.00 3.92 283 SER H N 1
ATOM 10889 C CA . SER H 3 57 ? 173.906 192.194 131.872 1.00 3.20 283 SER H CA 1
ATOM 10890 C C . SER H 3 57 ? 175.386 192.131 132.238 1.00 3.83 283 SER H C 1
ATOM 10891 O O . SER H 3 57 ? 176.228 191.669 131.463 1.00 5.61 283 SER H O 1
ATOM 10894 N N . LYS H 3 58 ? 175.699 192.618 133.441 1.00 3.42 284 LYS H N 1
ATOM 10895 C CA . LYS H 3 58 ? 177.085 192.618 133.899 1.00 3.95 284 LYS H CA 1
ATOM 10896 C C . LYS H 3 58 ? 177.634 191.201 133.993 1.00 4.50 284 LYS H C 1
ATOM 10897 O O . LYS H 3 58 ? 178.775 190.941 133.593 1.00 4.74 284 LYS H O 1
ATOM 10903 N N . ARG H 3 59 ? 176.837 190.270 134.522 1.00 4.39 285 ARG H N 1
ATOM 10904 C CA . ARG H 3 59 ? 177.260 188.875 134.574 1.00 3.76 285 ARG H CA 1
ATOM 10905 C C . ARG H 3 59 ? 177.380 188.281 133.176 1.00 3.42 285 ARG H C 1
ATOM 10906 O O . ARG H 3 59 ? 178.315 187.522 132.896 1.00 6.52 285 ARG H O 1
ATOM 10914 N N . ALA H 3 60 ? 176.437 188.607 132.288 1.00 2.43 286 ALA H N 1
ATOM 10915 C CA . ALA H 3 60 ? 176.498 188.096 130.923 1.00 3.38 286 ALA H CA 1
ATOM 10916 C C . ALA H 3 60 ? 177.717 188.635 130.184 1.00 5.03 286 ALA H C 1
ATOM 10917 O O . ALA H 3 60 ? 178.373 187.901 129.436 1.00 5.36 286 ALA H O 1
ATOM 10919 N N . ALA H 3 61 ? 178.030 189.919 130.374 1.00 5.29 287 ALA H N 1
ATOM 10920 C CA . ALA H 3 61 ? 179.217 190.491 129.745 1.00 6.44 287 ALA H CA 1
ATOM 10921 C C . ALA H 3 61 ? 180.491 189.856 130.287 1.00 9.14 287 ALA H C 1
ATOM 10922 O O . ALA H 3 61 ? 181.438 189.609 129.531 1.00 14.20 287 ALA H O 1
ATOM 10924 N N . SER H 3 62 ? 180.538 189.593 131.595 1.00 7.35 288 SER H N 1
ATOM 10925 C CA . SER H 3 62 ? 181.702 188.931 132.176 1.00 8.91 288 SER H CA 1
ATOM 10926 C C . SER H 3 62 ? 181.857 187.516 131.635 1.00 10.94 288 SER H C 1
ATOM 10927 O O . SER H 3 62 ? 182.979 187.048 131.409 1.00 12.72 288 SER H O 1
ATOM 10930 N N . SER H 3 63 ? 180.739 186.814 131.433 1.00 8.72 289 SER H N 1
ATOM 10931 C CA . SER H 3 63 ? 180.797 185.492 130.821 1.00 7.45 289 SER H CA 1
ATOM 10932 C C . SER H 3 63 ? 181.332 185.570 129.397 1.00 12.05 289 SER H C 1
ATOM 10933 O O . SER H 3 63 ? 182.116 184.714 128.971 1.00 24.26 289 SER H O 1
ATOM 10936 N N . LEU H 3 64 ? 180.909 186.587 128.642 1.00 10.72 290 LEU H N 1
ATOM 10937 C CA . LEU H 3 64 ? 181.409 186.758 127.282 1.00 14.77 290 LEU H CA 1
ATOM 10938 C C . LEU H 3 64 ? 182.902 187.059 127.273 1.00 15.18 290 LEU H C 1
ATOM 10939 O O . LEU H 3 64 ? 183.648 186.509 126.454 1.00 19.69 290 LEU H O 1
ATOM 10944 N N . LYS H 3 65 ? 183.358 187.928 128.179 1.00 17.13 291 LYS H N 1
ATOM 10945 C CA . LYS H 3 65 ? 184.779 188.258 128.241 1.00 18.35 291 LYS H CA 1
ATOM 10946 C C . LYS H 3 65 ? 185.613 187.030 128.579 1.00 21.23 291 LYS H C 1
ATOM 10947 O O . LYS H 3 65 ? 186.718 186.855 128.053 1.00 25.89 291 LYS H O 1
ATOM 10953 N N . GLU H 3 66 ? 185.105 186.173 129.466 1.00 21.98 292 GLU H N 1
ATOM 10954 C CA . GLU H 3 66 ? 185.800 184.929 129.774 1.00 23.79 292 GLU H CA 1
ATOM 10955 C C . GLU H 3 66 ? 185.822 183.991 128.572 1.00 25.05 292 GLU H C 1
ATOM 10956 O O . GLU H 3 66 ? 186.762 183.202 128.420 1.00 31.18 292 GLU H O 1
ATOM 10962 N N . ASP H 3 67 ? 184.821 184.079 127.697 1.00 20.33 293 ASP H N 1
ATOM 10963 C CA . ASP H 3 67 ? 184.738 183.209 126.533 1.00 23.80 293 ASP H CA 1
ATOM 10964 C C . ASP H 3 67 ? 185.503 183.733 125.323 1.00 31.70 293 ASP H C 1
ATOM 10965 O O . ASP H 3 67 ? 185.665 182.991 124.349 1.00 33.23 293 ASP H O 1
ATOM 10970 N N . ILE H 3 68 ? 185.975 184.979 125.353 1.00 30.44 294 ILE H N 1
ATOM 10971 C CA . ILE H 3 68 ? 186.777 185.507 124.254 1.00 28.13 294 ILE H CA 1
ATOM 10972 C C . ILE H 3 68 ? 188.273 185.445 124.544 1.00 36.39 294 ILE H C 1
ATOM 10973 O O . ILE H 3 68 ? 189.074 185.446 123.597 1.00 48.28 294 ILE H O 1
ATOM 10978 N N . GLU H 3 69 ? 188.674 185.390 125.811 1.00 35.85 295 GLU H N 1
ATOM 10979 C CA . GLU H 3 69 ? 190.076 185.260 126.179 1.00 37.59 295 GLU H CA 1
ATOM 10980 C C . GLU H 3 69 ? 190.536 183.810 126.241 1.00 37.42 295 GLU H C 1
ATOM 10981 O O . GLU H 3 69 ? 191.726 183.562 126.453 1.00 44.38 295 GLU H O 1
ATOM 10987 N N . PHE H 3 70 ? 189.627 182.853 126.066 1.00 33.77 296 PHE H N 1
ATOM 10988 C CA . PHE H 3 70 ? 189.959 181.435 126.129 1.00 37.08 296 PHE H CA 1
ATOM 10989 C C . PHE H 3 70 ? 189.261 180.674 125.011 1.00 40.61 296 PHE H C 1
ATOM 10990 O O . PHE H 3 70 ? 188.724 179.581 125.219 1.00 38.18 296 PHE H O 1
ATOM 10998 N N . LEU H 3 71 ? 189.258 181.246 123.808 1.00 45.27 297 LEU H N 1
ATOM 10999 C CA . LEU H 3 71 ? 188.676 180.580 122.650 1.00 52.28 297 LEU H CA 1
ATOM 11000 C C . LEU H 3 71 ? 189.696 179.766 121.869 1.00 60.12 297 LEU H C 1
ATOM 11001 O O . LEU H 3 71 ? 189.334 178.752 121.259 1.00 62.13 297 LEU H O 1
ATOM 11006 N N . GLY H 3 72 ? 190.959 180.183 121.872 1.00 57.81 298 GLY H N 1
ATOM 11007 C CA . GLY H 3 72 ? 191.996 179.484 121.154 1.00 62.56 298 GLY H CA 1
ATOM 11008 C C . GLY H 3 72 ? 192.006 179.838 119.681 1.00 69.31 298 GLY H C 1
ATOM 11009 O O . GLY H 3 72 ? 191.137 180.562 119.186 1.00 67.82 298 GLY H O 1
ATOM 11010 N N . PRO H 3 73 ? 193.000 179.331 118.948 1.00 77.74 299 PRO H N 1
ATOM 11011 C CA . PRO H 3 73 ? 193.076 179.596 117.503 1.00 78.36 299 PRO H CA 1
ATOM 11012 C C . PRO H 3 73 ? 192.129 178.681 116.743 1.00 82.50 299 PRO H C 1
ATOM 11013 O O . PRO H 3 73 ? 192.212 177.455 116.849 1.00 80.84 299 PRO H O 1
ATOM 11017 N N . VAL H 3 74 ? 191.225 179.279 115.971 1.00 84.92 300 VAL H N 1
ATOM 11018 C CA . VAL H 3 74 ? 190.259 178.545 115.165 1.00 86.92 300 VAL H CA 1
ATOM 11019 C C . VAL H 3 74 ? 190.368 179.027 113.726 1.00 88.04 300 VAL H C 1
ATOM 11020 O O . VAL H 3 74 ? 190.811 180.153 113.470 1.00 86.38 300 VAL H O 1
ATOM 11024 N N . ARG H 3 75 ? 189.982 178.167 112.789 1.00 88.71 301 ARG H N 1
ATOM 11025 C CA . ARG H 3 75 ? 190.063 178.513 111.379 1.00 91.33 301 ARG H CA 1
ATOM 11026 C C . ARG H 3 75 ? 188.936 179.462 110.987 1.00 88.10 301 ARG H C 1
ATOM 11027 O O . ARG H 3 75 ? 187.991 179.689 111.745 1.00 81.54 301 ARG H O 1
ATOM 11035 N N . ILE H 3 76 ? 189.062 180.036 109.793 1.00 94.01 302 ILE H N 1
ATOM 11036 C CA . ILE H 3 76 ? 188.059 180.941 109.242 1.00 87.21 302 ILE H CA 1
ATOM 11037 C C . ILE H 3 76 ? 186.948 180.122 108.596 1.00 84.36 302 ILE H C 1
ATOM 11038 O O . ILE H 3 76 ? 187.062 178.898 108.465 1.00 85.70 302 ILE H O 1
ATOM 11043 N N . MET H 3 77 ? 185.860 180.793 108.216 1.00 78.05 303 MET H N 1
ATOM 11044 C CA . MET H 3 77 ? 184.684 180.297 107.507 1.00 75.48 303 MET H CA 1
ATOM 11045 C C . MET H 3 77 ? 183.748 179.525 108.440 1.00 69.01 303 MET H C 1
ATOM 11046 O O . MET H 3 77 ? 182.575 179.365 108.106 1.00 67.02 303 MET H O 1
ATOM 11051 N N . ASP H 3 78 ? 184.171 179.176 109.656 1.00 69.66 304 ASP H N 1
ATOM 11052 C CA . ASP H 3 78 ? 183.239 178.652 110.644 1.00 67.00 304 ASP H CA 1
ATOM 11053 C C . ASP H 3 78 ? 182.661 179.744 111.532 1.00 59.07 304 ASP H C 1
ATOM 11054 O O . ASP H 3 78 ? 181.602 179.539 112.135 1.00 52.24 304 ASP H O 1
ATOM 11059 N N . VAL H 3 79 ? 183.338 180.891 111.624 1.00 59.68 305 VAL H N 1
ATOM 11060 C CA . VAL H 3 79 ? 182.776 182.046 112.316 1.00 46.35 305 VAL H CA 1
ATOM 11061 C C . VAL H 3 79 ? 181.540 182.546 111.581 1.00 43.85 305 VAL H C 1
ATOM 11062 O O . VAL H 3 79 ? 180.541 182.930 112.202 1.00 50.44 305 VAL H O 1
ATOM 11066 N N . GLU H 3 80 ? 181.585 182.540 110.246 1.00 47.40 306 GLU H N 1
ATOM 11067 C CA . GLU H 3 80 ? 180.431 182.967 109.462 1.00 50.96 306 GLU H CA 1
ATOM 11068 C C . GLU H 3 80 ? 179.226 182.070 109.707 1.00 49.00 306 GLU H C 1
ATOM 11069 O O . GLU H 3 80 ? 178.083 182.526 109.597 1.00 50.83 306 GLU H O 1
ATOM 11075 N N . LYS H 3 81 ? 179.457 180.796 110.035 1.00 46.83 307 LYS H N 1
ATOM 11076 C CA . LYS H 3 81 ? 178.351 179.926 110.423 1.00 52.03 307 LYS H CA 1
ATOM 11077 C C . LYS H 3 81 ? 177.675 180.437 111.688 1.00 48.60 307 LYS H C 1
ATOM 11078 O O . LYS H 3 81 ? 176.442 180.453 111.781 1.00 48.04 307 LYS H O 1
ATOM 11084 N N . ALA H 3 82 ? 178.469 180.856 112.676 1.00 46.30 308 ALA H N 1
ATOM 11085 C CA . ALA H 3 82 ? 177.900 181.493 113.858 1.00 45.69 308 ALA H CA 1
ATOM 11086 C C . ALA H 3 82 ? 177.281 182.840 113.512 1.00 41.35 308 ALA H C 1
ATOM 11087 O O . ALA H 3 82 ? 176.203 183.181 114.013 1.00 42.70 308 ALA H O 1
ATOM 11089 N N . GLN H 3 83 ? 177.950 183.621 112.657 1.00 43.08 309 GLN H N 1
ATOM 11090 C CA . GLN H 3 83 ? 177.413 184.921 112.266 1.00 38.21 309 GLN H CA 1
ATOM 11091 C C . GLN H 3 83 ? 176.112 184.772 111.490 1.00 39.11 309 GLN H C 1
ATOM 11092 O O . GLN H 3 83 ? 175.146 185.503 111.739 1.00 44.00 309 GLN H O 1
ATOM 11098 N N . GLN H 3 84 ? 176.064 183.832 110.543 1.00 40.51 310 GLN H N 1
ATOM 11099 C CA . GLN H 3 84 ? 174.818 183.578 109.826 1.00 44.29 310 GLN H CA 1
ATOM 11100 C C . GLN H 3 84 ? 173.747 183.044 110.768 1.00 45.61 310 GLN H C 1
ATOM 11101 O O . GLN H 3 84 ? 172.572 183.411 110.651 1.00 49.79 310 GLN H O 1
ATOM 11107 N N . GLY H 3 85 ? 174.133 182.173 111.702 1.00 43.79 311 GLY H N 1
ATOM 11108 C CA . GLY H 3 85 ? 173.185 181.711 112.701 1.00 46.42 311 GLY H CA 1
ATOM 11109 C C . GLY H 3 85 ? 172.682 182.835 113.585 1.00 40.45 311 GLY H C 1
ATOM 11110 O O . GLY H 3 85 ? 171.495 182.894 113.913 1.00 32.06 311 GLY H O 1
ATOM 11111 N N . ILE H 3 86 ? 173.578 183.742 113.982 1.00 39.51 312 ILE H N 1
ATOM 11112 C CA . ILE H 3 86 ? 173.169 184.904 114.766 1.00 34.00 312 ILE H CA 1
ATOM 11113 C C . ILE H 3 86 ? 172.219 185.780 113.960 1.00 38.91 312 ILE H C 1
ATOM 11114 O O . ILE H 3 86 ? 171.194 186.248 114.473 1.00 38.23 312 ILE H O 1
ATOM 11119 N N . VAL H 3 87 ? 172.541 186.015 112.686 1.00 41.89 313 VAL H N 1
ATOM 11120 C CA . VAL H 3 87 ? 171.647 186.776 111.818 1.00 45.61 313 VAL H CA 1
ATOM 11121 C C . VAL H 3 87 ? 170.326 186.039 111.639 1.00 48.37 313 VAL H C 1
ATOM 11122 O O . VAL H 3 87 ? 169.250 186.649 111.656 1.00 52.79 313 VAL H O 1
ATOM 11126 N N . SER H 3 88 ? 170.385 184.714 111.472 1.00 43.16 314 SER H N 1
ATOM 11127 C CA . SER H 3 88 ? 169.163 183.929 111.322 1.00 44.91 314 SER H CA 1
ATOM 11128 C C . SER H 3 88 ? 168.271 184.037 112.552 1.00 52.54 314 SER H C 1
ATOM 11129 O O . SER H 3 88 ? 167.048 183.891 112.444 1.00 54.79 314 SER H O 1
ATOM 11132 N N . ILE H 3 89 ? 168.860 184.284 113.725 1.00 52.71 315 ILE H N 1
ATOM 11133 C CA . ILE H 3 89 ? 168.055 184.513 114.921 1.00 49.23 315 ILE H CA 1
ATOM 11134 C C . ILE H 3 89 ? 167.236 185.788 114.771 1.00 48.25 315 ILE H C 1
ATOM 11135 O O . ILE H 3 89 ? 166.065 185.840 115.162 1.00 59.20 315 ILE H O 1
ATOM 11140 N N . ILE H 3 90 ? 167.832 186.835 114.199 1.00 49.64 316 ILE H N 1
ATOM 11141 C CA . ILE H 3 90 ? 167.078 188.057 113.941 1.00 46.55 316 ILE H CA 1
ATOM 11142 C C . ILE H 3 90 ? 165.979 187.801 112.917 1.00 52.42 316 ILE H C 1
ATOM 11143 O O . ILE H 3 90 ? 164.890 188.383 112.996 1.00 57.54 316 ILE H O 1
ATOM 11148 N N . ARG H 3 91 ? 166.246 186.932 111.938 1.00 57.49 317 ARG H N 1
ATOM 11149 C CA . ARG H 3 91 ? 165.247 186.639 110.915 1.00 61.63 317 ARG H CA 1
ATOM 11150 C C . ARG H 3 91 ? 164.011 185.974 111.512 1.00 64.58 317 ARG H C 1
ATOM 11151 O O . ARG H 3 91 ? 162.880 186.309 111.142 1.00 70.42 317 ARG H O 1
ATOM 11159 N N . ARG H 3 92 ? 164.203 185.026 112.434 1.00 63.43 318 ARG H N 1
ATOM 11160 C CA . ARG H 3 92 ? 163.056 184.309 112.984 1.00 70.38 318 ARG H CA 1
ATOM 11161 C C . ARG H 3 92 ? 162.251 185.176 113.945 1.00 69.58 318 ARG H C 1
ATOM 11162 O O . ARG H 3 92 ? 161.051 184.942 114.125 1.00 71.32 318 ARG H O 1
ATOM 11170 N N . LEU H 3 93 ? 162.879 186.175 114.567 1.00 67.09 319 LEU H N 1
ATOM 11171 C CA . LEU H 3 93 ? 162.142 187.144 115.368 1.00 64.57 319 LEU H CA 1
ATOM 11172 C C . LEU H 3 93 ? 161.579 188.294 114.544 1.00 71.58 319 LEU H C 1
ATOM 11173 O O . LEU H 3 93 ? 160.839 189.120 115.089 1.00 79.76 319 LEU H O 1
ATOM 11178 N N . ASP H 3 94 ? 161.911 188.373 113.252 1.00 72.27 320 ASP H N 1
ATOM 11179 C CA . ASP H 3 94 ? 161.306 189.390 112.397 1.00 75.53 320 ASP H CA 1
ATOM 11180 C C . ASP H 3 94 ? 159.810 189.158 112.233 1.00 76.62 320 ASP H C 1
ATOM 11181 O O . ASP H 3 94 ? 159.058 190.106 111.980 1.00 78.68 320 ASP H O 1
ATOM 11186 N N . GLU H 3 95 ? 159.361 187.911 112.377 1.00 74.74 321 GLU H N 1
ATOM 11187 C CA . GLU H 3 95 ? 157.946 187.565 112.342 1.00 79.07 321 GLU H CA 1
ATOM 11188 C C . GLU H 3 95 ? 157.365 187.400 113.743 1.00 85.72 321 GLU H C 1
ATOM 11189 O O . GLU H 3 95 ? 156.494 186.551 113.962 1.00 84.76 321 GLU H O 1
ATOM 11195 N N . ALA H 3 96 ? 157.838 188.198 114.696 1.00 85.17 322 ALA H N 1
ATOM 11196 C CA . ALA H 3 96 ? 157.401 188.124 116.082 1.00 84.89 322 ALA H CA 1
ATOM 11197 C C . ALA H 3 96 ? 157.269 189.548 116.613 1.00 85.32 322 ALA H C 1
ATOM 11198 O O . ALA H 3 96 ? 157.241 190.516 115.847 1.00 83.34 322 ALA H O 1
ATOM 11200 N N . GLY H 3 97 ? 157.179 189.674 117.939 1.00 91.13 323 GLY H N 1
ATOM 11201 C CA . GLY H 3 97 ? 157.035 190.988 118.542 1.00 91.18 323 GLY H CA 1
ATOM 11202 C C . GLY H 3 97 ? 158.218 191.902 118.290 1.00 85.96 323 GLY H C 1
ATOM 11203 O O . GLY H 3 97 ? 158.074 193.127 118.307 1.00 85.38 323 GLY H O 1
ATOM 11204 N N . GLU H 3 98 ? 159.396 191.328 118.057 1.00 79.33 324 GLU H N 1
ATOM 11205 C CA . GLU H 3 98 ? 160.568 192.129 117.738 1.00 76.22 324 GLU H CA 1
ATOM 11206 C C . GLU H 3 98 ? 160.411 192.790 116.372 1.00 83.01 324 GLU H C 1
ATOM 11207 O O . GLU H 3 98 ? 159.737 192.271 115.478 1.00 87.21 324 GLU H O 1
ATOM 11213 N N . ILE H 3 99 ? 161.044 193.954 116.219 1.00 79.57 325 ILE H N 1
ATOM 11214 C CA . ILE H 3 99 ? 160.976 194.728 114.988 1.00 81.53 325 ILE H CA 1
ATOM 11215 C C . ILE H 3 99 ? 162.389 195.086 114.548 1.00 81.54 325 ILE H C 1
ATOM 11216 O O . ILE H 3 99 ? 163.334 195.084 115.340 1.00 81.58 325 ILE H O 1
ATOM 11221 N N . VAL H 3 100 ? 162.521 195.394 113.262 1.00 86.48 326 VAL H N 1
ATOM 11222 C CA . VAL H 3 100 ? 163.806 195.775 112.691 1.00 84.75 326 VAL H CA 1
ATOM 11223 C C . VAL H 3 100 ? 163.860 197.282 112.474 1.00 82.39 326 VAL H C 1
ATOM 11224 O O . VAL H 3 100 ? 164.775 197.956 112.950 1.00 77.40 326 VAL H O 1
ATOM 11228 N N . VAL I 3 13 ? 124.693 134.192 107.777 1.00 48.77 239 VAL I N 1
ATOM 11229 C CA . VAL I 3 13 ? 123.681 135.129 108.248 1.00 53.74 239 VAL I CA 1
ATOM 11230 C C . VAL I 3 13 ? 123.388 134.897 109.726 1.00 55.17 239 VAL I C 1
ATOM 11231 O O . VAL I 3 13 ? 123.775 133.875 110.293 1.00 60.08 239 VAL I O 1
ATOM 11235 N N . PHE I 3 14 ? 122.701 135.858 110.348 1.00 49.63 240 PHE I N 1
ATOM 11236 C CA . PHE I 3 14 ? 122.381 135.747 111.766 1.00 44.78 240 PHE I CA 1
ATOM 11237 C C . PHE I 3 14 ? 121.321 134.690 112.045 1.00 50.93 240 PHE I C 1
ATOM 11238 O O . PHE I 3 14 ? 121.202 134.237 113.189 1.00 52.22 240 PHE I O 1
ATOM 11246 N N . GLU I 3 15 ? 120.554 134.285 111.035 1.00 53.05 241 GLU I N 1
ATOM 11247 C CA . GLU I 3 15 ? 119.514 133.281 111.217 1.00 60.46 241 GLU I CA 1
ATOM 11248 C C . GLU I 3 15 ? 120.064 131.863 111.300 1.00 57.67 241 GLU I C 1
ATOM 11249 O O . GLU I 3 15 ? 119.290 130.932 111.544 1.00 55.04 241 GLU I O 1
ATOM 11255 N N . ASP I 3 16 ? 121.365 131.676 111.098 1.00 61.24 242 ASP I N 1
ATOM 11256 C CA . ASP I 3 16 ? 121.989 130.364 111.203 1.00 55.70 242 ASP I CA 1
ATOM 11257 C C . ASP I 3 16 ? 122.447 130.040 112.619 1.00 54.17 242 ASP I C 1
ATOM 11258 O O . ASP I 3 16 ? 123.007 128.961 112.841 1.00 59.86 242 ASP I O 1
ATOM 11263 N N . ILE I 3 17 ? 122.226 130.943 113.578 1.00 52.22 243 ILE I N 1
ATOM 11264 C CA . ILE I 3 17 ? 122.643 130.697 114.953 1.00 52.11 243 ILE I CA 1
ATOM 11265 C C . ILE I 3 17 ? 121.824 129.588 115.605 1.00 54.00 243 ILE I C 1
ATOM 11266 O O . ILE I 3 17 ? 122.294 128.957 116.559 1.00 55.30 243 ILE I O 1
ATOM 11271 N N . ILE I 3 18 ? 120.610 129.328 115.114 1.00 56.39 244 ILE I N 1
ATOM 11272 C CA . ILE I 3 18 ? 119.773 128.291 115.712 1.00 58.26 244 ILE I CA 1
ATOM 11273 C C . ILE I 3 18 ? 120.386 126.912 115.501 1.00 57.89 244 ILE I C 1
ATOM 11274 O O . ILE I 3 18 ? 120.402 126.079 116.415 1.00 59.90 244 ILE I O 1
ATOM 11279 N N . THR I 3 19 ? 120.899 126.647 114.298 1.00 55.47 245 THR I N 1
ATOM 11280 C CA . THR I 3 19 ? 121.434 125.331 113.972 1.00 55.77 245 THR I CA 1
ATOM 11281 C C . THR I 3 19 ? 122.713 125.001 114.730 1.00 55.49 245 THR I C 1
ATOM 11282 O O . THR I 3 19 ? 123.120 123.834 114.739 1.00 57.71 245 THR I O 1
ATOM 11286 N N . LEU I 3 20 ? 123.351 125.984 115.357 1.00 56.61 246 LEU I N 1
ATOM 11287 C CA . LEU I 3 20 ? 124.591 125.746 116.076 1.00 48.03 246 LEU I CA 1
ATOM 11288 C C . LEU I 3 20 ? 124.328 124.987 117.375 1.00 42.77 246 LEU I C 1
ATOM 11289 O O . LEU I 3 20 ? 123.230 125.016 117.936 1.00 41.57 246 LEU I O 1
ATOM 11294 N N . ASP I 3 21 ? 125.363 124.298 117.847 1.00 39.37 247 ASP I N 1
ATOM 11295 C CA . ASP I 3 21 ? 125.267 123.545 119.087 1.00 38.11 247 ASP I CA 1
ATOM 11296 C C . ASP I 3 21 ? 125.290 124.484 120.291 1.00 39.04 247 ASP I C 1
ATOM 11297 O O . ASP I 3 21 ? 125.771 125.618 120.223 1.00 38.72 247 ASP I O 1
ATOM 11302 N N . ASP I 3 22 ? 124.758 123.988 121.411 1.00 30.24 248 ASP I N 1
ATOM 11303 C CA . ASP I 3 22 ? 124.646 124.809 122.612 1.00 22.03 248 ASP I CA 1
ATOM 11304 C C . ASP I 3 22 ? 126.009 125.243 123.136 1.00 20.65 248 ASP I C 1
ATOM 11305 O O . ASP I 3 22 ? 126.138 126.339 123.691 1.00 20.34 248 ASP I O 1
ATOM 11310 N N . VAL I 3 23 ? 127.030 124.401 122.977 1.00 25.99 249 VAL I N 1
ATOM 11311 C CA . VAL I 3 23 ? 128.359 124.744 123.473 1.00 27.37 249 VAL I CA 1
ATOM 11312 C C . VAL I 3 23 ? 128.973 125.873 122.651 1.00 22.57 249 VAL I C 1
ATOM 11313 O O . VAL I 3 23 ? 129.615 126.776 123.199 1.00 31.02 249 VAL I O 1
ATOM 11317 N N . ALA I 3 24 ? 128.780 125.850 121.330 1.00 28.97 250 ALA I N 1
ATOM 11318 C CA . ALA I 3 24 ? 129.351 126.891 120.481 1.00 35.03 250 ALA I CA 1
ATOM 11319 C C . ALA I 3 24 ? 128.649 128.229 120.685 1.00 30.29 250 ALA I C 1
ATOM 11320 O O . ALA I 3 24 ? 129.293 129.284 120.658 1.00 32.74 250 ALA I O 1
ATOM 11322 N N . ILE I 3 25 ? 127.329 128.207 120.884 1.00 22.67 251 ILE I N 1
ATOM 11323 C CA . ILE I 3 25 ? 126.586 129.449 121.076 1.00 24.47 251 ILE I CA 1
ATOM 11324 C C . ILE I 3 25 ? 126.955 130.097 122.404 1.00 21.28 251 ILE I C 1
ATOM 11325 O O . ILE I 3 25 ? 127.034 131.327 122.509 1.00 29.17 251 ILE I O 1
ATOM 11330 N N . GLN I 3 26 ? 127.187 129.285 123.438 1.00 15.94 252 GLN I N 1
ATOM 11331 C CA . GLN I 3 26 ? 127.459 129.832 124.764 1.00 12.34 252 GLN I CA 1
ATOM 11332 C C . GLN I 3 26 ? 128.741 130.655 124.777 1.00 10.87 252 GLN I C 1
ATOM 11333 O O . GLN I 3 26 ? 128.817 131.687 125.454 1.00 8.59 252 GLN I O 1
ATOM 11339 N N . ARG I 3 27 ? 129.761 130.210 124.042 1.00 10.75 253 ARG I N 1
ATOM 11340 C CA . ARG I 3 27 ? 131.030 130.930 124.020 1.00 12.90 253 ARG I CA 1
ATOM 11341 C C . ARG I 3 27 ? 130.874 132.309 123.388 1.00 19.74 253 ARG I C 1
ATOM 11342 O O . ARG I 3 27 ? 131.334 133.312 123.944 1.00 20.26 253 ARG I O 1
ATOM 11350 N N . VAL I 3 28 ? 130.226 132.379 122.223 1.00 23.33 254 VAL I N 1
ATOM 11351 C CA . VAL I 3 28 ? 130.130 133.649 121.511 1.00 13.73 254 VAL I CA 1
ATOM 11352 C C . VAL I 3 28 ? 129.144 134.590 122.193 1.00 14.22 254 VAL I C 1
ATOM 11353 O O . VAL I 3 28 ? 129.249 135.814 122.054 1.00 21.25 254 VAL I O 1
ATOM 11357 N N . LEU I 3 29 ? 128.174 134.045 122.931 1.00 12.12 255 LEU I N 1
ATOM 11358 C CA . LEU I 3 29 ? 127.162 134.887 123.561 1.00 9.70 255 LEU I CA 1
ATOM 11359 C C . LEU I 3 29 ? 127.765 135.787 124.633 1.00 16.20 255 LEU I C 1
ATOM 11360 O O . LEU I 3 29 ? 127.400 136.963 124.739 1.00 29.38 255 LEU I O 1
ATOM 11365 N N . ARG I 3 30 ? 128.683 135.256 125.441 1.00 16.05 256 ARG I N 1
ATOM 11366 C CA . ARG I 3 30 ? 129.341 136.072 126.453 1.00 17.28 256 ARG I CA 1
ATOM 11367 C C . ARG I 3 30 ? 130.439 136.951 125.871 1.00 20.65 256 ARG I C 1
ATOM 11368 O O . ARG I 3 30 ? 130.983 137.795 126.592 1.00 23.08 256 ARG I O 1
ATOM 11376 N N . GLU I 3 31 ? 130.774 136.774 124.593 1.00 21.98 257 GLU I N 1
ATOM 11377 C CA . GLU I 3 31 ? 131.719 137.643 123.904 1.00 27.64 257 GLU I CA 1
ATOM 11378 C C . GLU I 3 31 ? 131.027 138.839 123.261 1.00 27.70 257 GLU I C 1
ATOM 11379 O O . GLU I 3 31 ? 131.568 139.950 123.275 1.00 26.91 257 GLU I O 1
ATOM 11385 N N . VAL I 3 32 ? 129.834 138.631 122.706 1.00 28.17 258 VAL I N 1
ATOM 11386 C CA . VAL I 3 32 ? 129.102 139.710 122.054 1.00 26.03 258 VAL I CA 1
ATOM 11387 C C . VAL I 3 32 ? 128.553 140.661 123.109 1.00 31.89 258 VAL I C 1
ATOM 11388 O O . VAL I 3 32 ? 127.954 140.232 124.104 1.00 34.84 258 VAL I O 1
ATOM 11392 N N . GLU I 3 33 ? 128.763 141.958 122.897 1.00 30.13 259 GLU I N 1
ATOM 11393 C CA . GLU I 3 33 ? 128.257 142.965 123.819 1.00 28.57 259 GLU I CA 1
ATOM 11394 C C . GLU I 3 33 ? 126.733 142.937 123.856 1.00 30.89 259 GLU I C 1
ATOM 11395 O O . GLU I 3 33 ? 126.070 142.638 122.859 1.00 35.37 259 GLU I O 1
ATOM 11401 N N . THR I 3 34 ? 126.177 143.243 125.031 1.00 24.69 260 THR I N 1
ATOM 11402 C CA . THR I 3 34 ? 124.727 143.203 125.197 1.00 28.05 260 THR I CA 1
ATOM 11403 C C . THR I 3 34 ? 124.032 144.200 124.277 1.00 38.08 260 THR I C 1
ATOM 11404 O O . THR I 3 34 ? 122.950 143.915 123.748 1.00 38.76 260 THR I O 1
ATOM 11408 N N . LYS I 3 35 ? 124.633 145.376 124.073 1.00 44.72 261 LYS I N 1
ATOM 11409 C CA . LYS I 3 35 ? 124.068 146.341 123.135 1.00 37.09 261 LYS I CA 1
ATOM 11410 C C . LYS I 3 35 ? 124.103 145.808 121.708 1.00 37.49 261 LYS I C 1
ATOM 11411 O O . LYS I 3 35 ? 123.132 145.961 120.958 1.00 34.95 261 LYS I O 1
ATOM 11417 N N . ASP I 3 36 ? 125.217 145.186 121.315 1.00 37.55 262 ASP I N 1
ATOM 11418 C CA . ASP I 3 36 ? 125.330 144.620 119.974 1.00 32.16 262 ASP I CA 1
ATOM 11419 C C . ASP I 3 36 ? 124.329 143.483 119.801 1.00 31.56 262 ASP I C 1
ATOM 11420 O O . ASP I 3 36 ? 123.624 143.410 118.788 1.00 32.71 262 ASP I O 1
ATOM 11425 N N . LEU I 3 37 ? 124.229 142.604 120.801 1.00 32.94 263 LEU I N 1
ATOM 11426 C CA . LEU I 3 37 ? 123.270 141.505 120.734 1.00 32.89 263 LEU I CA 1
ATOM 11427 C C . LEU I 3 37 ? 121.839 142.025 120.666 1.00 37.44 263 LEU I C 1
ATOM 11428 O O . LEU I 3 37 ? 121.014 141.496 119.913 1.00 44.11 263 LEU I O 1
ATOM 11433 N N . ALA I 3 38 ? 121.526 143.058 121.452 1.00 32.15 264 ALA I N 1
ATOM 11434 C CA . ALA I 3 38 ? 120.190 143.643 121.410 1.00 32.56 264 ALA I CA 1
ATOM 11435 C C . ALA I 3 38 ? 119.910 144.289 120.060 1.00 41.15 264 ALA I C 1
ATOM 11436 O O . ALA I 3 38 ? 118.791 144.196 119.540 1.00 48.15 264 ALA I O 1
ATOM 11438 N N . LEU I 3 39 ? 120.910 144.958 119.482 1.00 39.27 265 LEU I N 1
ATOM 11439 C CA . LEU I 3 39 ? 120.713 145.629 118.203 1.00 39.98 265 LEU I CA 1
ATOM 11440 C C . LEU I 3 39 ? 120.475 144.636 117.072 1.00 42.95 265 LEU I C 1
ATOM 11441 O O . LEU I 3 39 ? 119.754 144.946 116.118 1.00 47.89 265 LEU I O 1
ATOM 11446 N N . ALA I 3 40 ? 121.067 143.446 117.158 1.00 35.56 266 ALA I N 1
ATOM 11447 C CA . ALA I 3 40 ? 120.926 142.437 116.119 1.00 31.86 266 ALA I CA 1
ATOM 11448 C C . ALA I 3 40 ? 119.748 141.498 116.343 1.00 39.28 266 ALA I C 1
ATOM 11449 O O . ALA I 3 40 ? 119.459 140.678 115.466 1.00 46.23 266 ALA I O 1
ATOM 11451 N N . LEU I 3 41 ? 119.065 141.592 117.483 1.00 39.04 267 LEU I N 1
ATOM 11452 C CA . LEU I 3 41 ? 117.953 140.700 117.780 1.00 40.65 267 LEU I CA 1
ATOM 11453 C C . LEU I 3 41 ? 116.601 141.254 117.351 1.00 42.72 267 LEU I C 1
ATOM 11454 O O . LEU I 3 41 ? 115.608 140.521 117.402 1.00 45.68 267 LEU I O 1
ATOM 11459 N N . LYS I 3 42 ? 116.533 142.519 116.933 1.00 46.90 268 LYS I N 1
ATOM 11460 C CA . LYS I 3 42 ? 115.269 143.066 116.451 1.00 51.06 268 LYS I CA 1
ATOM 11461 C C . LYS I 3 42 ? 114.934 142.578 115.048 1.00 51.50 268 LYS I C 1
ATOM 11462 O O . LYS I 3 42 ? 113.755 142.405 114.723 1.00 49.41 268 LYS I O 1
ATOM 11468 N N . GLY I 3 43 ? 115.944 142.353 114.212 1.00 53.70 269 GLY I N 1
ATOM 11469 C CA . GLY I 3 43 ? 115.731 141.846 112.874 1.00 56.80 269 GLY I CA 1
ATOM 11470 C C . GLY I 3 43 ? 115.536 140.353 112.770 1.00 55.95 269 GLY I C 1
ATOM 11471 O O . GLY I 3 43 ? 115.323 139.840 111.668 1.00 62.27 269 GLY I O 1
ATOM 11472 N N . SER I 3 44 ? 115.601 139.637 113.887 1.00 52.89 270 SER I N 1
ATOM 11473 C CA . SER I 3 44 ? 115.441 138.192 113.915 1.00 53.42 270 SER I CA 1
ATOM 11474 C C . SER I 3 44 ? 114.109 137.822 114.553 1.00 57.29 270 SER I C 1
ATOM 11475 O O . SER I 3 44 ? 113.501 138.609 115.284 1.00 56.86 270 SER I O 1
ATOM 11478 N N . SER I 3 45 ? 113.662 136.601 114.269 1.00 58.26 271 SER I N 1
ATOM 11479 C CA . SER I 3 45 ? 112.389 136.115 114.773 1.00 60.36 271 SER I CA 1
ATOM 11480 C C . SER I 3 45 ? 112.499 135.773 116.258 1.00 64.26 271 SER I C 1
ATOM 11481 O O . SER I 3 45 ? 113.577 135.808 116.858 1.00 64.02 271 SER I O 1
ATOM 11484 N N . GLU I 3 46 ? 111.355 135.440 116.861 1.00 66.34 272 GLU I N 1
ATOM 11485 C CA . GLU I 3 46 ? 111.335 135.083 118.275 1.00 65.59 272 GLU I CA 1
ATOM 11486 C C . GLU I 3 46 ? 112.065 133.771 118.535 1.00 59.08 272 GLU I C 1
ATOM 11487 O O . GLU I 3 46 ? 112.673 133.603 119.598 1.00 57.81 272 GLU I O 1
ATOM 11493 N N . GLU I 3 47 ? 112.017 132.834 117.584 1.00 59.90 273 GLU I N 1
ATOM 11494 C CA . GLU I 3 47 ? 112.707 131.561 117.761 1.00 65.85 273 GLU I CA 1
ATOM 11495 C C . GLU I 3 47 ? 114.215 131.748 117.869 1.00 60.17 273 GLU I C 1
ATOM 11496 O O . GLU I 3 47 ? 114.891 130.958 118.537 1.00 61.02 273 GLU I O 1
ATOM 11502 N N . VAL I 3 48 ? 114.759 132.778 117.216 1.00 55.35 274 VAL I N 1
ATOM 11503 C CA . VAL I 3 48 ? 116.188 133.053 117.321 1.00 52.16 274 VAL I CA 1
ATOM 11504 C C . VAL I 3 48 ? 116.555 133.434 118.750 1.00 49.33 274 VAL I C 1
ATOM 11505 O O . VAL I 3 48 ? 117.573 132.980 119.286 1.00 45.57 274 VAL I O 1
ATOM 11509 N N . ALA I 3 49 ? 115.731 134.266 119.391 1.00 46.27 275 ALA I N 1
ATOM 11510 C CA . ALA I 3 49 ? 116.023 134.698 120.754 1.00 38.28 275 ALA I CA 1
ATOM 11511 C C . ALA I 3 49 ? 115.985 133.537 121.739 1.00 36.47 275 ALA I C 1
ATOM 11512 O O . ALA I 3 49 ? 116.671 133.575 122.767 1.00 33.29 275 ALA I O 1
ATOM 11514 N N . ASN I 3 50 ? 115.187 132.505 121.452 1.00 39.30 276 ASN I N 1
ATOM 11515 C CA . ASN I 3 50 ? 115.107 131.362 122.356 1.00 39.73 276 ASN I CA 1
ATOM 11516 C C . ASN I 3 50 ? 116.438 130.626 122.443 1.00 29.41 276 ASN I C 1
ATOM 11517 O O . ASN I 3 50 ? 116.866 130.229 123.534 1.00 25.63 276 ASN I O 1
ATOM 11522 N N . VAL I 3 51 ? 117.110 130.432 121.305 1.00 30.58 277 VAL I N 1
ATOM 11523 C CA . VAL I 3 51 ? 118.421 129.795 121.326 1.00 26.64 277 VAL I CA 1
ATOM 11524 C C . VAL I 3 51 ? 119.468 130.704 121.956 1.00 26.38 277 VAL I C 1
ATOM 11525 O O . VAL I 3 51 ? 120.526 130.226 122.379 1.00 28.91 277 VAL I O 1
ATOM 11529 N N . ILE I 3 52 ? 119.198 132.004 122.032 1.00 28.86 278 ILE I N 1
ATOM 11530 C CA . ILE I 3 52 ? 120.099 132.940 122.696 1.00 22.22 278 ILE I CA 1
ATOM 11531 C C . ILE I 3 52 ? 119.808 133.019 124.188 1.00 17.04 278 ILE I C 1
ATOM 11532 O O . ILE I 3 52 ? 120.729 133.082 125.005 1.00 14.93 278 ILE I O 1
ATOM 11537 N N . PHE I 3 53 ? 118.526 133.016 124.560 1.00 20.09 279 PHE I N 1
ATOM 11538 C CA . PHE I 3 53 ? 118.159 133.079 125.971 1.00 14.65 279 PHE I CA 1
ATOM 11539 C C . PHE I 3 53 ? 118.646 131.847 126.723 1.00 15.61 279 PHE I C 1
ATOM 11540 O O . PHE I 3 53 ? 119.131 131.951 127.856 1.00 16.86 279 PHE I O 1
ATOM 11548 N N . ARG I 3 54 ? 118.520 130.668 126.109 1.00 18.55 280 ARG I N 1
ATOM 11549 C CA . ARG I 3 54 ? 118.898 129.430 126.781 1.00 14.98 280 ARG I CA 1
ATOM 11550 C C . ARG I 3 54 ? 120.409 129.304 126.937 1.00 9.56 280 ARG I C 1
ATOM 11551 O O . ARG I 3 54 ? 120.883 128.768 127.945 1.00 11.57 280 ARG I O 1
ATOM 11559 N N . ASN I 3 55 ? 121.178 129.797 125.967 1.00 8.78 281 ASN I N 1
ATOM 11560 C CA . ASN I 3 55 ? 122.629 129.681 125.986 1.00 10.52 281 ASN I CA 1
ATOM 11561 C C . ASN I 3 55 ? 123.298 130.809 126.762 1.00 7.99 281 ASN I C 1
ATOM 11562 O O . ASN I 3 55 ? 124.478 131.096 126.533 1.00 7.19 281 ASN I O 1
ATOM 11567 N N . GLN I 3 56 ? 122.569 131.450 127.671 1.00 10.32 282 GLN I N 1
ATOM 11568 C CA . GLN I 3 56 ? 123.099 132.513 128.508 1.00 4.52 282 GLN I CA 1
ATOM 11569 C C . GLN I 3 56 ? 122.643 132.290 129.942 1.00 4.63 282 GLN I C 1
ATOM 11570 O O . GLN I 3 56 ? 121.637 131.623 130.199 1.00 7.57 282 GLN I O 1
ATOM 11576 N N . SER I 3 57 ? 123.397 132.856 130.879 1.00 2.63 283 SER I N 1
ATOM 11577 C CA . SER I 3 57 ? 123.017 132.773 132.278 1.00 3.61 283 SER I CA 1
ATOM 11578 C C . SER I 3 57 ? 121.746 133.583 132.528 1.00 2.37 283 SER I C 1
ATOM 11579 O O . SER I 3 57 ? 121.316 134.393 131.702 1.00 3.80 283 SER I O 1
ATOM 11582 N N . LYS I 3 58 ? 121.134 133.344 133.689 1.00 2.43 284 LYS I N 1
ATOM 11583 C CA . LYS I 3 58 ? 119.913 134.064 134.037 1.00 3.87 284 LYS I CA 1
ATOM 11584 C C . LYS I 3 58 ? 120.173 135.560 134.151 1.00 3.17 284 LYS I C 1
ATOM 11585 O O . LYS I 3 58 ? 119.357 136.375 133.706 1.00 3.43 284 LYS I O 1
ATOM 11591 N N . ARG I 3 59 ? 121.304 135.941 134.749 1.00 4.58 285 ARG I N 1
ATOM 11592 C CA . ARG I 3 59 ? 121.644 137.355 134.858 1.00 2.58 285 ARG I CA 1
ATOM 11593 C C . ARG I 3 59 ? 121.927 137.967 133.491 1.00 2.24 285 ARG I C 1
ATOM 11594 O O . ARG I 3 59 ? 121.463 139.073 133.193 1.00 2.81 285 ARG I O 1
ATOM 11602 N N . ALA I 3 60 ? 122.690 137.266 132.649 1.00 2.80 286 ALA I N 1
ATOM 11603 C CA . ALA I 3 60 ? 122.998 137.787 131.321 1.00 2.15 286 ALA I CA 1
ATOM 11604 C C . ALA I 3 60 ? 121.744 137.899 130.465 1.00 3.64 286 ALA I C 1
ATOM 11605 O O . ALA I 3 60 ? 121.567 138.882 129.736 1.00 6.55 286 ALA I O 1
ATOM 11607 N N . ALA I 3 61 ? 120.866 136.896 130.533 1.00 2.84 287 ALA I N 1
ATOM 11608 C CA . ALA I 3 61 ? 119.612 136.960 129.790 1.00 4.48 287 ALA I CA 1
ATOM 11609 C C . ALA I 3 61 ? 118.719 138.080 130.308 1.00 6.83 287 ALA I C 1
ATOM 11610 O O . ALA I 3 61 ? 118.072 138.778 129.519 1.00 15.64 287 ALA I O 1
ATOM 11612 N N . SER I 3 62 ? 118.669 138.265 131.630 1.00 6.36 288 SER I N 1
ATOM 11613 C CA . SER I 3 62 ? 117.840 139.322 132.203 1.00 7.86 288 SER I CA 1
ATOM 11614 C C . SER I 3 62 ? 118.297 140.696 131.733 1.00 9.57 288 SER I C 1
ATOM 11615 O O . SER I 3 62 ? 117.470 141.566 131.436 1.00 11.86 288 SER I O 1
ATOM 11618 N N . SER I 3 63 ? 119.613 140.914 131.666 1.00 8.29 289 SER I N 1
ATOM 11619 C CA . SER I 3 63 ? 120.128 142.166 131.123 1.00 6.58 289 SER I CA 1
ATOM 11620 C C . SER I 3 63 ? 119.746 142.324 129.658 1.00 10.68 289 SER I C 1
ATOM 11621 O O . SER I 3 63 ? 119.497 143.440 129.189 1.00 18.99 289 SER I O 1
ATOM 11624 N N . LEU I 3 64 ? 119.700 141.215 128.917 1.00 10.05 290 LEU I N 1
ATOM 11625 C CA . LEU I 3 64 ? 119.297 141.276 127.516 1.00 13.14 290 LEU I CA 1
ATOM 11626 C C . LEU I 3 64 ? 117.817 141.610 127.380 1.00 15.44 290 LEU I C 1
ATOM 11627 O O . LEU I 3 64 ? 117.416 142.291 126.430 1.00 19.91 290 LEU I O 1
ATOM 11632 N N . LYS I 3 65 ? 116.991 141.133 128.316 1.00 18.32 291 LYS I N 1
ATOM 11633 C CA . LYS I 3 65 ? 115.556 141.394 128.246 1.00 18.67 291 LYS I CA 1
ATOM 11634 C C . LYS I 3 65 ? 115.256 142.885 128.342 1.00 22.76 291 LYS I C 1
ATOM 11635 O O . LYS I 3 65 ? 114.431 143.410 127.586 1.00 31.68 291 LYS I O 1
ATOM 11641 N N . GLU I 3 66 ? 115.910 143.582 129.272 1.00 25.89 292 GLU I N 1
ATOM 11642 C CA . GLU I 3 66 ? 115.671 145.011 129.429 1.00 24.36 292 GLU I CA 1
ATOM 11643 C C . GLU I 3 66 ? 116.359 145.829 128.344 1.00 25.68 292 GLU I C 1
ATOM 11644 O O . GLU I 3 66 ? 115.898 146.928 128.018 1.00 30.55 292 GLU I O 1
ATOM 11650 N N . ASP I 3 67 ? 117.453 145.317 127.779 1.00 19.73 293 ASP I N 1
ATOM 11651 C CA . ASP I 3 67 ? 118.185 146.075 126.770 1.00 21.82 293 ASP I CA 1
ATOM 11652 C C . ASP I 3 67 ? 117.444 146.090 125.438 1.00 30.38 293 ASP I C 1
ATOM 11653 O O . ASP I 3 67 ? 117.421 147.116 124.748 1.00 34.40 293 ASP I O 1
ATOM 11658 N N . ILE I 3 68 ? 116.839 144.963 125.053 1.00 32.44 294 ILE I N 1
ATOM 11659 C CA . ILE I 3 68 ? 116.082 144.926 123.805 1.00 30.43 294 ILE I CA 1
ATOM 11660 C C . ILE I 3 68 ? 114.808 145.756 123.924 1.00 35.96 294 ILE I C 1
ATOM 11661 O O . ILE I 3 68 ? 114.399 146.428 122.970 1.00 42.65 294 ILE I O 1
ATOM 11666 N N . GLU I 3 69 ? 114.162 145.725 125.092 1.00 33.66 295 GLU I N 1
ATOM 11667 C CA . GLU I 3 69 ? 112.874 146.391 125.252 1.00 38.71 295 GLU I CA 1
ATOM 11668 C C . GLU I 3 69 ? 113.016 147.902 125.384 1.00 42.39 295 GLU I C 1
ATOM 11669 O O . GLU I 3 69 ? 112.185 148.646 124.849 1.00 53.27 295 GLU I O 1
ATOM 11675 N N . PHE I 3 70 ? 114.057 148.375 126.064 1.00 38.54 296 PHE I N 1
ATOM 11676 C CA . PHE I 3 70 ? 114.245 149.800 126.327 1.00 41.47 296 PHE I CA 1
ATOM 11677 C C . PHE I 3 70 ? 115.288 150.421 125.408 1.00 42.93 296 PHE I C 1
ATOM 11678 O O . PHE I 3 70 ? 116.049 151.299 125.823 1.00 49.71 296 PHE I O 1
ATOM 11686 N N . LEU I 3 71 ? 115.346 149.982 124.152 1.00 40.70 297 LEU I N 1
ATOM 11687 C CA . LEU I 3 71 ? 116.255 150.565 123.174 1.00 50.56 297 LEU I CA 1
ATOM 11688 C C . LEU I 3 71 ? 115.564 151.530 122.222 1.00 60.01 297 LEU I C 1
ATOM 11689 O O . LEU I 3 71 ? 116.198 152.480 121.751 1.00 59.89 297 LEU I O 1
ATOM 11694 N N . GLY I 3 72 ? 114.281 151.319 121.940 1.00 57.60 298 GLY I N 1
ATOM 11695 C CA . GLY I 3 72 ? 113.533 152.200 121.076 1.00 64.86 298 GLY I CA 1
ATOM 11696 C C . GLY I 3 72 ? 113.528 151.730 119.636 1.00 73.70 298 GLY I C 1
ATOM 11697 O O . GLY I 3 72 ? 114.361 150.918 119.220 1.00 70.24 298 GLY I O 1
ATOM 11698 N N . PRO I 3 73 ? 112.578 152.232 118.845 1.00 73.90 299 PRO I N 1
ATOM 11699 C CA . PRO I 3 73 ? 112.515 151.858 117.422 1.00 75.81 299 PRO I CA 1
ATOM 11700 C C . PRO I 3 73 ? 113.753 152.349 116.686 1.00 74.04 299 PRO I C 1
ATOM 11701 O O . PRO I 3 73 ? 114.006 153.553 116.602 1.00 70.30 299 PRO I O 1
ATOM 11705 N N . VAL I 3 74 ? 114.521 151.407 116.150 1.00 81.18 300 VAL I N 1
ATOM 11706 C CA . VAL I 3 74 ? 115.800 151.702 115.522 1.00 81.99 300 VAL I CA 1
ATOM 11707 C C . VAL I 3 74 ? 115.675 151.457 114.022 1.00 82.13 300 VAL I C 1
ATOM 11708 O O . VAL I 3 74 ? 114.836 150.678 113.557 1.00 84.03 300 VAL I O 1
ATOM 11712 N N . ARG I 3 75 ? 116.518 152.147 113.258 1.00 75.88 301 ARG I N 1
ATOM 11713 C CA . ARG I 3 75 ? 116.499 152.031 111.807 1.00 79.07 301 ARG I CA 1
ATOM 11714 C C . ARG I 3 75 ? 116.871 150.616 111.372 1.00 75.34 301 ARG I C 1
ATOM 11715 O O . ARG I 3 75 ? 117.611 149.904 112.055 1.00 70.85 301 ARG I O 1
ATOM 11723 N N . ILE I 3 76 ? 116.337 150.214 110.215 1.00 73.12 302 ILE I N 1
ATOM 11724 C CA . ILE I 3 76 ? 116.572 148.865 109.704 1.00 67.60 302 ILE I CA 1
ATOM 11725 C C . ILE I 3 76 ? 118.055 148.646 109.429 1.00 64.25 302 ILE I C 1
ATOM 11726 O O . ILE I 3 76 ? 118.591 147.556 109.664 1.00 61.90 302 ILE I O 1
ATOM 11731 N N . MET I 3 77 ? 118.741 149.677 108.929 1.00 67.77 303 MET I N 1
ATOM 11732 C CA . MET I 3 77 ? 120.162 149.544 108.618 1.00 66.84 303 MET I CA 1
ATOM 11733 C C . MET I 3 77 ? 120.983 149.260 109.870 1.00 65.27 303 MET I C 1
ATOM 11734 O O . MET I 3 77 ? 121.916 148.449 109.837 1.00 68.77 303 MET I O 1
ATOM 11739 N N . ASP I 3 78 ? 120.649 149.915 110.985 1.00 65.50 304 ASP I N 1
ATOM 11740 C CA . ASP I 3 78 ? 121.416 149.730 112.214 1.00 65.60 304 ASP I CA 1
ATOM 11741 C C . ASP I 3 78 ? 121.335 148.291 112.709 1.00 60.87 304 ASP I C 1
ATOM 11742 O O . ASP I 3 78 ? 122.294 147.772 113.292 1.00 56.82 304 ASP I O 1
ATOM 11747 N N . VAL I 3 79 ? 120.194 147.633 112.498 1.00 54.41 305 VAL I N 1
ATOM 11748 C CA . VAL I 3 79 ? 120.086 146.217 112.832 1.00 47.46 305 VAL I CA 1
ATOM 11749 C C . VAL I 3 79 ? 120.998 145.390 111.933 1.00 45.76 305 VAL I C 1
ATOM 11750 O O . VAL I 3 79 ? 121.637 144.432 112.384 1.00 43.68 305 VAL I O 1
ATOM 11754 N N . GLU I 3 80 ? 121.079 145.756 110.651 1.00 56.46 306 GLU I N 1
ATOM 11755 C CA . GLU I 3 80 ? 121.873 144.989 109.695 1.00 56.16 306 GLU I CA 1
ATOM 11756 C C . GLU I 3 80 ? 123.347 144.983 110.089 1.00 53.22 306 GLU I C 1
ATOM 11757 O O . GLU I 3 80 ? 123.997 143.931 110.068 1.00 54.15 306 GLU I O 1
ATOM 11763 N N . LYS I 3 81 ? 123.889 146.144 110.468 1.00 52.37 307 LYS I N 1
ATOM 11764 C CA . LYS I 3 81 ? 125.311 146.219 110.793 1.00 52.84 307 LYS I CA 1
ATOM 11765 C C . LYS I 3 81 ? 125.641 145.463 112.075 1.00 52.49 307 LYS I C 1
ATOM 11766 O O . LYS I 3 81 ? 126.763 144.966 112.226 1.00 53.04 307 LYS I O 1
ATOM 11772 N N . ALA I 3 82 ? 124.689 145.369 113.006 1.00 51.72 308 ALA I N 1
ATOM 11773 C CA . ALA I 3 82 ? 124.938 144.648 114.249 1.00 48.23 308 ALA I CA 1
ATOM 11774 C C . ALA I 3 82 ? 125.107 143.155 114.001 1.00 48.68 308 ALA I C 1
ATOM 11775 O O . ALA I 3 82 ? 125.947 142.506 114.636 1.00 44.78 308 ALA I O 1
ATOM 11777 N N . GLN I 3 83 ? 124.314 142.592 113.086 1.00 52.68 309 GLN I N 1
ATOM 11778 C CA . GLN I 3 83 ? 124.391 141.160 112.815 1.00 40.74 309 GLN I CA 1
ATOM 11779 C C . GLN I 3 83 ? 125.736 140.771 112.218 1.00 44.57 309 GLN I C 1
ATOM 11780 O O . GLN I 3 83 ? 126.191 139.637 112.405 1.00 53.66 309 GLN I O 1
ATOM 11786 N N . GLN I 3 84 ? 126.384 141.690 111.498 1.00 47.11 310 GLN I N 1
ATOM 11787 C CA . GLN I 3 84 ? 127.697 141.395 110.931 1.00 49.17 310 GLN I CA 1
ATOM 11788 C C . GLN I 3 84 ? 128.729 141.141 112.022 1.00 49.62 310 GLN I C 1
ATOM 11789 O O . GLN I 3 84 ? 129.576 140.251 111.888 1.00 55.98 310 GLN I O 1
ATOM 11795 N N . GLY I 3 85 ? 128.679 141.915 113.107 1.00 47.49 311 GLY I N 1
ATOM 11796 C CA . GLY I 3 85 ? 129.615 141.698 114.198 1.00 51.12 311 GLY I CA 1
ATOM 11797 C C . GLY I 3 85 ? 129.471 140.327 114.829 1.00 52.07 311 GLY I C 1
ATOM 11798 O O . GLY I 3 85 ? 130.466 139.654 115.111 1.00 56.76 311 GLY I O 1
ATOM 11799 N N . ILE I 3 86 ? 128.231 139.894 115.061 1.00 47.84 312 ILE I N 1
ATOM 11800 C CA . ILE I 3 86 ? 128.002 138.577 115.645 1.00 42.15 312 ILE I CA 1
ATOM 11801 C C . ILE I 3 86 ? 128.335 137.477 114.645 1.00 50.12 312 ILE I C 1
ATOM 11802 O O . ILE I 3 86 ? 128.964 136.472 114.995 1.00 58.15 312 ILE I O 1
ATOM 11807 N N . VAL I 3 87 ? 127.920 137.646 113.386 1.00 48.70 313 VAL I N 1
ATOM 11808 C CA . VAL I 3 87 ? 128.130 136.603 112.389 1.00 51.74 313 VAL I CA 1
ATOM 11809 C C . VAL I 3 87 ? 129.595 136.483 111.987 1.00 57.68 313 VAL I C 1
ATOM 11810 O O . VAL I 3 87 ? 130.005 135.438 111.470 1.00 60.72 313 VAL I O 1
ATOM 11814 N N . SER I 3 88 ? 130.399 137.523 112.208 1.00 55.27 314 SER I N 1
ATOM 11815 C CA . SER I 3 88 ? 131.821 137.454 111.901 1.00 60.88 314 SER I CA 1
ATOM 11816 C C . SER I 3 88 ? 132.644 136.876 113.042 1.00 67.93 314 SER I C 1
ATOM 11817 O O . SER I 3 88 ? 133.740 136.359 112.795 1.00 75.22 314 SER I O 1
ATOM 11820 N N . ILE I 3 89 ? 132.147 136.954 114.278 1.00 64.07 315 ILE I N 1
ATOM 11821 C CA . ILE I 3 89 ? 132.859 136.360 115.405 1.00 66.78 315 ILE I CA 1
ATOM 11822 C C . ILE I 3 89 ? 132.927 134.846 115.247 1.00 69.07 315 ILE I C 1
ATOM 11823 O O . ILE I 3 89 ? 133.978 134.230 115.465 1.00 74.41 315 ILE I O 1
ATOM 11828 N N . ILE I 3 90 ? 131.813 134.224 114.853 1.00 62.50 316 ILE I N 1
ATOM 11829 C CA . ILE I 3 90 ? 131.806 132.784 114.630 1.00 66.95 316 ILE I CA 1
ATOM 11830 C C . ILE I 3 90 ? 132.586 132.404 113.379 1.00 73.70 316 ILE I C 1
ATOM 11831 O O . ILE I 3 90 ? 132.975 131.240 113.227 1.00 83.05 316 ILE I O 1
ATOM 11836 N N . ARG I 3 91 ? 132.821 133.354 112.471 1.00 75.54 317 ARG I N 1
ATOM 11837 C CA . ARG I 3 91 ? 133.553 133.047 111.247 1.00 80.39 317 ARG I CA 1
ATOM 11838 C C . ARG I 3 91 ? 135.009 132.708 111.546 1.00 84.25 317 ARG I C 1
ATOM 11839 O O . ARG I 3 91 ? 135.550 131.730 111.018 1.00 87.24 317 ARG I O 1
ATOM 11847 N N . ARG I 3 92 ? 135.662 133.509 112.391 1.00 81.45 318 ARG I N 1
ATOM 11848 C CA . ARG I 3 92 ? 137.030 133.201 112.789 1.00 87.37 318 ARG I CA 1
ATOM 11849 C C . ARG I 3 92 ? 137.091 132.075 113.811 1.00 91.23 318 ARG I C 1
ATOM 11850 O O . ARG I 3 92 ? 138.111 131.383 113.893 1.00 92.44 318 ARG I O 1
ATOM 11858 N N . LEU I 3 93 ? 136.025 131.876 114.585 1.00 89.48 319 LEU I N 1
ATOM 11859 C CA . LEU I 3 93 ? 135.975 130.804 115.570 1.00 90.36 319 LEU I CA 1
ATOM 11860 C C . LEU I 3 93 ? 135.697 129.443 114.947 1.00 94.08 319 LEU I C 1
ATOM 11861 O O . LEU I 3 93 ? 135.715 128.439 115.666 1.00 99.67 319 LEU I O 1
ATOM 11866 N N . ASP I 3 94 ? 135.435 129.389 113.639 1.00 91.18 320 ASP I N 1
ATOM 11867 C CA . ASP I 3 94 ? 135.133 128.117 112.991 1.00 97.75 320 ASP I CA 1
ATOM 11868 C C . ASP I 3 94 ? 136.308 127.152 113.087 1.00 104.16 320 ASP I C 1
ATOM 11869 O O . ASP I 3 94 ? 136.121 125.960 113.357 1.00 103.95 320 ASP I O 1
ATOM 11874 N N . GLU I 3 95 ? 137.526 127.645 112.866 1.00 104.92 321 GLU I N 1
ATOM 11875 C CA . GLU I 3 95 ? 138.720 126.816 112.958 1.00 104.46 321 GLU I CA 1
ATOM 11876 C C . GLU I 3 95 ? 139.390 126.880 114.325 1.00 108.31 321 GLU I C 1
ATOM 11877 O O . GLU I 3 95 ? 140.322 126.108 114.578 1.00 106.04 321 GLU I O 1
ATOM 11883 N N . ALA I 3 96 ? 138.934 127.765 115.213 1.00 109.30 322 ALA I N 1
ATOM 11884 C CA . ALA I 3 96 ? 139.541 127.912 116.529 1.00 111.93 322 ALA I CA 1
ATOM 11885 C C . ALA I 3 96 ? 139.169 126.791 117.490 1.00 112.21 322 ALA I C 1
ATOM 11886 O O . ALA I 3 96 ? 139.780 126.688 118.559 1.00 108.78 322 ALA I O 1
ATOM 11888 N N . GLY I 3 97 ? 138.193 125.955 117.143 1.00 111.44 323 GLY I N 1
ATOM 11889 C CA . GLY I 3 97 ? 137.784 124.870 118.012 1.00 111.65 323 GLY I CA 1
ATOM 11890 C C . GLY I 3 97 ? 136.289 124.633 118.001 1.00 109.37 323 GLY I C 1
ATOM 11891 O O . GLY I 3 97 ? 135.821 123.554 118.376 1.00 112.58 323 GLY I O 1
ATOM 11892 N N . GLU I 3 98 ? 135.529 125.640 117.579 1.00 107.28 324 GLU I N 1
ATOM 11893 C CA . GLU I 3 98 ? 134.087 125.486 117.451 1.00 100.46 324 GLU I CA 1
ATOM 11894 C C . GLU I 3 98 ? 133.757 124.575 116.275 1.00 102.57 324 GLU I C 1
ATOM 11895 O O . GLU I 3 98 ? 134.348 124.687 115.197 1.00 105.99 324 GLU I O 1
ATOM 11901 N N . ILE I 3 99 ? 132.807 123.668 116.486 1.00 100.67 325 ILE I N 1
ATOM 11902 C CA . ILE I 3 99 ? 132.388 122.707 115.473 1.00 100.75 325 ILE I CA 1
ATOM 11903 C C . ILE I 3 99 ? 131.052 123.164 114.904 1.00 96.77 325 ILE I C 1
ATOM 11904 O O . ILE I 3 99 ? 130.104 123.427 115.655 1.00 91.16 325 ILE I O 1
ATOM 11909 N N . VAL I 3 100 ? 130.982 123.270 113.581 1.00 100.71 326 VAL I N 1
ATOM 11910 C CA . VAL I 3 100 ? 129.761 123.688 112.907 1.00 102.37 326 VAL I CA 1
ATOM 11911 C C . VAL I 3 100 ? 129.209 122.547 112.061 1.00 103.51 326 VAL I C 1
ATOM 11912 O O . VAL I 3 100 ? 128.121 122.036 112.325 1.00 103.78 326 VAL I O 1
ATOM 11916 N N . VAL J 3 13 ? 153.005 111.619 106.906 1.00 33.94 239 VAL J N 1
ATOM 11917 C CA . VAL J 3 13 ? 153.249 112.444 108.082 1.00 37.27 239 VAL J CA 1
ATOM 11918 C C . VAL J 3 13 ? 153.052 111.628 109.354 1.00 37.28 239 VAL J C 1
ATOM 11919 O O . VAL J 3 13 ? 152.201 110.738 109.404 1.00 40.96 239 VAL J O 1
ATOM 11923 N N . PHE J 3 14 ? 153.855 111.936 110.374 1.00 31.35 240 PHE J N 1
ATOM 11924 C CA . PHE J 3 14 ? 153.708 111.361 111.712 1.00 27.26 240 PHE J CA 1
ATOM 11925 C C . PHE J 3 14 ? 153.865 109.841 111.716 1.00 26.25 240 PHE J C 1
ATOM 11926 O O . PHE J 3 14 ? 153.137 109.137 112.420 1.00 24.21 240 PHE J O 1
ATOM 11934 N N . GLU J 3 15 ? 154.810 109.315 110.937 1.00 27.03 241 GLU J N 1
ATOM 11935 C CA . GLU J 3 15 ? 155.111 107.889 110.972 1.00 31.85 241 GLU J CA 1
ATOM 11936 C C . GLU J 3 15 ? 156.548 107.580 111.358 1.00 29.77 241 GLU J C 1
ATOM 11937 O O . GLU J 3 15 ? 156.790 106.569 112.021 1.00 26.82 241 GLU J O 1
ATOM 11943 N N . ASP J 3 16 ? 157.502 108.422 110.964 1.00 28.15 242 ASP J N 1
ATOM 11944 C CA . ASP J 3 16 ? 158.918 108.178 111.241 1.00 25.54 242 ASP J CA 1
ATOM 11945 C C . ASP J 3 16 ? 159.347 108.890 112.526 1.00 20.63 242 ASP J C 1
ATOM 11946 O O . ASP J 3 16 ? 160.199 109.777 112.535 1.00 28.21 242 ASP J O 1
ATOM 11951 N N . ILE J 3 17 ? 158.728 108.476 113.629 1.00 16.47 243 ILE J N 1
ATOM 11952 C CA . ILE J 3 17 ? 159.049 109.017 114.945 1.00 21.21 243 ILE J CA 1
ATOM 11953 C C . ILE J 3 17 ? 159.626 107.896 115.800 1.00 22.39 243 ILE J C 1
ATOM 11954 O O . ILE J 3 17 ? 160.463 108.133 116.680 1.00 25.41 243 ILE J O 1
ATOM 11959 N N . ILE J 3 18 ? 159.197 106.661 115.530 1.00 17.04 244 ILE J N 1
ATOM 11960 C CA . ILE J 3 18 ? 159.736 105.511 116.250 1.00 22.84 244 ILE J CA 1
ATOM 11961 C C . ILE J 3 18 ? 161.211 105.318 115.918 1.00 26.65 244 ILE J C 1
ATOM 11962 O O . ILE J 3 18 ? 162.034 105.064 116.806 1.00 27.67 244 ILE J O 1
ATOM 11967 N N . THR J 3 19 ? 161.568 105.437 114.637 1.00 29.56 245 THR J N 1
ATOM 11968 C CA . THR J 3 19 ? 162.971 105.361 114.242 1.00 28.72 245 THR J CA 1
ATOM 11969 C C . THR J 3 19 ? 163.784 106.488 114.868 1.00 25.09 245 THR J C 1
ATOM 11970 O O . THR J 3 19 ? 164.953 106.291 115.221 1.00 27.60 245 THR J O 1
ATOM 11974 N N . LEU J 3 20 ? 163.172 107.660 115.038 1.00 22.93 246 LEU J N 1
ATOM 11975 C CA . LEU J 3 20 ? 163.855 108.801 115.635 1.00 28.88 246 LEU J CA 1
ATOM 11976 C C . LEU J 3 20 ? 164.373 108.438 117.023 1.00 29.22 246 LEU J C 1
ATOM 11977 O O . LEU J 3 20 ? 163.681 107.792 117.814 1.00 23.68 246 LEU J O 1
ATOM 11982 N N . ASP J 3 21 ? 165.605 108.854 117.311 1.00 29.22 247 ASP J N 1
ATOM 11983 C CA . ASP J 3 21 ? 166.278 108.449 118.535 1.00 26.93 247 ASP J CA 1
ATOM 11984 C C . ASP J 3 21 ? 165.591 109.039 119.764 1.00 26.64 247 ASP J C 1
ATOM 11985 O O . ASP J 3 21 ? 164.841 110.016 119.687 1.00 28.80 247 ASP J O 1
ATOM 11990 N N . ASP J 3 22 ? 165.863 108.420 120.916 1.00 24.29 248 ASP J N 1
ATOM 11991 C CA . ASP J 3 22 ? 165.212 108.825 122.159 1.00 24.89 248 ASP J CA 1
ATOM 11992 C C . ASP J 3 22 ? 165.687 110.191 122.639 1.00 21.13 248 ASP J C 1
ATOM 11993 O O . ASP J 3 22 ? 164.925 110.915 123.288 1.00 20.08 248 ASP J O 1
ATOM 11998 N N . VAL J 3 23 ? 166.939 110.552 122.355 1.00 21.64 249 VAL J N 1
ATOM 11999 C CA . VAL J 3 23 ? 167.459 111.831 122.828 1.00 23.00 249 VAL J CA 1
ATOM 12000 C C . VAL J 3 23 ? 166.809 112.990 122.082 1.00 25.31 249 VAL J C 1
ATOM 12001 O O . VAL J 3 23 ? 166.405 113.989 122.689 1.00 28.24 249 VAL J O 1
ATOM 12005 N N . ALA J 3 24 ? 166.693 112.878 120.757 1.00 26.07 250 ALA J N 1
ATOM 12006 C CA . ALA J 3 24 ? 166.217 113.997 119.953 1.00 31.43 250 ALA J CA 1
ATOM 12007 C C . ALA J 3 24 ? 164.706 114.187 120.039 1.00 25.92 250 ALA J C 1
ATOM 12008 O O . ALA J 3 24 ? 164.224 115.315 119.889 1.00 24.15 250 ALA J O 1
ATOM 12010 N N . ILE J 3 25 ? 163.945 113.112 120.263 1.00 25.38 251 ILE J N 1
ATOM 12011 C CA . ILE J 3 25 ? 162.493 113.250 120.344 1.00 20.33 251 ILE J CA 1
ATOM 12012 C C . ILE J 3 25 ? 162.103 114.090 121.554 1.00 19.72 251 ILE J C 1
ATOM 12013 O O . ILE J 3 25 ? 161.082 114.788 121.534 1.00 20.25 251 ILE J O 1
ATOM 12018 N N . GLN J 3 26 ? 162.902 114.046 122.622 1.00 22.28 252 GLN J N 1
ATOM 12019 C CA . GLN J 3 26 ? 162.666 114.939 123.750 1.00 15.50 252 GLN J CA 1
ATOM 12020 C C . GLN J 3 26 ? 162.922 116.391 123.371 1.00 16.01 252 GLN J C 1
ATOM 12021 O O . GLN J 3 26 ? 162.251 117.294 123.883 1.00 13.82 252 GLN J O 1
ATOM 12027 N N . ARG J 3 27 ? 163.886 116.634 122.479 1.00 19.03 253 ARG J N 1
ATOM 12028 C CA . ARG J 3 27 ? 164.219 118.000 122.087 1.00 15.49 253 ARG J CA 1
ATOM 12029 C C . ARG J 3 27 ? 163.075 118.654 121.319 1.00 19.58 253 ARG J C 1
ATOM 12030 O O . ARG J 3 27 ? 162.727 119.813 121.574 1.00 19.93 253 ARG J O 1
ATOM 12038 N N . VAL J 3 28 ? 162.482 117.928 120.368 1.00 21.88 254 VAL J N 1
ATOM 12039 C CA . VAL J 3 28 ? 161.390 118.497 119.582 1.00 23.71 254 VAL J CA 1
ATOM 12040 C C . VAL J 3 28 ? 160.149 118.699 120.444 1.00 21.62 254 VAL J C 1
ATOM 12041 O O . VAL J 3 28 ? 159.403 119.668 120.251 1.00 22.70 254 VAL J O 1
ATOM 12045 N N . LEU J 3 29 ? 159.908 117.806 121.409 1.00 18.36 255 LEU J N 1
ATOM 12046 C CA . LEU J 3 29 ? 158.742 117.934 122.276 1.00 17.67 255 LEU J CA 1
ATOM 12047 C C . LEU J 3 29 ? 158.752 119.229 123.077 1.00 20.68 255 LEU J C 1
ATOM 12048 O O . LEU J 3 29 ? 157.681 119.723 123.448 1.00 21.68 255 LEU J O 1
ATOM 12053 N N . ARG J 3 30 ? 159.932 119.790 123.351 1.00 22.76 256 ARG J N 1
ATOM 12054 C CA . ARG J 3 30 ? 160.007 121.044 124.089 1.00 24.06 256 ARG J CA 1
ATOM 12055 C C . ARG J 3 30 ? 159.567 122.235 123.248 1.00 23.65 256 ARG J C 1
ATOM 12056 O O . ARG J 3 30 ? 159.267 123.295 123.806 1.00 27.40 256 ARG J O 1
ATOM 12064 N N . GLU J 3 31 ? 159.526 122.086 121.924 1.00 25.53 257 GLU J N 1
ATOM 12065 C CA . GLU J 3 31 ? 159.037 123.137 121.040 1.00 24.25 257 GLU J CA 1
ATOM 12066 C C . GLU J 3 31 ? 157.523 123.073 120.875 1.00 22.19 257 GLU J C 1
ATOM 12067 O O . GLU J 3 31 ? 156.831 124.077 121.071 1.00 27.90 257 GLU J O 1
ATOM 12073 N N . VAL J 3 32 ? 156.998 121.903 120.511 1.00 20.93 258 VAL J N 1
ATOM 12074 C CA . VAL J 3 32 ? 155.561 121.748 120.329 1.00 21.53 258 VAL J CA 1
ATOM 12075 C C . VAL J 3 32 ? 154.872 121.789 121.686 1.00 21.94 258 VAL J C 1
ATOM 12076 O O . VAL J 3 32 ? 155.278 121.101 122.632 1.00 22.64 258 VAL J O 1
ATOM 12080 N N . GLU J 3 33 ? 153.831 122.609 121.792 1.00 20.17 259 GLU J N 1
ATOM 12081 C CA . GLU J 3 33 ? 153.128 122.786 123.051 1.00 19.05 259 GLU J CA 1
ATOM 12082 C C . GLU J 3 33 ? 152.098 121.675 123.250 1.00 18.84 259 GLU J C 1
ATOM 12083 O O . GLU J 3 33 ? 151.899 120.808 122.394 1.00 21.13 259 GLU J O 1
ATOM 12089 N N . THR J 3 34 ? 151.438 121.703 124.410 1.00 17.55 260 THR J N 1
ATOM 12090 C CA . THR J 3 34 ? 150.455 120.676 124.738 1.00 19.28 260 THR J CA 1
ATOM 12091 C C . THR J 3 34 ? 149.272 120.707 123.776 1.00 22.25 260 THR J C 1
ATOM 12092 O O . THR J 3 34 ? 148.791 119.655 123.337 1.00 17.50 260 THR J O 1
ATOM 12096 N N . LYS J 3 35 ? 148.798 121.906 123.426 1.00 21.89 261 LYS J N 1
ATOM 12097 C CA . LYS J 3 35 ? 147.623 122.018 122.567 1.00 19.72 261 LYS J CA 1
ATOM 12098 C C . LYS J 3 35 ? 147.881 121.429 121.184 1.00 19.29 261 LYS J C 1
ATOM 12099 O O . LYS J 3 35 ? 147.002 120.780 120.605 1.00 18.67 261 LYS J O 1
ATOM 12105 N N . ASP J 3 36 ? 149.079 121.647 120.636 1.00 18.33 262 ASP J N 1
ATOM 12106 C CA . ASP J 3 36 ? 149.398 121.098 119.321 1.00 18.69 262 ASP J CA 1
ATOM 12107 C C . ASP J 3 36 ? 149.658 119.598 119.393 1.00 15.58 262 ASP J C 1
ATOM 12108 O O . ASP J 3 36 ? 149.236 118.846 118.507 1.00 12.75 262 ASP J O 1
ATOM 12113 N N . LEU J 3 37 ? 150.357 119.146 120.438 1.00 14.42 263 LEU J N 1
ATOM 12114 C CA . LEU J 3 37 ? 150.674 117.727 120.563 1.00 13.32 263 LEU J CA 1
ATOM 12115 C C . LEU J 3 37 ? 149.415 116.886 120.733 1.00 13.82 263 LEU J C 1
ATOM 12116 O O . LEU J 3 37 ? 149.283 115.821 120.119 1.00 11.93 263 LEU J O 1
ATOM 12121 N N . ALA J 3 38 ? 148.478 117.348 121.563 1.00 13.56 264 ALA J N 1
ATOM 12122 C CA . ALA J 3 38 ? 147.269 116.572 121.815 1.00 13.61 264 ALA J CA 1
ATOM 12123 C C . ALA J 3 38 ? 146.352 116.557 120.599 1.00 17.43 264 ALA J C 1
ATOM 12124 O O . ALA J 3 38 ? 145.681 115.553 120.334 1.00 19.29 264 ALA J O 1
ATOM 12126 N N . LEU J 3 39 ? 146.302 117.664 119.854 1.00 16.51 265 LEU J N 1
ATOM 12127 C CA . LEU J 3 39 ? 145.446 117.725 118.674 1.00 14.59 265 LEU J CA 1
ATOM 12128 C C . LEU J 3 39 ? 145.887 116.717 117.619 1.00 15.23 265 LEU J C 1
ATOM 12129 O O . LEU J 3 39 ? 145.050 116.071 116.978 1.00 14.06 265 LEU J O 1
ATOM 12134 N N . ALA J 3 40 ? 147.197 116.574 117.422 1.00 13.97 266 ALA J N 1
ATOM 12135 C CA . ALA J 3 40 ? 147.718 115.633 116.440 1.00 13.91 266 ALA J CA 1
ATOM 12136 C C . ALA J 3 40 ? 147.627 114.183 116.897 1.00 14.55 266 ALA J C 1
ATOM 12137 O O . ALA J 3 40 ? 147.594 113.283 116.052 1.00 19.54 266 ALA J O 1
ATOM 12139 N N . LEU J 3 41 ? 147.584 113.936 118.206 1.00 11.74 267 LEU J N 1
ATOM 12140 C CA . LEU J 3 41 ? 147.624 112.575 118.725 1.00 12.94 267 LEU J CA 1
ATOM 12141 C C . LEU J 3 41 ? 146.276 111.866 118.673 1.00 16.75 267 LEU J C 1
ATOM 12142 O O . LEU J 3 41 ? 146.236 110.646 118.867 1.00 18.70 267 LEU J O 1
ATOM 12147 N N . LYS J 3 42 ? 145.180 112.587 118.427 1.00 15.21 268 LYS J N 1
ATOM 12148 C CA . LYS J 3 42 ? 143.877 111.934 118.338 1.00 17.50 268 LYS J CA 1
ATOM 12149 C C . LYS J 3 42 ? 143.818 110.989 117.144 1.00 20.58 268 LYS J C 1
ATOM 12150 O O . LYS J 3 42 ? 143.392 109.835 117.272 1.00 20.52 268 LYS J O 1
ATOM 12156 N N . GLY J 3 43 ? 144.241 111.461 115.975 1.00 19.67 269 GLY J N 1
ATOM 12157 C CA . GLY J 3 43 ? 144.274 110.630 114.788 1.00 22.98 269 GLY J CA 1
ATOM 12158 C C . GLY J 3 43 ? 145.616 109.957 114.593 1.00 24.57 269 GLY J C 1
ATOM 12159 O O . GLY J 3 43 ? 146.309 110.211 113.603 1.00 28.07 269 GLY J O 1
ATOM 12160 N N . SER J 3 44 ? 145.995 109.098 115.535 1.00 22.72 270 SER J N 1
ATOM 12161 C CA . SER J 3 44 ? 147.285 108.425 115.498 1.00 17.81 270 SER J CA 1
ATOM 12162 C C . SER J 3 44 ? 147.083 106.973 115.916 1.00 18.24 270 SER J C 1
ATOM 12163 O O . SER J 3 44 ? 145.953 106.497 116.060 1.00 23.35 270 SER J O 1
ATOM 12166 N N . SER J 3 45 ? 148.189 106.266 116.112 1.00 16.18 271 SER J N 1
ATOM 12167 C CA . SER J 3 45 ? 148.168 104.867 116.507 1.00 14.83 271 SER J CA 1
ATOM 12168 C C . SER J 3 45 ? 148.479 104.725 117.992 1.00 16.23 271 SER J C 1
ATOM 12169 O O . SER J 3 45 ? 148.990 105.643 118.638 1.00 14.60 271 SER J O 1
ATOM 12172 N N . GLU J 3 46 ? 148.152 103.547 118.529 1.00 15.47 272 GLU J N 1
ATOM 12173 C CA . GLU J 3 46 ? 148.357 103.297 119.952 1.00 11.83 272 GLU J CA 1
ATOM 12174 C C . GLU J 3 46 ? 149.837 103.319 120.314 1.00 12.34 272 GLU J C 1
ATOM 12175 O O . GLU J 3 46 ? 150.219 103.854 121.362 1.00 14.53 272 GLU J O 1
ATOM 12181 N N . GLU J 3 47 ? 150.688 102.743 119.461 1.00 13.25 273 GLU J N 1
ATOM 12182 C CA . GLU J 3 47 ? 152.109 102.657 119.780 1.00 13.17 273 GLU J CA 1
ATOM 12183 C C . GLU J 3 47 ? 152.824 103.996 119.635 1.00 9.56 273 GLU J C 1
ATOM 12184 O O . GLU J 3 47 ? 153.899 104.172 120.218 1.00 10.56 273 GLU J O 1
ATOM 12190 N N . VAL J 3 48 ? 152.261 104.939 118.875 1.00 9.90 274 VAL J N 1
ATOM 12191 C CA . VAL J 3 48 ? 152.827 106.285 118.835 1.00 9.71 274 VAL J CA 1
ATOM 12192 C C . VAL J 3 48 ? 152.621 106.987 120.171 1.00 10.02 274 VAL J C 1
ATOM 12193 O O . VAL J 3 48 ? 153.528 107.655 120.684 1.00 9.96 274 VAL J O 1
ATOM 12197 N N . ALA J 3 49 ? 151.430 106.846 120.758 1.00 9.50 275 ALA J N 1
ATOM 12198 C CA . ALA J 3 49 ? 151.184 107.413 122.079 1.00 8.85 275 ALA J CA 1
ATOM 12199 C C . ALA J 3 49 ? 152.112 106.798 123.118 1.00 7.90 275 ALA J C 1
ATOM 12200 O O . ALA J 3 49 ? 152.626 107.501 123.995 1.00 9.25 275 ALA J O 1
ATOM 12202 N N . ASN J 3 50 ? 152.338 105.485 123.035 1.00 8.31 276 ASN J N 1
ATOM 12203 C CA . ASN J 3 50 ? 153.299 104.844 123.926 1.00 6.75 276 ASN J CA 1
ATOM 12204 C C . ASN J 3 50 ? 154.696 105.415 123.722 1.00 6.82 276 ASN J C 1
ATOM 12205 O O . ASN J 3 50 ? 155.442 105.613 124.689 1.00 6.82 276 ASN J O 1
ATOM 12210 N N . VAL J 3 51 ? 155.068 105.682 122.469 1.00 8.53 277 VAL J N 1
ATOM 12211 C CA . VAL J 3 51 ? 156.335 106.354 122.196 1.00 7.97 277 VAL J CA 1
ATOM 12212 C C . VAL J 3 51 ? 156.332 107.751 122.802 1.00 7.99 277 VAL J C 1
ATOM 12213 O O . VAL J 3 51 ? 157.313 108.179 123.424 1.00 10.41 277 VAL J O 1
ATOM 12217 N N . ILE J 3 52 ? 155.227 108.481 122.639 1.00 6.80 278 ILE J N 1
ATOM 12218 C CA . ILE J 3 52 ? 155.140 109.831 123.187 1.00 6.62 278 ILE J CA 1
ATOM 12219 C C . ILE J 3 52 ? 155.112 109.789 124.710 1.00 6.24 278 ILE J C 1
ATOM 12220 O O . ILE J 3 52 ? 155.823 110.549 125.379 1.00 5.95 278 ILE J O 1
ATOM 12225 N N . PHE J 3 53 ? 154.306 108.899 125.284 1.00 5.48 279 PHE J N 1
ATOM 12226 C CA . PHE J 3 53 ? 154.242 108.793 126.742 1.00 6.92 279 PHE J CA 1
ATOM 12227 C C . PHE J 3 53 ? 155.280 107.810 127.276 1.00 7.22 279 PHE J C 1
ATOM 12228 O O . PHE J 3 53 ? 154.992 106.953 128.110 1.00 9.20 279 PHE J O 1
ATOM 12236 N N . ARG J 3 54 ? 156.509 107.938 126.781 1.00 7.49 280 ARG J N 1
ATOM 12237 C CA . ARG J 3 54 ? 157.675 107.328 127.412 1.00 8.56 280 ARG J CA 1
ATOM 12238 C C . ARG J 3 54 ? 158.905 108.221 127.395 1.00 10.75 280 ARG J C 1
ATOM 12239 O O . ARG J 3 54 ? 159.849 107.951 128.145 1.00 9.73 280 ARG J O 1
ATOM 12247 N N . ASN J 3 55 ? 158.932 109.273 126.575 1.00 8.28 281 ASN J N 1
ATOM 12248 C CA . ASN J 3 55 ? 159.965 110.300 126.606 1.00 10.70 281 ASN J CA 1
ATOM 12249 C C . ASN J 3 55 ? 159.443 111.602 127.198 1.00 8.22 281 ASN J C 1
ATOM 12250 O O . ASN J 3 55 ? 160.003 112.671 126.937 1.00 8.48 281 ASN J O 1
ATOM 12255 N N . GLN J 3 56 ? 158.365 111.532 127.970 1.00 8.37 282 GLN J N 1
ATOM 12256 C CA . GLN J 3 56 ? 157.796 112.670 128.669 1.00 4.32 282 GLN J CA 1
ATOM 12257 C C . GLN J 3 56 ? 157.803 112.391 130.165 1.00 5.50 282 GLN J C 1
ATOM 12258 O O . GLN J 3 56 ? 158.037 111.264 130.609 1.00 9.41 282 GLN J O 1
ATOM 12264 N N . SER J 3 57 ? 157.549 113.437 130.946 1.00 4.52 283 SER J N 1
ATOM 12265 C CA . SER J 3 57 ? 157.501 113.288 132.392 1.00 3.52 283 SER J CA 1
ATOM 12266 C C . SER J 3 57 ? 156.330 112.399 132.795 1.00 3.36 283 SER J C 1
ATOM 12267 O O . SER J 3 57 ? 155.343 112.263 132.068 1.00 3.44 283 SER J O 1
ATOM 12270 N N . LYS J 3 58 ? 156.457 111.778 133.970 1.00 4.13 284 LYS J N 1
ATOM 12271 C CA . LYS J 3 58 ? 155.418 110.867 134.440 1.00 3.29 284 LYS J CA 1
ATOM 12272 C C . LYS J 3 58 ? 154.095 111.594 134.645 1.00 2.83 284 LYS J C 1
ATOM 12273 O O . LYS J 3 58 ? 153.030 111.067 134.303 1.00 2.75 284 LYS J O 1
ATOM 12279 N N . ARG J 3 59 ? 154.139 112.802 135.204 1.00 2.87 285 ARG J N 1
ATOM 12280 C CA . ARG J 3 59 ? 152.927 113.582 135.412 1.00 2.54 285 ARG J CA 1
ATOM 12281 C C . ARG J 3 59 ? 152.560 114.447 134.215 1.00 2.32 285 ARG J C 1
ATOM 12282 O O . ARG J 3 59 ? 151.392 114.833 134.085 1.00 2.82 285 ARG J O 1
ATOM 12290 N N . ALA J 3 60 ? 153.520 114.764 133.342 1.00 1.87 286 ALA J N 1
ATOM 12291 C CA . ALA J 3 60 ? 153.188 115.493 132.122 1.00 2.51 286 ALA J CA 1
ATOM 12292 C C . ALA J 3 60 ? 152.383 114.624 131.165 1.00 3.42 286 ALA J C 1
ATOM 12293 O O . ALA J 3 60 ? 151.483 115.118 130.476 1.00 2.72 286 ALA J O 1
ATOM 12295 N N . ALA J 3 61 ? 152.700 113.328 131.102 1.00 3.20 287 ALA J N 1
ATOM 12296 C CA . ALA J 3 61 ? 151.925 112.413 130.271 1.00 3.30 287 ALA J CA 1
ATOM 12297 C C . ALA J 3 61 ? 150.485 112.313 130.758 1.00 4.16 287 ALA J C 1
ATOM 12298 O O . ALA J 3 61 ? 149.551 112.262 129.949 1.00 4.53 287 ALA J O 1
ATOM 12300 N N . SER J 3 62 ? 150.288 112.279 132.078 1.00 3.93 288 SER J N 1
ATOM 12301 C CA . SER J 3 62 ? 148.936 112.229 132.624 1.00 6.03 288 SER J CA 1
ATOM 12302 C C . SER J 3 62 ? 148.138 113.475 132.263 1.00 5.85 288 SER J C 1
ATOM 12303 O O . SER J 3 62 ? 146.910 113.411 132.138 1.00 11.81 288 SER J O 1
ATOM 12306 N N . SER J 3 63 ? 148.812 114.616 132.101 1.00 4.19 289 SER J N 1
ATOM 12307 C CA . SER J 3 63 ? 148.123 115.823 131.659 1.00 4.96 289 SER J CA 1
ATOM 12308 C C . SER J 3 63 ? 147.585 115.662 130.243 1.00 8.73 289 SER J C 1
ATOM 12309 O O . SER J 3 63 ? 146.462 116.087 129.944 1.00 14.35 289 SER J O 1
ATOM 12312 N N . LEU J 3 64 ? 148.372 115.052 129.354 1.00 8.07 290 LEU J N 1
ATOM 12313 C CA . LEU J 3 64 ? 147.918 114.806 127.991 1.00 8.87 290 LEU J CA 1
ATOM 12314 C C . LEU J 3 64 ? 146.952 113.633 127.899 1.00 11.83 290 LEU J C 1
ATOM 12315 O O . LEU J 3 64 ? 146.244 113.510 126.894 1.00 15.13 290 LEU J O 1
ATOM 12320 N N . LYS J 3 65 ? 146.913 112.770 128.916 1.00 11.26 291 LYS J N 1
ATOM 12321 C CA . LYS J 3 65 ? 145.963 111.663 128.914 1.00 13.87 291 LYS J CA 1
ATOM 12322 C C . LYS J 3 65 ? 144.526 112.169 128.945 1.00 19.58 291 LYS J C 1
ATOM 12323 O O . LYS J 3 65 ? 143.658 111.643 128.238 1.00 20.41 291 LYS J O 1
ATOM 12329 N N . GLU J 3 66 ? 144.255 113.187 129.761 1.00 19.42 292 GLU J N 1
ATOM 12330 C CA . GLU J 3 66 ? 142.908 113.727 129.885 1.00 20.54 292 GLU J CA 1
ATOM 12331 C C . GLU J 3 66 ? 142.599 114.796 128.848 1.00 25.46 292 GLU J C 1
ATOM 12332 O O . GLU J 3 66 ? 141.427 115.000 128.513 1.00 31.73 292 GLU J O 1
ATOM 12338 N N . ASP J 3 67 ? 143.621 115.485 128.336 1.00 20.95 293 ASP J N 1
ATOM 12339 C CA . ASP J 3 67 ? 143.380 116.556 127.373 1.00 24.78 293 ASP J CA 1
ATOM 12340 C C . ASP J 3 67 ? 142.794 115.991 126.083 1.00 29.42 293 ASP J C 1
ATOM 12341 O O . ASP J 3 67 ? 141.845 116.555 125.525 1.00 30.28 293 ASP J O 1
ATOM 12346 N N . ILE J 3 68 ? 143.331 114.865 125.605 1.00 23.85 294 ILE J N 1
ATOM 12347 C CA . ILE J 3 68 ? 142.849 114.284 124.354 1.00 26.09 294 ILE J CA 1
ATOM 12348 C C . ILE J 3 68 ? 141.402 113.829 124.497 1.00 29.99 294 ILE J C 1
ATOM 12349 O O . ILE J 3 68 ? 140.606 113.933 123.556 1.00 25.58 294 ILE J O 1
ATOM 12354 N N . GLU J 3 69 ? 141.037 113.318 125.675 1.00 31.37 295 GLU J N 1
ATOM 12355 C CA . GLU J 3 69 ? 139.656 112.911 125.908 1.00 35.02 295 GLU J CA 1
ATOM 12356 C C . GLU J 3 69 ? 138.725 114.114 126.007 1.00 36.19 295 GLU J C 1
ATOM 12357 O O . GLU J 3 69 ? 137.571 114.041 125.569 1.00 37.37 295 GLU J O 1
ATOM 12363 N N . PHE J 3 70 ? 139.210 115.228 126.564 1.00 34.98 296 PHE J N 1
ATOM 12364 C CA . PHE J 3 70 ? 138.352 116.387 126.795 1.00 35.73 296 PHE J CA 1
ATOM 12365 C C . PHE J 3 70 ? 137.852 117.000 125.493 1.00 41.32 296 PHE J C 1
ATOM 12366 O O . PHE J 3 70 ? 136.742 117.543 125.452 1.00 44.44 296 PHE J O 1
ATOM 12374 N N . LEU J 3 71 ? 138.654 116.934 124.427 1.00 40.66 297 LEU J N 1
ATOM 12375 C CA . LEU J 3 71 ? 138.276 117.579 123.172 1.00 46.05 297 LEU J CA 1
ATOM 12376 C C . LEU J 3 71 ? 137.004 116.972 122.593 1.00 54.92 297 LEU J C 1
ATOM 12377 O O . LEU J 3 71 ? 136.125 117.699 122.112 1.00 54.84 297 LEU J O 1
ATOM 12382 N N . GLY J 3 72 ? 136.883 115.648 122.636 1.00 54.22 298 GLY J N 1
ATOM 12383 C CA . GLY J 3 72 ? 135.723 114.969 122.109 1.00 64.49 298 GLY J CA 1
ATOM 12384 C C . GLY J 3 72 ? 135.556 115.175 120.617 1.00 66.23 298 GLY J C 1
ATOM 12385 O O . GLY J 3 72 ? 136.495 114.998 119.834 1.00 63.28 298 GLY J O 1
ATOM 12386 N N . PRO J 3 73 ? 134.347 115.542 120.193 1.00 70.79 299 PRO J N 1
ATOM 12387 C CA . PRO J 3 73 ? 134.110 115.778 118.764 1.00 71.71 299 PRO J CA 1
ATOM 12388 C C . PRO J 3 73 ? 134.966 116.921 118.238 1.00 69.81 299 PRO J C 1
ATOM 12389 O O . PRO J 3 73 ? 135.138 117.949 118.896 1.00 65.62 299 PRO J O 1
ATOM 12393 N N . VAL J 3 74 ? 135.497 116.732 117.033 1.00 69.00 300 VAL J N 1
ATOM 12394 C CA . VAL J 3 74 ? 136.391 117.703 116.412 1.00 65.18 300 VAL J CA 1
ATOM 12395 C C . VAL J 3 74 ? 136.490 117.362 114.932 1.00 63.79 300 VAL J C 1
ATOM 12396 O O . VAL J 3 74 ? 136.470 116.189 114.550 1.00 62.30 300 VAL J O 1
ATOM 12400 N N . ARG J 3 75 ? 136.581 118.399 114.099 1.00 59.96 301 ARG J N 1
ATOM 12401 C CA . ARG J 3 75 ? 136.759 118.193 112.668 1.00 50.83 301 ARG J CA 1
ATOM 12402 C C . ARG J 3 75 ? 138.038 117.411 112.398 1.00 48.83 301 ARG J C 1
ATOM 12403 O O . ARG J 3 75 ? 139.073 117.640 113.030 1.00 48.80 301 ARG J O 1
ATOM 12411 N N . ILE J 3 76 ? 137.959 116.477 111.448 1.00 40.81 302 ILE J N 1
ATOM 12412 C CA . ILE J 3 76 ? 139.108 115.629 111.149 1.00 35.80 302 ILE J CA 1
ATOM 12413 C C . ILE J 3 76 ? 140.244 116.438 110.535 1.00 29.91 302 ILE J C 1
ATOM 12414 O O . ILE J 3 76 ? 141.418 116.082 110.689 1.00 28.26 302 ILE J O 1
ATOM 12419 N N . MET J 3 77 ? 139.927 117.540 109.847 1.00 32.29 303 MET J N 1
ATOM 12420 C CA . MET J 3 77 ? 140.951 118.296 109.130 1.00 30.84 303 MET J CA 1
ATOM 12421 C C . MET J 3 77 ? 141.981 118.907 110.075 1.00 30.69 303 MET J C 1
ATOM 12422 O O . MET J 3 77 ? 143.119 119.166 109.665 1.00 31.09 303 MET J O 1
ATOM 12427 N N . ASP J 3 78 ? 141.608 119.149 111.333 1.00 31.19 304 ASP J N 1
ATOM 12428 C CA . ASP J 3 78 ? 142.556 119.697 112.297 1.00 29.69 304 ASP J CA 1
ATOM 12429 C C . ASP J 3 78 ? 143.674 118.719 112.638 1.00 26.09 304 ASP J C 1
ATOM 12430 O O . ASP J 3 78 ? 144.718 119.143 113.145 1.00 22.01 304 ASP J O 1
ATOM 12435 N N . VAL J 3 79 ? 143.476 117.424 112.386 1.00 25.58 305 VAL J N 1
ATOM 12436 C CA . VAL J 3 79 ? 144.464 116.428 112.792 1.00 22.85 305 VAL J CA 1
ATOM 12437 C C . VAL J 3 79 ? 145.710 116.510 111.915 1.00 22.91 305 VAL J C 1
ATOM 12438 O O . VAL J 3 79 ? 146.840 116.520 112.418 1.00 19.47 305 VAL J O 1
ATOM 12442 N N . GLU J 3 80 ? 145.526 116.570 110.592 1.00 22.96 306 GLU J N 1
ATOM 12443 C CA . GLU J 3 80 ? 146.677 116.546 109.690 1.00 24.98 306 GLU J CA 1
ATOM 12444 C C . GLU J 3 80 ? 147.537 117.795 109.840 1.00 25.18 306 GLU J C 1
ATOM 12445 O O . GLU J 3 80 ? 148.770 117.701 109.855 1.00 20.69 306 GLU J O 1
ATOM 12451 N N . LYS J 3 81 ? 146.915 118.973 109.945 1.00 23.79 307 LYS J N 1
ATOM 12452 C CA . LYS J 3 81 ? 147.698 120.200 110.064 1.00 22.92 307 LYS J CA 1
ATOM 12453 C C . LYS J 3 81 ? 148.533 120.197 111.338 1.00 23.45 307 LYS J C 1
ATOM 12454 O O . LYS J 3 81 ? 149.692 120.627 111.330 1.00 18.52 307 LYS J O 1
ATOM 12460 N N . ALA J 3 82 ? 147.959 119.721 112.446 1.00 22.68 308 ALA J N 1
ATOM 12461 C CA . ALA J 3 82 ? 148.749 119.540 113.658 1.00 16.48 308 ALA J CA 1
ATOM 12462 C C . ALA J 3 82 ? 149.843 118.501 113.447 1.00 21.20 308 ALA J C 1
ATOM 12463 O O . ALA J 3 82 ? 150.988 118.698 113.870 1.00 23.92 308 ALA J O 1
ATOM 12465 N N . GLN J 3 83 ? 149.510 117.387 112.789 1.00 19.80 309 GLN J N 1
ATOM 12466 C CA . GLN J 3 83 ? 150.520 116.380 112.480 1.00 22.56 309 GLN J CA 1
ATOM 12467 C C . GLN J 3 83 ? 151.564 116.926 111.515 1.00 24.41 309 GLN J C 1
ATOM 12468 O O . GLN J 3 83 ? 152.765 116.687 111.687 1.00 24.55 309 GLN J O 1
ATOM 12474 N N . GLN J 3 84 ? 151.125 117.656 110.487 1.00 27.75 310 GLN J N 1
ATOM 12475 C CA . GLN J 3 84 ? 152.070 118.290 109.573 1.00 24.96 310 GLN J CA 1
ATOM 12476 C C . GLN J 3 84 ? 152.893 119.353 110.289 1.00 26.03 310 GLN J C 1
ATOM 12477 O O . GLN J 3 84 ? 154.102 119.472 110.059 1.00 29.61 310 GLN J O 1
ATOM 12483 N N . GLY J 3 85 ? 152.253 120.137 111.160 1.00 25.37 311 GLY J N 1
ATOM 12484 C CA . GLY J 3 85 ? 152.990 121.126 111.930 1.00 26.27 311 GLY J CA 1
ATOM 12485 C C . GLY J 3 85 ? 154.043 120.499 112.823 1.00 27.52 311 GLY J C 1
ATOM 12486 O O . GLY J 3 85 ? 155.147 121.031 112.965 1.00 24.91 311 GLY J O 1
ATOM 12487 N N . ILE J 3 86 ? 153.716 119.361 113.438 1.00 26.06 312 ILE J N 1
ATOM 12488 C CA . ILE J 3 86 ? 154.711 118.619 114.206 1.00 24.78 312 ILE J CA 1
ATOM 12489 C C . ILE J 3 86 ? 155.788 118.067 113.280 1.00 27.93 312 ILE J C 1
ATOM 12490 O O . ILE J 3 86 ? 156.969 118.012 113.639 1.00 30.32 312 ILE J O 1
ATOM 12495 N N . VAL J 3 87 ? 155.400 117.647 112.075 1.00 29.83 313 VAL J N 1
ATOM 12496 C CA . VAL J 3 87 ? 156.388 117.221 111.089 1.00 30.77 313 VAL J CA 1
ATOM 12497 C C . VAL J 3 87 ? 157.232 118.406 110.634 1.00 30.93 313 VAL J C 1
ATOM 12498 O O . VAL J 3 87 ? 158.448 118.285 110.445 1.00 29.74 313 VAL J O 1
ATOM 12502 N N . SER J 3 88 ? 156.603 119.573 110.467 1.00 30.59 314 SER J N 1
ATOM 12503 C CA . SER J 3 88 ? 157.313 120.741 109.951 1.00 30.90 314 SER J CA 1
ATOM 12504 C C . SER J 3 88 ? 158.397 121.219 110.911 1.00 33.44 314 SER J C 1
ATOM 12505 O O . SER J 3 88 ? 159.494 121.590 110.476 1.00 37.93 314 SER J O 1
ATOM 12508 N N . ILE J 3 89 ? 158.112 121.227 112.216 1.00 34.86 315 ILE J N 1
ATOM 12509 C CA . ILE J 3 89 ? 159.076 121.759 113.177 1.00 35.10 315 ILE J CA 1
ATOM 12510 C C . ILE J 3 89 ? 160.323 120.882 113.232 1.00 40.66 315 ILE J C 1
ATOM 12511 O O . ILE J 3 89 ? 161.440 121.383 113.406 1.00 42.64 315 ILE J O 1
ATOM 12516 N N . ILE J 3 90 ? 160.159 119.566 113.075 1.00 35.41 316 ILE J N 1
ATOM 12517 C CA . ILE J 3 90 ? 161.314 118.669 113.074 1.00 36.08 316 ILE J CA 1
ATOM 12518 C C . ILE J 3 90 ? 162.258 119.012 111.929 1.00 40.99 316 ILE J C 1
ATOM 12519 O O . ILE J 3 90 ? 163.482 119.059 112.106 1.00 43.77 316 ILE J O 1
ATOM 12524 N N . ARG J 3 91 ? 161.708 119.252 110.736 1.00 43.00 317 ARG J N 1
ATOM 12525 C CA . ARG J 3 91 ? 162.544 119.564 109.581 1.00 47.50 317 ARG J CA 1
ATOM 12526 C C . ARG J 3 91 ? 163.272 120.892 109.757 1.00 48.05 317 ARG J C 1
ATOM 12527 O O . ARG J 3 91 ? 164.447 121.014 109.389 1.00 51.46 317 ARG J O 1
ATOM 12535 N N . ARG J 3 92 ? 162.595 121.900 110.314 1.00 41.29 318 ARG J N 1
ATOM 12536 C CA . ARG J 3 92 ? 163.194 123.226 110.412 1.00 46.62 318 ARG J CA 1
ATOM 12537 C C . ARG J 3 92 ? 164.329 123.285 111.426 1.00 52.64 318 ARG J C 1
ATOM 12538 O O . ARG J 3 92 ? 165.144 124.212 111.368 1.00 57.45 318 ARG J O 1
ATOM 12546 N N . LEU J 3 93 ? 164.403 122.329 112.353 1.00 51.97 319 LEU J N 1
ATOM 12547 C CA . LEU J 3 93 ? 165.543 122.204 113.254 1.00 52.73 319 LEU J CA 1
ATOM 12548 C C . LEU J 3 93 ? 166.337 120.928 112.993 1.00 55.77 319 LEU J C 1
ATOM 12549 O O . LEU J 3 93 ? 167.157 120.530 113.826 1.00 59.84 319 LEU J O 1
ATOM 12554 N N . ASP J 3 94 ? 166.114 120.285 111.844 1.00 56.14 320 ASP J N 1
ATOM 12555 C CA . ASP J 3 94 ? 166.804 119.040 111.527 1.00 57.52 320 ASP J CA 1
ATOM 12556 C C . ASP J 3 94 ? 168.299 119.239 111.314 1.00 61.52 320 ASP J C 1
ATOM 12557 O O . ASP J 3 94 ? 169.054 118.262 111.369 1.00 63.44 320 ASP J O 1
ATOM 12562 N N . GLU J 3 95 ? 168.742 120.471 111.079 1.00 64.31 321 GLU J N 1
ATOM 12563 C CA . GLU J 3 95 ? 170.154 120.768 110.880 1.00 64.84 321 GLU J CA 1
ATOM 12564 C C . GLU J 3 95 ? 170.883 121.081 112.180 1.00 65.14 321 GLU J C 1
ATOM 12565 O O . GLU J 3 95 ? 172.073 121.409 112.142 1.00 65.64 321 GLU J O 1
ATOM 12571 N N . ALA J 3 96 ? 170.205 120.987 113.320 1.00 67.17 322 ALA J N 1
ATOM 12572 C CA . ALA J 3 96 ? 170.814 121.292 114.608 1.00 69.67 322 ALA J CA 1
ATOM 12573 C C . ALA J 3 96 ? 171.655 120.104 115.073 1.00 74.19 322 ALA J C 1
ATOM 12574 O O . ALA J 3 96 ? 171.932 119.169 114.317 1.00 74.35 322 ALA J O 1
ATOM 12576 N N . GLY J 3 97 ? 172.076 120.134 116.340 1.00 75.70 323 GLY J N 1
ATOM 12577 C CA . GLY J 3 97 ? 172.918 119.078 116.874 1.00 78.04 323 GLY J CA 1
ATOM 12578 C C . GLY J 3 97 ? 172.245 117.724 116.961 1.00 79.48 323 GLY J C 1
ATOM 12579 O O . GLY J 3 97 ? 172.939 116.703 117.020 1.00 85.12 323 GLY J O 1
ATOM 12580 N N . GLU J 3 98 ? 170.915 117.689 116.975 1.00 76.04 324 GLU J N 1
ATOM 12581 C CA . GLU J 3 98 ? 170.205 116.421 117.051 1.00 73.32 324 GLU J CA 1
ATOM 12582 C C . GLU J 3 98 ? 170.324 115.656 115.736 1.00 72.39 324 GLU J C 1
ATOM 12583 O O . GLU J 3 98 ? 170.486 116.240 114.660 1.00 73.03 324 GLU J O 1
ATOM 12589 N N . ILE J 3 99 ? 170.254 114.328 115.837 1.00 69.12 325 ILE J N 1
ATOM 12590 C CA . ILE J 3 99 ? 170.414 113.469 114.670 1.00 66.69 325 ILE J CA 1
ATOM 12591 C C . ILE J 3 99 ? 169.220 113.631 113.739 1.00 65.60 325 ILE J C 1
ATOM 12592 O O . ILE J 3 99 ? 168.063 113.679 114.181 1.00 68.55 325 ILE J O 1
ATOM 12597 N N . VAL J 3 100 ? 169.499 113.728 112.442 1.00 64.01 326 VAL J N 1
ATOM 12598 C CA . VAL J 3 100 ? 168.463 113.855 111.423 1.00 64.65 326 VAL J CA 1
ATOM 12599 C C . VAL J 3 100 ? 167.516 112.660 111.461 1.00 57.81 326 VAL J C 1
ATOM 12600 O O . VAL J 3 100 ? 166.303 112.821 111.602 1.00 56.76 326 VAL J O 1
#

Foldseek 3Di:
DPPCVVVVVVVVVVVVVVVVVVVVVDDDPVVVVCVVVVVVVVVPD/DPDDDPCPVVVVVVVVVVVVVVVVVVVVVPDDDDPVVVVVVVVVVVVVVD/DLVVLLVVLCVVVVCVVPVVVDDPCLLDDPVLCCLQVVQLVVVLCVVPPPVVVVVLVVLLVVLVPDDADDLLVLLVLLLVLLVVCVPVHLLVCPVVLVVHDDVLLSVLSVCLSPDDDLVVSLVVLVVVLVVLLVSLLVSLVSLLSSLVRNLVSLVVQLVVLLVVDVVDDDDPVSNVVSNSVSNSSNVRSNCCNPSPRNVSSVVSNVSSVVVSLSSVLSSLSSVCSSVSDNSVVSSVVSLVSDDPVSNVVSVVD/DPDDCVVVLLCCVVVVVVCVCPDDPHDNCLLDDPLLCCQQVVQLVVVLCVVAPPVRVVVLVVLLVVLPDPQFDDLLVLLVLLQVLLVVCVPVNLPPCCVVLPPDDNVLLNVLSVCLSVPHDLVVSVVVLVVVLVVSLVSLLVSLVSLQSSLVRNQVSLQVQLVQLVVQLVVPVVDVVSVVSSVSSNVSSNVRSCCSNPSPRVVSSVVSNVSSVVVSLSSVLSSVSSSCSSVRDHSPVNSVVSLVSPDPVVSVVSVVD/DACVLLVCLCVVVVCVCPPPVDDCVLLDDPVLCCLQVVQLVVVLPVVDDPVLVVLLVVLLVCLNPVPAADLLRLLVVLLVLLVCCVVPNLLVPPVVLVPDDHVLLNVLQVCLNVDDDLVVSCVVLVVVLVVLLVSLLSSLVSLLSSLVSNLVSLVVQLVVLLVVCVVPVPPVVCNVSSNSSSNSSNVRSNSCSVSPRNVVSVSSNVVSVVVSLSSVLSSLSSSCSSVSHNSVVNSVVSCVSDDPVSNVVSVVD/DDDDVLVVLLCVVVVVVVCVCCVVVDDVCLLDDVLLCCQQVVVLVVVLCVVAPPVRVVVLVVLLVVLVPDPFDDLVVLLVVLLVLLVCCVVVHLLVCPVVLVPHDDPLLSVLSVCLSVPPDLVVSVVVLVVVLVVSLVSLLVSLVSLQSSLVRNQVSLQVQLVVLVVQCVVCVPPVVSPVVSVSSNVSSNVRSNCSNPVPRNVSSVVSNVSSVVVSLSSVLSSLSSSCSNVRDNSPVNSVVSLVSPDPVRNCVPVVD/DCPLLCVLVVVVVVVCVVDPDDCVLLDDPVLCCQQVVQLVVVLPVVDPPVLVVLLVVLLVCLVPVDADDLLVLLVLLLVLLVVCVVPPLLPCPVVLVPDPHPLQSVLLVVLNVDDDLVVSCVVLVVVLVVLLVSLLSSLVSLLSSLVRNLVSLVVQLVVLLVVCVVVPDDPVCNVVSNSSSNSSNVRSNSCNVSPRNVSSVSSNVVSVVVSLSSVLSSLSSSCSNVRDNSVVSSVVSCVSDDPVVNVVSVVVD/DFPCLLVDDLVLLLVLLPPQDLQLVLLLPLPPDVSVVVSNQVSYDPVSNVSNVVNNVPVDDDDPPVNVVSRVVSVVSVVVCCPDPDHD/DLQCLLVFDLVLLLVLLVVQDLLLVLLQPVPDDPSSVVSSLVSYDPVSNVSSVCNNVPVDDDDPVSNVVSSCVSVVVVVVCCPVPGPD/DLDCVVVFDLVVNLVLCVVDDLVLVLLQPLPDDPVSLVSVVPSDDVVVSVVSVVVNVVVPDDDPVSNVVSVVVSVVSCVVCCPPPGDD

Nearest PDB structures (foldseek):
  8ucs-assembly1_H  TM=1.011E+00  e=1.572E-12  Clostridium sporogenes
  8ucs-assembly1_I  TM=9.627E-01  e=2.274E-09  Clostridium sporogenes
  3ajc-assembly1_A  TM=9.424E-01  e=8.498E-07  Thermotoga maritima
  8wiw-assembly1_Z  TM=9.207E-01  e=3.722E-05  Salmonella enterica subsp. enterica serovar Typhimurium str. LT2
  3hjl-assembly1_A  TM=9.124E-01  e=1.525E-04  Aquifex aeolicus

InterPro domains:
  IPR006665 OmpA-like domain [PF00691] (136-235)
  IPR006665 OmpA-like domain [PS51123] (124-245)
  IPR006665 OmpA-like domain [cd07185] (132-241)
  IPR025713 Motility protein B-like, N-terminal domain [PF13677] (4-58)
  IPR036737 OmpA-like domain superfamily [G3DSA:3.30.1330.60] (87-251)
  IPR036737 OmpA-like domain superfamily [SSF103088] (124-241)
  IPR050330 Bacterial Outer Membrane Structural/Functional [PTHR30329] (3-246)

Secondary structure (DSSP, 8-state):
--TTHHHHHHHHHHHHHHHHHHHHTEEE-SSHHHHHHHHHHHHH-/-----S-HHHHHHHHHHHHHHHHHHHHHHTEEE-HHHHHHHHHHHHHHH-/-HHHHHHHHHHHHHHHHTTTS--GGGG--HHHHIIIIIHHHHHHHHHS-TTHHHHHHHHHHHHHH--PPPHHHHHHHHHHHHHHHHHH-GGGGHHHHHT-S-SSHHHHHHHHHTT--HHHHHHHHHHHHHHHHHHHHHHHHHHHHHHHHHHHHHHHHHHHHHHHHHHS---HHHHHHHHHHHTHHHHHHHHHIIIIIHHHHHHHHHHHHHHHHHHHHHHHHHHHHHTT--HHHHHHHHTTTS-HHHHHHHH--/----HHHHHHHHHHHHHHHHHTSTT--GGGG--HHHIIIIIHHHHHHHHHHS-HHHHHHHHHHHHHHTS--S--HHHHHHHHHHHHHHHHHH-STT-TTTTTS-S-SSHHHHHHHHHHT--HHHHHHHHHHHHHHHHHHHHHHHHHHHHHHHHHHHHHHHHHHHHHHHHHH-TT-HHHHHHHHHHHHHHHHHHHHIIIIIIHHHHHHHHHHHHHHHHHHHHHHHHHHHHHTT--TTTHHHHHGGGS-HHHHHHHHT-/--THHHHHHHHHHHHHHTTTS--GGGG--HHHHIIIIIHHHHHHHHHS-HHHHHHHHHHHHHHTT-----HHHHHHHHHHHHHHHHHS-STTTTHHHHT---SSHHHHHHHHTTT--HHHHHHHHHHHHHHHHHHHHHHHHHHHHHHHHHHHHHHHHHHHHHHHHHHT---SSSHHHHHHHHTHHHHHHHHHIIIIIHHHHHHHHHHHHHHHHHHHHHHHHHHHHHHT--HHHHHHHHHTTS-HHHHHHHHT-/----HHHHHHHHHHHHHHHHHTTTS--GGGG--HHHIIIIIHHHHHHHHHHS-HHHHHHHHHHHHHHT---SPPHHHHHHHHHHHHHHHHHH-GGGGHHHHHT-S-HHHHHHHHHHHHT--HHHHHHHHHHHHHHHHHHHHHHHHHHHHHHHHHHHHHHHHHHHHHHHHHHTTTTSSHHHHHHHHHHHHHHHHHHIIIIIIHHHHHHHHHHHHHHHHHHHHHHHHHHHHHH---TTHHHHHHGGGS-HHHHTTSTT-/-THHHHHHHHHHHHHHHHSSS-GGGG--HHHHIIIIIHHHHHHHHHS-HHHHHHHHHHHHHHHH-----HHHHHHHHHHHHHHHHHS-GGG-HHHHHT---TTTHHHHHHHHTT--HHHHHHHHHHHHHHHHHHHHHHHHHHHHHHHHHHHHHHHHHHHHHHHHHHT---GGGHHHHHHHHTHHHHHHHHHIIIIIHHHHHHHHHHHHHHHHHHHHHHHHHHHHHTT--HHHHHHHHHTTS-HHHHHHHHHH-/--S-TTTS-HHHHHHHTTTS-HHHHHHTTSSS-HHHHHHHHTTS-HHHHHHHHHHHTT-----SSSHHHHHHHHHHHHHHHTTSS---/-GGGGTTS-HHHHHHHHTTS-HHHHHHHHSSS-HHHHHHHHHTS-HHHHHHHHHHHHTS----HHHHHHHHHHHHHHHHHTTTTT---/---TTSSS-HHHHHHHHTTS-HHHHHHHHTTS-HHHHHHHTTSS-HHHHHHHHHHHHHH-S--THHHHHHHHHHHHHHHHTTTSSS--

Sequence (1632 aa):
GDEWLATFSDTITLLLTFFFILLYSFSSVDAQKFQQVASAMQVAMTGDEIRGDEWLATFSDTITLLLTFFILLYSFSSVDAQKFQQVASAMQVAMTLTPIGFVLCFGLVLWGMASGGSNLKVFWDVASVFITIGGSMAAMLITYPMDEFKRLLIVIRQTFKDNGMSNIDVIQNFVDLSRKARREGLLSLEDAINNLTDDYMKKGLRMVVDGIEPETIREIMELEIDEMEKRHKSGADMLKTWGGYAPAFGMVGTLIGLIQMLANLTDSSTIASGMGKALITTFYGSLMANAVFNPMGANLMFKSGVEATTREMVLEGVLAIQSGVNPRIMEEKLVSYLSPPERQAYSKVKRDILTPIGFVLCFGLVLWGMASGGSNLKVFWDVASVFITIGGSMAAMLITYPMDEFKRLLIVIRQTFKDNGMSNIDVIQNFVDLSRKARREGLLSLEDAINNLTDDYMKKGLRMVVDGIEPETIREIMELEIDEMEKRHKSGADMLKTWGGYAPAFGMVGTLIGLIQMLANLTDSSTIASGMGKALITTFYGSLMANAVFNPMGANLMFKSGVEATTREMVLEGVLAIQSGVNPRIMEEKLVSYLSPPERQAYSKVLTPIGFVLCFGLVLWGMASGGSNLKVFWDVASVFITIGGSMAAMLITYPMDEFKRLLIVIRQTFKDNGMSNIDVIQNFVDLSRKARREGLLSLEDAINNLTDDYMKKGLRMVVDGIEPETIREIMELEIDEMEKRHKSGADMLKTWGGYAPAFGMVGTLIGLIQMLANLTDSSTIASGMGKALITTFYGSLMANAVFNPMGANLMFKSGVEATTREMVLEGVLAIQSGVNPRIMEEKLVSYLSPPERQAYSKVKRDILTPIGFVLCFGLVLWGMASGGSNLKVFWDVASVFITIGGSMAAMLITYPMDEFKRLLIVIRQTFKDNGMSNIDVIQNFVDLSRKARREGLLSLEDAINNLTDDYMKKGLRMVVDGIEPETIREIMELEIDEMEKRHKSGADMLKTWGGYAPAFGMVGTLIGLIQMLANLTDSSTIASGMGKALITTFYGSLMANAVFNPMGANLMFKSGVEATTREMVLEGVLAIQSGVNPRIMEEKLVSYLSPPERQAYSKVTPIGFVLCFGLVLWGMASGGSNLKVFWDVASVFITIGGSMAAMLITYPMDEFKRLLIVIRQTFKDNGMSNIDVIQNFVDLSRKARREGLLSLEDAINNLTDDYMKKGLRMVVDGIEPETIREIMELEIDEMEKRHKSGADMLKTWGGYAPAFGMVGTLIGLIQMLANLTDSSTIASGMGKALITTFYGSLMANAVFNPMGANLMFKSGVEATTREMVLEGVLAIQSGVNPRIMEEKLVSYLSPPERQAYSKVQVFEDIITLDDVAIQRVLREVETKDLALALKGSSEEVANVIFRNQSKRAASSLKEDIEFLGPVRIMDVEKAQQGIVSIIRRLDEAGEIVVFEDIITLDDVAIQRVLREVETKDLALALKGSSEEVANVIFRNQSKRAASSLKEDIEFLGPVRIMDVEKAQQGIVSIIRRLDEAGEIVVFEDIITLDDVAIQRVLREVETKDLALALKGSSEEVANVIFRNQSKRAASSLKEDIEFLGPVRIMDVEKAQQGIVSIIRRLDEAGEIV

Solvent-accessible surface area: 68135 Å² total; per-residue (Å²): 66,79,111,23,66,36,8,10,1,2,2,1,0,0,1,5,0,7,0,1,10,5,20,13,15,13,74,58,63,67,106,66,5,97,99,3,5,68,21,1,74,115,50,9,78,128,78,134,51,141,24,47,100,30,25,67,13,0,16,51,0,3,18,6,2,1,1,9,0,1,2,4,23,4,0,7,54,32,76,78,127,48,13,101,91,1,3,53,13,2,55,119,52,15,74,82,6,77,80,0,46,97,69,0,75,38,40,2,89,109,0,8,43,48,26,69,8,82,59,140,22,7,162,44,72,25,6,33,90,11,0,59,13,0,0,51,1,0,0,20,10,0,8,63,87,111,40,4,95,72,0,76,66,7,20,147,45,3,88,131,75,152,63,57,54,25,26,57,1,0,58,49,0,7,82,9,5,97,54,18,87,130,85,25,20,32,24,0,29,90,28,0,85,122,14,114,47,106,4,0,25,22,0,0,66,0,1,6,7,38,24,98,62,121,22,0,91,68,0,0,62,21,8,5,79,16,8,61,60,20,19,92,28,0,0,34,0,14,41,9,30,0,7,18,0,5,4,0,0,2,0,3,1,0,3,17,3,2,27,25,0,42,96,58,120,69,21,58,55,3,0,29,8,5,5,120,3,6,6,3,2,3,25,0,4,20,46,3,24,0,29,12,38,0,12,0,23,1,0,68,27,49,7,36,53,55,6,22,19,38,58,0,0,3,36,1,0,20,16,7,45,77,46,38,34,6,54,35,3,55,27,34,1,20,0,19,1,2,75,37,38,55,114,40,24,93,171,113,161,180,61,83,18,18,73,74,0,51,108,66,0,79,38,38,8,88,111,6,24,57,46,90,82,21,86,77,123,3,6,152,33,66,8,0,31,60,0,0,58,11,0,0,90,2,0,0,17,0,1,10,18,63,84,24,8,114,62,1,78,54,10,16,140,81,11,64,94,97,83,51,51,57,30,54,67,1,0,73,37,0,10,85,7,4,123,53,11,139,163,64,22,21,26,52,0,46,96,26,0,80,113,29,116,44,110,6,0,21,24,0,0,57,0,1,8,27,54,12,76,71,116,19,0,70,76,0,0,72,27,8,9,81,12,13,61,84,27,17,110,33,0,0,54,0,14,86,29,28,3,39,21,0,25,23,0,0,13,0,0,0,0,0,0,2,2,0,0,2,50,33,19,135,60,25,65,6,0,2,24,0,0,6,2,0,0,3,0,4,2,23,0,2,22,24,3,13,0,44,21,17,0,21,0,21,4,0,62,66,48,7,37,64,51,3,51,30,32,68,0,1,2,36,0,0,21,6,4,34,68,53,34,41,16,134,70,0,56,101,82,0,24,66,71,5,52,104,77,54,108,83,45,26,74,141,157,24,91,82,102,0,36,106,64,0,72,36,43,1,90,111,0,6,40,38,34,73,12,87,61,150,25,8,160,26,77,40,6,43,98,16,0,53,13,1,0,63,0,0,0,24,0,2,14,36,84,43,12,44,119,72,14,101,88,0,38,147,86,5,64,135,104,139,68,54,66,26,31,61,0,0,68,58,0,2,57,12,4,72,74,19,52,71,112,33,58,154,46,3,80,97,40,0,84,126,28,128,38,117,8,0,44,44,0,0,97,21,5,23,102,72,51,101,63,121,59,0,87,116,74,0,70,121,59,5,83,77,4,62,86,72,2,108,24,0,0,52,0,10,70,35,45,0,7,14,0,1,1,2,0,0,0,9,0,0,6,18,0,0,26,31,4,1,84,11,96,73,19,83,64,8,6,54,20,0,2,120,7,1,4,8,3,3,22,0,0,19,45,0,11,0,31,12,41,0,9,0,21,3,0,68,31,37,6,38,52,47,7,17,20,34,58,0,1,3,31,0,0,29,3,3,44,83,42,28,34,7,58,12,0,56,17,16,0,24,0,15,0,2,66,29,35,57,117,36,28,87,154,128,251,190,57,92,21,12,63,79,0,56,112,81,0,78,36,27,5,97,110,5,21,47,63,66,76,17,90,73,98,2,5,125,30,66,7,0,29,61,0,0,51,10,0,0,82,0,0,0,20,0,0,9,25,94,97,30,14,104,40,0,72,51,7,21,142,98,17,56,138,92,137,62,63,45,20,43,49,6,2,97,38,0,13,82,8,1,128,55,14,143,151,80,15,23,23,25,0,16,104,33,0,75,121,22,116,56,105,9,0,34,32,0,1,60,0,0,5,26,20,13,84,72,117,22,0,88,65,0,0,80,25,3,5,85,14,8,60,72,27,21,109,36,0,0,53,0,14,82,29,29,3,40,22,0,53,26,0,1,29,0,0,5,0,0,0,0,1,0,0,3,34,45,14,132,77,12,62,10,1,2,18,0,5,8,2,2,8,3,0,29,2,24,0,15,20,23,4,25,0,42,20,48,0,27,0,24,7,0,64,60,37,3,38,104,65,5,52,31,40,69,0,2,5,43,0,0,26,4,3,40,88,39,23,41,30,159,66,0,53,106,70,0,10,88,72,12,40,105,76,42,101,102,56,26,74,182,130,117,78,85,0,37,101,72,0,73,38,41,2,84,101,1,21,51,55,24,91,19,100,63,145,24,7,154,23,75,35,4,42,92,11,0,40,17,0,1,84,1,0,0,32,0,2,14,37,94,66,22,37,104,58,18,97,89,0,36,140,41,30,93,138,80,150,56,43,56,25,27,58,0,0,28,53,0,2,69,6,5,85,84,23,54,79,98,45,60,133,38,1,74,84,24,0,81,114,9,130,31,109,4,0,50,93,0,0,98,32,4,17,99,68,75,97,57,83,57,1,72,88,95,0,70,130,44,6,88,70,4,64,106,60,1,92,25,2,0,53,2,13,65,37,37,6,40,15,0,23,20,2,0,13,1,7,0,3,6,20,7,0,26,34,7,4,87,9,105,69,32,84,71,3,7,48,20,0,2,127,9,0,4,7,0,2,24,0,2,20,46,3,12,0,31,12,23,0,12,0,20,11,0,57,31,36,6,37,46,32,7,20,10,42,68,0,2,7,24,0,0,23,9,5,34,70,66,40,33,13,54,18,1,47,27,25,1,20,0,11,0,5,48,49,45,53,122,40,2,78,164,103,68,128,40,89,40,7,74,103,20,80,61,76,4,0,19,82,8,16,34,42,24,102,29,80,48,9,0,29,1,18,89,67,25,49,139,102,8,22,87,4,5,57,142,1,16,3,133,67,19,10,64,29,1,105,51,14,62,130,114,50,50,151,59,212,136,150,52,9,78,160,14,22,99,30,17,7,57,29,17,160,124,16,81,140,61,79,36,130,124,114,6,80,69,8,56,117,17,49,60,94,6,0,30,99,0,2,52,73,11,114,38,64,37,0,0,40,0,16,80,50,16,65,134,88,0,24,73,2,0,53,128,2,20,3,150,62,20,8,50,34,1,94,82,8,63,112,95,61,36,149,45,151,147,114,34,12,95,101,10,31,80,34,1,36,44,30,31,151,117,35,54,109,72,64,22,66,116,95,14,113,99,11,88,128,28,42,66,95,8,4,20,115,9,24,76,74,19,85,70,138,69,5,0,38,0,17,58,41,45,58,137,83,4,26,85,10,4,57,131,3,34,3,153,71,13,17,58,32,3,151,64,16,60,108,38,74,37,116,56,83,140,127,18,15,80,97,10,18,94,30,10,21,26,35,32,149,146,39,37,144,54,86,45,128,131

B-factor: mean 40.69, std 24.82, range [1.63, 120.59]